Protein 3K9D (pdb70)

Secondary structure (DSSP, 8-state):
--SHHHHHHHHHHHHHHHHHHHHHHHTTS-HHHHHHHHHHHHHHHHHTHHHHHHHHHHHH--S-HHHHHHHHHIIIIIHHHHHTT---SEEEEEETTTTEEEEEEE--EEEEEE-SSSHHHHHHHHHHHHHHTT-EEEEEE-GGGHHHHHHHHHHHHHHHHHTTPPTTSEEE-SS--HHHHHHHHH-TTEEEEEE-S-HHHHHHHTTSSS-EEEB-----EEEE-TTS-HHHHHHHHHHHHTGGGG-STTS--EEEEEHHHHHHHHHHHHHTTEEEPPHHHHHHHHHHHB-TTSPBPGGGTT--HHHHHHHTT----TT--EEEEE----STT-GGGS---SSEEEEEEESSHHHHHHHHHHHHHHTTTEEEEEEE-S-HHHHHHHHHHSSEEEEEESS-HHHHHTTSSSSSPP-S-BB-TGGGT-S--SB--GGGSEEEEEEEE----HHHH-/--SHHHHHHHHHHHHHHHHHHHHHHHTT--HHHHHHHHHHHHHHHHHTHHHHHHHHHHHH--S-HHHHHHHHHIIIIIHHHHHTT---SSEEEEETTTTEEEEEEE-SEEEEEE-SSSHHHHHHHHHHHHHHTT-EEEEEE-GGGHHHHHHHHHHHHHHHHTTT--TTSEEE-SS--HHHHHHHHH-TTEEEEEE-S-HHHHHHHHSSSS-EEEB----EEEEE-TTS-HHHHHHHHHHHHHGGGGTSTTSEEEEEEEHHHHHHHHHHHHHHTEEEPPHHHHHHHHHHHB-TTSPBPGGGTT--HHHHHHHHT----TT--EEEEE----STT-GGGS---SSEEEEEEESSHHHHHHHHHHHHHHTTTEEEEEEE-S-HHHHHHHHHH-SEEEEEESS-HHHHHTTSSSSS---S-BB-TGGGT-S--SB--GGGSEEEEEEEE----HHHH-/--HHHHHHHHHHHHHHHHHHHHHHHHTS-HHHHHHHHHHHHHHHHHTHHHHHHHHHHHH--S-HHHHHHHHHIIIIIHHHHHTT---SEEEEEETTTTEEEEEEE-SEEEEEE-SSSHHHHHHHHHHHHHHTT-EEEEEE-GGGHHHHHHHHHHHHHHHHHTTPPTTSEEE-SS--HHHHHHHHH-TT--EEEE-S-HHHHHHHTTSSS-EEEB----EEEEE-TTS-HHHHHHHHHHHHTGGGGTSTTSEEEEEEETTTHHHHHHHHHHTT-EEPPHHHHHHHHHHHB-TTS-B-GGGTT--HHHHHHHTT----TT---EEEE----STT-GGGS---SSEEEEEEESSHHHHHHHHHHHHHHTTTTSEEEEE-S-HHHHHHHHHHS--SEEEESS-HHHHHTTSSSSS---S-BB-TGGGT-S--SB--GGGSEEEEEEEE----HHHHT-/--HHHHHHHHHHHHHHHHHHHHHHHSS--HHHHHHHHHHHHHHHHHTHHHHHHHHHHHH--S-HHHHHHHHHIIIIIHHHHHTT---SEEEEEETTTTEEEEEEE--EEEEEE-SSSHHHHHHHHHHHHHHTT-EEEEEE-GGGHHHHHHHHHHHHHHHHHHTPPTTSEEE-SS--HHHHHHHHH-TTEEEEEE-S-HHHHHHHHTSSS-EEEB-----EEEE-TTS-HHHHHHHHHHHHTGGGGTSTTS--EEEEETTTHHHHHHHHHHTTEEE--HHHHHHHHHHHB-TTSPBPTTTTT--HHHHHHHHT----TT--EEEEE----SSS-TTTS---SSEEEEEEESSHHHHHHHHHHHHTTTTTTSEEEEE-S-HHHHHHHHHH-S-SEEEESS-HHHHHTTSSSSS---S-BB-TGGGT-S--SB--GGGSEEEEEEEE----HHHH-

Sequence (1815 aa):
LEDKDLRSIQEVRNLIESANKAQKELAAMSQQQIDTIVKAIADAGYGAREKLAKMAHEETGFGIWQDKVIKNVFASKHVYNYIKDMKTIGMLKEDNEKKVMEVAVPLGVVAGLIPSTNPTSTVIYKTLISIKAGNSIVFSPHPNALKAILETVRIISEAAEKAGCPKGAISCMTVPTIQGTDQLMKHKDTAVILATGGSSAMVKAAYSSGTPAIGVGPGNGPAFIERSANIIPRAVKHILDSKTFDNGTICASEQSVVVERVNKEAVIAEFRKQGAHFLSDAEAVQLGKFILRPNGSMNPAIVGKSVQHIANLAGLTVPADARVLIAEETKVGAKIPYSREKLAPILAFYTAETWQEACELSMDILYHEGAGHTLIIHSEDKEIIREFALKKPVSRLLVNTPGALGGIGATTNLVPALTLGCGAVGGSSSSDNIGPENLFNIRRIATGVLELEDIRLEDKDLRSIQEVRNLIESANKAQKELAAMSQQQIDTIVKAIADAGYGAREKLAKMAHEETGFGIWQDKVIKNVFASKHVYNYIKDMKTIGMLKEDNEKKVMEVAVPLGVVAGLIPSTNPTSTVIYKTLISIKAGNSIVFSPHPNALKAILETVRIISEAAEKAGCPKGAISCMTVPTIQGTDQLMKHKDTAVILATGGSAMVKAAYSSGTPAIGVGPGNGPAFIERSANIPRAVKHILDSKKTFDNGTICASEQSVVVERVVNKEAVIAEFRKQGAHFLSDAEAVQLGKFILRPNGSSMNPAIVGKSVQHIANLAGLTVPADARVLIAEETKVGAKIPYSREKLAPILAFYTAETWQEACELSMDILYHEGAGHTLIIHSEDKEIIREFALKKPVSRLLVNTPGALGGIGATTNLVPALTLGCGAVGGSSSSDNIGPENLFNIRRIATGVLELEDIREDKDLRSIQEVRNLIESANKAQKELAAMSQQQIDTIVKAIADAGYGAREKLAKMAHEETGFGIWQDKVIKNVFASKKHVYNYIKDMKTIGMLKEDNEKKVMEVAVPLGVVAGLIPSTNPTSTVIYKTLISIKAGNSIVFSPHPNNALKAILETVRIISEAAEKAGCPKGAISCMTVPTIQGTDQLMKHKDTAVILATGGSAMVKAAYSSGTPAIGVGPGNGPAFIERSANIPRAVKHILDSKTFDNGTICCASEQSVVVERVNKEAVIAEFRKQGAHFLSDAEAVQLGKFILRPNGSMNPAIVGKSVQHIANLAGLTVPADARVLIAEETKVGAKIPYSREKLAPILAFYTAETWQEACELSMDILYHEGAGHTLIIHSEDKEIIREFALKKKPVSRLLVNTPGALGGIGATTNLVPALTLGCGAVGGSSSSDNIGPENLFNIRRIATGVLELEDIREEDKDLRSIQEVRNLIESANKAQKELAAMSQQQIDTIVKAIADAGYGAREKLAKMAHEETGFGIWQDDKVIKNVFASKHVYNYIKDMKTIGMLKEDNEKKVMEVAVPLGVVAGLIPSTNPTSTVIYKTLISIKAGNSIVFSPHPNALKAILETVRIISEAAEKAGCPKGAISCMTVPTIQGTDQLMKHKDTAVILATGGSAMVKAAYSSGTPAIGVGPGNGPAFIERSANIPRAVKHILDSKTFDNGTICASEQSVVVERVNKEAVIAEFRKQGAHFLSDAEAVQLGKFILRPNGSMNPAIVGKSVQHIANLAGLTVPADARVLIAEETKVGAKIPYSREKLAPILAFYTAETWQEACELSMDILYHEGAGHTLIIHSEDKEIIREFALKKPVSRLLVNTPGALGGIGATTNLVPALTLGCGAVGGSSSSDNIGPENLFNIRRIATGVLELEDIRR

Organism: Listeria monocytogenes serovar 1/2a (strain ATCC BAA-679 / EGD-e) (NCBI:txid169963)

CATH classification: 3.40.605.10 (+1 more: 3.40.309.10)

Solvent-accessible surface area: 64204 Å² total; per-residue (Å²): 68,137,49,119,27,3,97,0,23,16,33,0,56,58,31,0,95,47,0,41,132,4,17,124,102,0,57,93,31,51,37,136,97,0,32,74,1,0,99,19,0,0,60,22,0,74,58,11,69,92,105,0,0,60,55,0,51,116,60,19,29,29,7,66,104,113,18,4,17,15,4,0,27,5,0,0,58,54,0,30,92,72,0,83,111,32,160,0,30,23,39,50,112,94,47,112,155,114,97,12,39,25,4,5,28,30,19,11,1,0,0,0,3,6,16,7,22,12,2,3,2,1,0,0,0,0,0,0,1,0,0,0,0,0,0,0,0,0,0,8,4,66,83,84,0,37,144,0,0,49,25,0,10,113,28,0,12,92,26,0,54,193,30,46,7,12,163,18,0,9,13,7,0,68,31,28,17,152,77,0,11,58,32,0,9,109,39,188,52,6,10,8,0,0,0,15,27,50,82,86,66,13,135,36,0,10,40,8,24,7,6,6,10,0,18,11,57,0,2,0,0,0,0,0,5,118,48,14,78,22,74,81,2,0,60,2,0,0,12,0,0,23,6,0,18,0,3,1,35,0,1,0,2,3,0,0,0,4,141,107,19,44,156,52,0,20,60,26,0,144,170,44,19,8,46,22,17,57,120,68,43,12,73,82,0,8,161,55,0,43,91,114,117,34,36,34,22,78,41,2,23,1,50,49,10,64,72,0,1,115,77,9,55,12,129,12,66,98,113,13,93,0,0,0,0,100,28,123,126,27,4,60,154,19,15,12,4,36,39,0,30,0,3,0,0,0,1,4,39,1,79,60,56,95,75,0,9,107,32,0,35,66,2,1,136,110,34,6,15,0,0,0,0,0,0,3,1,111,47,168,127,15,20,98,62,0,0,64,117,0,8,3,6,3,0,0,6,17,0,0,0,0,2,0,0,6,7,7,1,8,57,9,42,16,0,10,0,3,0,1,0,11,68,32,31,2,52,14,4,34,11,0,4,0,122,43,0,21,17,38,15,50,5,0,39,21,58,74,49,12,100,91,17,160,70,113,50,129,23,4,91,0,24,16,33,0,47,61,31,0,96,48,0,42,116,2,20,123,104,1,56,89,30,47,34,128,82,0,35,73,0,0,89,18,0,1,66,16,0,69,62,12,79,103,108,0,0,84,50,0,54,113,61,17,29,28,9,58,88,92,20,4,25,17,5,0,26,3,0,0,75,47,0,33,87,79,0,81,124,32,156,1,25,21,40,40,97,96,35,106,157,87,96,12,31,41,2,8,22,31,22,12,0,0,0,0,2,7,20,11,18,11,2,4,2,0,0,0,0,0,0,0,1,0,0,0,1,0,0,0,0,0,0,7,5,61,80,86,0,37,144,0,0,51,31,0,11,118,32,0,12,71,25,0,64,180,31,48,8,12,162,20,1,8,15,7,0,70,26,28,21,145,72,0,14,63,15,0,9,113,34,180,47,7,9,10,0,0,0,13,25,51,71,82,76,9,132,44,0,13,51,19,20,8,7,6,10,0,14,10,52,0,2,0,0,0,0,0,5,128,52,9,70,29,71,68,0,0,61,1,0,0,12,0,0,23,4,0,16,0,2,2,34,0,1,0,2,3,0,0,0,2,158,108,10,51,154,59,0,22,58,25,0,143,170,45,15,8,42,23,16,58,121,77,44,10,76,87,0,8,152,49,0,39,82,115,114,34,44,32,20,76,41,2,29,1,47,49,9,76,69,0,3,121,83,9,56,17,133,11,68,97,117,11,95,0,0,0,0,91,30,116,132,27,5,67,141,26,14,9,3,37,39,1,31,0,2,0,0,0,1,3,45,0,78,57,63,92,77,0,10,109,31,0,34,60,2,0,135,110,32,4,19,1,0,1,0,0,0,0,1,114,46,166,126,17,20,119,60,0,0,62,111,0,10,4,6,2,0,0,4,12,0,0,0,0,2,0,0,3,7,6,0,6,63,12,41,12,0,8,0,2,0,0,1,10,72,32,28,2,54,15,4,32,12,0,4,1,118,49,0,21,13,41,13,49,2,0,34,25,80,76,32,16,82,78,20,159,143,52,132,26,3,94,1,27,10,37,0,51,58,30,0,110,46,0,37,128,4,18,130,104,1,58,91,37,39,19,129,98,0,32,77,1,1,102,21,0,4,77,20,0,62,56,14,68,76,103,0,0,83,57,0,58,137,60,17,32,25,8,58,73,94,12,4,16,17,4,0,26,3,0,0,89,49,0,39,81,71,0,87,110,29,124,1,28,20,38,55,106,82,38,123,166,113,98,16,36,39,3,7,27,27,20,10,0,0,0,0,2,6,19,11,17,17,2,3,2,1,0,0,0,0,0,0,0,0,0,0,0,0,0,0,0,0,0,6,6,69,84,71,0,34,146,0,0,49,31,0,10,106,24,0,13,89,26,0,51,186,31,44,6,16,163,20,0,9,15,8,0,64,25,32,21,142,68,0,13,58,33,0,11,111,38,166,55,5,11,12,0,0,0,18,29,50,83,82,71,10,142,40,0,10,39,9,23,7,7,7,12,0,13,11,50,0,2,0,0,0,0,0,6,146,50,12,82,26,66,85,2,0,61,2,0,1,12,0,0,24,7,0,17,0,2,4,37,0,0,0,1,3,0,0,0,10,145,89,9,38,118,57,0,14,58,24,0,138,172,42,21,10,37,21,16,56,127,68,42,10,78,95,0,6,156,56,0,40,94,117,121,29,32,31,24,74,45,2,27,0,47,47,10,75,76,0,2,114,68,10,61,16,130,10,69,98,120,13,96,0,0,0,0,92,25,122,129,28,12,74,173,31,14,10,5,36,47,0,28,0,4,0,0,0,1,3,35,0,74,62,67,92,79,0,11,107,32,0,39,61,2,1,129,114,32,4,15,0,0,0,0,0,0,2,1,117,45,164,127,13,22,102,69,1,0,68,115,0,10,4,7,3,0,0,4,17,0,0,0,0,2,0,0,6,7,5,0,8,56,9,44,16,0,14,0,2,0,0,1,10,75,29,31,1,48,13,3,37,12,0,3,0,116,43,0,22,14,35,12,47,4,0,35,20,72,74,45,13,72,72,17,119,188,147,45,131,29,3,99,0,26,11,36,0,48,66,31,0,95,54,0,36,127,1,22,123,99,1,60,92,31,45,13,122,93,0,33,76,1,0,97,17,0,0,64,14,0,79,59,13,74,112,94,0,0,80,52,0,38,129,64,21,34,33,8,55,118,103,18,4,20,11,8,0,28,6,0,0,53,59,0,30,81,74,0,96,110,30,128,1,28,18,42,46,133,94,59,125,137,98,96,11,34,34,2,7,26,31,22,9,2,0,0,0,5,4,28,3,24,13,3,4,1,1,0,0,0,0,0,0,2,0,0,0,0,0,0,0,0,0,0,5,5,78,79,82,0,40,148,0,0,50,35,0,12,105,24,0,10,86,31,0,52,186,35,40,10,13,161,17,0,11,14,5,0,63,27,26,24,148,75,0,12,53,30,0,8,117,40,182,58,5,14,10,0,0,0,16,26,49,62,84,84,12,133,39,0,10,43,9,22,8,9,6,13,0,11,9,47,0,2,0,0,0,0,0,7,105,50,10,72,39,72,69,0,0,55,6,0,0,15,0,0,21,6,0,15,0,1,3,39,0,1,0,4,3,0,0,0,1,134,114,12,36,140,53,0,20,59,26,0,143,167,48,19,10,37,25,17,64,130,70,48,19,98,74,0,10,165,50,0,37,76,117,112,40,52,35,22,86,37,2,24,1,39,50,12,67,87,0,1,128,85,19,54,14,128,18,72,97,121,13,97,0,0,0,0,97,31,120,116,8,9,65,141,32,10,7,1,29,34,1,34,0,1,0,0,0,1,3,49,2,92,59,67,99,84,0,7,99,30,0,31,53,1,2,137,108,36,4,18,0,0,0,0,0,0,2,0,102,48,152,120,12,19,104,82,0,0,71,120,0,8,4,6,2,0,0,6,16,0,0,0,0,1,0,0,7,7,4,1,9,60,10,44,13,0,15,0,3,0,0,0,13,70,26,33,2,52,8,5,38,10,0,4,0,117,43,0,21,15,38,16,56,2,0,43,26,55,84,49,10,78,83,18,164

Nearest PDB structures (foldseek):
  3k9d-assembly2_D  TM=9.999E-01  e=3.900E-82  Listeria monocytogenes
  8cej-assembly1_A  TM=9.499E-01  e=2.502E-48  Clostridium kluyveri
  7dag-assembly1_H  TM=9.141E-01  e=2.577E-42  Vibrio cholerae
  4c3s-assembly1_A-2  TM=9.317E-01  e=5.122E-38  Lachnoclostridium phytofermentans
  7dag-assembly1_A  TM=9.076E-01  e=1.305E-39  Vibrio cholerae

Structure (mmCIF, N/CA/C/O backbone):
data_3K9D
#
_entry.id   3K9D
#
_cell.length_a   226.092
_cell.length_b   226.092
_cell.length_c   81.951
_cell.angle_alpha   90.00
_cell.angle_beta   90.00
_cell.angle_gamma   90.00
#
_symmetry.space_group_name_H-M   'I 41'
#
loop_
_entity.id
_entity.type
_entity.pdbx_description
1 polymer 'ALDEHYDE DEHYDROGENASE'
2 non-polymer 'CHLORIDE ION'
3 non-polymer GLYCEROL
4 water water
#
loop_
_atom_site.group_PDB
_atom_site.id
_atom_site.type_symbol
_atom_site.label_atom_id
_atom_site.label_alt_id
_atom_site.label_comp_id
_atom_site.label_asym_id
_atom_site.label_entity_id
_atom_site.label_seq_id
_atom_site.pdbx_PDB_ins_code
_atom_site.Cartn_x
_atom_site.Cartn_y
_atom_site.Cartn_z
_atom_site.occupancy
_atom_site.B_iso_or_equiv
_atom_site.auth_seq_id
_atom_site.auth_comp_id
_atom_site.auth_asym_id
_atom_site.auth_atom_id
_atom_site.pdbx_PDB_model_num
ATOM 1 N N . LEU A 1 3 ? 52.590 -17.928 -8.842 1.00 30.80 3 LEU A N 1
ATOM 2 C CA 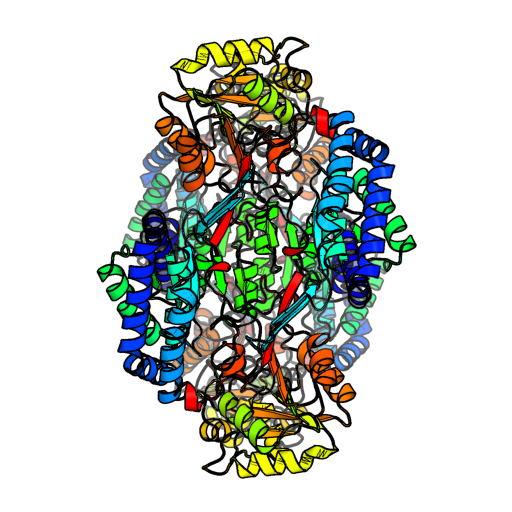. LEU A 1 3 ? 51.379 -17.133 -9.199 1.00 44.18 3 LEU A CA 1
ATOM 3 C C . LEU A 1 3 ? 51.050 -17.227 -10.691 1.00 43.50 3 LEU A C 1
ATOM 4 O O . LEU A 1 3 ? 51.874 -16.861 -11.535 1.00 47.95 3 LEU A O 1
ATOM 9 N N . GLU A 1 4 ? 49.855 -17.733 -11.009 1.00 17.80 4 GLU A N 1
ATOM 10 C CA . GLU A 1 4 ? 49.361 -17.735 -12.397 1.00 21.78 4 GLU A CA 1
ATOM 11 C C . GLU A 1 4 ? 47.989 -17.093 -12.592 1.00 10.52 4 GLU A C 1
ATOM 12 O O . GLU A 1 4 ? 47.731 -16.522 -13.649 1.00 14.17 4 GLU A O 1
ATOM 18 N N . ASP A 1 5 ? 47.119 -17.171 -11.585 1.00 14.98 5 ASP A N 1
ATOM 19 C CA . ASP A 1 5 ? 45.811 -16.509 -11.666 1.00 8.69 5 ASP A CA 1
ATOM 20 C C . ASP A 1 5 ? 45.937 -15.001 -11.837 1.00 12.00 5 ASP A C 1
ATOM 21 O O . ASP A 1 5 ? 46.748 -14.352 -11.171 1.00 12.66 5 ASP A O 1
ATOM 26 N N . LYS A 1 6 ? 45.095 -14.471 -12.726 1.00 22.15 6 LYS A N 1
ATOM 27 C CA . LYS A 1 6 ? 45.189 -13.112 -13.239 1.00 16.82 6 LYS A CA 1
ATOM 28 C C . LYS A 1 6 ? 45.034 -12.068 -12.146 1.00 21.27 6 LYS A C 1
ATOM 29 O O . LYS A 1 6 ? 45.753 -11.066 -12.137 1.00 16.20 6 LYS A O 1
ATOM 35 N N . ASP A 1 7 ? 44.096 -12.312 -11.231 1.00 20.50 7 ASP A N 1
ATOM 36 C CA . ASP A 1 7 ? 43.818 -11.380 -10.141 1.00 18.52 7 ASP A CA 1
ATOM 37 C C . ASP A 1 7 ? 44.996 -11.267 -9.154 1.00 11.23 7 ASP A C 1
ATOM 38 O O . ASP A 1 7 ? 45.364 -10.170 -8.747 1.00 18.00 7 ASP A O 1
ATOM 43 N N . LEU A 1 8 ? 45.615 -12.401 -8.844 1.00 18.98 8 LEU A N 1
ATOM 44 C CA . LEU A 1 8 ? 46.739 -12.460 -7.908 1.00 13.35 8 LEU A CA 1
ATOM 45 C C . LEU A 1 8 ? 48.047 -11.960 -8.512 1.00 16.67 8 LEU A C 1
ATOM 46 O O . LEU A 1 8 ? 48.840 -11.329 -7.808 1.00 15.70 8 LEU A O 1
ATOM 51 N N . ARG A 1 9 ? 48.277 -12.251 -9.796 1.00 13.52 9 ARG A N 1
ATOM 52 C CA . ARG A 1 9 ? 49.379 -11.619 -10.547 1.00 20.59 9 ARG A CA 1
ATOM 53 C C . ARG A 1 9 ? 49.237 -10.092 -10.567 1.00 13.54 9 ARG A C 1
ATOM 54 O O . ARG A 1 9 ? 50.219 -9.377 -10.391 1.00 18.06 9 ARG A O 1
ATOM 62 N N . SER A 1 10 ? 48.008 -9.611 -10.766 1.00 13.76 10 SER A N 1
ATOM 63 C CA . SER A 1 10 ? 47.710 -8.179 -10.794 1.00 17.28 10 SER A CA 1
ATOM 64 C C . SER A 1 10 ? 47.898 -7.466 -9.445 1.00 18.35 10 SER A C 1
ATOM 65 O O . SER A 1 10 ? 48.506 -6.396 -9.415 1.00 12.90 10 SER A O 1
ATOM 68 N N . ILE A 1 11 ? 47.375 -8.050 -8.357 1.00 14.21 11 ILE A N 1
ATOM 69 C CA . ILE A 1 11 ? 47.650 -7.579 -6.994 1.00 16.88 11 ILE A CA 1
ATOM 70 C C . ILE A 1 11 ? 49.164 -7.502 -6.719 1.00 16.52 11 ILE A C 1
ATOM 71 O O . ILE A 1 11 ? 49.678 -6.460 -6.263 1.00 20.19 11 ILE A O 1
ATOM 76 N N . GLN A 1 12 ? 49.863 -8.599 -7.007 1.00 9.77 12 GLN A N 1
ATOM 77 C CA . GLN A 1 12 ? 51.319 -8.648 -6.863 1.00 17.70 12 GLN A CA 1
ATOM 78 C C . GLN A 1 12 ? 51.997 -7.502 -7.611 1.00 13.28 12 GLN A C 1
ATOM 79 O O . GLN A 1 12 ? 52.862 -6.825 -7.054 1.00 13.01 12 GLN A O 1
ATOM 85 N N . GLU A 1 13 ? 51.557 -7.258 -8.847 1.00 15.73 13 GLU A N 1
ATOM 86 C CA . GLU A 1 13 ? 52.163 -6.234 -9.693 1.00 13.63 13 GLU A CA 1
ATOM 87 C C . GLU A 1 13 ? 52.046 -4.859 -9.070 1.00 11.78 13 GLU A C 1
ATOM 88 O O . GLU A 1 13 ? 53.010 -4.114 -9.009 1.00 21.38 13 GLU A O 1
ATOM 94 N N . VAL A 1 14 ? 50.844 -4.548 -8.600 1.00 19.40 14 VAL A N 1
ATOM 95 C CA . VAL A 1 14 ? 50.518 -3.275 -7.974 1.00 21.08 14 VAL A CA 1
ATOM 96 C C . VAL A 1 14 ? 51.366 -2.979 -6.714 1.00 20.15 14 VAL A C 1
ATOM 97 O O . VAL A 1 14 ? 51.894 -1.878 -6.562 1.00 15.10 14 VAL A O 1
ATOM 101 N N . ARG A 1 15 ? 51.503 -3.966 -5.835 1.00 18.06 15 ARG A N 1
ATOM 102 C CA . ARG A 1 15 ? 52.433 -3.883 -4.698 1.00 20.77 15 ARG A CA 1
ATOM 103 C C . ARG A 1 15 ? 53.904 -3.652 -5.118 1.00 16.99 15 ARG A C 1
ATOM 104 O O . ARG A 1 15 ? 54.600 -2.871 -4.484 1.00 20.92 15 ARG A O 1
ATOM 112 N N . ASN A 1 16 ? 54.354 -4.303 -6.191 1.00 17.14 16 ASN A N 1
ATOM 113 C CA . ASN A 1 16 ? 55.707 -4.070 -6.732 1.00 19.53 16 ASN A CA 1
ATOM 114 C C . ASN A 1 16 ? 55.852 -2.648 -7.278 1.00 15.53 16 ASN A C 1
ATOM 115 O O . ASN A 1 16 ? 56.806 -1.948 -6.956 1.00 18.36 16 ASN A O 1
ATOM 120 N N . LEU A 1 17 ? 54.879 -2.238 -8.083 1.00 15.82 17 LEU A N 1
ATOM 121 C CA . LEU A 1 17 ? 54.810 -0.892 -8.654 1.00 18.49 17 LEU A CA 1
ATOM 122 C C . LEU A 1 17 ? 54.767 0.234 -7.616 1.00 14.63 17 LEU A C 1
ATOM 123 O O . LEU A 1 17 ? 55.442 1.243 -7.769 1.00 20.94 17 LEU A O 1
ATOM 128 N N . ILE A 1 18 ? 53.970 0.056 -6.565 1.00 14.82 18 ILE A N 1
ATOM 129 C CA . ILE A 1 18 ? 53.921 1.012 -5.455 1.00 19.62 18 ILE A CA 1
ATOM 130 C C . ILE A 1 18 ? 55.273 1.094 -4.704 1.00 18.35 18 ILE A C 1
ATOM 131 O O . ILE A 1 18 ? 55.767 2.190 -4.425 1.00 15.17 18 ILE A O 1
ATOM 136 N N . GLU A 1 19 ? 55.867 -0.069 -4.446 1.00 16.25 19 GLU A N 1
ATOM 137 C CA . GLU A 1 19 ? 57.185 -0.198 -3.800 1.00 22.05 19 GLU A CA 1
ATOM 138 C C . GLU A 1 19 ? 58.314 0.549 -4.538 1.00 21.69 19 GLU A C 1
ATOM 139 O O . GLU A 1 19 ? 59.138 1.218 -3.902 1.00 16.46 19 GLU A O 1
ATOM 145 N N . SER A 1 20 ? 58.346 0.411 -5.865 1.00 15.27 20 SER A N 1
ATOM 146 C CA . SER A 1 20 ? 59.316 1.110 -6.713 1.00 23.25 20 SER A CA 1
ATOM 147 C C . SER A 1 20 ? 59.034 2.605 -6.725 1.00 19.76 20 SER A C 1
ATOM 148 O O . SER A 1 20 ? 59.952 3.413 -6.640 1.00 16.37 20 SER A O 1
ATOM 151 N N . ALA A 1 21 ? 57.755 2.962 -6.832 1.00 16.38 21 ALA A N 1
ATOM 152 C CA . ALA A 1 21 ? 57.345 4.358 -6.820 1.00 22.24 21 ALA A CA 1
ATOM 153 C C . ALA A 1 21 ? 57.658 5.033 -5.487 1.00 15.88 21 ALA A C 1
ATOM 154 O O . ALA A 1 21 ? 57.994 6.214 -5.462 1.00 14.91 21 ALA A O 1
ATOM 156 N N . ASN A 1 22 ? 57.554 4.268 -4.397 1.00 21.08 22 ASN A N 1
ATOM 157 C CA . ASN A 1 22 ? 57.868 4.730 -3.045 1.00 18.98 22 ASN A CA 1
ATOM 158 C C . ASN A 1 22 ? 59.332 5.157 -2.953 1.00 16.75 22 ASN A C 1
ATOM 159 O O . ASN A 1 22 ? 59.632 6.305 -2.595 1.00 16.19 22 ASN A O 1
ATOM 164 N N . LYS A 1 23 ? 60.223 4.241 -3.334 1.00 15.58 23 LYS A N 1
ATOM 165 C CA . LYS A 1 23 ? 61.670 4.495 -3.373 1.00 16.02 23 LYS A CA 1
ATOM 166 C C . LYS A 1 23 ? 62.041 5.661 -4.288 1.00 21.98 23 LYS A C 1
ATOM 167 O O . LYS A 1 23 ? 62.828 6.531 -3.911 1.00 14.71 23 LYS A O 1
ATOM 173 N N . ALA A 1 24 ? 61.443 5.683 -5.478 1.00 16.62 24 ALA A N 1
ATOM 174 C CA . ALA A 1 24 ? 61.756 6.684 -6.488 1.00 16.51 24 ALA A CA 1
ATOM 175 C C . ALA A 1 24 ? 61.381 8.092 -6.043 1.00 14.30 24 ALA A C 1
ATOM 176 O O . ALA A 1 24 ? 62.077 9.047 -6.373 1.00 19.14 24 ALA A O 1
ATOM 178 N N . GLN A 1 25 ? 60.273 8.206 -5.309 1.00 21.95 25 GLN A N 1
ATOM 179 C CA . GLN A 1 25 ? 59.776 9.495 -4.813 1.00 18.65 25 GLN A CA 1
ATOM 180 C C . GLN A 1 25 ? 60.736 10.075 -3.771 1.00 19.59 25 GLN A C 1
ATOM 181 O O . GLN A 1 25 ? 60.976 11.282 -3.749 1.00 21.64 25 GLN A O 1
ATOM 187 N N . LYS A 1 26 ? 61.299 9.209 -2.930 1.00 15.52 26 LYS A N 1
ATOM 188 C CA . LYS A 1 26 ? 62.310 9.637 -1.944 1.00 18.28 26 LYS A CA 1
ATOM 189 C C . LYS A 1 26 ? 63.538 10.218 -2.625 1.00 17.31 26 LYS A C 1
ATOM 190 O O . LYS A 1 26 ? 64.133 11.175 -2.140 1.00 22.79 26 LYS A O 1
ATOM 196 N N . GLU A 1 27 ? 63.857 9.679 -3.796 1.00 18.99 27 GLU A N 1
ATOM 197 C CA . GLU A 1 27 ? 64.866 10.260 -4.658 1.00 21.98 27 GLU A CA 1
ATOM 198 C C . GLU A 1 27 ? 64.417 11.594 -5.299 1.00 20.03 27 GLU A C 1
ATOM 199 O O . GLU A 1 27 ? 65.185 12.548 -5.323 1.00 19.75 27 GLU A O 1
ATOM 205 N N . LEU A 1 28 ? 63.174 11.670 -5.785 1.00 16.05 28 LEU A N 1
ATOM 206 C CA . LEU A 1 28 ? 62.620 12.937 -6.276 1.00 20.33 28 LEU A CA 1
ATOM 207 C C . LEU A 1 28 ? 62.557 14.004 -5.182 1.00 22.50 28 LEU A C 1
ATOM 208 O O . LEU A 1 28 ? 62.746 15.187 -5.458 1.00 16.19 28 LEU A O 1
ATOM 213 N N . ALA A 1 29 ? 62.272 13.566 -3.949 1.00 24.33 29 ALA A N 1
ATOM 214 C CA . ALA A 1 29 ? 62.160 14.435 -2.769 1.00 28.88 29 ALA A CA 1
ATOM 215 C C . ALA A 1 29 ? 63.470 15.149 -2.376 1.00 21.58 29 ALA A C 1
ATOM 216 O O . ALA A 1 29 ? 63.437 16.169 -1.693 1.00 25.31 29 ALA A O 1
ATOM 218 N N . ALA A 1 30 ? 64.611 14.615 -2.805 1.00 24.04 30 ALA A N 1
ATOM 219 C CA . ALA A 1 30 ? 65.906 15.256 -2.571 1.00 21.59 30 ALA A CA 1
ATOM 220 C C . ALA A 1 30 ? 66.286 16.285 -3.652 1.00 25.68 30 ALA A C 1
ATOM 221 O O . ALA A 1 30 ? 67.178 17.117 -3.444 1.00 26.41 30 ALA A O 1
ATOM 223 N N . MET A 1 31 ? 65.619 16.221 -4.803 1.00 22.15 31 MET A N 1
ATOM 224 C CA . MET A 1 31 ? 65.945 17.088 -5.944 1.00 22.52 31 MET A CA 1
ATOM 225 C C . MET A 1 31 ? 65.470 18.526 -5.749 1.00 23.24 31 MET A C 1
ATOM 226 O O . MET A 1 31 ? 64.434 18.766 -5.120 1.00 26.10 31 MET A O 1
ATOM 231 N N . SER A 1 32 ? 66.206 19.474 -6.327 1.00 13.09 32 SER A N 1
ATOM 232 C CA . SER A 1 32 ? 65.829 20.883 -6.275 1.00 17.66 32 SER A CA 1
ATOM 233 C C . SER A 1 32 ? 64.686 21.190 -7.245 1.00 22.17 32 SER A C 1
ATOM 234 O O . SER A 1 32 ? 64.269 20.316 -8.013 1.00 18.91 32 SER A O 1
ATOM 237 N N . GLN A 1 33 ? 64.176 22.427 -7.205 1.00 23.27 33 GLN A N 1
ATOM 238 C CA . GLN A 1 33 ? 63.111 22.863 -8.129 1.00 24.42 33 GLN A CA 1
ATOM 239 C C . GLN A 1 33 ? 63.596 22.803 -9.576 1.00 25.76 33 GLN A C 1
ATOM 240 O O . GLN A 1 33 ? 62.857 22.392 -10.467 1.00 24.96 33 GLN A O 1
ATOM 246 N N . GLN A 1 34 ? 64.842 23.221 -9.780 1.00 26.49 34 GLN A N 1
ATOM 247 C CA . GLN A 1 34 ? 65.517 23.173 -11.078 1.00 27.12 34 GLN A CA 1
ATOM 248 C C . GLN A 1 34 ? 65.573 21.756 -11.661 1.00 20.89 34 GLN A C 1
ATOM 249 O O . GLN A 1 34 ? 65.120 21.539 -12.785 1.00 18.06 34 GLN A O 1
ATOM 255 N N . GLN A 1 35 ? 66.089 20.802 -10.883 1.00 17.98 35 GLN A N 1
ATOM 256 C CA . GLN A 1 35 ? 66.116 19.384 -11.274 1.00 17.36 35 GLN A CA 1
ATOM 257 C C . GLN A 1 35 ? 64.734 18.780 -11.589 1.00 19.01 35 GLN A C 1
ATOM 258 O O . GLN A 1 35 ? 64.572 18.099 -12.610 1.00 14.71 35 GLN A O 1
ATOM 264 N N . ILE A 1 36 ? 63.745 19.040 -10.732 1.00 17.00 36 ILE A N 1
ATOM 265 C CA . ILE A 1 36 ? 62.338 18.654 -11.008 1.00 18.36 36 ILE A CA 1
ATOM 266 C C . ILE A 1 36 ? 61.793 19.215 -12.337 1.00 23.18 36 ILE A C 1
ATOM 267 O O . ILE A 1 36 ? 61.216 18.463 -13.147 1.00 15.95 36 ILE A O 1
ATOM 272 N N . ASP A 1 37 ? 61.992 20.521 -12.552 1.00 18.35 37 ASP A N 1
ATOM 273 C CA . ASP A 1 37 ? 61.439 21.230 -13.709 1.00 23.88 37 ASP A CA 1
ATOM 274 C C . ASP A 1 37 ? 62.047 20.772 -15.022 1.00 26.70 37 ASP A C 1
ATOM 275 O O . ASP A 1 37 ? 61.364 20.787 -16.052 1.00 22.28 37 ASP A O 1
ATOM 280 N N . THR A 1 38 ? 63.321 20.374 -14.968 1.00 20.69 38 THR A N 1
ATOM 281 C CA . THR A 1 38 ? 64.010 19.719 -16.073 1.00 16.57 38 THR A CA 1
ATOM 282 C C . THR A 1 38 ? 63.317 18.424 -16.519 1.00 15.62 38 THR A C 1
ATOM 283 O O . THR A 1 38 ? 63.150 18.187 -17.707 1.00 16.91 38 THR A O 1
ATOM 287 N N . ILE A 1 39 ? 62.912 17.601 -15.561 1.00 13.83 39 ILE A N 1
ATOM 288 C CA . ILE A 1 39 ? 62.178 16.367 -15.838 1.00 16.44 39 ILE A CA 1
ATOM 289 C C . ILE A 1 39 ? 60.778 16.656 -16.392 1.00 14.72 39 ILE A C 1
ATOM 290 O O . ILE A 1 39 ? 60.369 16.036 -17.369 1.00 19.46 39 ILE A O 1
ATOM 295 N N . VAL A 1 40 ? 60.068 17.593 -15.757 1.00 18.55 40 VAL A N 1
ATOM 296 C CA . VAL A 1 40 ? 58.735 18.059 -16.177 1.00 16.75 40 VAL A CA 1
ATOM 297 C C . VAL A 1 40 ? 58.736 18.499 -17.662 1.00 20.72 40 VAL A C 1
ATOM 298 O O . VAL A 1 40 ? 57.869 18.088 -18.440 1.00 15.71 40 VAL A O 1
ATOM 302 N N . LYS A 1 41 ? 59.729 19.305 -18.035 1.00 20.09 41 LYS A N 1
ATOM 303 C CA . LYS A 1 41 ? 59.903 19.779 -19.416 1.00 25.39 41 LYS A CA 1
ATOM 304 C C . LYS A 1 41 ? 60.156 18.626 -20.393 1.00 25.00 41 LYS A C 1
ATOM 305 O O . LYS A 1 41 ? 59.635 18.633 -21.515 1.00 26.48 41 LYS A O 1
ATOM 311 N N . ALA A 1 42 ? 60.931 17.632 -19.958 1.00 20.55 42 ALA A N 1
ATOM 312 C CA . ALA A 1 42 ? 61.205 16.441 -20.772 1.00 25.30 42 ALA A CA 1
ATOM 313 C C . ALA A 1 42 ? 59.952 15.594 -21.005 1.00 28.53 42 ALA A C 1
ATOM 314 O O . ALA A 1 42 ? 59.790 15.002 -22.077 1.00 16.58 42 ALA A O 1
ATOM 316 N N . ILE A 1 43 ? 59.080 15.536 -19.996 1.00 16.24 43 ILE A N 1
ATOM 317 C CA . ILE A 1 43 ? 57.801 14.825 -20.089 1.00 21.83 43 ILE A CA 1
ATOM 318 C C . ILE A 1 43 ? 56.878 15.541 -21.074 1.00 24.95 43 ILE A C 1
ATOM 319 O O . ILE A 1 43 ? 56.248 14.906 -21.946 1.00 20.61 43 ILE A O 1
ATOM 324 N N . ALA A 1 44 ? 56.830 16.865 -20.941 1.00 17.90 44 ALA A N 1
ATOM 325 C CA . ALA A 1 44 ? 56.010 17.705 -21.798 1.00 22.17 44 ALA A CA 1
ATOM 326 C C . ALA A 1 44 ? 56.455 17.602 -23.253 1.00 18.70 44 ALA A C 1
ATOM 327 O O . ALA A 1 44 ? 55.617 17.476 -24.151 1.00 20.94 44 ALA A O 1
ATOM 329 N N . ASP A 1 45 ? 57.747 17.630 -23.480 1.00 20.78 45 ASP A N 1
ATOM 330 C CA . ASP A 1 45 ? 58.290 17.503 -24.808 1.00 16.10 45 ASP A CA 1
ATOM 331 C C . ASP A 1 45 ? 57.985 16.161 -25.410 1.00 22.32 45 ASP A C 1
ATOM 332 O O . ASP A 1 45 ? 57.511 16.108 -26.507 1.00 18.61 45 ASP A O 1
ATOM 337 N N . ALA A 1 46 ? 58.230 15.090 -24.685 1.00 13.11 46 ALA A N 1
ATOM 338 C CA . ALA A 1 46 ? 57.918 13.733 -25.155 1.00 26.16 46 ALA A CA 1
ATOM 339 C C . ALA A 1 46 ? 56.431 13.509 -25.444 1.00 15.92 46 ALA A C 1
ATOM 340 O O . ALA A 1 46 ? 56.089 12.865 -26.436 1.00 14.91 46 ALA A O 1
ATOM 342 N N . GLY A 1 47 ? 55.567 14.046 -24.583 1.00 18.45 47 GLY A N 1
ATOM 343 C CA . GLY A 1 47 ? 54.120 13.991 -24.772 1.00 17.65 47 GLY A CA 1
ATOM 344 C C . GLY A 1 47 ? 53.676 14.707 -26.039 1.00 20.50 47 GLY A C 1
ATOM 345 O O . GLY A 1 47 ? 52.936 14.138 -26.851 1.00 19.87 47 GLY A O 1
ATOM 346 N N . TYR A 1 48 ? 54.139 15.949 -26.197 1.00 15.24 48 TYR A N 1
ATOM 347 C CA . TYR A 1 48 ? 53.882 16.759 -27.386 1.00 20.35 48 TYR A CA 1
ATOM 348 C C . TYR A 1 48 ? 54.373 16.091 -28.660 1.00 18.71 48 TYR A C 1
ATOM 349 O O . TYR A 1 48 ? 53.652 16.058 -29.635 1.00 23.44 48 TYR A O 1
ATOM 358 N N . GLY A 1 49 ? 55.574 15.520 -28.632 1.00 11.33 49 GLY A N 1
ATOM 359 C CA . GLY A 1 49 ? 56.172 14.904 -29.823 1.00 17.78 49 GLY A CA 1
ATOM 360 C C . GLY A 1 49 ? 55.418 13.668 -30.274 1.00 18.08 49 GLY A C 1
ATOM 361 O O . GLY A 1 49 ? 55.317 13.406 -31.463 1.00 14.64 49 GLY A O 1
ATOM 362 N N . ALA A 1 50 ? 54.866 12.927 -29.315 1.00 14.89 50 ALA A N 1
ATOM 363 C CA . ALA A 1 50 ? 54.075 11.730 -29.590 1.00 21.92 50 ALA A CA 1
ATOM 364 C C . ALA A 1 50 ? 52.568 12.007 -29.779 1.00 13.11 50 ALA A C 1
ATOM 365 O O . ALA A 1 50 ? 51.758 11.071 -29.792 1.00 14.94 50 ALA A O 1
ATOM 367 N N . ARG A 1 51 ? 52.195 13.272 -29.945 1.00 10.83 51 ARG A N 1
ATOM 368 C CA . ARG A 1 51 ? 50.771 13.658 -30.057 1.00 9.63 51 ARG A CA 1
ATOM 369 C C . ARG A 1 51 ? 49.925 12.875 -31.084 1.00 18.31 51 ARG A C 1
ATOM 370 O O . ARG A 1 51 ? 48.819 12.443 -30.770 1.00 16.45 51 ARG A O 1
ATOM 378 N N . GLU A 1 52 ? 50.467 12.668 -32.281 1.00 18.30 52 GLU A N 1
ATOM 379 C CA . GLU A 1 52 ? 49.770 11.952 -33.337 1.00 17.43 52 GLU A CA 1
ATOM 380 C C . GLU A 1 52 ? 49.715 10.450 -33.071 1.00 15.42 52 GLU A C 1
ATOM 381 O O . GLU A 1 52 ? 48.656 9.839 -33.202 1.00 19.94 52 GLU A O 1
ATOM 387 N N . LYS A 1 53 ? 50.867 9.880 -32.709 1.00 16.86 53 LYS A N 1
ATOM 388 C CA . LYS A 1 53 ? 51.009 8.473 -32.340 1.00 24.06 53 LYS A CA 1
ATOM 389 C C . LYS A 1 53 ? 50.006 7.998 -31.294 1.00 18.46 53 LYS A C 1
ATOM 390 O O . LYS A 1 53 ? 49.330 6.985 -31.487 1.00 15.96 53 LYS A O 1
ATOM 396 N N . LEU A 1 54 ? 49.927 8.747 -30.198 1.00 16.31 54 LEU A N 1
ATOM 397 C CA . LEU A 1 54 ? 49.108 8.383 -29.049 1.00 19.60 54 LEU A CA 1
ATOM 398 C C . LEU A 1 54 ? 47.621 8.606 -29.298 1.00 8.37 54 LEU A C 1
ATOM 399 O O . LEU A 1 54 ? 46.804 7.764 -28.924 1.00 19.63 54 LEU A O 1
ATOM 404 N N . ALA A 1 55 ? 47.279 9.731 -29.936 1.00 15.97 55 ALA A N 1
ATOM 405 C CA . ALA A 1 55 ? 45.902 9.998 -30.397 1.00 8.79 55 ALA A CA 1
ATOM 406 C C . ALA A 1 55 ? 45.372 8.882 -31.295 1.00 16.47 55 ALA A C 1
ATOM 407 O O . ALA A 1 55 ? 44.257 8.415 -31.083 1.00 12.91 55 ALA A O 1
ATOM 409 N N . LYS A 1 56 ? 46.172 8.451 -32.281 1.00 17.41 56 LYS A N 1
ATOM 410 C CA . LYS A 1 56 ? 45.764 7.347 -33.175 1.00 16.15 56 LYS A CA 1
ATOM 411 C C . LYS A 1 56 ? 45.609 6.016 -32.442 1.00 16.31 56 LYS A C 1
ATOM 412 O O . LYS A 1 56 ? 44.637 5.312 -32.683 1.00 15.12 56 LYS A O 1
ATOM 418 N N . MET A 1 57 ? 46.557 5.682 -31.556 1.00 14.67 57 MET A N 1
ATOM 419 C CA . MET A 1 57 ? 46.446 4.483 -30.703 1.00 19.64 57 MET A CA 1
ATOM 420 C C . MET A 1 57 ? 45.120 4.460 -29.921 1.00 17.14 57 MET A C 1
ATOM 421 O O . MET A 1 57 ? 44.377 3.475 -29.975 1.00 18.07 57 MET A O 1
ATOM 426 N N . ALA A 1 58 ? 44.814 5.561 -29.242 1.00 19.00 58 ALA A N 1
ATOM 427 C CA . ALA A 1 58 ? 43.613 5.664 -28.407 1.00 20.14 58 ALA A CA 1
ATOM 428 C C . ALA A 1 58 ? 42.330 5.579 -29.240 1.00 17.90 58 ALA A C 1
ATOM 429 O O . ALA A 1 58 ? 41.354 4.937 -28.825 1.00 17.63 58 ALA A O 1
ATOM 431 N N . HIS A 1 59 ? 42.357 6.201 -30.419 1.00 14.26 59 HIS A N 1
ATOM 432 C CA . HIS A 1 59 ? 41.236 6.178 -31.356 1.00 16.21 59 HIS A CA 1
ATOM 433 C C . HIS A 1 59 ? 40.978 4.760 -31.868 1.00 17.07 59 HIS A C 1
ATOM 434 O O . HIS A 1 59 ? 39.831 4.314 -31.886 1.00 14.86 59 HIS A O 1
ATOM 441 N N . GLU A 1 60 ? 42.044 4.049 -32.249 1.00 18.96 60 GLU A N 1
ATOM 442 C CA . GLU A 1 60 ? 41.924 2.687 -32.765 1.00 23.31 60 GLU A CA 1
ATOM 443 C C . GLU A 1 60 ? 41.514 1.680 -31.680 1.00 19.48 60 GLU A C 1
ATOM 444 O O . GLU A 1 60 ? 40.699 0.787 -31.926 1.00 20.24 60 GLU A O 1
ATOM 450 N N . GLU A 1 61 ? 42.106 1.804 -30.493 1.00 17.48 61 GLU A N 1
ATOM 451 C CA . GLU A 1 61 ? 41.849 0.851 -29.413 1.00 18.42 61 GLU A CA 1
ATOM 452 C C . GLU A 1 61 ? 40.447 0.981 -28.828 1.00 22.22 61 GLU A C 1
ATOM 453 O O . GLU A 1 61 ? 39.737 -0.009 -28.706 1.00 20.09 61 GLU A O 1
ATOM 459 N N . THR A 1 62 ? 40.060 2.201 -28.469 1.00 16.24 62 THR A N 1
ATOM 460 C CA . THR A 1 62 ? 38.782 2.432 -27.775 1.00 21.82 62 THR A CA 1
ATOM 461 C C . THR A 1 62 ? 37.605 2.473 -28.743 1.00 21.45 62 THR A C 1
ATOM 462 O O . THR A 1 62 ? 36.473 2.124 -28.385 1.00 23.52 62 THR A O 1
ATOM 466 N N . GLY A 1 63 ? 37.875 2.926 -29.963 1.00 18.54 63 GLY A N 1
ATOM 467 C CA . GLY A 1 63 ? 36.823 3.228 -30.931 1.00 16.00 63 GLY A CA 1
ATOM 468 C C . GLY A 1 63 ? 36.140 4.567 -30.709 1.00 20.40 63 GLY A C 1
ATOM 469 O O . GLY A 1 63 ? 35.216 4.919 -31.451 1.00 27.58 63 GLY A O 1
ATOM 470 N N . PHE A 1 64 ? 36.572 5.317 -29.693 1.00 24.88 64 PHE A N 1
ATOM 471 C CA . PHE A 1 64 ? 35.958 6.613 -29.387 1.00 23.21 64 PHE A CA 1
ATOM 472 C C . PHE A 1 64 ? 36.628 7.722 -30.175 1.00 21.96 64 PHE A C 1
ATOM 473 O O . PHE A 1 64 ? 37.812 7.645 -30.505 1.00 21.24 64 PHE A O 1
ATOM 481 N N . GLY A 1 65 ? 35.841 8.754 -30.442 1.00 21.84 65 GLY A N 1
ATOM 482 C CA . GLY A 1 65 ? 36.332 10.057 -30.834 1.00 21.87 65 GLY A CA 1
ATOM 483 C C . GLY A 1 65 ? 36.821 10.261 -32.247 1.00 18.19 65 GLY A C 1
ATOM 484 O O . GLY A 1 65 ? 36.545 9.468 -33.148 1.00 19.95 65 GLY A O 1
ATOM 485 N N . ILE A 1 66 ? 37.540 11.365 -32.415 1.00 17.30 66 ILE A N 1
ATOM 486 C CA . ILE A 1 66 ? 38.052 11.810 -33.703 1.00 18.41 66 ILE A CA 1
ATOM 487 C C . ILE A 1 66 ? 39.575 11.937 -33.555 1.00 17.99 66 ILE A C 1
ATOM 488 O O . ILE A 1 66 ? 40.065 12.575 -32.617 1.00 10.53 66 ILE A O 1
ATOM 493 N N . TRP A 1 67 ? 40.319 11.294 -34.452 1.00 18.26 67 TRP A N 1
ATOM 494 C CA . TRP A 1 67 ? 41.786 11.366 -34.415 1.00 15.96 67 TRP A CA 1
ATOM 495 C C . TRP A 1 67 ? 42.297 12.799 -34.228 1.00 15.32 67 TRP A C 1
ATOM 496 O O . TRP A 1 67 ? 42.982 13.075 -33.244 1.00 11.47 67 TRP A O 1
ATOM 507 N N . GLN A 1 68 ? 41.919 13.704 -35.132 1.00 14.08 68 GLN A N 1
ATOM 508 C CA . GLN A 1 68 ? 42.290 15.134 -35.067 1.00 9.51 68 GLN A CA 1
ATOM 509 C C . GLN A 1 68 ? 42.084 15.761 -33.680 1.00 21.19 68 GLN A C 1
ATOM 510 O O . GLN A 1 68 ? 42.982 16.417 -33.152 1.00 22.29 68 GLN A O 1
ATOM 516 N N . ASP A 1 69 ? 40.900 15.548 -33.106 1.00 19.65 69 ASP A N 1
ATOM 517 C CA . ASP A 1 69 ? 40.544 16.102 -31.799 1.00 19.29 69 ASP A CA 1
ATOM 518 C C . ASP A 1 69 ? 41.382 15.572 -30.630 1.00 19.01 69 ASP A C 1
ATOM 519 O O . ASP A 1 69 ? 41.729 16.335 -29.726 1.00 20.03 69 ASP A O 1
ATOM 524 N N . LYS A 1 70 ? 41.700 14.278 -30.656 1.00 13.78 70 LYS A N 1
ATOM 525 C CA . LYS A 1 70 ? 42.591 13.658 -29.661 1.00 23.14 70 LYS A CA 1
ATOM 526 C C . LYS A 1 70 ? 44.040 14.166 -29.742 1.00 21.01 70 LYS A C 1
ATOM 527 O O . LYS A 1 70 ? 44.756 14.146 -28.737 1.00 18.46 70 LYS A O 1
ATOM 533 N N . VAL A 1 71 ? 44.471 14.607 -30.931 1.00 18.49 71 VAL A N 1
ATOM 534 C CA . VAL A 1 71 ? 45.794 15.247 -31.095 1.00 21.68 71 VAL A CA 1
ATOM 535 C C . VAL A 1 71 ? 45.819 16.575 -30.333 1.00 11.11 71 VAL A C 1
ATOM 536 O O . VAL A 1 71 ? 46.759 16.847 -29.591 1.00 18.10 71 VAL A O 1
ATOM 540 N N . ILE A 1 72 ? 44.775 17.381 -30.502 1.00 18.31 72 ILE A N 1
ATOM 541 C CA . ILE A 1 72 ? 44.585 18.632 -29.746 1.00 17.93 72 ILE A CA 1
ATOM 542 C C . ILE A 1 72 ? 44.585 18.401 -28.212 1.00 14.85 72 ILE A C 1
ATOM 543 O O . ILE A 1 72 ? 45.181 19.180 -27.457 1.00 15.38 72 ILE A O 1
ATOM 548 N N . LYS A 1 73 ? 43.962 17.308 -27.775 1.00 15.67 73 LYS A N 1
ATOM 549 C CA . LYS A 1 73 ? 43.897 16.965 -26.339 1.00 17.75 73 LYS A CA 1
ATOM 550 C C . LYS A 1 73 ? 45.270 16.593 -25.826 1.00 20.59 73 LYS A C 1
ATOM 551 O O . LYS A 1 73 ? 45.622 16.890 -24.682 1.00 21.83 73 LYS A O 1
ATOM 557 N N . ASN A 1 74 ? 46.038 15.942 -26.689 1.00 17.82 74 ASN A N 1
ATOM 558 C CA . ASN A 1 74 ? 47.418 15.600 -26.386 1.00 15.23 74 ASN A CA 1
ATOM 559 C C . ASN A 1 74 ? 48.312 16.819 -26.336 1.00 15.34 74 ASN A C 1
ATOM 560 O O . ASN A 1 74 ? 49.193 16.892 -25.475 1.00 21.15 74 ASN A O 1
ATOM 565 N N . VAL A 1 75 ? 48.047 17.788 -27.228 1.00 17.55 75 VAL A N 1
ATOM 566 C CA . VAL A 1 75 ? 48.695 19.114 -27.224 1.00 13.24 75 VAL A CA 1
ATOM 567 C C . VAL A 1 75 ? 48.360 19.907 -25.957 1.00 13.04 75 VAL A C 1
ATOM 568 O O . VAL A 1 75 ? 49.241 20.531 -25.349 1.00 15.10 75 VAL A O 1
ATOM 572 N N . PHE A 1 76 ? 47.081 19.907 -25.599 1.00 15.67 76 PHE A N 1
ATOM 573 C CA . PHE A 1 76 ? 46.603 20.588 -24.407 1.00 23.21 76 PHE A CA 1
ATOM 574 C C . PHE A 1 76 ? 47.285 20.021 -23.159 1.00 19.50 76 PHE A C 1
ATOM 575 O O . PHE A 1 76 ? 47.908 20.764 -22.415 1.00 24.57 76 PHE A O 1
ATOM 583 N N . ALA A 1 77 ? 47.187 18.703 -22.974 1.00 19.46 77 ALA A N 1
ATOM 584 C CA . ALA A 1 77 ? 47.799 17.983 -21.851 1.00 17.40 77 ALA A CA 1
ATOM 585 C C . ALA A 1 77 ? 49.311 18.164 -21.703 1.00 23.68 77 ALA A C 1
ATOM 586 O O . ALA A 1 77 ? 49.836 18.102 -20.588 1.00 18.43 77 ALA A O 1
ATOM 588 N N . SER A 1 78 ? 50.004 18.350 -22.824 1.00 21.75 78 SER A N 1
ATOM 589 C CA . SER A 1 78 ? 51.449 18.552 -22.811 1.00 23.51 78 SER A CA 1
ATOM 590 C C . SER A 1 78 ? 51.785 20.052 -22.780 1.00 26.52 78 SER A C 1
ATOM 591 O O . SER A 1 78 ? 52.172 20.568 -21.727 1.00 21.93 78 SER A O 1
ATOM 594 N N . LYS A 1 79 ? 51.574 20.758 -23.893 1.00 22.17 79 LYS A N 1
ATOM 595 C CA . LYS A 1 79 ? 51.997 22.166 -24.016 1.00 19.23 79 LYS A CA 1
ATOM 596 C C . LYS A 1 79 ? 51.280 23.152 -23.099 1.00 17.72 79 LYS A C 1
ATOM 597 O O . LYS A 1 79 ? 51.925 24.008 -22.497 1.00 16.31 79 LYS A O 1
ATOM 603 N N . HIS A 1 80 ? 49.958 23.040 -23.007 1.00 15.80 80 HIS A N 1
ATOM 604 C CA . HIS A 1 80 ? 49.156 23.987 -22.234 1.00 22.00 80 HIS A CA 1
ATOM 605 C C . HIS A 1 80 ? 49.339 23.815 -20.712 1.00 18.42 80 HIS A C 1
ATOM 606 O O . HIS A 1 80 ? 49.455 24.809 -20.002 1.00 16.76 80 HIS A O 1
ATOM 613 N N . VAL A 1 81 ? 49.360 22.562 -20.237 1.00 20.70 81 VAL A N 1
ATOM 614 C CA . VAL A 1 81 ? 49.617 22.246 -18.814 1.00 14.38 81 VAL A CA 1
ATOM 615 C C . VAL A 1 81 ? 51.029 22.698 -18.434 1.00 22.60 81 VAL A C 1
ATOM 616 O O . VAL A 1 81 ? 51.213 23.389 -17.432 1.00 18.47 81 VAL A O 1
ATOM 620 N N . TYR A 1 82 ? 52.010 22.328 -19.261 1.00 18.99 82 TYR A N 1
ATOM 621 C CA . TYR A 1 82 ? 53.394 22.743 -19.075 1.00 17.77 82 TYR A CA 1
ATOM 622 C C . TYR A 1 82 ? 53.572 24.258 -18.946 1.00 17.60 82 TYR A C 1
ATOM 623 O O . TYR A 1 82 ? 54.245 24.719 -18.030 1.00 20.07 82 TYR A O 1
ATOM 632 N N . ASN A 1 83 ? 52.962 25.028 -19.845 1.00 19.12 83 ASN A N 1
ATOM 633 C CA . ASN A 1 83 ? 53.078 26.489 -19.779 1.00 21.96 83 ASN A CA 1
ATOM 634 C C . ASN A 1 83 ? 52.453 27.107 -18.519 1.00 24.78 83 ASN A C 1
ATOM 635 O O . ASN A 1 83 ? 52.917 28.141 -18.051 1.00 20.52 83 ASN A O 1
ATOM 640 N N . TYR A 1 84 ? 51.413 26.468 -17.978 1.00 20.67 84 TYR A N 1
ATOM 641 C CA . TYR A 1 84 ? 50.841 26.883 -16.692 1.00 24.51 84 TYR A CA 1
ATOM 642 C C . TYR A 1 84 ? 51.748 26.524 -15.496 1.00 24.40 84 TYR A C 1
ATOM 643 O O . TYR A 1 84 ? 51.843 27.297 -14.533 1.00 24.35 84 TYR A O 1
ATOM 652 N N . ILE A 1 85 ? 52.420 25.372 -15.564 1.00 21.54 85 ILE A N 1
ATOM 653 C CA . ILE A 1 85 ? 53.189 24.859 -14.412 1.00 19.99 85 ILE A CA 1
ATOM 654 C C . ILE A 1 85 ? 54.683 25.200 -14.376 1.00 24.65 85 ILE A C 1
ATOM 655 O O . ILE A 1 85 ? 55.279 25.180 -13.303 1.00 14.48 85 ILE A O 1
ATOM 660 N N . LYS A 1 86 ? 55.283 25.526 -15.524 1.00 20.33 86 LYS A N 1
ATOM 661 C CA . LYS A 1 86 ? 56.748 25.690 -15.615 1.00 22.63 86 LYS A CA 1
ATOM 662 C C . LYS A 1 86 ? 57.421 26.660 -14.606 1.00 19.58 86 LYS A C 1
ATOM 663 O O . LYS A 1 86 ? 58.530 26.396 -14.139 1.00 24.51 86 LYS A O 1
ATOM 669 N N . ASP A 1 87 ? 56.756 27.764 -14.266 1.00 26.21 87 ASP A N 1
ATOM 670 C CA . ASP A 1 87 ? 57.363 28.777 -13.395 1.00 28.94 87 ASP A CA 1
ATOM 671 C C . ASP A 1 87 ? 56.809 28.782 -11.960 1.00 28.59 87 ASP A C 1
ATOM 672 O O . ASP A 1 87 ? 57.210 29.609 -11.132 1.00 28.37 87 ASP A O 1
ATOM 677 N N . MET A 1 88 ? 55.913 27.839 -11.675 1.00 25.80 88 MET A N 1
ATOM 678 C CA . MET A 1 88 ? 55.308 27.685 -10.345 1.00 22.40 88 MET A CA 1
ATOM 679 C C . MET A 1 88 ? 56.314 27.135 -9.324 1.00 20.35 88 MET A C 1
ATOM 680 O O . MET A 1 88 ? 57.135 26.275 -9.655 1.00 18.13 88 MET A O 1
ATOM 685 N N . LYS A 1 89 ? 56.243 27.635 -8.090 1.00 21.53 89 LYS A N 1
ATOM 686 C CA . LYS A 1 89 ? 57.120 27.169 -7.003 1.00 23.44 89 LYS A CA 1
ATOM 687 C C . LYS A 1 89 ? 56.417 26.023 -6.285 1.00 22.99 89 LYS A C 1
ATOM 688 O O . LYS A 1 89 ? 55.325 26.206 -5.736 1.00 16.85 89 LYS A O 1
ATOM 694 N N . THR A 1 90 ? 57.022 24.835 -6.318 1.00 18.18 90 THR A N 1
ATOM 695 C CA . THR A 1 90 ? 56.359 23.609 -5.848 1.00 20.91 90 THR A CA 1
ATOM 696 C C . THR A 1 90 ? 57.245 22.708 -4.979 1.00 17.01 90 THR A C 1
ATOM 697 O O . THR A 1 90 ? 56.779 21.689 -4.450 1.00 17.01 90 THR A O 1
ATOM 701 N N . ILE A 1 91 ? 58.514 23.088 -4.845 1.00 17.04 91 ILE A N 1
ATOM 702 C CA . ILE A 1 91 ? 59.533 22.263 -4.203 1.00 18.59 91 ILE A CA 1
ATOM 703 C C . ILE A 1 91 ? 60.242 23.057 -3.099 1.00 19.74 91 ILE A C 1
ATOM 704 O O . ILE A 1 91 ? 60.707 24.173 -3.325 1.00 20.43 91 ILE A O 1
ATOM 709 N N . GLY A 1 92 ? 60.316 22.484 -1.902 1.00 17.33 92 GLY A N 1
ATOM 710 C CA . GLY A 1 92 ? 61.153 23.066 -0.845 1.00 16.99 92 GLY A CA 1
ATOM 711 C C . GLY A 1 92 ? 60.555 24.320 -0.234 1.00 13.70 92 GLY A C 1
ATOM 712 O O . GLY A 1 92 ? 59.342 24.485 -0.236 1.00 12.25 92 GLY A O 1
ATOM 713 N N . MET A 1 93 ? 61.420 25.202 0.268 1.00 13.82 93 MET A N 1
ATOM 714 C CA . MET A 1 93 ? 60.998 26.424 0.950 1.00 18.56 93 MET A CA 1
ATOM 715 C C . MET A 1 93 ? 60.265 27.374 0.008 1.00 21.63 93 MET A C 1
ATOM 716 O O . MET A 1 93 ? 60.836 27.833 -0.982 1.00 21.40 93 MET A O 1
ATOM 721 N N . LEU A 1 94 ? 59.009 27.671 0.336 1.00 16.69 94 LEU A N 1
ATOM 722 C CA . LEU A 1 94 ? 58.188 28.539 -0.487 1.00 20.60 94 LEU A CA 1
ATOM 723 C C . LEU A 1 94 ? 58.146 29.962 0.049 1.00 28.00 94 LEU A C 1
ATOM 724 O O . LEU A 1 94 ? 58.255 30.923 -0.711 1.00 27.71 94 LEU A O 1
ATOM 729 N N . LYS A 1 95 ? 57.986 30.093 1.361 1.00 21.93 95 LYS A N 1
ATOM 730 C CA . LYS A 1 95 ? 57.694 31.380 1.972 1.00 16.55 95 LYS A CA 1
ATOM 731 C C . LYS A 1 95 ? 58.424 31.495 3.292 1.00 20.52 95 LYS A C 1
ATOM 732 O O . LYS A 1 95 ? 58.551 30.503 4.007 1.00 18.11 95 LYS A O 1
ATOM 738 N N . GLU A 1 96 ? 58.913 32.699 3.594 1.00 17.00 96 GLU A N 1
ATOM 739 C CA . GLU A 1 96 ? 59.548 33.015 4.867 1.00 23.95 96 GLU A CA 1
ATOM 740 C C . GLU A 1 96 ? 58.959 34.325 5.383 1.00 32.23 96 GLU A C 1
ATOM 741 O O . GLU A 1 96 ? 59.476 35.406 5.080 1.00 38.69 96 GLU A O 1
ATOM 747 N N . ASP A 1 97 ? 57.867 34.229 6.139 1.00 26.77 97 ASP A N 1
ATOM 748 C CA . ASP A 1 97 ? 57.243 35.411 6.740 1.00 27.46 97 ASP A CA 1
ATOM 749 C C . ASP A 1 97 ? 57.966 35.755 8.034 1.00 29.98 97 ASP A C 1
ATOM 750 O O . ASP A 1 97 ? 57.834 35.045 9.030 1.00 29.31 97 ASP A O 1
ATOM 755 N N . ASN A 1 98 ? 58.725 36.853 8.013 1.00 28.59 98 ASN A N 1
ATOM 756 C CA . ASN A 1 98 ? 59.520 37.268 9.173 1.00 31.31 98 ASN A CA 1
ATOM 757 C C . ASN A 1 98 ? 58.723 38.072 10.194 1.00 28.19 98 ASN A C 1
ATOM 758 O O . ASN A 1 98 ? 59.121 38.150 11.351 1.00 24.73 98 ASN A O 1
ATOM 763 N N . GLU A 1 99 ? 57.609 38.659 9.755 1.00 27.71 99 GLU A N 1
ATOM 764 C CA . GLU A 1 99 ? 56.686 39.400 10.633 1.00 29.41 99 GLU A CA 1
ATOM 765 C C . GLU A 1 99 ? 55.905 38.452 11.539 1.00 24.75 99 GLU A C 1
ATOM 766 O O . GLU A 1 99 ? 55.837 38.656 12.755 1.00 25.63 99 GLU A O 1
ATOM 772 N N . LYS A 1 100 ? 55.311 37.425 10.936 1.00 26.09 100 LYS A N 1
ATOM 773 C CA . LYS A 1 100 ? 54.587 36.397 11.678 1.00 22.99 100 LYS A CA 1
ATOM 774 C C . LYS A 1 100 ? 55.520 35.337 12.286 1.00 22.95 100 LYS A C 1
ATOM 775 O O . LYS A 1 100 ? 55.114 34.595 13.195 1.00 21.74 100 LYS A O 1
ATOM 781 N N . LYS A 1 101 ? 56.760 35.295 11.783 1.00 13.89 101 LYS A N 1
ATOM 782 C CA . LYS A 1 101 ? 57.776 34.290 12.136 1.00 11.97 101 LYS A CA 1
ATOM 783 C C . LYS A 1 101 ? 57.303 32.880 11.800 1.00 20.37 101 LYS A C 1
ATOM 784 O O . LYS A 1 101 ? 57.370 31.969 12.623 1.00 12.19 101 LYS A O 1
ATOM 790 N N . VAL A 1 102 ? 56.803 32.736 10.570 1.00 12.40 102 VAL A N 1
ATOM 791 C CA . VAL A 1 102 ? 56.287 31.475 10.041 1.00 14.59 102 VAL A CA 1
ATOM 792 C C . VAL A 1 102 ? 56.884 31.233 8.641 1.00 18.76 102 VAL A C 1
ATOM 793 O O . VAL A 1 102 ? 56.727 32.056 7.739 1.00 15.83 102 VAL A O 1
ATOM 797 N N . MET A 1 103 ? 57.567 30.104 8.477 1.00 15.52 103 MET A N 1
ATOM 798 C CA . MET A 1 103 ? 58.084 29.680 7.180 1.00 15.58 103 MET A CA 1
ATOM 799 C C . MET A 1 103 ? 57.180 28.592 6.624 1.00 14.80 103 MET A C 1
ATOM 800 O O . MET A 1 103 ? 56.563 27.851 7.395 1.00 14.43 103 MET A O 1
ATOM 805 N N . GLU A 1 104 ? 57.097 28.497 5.298 1.00 11.07 104 GLU A N 1
ATOM 806 C CA . GLU A 1 104 ? 56.295 27.461 4.633 1.00 14.11 104 GLU A CA 1
ATOM 807 C C . GLU A 1 104 ? 57.145 26.646 3.660 1.00 20.28 104 GLU A C 1
ATOM 808 O O . GLU A 1 104 ? 57.926 27.203 2.880 1.00 20.15 104 GLU A O 1
ATOM 814 N N . VAL A 1 105 ? 56.979 25.325 3.720 1.00 18.77 105 VAL A N 1
ATOM 815 C CA . VAL A 1 105 ? 57.763 24.361 2.946 1.00 16.34 105 VAL A CA 1
ATOM 816 C C . VAL A 1 105 ? 56.791 23.395 2.282 1.00 17.60 105 VAL A C 1
ATOM 817 O O . VAL A 1 105 ? 55.930 22.819 2.949 1.00 13.75 105 VAL A O 1
ATOM 821 N N . ALA A 1 106 ? 56.929 23.228 0.965 1.00 20.59 106 ALA A N 1
ATOM 822 C CA . ALA A 1 106 ? 56.154 22.256 0.214 1.00 11.15 106 ALA A CA 1
ATOM 823 C C . ALA A 1 106 ? 56.601 20.825 0.525 1.00 14.59 106 ALA A C 1
ATOM 824 O O . ALA A 1 106 ? 57.800 20.498 0.499 1.00 19.40 106 ALA A O 1
ATOM 826 N N . VAL A 1 107 ? 55.631 19.977 0.835 1.00 17.38 107 VAL A N 1
ATOM 827 C CA . VAL A 1 107 ? 55.892 18.571 1.111 1.00 19.13 107 VAL A CA 1
ATOM 828 C C . VAL A 1 107 ? 55.118 17.745 0.108 1.00 15.03 107 VAL A C 1
ATOM 829 O O . VAL A 1 107 ? 53.889 17.801 0.105 1.00 13.90 107 VAL A O 1
ATOM 833 N N . PRO A 1 108 ? 55.823 16.970 -0.740 1.00 17.39 108 PRO A N 1
ATOM 834 C CA . PRO A 1 108 ? 55.154 16.110 -1.723 1.00 15.98 108 PRO A CA 1
ATOM 835 C C . PRO A 1 108 ? 54.262 15.090 -1.022 1.00 22.54 108 PRO A C 1
ATOM 836 O O . PRO A 1 108 ? 54.603 14.630 0.071 1.00 20.42 108 PRO A O 1
ATOM 840 N N . LEU A 1 109 ? 53.122 14.770 -1.634 1.00 23.27 109 LEU A N 1
ATOM 841 C CA . LEU A 1 109 ? 52.186 13.800 -1.071 1.00 18.74 109 LEU A CA 1
ATOM 842 C C . LEU A 1 109 ? 52.832 12.411 -0.962 1.00 19.59 109 LEU A C 1
ATOM 843 O O . LEU A 1 109 ? 52.669 11.732 0.050 1.00 19.06 109 LEU A O 1
ATOM 848 N N . GLY A 1 110 ? 53.608 12.018 -1.968 1.00 11.50 110 GLY A N 1
ATOM 849 C CA . GLY A 1 110 ? 54.140 10.667 -2.029 1.00 12.80 110 GLY A CA 1
ATOM 850 C C . GLY A 1 110 ? 53.827 9.939 -3.318 1.00 17.97 110 GLY A C 1
ATOM 851 O O . GLY A 1 110 ? 54.131 10.434 -4.402 1.00 14.17 110 GLY A O 1
ATOM 852 N N . VAL A 1 111 ? 53.257 8.742 -3.221 1.00 20.61 111 VAL A N 1
ATOM 853 C CA . VAL A 1 111 ? 52.919 7.978 -4.435 1.00 17.87 111 VAL A CA 1
ATOM 854 C C . VAL A 1 111 ? 51.447 8.218 -4.789 1.00 23.06 111 VAL A C 1
ATOM 855 O O . VAL A 1 111 ? 50.550 7.864 -4.016 1.00 22.16 111 VAL A O 1
ATOM 859 N N . VAL A 1 112 ? 51.226 8.839 -5.946 1.00 21.73 112 VAL A N 1
ATOM 860 C CA . VAL A 1 112 ? 49.898 9.164 -6.458 1.00 20.24 112 VAL A CA 1
ATOM 861 C C . VAL A 1 112 ? 49.320 7.949 -7.198 1.00 18.08 112 VAL A C 1
ATOM 862 O O . VAL A 1 112 ? 50.038 7.253 -7.925 1.00 17.83 112 VAL A O 1
ATOM 866 N N . ALA A 1 113 ? 48.036 7.682 -6.983 1.00 16.44 113 ALA A N 1
ATOM 867 C CA . ALA A 1 113 ? 47.310 6.699 -7.775 1.00 18.84 113 ALA A CA 1
ATOM 868 C C . ALA A 1 113 ? 46.445 7.441 -8.783 1.00 21.76 113 ALA A C 1
ATOM 869 O O . ALA A 1 113 ? 45.507 8.155 -8.413 1.00 16.00 113 ALA A O 1
ATOM 871 N N . GLY A 1 114 ? 46.796 7.298 -10.057 1.00 22.13 114 GLY A N 1
ATOM 872 C CA . GLY A 1 114 ? 46.040 7.919 -11.139 1.00 19.29 114 GLY A CA 1
ATOM 873 C C . GLY A 1 114 ? 45.119 6.924 -11.822 1.00 18.32 114 GLY A C 1
ATOM 874 O O . GLY A 1 114 ? 45.574 5.968 -12.447 1.00 19.81 114 GLY A O 1
ATOM 875 N N . LEU A 1 115 ? 43.819 7.153 -11.704 1.00 17.78 115 LEU A N 1
ATOM 876 C CA . LEU A 1 115 ? 42.833 6.360 -12.430 1.00 18.09 115 LEU A CA 1
ATOM 877 C C . LEU A 1 115 ? 42.604 7.026 -13.779 1.00 12.82 115 LEU A C 1
ATOM 878 O O . LEU A 1 115 ? 42.239 8.204 -13.826 1.00 21.62 115 LEU A O 1
ATOM 883 N N . ILE A 1 116 ? 42.814 6.267 -14.856 1.00 23.02 116 ILE A N 1
ATOM 884 C CA . ILE A 1 116 ? 42.705 6.783 -16.245 1.00 19.54 116 ILE A CA 1
ATOM 885 C C . ILE A 1 116 ? 41.487 6.220 -16.994 1.00 20.27 116 ILE A C 1
ATOM 886 O O . ILE A 1 116 ? 41.411 5.013 -17.216 1.00 17.43 116 ILE A O 1
ATOM 891 N N . PRO A 1 117 ? 40.558 7.096 -17.424 1.00 20.87 117 PRO A N 1
ATOM 892 C CA . PRO A 1 117 ? 39.383 6.627 -18.157 1.00 15.55 117 PRO A CA 1
ATOM 893 C C . PRO A 1 117 ? 39.719 6.353 -19.638 1.00 18.74 117 PRO A C 1
ATOM 894 O O . PRO A 1 117 ? 40.687 6.910 -20.170 1.00 21.46 117 PRO A O 1
ATOM 898 N N . SER A 1 118 ? 38.925 5.511 -20.295 1.00 16.67 118 SER A N 1
ATOM 899 C CA . SER A 1 118 ? 39.131 5.206 -21.725 1.00 17.58 118 SER A CA 1
ATOM 900 C C . SER A 1 118 ? 38.709 6.355 -22.649 1.00 24.43 118 SER A C 1
ATOM 901 O O . SER A 1 118 ? 39.036 6.344 -23.836 1.00 26.08 118 SER A O 1
ATOM 904 N N . THR A 1 119 ? 37.991 7.335 -22.100 1.00 22.57 119 THR A N 1
ATOM 905 C CA . THR A 1 119 ? 37.469 8.465 -22.874 1.00 21.77 119 THR A CA 1
ATOM 906 C C . THR A 1 119 ? 38.561 9.489 -23.207 1.00 25.08 119 THR A C 1
ATOM 907 O O . THR A 1 119 ? 38.660 9.944 -24.348 1.00 19.85 119 THR A O 1
ATOM 911 N N . ASN A 1 120 ? 39.398 9.823 -22.219 1.00 23.05 120 ASN A N 1
ATOM 912 C CA . ASN A 1 120 ? 40.516 10.759 -22.423 1.00 15.66 120 ASN A CA 1
ATOM 913 C C . ASN A 1 120 ? 41.891 10.159 -22.053 1.00 24.04 120 ASN A C 1
ATOM 914 O O . ASN A 1 120 ? 42.642 10.786 -21.307 1.00 23.12 120 ASN A O 1
ATOM 919 N N . PRO A 1 121 ? 42.262 8.986 -22.623 1.00 20.12 121 PRO A N 1
ATOM 920 C CA . PRO A 1 121 ? 43.293 8.150 -21.969 1.00 20.30 121 PRO A CA 1
ATOM 921 C C . PRO A 1 121 ? 44.745 8.617 -22.013 1.00 20.95 121 PRO A C 1
ATOM 922 O O . PRO A 1 121 ? 45.410 8.599 -20.982 1.00 19.53 121 PRO A O 1
ATOM 926 N N . THR A 1 122 ? 45.228 9.039 -23.178 1.00 19.15 122 THR A N 1
ATOM 927 C CA . THR A 1 122 ? 46.621 9.443 -23.336 1.00 20.57 122 THR A CA 1
ATOM 928 C C . THR A 1 122 ? 46.847 10.850 -22.800 1.00 22.05 122 THR A C 1
ATOM 929 O O . THR A 1 122 ? 47.857 11.109 -22.146 1.00 20.37 122 THR A O 1
ATOM 933 N N . SER A 1 123 ? 45.895 11.739 -23.068 1.00 17.84 123 SER A N 1
ATOM 934 C CA . SER A 1 123 ? 45.929 13.122 -22.585 1.00 16.67 123 SER A CA 1
ATOM 935 C C . SER A 1 123 ? 45.883 13.206 -21.045 1.00 17.90 123 SER A C 1
ATOM 936 O O . SER A 1 123 ? 46.548 14.047 -20.432 1.00 15.53 123 SER A O 1
ATOM 939 N N . THR A 1 124 ? 45.118 12.320 -20.425 1.00 13.21 124 THR A N 1
ATOM 940 C CA . THR A 1 124 ? 45.025 12.302 -18.957 1.00 16.74 124 THR A CA 1
ATOM 941 C C . THR A 1 124 ? 46.342 11.827 -18.311 1.00 19.22 124 THR A C 1
ATOM 942 O O . THR A 1 124 ? 46.797 12.418 -17.320 1.00 20.51 124 THR A O 1
ATOM 946 N N . VAL A 1 125 ? 46.952 10.785 -18.879 1.00 16.88 125 VAL A N 1
ATOM 947 C CA . VAL A 1 125 ? 48.260 10.306 -18.411 1.00 15.03 125 VAL A CA 1
ATOM 948 C C . VAL A 1 125 ? 49.316 11.405 -18.462 1.00 16.50 125 VAL A C 1
ATOM 949 O O . VAL A 1 125 ? 50.004 11.654 -17.470 1.00 16.49 125 VAL A O 1
ATOM 953 N N . ILE A 1 126 ? 49.423 12.077 -19.603 1.00 15.91 126 ILE A N 1
ATOM 954 C CA . ILE A 1 126 ? 50.441 13.122 -19.797 1.00 12.73 126 ILE A CA 1
ATOM 955 C C . ILE A 1 126 ? 50.281 14.188 -18.729 1.00 14.87 126 ILE A C 1
ATOM 956 O O . ILE A 1 126 ? 51.240 14.535 -18.055 1.00 12.44 126 ILE A O 1
ATOM 961 N N . TYR A 1 127 ? 49.053 14.677 -18.586 1.00 17.76 127 TYR A N 1
ATOM 962 C CA . TYR A 1 127 ? 48.698 15.750 -17.669 1.00 19.14 127 TYR A CA 1
ATOM 963 C C . TYR A 1 127 ? 48.934 15.392 -16.194 1.00 12.72 127 TYR A C 1
ATOM 964 O O . TYR A 1 127 ? 49.534 16.172 -15.491 1.00 15.41 127 TYR A O 1
ATOM 973 N N . LYS A 1 128 ? 48.475 14.216 -15.763 1.00 12.70 128 LYS A N 1
ATOM 974 C CA . LYS A 1 128 ? 48.629 13.762 -14.365 1.00 16.19 128 LYS A CA 1
ATOM 975 C C . LYS A 1 128 ? 50.091 13.559 -13.998 1.00 19.26 128 LYS A C 1
ATOM 976 O O . LYS A 1 128 ? 50.496 13.886 -12.889 1.00 16.85 128 LYS A O 1
ATOM 982 N N . THR A 1 129 ? 50.863 13.022 -14.944 1.00 13.16 129 THR A N 1
ATOM 983 C CA . THR A 1 129 ? 52.283 12.783 -14.764 1.00 14.36 129 THR A CA 1
ATOM 984 C C . THR A 1 129 ? 52.978 14.113 -14.508 1.00 16.46 129 THR A C 1
ATOM 985 O O . THR A 1 129 ? 53.656 14.273 -13.495 1.00 22.02 129 THR A O 1
ATOM 989 N N . LEU A 1 130 ? 52.756 15.068 -15.410 1.00 18.26 130 LEU A N 1
ATOM 990 C CA . LEU A 1 130 ? 53.349 16.399 -15.332 1.00 18.68 130 LEU A CA 1
ATOM 991 C C . LEU A 1 130 ? 53.084 17.096 -14.015 1.00 22.45 130 LEU A C 1
ATOM 992 O O . LEU A 1 130 ? 54.006 17.642 -13.415 1.00 21.88 130 LEU A O 1
ATOM 997 N N . ILE A 1 131 ? 51.830 17.078 -13.567 1.00 13.06 131 ILE A N 1
ATOM 998 C CA . ILE A 1 131 ? 51.476 17.735 -12.300 1.00 19.56 131 ILE A CA 1
ATOM 999 C C . ILE A 1 131 ? 51.970 17.002 -11.023 1.00 13.78 131 ILE A C 1
ATOM 1000 O O . ILE A 1 131 ? 52.400 17.651 -10.070 1.00 15.58 131 ILE A O 1
ATOM 1005 N N . SER A 1 132 ? 51.936 15.667 -11.029 1.00 17.79 132 SER A N 1
ATOM 1006 C CA . SER A 1 132 ? 52.463 14.865 -9.915 1.00 19.68 132 SER A CA 1
ATOM 1007 C C . SER A 1 132 ? 53.967 15.023 -9.766 1.00 22.26 132 SER A C 1
ATOM 1008 O O . SER A 1 132 ? 54.455 15.343 -8.680 1.00 15.21 132 SER A O 1
ATOM 1011 N N . ILE A 1 133 ? 54.693 14.818 -10.865 1.00 16.49 133 ILE A N 1
ATOM 1012 C CA . ILE A 1 133 ? 56.149 14.987 -10.898 1.00 19.95 133 ILE A CA 1
ATOM 1013 C C . ILE A 1 133 ? 56.564 16.420 -10.533 1.00 18.50 133 ILE A C 1
ATOM 1014 O O . ILE A 1 133 ? 57.533 16.613 -9.778 1.00 16.35 133 ILE A O 1
ATOM 1019 N N . LYS A 1 134 ? 55.805 17.407 -11.026 1.00 18.59 134 LYS A N 1
ATOM 1020 C CA . LYS A 1 134 ? 56.018 18.836 -10.694 1.00 13.73 134 LYS A CA 1
ATOM 1021 C C . LYS A 1 134 ? 55.996 19.110 -9.193 1.00 17.45 134 LYS A C 1
ATOM 1022 O O . LYS A 1 134 ? 56.751 19.957 -8.701 1.00 16.74 134 LYS A O 1
ATOM 1028 N N . ALA A 1 135 ? 55.140 18.386 -8.477 1.00 15.23 135 ALA A N 1
ATOM 1029 C CA . ALA A 1 135 ? 55.015 18.547 -7.028 1.00 23.47 135 ALA A CA 1
ATOM 1030 C C . ALA A 1 135 ? 55.918 17.592 -6.221 1.00 19.02 135 ALA A C 1
ATOM 1031 O O . ALA A 1 135 ? 55.867 17.579 -4.984 1.00 16.19 135 ALA A O 1
ATOM 1033 N N . GLY A 1 136 ? 56.752 16.817 -6.928 1.00 16.58 136 GLY A N 1
ATOM 1034 C CA . GLY A 1 136 ? 57.756 15.936 -6.305 1.00 16.39 136 GLY A CA 1
ATOM 1035 C C . GLY A 1 136 ? 57.256 14.548 -5.933 1.00 23.40 136 GLY A C 1
ATOM 1036 O O . GLY A 1 136 ? 57.838 13.880 -5.065 1.00 15.83 136 GLY A O 1
ATOM 1037 N N . ASN A 1 137 ? 56.190 14.112 -6.605 1.00 15.36 137 ASN A N 1
ATOM 1038 C CA . ASN A 1 137 ? 55.526 12.831 -6.332 1.00 9.37 137 ASN A CA 1
ATOM 1039 C C . ASN A 1 137 ? 55.860 11.796 -7.389 1.00 15.24 137 ASN A C 1
ATOM 1040 O O . ASN A 1 137 ? 56.171 12.152 -8.516 1.00 20.55 137 ASN A O 1
ATOM 1045 N N . SER A 1 138 ? 55.723 10.521 -7.048 1.00 19.66 138 SER A N 1
ATOM 1046 C CA . SER A 1 138 ? 55.704 9.469 -8.055 1.00 22.28 138 SER A CA 1
ATOM 1047 C C . SER A 1 138 ? 54.252 9.222 -8.424 1.00 20.65 138 SER A C 1
ATOM 1048 O O . SER A 1 138 ? 53.353 9.733 -7.748 1.00 14.97 138 SER A O 1
ATOM 1051 N N . ILE A 1 139 ? 54.010 8.451 -9.482 1.00 17.07 139 ILE A N 1
ATOM 1052 C CA . ILE A 1 139 ? 52.623 8.138 -9.889 1.00 12.39 139 ILE A CA 1
ATOM 1053 C C . ILE A 1 139 ? 52.508 6.719 -10.490 1.00 19.47 139 ILE A C 1
ATOM 1054 O O . ILE A 1 139 ? 53.353 6.310 -11.282 1.00 13.95 139 ILE A O 1
ATOM 1059 N N . VAL A 1 140 ? 51.499 5.958 -10.060 1.00 12.08 140 VAL A N 1
ATOM 1060 C CA . VAL A 1 140 ? 51.231 4.620 -10.612 1.00 13.10 140 VAL A CA 1
ATOM 1061 C C . VAL A 1 140 ? 49.821 4.612 -11.193 1.00 16.37 140 VAL A C 1
ATOM 1062 O O . VAL A 1 140 ? 48.856 4.890 -10.483 1.00 15.79 140 VAL A O 1
ATOM 1066 N N . PHE A 1 141 ? 49.713 4.301 -12.483 1.00 19.21 141 PHE A N 1
ATOM 1067 C CA . PHE A 1 141 ? 48.442 4.361 -13.193 1.00 13.20 141 PHE A CA 1
ATOM 1068 C C . PHE A 1 141 ? 47.641 3.078 -13.201 1.00 14.16 141 PHE A C 1
ATOM 1069 O O . PHE A 1 141 ? 48.182 1.980 -13.334 1.00 12.19 141 PHE A O 1
ATOM 1077 N N . SER A 1 142 ? 46.328 3.267 -13.077 1.00 11.25 142 SER A N 1
ATOM 1078 C CA . SER A 1 142 ? 45.335 2.245 -13.332 1.00 18.30 142 SER A CA 1
ATOM 1079 C C . SER A 1 142 ? 44.665 2.536 -14.681 1.00 16.14 142 SER A C 1
ATOM 1080 O O . SER A 1 142 ? 43.879 3.482 -14.798 1.00 16.42 142 SER A O 1
ATOM 1083 N N . PRO A 1 143 ? 44.992 1.731 -15.705 1.00 19.68 143 PRO A N 1
ATOM 1084 C CA . PRO A 1 143 ? 44.419 1.901 -17.043 1.00 19.15 143 PRO A CA 1
ATOM 1085 C C . PRO A 1 143 ? 43.035 1.291 -17.189 1.00 16.96 143 PRO A C 1
ATOM 1086 O O . PRO A 1 143 ? 42.768 0.206 -16.671 1.00 18.67 143 PRO A O 1
ATOM 1090 N N . HIS A 1 144 ? 42.149 1.999 -17.878 1.00 23.56 144 HIS A N 1
ATOM 1091 C CA . HIS A 1 144 ? 40.891 1.411 -18.291 1.00 22.27 144 HIS A CA 1
ATOM 1092 C C . HIS A 1 144 ? 41.281 0.319 -19.281 1.00 21.31 144 HIS A C 1
ATOM 1093 O O . HIS A 1 144 ? 42.137 0.557 -20.133 1.00 24.09 144 HIS A O 1
ATOM 1100 N N . PRO A 1 145 ? 40.711 -0.901 -19.132 1.00 20.95 145 PRO A N 1
ATOM 1101 C CA . PRO A 1 145 ? 41.130 -2.049 -19.945 1.00 10.81 145 PRO A CA 1
ATOM 1102 C C . PRO A 1 145 ? 40.914 -1.868 -21.452 1.00 19.96 145 PRO A C 1
ATOM 1103 O O . PRO A 1 145 ? 41.645 -2.463 -22.247 1.00 21.58 145 PRO A O 1
ATOM 1107 N N . ASN A 1 146 ? 39.961 -1.011 -21.825 1.00 22.70 146 ASN A N 1
ATOM 1108 C CA . ASN A 1 146 ? 39.707 -0.677 -23.229 1.00 29.11 146 ASN A CA 1
ATOM 1109 C C . ASN A 1 146 ? 40.704 0.299 -23.850 1.00 21.12 146 ASN A C 1
ATOM 1110 O O . ASN A 1 146 ? 40.641 0.577 -25.049 1.00 21.31 146 ASN A O 1
ATOM 1115 N N . ALA A 1 147 ? 41.626 0.804 -23.037 1.00 19.39 147 ALA A N 1
ATOM 1116 C CA . ALA A 1 147 ? 42.657 1.720 -23.513 1.00 16.41 147 ALA A CA 1
ATOM 1117 C C . ALA A 1 147 ? 44.049 1.307 -23.038 1.00 13.86 147 ALA A C 1
ATOM 1118 O O . ALA A 1 147 ? 44.959 2.134 -23.018 1.00 16.72 147 ALA A O 1
ATOM 1120 N N . LEU A 1 148 ? 44.210 0.032 -22.678 1.00 17.09 148 LEU A N 1
ATOM 1121 C CA . LEU A 1 148 ? 45.437 -0.468 -22.039 1.00 16.39 148 LEU A CA 1
ATOM 1122 C C . LEU A 1 148 ? 46.705 -0.152 -22.836 1.00 19.95 148 LEU A C 1
ATOM 1123 O O . LEU A 1 148 ? 47.628 0.467 -22.307 1.00 20.41 148 LEU A O 1
ATOM 1128 N N . LYS A 1 149 ? 46.712 -0.544 -24.110 1.00 16.77 149 LYS A N 1
ATOM 1129 C CA . LYS A 1 149 ? 47.871 -0.411 -24.985 1.00 17.90 149 LYS A CA 1
ATOM 1130 C C . LYS A 1 149 ? 48.334 1.038 -25.192 1.00 12.71 149 LYS A C 1
ATOM 1131 O O . LYS A 1 149 ? 49.531 1.327 -25.125 1.00 14.98 149 LYS A O 1
ATOM 1137 N N . ALA A 1 150 ? 47.378 1.927 -25.420 1.00 14.06 150 ALA A N 1
ATOM 1138 C CA . ALA A 1 150 ? 47.633 3.354 -25.620 1.00 15.59 150 ALA A CA 1
ATOM 1139 C C . ALA A 1 150 ? 48.168 4.023 -24.354 1.00 17.63 150 ALA A C 1
ATOM 1140 O O . ALA A 1 150 ? 49.071 4.868 -24.415 1.00 15.72 150 ALA A O 1
ATOM 1142 N N . ILE A 1 151 ? 47.619 3.626 -23.205 1.00 21.71 151 ILE A N 1
ATOM 1143 C CA . ILE A 1 151 ? 48.048 4.159 -21.911 1.00 16.91 151 ILE A CA 1
ATOM 1144 C C . ILE A 1 151 ? 49.462 3.696 -21.596 1.00 11.77 151 ILE A C 1
ATOM 1145 O O . ILE A 1 151 ? 50.305 4.519 -21.293 1.00 13.14 151 ILE A O 1
ATOM 1150 N N . LEU A 1 152 ? 49.698 2.391 -21.710 1.00 13.94 152 LEU A N 1
ATOM 1151 C CA . LEU A 1 152 ? 51.011 1.790 -21.510 1.00 16.15 152 LEU A CA 1
ATOM 1152 C C . LEU A 1 152 ? 52.072 2.431 -22.376 1.00 19.20 152 LEU A C 1
ATOM 1153 O O . LEU A 1 152 ? 53.153 2.727 -21.883 1.00 14.53 152 LEU A O 1
ATOM 1158 N N . GLU A 1 153 ? 51.748 2.679 -23.648 1.00 18.35 153 GLU A N 1
ATOM 1159 C CA . GLU A 1 153 ? 52.693 3.323 -24.570 1.00 20.96 153 GLU A CA 1
ATOM 1160 C C . GLU A 1 153 ? 52.954 4.805 -24.270 1.00 12.89 153 GLU A C 1
ATOM 1161 O O . GLU A 1 153 ? 54.092 5.249 -24.386 1.00 17.96 153 GLU A O 1
ATOM 1167 N N . THR A 1 154 ? 51.923 5.545 -23.855 1.00 14.79 154 THR A N 1
ATOM 1168 C CA . THR A 1 154 ? 52.080 6.903 -23.277 1.00 14.93 154 THR A CA 1
ATOM 1169 C C . THR A 1 154 ? 53.006 6.896 -22.057 1.00 24.03 154 THR A C 1
ATOM 1170 O O . THR A 1 154 ? 53.904 7.738 -21.939 1.00 16.67 154 THR A O 1
ATOM 1174 N N . VAL A 1 155 ? 52.770 5.942 -21.155 1.00 21.00 155 VAL A N 1
ATOM 1175 C CA . VAL A 1 155 ? 53.598 5.782 -19.971 1.00 17.18 155 VAL A CA 1
ATOM 1176 C C . VAL A 1 155 ? 55.034 5.438 -20.358 1.00 15.08 155 VAL A C 1
ATOM 1177 O O . VAL A 1 155 ? 55.964 6.073 -19.868 1.00 20.89 155 VAL A O 1
ATOM 1181 N N . ARG A 1 156 ? 55.207 4.473 -21.261 1.00 21.12 156 ARG A N 1
ATOM 1182 C CA . ARG A 1 156 ? 56.539 4.095 -21.752 1.00 11.79 156 ARG A CA 1
ATOM 1183 C C . ARG A 1 156 ? 57.319 5.292 -22.315 1.00 14.40 156 ARG A C 1
ATOM 1184 O O . ARG A 1 156 ? 58.497 5.486 -21.978 1.00 18.21 156 ARG A O 1
ATOM 1192 N N . ILE A 1 157 ? 56.647 6.094 -23.146 1.00 17.66 157 ILE A N 1
ATOM 1193 C CA . ILE A 1 157 ? 57.262 7.245 -23.829 1.00 13.73 157 ILE A CA 1
ATOM 1194 C C . ILE A 1 157 ? 57.691 8.368 -22.876 1.00 12.21 157 ILE A C 1
ATOM 1195 O O . ILE A 1 157 ? 58.832 8.821 -22.932 1.00 20.89 157 ILE A O 1
ATOM 1200 N N . ILE A 1 158 ? 56.794 8.812 -22.000 1.00 20.42 158 ILE A N 1
ATOM 1201 C CA . ILE A 1 158 ? 57.111 9.963 -21.141 1.00 15.90 158 ILE A CA 1
ATOM 1202 C C . ILE A 1 158 ? 58.071 9.593 -19.997 1.00 20.90 158 ILE A C 1
ATOM 1203 O O . ILE A 1 158 ? 58.792 10.450 -19.489 1.00 16.13 158 ILE A O 1
ATOM 1208 N N . SER A 1 159 ? 58.081 8.299 -19.654 1.00 19.78 159 SER A N 1
ATOM 1209 C CA . SER A 1 159 ? 58.901 7.704 -18.607 1.00 24.34 159 SER A CA 1
ATOM 1210 C C . SER A 1 159 ? 60.365 7.704 -19.028 1.00 21.40 159 SER A C 1
ATOM 1211 O O . SER A 1 159 ? 61.234 8.101 -18.267 1.00 15.73 159 SER A O 1
ATOM 1214 N N . GLU A 1 160 ? 60.622 7.255 -20.254 1.00 16.03 160 GLU A N 1
ATOM 1215 C CA . GLU A 1 160 ? 61.957 7.231 -20.811 1.00 19.76 160 GLU A CA 1
ATOM 1216 C C . GLU A 1 160 ? 62.570 8.626 -20.944 1.00 15.54 160 GLU A C 1
ATOM 1217 O O . GLU A 1 160 ? 63.755 8.790 -20.677 1.00 18.71 160 GLU A O 1
ATOM 1223 N N . ALA A 1 161 ? 61.768 9.620 -21.325 1.00 18.41 161 ALA A N 1
ATOM 1224 C CA . ALA A 1 161 ? 62.269 10.997 -21.478 1.00 18.40 161 ALA A CA 1
ATOM 1225 C C . ALA A 1 161 ? 62.523 11.616 -20.110 1.00 23.29 161 ALA A C 1
ATOM 1226 O O . ALA A 1 161 ? 63.504 12.332 -19.924 1.00 20.61 161 ALA A O 1
ATOM 1228 N N . ALA A 1 162 ? 61.633 11.329 -19.159 1.00 22.97 162 ALA A N 1
ATOM 1229 C CA . ALA A 1 162 ? 61.828 11.710 -17.758 1.00 19.00 162 ALA A CA 1
ATOM 1230 C C . ALA A 1 162 ? 63.136 11.129 -17.214 1.00 15.36 162 ALA A C 1
ATOM 1231 O O . ALA A 1 162 ? 63.951 11.861 -16.675 1.00 13.91 162 ALA A O 1
ATOM 1233 N N . GLU A 1 163 ? 63.332 9.823 -17.388 1.00 16.40 163 GLU A N 1
ATOM 1234 C CA . GLU A 1 163 ? 64.534 9.139 -16.904 1.00 21.24 163 GLU A CA 1
ATOM 1235 C C . GLU A 1 163 ? 65.824 9.642 -17.537 1.00 17.23 163 GLU A C 1
ATOM 1236 O O . GLU A 1 163 ? 66.853 9.731 -16.857 1.00 20.04 163 GLU A O 1
ATOM 1242 N N . LYS A 1 164 ? 65.754 9.990 -18.822 1.00 20.38 164 LYS A N 1
ATOM 1243 C CA . LYS A 1 164 ? 66.864 10.603 -19.557 1.00 24.72 164 LYS A CA 1
ATOM 1244 C C . LYS A 1 164 ? 67.189 12.005 -19.011 1.00 24.23 164 LYS A C 1
ATOM 1245 O O . LYS A 1 164 ? 68.348 12.444 -19.025 1.00 26.11 164 LYS A O 1
ATOM 1251 N N . ALA A 1 165 ? 66.158 12.692 -18.529 1.00 16.99 165 ALA A N 1
ATOM 1252 C CA . ALA A 1 165 ? 66.284 13.998 -17.884 1.00 22.99 165 ALA A CA 1
ATOM 1253 C C . ALA A 1 165 ? 66.726 13.940 -16.403 1.00 22.26 165 ALA A C 1
ATOM 1254 O O . ALA A 1 165 ? 66.919 14.986 -15.774 1.00 22.42 165 ALA A O 1
ATOM 1256 N N . GLY A 1 166 ? 66.851 12.734 -15.845 1.00 23.86 166 GLY A N 1
ATOM 1257 C CA . GLY A 1 166 ? 67.318 12.563 -14.465 1.00 26.24 166 GLY A CA 1
ATOM 1258 C C . GLY A 1 166 ? 66.388 11.855 -13.490 1.00 21.70 166 GLY A C 1
ATOM 1259 O O . GLY A 1 166 ? 66.799 11.506 -12.379 1.00 26.99 166 GLY A O 1
ATOM 1260 N N . CYS A 1 167 ? 65.135 11.654 -13.892 1.00 14.62 167 CYS A N 1
ATOM 1261 C CA . CYS A 1 167 ? 64.134 11.013 -13.051 1.00 19.77 167 CYS A CA 1
ATOM 1262 C C . CYS A 1 167 ? 64.478 9.561 -12.688 1.00 24.94 167 CYS A C 1
ATOM 1263 O O . CYS A 1 167 ? 64.922 8.794 -13.543 1.00 20.11 167 CYS A O 1
ATOM 1266 N N . PRO A 1 168 ? 64.281 9.185 -11.408 1.00 23.68 168 PRO A N 1
ATOM 1267 C CA . PRO A 1 168 ? 64.471 7.801 -10.972 1.00 22.68 168 PRO A CA 1
ATOM 1268 C C . PRO A 1 168 ? 63.513 6.853 -11.682 1.00 26.07 168 PRO A C 1
ATOM 1269 O O . PRO A 1 168 ? 62.358 7.211 -11.906 1.00 21.23 168 PRO A O 1
ATOM 1273 N N . LYS A 1 169 ? 64.006 5.667 -12.033 1.00 20.32 169 LYS A N 1
ATOM 1274 C CA . LYS A 1 169 ? 63.194 4.570 -12.570 1.00 25.23 169 LYS A CA 1
ATOM 1275 C C . LYS A 1 169 ? 62.097 4.200 -11.579 1.00 26.07 169 LYS A C 1
ATOM 1276 O O . LYS A 1 169 ? 62.320 4.216 -10.365 1.00 21.92 169 LYS A O 1
ATOM 1282 N N . GLY A 1 170 ? 60.920 3.869 -12.090 1.00 22.26 170 GLY A N 1
ATOM 1283 C CA . GLY A 1 170 ? 59.803 3.460 -11.234 1.00 20.50 170 GLY A CA 1
ATOM 1284 C C . GLY A 1 170 ? 58.943 4.587 -10.690 1.00 21.49 170 GLY A C 1
ATOM 1285 O O . GLY A 1 170 ? 57.891 4.331 -10.074 1.00 16.34 170 GLY A O 1
ATOM 1286 N N . ALA A 1 171 ? 59.375 5.830 -10.925 1.00 18.71 171 ALA A N 1
ATOM 1287 C CA . ALA A 1 171 ? 58.608 7.018 -10.536 1.00 16.55 171 ALA A CA 1
ATOM 1288 C C . ALA A 1 171 ? 57.363 7.207 -11.373 1.00 18.50 171 ALA A C 1
ATOM 1289 O O . ALA A 1 171 ? 56.408 7.828 -10.923 1.00 16.25 171 ALA A O 1
ATOM 1291 N N . ILE A 1 172 ? 57.381 6.697 -12.600 1.00 13.58 172 ILE A N 1
ATOM 1292 C CA . ILE A 1 172 ? 56.205 6.773 -13.487 1.00 21.44 172 ILE A CA 1
ATOM 1293 C C . ILE A 1 172 ? 55.921 5.381 -14.025 1.00 21.93 172 ILE A C 1
ATOM 1294 O O . ILE A 1 172 ? 56.717 4.829 -14.792 1.00 29.60 172 ILE A O 1
ATOM 1299 N N . SER A 1 173 ? 54.811 4.800 -13.599 1.00 18.70 173 SER A N 1
ATOM 1300 C CA . SER A 1 173 ? 54.509 3.422 -13.949 1.00 18.84 173 SER A CA 1
ATOM 1301 C C . SER A 1 173 ? 53.024 3.200 -14.197 1.00 16.97 173 SER A C 1
ATOM 1302 O O . SER A 1 173 ? 52.208 4.090 -13.969 1.00 15.30 173 SER A O 1
ATOM 1305 N N . CYS A 1 174 ? 52.681 1.998 -14.647 1.00 14.99 174 CYS A N 1
ATOM 1306 C CA . CYS A 1 174 ? 51.313 1.666 -14.992 1.00 24.35 174 CYS A CA 1
ATOM 1307 C C . CYS A 1 174 ? 51.119 0.176 -14.809 1.00 22.62 174 CYS A C 1
ATOM 1308 O O . CYS A 1 174 ? 52.001 -0.605 -15.187 1.00 18.50 174 CYS A O 1
ATOM 1311 N N . MET A 1 175 ? 49.985 -0.210 -14.215 1.00 16.40 175 MET A N 1
ATOM 1312 C CA . MET A 1 175 ? 49.523 -1.607 -14.217 1.00 15.56 175 MET A CA 1
ATOM 1313 C C . MET A 1 175 ? 49.431 -2.122 -15.658 1.00 20.18 175 MET A C 1
ATOM 1314 O O . MET A 1 175 ? 48.878 -1.446 -16.536 1.00 15.99 175 MET A O 1
ATOM 1319 N N . THR A 1 176 ? 49.972 -3.315 -15.890 1.00 19.05 176 THR A N 1
ATOM 1320 C CA . THR A 1 176 ? 49.993 -3.918 -17.219 1.00 21.18 176 THR A CA 1
ATOM 1321 C C . THR A 1 176 ? 48.864 -4.929 -17.385 1.00 25.95 176 THR A C 1
ATOM 1322 O O . THR A 1 176 ? 48.526 -5.317 -18.512 1.00 24.78 176 THR A O 1
ATOM 1326 N N . VAL A 1 177 ? 48.304 -5.346 -16.247 1.00 23.96 177 VAL A N 1
ATOM 1327 C CA . VAL A 1 177 ? 47.167 -6.266 -16.163 1.00 25.91 177 VAL A CA 1
ATOM 1328 C C . VAL A 1 177 ? 46.006 -5.581 -15.404 1.00 25.06 177 VAL A C 1
ATOM 1329 O O . VAL A 1 177 ? 46.009 -5.533 -14.161 1.00 27.00 177 VAL A O 1
ATOM 1333 N N . PRO A 1 178 ? 45.010 -5.049 -16.142 1.00 25.89 178 PRO A N 1
ATOM 1334 C CA . PRO A 1 178 ? 43.893 -4.365 -15.491 1.00 26.64 178 PRO A CA 1
ATOM 1335 C C . PRO A 1 178 ? 42.936 -5.349 -14.834 1.00 27.47 178 PRO A C 1
ATOM 1336 O O . PRO A 1 178 ? 42.359 -6.194 -15.515 1.00 26.65 178 PRO A O 1
ATOM 1340 N N . THR A 1 179 ? 42.812 -5.267 -13.510 1.00 21.53 179 THR A N 1
ATOM 1341 C CA . THR A 1 179 ? 41.793 -6.019 -12.779 1.00 19.22 179 THR A CA 1
ATOM 1342 C C . THR A 1 179 ? 41.167 -5.088 -11.758 1.00 19.20 179 THR A C 1
ATOM 1343 O O . THR A 1 179 ? 41.799 -4.114 -11.326 1.00 17.36 179 THR A O 1
ATOM 1347 N N . ILE A 1 180 ? 39.925 -5.374 -11.379 1.00 19.14 180 ILE A N 1
ATOM 1348 C CA . ILE A 1 180 ? 39.287 -4.643 -10.285 1.00 20.41 180 ILE A CA 1
ATOM 1349 C C . ILE A 1 180 ? 39.981 -4.954 -8.933 1.00 18.53 180 ILE A C 1
ATOM 1350 O O . ILE A 1 180 ? 40.000 -4.108 -8.040 1.00 21.02 180 ILE A O 1
ATOM 1355 N N . GLN A 1 181 ? 40.557 -6.152 -8.812 1.00 19.94 181 GLN A N 1
ATOM 1356 C CA . GLN A 1 181 ? 41.286 -6.566 -7.602 1.00 17.04 181 GLN A CA 1
ATOM 1357 C C . GLN A 1 181 ? 42.618 -5.821 -7.507 1.00 24.23 181 GLN A C 1
ATOM 1358 O O . GLN A 1 181 ? 43.083 -5.503 -6.416 1.00 17.92 181 GLN A O 1
ATOM 1364 N N . GLY A 1 182 ? 43.226 -5.554 -8.662 1.00 16.98 182 GLY A N 1
ATOM 1365 C CA . GLY A 1 182 ? 44.487 -4.822 -8.723 1.00 17.43 182 GLY A CA 1
ATOM 1366 C C . GLY A 1 182 ? 44.319 -3.345 -8.441 1.00 10.21 182 GLY A C 1
ATOM 1367 O O . GLY A 1 182 ? 45.139 -2.746 -7.750 1.00 18.10 182 GLY A O 1
ATOM 1368 N N . THR A 1 183 ? 43.259 -2.760 -8.985 1.00 11.31 183 THR A N 1
ATOM 1369 C CA . THR A 1 183 ? 42.942 -1.344 -8.782 1.00 17.98 183 THR A CA 1
ATOM 1370 C C . THR A 1 183 ? 42.458 -1.081 -7.345 1.00 15.96 183 THR A C 1
ATOM 1371 O O . THR A 1 183 ? 42.703 -0.008 -6.792 1.00 8.66 183 THR A O 1
ATOM 1375 N N . ASP A 1 184 ? 41.771 -2.057 -6.758 1.00 11.34 184 ASP A N 1
ATOM 1376 C CA . ASP A 1 184 ? 41.421 -2.000 -5.324 1.00 18.78 184 ASP A CA 1
ATOM 1377 C C . ASP A 1 184 ? 42.670 -1.958 -4.438 1.00 19.30 184 ASP A C 1
ATOM 1378 O O . ASP A 1 184 ? 42.712 -1.221 -3.451 1.00 18.48 184 ASP A O 1
ATOM 1383 N N . GLN A 1 185 ? 43.666 -2.763 -4.793 1.00 16.73 185 GLN A N 1
ATOM 1384 C CA . GLN A 1 185 ? 44.932 -2.818 -4.066 1.00 16.55 185 GLN A CA 1
ATOM 1385 C C . GLN A 1 185 ? 45.674 -1.491 -4.211 1.00 14.43 185 GLN A C 1
ATOM 1386 O O . GLN A 1 185 ? 46.209 -0.974 -3.233 1.00 19.36 185 GLN A O 1
ATOM 1392 N N . LEU A 1 186 ? 45.660 -0.920 -5.416 1.00 19.00 186 LEU A N 1
ATOM 1393 C CA . LEU A 1 186 ? 46.284 0.387 -5.662 1.00 15.07 186 LEU A CA 1
ATOM 1394 C C . LEU A 1 186 ? 45.686 1.489 -4.811 1.00 15.01 186 LEU A C 1
ATOM 1395 O O . LEU A 1 186 ? 46.415 2.315 -4.254 1.00 18.69 186 LEU A O 1
ATOM 1400 N N . MET A 1 187 ? 44.360 1.497 -4.709 1.00 10.98 187 MET A N 1
ATOM 1401 C CA . MET A 1 187 ? 43.668 2.518 -3.958 1.00 14.47 187 MET A CA 1
ATOM 1402 C C . MET A 1 187 ? 43.841 2.310 -2.444 1.00 13.56 187 MET A C 1
ATOM 1403 O O . MET A 1 187 ? 44.037 3.280 -1.725 1.00 15.00 187 MET A O 1
ATOM 1408 N N . LYS A 1 188 ? 43.743 1.061 -1.980 1.00 12.44 188 LYS A N 1
ATOM 1409 C CA . LYS A 1 188 ? 43.766 0.743 -0.524 1.00 18.43 188 LYS A CA 1
ATOM 1410 C C . LYS A 1 188 ? 45.148 0.725 0.132 1.00 22.85 188 LYS A C 1
ATOM 1411 O O . LYS A 1 188 ? 45.255 0.907 1.349 1.00 19.20 188 LYS A O 1
ATOM 1417 N N . HIS A 1 189 ? 46.196 0.505 -0.662 1.00 15.55 189 HIS A N 1
ATOM 1418 C CA . HIS A 1 189 ? 47.570 0.396 -0.150 1.00 21.07 189 HIS A CA 1
ATOM 1419 C C . HIS A 1 189 ? 48.007 1.540 0.763 1.00 18.73 189 HIS A C 1
ATOM 1420 O O . HIS A 1 189 ? 47.683 2.700 0.521 1.00 18.64 189 HIS A O 1
ATOM 1427 N N . LYS A 1 190 ? 48.743 1.180 1.812 1.00 23.00 190 LYS A N 1
ATOM 1428 C CA . LYS A 1 190 ? 49.268 2.109 2.810 1.00 20.58 190 LYS A CA 1
ATOM 1429 C C . LYS A 1 190 ? 50.255 3.139 2.224 1.00 21.49 190 LYS A C 1
ATOM 1430 O O . LYS A 1 190 ? 50.274 4.308 2.631 1.00 17.64 190 LYS A O 1
ATOM 1436 N N . ASP A 1 191 ? 51.052 2.699 1.252 1.00 17.69 191 ASP A N 1
ATOM 1437 C CA . ASP A 1 191 ? 52.073 3.543 0.628 1.00 18.06 191 ASP A CA 1
ATOM 1438 C C . ASP A 1 191 ? 51.563 4.472 -0.486 1.00 27.45 191 ASP A C 1
ATOM 1439 O O . ASP A 1 191 ? 52.254 5.432 -0.890 1.00 19.31 191 ASP A O 1
ATOM 1444 N N . THR A 1 192 ? 50.336 4.200 -0.940 1.00 22.37 192 THR A N 1
ATOM 1445 C CA . THR A 1 192 ? 49.571 5.127 -1.776 1.00 25.72 192 THR A CA 1
ATOM 1446 C C . THR A 1 192 ? 49.098 6.330 -0.955 1.00 20.11 192 THR A C 1
ATOM 1447 O O . THR A 1 192 ? 48.342 6.175 0.011 1.00 20.67 192 THR A O 1
ATOM 1451 N N . ALA A 1 193 ? 49.528 7.529 -1.355 1.00 12.02 193 ALA A N 1
ATOM 1452 C CA . ALA A 1 193 ? 49.279 8.748 -0.575 1.00 19.77 193 ALA A CA 1
ATOM 1453 C C . ALA A 1 193 ? 47.994 9.481 -0.943 1.00 15.69 193 ALA A C 1
ATOM 1454 O O . ALA A 1 193 ? 47.388 10.184 -0.106 1.00 11.20 193 ALA A O 1
ATOM 1456 N N . VAL A 1 194 ? 47.593 9.329 -2.200 1.00 13.76 194 VAL A N 1
ATOM 1457 C CA . VAL A 1 194 ? 46.447 10.047 -2.736 1.00 20.30 194 VAL A CA 1
ATOM 1458 C C . VAL A 1 194 ? 45.906 9.315 -3.963 1.00 15.57 194 VAL A C 1
ATOM 1459 O O . VAL A 1 194 ? 46.640 8.597 -4.643 1.00 16.92 194 VAL A O 1
ATOM 1463 N N . ILE A 1 195 ? 44.609 9.474 -4.214 1.00 17.95 195 ILE A N 1
ATOM 1464 C CA . ILE A 1 195 ? 43.998 8.952 -5.431 1.00 21.86 195 ILE A CA 1
ATOM 1465 C C . ILE A 1 195 ? 43.468 10.106 -6.266 1.00 23.49 195 ILE A C 1
ATOM 1466 O O . ILE A 1 195 ? 42.665 10.905 -5.775 1.00 18.84 195 ILE A O 1
ATOM 1471 N N . LEU A 1 196 ? 43.930 10.192 -7.520 1.00 22.85 196 LEU A N 1
ATOM 1472 C CA . LEU A 1 196 ? 43.246 10.992 -8.544 1.00 24.98 196 LEU A CA 1
ATOM 1473 C C . LEU A 1 196 ? 42.233 10.110 -9.261 1.00 24.15 196 LEU A C 1
ATOM 1474 O O . LEU A 1 196 ? 42.581 9.259 -10.086 1.00 18.43 196 LEU A O 1
ATOM 1479 N N . ALA A 1 197 ? 40.976 10.323 -8.914 1.00 15.70 197 ALA A N 1
ATOM 1480 C CA . ALA A 1 197 ? 39.905 9.408 -9.262 1.00 27.14 197 ALA A CA 1
ATOM 1481 C C . ALA A 1 197 ? 39.125 9.957 -10.450 1.00 26.24 197 ALA A C 1
ATOM 1482 O O . ALA A 1 197 ? 38.093 10.598 -10.278 1.00 23.28 197 ALA A O 1
ATOM 1484 N N . THR A 1 198 ? 39.641 9.713 -11.651 1.00 22.32 198 THR A N 1
ATOM 1485 C CA . THR A 1 198 ? 38.963 10.118 -12.886 1.00 26.91 198 THR A CA 1
ATOM 1486 C C . THR A 1 198 ? 38.240 8.911 -13.503 1.00 29.77 198 THR A C 1
ATOM 1487 O O . THR A 1 198 ? 38.870 7.942 -13.947 1.00 34.40 198 THR A O 1
ATOM 1491 N N . GLY A 1 199 ? 36.913 8.964 -13.488 1.00 34.19 199 GLY A N 1
ATOM 1492 C CA . GLY A 1 199 ? 36.086 7.896 -14.042 1.00 35.50 199 GLY A CA 1
ATOM 1493 C C . GLY A 1 199 ? 34.656 7.957 -13.541 1.00 32.54 199 GLY A C 1
ATOM 1494 O O . GLY A 1 199 ? 34.211 8.993 -13.054 1.00 25.87 199 GLY A O 1
ATOM 1495 N N . GLY A 1 200 ? 33.950 6.833 -13.657 1.00 37.04 200 GLY A N 1
ATOM 1496 C CA . GLY A 1 200 ? 32.524 6.727 -13.305 1.00 38.74 200 GLY A CA 1
ATOM 1497 C C . GLY A 1 200 ? 32.182 6.871 -11.830 1.00 36.82 200 GLY A C 1
ATOM 1498 O O . GLY A 1 200 ? 33.073 6.854 -10.976 1.00 33.45 200 GLY A O 1
ATOM 1499 N N . SER A 1 201 ? 30.882 6.991 -11.544 1.00 31.22 201 SER A N 1
ATOM 1500 C CA A SER A 1 201 ? 30.374 7.264 -10.191 0.50 34.82 201 SER A CA 1
ATOM 1501 C CA B SER A 1 201 ? 30.403 7.272 -10.183 0.50 32.09 201 SER A CA 1
ATOM 1502 C C . SER A 1 201 ? 30.683 6.180 -9.159 1.00 30.90 201 SER A C 1
ATOM 1503 O O . SER A 1 201 ? 30.889 6.476 -7.979 1.00 36.43 201 SER A O 1
ATOM 1508 N N . ALA A 1 202 ? 30.694 4.924 -9.603 1.00 27.18 202 ALA A N 1
ATOM 1509 C CA . ALA A 1 202 ? 31.006 3.805 -8.718 1.00 30.89 202 ALA A CA 1
ATOM 1510 C C . ALA A 1 202 ? 32.501 3.761 -8.444 1.00 35.85 202 ALA A C 1
ATOM 1511 O O . ALA A 1 202 ? 32.930 3.273 -7.398 1.00 31.35 202 ALA A O 1
ATOM 1513 N N . MET A 1 203 ? 33.285 4.279 -9.389 1.00 35.11 203 MET A N 1
ATOM 1514 C CA . MET A 1 203 ? 34.738 4.325 -9.261 1.00 35.76 203 MET A CA 1
ATOM 1515 C C . MET A 1 203 ? 35.192 5.357 -8.237 1.00 36.70 203 MET A C 1
ATOM 1516 O O . MET A 1 203 ? 36.128 5.118 -7.474 1.00 46.87 203 MET A O 1
ATOM 1521 N N . VAL A 1 204 ? 34.534 6.508 -8.233 1.00 39.60 204 VAL A N 1
ATOM 1522 C CA . VAL A 1 204 ? 34.922 7.604 -7.358 1.00 33.90 204 VAL A CA 1
ATOM 1523 C C . VAL A 1 204 ? 34.382 7.356 -5.946 1.00 31.13 204 VAL A C 1
ATOM 1524 O O . VAL A 1 204 ? 35.039 7.671 -4.960 1.00 31.45 204 VAL A O 1
ATOM 1528 N N . LYS A 1 205 ? 33.198 6.756 -5.856 1.00 31.36 205 LYS A N 1
ATOM 1529 C CA . LYS A 1 205 ? 32.670 6.330 -4.561 1.00 30.97 205 LYS A CA 1
ATOM 1530 C C . LYS A 1 205 ? 33.544 5.234 -3.960 1.00 21.76 205 LYS A C 1
ATOM 1531 O O . LYS A 1 205 ? 33.665 5.154 -2.732 1.00 26.96 205 LYS A O 1
ATOM 1537 N N . ALA A 1 206 ? 34.190 4.431 -4.822 1.00 21.68 206 ALA A N 1
ATOM 1538 C CA . ALA A 1 206 ? 35.160 3.417 -4.389 1.00 24.79 206 ALA A CA 1
ATOM 1539 C C . ALA A 1 206 ? 36.412 4.046 -3.794 1.00 24.29 206 ALA A C 1
ATOM 1540 O O . ALA A 1 206 ? 36.968 3.522 -2.828 1.00 21.56 206 ALA A O 1
ATOM 1542 N N . ALA A 1 207 ? 36.842 5.160 -4.387 1.00 23.84 207 ALA A N 1
ATOM 1543 C CA . ALA A 1 207 ? 38.042 5.883 -3.969 1.00 24.24 207 ALA A CA 1
ATOM 1544 C C . ALA A 1 207 ? 37.858 6.517 -2.588 1.00 15.49 207 ALA A C 1
ATOM 1545 O O . ALA A 1 207 ? 38.778 6.522 -1.764 1.00 20.90 207 ALA A O 1
ATOM 1547 N N . TYR A 1 208 ? 36.663 7.040 -2.331 1.00 20.25 208 TYR A N 1
ATOM 1548 C CA . TYR A 1 208 ? 36.377 7.630 -1.025 1.00 14.63 208 TYR A CA 1
ATOM 1549 C C . TYR A 1 208 ? 36.029 6.601 0.050 1.00 17.99 208 TYR A C 1
ATOM 1550 O O . TYR A 1 208 ? 35.847 6.952 1.226 1.00 22.58 208 TYR A O 1
ATOM 1559 N N . SER A 1 209 ? 35.968 5.332 -0.354 1.00 14.93 209 SER A N 1
ATOM 1560 C CA . SER A 1 209 ? 35.751 4.220 0.562 1.00 13.90 209 SER A CA 1
ATOM 1561 C C . SER A 1 209 ? 37.014 3.371 0.782 1.00 14.15 209 SER A C 1
ATOM 1562 O O . SER A 1 209 ? 36.968 2.358 1.478 1.00 20.12 209 SER A O 1
ATOM 1565 N N . SER A 1 210 ? 38.131 3.815 0.211 1.00 17.85 210 SER A N 1
ATOM 1566 C CA . SER A 1 210 ? 39.389 3.054 0.168 1.00 14.60 210 SER A CA 1
ATOM 1567 C C . SER A 1 210 ? 40.252 3.119 1.441 1.00 28.08 210 SER A C 1
ATOM 1568 O O . SER A 1 210 ? 41.130 2.260 1.653 1.00 17.98 210 SER A O 1
ATOM 1571 N N . GLY A 1 211 ? 40.021 4.139 2.269 1.00 21.60 211 GLY A N 1
ATOM 1572 C CA . GLY A 1 211 ? 40.898 4.414 3.408 1.00 20.26 211 GLY A CA 1
ATOM 1573 C C . GLY A 1 211 ? 42.041 5.356 3.077 1.00 19.50 211 GLY A C 1
ATOM 1574 O O . GLY A 1 211 ? 42.774 5.773 3.965 1.00 18.65 211 GLY A O 1
ATOM 1575 N N . THR A 1 212 ? 42.192 5.677 1.790 1.00 15.23 212 THR A N 1
ATOM 1576 C CA . THR A 1 212 ? 43.241 6.572 1.275 1.00 20.88 212 THR A CA 1
ATOM 1577 C C . THR A 1 212 ? 42.592 7.876 0.864 1.00 15.62 212 THR A C 1
ATOM 1578 O O . THR A 1 212 ? 41.488 7.845 0.308 1.00 17.16 212 THR A O 1
ATOM 1582 N N . PRO A 1 213 ? 43.248 9.028 1.145 1.00 17.63 213 PRO A N 1
ATOM 1583 C CA . PRO A 1 213 ? 42.779 10.323 0.623 1.00 18.63 213 PRO A CA 1
ATOM 1584 C C . PRO A 1 213 ? 42.508 10.289 -0.876 1.00 17.62 213 PRO A C 1
ATOM 1585 O O . PRO A 1 213 ? 43.344 9.828 -1.642 1.00 16.07 213 PRO A O 1
ATOM 1589 N N . ALA A 1 214 ? 41.332 10.760 -1.270 1.00 16.89 214 ALA A N 1
ATOM 1590 C CA . ALA A 1 214 ? 40.933 10.778 -2.672 1.00 21.57 214 ALA A CA 1
ATOM 1591 C C . ALA A 1 214 ? 40.546 12.164 -3.144 1.00 21.67 214 ALA A C 1
ATOM 1592 O O . ALA A 1 214 ? 40.120 13.018 -2.375 1.00 19.88 214 ALA A O 1
ATOM 1594 N N . ILE A 1 215 ? 40.723 12.387 -4.434 1.00 26.87 215 ILE A N 1
ATOM 1595 C CA . ILE A 1 215 ? 40.092 13.513 -5.075 1.00 26.43 215 ILE A CA 1
ATOM 1596 C C . ILE A 1 215 ? 39.349 13.033 -6.308 1.00 25.48 215 ILE A C 1
ATOM 1597 O O . ILE A 1 215 ? 39.934 12.500 -7.254 1.00 22.85 215 ILE A O 1
ATOM 1602 N N . GLY A 1 216 ? 38.035 13.209 -6.255 1.00 30.36 216 GLY A N 1
ATOM 1603 C CA . GLY A 1 216 ? 37.139 12.658 -7.249 1.00 22.12 216 GLY A CA 1
ATOM 1604 C C . GLY A 1 216 ? 36.577 13.657 -8.230 1.00 26.39 216 GLY A C 1
ATOM 1605 O O . GLY A 1 216 ? 36.639 14.870 -8.026 1.00 25.01 216 GLY A O 1
ATOM 1606 N N . VAL A 1 217 ? 36.037 13.126 -9.316 1.00 29.74 217 VAL A N 1
ATOM 1607 C CA . VAL A 1 217 ? 35.308 13.928 -10.291 1.00 24.27 217 VAL A CA 1
ATOM 1608 C C . VAL A 1 217 ? 33.834 13.573 -10.134 1.00 26.65 217 VAL A C 1
ATOM 1609 O O . VAL A 1 217 ? 33.483 12.699 -9.337 1.00 25.58 217 VAL A O 1
ATOM 1613 N N . GLY A 1 218 ? 32.960 14.260 -10.860 1.00 28.52 218 GLY A N 1
ATOM 1614 C CA . GLY A 1 218 ? 31.553 13.878 -10.883 1.00 21.41 218 GLY A CA 1
ATOM 1615 C C . GLY A 1 218 ? 31.085 13.768 -12.328 1.00 27.41 218 GLY A C 1
ATOM 1616 O O . GLY A 1 218 ? 31.847 14.100 -13.245 1.00 25.14 218 GLY A O 1
ATOM 1617 N N . PRO A 1 219 ? 29.839 13.295 -12.539 1.00 22.76 219 PRO A N 1
ATOM 1618 C CA . PRO A 1 219 ? 29.253 13.303 -13.879 1.00 27.13 219 PRO A CA 1
ATOM 1619 C C . PRO A 1 219 ? 29.031 14.743 -14.336 1.00 22.31 219 PRO A C 1
ATOM 1620 O O . PRO A 1 219 ? 28.569 15.576 -13.551 1.00 21.58 219 PRO A O 1
ATOM 1624 N N . GLY A 1 220 ? 29.416 15.036 -15.576 1.00 20.86 220 GLY A N 1
ATOM 1625 C CA . GLY A 1 220 ? 29.155 16.341 -16.190 1.00 24.30 220 GLY A CA 1
ATOM 1626 C C . GLY A 1 220 ? 27.833 16.349 -16.932 1.00 26.46 220 GLY A C 1
ATOM 1627 O O . GLY A 1 220 ? 27.618 15.564 -17.852 1.00 30.80 220 GLY A O 1
ATOM 1628 N N . ASN A 1 221 ? 26.942 17.245 -16.552 1.00 14.79 221 ASN A N 1
ATOM 1629 C CA . ASN A 1 221 ? 25.608 17.266 -17.153 1.00 18.27 221 ASN A CA 1
ATOM 1630 C C . ASN A 1 221 ? 25.178 18.702 -17.455 1.00 17.96 221 ASN A C 1
ATOM 1631 O O . ASN A 1 221 ? 24.029 19.072 -17.267 1.00 17.85 221 ASN A O 1
ATOM 1636 N N . GLY A 1 222 ? 26.125 19.496 -17.963 1.00 16.18 222 GLY A N 1
ATOM 1637 C CA . GLY A 1 222 ? 25.978 20.939 -17.973 1.00 19.88 222 GLY A CA 1
ATOM 1638 C C . GLY A 1 222 ? 24.967 21.483 -18.958 1.00 21.17 222 GLY A C 1
ATOM 1639 O O . GLY A 1 222 ? 25.099 21.236 -20.157 1.00 18.36 222 GLY A O 1
ATOM 1640 N N . PRO A 1 223 ? 23.941 22.208 -18.455 1.00 17.83 223 PRO A N 1
ATOM 1641 C CA . PRO A 1 223 ? 23.080 22.997 -19.348 1.00 19.76 223 PRO A CA 1
ATOM 1642 C C . PRO A 1 223 ? 23.840 24.156 -19.984 1.00 20.33 223 PRO A C 1
ATOM 1643 O O . PRO A 1 223 ? 24.787 24.696 -19.373 1.00 17.28 223 PRO A O 1
ATOM 1647 N N . ALA A 1 224 ? 23.443 24.526 -21.203 1.00 17.76 224 ALA A N 1
ATOM 1648 C CA . ALA A 1 224 ? 23.932 25.759 -21.848 1.00 17.08 224 ALA A CA 1
ATOM 1649 C C . ALA A 1 224 ? 22.760 26.694 -22.056 1.00 16.70 224 ALA A C 1
ATOM 1650 O O . ALA A 1 224 ? 21.926 26.461 -22.924 1.00 17.64 224 ALA A O 1
ATOM 1652 N N . PHE A 1 225 ? 22.700 27.748 -21.250 1.00 19.76 225 PHE A N 1
ATOM 1653 C CA . PHE A 1 225 ? 21.612 28.728 -21.321 1.00 15.37 225 PHE A CA 1
ATOM 1654 C C . PHE A 1 225 ? 22.006 29.856 -22.298 1.00 19.63 225 PHE A C 1
ATOM 1655 O O . PHE A 1 225 ? 22.871 30.686 -22.016 1.00 17.27 225 PHE A O 1
ATOM 1663 N N . ILE A 1 226 ? 21.390 29.846 -23.475 1.00 20.62 226 ILE A N 1
ATOM 1664 C CA . ILE A 1 226 ? 21.571 30.955 -24.398 1.00 16.22 226 ILE A CA 1
ATOM 1665 C C . ILE A 1 226 ? 20.524 31.970 -23.979 1.00 16.33 226 ILE A C 1
ATOM 1666 O O . ILE A 1 226 ? 19.341 31.834 -24.311 1.00 17.55 226 ILE A O 1
ATOM 1671 N N . GLU A 1 227 ? 20.966 32.956 -23.204 1.00 14.41 227 GLU A N 1
ATOM 1672 C CA . GLU A 1 227 ? 20.100 33.973 -22.674 1.00 13.96 227 GLU A CA 1
ATOM 1673 C C . GLU A 1 227 ? 19.805 34.960 -23.808 1.00 16.78 227 GLU A C 1
ATOM 1674 O O . GLU A 1 227 ? 20.539 34.991 -24.791 1.00 14.72 227 GLU A O 1
ATOM 1680 N N . ARG A 1 228 ? 18.723 35.734 -23.693 1.00 15.82 228 ARG A N 1
ATOM 1681 C CA . ARG A 1 228 ? 18.232 36.539 -24.816 1.00 21.07 228 ARG A CA 1
ATOM 1682 C C . ARG A 1 228 ? 19.184 37.634 -25.306 1.00 22.35 228 ARG A C 1
ATOM 1683 O O . ARG A 1 228 ? 19.131 38.026 -26.472 1.00 18.84 228 ARG A O 1
ATOM 1691 N N . SER A 1 229 ? 20.077 38.106 -24.438 1.00 16.99 229 SER A N 1
ATOM 1692 C CA . SER A 1 229 ? 21.065 39.099 -24.855 1.00 18.47 229 SER A CA 1
ATOM 1693 C C . SER A 1 229 ? 22.215 38.519 -25.697 1.00 19.68 229 SER A C 1
ATOM 1694 O O . SER A 1 229 ? 23.015 39.288 -26.215 1.00 17.12 229 SER A O 1
ATOM 1697 N N . ALA A 1 230 ? 22.286 37.185 -25.835 1.00 16.99 230 ALA A N 1
ATOM 1698 C CA . ALA A 1 230 ? 23.449 36.532 -26.444 1.00 16.87 230 ALA A CA 1
ATOM 1699 C C . ALA A 1 230 ? 23.575 36.732 -27.942 1.00 17.31 230 ALA A C 1
ATOM 1700 O O . ALA A 1 230 ? 22.600 36.972 -28.623 1.00 18.60 230 ALA A O 1
ATOM 1702 N N . ASN A 1 231 ? 24.805 36.616 -28.422 1.00 21.05 231 ASN A N 1
ATOM 1703 C CA . ASN A 1 231 ? 25.119 36.512 -29.834 1.00 21.97 231 ASN A CA 1
ATOM 1704 C C . ASN A 1 231 ? 24.853 35.049 -30.251 1.00 16.21 231 ASN A C 1
ATOM 1705 O O . ASN A 1 231 ? 25.646 34.170 -29.941 1.00 22.49 231 ASN A O 1
ATOM 1710 N N . ILE A 1 232 ? 23.737 34.813 -30.936 1.00 20.30 232 ILE A N 1
ATOM 1711 C CA A ILE A 1 232 ? 23.295 33.454 -31.297 0.50 22.27 232 ILE A CA 1
ATOM 1712 C CA B ILE A 1 232 ? 23.316 33.453 -31.266 0.50 21.30 232 ILE A CA 1
ATOM 1713 C C . ILE A 1 232 ? 24.286 32.728 -32.219 1.00 19.97 232 ILE A C 1
ATOM 1714 O O . ILE A 1 232 ? 24.688 31.606 -31.919 1.00 23.40 232 ILE A O 1
ATOM 1723 N N . PRO A 1 233 ? 24.676 33.360 -33.368 1.00 17.62 233 PRO A N 1
ATOM 1724 C CA . PRO A 1 233 ? 25.618 32.605 -34.202 1.00 11.08 233 PRO A CA 1
ATOM 1725 C C . PRO A 1 233 ? 26.890 32.136 -33.469 1.00 12.25 233 PRO A C 1
ATOM 1726 O O . PRO A 1 233 ? 27.342 31.015 -33.690 1.00 17.55 233 PRO A O 1
ATOM 1730 N N . ARG A 1 234 ? 27.450 32.972 -32.598 1.00 20.24 234 ARG A N 1
ATOM 1731 C CA . ARG A 1 234 ? 28.610 32.554 -31.801 1.00 15.36 234 ARG A CA 1
ATOM 1732 C C . ARG A 1 234 ? 28.250 31.561 -30.682 1.00 12.89 234 ARG A C 1
ATOM 1733 O O . ARG A 1 234 ? 29.020 30.645 -30.425 1.00 12.49 234 ARG A O 1
ATOM 1741 N N . ALA A 1 235 ? 27.093 31.738 -30.031 1.00 17.92 235 ALA A N 1
ATOM 1742 C CA . ALA A 1 235 ? 26.652 30.789 -28.998 1.00 16.06 235 ALA A CA 1
ATOM 1743 C C . ALA A 1 235 ? 26.464 29.402 -29.597 1.00 19.69 235 ALA A C 1
ATOM 1744 O O . ALA A 1 235 ? 26.914 28.422 -29.019 1.00 23.04 235 ALA A O 1
ATOM 1746 N N . VAL A 1 236 ? 25.836 29.338 -30.771 1.00 12.17 236 VAL A N 1
ATOM 1747 C CA . VAL A 1 236 ? 25.679 28.095 -31.502 1.00 13.39 236 VAL A CA 1
ATOM 1748 C C . VAL A 1 236 ? 27.031 27.482 -31.896 1.00 14.29 236 VAL A C 1
ATOM 1749 O O . VAL A 1 236 ? 27.238 26.291 -31.700 1.00 15.54 236 VAL A O 1
ATOM 1753 N N . LYS A 1 237 ? 27.947 28.301 -32.421 1.00 14.51 237 LYS A N 1
ATOM 1754 C CA . LYS A 1 237 ? 29.285 27.838 -32.851 1.00 15.36 237 LYS A CA 1
ATOM 1755 C C . LYS A 1 237 ? 30.067 27.259 -31.672 1.00 14.17 237 LYS A C 1
ATOM 1756 O O . LYS A 1 237 ? 30.687 26.214 -31.794 1.00 20.29 237 LYS A O 1
ATOM 1762 N N . HIS A 1 238 ? 30.013 27.942 -30.532 1.00 16.85 238 HIS A N 1
ATOM 1763 C CA . HIS A 1 238 ? 30.666 27.458 -29.311 1.00 17.12 238 HIS A CA 1
ATOM 1764 C C . HIS A 1 238 ? 30.113 26.105 -28.840 1.00 12.39 238 HIS A C 1
ATOM 1765 O O . HIS A 1 238 ? 30.875 25.191 -28.567 1.00 14.63 238 HIS A O 1
ATOM 1772 N N . ILE A 1 239 ? 28.795 25.983 -28.787 1.00 13.93 239 ILE A N 1
ATOM 1773 C CA . ILE A 1 239 ? 28.130 24.757 -28.328 1.00 19.59 239 ILE A CA 1
ATOM 1774 C C . ILE A 1 239 ? 28.470 23.604 -29.280 1.00 19.71 239 ILE A C 1
ATOM 1775 O O . ILE A 1 239 ? 28.734 22.489 -28.842 1.00 20.78 239 ILE A O 1
ATOM 1780 N N . LEU A 1 240 ? 28.475 23.889 -30.582 1.00 20.74 240 LEU A N 1
ATOM 1781 C CA . LEU A 1 240 ? 28.851 22.892 -31.579 1.00 17.77 240 LEU A CA 1
ATOM 1782 C C . LEU A 1 240 ? 30.333 22.550 -31.514 1.00 11.98 240 LEU A C 1
ATOM 1783 O O . LEU A 1 240 ? 30.673 21.382 -31.619 1.00 18.92 240 LEU A O 1
ATOM 1788 N N . ASP A 1 241 ? 31.192 23.558 -31.313 1.00 17.33 241 ASP A N 1
ATOM 1789 C CA . ASP A 1 241 ? 32.661 23.354 -31.194 1.00 19.12 241 ASP A CA 1
ATOM 1790 C C . ASP A 1 241 ? 32.996 22.364 -30.089 1.00 19.16 241 ASP A C 1
ATOM 1791 O O . ASP A 1 241 ? 33.872 21.508 -30.249 1.00 17.67 241 ASP A O 1
ATOM 1796 N N . SER A 1 242 ? 32.291 22.509 -28.967 1.00 17.29 242 SER A N 1
ATOM 1797 C CA . SER A 1 242 ? 32.488 21.675 -27.781 1.00 20.79 242 SER A CA 1
ATOM 1798 C C . SER A 1 242 ? 31.780 20.324 -27.863 1.00 14.82 242 SER A C 1
ATOM 1799 O O . SER A 1 242 ? 32.377 19.280 -27.603 1.00 16.10 242 SER A O 1
ATOM 1802 N N . LYS A 1 243 ? 30.510 20.349 -28.240 1.00 19.65 243 LYS A N 1
ATOM 1803 C CA . LYS A 1 243 ? 29.684 19.156 -28.204 1.00 20.26 243 LYS A CA 1
ATOM 1804 C C . LYS A 1 243 ? 30.094 18.104 -29.244 1.00 25.29 243 LYS A C 1
ATOM 1805 O O . LYS A 1 243 ? 29.958 16.904 -28.988 1.00 15.71 243 LYS A O 1
ATOM 1811 N N . THR A 1 244 ? 30.633 18.553 -30.385 1.00 17.02 244 THR A N 1
ATOM 1812 C CA . THR A 1 244 ? 31.156 17.639 -31.407 1.00 19.61 244 THR A CA 1
ATOM 1813 C C . THR A 1 244 ? 32.636 17.283 -31.231 1.00 20.79 244 THR A C 1
ATOM 1814 O O . THR A 1 244 ? 33.129 16.379 -31.900 1.00 21.28 244 THR A O 1
ATOM 1818 N N . PHE A 1 245 ? 33.342 18.001 -30.355 1.00 20.05 245 PHE A N 1
ATOM 1819 C CA . PHE A 1 245 ? 34.762 17.757 -30.098 1.00 21.94 245 PHE A CA 1
ATOM 1820 C C . PHE A 1 245 ? 35.023 16.350 -29.554 1.00 20.94 245 PHE A C 1
ATOM 1821 O O . PHE A 1 245 ? 34.586 16.021 -28.453 1.00 19.00 245 PHE A O 1
ATOM 1829 N N . ASP A 1 246 ? 35.729 15.541 -30.350 1.00 16.41 246 ASP A N 1
ATOM 1830 C CA . ASP A 1 246 ? 36.007 14.129 -30.061 1.00 20.79 246 ASP A CA 1
ATOM 1831 C C . ASP A 1 246 ? 34.718 13.303 -29.914 1.00 21.02 246 ASP A C 1
ATOM 1832 O O . ASP A 1 246 ? 34.665 12.351 -29.135 1.00 14.72 246 ASP A O 1
ATOM 1837 N N . ASN A 1 247 ? 33.684 13.686 -30.674 1.00 20.91 247 ASN A N 1
ATOM 1838 C CA . ASN A 1 247 ? 32.303 13.180 -30.515 1.00 15.52 247 ASN A CA 1
ATOM 1839 C C . ASN A 1 247 ? 31.766 13.222 -29.061 1.00 20.62 247 ASN A C 1
ATOM 1840 O O . ASN A 1 247 ? 31.106 12.289 -28.620 1.00 20.72 247 ASN A O 1
ATOM 1845 N N . GLY A 1 248 ? 32.089 14.286 -28.324 1.00 12.84 248 GLY A N 1
ATOM 1846 C CA . GLY A 1 248 ? 31.508 14.545 -26.989 1.00 17.60 248 GLY A CA 1
ATOM 1847 C C . GLY A 1 248 ? 32.071 13.803 -25.776 1.00 19.47 248 GLY A C 1
ATOM 1848 O O . GLY A 1 248 ? 31.380 13.652 -24.761 1.00 17.33 248 GLY A O 1
ATOM 1849 N N . THR A 1 249 ? 33.321 13.343 -25.858 1.00 22.67 249 THR A N 1
ATOM 1850 C CA . THR A 1 249 ? 33.943 12.570 -24.760 1.00 19.83 249 THR A CA 1
ATOM 1851 C C . THR A 1 249 ? 34.367 13.354 -23.519 1.00 22.25 249 THR A C 1
ATOM 1852 O O . THR A 1 249 ? 34.601 12.769 -22.462 1.00 16.54 249 THR A O 1
ATOM 1856 N N . ILE A 1 250 ? 34.516 14.664 -23.653 1.00 22.27 250 ILE A N 1
ATOM 1857 C CA . ILE A 1 250 ? 34.922 15.507 -22.537 1.00 21.24 250 ILE A CA 1
ATOM 1858 C C . ILE A 1 250 ? 33.694 15.829 -21.679 1.00 23.72 250 ILE A C 1
ATOM 1859 O O . ILE A 1 250 ? 32.645 16.191 -22.210 1.00 22.36 250 ILE A O 1
ATOM 1864 N N . CYS A 1 251 ? 33.833 15.686 -20.355 1.00 17.63 251 CYS A N 1
ATOM 1865 C CA . CYS A 1 251 ? 32.733 15.845 -19.376 1.00 20.66 251 CYS A CA 1
ATOM 1866 C C . CYS A 1 251 ? 32.219 17.273 -19.162 1.00 18.65 251 CYS A C 1
ATOM 1867 O O . CYS A 1 251 ? 31.099 17.465 -18.681 1.00 27.19 251 CYS A O 1
ATOM 1870 N N . ALA A 1 252 ? 33.034 18.271 -19.504 1.00 18.08 252 ALA A N 1
ATOM 1871 C CA . ALA A 1 252 ? 32.634 19.675 -19.394 1.00 18.34 252 ALA A CA 1
ATOM 1872 C C . ALA A 1 252 ? 31.813 20.181 -20.617 1.00 18.65 252 ALA A C 1
ATOM 1873 O O . ALA A 1 252 ? 31.321 21.315 -20.627 1.00 20.23 252 ALA A O 1
ATOM 1875 N N . SER A 1 253 ? 31.622 19.313 -21.603 1.00 20.75 253 SER A N 1
ATOM 1876 C CA . SER A 1 253 ? 30.774 19.615 -22.759 1.00 18.20 253 SER A CA 1
ATOM 1877 C C . SER A 1 253 ? 29.290 19.633 -22.370 1.00 19.37 253 SER A C 1
ATOM 1878 O O . SER A 1 253 ? 28.878 19.004 -21.378 1.00 21.13 253 SER A O 1
ATOM 1881 N N . GLU A 1 254 ? 28.515 20.386 -23.145 1.00 17.23 254 GLU A N 1
ATOM 1882 C CA . GLU A 1 254 ? 27.092 20.664 -22.933 1.00 19.67 254 GLU A CA 1
ATOM 1883 C C . GLU A 1 254 ? 26.246 19.400 -23.018 1.00 15.83 254 GLU A C 1
ATOM 1884 O O . GLU A 1 254 ? 26.571 18.501 -23.773 1.00 18.81 254 GLU A O 1
ATOM 1890 N N . GLN A 1 255 ? 25.148 19.336 -22.264 1.00 16.90 255 GLN A N 1
ATOM 1891 C CA . GLN A 1 255 ? 24.246 18.188 -22.338 1.00 18.22 255 GLN A CA 1
ATOM 1892 C C . GLN A 1 255 ? 22.806 18.584 -22.687 1.00 18.88 255 GLN A C 1
ATOM 1893 O O . GLN A 1 255 ? 21.995 17.768 -23.149 1.00 14.83 255 GLN A O 1
ATOM 1899 N N . SER A 1 256 ? 22.508 19.855 -22.474 1.00 13.82 256 SER A N 1
ATOM 1900 C CA . SER A 1 256 ? 21.235 20.428 -22.866 1.00 15.58 256 SER A CA 1
ATOM 1901 C C . SER A 1 256 ? 21.434 21.870 -23.319 1.00 21.86 256 SER A C 1
ATOM 1902 O O . SER A 1 256 ? 22.443 22.508 -22.970 1.00 18.26 256 SER A O 1
ATOM 1905 N N . VAL A 1 257 ? 20.490 22.343 -24.136 1.00 20.56 257 VAL A N 1
ATOM 1906 C CA . VAL A 1 257 ? 20.361 23.747 -24.462 1.00 18.65 257 VAL A CA 1
ATOM 1907 C C . VAL A 1 257 ? 19.069 24.263 -23.820 1.00 14.84 257 VAL A C 1
ATOM 1908 O O . VAL A 1 257 ? 18.016 23.665 -23.949 1.00 25.06 257 VAL A O 1
ATOM 1912 N N . VAL A 1 258 ? 19.180 25.359 -23.091 1.00 15.52 258 VAL A N 1
ATOM 1913 C CA . VAL A 1 258 ? 18.035 26.015 -22.495 1.00 15.58 258 VAL A CA 1
ATOM 1914 C C . VAL A 1 258 ? 17.932 27.384 -23.178 1.00 13.86 258 VAL A C 1
ATOM 1915 O O . VAL A 1 258 ? 18.912 28.094 -23.250 1.00 11.94 258 VAL A O 1
ATOM 1919 N N . VAL A 1 259 ? 16.753 27.715 -23.711 1.00 17.74 259 VAL A N 1
ATOM 1920 C CA . VAL A 1 259 ? 16.509 29.009 -24.366 1.00 18.84 259 VAL A CA 1
ATOM 1921 C C . VAL A 1 259 ? 15.261 29.638 -23.773 1.00 19.17 259 VAL A C 1
ATOM 1922 O O . VAL A 1 259 ? 14.392 28.927 -23.263 1.00 16.13 259 VAL A O 1
ATOM 1926 N N . GLU A 1 260 ? 15.179 30.964 -23.836 1.00 17.38 260 GLU A N 1
ATOM 1927 C CA . GLU A 1 260 ? 13.938 31.679 -23.538 1.00 18.92 260 GLU A CA 1
ATOM 1928 C C . GLU A 1 260 ? 13.015 31.594 -24.752 1.00 15.64 260 GLU A C 1
ATOM 1929 O O . GLU A 1 260 ? 13.485 31.478 -25.885 1.00 20.67 260 GLU A O 1
ATOM 1935 N N . ARG A 1 261 ? 11.706 31.642 -24.515 1.00 15.75 261 ARG A N 1
ATOM 1936 C CA . ARG A 1 261 ? 10.699 31.493 -25.581 1.00 21.66 261 ARG A CA 1
ATOM 1937 C C . ARG A 1 261 ? 10.838 32.519 -26.699 1.00 29.09 261 ARG A C 1
ATOM 1938 O O . ARG A 1 261 ? 10.691 32.175 -27.878 1.00 15.78 261 ARG A O 1
ATOM 1946 N N . VAL A 1 262 ? 11.132 33.770 -26.328 1.00 19.98 262 VAL A N 1
ATOM 1947 C CA . VAL A 1 262 ? 11.271 34.851 -27.305 1.00 26.58 262 VAL A CA 1
ATOM 1948 C C . VAL A 1 262 ? 12.426 34.603 -28.280 1.00 24.10 262 VAL A C 1
ATOM 1949 O O . VAL A 1 262 ? 12.428 35.127 -29.392 1.00 26.88 262 VAL A O 1
ATOM 1953 N N . ASN A 1 263 ? 13.383 33.776 -27.864 1.00 13.95 263 ASN A N 1
ATOM 1954 C CA . ASN A 1 263 ? 14.586 33.539 -28.625 1.00 15.37 263 ASN A CA 1
ATOM 1955 C C . ASN A 1 263 ? 14.622 32.165 -29.289 1.00 17.31 263 ASN A C 1
ATOM 1956 O O . ASN A 1 263 ? 15.575 31.851 -29.998 1.00 27.48 263 ASN A O 1
ATOM 1961 N N . LYS A 1 264 ? 13.583 31.366 -29.069 1.00 15.33 264 LYS A N 1
ATOM 1962 C CA . LYS A 1 264 ? 13.593 29.929 -29.420 1.00 17.69 264 LYS A CA 1
ATOM 1963 C C . LYS A 1 264 ? 13.690 29.699 -30.932 1.00 18.26 264 LYS A C 1
ATOM 1964 O O . LYS A 1 264 ? 14.605 29.027 -31.395 1.00 16.36 264 LYS A O 1
ATOM 1970 N N . GLU A 1 265 ? 12.751 30.287 -31.677 1.00 19.56 265 GLU A N 1
ATOM 1971 C CA . GLU A 1 265 ? 12.769 30.306 -33.146 1.00 24.43 265 GLU A CA 1
ATOM 1972 C C . GLU A 1 265 ? 14.120 30.684 -33.731 1.00 17.51 265 GLU A C 1
ATOM 1973 O O . GLU A 1 265 ? 14.631 29.985 -34.600 1.00 18.52 265 GLU A O 1
ATOM 1979 N N . ALA A 1 266 ? 14.689 31.788 -33.248 1.00 19.47 266 ALA A N 1
ATOM 1980 C CA . ALA A 1 266 ? 15.984 32.272 -33.733 1.00 18.90 266 ALA A CA 1
ATOM 1981 C C . ALA A 1 266 ? 17.124 31.291 -33.452 1.00 27.42 266 ALA A C 1
ATOM 1982 O O . ALA A 1 266 ? 17.987 31.063 -34.310 1.00 17.85 266 ALA A O 1
ATOM 1984 N N . VAL A 1 267 ? 17.105 30.702 -32.254 1.00 19.31 267 VAL A N 1
ATOM 1985 C CA . VAL A 1 267 ? 18.098 29.714 -31.838 1.00 20.26 267 VAL A CA 1
ATOM 1986 C C . VAL A 1 267 ? 18.003 28.400 -32.639 1.00 18.30 267 VAL A C 1
ATOM 1987 O O . VAL A 1 267 ? 19.023 27.869 -33.107 1.00 15.25 267 VAL A O 1
ATOM 1991 N N . ILE A 1 268 ? 16.788 27.889 -32.798 1.00 18.94 268 ILE A N 1
ATOM 1992 C CA . ILE A 1 268 ? 16.566 26.672 -33.593 1.00 17.01 268 ILE A CA 1
ATOM 1993 C C . ILE A 1 268 ? 17.037 26.883 -35.039 1.00 18.87 268 ILE A C 1
ATOM 1994 O O . ILE A 1 268 ? 17.818 26.078 -35.544 1.00 20.00 268 ILE A O 1
ATOM 1999 N N . ALA A 1 269 ? 16.633 27.999 -35.656 1.00 21.39 269 ALA A N 1
ATOM 2000 C CA . ALA A 1 269 ? 17.069 28.349 -37.021 1.00 17.16 269 ALA A CA 1
ATOM 2001 C C . ALA A 1 269 ? 18.597 28.401 -37.199 1.00 23.67 269 ALA A C 1
ATOM 2002 O O . ALA A 1 269 ? 19.135 27.891 -38.182 1.00 19.08 269 ALA A O 1
ATOM 2004 N N . GLU A 1 270 ? 19.289 28.992 -36.229 1.00 16.97 270 GLU A N 1
ATOM 2005 C CA . GLU A 1 270 ? 20.741 29.058 -36.254 1.00 13.62 270 GLU A CA 1
ATOM 2006 C C . GLU A 1 270 ? 21.402 27.702 -36.036 1.00 16.22 270 GLU A C 1
ATOM 2007 O O . GLU A 1 270 ? 22.379 27.371 -36.734 1.00 21.64 270 GLU A O 1
ATOM 2013 N N . PHE A 1 271 ? 20.884 26.925 -35.073 1.00 14.83 271 PHE A N 1
ATOM 2014 C CA . PHE A 1 271 ? 21.383 25.568 -34.834 1.00 18.18 271 PHE A CA 1
ATOM 2015 C C . PHE A 1 271 ? 21.289 24.779 -36.143 1.00 20.62 271 PHE A C 1
ATOM 2016 O O . PHE A 1 271 ? 22.254 24.134 -36.550 1.00 14.06 271 PHE A O 1
ATOM 2024 N N . ARG A 1 272 ? 20.142 24.889 -36.814 1.00 12.50 272 ARG A N 1
ATOM 2025 C CA . ARG A 1 272 ? 19.947 24.297 -38.159 1.00 18.43 272 ARG A CA 1
ATOM 2026 C C . ARG A 1 272 ? 20.926 24.735 -39.245 1.00 15.88 272 ARG A C 1
ATOM 2027 O O . ARG A 1 272 ? 21.495 23.890 -39.944 1.00 22.64 272 ARG A O 1
ATOM 2035 N N . LYS A 1 273 ? 21.110 26.048 -39.382 1.00 18.07 273 LYS A N 1
ATOM 2036 C CA . LYS A 1 273 ? 22.089 26.652 -40.302 1.00 18.64 273 LYS A CA 1
ATOM 2037 C C . LYS A 1 273 ? 23.513 26.103 -40.123 1.00 24.19 273 LYS A C 1
ATOM 2038 O O . LYS A 1 273 ? 24.244 25.871 -41.102 1.00 18.81 273 LYS A O 1
ATOM 2044 N N . GLN A 1 274 ? 23.894 25.866 -38.871 1.00 15.05 274 GLN A N 1
ATOM 2045 C CA . GLN A 1 274 ? 25.249 25.435 -38.544 1.00 11.90 274 GLN A CA 1
ATOM 2046 C C . GLN A 1 274 ? 25.419 23.911 -38.438 1.00 20.99 274 GLN A C 1
ATOM 2047 O O . GLN A 1 274 ? 26.484 23.422 -38.046 1.00 19.11 274 GLN A O 1
ATOM 2053 N N . GLY A 1 275 ? 24.366 23.170 -38.765 1.00 15.73 275 GLY A N 1
ATOM 2054 C CA . GLY A 1 275 ? 24.475 21.714 -38.972 1.00 15.72 275 GLY A CA 1
ATOM 2055 C C . GLY A 1 275 ? 23.771 20.799 -37.987 1.00 20.12 275 GLY A C 1
ATOM 2056 O O . GLY A 1 275 ? 23.881 19.576 -38.093 1.00 26.18 275 GLY A O 1
ATOM 2057 N N . ALA A 1 276 ? 23.050 21.379 -37.027 1.00 28.64 276 ALA A N 1
ATOM 2058 C CA . ALA A 1 276 ? 22.275 20.592 -36.059 1.00 19.28 276 ALA A CA 1
ATOM 2059 C C . ALA A 1 276 ? 20.980 20.027 -36.649 1.00 24.42 276 ALA A C 1
ATOM 2060 O O . ALA A 1 276 ? 20.283 20.691 -37.431 1.00 20.27 276 ALA A O 1
ATOM 2062 N N . HIS A 1 277 ? 20.689 18.783 -36.269 1.00 21.34 277 HIS A N 1
ATOM 2063 C CA . HIS A 1 277 ? 19.488 18.082 -36.661 1.00 14.68 277 HIS A CA 1
ATOM 2064 C C . HIS A 1 277 ? 18.570 17.833 -35.479 1.00 20.04 277 HIS A C 1
ATOM 2065 O O . HIS A 1 277 ? 18.919 17.116 -34.537 1.00 18.12 277 HIS A O 1
ATOM 2072 N N . PHE A 1 278 ? 17.386 18.430 -35.558 1.00 10.12 278 PHE A N 1
ATOM 2073 C CA . PHE A 1 278 ? 16.362 18.313 -34.543 1.00 16.73 278 PHE A CA 1
ATOM 2074 C C . PHE A 1 278 ? 15.524 17.075 -34.822 1.00 17.61 278 PHE A C 1
ATOM 2075 O O . PHE A 1 278 ? 15.022 16.871 -35.937 1.00 17.61 278 PHE A O 1
ATOM 2083 N N . LEU A 1 279 ? 15.417 16.236 -33.803 1.00 19.26 279 LEU A N 1
ATOM 2084 C CA . LEU A 1 279 ? 14.690 14.995 -33.888 1.00 15.32 279 LEU A CA 1
ATOM 2085 C C . LEU A 1 279 ? 13.218 15.297 -33.750 1.00 24.97 279 LEU A C 1
ATOM 2086 O O . LEU A 1 279 ? 12.847 16.269 -33.089 1.00 20.80 279 LEU A O 1
ATOM 2091 N N . SER A 1 280 ? 12.386 14.459 -34.370 1.00 20.03 280 SER A N 1
ATOM 2092 C CA . SER A 1 280 ? 10.944 14.547 -34.215 1.00 21.72 280 SER A CA 1
ATOM 2093 C C . SER A 1 280 ? 10.604 13.896 -32.883 1.00 18.36 280 SER A C 1
ATOM 2094 O O . SER A 1 280 ? 11.451 13.233 -32.298 1.00 20.54 280 SER A O 1
ATOM 2097 N N . ASP A 1 281 ? 9.375 14.084 -32.407 1.00 20.11 281 ASP A N 1
ATOM 2098 C CA . ASP A 1 281 ? 8.916 13.430 -31.174 1.00 25.41 281 ASP A CA 1
ATOM 2099 C C . ASP A 1 281 ? 9.182 11.921 -31.192 1.00 22.06 281 ASP A C 1
ATOM 2100 O O . ASP A 1 281 ? 9.794 11.389 -30.262 1.00 19.33 281 ASP A O 1
ATOM 2105 N N . ALA A 1 282 ? 8.766 11.250 -32.266 1.00 19.98 282 ALA A N 1
ATOM 2106 C CA . ALA A 1 282 ? 8.932 9.799 -32.395 1.00 17.56 282 ALA A CA 1
ATOM 2107 C C . ALA A 1 282 ? 10.407 9.369 -32.446 1.00 14.62 282 ALA A C 1
ATOM 2108 O O . ALA A 1 282 ? 10.789 8.384 -31.813 1.00 19.76 282 ALA A O 1
ATOM 2110 N N . GLU A 1 283 ? 11.232 10.120 -33.176 1.00 20.98 283 GLU A N 1
ATOM 2111 C CA . GLU A 1 283 ? 12.670 9.845 -33.245 1.00 17.93 283 GLU A CA 1
ATOM 2112 C C . GLU A 1 283 ? 13.351 10.069 -31.896 1.00 23.49 283 GLU A C 1
ATOM 2113 O O . GLU A 1 283 ? 14.242 9.314 -31.529 1.00 18.30 283 GLU A O 1
ATOM 2119 N N . ALA A 1 284 ? 12.939 11.127 -31.187 1.00 25.40 284 ALA A N 1
ATOM 2120 C CA . ALA A 1 284 ? 13.446 11.431 -29.851 1.00 21.82 284 ALA A CA 1
ATOM 2121 C C . ALA A 1 284 ? 13.083 10.325 -28.864 1.00 15.97 284 ALA A C 1
ATOM 2122 O O . ALA A 1 284 ? 13.899 9.953 -28.036 1.00 25.21 284 ALA A O 1
ATOM 2124 N N . VAL A 1 285 ? 11.861 9.811 -28.964 1.00 19.08 285 VAL A N 1
ATOM 2125 C CA . VAL A 1 285 ? 11.417 8.675 -28.146 1.00 23.70 285 VAL A CA 1
ATOM 2126 C C . VAL A 1 285 ? 12.192 7.396 -28.482 1.00 23.39 285 VAL A C 1
ATOM 2127 O O . VAL A 1 285 ? 12.592 6.650 -27.578 1.00 22.86 285 VAL A O 1
ATOM 2131 N N . GLN A 1 286 ? 12.415 7.156 -29.776 1.00 19.03 286 GLN A N 1
ATOM 2132 C CA . GLN A 1 286 ? 13.161 5.987 -30.236 1.00 21.23 286 GLN A CA 1
ATOM 2133 C C . GLN A 1 286 ? 14.589 5.981 -29.721 1.00 18.61 286 GLN A C 1
ATOM 2134 O O . GLN A 1 286 ? 15.050 4.974 -29.212 1.00 19.52 286 GLN A O 1
ATOM 2140 N N . LEU A 1 287 ? 15.276 7.120 -29.851 1.00 21.49 287 LEU A N 1
ATOM 2141 C CA . LEU A 1 287 ? 16.649 7.265 -29.369 1.00 18.64 287 LEU A CA 1
ATOM 2142 C C . LEU A 1 287 ? 16.703 7.199 -27.837 1.00 24.75 287 LEU A C 1
ATOM 2143 O O . LEU A 1 287 ? 17.637 6.633 -27.276 1.00 22.15 287 LEU A O 1
ATOM 2148 N N . GLY A 1 288 ? 15.686 7.746 -27.173 1.00 21.20 288 GLY A N 1
ATOM 2149 C CA . GLY A 1 288 ? 15.583 7.679 -25.711 1.00 25.93 288 GLY A CA 1
ATOM 2150 C C . GLY A 1 288 ? 15.495 6.261 -25.156 1.00 27.80 288 GLY A C 1
ATOM 2151 O O . GLY A 1 288 ? 16.141 5.933 -24.153 1.00 24.16 288 GLY A O 1
ATOM 2152 N N . LYS A 1 289 ? 14.694 5.421 -25.812 1.00 24.40 289 LYS A N 1
ATOM 2153 C CA . LYS A 1 289 ? 14.603 3.990 -25.479 1.00 22.25 289 LYS A CA 1
ATOM 2154 C C . LYS A 1 289 ? 15.947 3.274 -25.658 1.00 21.22 289 LYS A C 1
ATOM 2155 O O . LYS A 1 289 ? 16.339 2.460 -24.819 1.00 24.39 289 LYS A O 1
ATOM 2161 N N . PHE A 1 290 ? 16.669 3.606 -26.727 1.00 22.23 290 PHE A N 1
ATOM 2162 C CA . PHE A 1 290 ? 18.007 3.033 -26.968 1.00 27.68 290 PHE A CA 1
ATOM 2163 C C . PHE A 1 290 ? 19.100 3.486 -25.973 1.00 22.35 290 PHE A C 1
ATOM 2164 O O . PHE A 1 290 ? 19.906 2.667 -25.506 1.00 21.59 290 PHE A O 1
ATOM 2172 N N . ILE A 1 291 ? 19.129 4.788 -25.684 1.00 23.75 291 ILE A N 1
ATOM 2173 C CA . ILE A 1 291 ? 20.083 5.408 -24.763 1.00 20.52 291 ILE A CA 1
ATOM 2174 C C . ILE A 1 291 ? 19.956 4.892 -23.309 1.00 23.17 291 ILE A C 1
ATOM 2175 O O . ILE A 1 291 ? 20.973 4.604 -22.650 1.00 25.85 291 ILE A O 1
ATOM 2180 N N . LEU A 1 292 ? 18.721 4.780 -22.814 1.00 23.06 292 LEU A N 1
ATOM 2181 C CA . LEU A 1 292 ? 18.492 4.367 -21.430 1.00 18.89 292 LEU A CA 1
ATOM 2182 C C . LEU A 1 292 ? 18.306 2.852 -21.305 1.00 22.61 292 LEU A C 1
ATOM 2183 O O . LEU A 1 292 ? 17.346 2.293 -21.841 1.00 26.77 292 LEU A O 1
ATOM 2188 N N . ARG A 1 293 ? 19.244 2.215 -20.601 1.00 24.48 293 ARG A N 1
ATOM 2189 C CA . ARG A 1 293 ? 19.237 0.779 -20.312 1.00 27.29 293 ARG A CA 1
ATOM 2190 C C . ARG A 1 293 ? 18.196 0.441 -19.227 1.00 35.24 293 ARG A C 1
ATOM 2191 O O . ARG A 1 293 ? 17.835 1.318 -18.427 1.00 31.60 293 ARG A O 1
ATOM 2199 N N . PRO A 1 294 ? 17.687 -0.816 -19.214 1.00 38.89 294 PRO A N 1
ATOM 2200 C CA . PRO A 1 294 ? 16.707 -1.250 -18.203 1.00 40.10 294 PRO A CA 1
ATOM 2201 C C . PRO A 1 294 ? 17.216 -1.283 -16.753 1.00 36.75 294 PRO A C 1
ATOM 2202 O O . PRO A 1 294 ? 16.402 -1.246 -15.825 1.00 37.02 294 PRO A O 1
ATOM 2206 N N . ASN A 1 295 ? 18.533 -1.353 -16.556 1.00 32.64 295 ASN A N 1
ATOM 2207 C CA . ASN A 1 295 ? 19.101 -1.262 -15.201 1.00 36.46 295 ASN A CA 1
ATOM 2208 C C . ASN A 1 295 ? 19.213 0.178 -14.683 1.00 35.61 295 ASN A C 1
ATOM 2209 O O . ASN A 1 295 ? 19.538 0.406 -13.513 1.00 35.02 295 ASN A O 1
ATOM 2214 N N . GLY A 1 296 ? 18.936 1.139 -15.565 1.00 36.83 296 GLY A N 1
ATOM 2215 C CA . GLY A 1 296 ? 18.918 2.549 -15.203 1.00 31.60 296 GLY A CA 1
ATOM 2216 C C . GLY A 1 296 ? 20.134 3.312 -15.681 1.00 29.42 296 GLY A C 1
ATOM 2217 O O . GLY A 1 296 ? 20.165 4.544 -15.618 1.00 29.35 296 GLY A O 1
ATOM 2218 N N . SER A 1 297 ? 21.141 2.585 -16.155 1.00 29.40 297 SER A N 1
ATOM 2219 C CA . SER A 1 297 ? 22.343 3.209 -16.681 1.00 19.71 297 SER A CA 1
ATOM 2220 C C . SER A 1 297 ? 22.140 3.708 -18.120 1.00 28.98 297 SER A C 1
ATOM 2221 O O . SER A 1 297 ? 21.158 3.367 -18.794 1.00 25.33 297 SER A O 1
ATOM 2224 N N . MET A 1 298 ? 23.071 4.536 -18.571 1.00 32.20 298 MET A N 1
ATOM 2225 C CA . MET A 1 298 ? 23.065 5.035 -19.934 1.00 27.83 298 MET A CA 1
ATOM 2226 C C . MET A 1 298 ? 23.912 4.072 -20.771 1.00 29.27 298 MET A C 1
ATOM 2227 O O . MET A 1 298 ? 24.898 3.522 -20.274 1.00 25.28 298 MET A O 1
ATOM 2232 N N . ASN A 1 299 ? 23.503 3.872 -22.024 1.00 23.97 299 ASN A N 1
ATOM 2233 C CA . ASN A 1 299 ? 24.122 2.933 -22.972 1.00 24.12 299 ASN A CA 1
ATOM 2234 C C . ASN A 1 299 ? 25.543 3.332 -23.362 1.00 22.51 299 ASN A C 1
ATOM 2235 O O . ASN A 1 299 ? 25.728 4.373 -23.979 1.00 28.11 299 ASN A O 1
ATOM 2240 N N . PRO A 1 300 ? 26.556 2.505 -23.016 1.00 26.81 300 PRO A N 1
ATOM 2241 C CA . PRO A 1 300 ? 27.932 2.837 -23.408 1.00 29.51 300 PRO A CA 1
ATOM 2242 C C . PRO A 1 300 ? 28.181 2.807 -24.926 1.00 21.22 300 PRO A C 1
ATOM 2243 O O . PRO A 1 300 ? 29.161 3.377 -25.382 1.00 24.50 300 PRO A O 1
ATOM 2247 N N . ALA A 1 301 ? 27.278 2.173 -25.683 1.00 22.85 301 ALA A N 1
ATOM 2248 C CA . ALA A 1 301 ? 27.401 2.021 -27.141 1.00 22.74 301 ALA A CA 1
ATOM 2249 C C . ALA A 1 301 ? 27.431 3.350 -27.913 1.00 24.60 301 ALA A C 1
ATOM 2250 O O . ALA A 1 301 ? 27.881 3.401 -29.052 1.00 26.56 301 ALA A O 1
ATOM 2252 N N . ILE A 1 302 ? 26.961 4.416 -27.275 1.00 24.04 302 ILE A N 1
ATOM 2253 C CA . ILE A 1 302 ? 26.882 5.741 -27.887 1.00 20.02 302 ILE A CA 1
ATOM 2254 C C . ILE A 1 302 ? 28.137 6.590 -27.656 1.00 20.44 302 ILE A C 1
ATOM 2255 O O . ILE A 1 302 ? 28.350 7.579 -28.365 1.00 21.65 302 ILE A O 1
ATOM 2260 N N . VAL A 1 303 ? 28.962 6.188 -26.682 1.00 22.63 303 VAL A N 1
ATOM 2261 C CA . VAL A 1 303 ? 30.049 7.023 -26.155 1.00 20.71 303 VAL A CA 1
ATOM 2262 C C . VAL A 1 303 ? 31.150 7.275 -27.179 1.00 17.29 303 VAL A C 1
ATOM 2263 O O . VAL A 1 303 ? 31.741 6.332 -27.708 1.00 20.22 303 VAL A O 1
ATOM 2267 N N . GLY A 1 304 ? 31.386 8.558 -27.466 1.00 14.24 304 GLY A N 1
ATOM 2268 C CA . GLY A 1 304 ? 32.415 8.985 -28.411 1.00 16.44 304 GLY A CA 1
ATOM 2269 C C . GLY A 1 304 ? 32.194 8.581 -29.859 1.00 25.13 304 GLY A C 1
ATOM 2270 O O . GLY A 1 304 ? 33.157 8.516 -30.642 1.00 16.06 304 GLY A O 1
ATOM 2271 N N . LYS A 1 305 ? 30.933 8.328 -30.221 1.00 15.44 305 LYS A N 1
ATOM 2272 C CA . LYS A 1 305 ? 30.616 7.857 -31.573 1.00 12.63 305 LYS A CA 1
ATOM 2273 C C . LYS A 1 305 ? 29.996 8.959 -32.412 1.00 18.98 305 LYS A C 1
ATOM 2274 O O . LYS A 1 305 ? 29.408 9.900 -31.886 1.00 17.30 305 LYS A O 1
ATOM 2280 N N . SER A 1 306 ? 30.129 8.826 -33.728 1.00 15.51 306 SER A N 1
ATOM 2281 C CA . SER A 1 306 ? 29.570 9.782 -34.663 1.00 18.62 306 SER A CA 1
ATOM 2282 C C . SER A 1 306 ? 28.032 9.784 -34.654 1.00 12.80 306 SER A C 1
ATOM 2283 O O . SER A 1 306 ? 27.397 8.812 -34.229 1.00 17.10 306 SER A O 1
ATOM 2286 N N . VAL A 1 307 ? 27.465 10.882 -35.138 1.00 18.40 307 VAL A N 1
ATOM 2287 C CA . VAL A 1 307 ? 26.016 11.037 -35.335 1.00 23.47 307 VAL A CA 1
ATOM 2288 C C . VAL A 1 307 ? 25.429 9.906 -36.168 1.00 18.04 307 VAL A C 1
ATOM 2289 O O . VAL A 1 307 ? 24.406 9.326 -35.798 1.00 20.92 307 VAL A O 1
ATOM 2293 N N . GLN A 1 308 ? 26.100 9.586 -37.276 1.00 21.56 308 GLN A N 1
ATOM 2294 C CA . GLN A 1 308 ? 25.666 8.526 -38.181 1.00 14.47 308 GLN A CA 1
ATOM 2295 C C . GLN A 1 308 ? 25.671 7.174 -37.487 1.00 19.00 308 GLN A C 1
ATOM 2296 O O . GLN A 1 308 ? 24.708 6.437 -37.603 1.00 13.96 308 GLN A O 1
ATOM 2302 N N . HIS A 1 309 ? 26.743 6.885 -36.747 1.00 23.26 309 HIS A N 1
ATOM 2303 C CA . HIS A 1 309 ? 26.914 5.613 -36.028 1.00 18.86 309 HIS A CA 1
ATOM 2304 C C . HIS A 1 309 ? 25.767 5.359 -35.041 1.00 19.92 309 HIS A C 1
ATOM 2305 O O . HIS A 1 309 ? 25.177 4.268 -35.023 1.00 13.83 309 HIS A O 1
ATOM 2312 N N . ILE A 1 310 ? 25.468 6.385 -34.244 1.00 18.59 310 ILE A N 1
ATOM 2313 C CA . ILE A 1 310 ? 24.387 6.383 -33.248 1.00 25.32 310 ILE A CA 1
ATOM 2314 C C . ILE A 1 310 ? 23.018 6.252 -33.918 1.00 17.66 310 ILE A C 1
ATOM 2315 O O . ILE A 1 310 ? 22.163 5.486 -33.462 1.00 18.12 310 ILE A O 1
ATOM 2320 N N . ALA A 1 311 ? 22.842 6.981 -35.014 1.00 16.60 311 ALA A N 1
ATOM 2321 C CA . ALA A 1 311 ? 21.612 6.952 -35.777 1.00 19.02 311 ALA A CA 1
ATOM 2322 C C . ALA A 1 311 ? 21.343 5.543 -36.280 1.00 20.19 311 ALA A C 1
ATOM 2323 O O . ALA A 1 311 ? 20.224 5.068 -36.171 1.00 18.81 311 ALA A O 1
ATOM 2325 N N . ASN A 1 312 ? 22.380 4.879 -36.795 1.00 19.59 312 ASN A N 1
ATOM 2326 C CA . ASN A 1 312 ? 22.284 3.498 -37.246 1.00 15.40 312 ASN A CA 1
ATOM 2327 C C . ASN A 1 312 ? 21.934 2.544 -36.109 1.00 24.44 312 ASN A C 1
ATOM 2328 O O . ASN A 1 312 ? 21.076 1.678 -36.273 1.00 28.74 312 ASN A O 1
ATOM 2333 N N . LEU A 1 313 ? 22.604 2.710 -34.965 1.00 21.65 313 LEU A N 1
ATOM 2334 C CA . LEU A 1 313 ? 22.351 1.893 -33.773 1.00 19.97 313 LEU A CA 1
ATOM 2335 C C . LEU A 1 313 ? 20.897 2.004 -33.286 1.00 18.52 313 LEU A C 1
ATOM 2336 O O . LEU A 1 313 ? 20.274 0.999 -32.909 1.00 19.73 313 LEU A O 1
ATOM 2341 N N . ALA A 1 314 ? 20.352 3.216 -33.344 1.00 17.37 314 ALA A N 1
ATOM 2342 C CA . ALA A 1 314 ? 19.007 3.496 -32.847 1.00 17.99 314 ALA A CA 1
ATOM 2343 C C . ALA A 1 314 ? 17.948 3.326 -33.928 1.00 17.05 314 ALA A C 1
ATOM 2344 O O . ALA A 1 314 ? 16.752 3.512 -33.668 1.00 21.67 314 ALA A O 1
ATOM 2346 N N . GLY A 1 315 ? 18.392 2.987 -35.139 1.00 17.19 315 GLY A N 1
ATOM 2347 C CA . GLY A 1 315 ? 17.496 2.778 -36.270 1.00 21.92 315 GLY A CA 1
ATOM 2348 C C . GLY A 1 315 ? 16.895 4.067 -36.791 1.00 26.66 315 GLY A C 1
ATOM 2349 O O . GLY A 1 315 ? 15.792 4.067 -37.337 1.00 24.34 315 GLY A O 1
ATOM 2350 N N . LEU A 1 316 ? 17.617 5.173 -36.606 1.00 25.44 316 LEU A N 1
ATOM 2351 C CA . LEU A 1 316 ? 17.207 6.472 -37.129 1.00 22.60 316 LEU A CA 1
ATOM 2352 C C . LEU A 1 316 ? 17.850 6.701 -38.489 1.00 28.44 316 LEU A C 1
ATOM 2353 O O . LEU A 1 316 ? 18.925 6.156 -38.781 1.00 24.56 316 LEU A O 1
ATOM 2358 N N . THR A 1 317 ? 17.175 7.502 -39.311 1.00 20.63 317 THR A N 1
ATOM 2359 C CA . THR A 1 317 ? 17.693 7.961 -40.597 1.00 23.37 317 THR A CA 1
ATOM 2360 C C . THR A 1 317 ? 17.846 9.470 -40.493 1.00 14.56 317 THR A C 1
ATOM 2361 O O . THR A 1 317 ? 16.864 10.192 -40.339 1.00 19.54 317 THR A O 1
ATOM 2365 N N . VAL A 1 318 ? 19.088 9.921 -40.609 1.00 17.56 318 VAL A N 1
ATOM 2366 C CA . VAL A 1 318 ? 19.507 11.274 -40.250 1.00 18.53 318 VAL A CA 1
ATOM 2367 C C . VAL A 1 318 ? 20.432 11.748 -41.373 1.00 16.72 318 VAL A C 1
ATOM 2368 O O . VAL A 1 318 ? 21.248 10.953 -41.829 1.00 22.26 318 VAL A O 1
ATOM 2372 N N . PRO A 1 319 ? 20.313 13.029 -41.834 1.00 17.51 319 PRO A N 1
ATOM 2373 C CA . PRO A 1 319 ? 21.191 13.535 -42.912 1.00 21.26 319 PRO A CA 1
ATOM 2374 C C . PRO A 1 319 ? 22.694 13.354 -42.635 1.00 20.15 319 PRO A C 1
ATOM 2375 O O . PRO A 1 319 ? 23.132 13.513 -41.493 1.00 20.80 319 PRO A O 1
ATOM 2379 N N . ALA A 1 320 ? 23.462 13.000 -43.669 1.00 15.56 320 ALA A N 1
ATOM 2380 C CA . ALA A 1 320 ? 24.923 12.789 -43.552 1.00 18.83 320 ALA A CA 1
ATOM 2381 C C . ALA A 1 320 ? 25.752 13.949 -42.958 1.00 17.19 320 ALA A C 1
ATOM 2382 O O . ALA A 1 320 ? 26.831 13.731 -42.398 1.00 19.91 320 ALA A O 1
ATOM 2384 N N . ASP A 1 321 ? 25.256 15.171 -43.109 1.00 19.59 321 ASP A N 1
ATOM 2385 C CA . ASP A 1 321 ? 25.948 16.367 -42.628 1.00 29.38 321 ASP A CA 1
ATOM 2386 C C . ASP A 1 321 ? 25.491 16.815 -41.235 1.00 22.28 321 ASP A C 1
ATOM 2387 O O . ASP A 1 321 ? 25.866 17.895 -40.778 1.00 23.08 321 ASP A O 1
ATOM 2392 N N . ALA A 1 322 ? 24.661 16.004 -40.582 1.00 16.82 322 ALA A N 1
ATOM 2393 C CA . ALA A 1 322 ? 24.200 16.339 -39.229 1.00 17.97 322 ALA A CA 1
ATOM 2394 C C . ALA A 1 322 ? 25.355 16.238 -38.229 1.00 14.78 322 ALA A C 1
ATOM 2395 O O . ALA A 1 322 ? 26.036 15.214 -38.159 1.00 20.07 322 ALA A O 1
ATOM 2397 N N . ARG A 1 323 ? 25.564 17.326 -37.484 1.00 18.67 323 ARG A N 1
ATOM 2398 C CA . ARG A 1 323 ? 26.671 17.480 -36.542 1.00 18.74 323 ARG A CA 1
ATOM 2399 C C . ARG A 1 323 ? 26.318 17.044 -35.123 1.00 15.34 323 ARG A C 1
ATOM 2400 O O . ARG A 1 323 ? 27.189 16.564 -34.394 1.00 22.84 323 ARG A O 1
ATOM 2408 N N . VAL A 1 324 ? 25.052 17.226 -34.748 1.00 14.18 324 VAL A N 1
ATOM 2409 C CA . VAL A 1 324 ? 24.508 16.820 -33.437 1.00 21.88 324 VAL A CA 1
ATOM 2410 C C . VAL A 1 324 ? 23.028 16.478 -33.605 1.00 18.80 324 VAL A C 1
ATOM 2411 O O . VAL A 1 324 ? 22.344 16.997 -34.504 1.00 20.14 324 VAL A O 1
ATOM 2415 N N . LEU A 1 325 ? 22.533 15.624 -32.719 1.00 17.08 325 LEU A N 1
ATOM 2416 C CA . LEU A 1 325 ? 21.130 15.302 -32.665 1.00 16.09 325 LEU A CA 1
ATOM 2417 C C . LEU A 1 325 ? 20.549 16.010 -31.468 1.00 13.54 325 LEU A C 1
ATOM 2418 O O . LEU A 1 325 ? 21.094 15.918 -30.369 1.00 13.33 325 LEU A O 1
ATOM 2423 N N . ILE A 1 326 ? 19.464 16.752 -31.699 1.00 15.65 326 ILE A N 1
ATOM 2424 C CA . ILE A 1 326 ? 18.804 17.530 -30.653 1.00 19.35 326 ILE A CA 1
ATOM 2425 C C . ILE A 1 326 ? 17.341 17.109 -30.445 1.00 18.98 326 ILE A C 1
ATOM 2426 O O . ILE A 1 326 ? 16.529 17.096 -31.381 1.00 13.95 326 ILE A O 1
ATOM 2431 N N . ALA A 1 327 ? 17.028 16.759 -29.200 1.00 16.08 327 ALA A N 1
ATOM 2432 C CA . ALA A 1 327 ? 15.697 16.355 -28.798 1.00 19.32 327 ALA A CA 1
ATOM 2433 C C . ALA A 1 327 ? 15.137 17.394 -27.855 1.00 22.55 327 ALA A C 1
ATOM 2434 O O . ALA A 1 327 ? 15.756 17.713 -26.841 1.00 20.94 327 ALA A O 1
ATOM 2436 N N . GLU A 1 328 ? 13.974 17.936 -28.193 1.00 18.02 328 GLU A N 1
ATOM 2437 C CA . GLU A 1 328 ? 13.276 18.811 -27.272 1.00 19.70 328 GLU A CA 1
ATOM 2438 C C . GLU A 1 328 ? 12.846 18.002 -26.048 1.00 23.57 328 GLU A C 1
ATOM 2439 O O . GLU A 1 328 ? 12.455 16.828 -26.163 1.00 18.50 328 GLU A O 1
ATOM 2445 N N . GLU A 1 329 ? 12.982 18.617 -24.878 1.00 22.51 329 GLU A N 1
ATOM 2446 C CA . GLU A 1 329 ? 12.677 17.957 -23.610 1.00 20.19 329 GLU A CA 1
ATOM 2447 C C . GLU A 1 329 ? 11.889 18.899 -22.696 1.00 18.69 329 GLU A C 1
ATOM 2448 O O . GLU A 1 329 ? 12.023 20.124 -22.793 1.00 21.95 329 GLU A O 1
ATOM 2454 N N . THR A 1 330 ? 11.072 18.326 -21.809 1.00 25.93 330 THR A N 1
ATOM 2455 C CA . THR A 1 330 ? 10.280 19.101 -20.832 1.00 24.86 330 THR A CA 1
ATOM 2456 C C . THR A 1 330 ? 10.519 18.661 -19.367 1.00 25.89 330 THR A C 1
ATOM 2457 O O . THR A 1 330 ? 10.180 19.385 -18.420 1.00 25.05 330 THR A O 1
ATOM 2461 N N . LYS A 1 331 ? 11.095 17.476 -19.198 1.00 16.02 331 LYS A N 1
ATOM 2462 C CA . LYS A 1 331 ? 11.191 16.812 -17.897 1.00 20.74 331 LYS A CA 1
ATOM 2463 C C . LYS A 1 331 ? 12.643 16.618 -17.449 1.00 22.89 331 LYS A C 1
ATOM 2464 O O . LYS A 1 331 ? 13.574 16.689 -18.252 1.00 19.32 331 LYS A O 1
ATOM 2470 N N . VAL A 1 332 ? 12.808 16.365 -16.152 1.00 19.87 332 VAL A N 1
ATOM 2471 C CA . VAL A 1 332 ? 14.093 16.062 -15.525 1.00 22.86 332 VAL A CA 1
ATOM 2472 C C . VAL A 1 332 ? 13.903 14.788 -14.679 1.00 22.67 332 VAL A C 1
ATOM 2473 O O . VAL A 1 332 ? 12.878 14.628 -14.032 1.00 20.52 332 VAL A O 1
ATOM 2477 N N . GLY A 1 333 ? 14.870 13.875 -14.684 1.00 23.59 333 GLY A N 1
ATOM 2478 C CA . GLY A 1 333 ? 14.735 12.674 -13.851 1.00 23.57 333 GLY A CA 1
ATOM 2479 C C . GLY A 1 333 ? 15.522 11.474 -14.330 1.00 27.46 333 GLY A C 1
ATOM 2480 O O . GLY A 1 333 ? 15.935 11.427 -15.487 1.00 21.45 333 GLY A O 1
ATOM 2481 N N . ALA A 1 334 ? 15.713 10.495 -13.440 1.00 20.55 334 ALA A N 1
ATOM 2482 C CA . ALA A 1 334 ? 16.513 9.295 -13.749 1.00 26.42 334 ALA A CA 1
ATOM 2483 C C . ALA A 1 334 ? 15.956 8.511 -14.946 1.00 21.55 334 ALA A C 1
ATOM 2484 O O . ALA A 1 334 ? 16.715 7.915 -15.717 1.00 24.17 334 ALA A O 1
ATOM 2486 N N . LYS A 1 335 ? 14.629 8.558 -15.087 1.00 22.47 335 LYS A N 1
ATOM 2487 C CA . LYS A 1 335 ? 13.860 7.904 -16.153 1.00 30.56 335 LYS A CA 1
ATOM 2488 C C . LYS A 1 335 ? 13.801 8.751 -17.434 1.00 28.74 335 LYS A C 1
ATOM 2489 O O . LYS A 1 335 ? 13.106 8.388 -18.394 1.00 23.03 335 LYS A O 1
ATOM 2495 N N . ILE A 1 336 ? 14.498 9.886 -17.432 1.00 25.56 336 ILE A N 1
ATOM 2496 C CA . ILE A 1 336 ? 14.528 10.817 -18.571 1.00 23.63 336 ILE A CA 1
ATOM 2497 C C . ILE A 1 336 ? 15.979 10.922 -19.100 1.00 19.46 336 ILE A C 1
ATOM 2498 O O . ILE A 1 336 ? 16.773 11.732 -18.615 1.00 19.56 336 ILE A O 1
ATOM 2503 N N . PRO A 1 337 ? 16.337 10.066 -20.079 1.00 19.55 337 PRO A N 1
ATOM 2504 C CA . PRO A 1 337 ? 17.708 9.994 -20.628 1.00 22.97 337 PRO A CA 1
ATOM 2505 C C . PRO A 1 337 ? 18.319 11.317 -21.153 1.00 21.89 337 PRO A C 1
ATOM 2506 O O . PRO A 1 337 ? 19.524 11.523 -21.003 1.00 17.36 337 PRO A O 1
ATOM 2510 N N . TYR A 1 338 ? 17.510 12.205 -21.726 1.00 18.05 338 TYR A N 1
ATOM 2511 C CA . TYR A 1 338 ? 18.027 13.505 -22.223 1.00 21.89 338 TYR A CA 1
ATOM 2512 C C . TYR A 1 338 ? 18.455 14.493 -21.132 1.00 23.85 338 TYR A C 1
ATOM 2513 O O . TYR A 1 338 ? 19.281 15.388 -21.378 1.00 22.89 338 TYR A O 1
ATOM 2522 N N . SER A 1 339 ? 17.909 14.315 -19.928 1.00 22.24 339 SER A N 1
ATOM 2523 C CA . SER A 1 339 ? 18.264 15.135 -18.773 1.00 9.96 339 SER A CA 1
ATOM 2524 C C . SER A 1 339 ? 19.538 14.653 -18.080 1.00 23.02 339 SER A C 1
ATOM 2525 O O . SER A 1 339 ? 19.900 15.166 -17.019 1.00 23.55 339 SER A O 1
ATOM 2528 N N . ARG A 1 340 ? 20.223 13.686 -18.693 1.00 23.67 340 ARG A N 1
ATOM 2529 C CA . ARG A 1 340 ? 21.396 13.029 -18.105 1.00 21.69 340 ARG A CA 1
ATOM 2530 C C . ARG A 1 340 ? 22.617 13.050 -19.036 1.00 18.61 340 ARG A C 1
ATOM 2531 O O . ARG A 1 340 ? 22.534 13.482 -20.194 1.00 21.35 340 ARG A O 1
ATOM 2539 N N . GLU A 1 341 ? 23.755 12.591 -18.523 1.00 17.82 341 GLU A N 1
ATOM 2540 C CA . GLU A 1 341 ? 25.018 12.719 -19.229 1.00 16.58 341 GLU A CA 1
ATOM 2541 C C . GLU A 1 341 ? 25.073 11.768 -20.426 1.00 17.81 341 GLU A C 1
ATOM 2542 O O . GLU A 1 341 ? 24.967 10.550 -20.279 1.00 23.78 341 GLU A O 1
ATOM 2548 N N . LYS A 1 342 ? 25.156 12.356 -21.617 1.00 18.72 342 LYS A N 1
ATOM 2549 C CA . LYS A 1 342 ? 25.278 11.613 -22.858 1.00 13.40 342 LYS A CA 1
ATOM 2550 C C . LYS A 1 342 ? 26.611 12.033 -23.430 1.00 21.03 342 LYS A C 1
ATOM 2551 O O . LYS A 1 342 ? 26.765 13.158 -23.908 1.00 21.22 342 LYS A O 1
ATOM 2557 N N . LEU A 1 343 ? 27.589 11.147 -23.347 1.00 21.96 343 LEU A N 1
ATOM 2558 C CA . LEU A 1 343 ? 28.940 11.478 -23.780 1.00 18.91 343 LEU A CA 1
ATOM 2559 C C . LEU A 1 343 ? 29.055 11.207 -25.271 1.00 19.38 343 LEU A C 1
ATOM 2560 O O . LEU A 1 343 ? 29.772 10.312 -25.693 1.00 19.02 343 LEU A O 1
ATOM 2565 N N . ALA A 1 344 ? 28.340 12.018 -26.048 1.00 26.00 344 ALA A N 1
ATOM 2566 C CA . ALA A 1 344 ? 28.043 11.765 -27.454 1.00 20.40 344 ALA A CA 1
ATOM 2567 C C . ALA A 1 344 ? 27.442 13.043 -28.028 1.00 18.34 344 ALA A C 1
ATOM 2568 O O . ALA A 1 344 ? 26.878 13.840 -27.267 1.00 14.79 344 ALA A O 1
ATOM 2570 N N . PRO A 1 345 ? 27.520 13.240 -29.370 1.00 20.78 345 PRO A N 1
ATOM 2571 C CA . PRO A 1 345 ? 26.938 14.431 -30.018 1.00 15.40 345 PRO A CA 1
ATOM 2572 C C . PRO A 1 345 ? 25.393 14.442 -29.986 1.00 15.48 345 PRO A C 1
ATOM 2573 O O . PRO A 1 345 ? 24.713 14.481 -31.030 1.00 16.52 345 PRO A O 1
ATOM 2577 N N . ILE A 1 346 ? 24.850 14.387 -28.770 1.00 15.75 346 ILE A N 1
ATOM 2578 C CA . ILE A 1 346 ? 23.415 14.405 -28.534 1.00 14.36 346 ILE A CA 1
ATOM 2579 C C . ILE A 1 346 ? 23.103 15.493 -27.501 1.00 18.64 346 ILE A C 1
ATOM 2580 O O . ILE A 1 346 ? 23.729 15.541 -26.436 1.00 14.46 346 ILE A O 1
ATOM 2585 N N . LEU A 1 347 ? 22.100 16.317 -27.802 1.00 14.13 347 LEU A N 1
ATOM 2586 C CA . LEU A 1 347 ? 21.626 17.362 -26.895 1.00 22.51 347 LEU A CA 1
ATOM 2587 C C . LEU A 1 347 ? 20.131 17.274 -26.585 1.00 18.57 347 LEU A C 1
ATOM 2588 O O . LEU A 1 347 ? 19.334 16.939 -27.456 1.00 18.01 347 LEU A O 1
ATOM 2593 N N . ALA A 1 348 ? 19.768 17.561 -25.332 1.00 14.28 348 ALA A N 1
ATOM 2594 C CA . ALA A 1 348 ? 18.411 18.010 -24.995 1.00 10.35 348 ALA A CA 1
ATOM 2595 C C . ALA A 1 348 ? 18.213 19.483 -25.311 1.00 14.83 348 ALA A C 1
ATOM 2596 O O . ALA A 1 348 ? 19.168 20.254 -25.337 1.00 16.31 348 ALA A O 1
ATOM 2598 N N . PHE A 1 349 ? 16.962 19.882 -25.529 1.00 22.15 349 PHE A N 1
ATOM 2599 C CA . PHE A 1 349 ? 16.620 21.281 -25.801 1.00 17.62 349 PHE A CA 1
ATOM 2600 C C . PHE A 1 349 ? 15.384 21.706 -24.989 1.00 14.85 349 PHE A C 1
ATOM 2601 O O . PHE A 1 349 ? 14.283 21.221 -25.237 1.00 19.77 349 PHE A O 1
ATOM 2609 N N . TYR A 1 350 ? 15.575 22.614 -24.031 1.00 16.52 350 TYR A N 1
ATOM 2610 C CA . TYR A 1 350 ? 14.483 23.077 -23.158 1.00 17.64 350 TYR A CA 1
ATOM 2611 C C . TYR A 1 350 ? 14.087 24.514 -23.465 1.00 12.26 350 TYR A C 1
ATOM 2612 O O . TYR A 1 350 ? 14.935 25.346 -23.809 1.00 18.91 350 TYR A O 1
ATOM 2621 N N . THR A 1 351 ? 12.806 24.808 -23.284 1.00 17.47 351 THR A N 1
ATOM 2622 C CA . THR A 1 351 ? 12.281 26.166 -23.403 1.00 18.57 351 THR A CA 1
ATOM 2623 C C . THR A 1 351 ? 11.701 26.642 -22.063 1.00 20.71 351 THR A C 1
ATOM 2624 O O . THR A 1 351 ? 10.849 25.984 -21.462 1.00 23.77 351 THR A O 1
ATOM 2628 N N . ALA A 1 352 ? 12.220 27.773 -21.600 1.00 14.98 352 ALA A N 1
ATOM 2629 C CA . ALA A 1 352 ? 11.778 28.465 -20.386 1.00 16.25 352 ALA A CA 1
ATOM 2630 C C . ALA A 1 352 ? 11.224 29.827 -20.802 1.00 19.86 352 ALA A C 1
ATOM 2631 O O . ALA A 1 352 ? 11.441 30.242 -21.942 1.00 23.76 352 ALA A O 1
ATOM 2633 N N . GLU A 1 353 ? 10.514 30.522 -19.907 1.00 16.11 353 GLU A N 1
ATOM 2634 C CA . GLU A 1 353 ? 9.924 31.815 -20.264 1.00 22.01 353 GLU A CA 1
ATOM 2635 C C . GLU A 1 353 ? 10.865 32.970 -19.940 1.00 24.36 353 GLU A C 1
ATOM 2636 O O . GLU A 1 353 ? 10.980 33.913 -20.717 1.00 23.79 353 GLU A O 1
ATOM 2642 N N . THR A 1 354 ? 11.535 32.878 -18.789 1.00 18.45 354 THR A N 1
ATOM 2643 C CA . THR A 1 354 ? 12.389 33.943 -18.257 1.00 19.47 354 THR A CA 1
ATOM 2644 C C . THR A 1 354 ? 13.780 33.391 -17.911 1.00 18.79 354 THR A C 1
ATOM 2645 O O . THR A 1 354 ? 13.989 32.181 -17.915 1.00 16.80 354 THR A O 1
ATOM 2649 N N . TRP A 1 355 ? 14.728 34.267 -17.596 1.00 15.66 355 TRP A N 1
ATOM 2650 C CA . TRP A 1 355 ? 16.019 33.799 -17.058 1.00 23.33 355 TRP A CA 1
ATOM 2651 C C . TRP A 1 355 ? 15.880 33.157 -15.673 1.00 17.31 355 TRP A C 1
ATOM 2652 O O . TRP A 1 355 ? 16.653 32.278 -15.321 1.00 16.70 355 TRP A O 1
ATOM 2663 N N . GLN A 1 356 ? 14.893 33.620 -14.910 1.00 12.65 356 GLN A N 1
ATOM 2664 C CA . GLN A 1 356 ? 14.610 33.099 -13.583 1.00 15.55 356 GLN A CA 1
ATOM 2665 C C . GLN A 1 356 ? 14.171 31.633 -13.714 1.00 16.01 356 GLN A C 1
ATOM 2666 O O . GLN A 1 356 ? 14.663 30.771 -12.981 1.00 16.26 356 GLN A O 1
ATOM 2672 N N . GLU A 1 357 ? 13.317 31.349 -14.698 1.00 15.06 357 GLU A N 1
ATOM 2673 C CA . GLU A 1 357 ? 12.838 29.981 -14.947 1.00 19.38 357 GLU A CA 1
ATOM 2674 C C . GLU A 1 357 ? 13.962 29.095 -15.469 1.00 22.22 357 GLU A C 1
ATOM 2675 O O . GLU A 1 357 ? 14.059 27.932 -15.106 1.00 16.92 357 GLU A O 1
ATOM 2681 N N . ALA A 1 358 ? 14.828 29.684 -16.288 1.00 14.86 358 ALA A N 1
ATOM 2682 C CA . ALA A 1 358 ? 15.987 29.016 -16.843 1.00 15.43 358 ALA A CA 1
ATOM 2683 C C . ALA A 1 358 ? 16.972 28.584 -15.740 1.00 22.19 358 ALA A C 1
ATOM 2684 O O . ALA A 1 358 ? 17.505 27.466 -15.768 1.00 17.30 358 ALA A O 1
ATOM 2686 N N . CYS A 1 359 ? 17.195 29.492 -14.788 1.00 20.93 359 CYS A N 1
ATOM 2687 C CA . CYS A 1 359 ? 17.926 29.222 -13.551 1.00 19.86 359 CYS A CA 1
ATOM 2688 C C . CYS A 1 359 ? 17.326 28.051 -12.750 1.00 13.98 359 CYS A C 1
ATOM 2689 O O . CYS A 1 359 ? 18.044 27.120 -12.408 1.00 17.21 359 CYS A O 1
ATOM 2692 N N . GLU A 1 360 ? 16.023 28.117 -12.463 1.00 10.54 360 GLU A N 1
ATOM 2693 C CA . GLU A 1 360 ? 15.310 27.106 -11.681 1.00 12.06 360 GLU A CA 1
ATOM 2694 C C . GLU A 1 360 ? 15.353 25.750 -12.359 1.00 21.77 360 GLU A C 1
ATOM 2695 O O . GLU A 1 360 ? 15.549 24.705 -11.708 1.00 14.84 360 GLU A O 1
ATOM 2701 N N . LEU A 1 361 ? 15.165 25.773 -13.679 1.00 12.66 361 LEU A N 1
ATOM 2702 C CA . LEU A 1 361 ? 15.276 24.569 -14.473 1.00 21.03 361 LEU A CA 1
ATOM 2703 C C . LEU A 1 361 ? 16.697 24.027 -14.409 1.00 11.95 361 LEU A C 1
ATOM 2704 O O . LEU A 1 361 ? 16.880 22.830 -14.194 1.00 20.54 361 LEU A O 1
ATOM 2709 N N . SER A 1 362 ? 17.684 24.901 -14.575 1.00 10.64 362 SER A N 1
ATOM 2710 C CA . SER A 1 362 ? 19.103 24.482 -14.559 1.00 13.91 362 SER A CA 1
ATOM 2711 C C . SER A 1 362 ? 19.475 23.824 -13.227 1.00 23.47 362 SER A C 1
ATOM 2712 O O . SER A 1 362 ? 20.086 22.756 -13.218 1.00 17.52 362 SER A O 1
ATOM 2715 N N . MET A 1 363 ? 19.065 24.443 -12.116 1.00 21.86 363 MET A N 1
ATOM 2716 C CA . MET A 1 363 ? 19.249 23.870 -10.766 1.00 17.65 363 MET A CA 1
ATOM 2717 C C . MET A 1 363 ? 18.592 22.489 -10.627 1.00 17.68 363 MET A C 1
ATOM 2718 O O . MET A 1 363 ? 19.208 21.570 -10.077 1.00 20.22 363 MET A O 1
ATOM 2723 N N . ASP A 1 364 ? 17.378 22.346 -11.164 1.00 15.70 364 ASP A N 1
ATOM 2724 C CA . ASP A 1 364 ? 16.615 21.073 -11.164 1.00 22.79 364 ASP A CA 1
ATOM 2725 C C . ASP A 1 364 ? 17.323 19.955 -11.941 1.00 21.35 364 ASP A C 1
ATOM 2726 O O . ASP A 1 364 ? 17.368 18.798 -11.489 1.00 23.48 364 ASP A O 1
ATOM 2731 N N . ILE A 1 365 ? 17.859 20.313 -13.106 1.00 13.79 365 ILE A N 1
ATOM 2732 C CA . ILE A 1 365 ? 18.711 19.438 -13.916 1.00 22.06 365 ILE A CA 1
ATOM 2733 C C . ILE A 1 365 ? 19.907 18.995 -13.099 1.00 19.04 365 ILE A C 1
ATOM 2734 O O . ILE A 1 365 ? 20.128 17.792 -12.917 1.00 22.39 365 ILE A O 1
ATOM 2739 N N . LEU A 1 366 ? 20.658 19.974 -12.598 1.00 12.98 366 LEU A N 1
ATOM 2740 C CA . LEU A 1 366 ? 21.905 19.715 -11.895 1.00 16.04 366 LEU A CA 1
ATOM 2741 C C . LEU A 1 366 ? 21.719 18.920 -10.613 1.00 20.81 366 LEU A C 1
ATOM 2742 O O . LEU A 1 366 ? 22.491 18.005 -10.344 1.00 22.45 366 LEU A O 1
ATOM 2747 N N . TYR A 1 367 ? 20.674 19.228 -9.845 1.00 18.47 367 TYR A N 1
ATOM 2748 C CA . TYR A 1 367 ? 20.462 18.515 -8.572 1.00 21.23 367 TYR A CA 1
ATOM 2749 C C . TYR A 1 367 ? 20.126 17.040 -8.751 1.00 22.64 367 TYR A C 1
ATOM 2750 O O . TYR A 1 367 ? 20.495 16.224 -7.913 1.00 23.57 367 TYR A O 1
ATOM 2759 N N . HIS A 1 368 ? 19.470 16.691 -9.858 1.00 17.06 368 HIS A N 1
ATOM 2760 C CA . HIS A 1 368 ? 19.313 15.282 -10.220 1.00 22.11 368 HIS A CA 1
ATOM 2761 C C . HIS A 1 368 ? 20.614 14.641 -10.725 1.00 20.24 368 HIS A C 1
ATOM 2762 O O . HIS A 1 368 ? 20.920 13.513 -10.375 1.00 18.00 368 HIS A O 1
ATOM 2769 N N . GLU A 1 369 ? 21.353 15.362 -11.564 1.00 17.51 369 GLU A N 1
ATOM 2770 C CA . GLU A 1 369 ? 22.585 14.854 -12.148 1.00 23.09 369 GLU A CA 1
ATOM 2771 C C . GLU A 1 369 ? 23.451 16.017 -12.641 1.00 24.24 369 GLU A C 1
ATOM 2772 O O . GLU A 1 369 ? 22.983 16.869 -13.407 1.00 15.23 369 GLU A O 1
ATOM 2778 N N . GLY A 1 370 ? 24.709 16.045 -12.198 1.00 13.96 370 GLY A N 1
ATOM 2779 C CA . GLY A 1 370 ? 25.663 17.044 -12.658 1.00 20.43 370 GLY A CA 1
ATOM 2780 C C . GLY A 1 370 ? 26.053 18.161 -11.706 1.00 17.39 370 GLY A C 1
ATOM 2781 O O . GLY A 1 370 ? 26.977 18.912 -12.007 1.00 19.92 370 GLY A O 1
ATOM 2782 N N . ALA A 1 371 ? 25.360 18.280 -10.567 1.00 19.93 371 ALA A N 1
ATOM 2783 C CA . ALA A 1 371 ? 25.730 19.247 -9.518 1.00 17.58 371 ALA A CA 1
ATOM 2784 C C . ALA A 1 371 ? 27.225 19.202 -9.191 1.00 12.61 371 ALA A C 1
ATOM 2785 O O . ALA A 1 371 ? 27.825 18.125 -9.101 1.00 18.89 371 ALA A O 1
ATOM 2787 N N . GLY A 1 372 ? 27.832 20.368 -9.052 1.00 13.46 372 GLY A N 1
ATOM 2788 C CA . GLY A 1 372 ? 29.263 20.426 -8.801 1.00 15.17 372 GLY A CA 1
ATOM 2789 C C . GLY A 1 372 ? 30.161 20.474 -10.022 1.00 17.30 372 GLY A C 1
ATOM 2790 O O . GLY A 1 372 ? 31.305 20.877 -9.907 1.00 20.46 372 GLY A O 1
ATOM 2791 N N . HIS A 1 373 ? 29.680 20.047 -11.187 1.00 19.14 373 HIS A N 1
ATOM 2792 C CA . HIS A 1 373 ? 30.545 20.048 -12.361 1.00 15.21 373 HIS A CA 1
ATOM 2793 C C . HIS A 1 373 ? 30.489 21.400 -13.106 1.00 23.35 373 HIS A C 1
ATOM 2794 O O . HIS A 1 373 ? 31.062 22.389 -12.643 1.00 19.66 373 HIS A O 1
ATOM 2801 N N . THR A 1 374 ? 29.786 21.432 -14.240 1.00 23.00 374 THR A N 1
ATOM 2802 C CA . THR A 1 374 ? 29.807 22.572 -15.174 1.00 17.70 374 THR A CA 1
ATOM 2803 C C . THR A 1 374 ? 28.383 23.023 -15.553 1.00 16.04 374 THR A C 1
ATOM 2804 O O . THR A 1 374 ? 27.467 22.208 -15.596 1.00 16.11 374 THR A O 1
ATOM 2808 N N . LEU A 1 375 ? 28.217 24.327 -15.777 1.00 9.38 375 LEU A N 1
ATOM 2809 C CA . LEU A 1 375 ? 27.072 24.913 -16.464 1.00 19.12 375 LEU A CA 1
ATOM 2810 C C . LEU A 1 375 ? 27.653 25.997 -17.385 1.00 21.89 375 LEU A C 1
ATOM 2811 O O . LEU A 1 375 ? 28.661 26.609 -17.062 1.00 14.85 375 LEU A O 1
ATOM 2816 N N . ILE A 1 376 ? 27.030 26.201 -18.541 1.00 17.30 376 ILE A N 1
ATOM 2817 C CA . ILE A 1 376 ? 27.505 27.169 -19.532 1.00 18.62 376 ILE A CA 1
ATOM 2818 C C . ILE A 1 376 ? 26.401 28.214 -19.737 1.00 16.33 376 ILE A C 1
ATOM 2819 O O . ILE A 1 376 ? 25.227 27.888 -19.724 1.00 15.55 376 ILE A O 1
ATOM 2824 N N . ILE A 1 377 ? 26.776 29.487 -19.841 1.00 16.54 377 ILE A N 1
ATOM 2825 C CA . ILE A 1 377 ? 25.818 30.533 -20.132 1.00 14.31 377 ILE A CA 1
ATOM 2826 C C . ILE A 1 377 ? 26.362 31.449 -21.237 1.00 18.11 377 ILE A C 1
ATOM 2827 O O . ILE A 1 377 ? 27.547 31.812 -21.244 1.00 16.02 377 ILE A O 1
ATOM 2832 N N . HIS A 1 378 ? 25.483 31.798 -22.172 1.00 15.89 378 HIS A N 1
ATOM 2833 C CA . HIS A 1 378 ? 25.794 32.758 -23.210 1.00 15.21 378 HIS A CA 1
ATOM 2834 C C . HIS A 1 378 ? 24.892 33.930 -22.984 1.00 18.69 378 HIS A C 1
ATOM 2835 O O . HIS A 1 378 ? 23.666 33.798 -22.996 1.00 19.27 378 HIS A O 1
ATOM 2842 N N . SER A 1 379 ? 25.513 35.076 -22.754 1.00 15.09 379 SER A N 1
ATOM 2843 C CA . SER A 1 379 ? 24.800 36.256 -22.318 1.00 20.05 379 SER A CA 1
ATOM 2844 C C . SER A 1 379 ? 25.725 37.439 -22.428 1.00 22.11 379 SER A C 1
ATOM 2845 O O . SER A 1 379 ? 26.934 37.299 -22.241 1.00 24.87 379 SER A O 1
ATOM 2848 N N . GLU A 1 380 ? 25.146 38.600 -22.720 1.00 13.26 380 GLU A N 1
ATOM 2849 C CA . GLU A 1 380 ? 25.869 39.863 -22.597 1.00 19.39 380 GLU A CA 1
ATOM 2850 C C . GLU A 1 380 ? 25.369 40.674 -21.393 1.00 23.28 380 GLU A C 1
ATOM 2851 O O . GLU A 1 380 ? 25.663 41.871 -21.246 1.00 22.24 380 GLU A O 1
ATOM 2857 N N . ASP A 1 381 ? 24.621 40.011 -20.521 1.00 17.42 381 ASP A N 1
ATOM 2858 C CA . ASP A 1 381 ? 24.058 40.669 -19.354 1.00 20.55 381 ASP A CA 1
ATOM 2859 C C . ASP A 1 381 ? 24.827 40.260 -18.107 1.00 19.04 381 ASP A C 1
ATOM 2860 O O . ASP A 1 381 ? 24.621 39.171 -17.563 1.00 18.13 381 ASP A O 1
ATOM 2865 N N . LYS A 1 382 ? 25.683 41.164 -17.645 1.00 20.09 382 LYS A N 1
ATOM 2866 C CA . LYS A 1 382 ? 26.573 40.895 -16.521 1.00 24.99 382 LYS A CA 1
ATOM 2867 C C . LYS A 1 382 ? 25.837 40.714 -15.192 1.00 16.03 382 LYS A C 1
ATOM 2868 O O . LYS A 1 382 ? 26.340 40.044 -14.297 1.00 22.01 382 LYS A O 1
ATOM 2874 N N . GLU A 1 383 ? 24.636 41.275 -15.089 1.00 22.04 383 GLU A N 1
ATOM 2875 C CA . GLU A 1 383 ? 23.818 41.111 -13.892 1.00 20.34 383 GLU A CA 1
ATOM 2876 C C . GLU A 1 383 ? 23.225 39.715 -13.802 1.00 24.78 383 G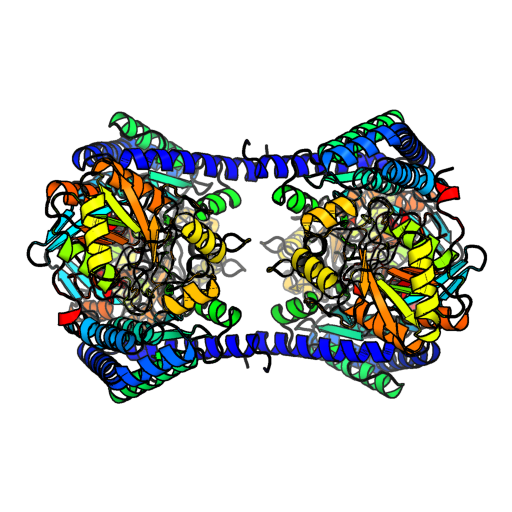LU A C 1
ATOM 2877 O O . GLU A 1 383 ? 23.247 39.113 -12.730 1.00 13.15 383 GLU A O 1
ATOM 2883 N N . ILE A 1 384 ? 22.736 39.187 -14.928 1.00 15.47 384 ILE A N 1
ATOM 2884 C CA . ILE A 1 384 ? 22.133 37.842 -14.957 1.00 15.27 384 ILE A CA 1
ATOM 2885 C C . ILE A 1 384 ? 23.218 36.800 -14.711 1.00 13.66 384 ILE A C 1
ATOM 2886 O O . ILE A 1 384 ? 23.014 35.845 -13.943 1.00 20.09 384 ILE A O 1
ATOM 2891 N N . ILE A 1 385 ? 24.365 37.010 -15.362 1.00 13.86 385 ILE A N 1
ATOM 2892 C CA . ILE A 1 385 ? 25.559 36.194 -15.206 1.00 14.69 385 ILE A CA 1
ATOM 2893 C C . ILE A 1 385 ? 26.000 36.110 -13.734 1.00 17.73 385 ILE A C 1
ATOM 2894 O O . ILE A 1 385 ? 26.277 35.019 -13.232 1.00 16.44 385 ILE A O 1
ATOM 2899 N N . ARG A 1 386 ? 26.051 37.260 -13.061 1.00 17.84 386 ARG A N 1
ATOM 2900 C CA . ARG A 1 386 ? 26.348 37.312 -11.618 1.00 19.24 386 ARG A CA 1
ATOM 2901 C C . ARG A 1 386 ? 25.343 36.516 -10.753 1.00 22.42 386 ARG A C 1
ATOM 2902 O O . ARG A 1 386 ? 25.735 35.897 -9.767 1.00 28.50 386 ARG A O 1
ATOM 2910 N N . GLU A 1 387 ? 24.059 36.534 -11.126 1.00 18.54 387 GLU A N 1
ATOM 2911 C CA . GLU A 1 387 ? 23.036 35.748 -10.424 1.00 18.76 387 GLU A CA 1
ATOM 2912 C C . GLU A 1 387 ? 23.301 34.249 -10.589 1.00 20.60 387 GLU A C 1
ATOM 2913 O O . GLU A 1 387 ? 23.182 33.484 -9.636 1.00 17.37 387 GLU A O 1
ATOM 2919 N N . PHE A 1 388 ? 23.659 33.849 -11.808 1.00 16.48 388 PHE A N 1
ATOM 2920 C CA . PHE A 1 388 ? 24.058 32.471 -12.116 1.00 21.58 388 PHE A CA 1
ATOM 2921 C C . PHE A 1 388 ? 25.330 32.084 -11.347 1.00 19.93 388 PHE A C 1
ATOM 2922 O O . PHE A 1 388 ? 25.421 30.981 -10.770 1.00 22.09 388 PHE A O 1
ATOM 2930 N N . ALA A 1 389 ? 26.276 33.021 -11.294 1.00 16.36 389 ALA A N 1
ATOM 2931 C CA . ALA A 1 389 ? 27.540 32.863 -10.555 1.00 20.04 389 ALA A CA 1
ATOM 2932 C C . ALA A 1 389 ? 27.357 32.552 -9.056 1.00 17.61 389 ALA A C 1
ATOM 2933 O O . ALA A 1 389 ? 28.098 31.758 -8.469 1.00 20.08 389 ALA A O 1
ATOM 2935 N N . LEU A 1 390 ? 26.362 33.176 -8.448 1.00 18.38 390 LEU A N 1
ATOM 2936 C CA . LEU A 1 390 ? 26.146 33.066 -7.010 1.00 21.29 390 LEU A CA 1
ATOM 2937 C C . LEU A 1 390 ? 25.228 31.893 -6.626 1.00 15.88 390 LEU A C 1
ATOM 2938 O O . LEU A 1 390 ? 25.124 31.541 -5.461 1.00 19.18 390 LEU A O 1
ATOM 2943 N N . LYS A 1 391 ? 24.575 31.283 -7.610 1.00 13.77 391 LYS A N 1
ATOM 2944 C CA . LYS A 1 391 ? 23.469 30.386 -7.318 1.00 15.50 391 LYS A CA 1
ATOM 2945 C C . LYS A 1 391 ? 23.515 28.999 -7.938 1.00 18.64 391 LYS A C 1
ATOM 2946 O O . LYS A 1 391 ? 23.062 28.038 -7.308 1.00 16.46 391 LYS A O 1
ATOM 2952 N N . LYS A 1 392 ? 24.035 28.882 -9.159 1.00 20.32 392 LYS A N 1
ATOM 2953 C CA . LYS A 1 392 ? 24.068 27.582 -9.862 1.00 23.53 392 LYS A CA 1
ATOM 2954 C C . LYS A 1 392 ? 25.018 26.615 -9.170 1.00 19.72 392 LYS A C 1
ATOM 2955 O O . LYS A 1 392 ? 26.191 26.947 -8.967 1.00 22.54 392 LYS A O 1
ATOM 2961 N N . PRO A 1 393 ? 24.523 25.408 -8.806 1.00 22.28 393 PRO A N 1
ATOM 2962 C CA . PRO A 1 393 ? 25.365 24.499 -8.010 1.00 15.68 393 PRO A CA 1
ATOM 2963 C C . PRO A 1 393 ? 26.429 23.771 -8.844 1.00 12.38 393 PRO A C 1
ATOM 2964 O O . PRO A 1 393 ? 26.332 22.563 -9.084 1.00 22.90 393 PRO A O 1
ATOM 2968 N N . VAL A 1 394 ? 27.429 24.518 -9.293 1.00 21.02 394 VAL A N 1
ATOM 2969 C CA . VAL A 1 394 ? 28.539 23.977 -10.094 1.00 14.33 394 VAL A CA 1
ATOM 2970 C C . VAL A 1 394 ? 29.853 24.501 -9.548 1.00 18.28 394 VAL A C 1
ATOM 2971 O O . VAL A 1 394 ? 29.862 25.432 -8.757 1.00 18.16 394 VAL A O 1
ATOM 2975 N N . SER A 1 395 ? 30.957 23.906 -9.979 1.00 14.52 395 SER A N 1
ATOM 2976 C CA . SER A 1 395 ? 32.284 24.382 -9.596 1.00 19.18 395 SER A CA 1
ATOM 2977 C C . SER A 1 395 ? 32.934 25.227 -10.675 1.00 24.25 395 SER A C 1
ATOM 2978 O O . SER A 1 395 ? 33.849 26.013 -10.401 1.00 19.35 395 SER A O 1
ATOM 2981 N N . ARG A 1 396 ? 32.466 25.059 -11.907 1.00 24.22 396 ARG A N 1
ATOM 2982 C CA . ARG A 1 396 ? 32.958 25.870 -13.014 1.00 28.16 396 ARG A CA 1
ATOM 2983 C C . ARG A 1 396 ? 31.769 26.362 -13.825 1.00 22.16 396 ARG A C 1
ATOM 2984 O O . ARG A 1 396 ? 30.991 25.576 -14.344 1.00 16.77 396 ARG A O 1
ATOM 2992 N N . LEU A 1 397 ? 31.611 27.676 -13.900 1.00 20.57 397 LEU A N 1
ATOM 2993 C CA . LEU A 1 397 ? 30.545 28.248 -14.709 1.00 22.18 397 LEU A CA 1
ATOM 2994 C C . LEU A 1 397 ? 31.124 29.013 -15.889 1.00 18.92 397 LEU A C 1
ATOM 2995 O O . LEU A 1 397 ? 31.821 30.007 -15.742 1.00 16.76 397 LEU A O 1
ATOM 3000 N N . LEU A 1 398 ? 30.809 28.539 -17.080 1.00 16.72 398 LEU A N 1
ATOM 3001 C CA . LEU A 1 398 ? 31.458 29.062 -18.268 1.00 19.38 398 LEU A CA 1
ATOM 3002 C C . LEU A 1 398 ? 30.619 30.122 -18.961 1.00 21.53 398 LEU A C 1
ATOM 3003 O O . LEU A 1 398 ? 29.423 29.951 -19.136 1.00 17.36 398 LEU A O 1
ATOM 3008 N N . VAL A 1 399 ? 31.264 31.239 -19.303 1.00 23.94 399 VAL A N 1
ATOM 3009 C CA . VAL A 1 399 ? 30.592 32.341 -19.963 1.00 21.81 399 VAL A CA 1
ATOM 3010 C C . VAL A 1 399 ? 31.169 32.539 -21.368 1.00 18.25 399 VAL A C 1
ATOM 3011 O O . VAL A 1 399 ? 32.383 32.725 -21.529 1.00 19.32 399 VAL A O 1
ATOM 3015 N N . ASN A 1 400 ? 30.283 32.481 -22.362 1.00 20.12 400 ASN A N 1
ATOM 3016 C CA . ASN A 1 400 ? 30.596 32.792 -23.774 1.00 23.55 400 ASN A CA 1
ATOM 3017 C C . ASN A 1 400 ? 31.781 31.997 -24.330 1.00 14.55 400 ASN A C 1
ATOM 3018 O O . ASN A 1 400 ? 32.728 32.564 -24.875 1.00 20.81 400 ASN A O 1
ATOM 3023 N N . THR A 1 401 ? 31.715 30.681 -24.184 1.00 11.31 401 THR A N 1
ATOM 3024 C CA . THR A 1 401 ? 32.843 29.827 -24.528 1.00 14.27 401 THR A CA 1
ATOM 3025 C C . THR A 1 401 ? 32.268 28.439 -24.776 1.00 13.92 401 THR A C 1
ATOM 3026 O O . THR A 1 401 ? 31.174 28.148 -24.288 1.00 20.62 401 THR A O 1
ATOM 3030 N N . PRO A 1 402 ? 32.961 27.607 -25.578 1.00 16.22 402 PRO A N 1
ATOM 3031 C CA . PRO A 1 402 ? 32.600 26.186 -25.695 1.00 22.49 402 PRO A CA 1
ATOM 3032 C C . PRO A 1 402 ? 32.762 25.451 -24.359 1.00 17.69 402 PRO A C 1
ATOM 3033 O O . PRO A 1 402 ? 33.794 25.590 -23.710 1.00 21.79 402 PRO A O 1
ATOM 3037 N N . GLY A 1 403 ? 31.756 24.670 -23.967 1.00 18.40 403 GLY A N 1
ATOM 3038 C CA . GLY A 1 403 ? 31.764 23.947 -22.677 1.00 16.02 403 GLY A CA 1
ATOM 3039 C C . GLY A 1 403 ? 32.958 23.043 -22.409 1.00 20.84 403 GLY A C 1
ATOM 3040 O O . GLY A 1 403 ? 33.592 23.158 -21.373 1.00 23.70 403 GLY A O 1
ATOM 3041 N N . ALA A 1 404 ? 33.262 22.152 -23.348 1.00 21.62 404 ALA A N 1
ATOM 3042 C CA . ALA A 1 404 ? 34.351 21.180 -23.214 1.00 16.14 404 ALA A CA 1
ATOM 3043 C C . ALA A 1 404 ? 35.704 21.863 -23.080 1.00 22.87 404 ALA A C 1
ATOM 3044 O O . ALA A 1 404 ? 36.521 21.497 -22.237 1.00 20.52 404 ALA A O 1
ATOM 3046 N N . LEU A 1 405 ? 35.898 22.871 -23.926 1.00 18.41 405 LEU A N 1
ATOM 3047 C CA . LEU A 1 405 ? 37.132 23.593 -24.081 1.00 16.84 405 LEU A CA 1
ATOM 3048 C C . LEU A 1 405 ? 37.291 24.665 -22.996 1.00 20.03 405 LEU A C 1
ATOM 3049 O O . LEU A 1 405 ? 38.395 24.959 -22.570 1.00 20.40 405 LEU A O 1
ATOM 3054 N N . GLY A 1 406 ? 36.190 25.254 -22.551 1.00 20.97 406 GLY A N 1
ATOM 3055 C CA . GLY A 1 406 ? 36.273 26.250 -21.489 1.00 16.61 406 GLY A CA 1
ATOM 3056 C C . GLY A 1 406 ? 36.441 25.635 -20.107 1.00 17.57 406 GLY A C 1
ATOM 3057 O O . GLY A 1 406 ? 37.173 26.171 -19.271 1.00 21.05 406 GLY A O 1
ATOM 3058 N N . GLY A 1 407 ? 35.785 24.494 -19.885 1.00 19.13 407 GLY A N 1
ATOM 3059 C CA . GLY A 1 407 ? 35.796 23.790 -18.583 1.00 16.04 407 GLY A CA 1
ATOM 3060 C C . GLY A 1 407 ? 37.142 23.213 -18.203 1.00 15.03 407 GLY A C 1
ATOM 3061 O O . GLY A 1 407 ? 37.512 23.193 -17.019 1.00 21.64 407 GLY A O 1
ATOM 3062 N N . ILE A 1 408 ? 37.885 22.761 -19.210 1.00 13.02 408 ILE A N 1
ATOM 3063 C CA . ILE A 1 408 ? 39.246 22.272 -19.008 1.00 12.19 408 ILE A CA 1
ATOM 3064 C C . ILE A 1 408 ? 40.308 23.389 -18.960 1.00 16.22 408 ILE A C 1
ATOM 3065 O O . ILE A 1 408 ? 41.455 23.128 -18.644 1.00 19.66 408 ILE A O 1
ATOM 3070 N N . GLY A 1 409 ? 39.925 24.625 -19.274 1.00 16.56 409 GLY A N 1
ATOM 3071 C CA . GLY A 1 409 ? 40.882 25.736 -19.303 1.00 13.61 409 GLY A CA 1
ATOM 3072 C C . GLY A 1 409 ? 41.678 25.889 -20.599 1.00 24.44 409 GLY A C 1
ATOM 3073 O O . GLY A 1 409 ? 42.793 26.427 -20.594 1.00 26.23 409 GLY A O 1
ATOM 3074 N N . ALA A 1 410 ? 41.115 25.412 -21.710 1.00 22.21 410 ALA A N 1
ATOM 3075 C CA . ALA A 1 410 ? 41.773 25.544 -23.014 1.00 27.70 410 ALA A CA 1
ATOM 3076 C C . ALA A 1 410 ? 41.352 26.845 -23.709 1.00 22.67 410 ALA A C 1
ATOM 3077 O O . ALA A 1 410 ? 42.180 27.536 -24.293 1.00 24.66 410 ALA A O 1
ATOM 3079 N N . THR A 1 411 ? 40.064 27.175 -23.625 1.00 18.10 411 THR A N 1
ATOM 3080 C CA . THR A 1 411 ? 39.567 28.466 -24.114 1.00 23.30 411 THR A CA 1
ATOM 3081 C C . THR A 1 411 ? 39.243 29.471 -22.997 1.00 20.79 411 THR A C 1
ATOM 3082 O O . THR A 1 411 ? 38.848 30.607 -23.283 1.00 29.29 411 THR A O 1
ATOM 3086 N N . THR A 1 412 ? 39.410 29.065 -21.742 1.00 20.93 412 THR A N 1
ATOM 3087 C CA . THR A 1 412 ? 39.303 30.006 -20.608 1.00 22.07 412 THR A CA 1
ATOM 3088 C C . THR A 1 412 ? 40.607 30.146 -19.821 1.00 23.62 412 THR A C 1
ATOM 3089 O O . THR A 1 412 ? 41.553 29.382 -20.008 1.00 20.65 412 THR A O 1
ATOM 3093 N N . ASN A 1 413 ? 40.696 31.121 -18.956 1.00 24.69 413 ASN A N 1
ATOM 3094 C CA . ASN A 1 413 ? 41.784 31.195 -18.035 1.00 22.61 413 ASN A CA 1
ATOM 3095 C C . ASN A 1 413 ? 41.689 30.371 -16.743 1.00 23.66 413 ASN A C 1
ATOM 3096 O O . ASN A 1 413 ? 42.397 30.614 -15.827 1.00 24.21 413 ASN A O 1
ATOM 3101 N N . LEU A 1 414 ? 40.813 29.392 -16.702 1.00 27.08 414 LEU A N 1
ATOM 3102 C CA . LEU A 1 414 ? 40.794 28.412 -15.609 1.00 20.85 414 LEU A CA 1
ATOM 3103 C C . LEU A 1 414 ? 42.091 27.608 -15.617 1.00 30.72 414 LEU A C 1
ATOM 3104 O O . LEU A 1 414 ? 42.818 27.583 -16.625 1.00 22.30 414 LEU A O 1
ATOM 3109 N N . VAL A 1 415 ? 42.394 26.960 -14.495 1.00 26.35 415 VAL A N 1
ATOM 3110 C CA . VAL A 1 415 ? 43.573 26.105 -14.434 1.00 16.89 415 VAL A CA 1
ATOM 3111 C C . VAL A 1 415 ? 43.434 24.994 -15.489 1.00 17.55 415 VAL A C 1
ATOM 3112 O O . VAL A 1 415 ? 42.415 24.308 -15.522 1.00 18.51 415 VAL A O 1
ATOM 3116 N N . PRO A 1 416 ? 44.440 24.859 -16.385 1.00 25.16 416 PRO A N 1
ATOM 3117 C CA . PRO A 1 416 ? 44.405 23.809 -17.407 1.00 21.45 416 PRO A CA 1
ATOM 3118 C C . PRO A 1 416 ? 44.500 22.422 -16.778 1.00 21.30 416 PRO A C 1
ATOM 3119 O O . PRO A 1 416 ? 45.515 22.099 -16.146 1.00 19.13 416 PRO A O 1
ATOM 3123 N N . ALA A 1 417 ? 43.451 21.617 -16.966 1.00 16.05 417 ALA A N 1
ATOM 3124 C CA . ALA A 1 417 ? 43.331 20.328 -16.295 1.00 21.21 417 ALA A CA 1
ATOM 3125 C C . ALA A 1 417 ? 42.370 19.378 -16.981 1.00 21.08 417 ALA A C 1
ATOM 3126 O O . ALA A 1 417 ? 41.389 19.790 -17.612 1.00 18.85 417 ALA A O 1
ATOM 3128 N N . LEU A 1 418 ? 42.639 18.090 -16.809 1.00 15.56 418 LEU A N 1
ATOM 3129 C CA . LEU A 1 418 ? 41.732 17.064 -17.276 1.00 18.23 418 LEU A CA 1
ATOM 3130 C C . LEU A 1 418 ? 41.106 16.296 -16.113 1.00 18.24 418 LEU A C 1
ATOM 3131 O O . LEU A 1 418 ? 40.321 15.372 -16.326 1.00 23.38 418 LEU A O 1
ATOM 3136 N N . THR A 1 419 ? 41.454 16.703 -14.887 1.00 28.56 419 THR A N 1
ATOM 3137 C CA . THR A 1 419 ? 40.739 16.278 -13.669 1.00 28.53 419 THR A CA 1
ATOM 3138 C C . THR A 1 419 ? 40.009 17.478 -13.069 1.00 22.93 419 THR A C 1
ATOM 3139 O O . THR A 1 419 ? 40.613 18.388 -12.503 1.00 17.40 419 THR A O 1
ATOM 3143 N N . LEU A 1 420 ? 38.694 17.463 -13.241 1.00 16.43 420 LEU A N 1
ATOM 3144 C CA . LEU A 1 420 ? 37.846 18.573 -12.902 1.00 19.90 420 LEU A CA 1
ATOM 3145 C C . LEU A 1 420 ? 37.058 18.173 -11.659 1.00 19.35 420 LEU A C 1
ATOM 3146 O O . LEU A 1 420 ? 36.133 17.365 -11.740 1.00 17.83 420 LEU A O 1
ATOM 3151 N N . GLY A 1 421 ? 37.455 18.698 -10.501 1.00 20.59 421 GLY A N 1
ATOM 3152 C CA . GLY A 1 421 ? 36.799 18.319 -9.249 1.00 19.45 421 GLY A CA 1
ATOM 3153 C C . GLY A 1 421 ? 35.380 18.850 -9.194 1.00 20.11 421 GLY A C 1
ATOM 3154 O O . GLY A 1 421 ? 35.115 19.936 -9.711 1.00 16.07 421 GLY A O 1
ATOM 3155 N N . CYS A 1 422 ? 34.469 18.073 -8.601 1.00 14.24 422 CYS A N 1
ATOM 3156 C CA . CYS A 1 422 ? 33.078 18.498 -8.448 1.00 20.93 422 CYS A CA 1
ATOM 3157 C C . CYS A 1 422 ? 32.782 19.104 -7.073 1.00 23.82 422 CYS A C 1
ATOM 3158 O O . CYS A 1 422 ? 31.672 19.606 -6.831 1.00 19.97 422 CYS A O 1
ATOM 3161 N N . GLY A 1 423 ? 33.770 19.066 -6.173 1.00 14.77 423 GLY A N 1
ATOM 3162 C CA . GLY A 1 423 ? 33.565 19.605 -4.841 1.00 14.48 423 GLY A CA 1
ATOM 3163 C C . GLY A 1 423 ? 32.609 18.796 -4.004 1.00 20.21 423 GLY A C 1
ATOM 3164 O O . GLY A 1 423 ? 32.186 17.699 -4.395 1.00 12.61 423 GLY A O 1
ATOM 3165 N N . ALA A 1 424 ? 32.257 19.353 -2.847 1.00 20.44 424 ALA A N 1
ATOM 3166 C CA . ALA A 1 424 ? 31.425 18.662 -1.874 1.00 12.30 424 ALA A CA 1
ATOM 3167 C C . ALA A 1 424 ? 30.034 18.292 -2.382 1.00 17.62 424 ALA A C 1
ATOM 3168 O O . ALA A 1 424 ? 29.540 17.209 -2.062 1.00 19.79 424 ALA A O 1
ATOM 3170 N N . VAL A 1 425 ? 29.411 19.170 -3.174 1.00 19.60 425 VAL A N 1
ATOM 3171 C CA . VAL A 1 425 ? 28.035 18.939 -3.648 1.00 17.04 425 VAL A CA 1
ATOM 3172 C C . VAL A 1 425 ? 27.962 17.699 -4.549 1.00 23.11 425 VAL A C 1
ATOM 3173 O O . VAL A 1 425 ? 26.973 16.968 -4.535 1.00 23.95 425 VAL A O 1
ATOM 3177 N N . GLY A 1 426 ? 29.052 17.425 -5.255 1.00 22.93 426 GLY A N 1
ATOM 3178 C CA . GLY A 1 426 ? 29.171 16.216 -6.051 1.00 27.41 426 GLY A CA 1
ATOM 3179 C C . GLY A 1 426 ? 29.871 15.060 -5.355 1.00 30.92 426 GLY A C 1
ATOM 3180 O O . GLY A 1 426 ? 30.097 14.024 -5.971 1.00 25.29 426 GLY A O 1
ATOM 3181 N N . GLY A 1 427 ? 30.208 15.226 -4.075 1.00 26.56 427 GLY A N 1
ATOM 3182 C CA . GLY A 1 427 ? 30.844 14.163 -3.286 1.00 22.66 427 GLY A CA 1
ATOM 3183 C C . GLY A 1 427 ? 32.361 14.071 -3.336 1.00 29.53 427 GLY A C 1
ATOM 3184 O O . GLY A 1 427 ? 32.938 13.009 -3.044 1.00 23.12 427 GLY A O 1
ATOM 3185 N N . SER A 1 428 ? 33.011 15.175 -3.703 1.00 24.45 428 SER A N 1
ATOM 3186 C CA . SER A 1 428 ? 34.468 15.230 -3.794 1.00 23.39 428 SER A CA 1
ATOM 3187 C C . SER A 1 428 ? 35.106 16.172 -2.773 1.00 20.21 428 SER A C 1
ATOM 3188 O O . SER A 1 428 ? 34.432 17.011 -2.175 1.00 26.97 428 SER A O 1
ATOM 3191 N N . SER A 1 429 ? 36.417 16.026 -2.596 1.00 24.89 429 SER A N 1
ATOM 3192 C CA . SER A 1 429 ? 37.204 16.852 -1.675 1.00 21.72 429 SER A CA 1
ATOM 3193 C C . SER A 1 429 ? 37.629 18.204 -2.248 1.00 24.80 429 SER A C 1
ATOM 3194 O O . SER A 1 429 ? 38.090 19.078 -1.509 1.00 23.42 429 SER A O 1
ATOM 3197 N N . SER A 1 430 ? 37.497 18.367 -3.561 1.00 19.25 430 SER A N 1
ATOM 3198 C CA . SER A 1 430 ? 37.948 19.577 -4.230 1.00 13.92 430 SER A CA 1
ATOM 3199 C C . SER A 1 430 ? 37.049 19.972 -5.390 1.00 22.31 430 SER A C 1
ATOM 3200 O O . SER A 1 430 ? 36.575 19.118 -6.135 1.00 16.64 430 SER A O 1
ATOM 3203 N N . SER A 1 431 ? 36.879 21.278 -5.566 1.00 15.39 431 SER A N 1
ATOM 3204 C CA . SER A 1 431 ? 36.160 21.841 -6.704 1.00 25.94 431 SER A CA 1
ATOM 3205 C C . SER A 1 431 ? 37.156 22.336 -7.755 1.00 23.87 431 SER A C 1
ATOM 3206 O O . SER A 1 431 ? 36.770 22.940 -8.763 1.00 19.35 431 SER A O 1
ATOM 3209 N N . ASP A 1 432 ? 38.444 22.090 -7.517 1.00 17.92 432 ASP A N 1
ATOM 3210 C CA . ASP A 1 432 ? 39.457 22.663 -8.389 1.00 17.25 432 ASP A CA 1
ATOM 3211 C C . ASP A 1 432 ? 39.592 21.915 -9.705 1.00 19.75 432 ASP A C 1
ATOM 3212 O O . ASP A 1 432 ? 39.275 20.720 -9.802 1.00 19.32 432 ASP A O 1
ATOM 3217 N N . ASN A 1 433 ? 40.020 22.651 -10.726 1.00 16.07 433 ASN A N 1
ATOM 3218 C CA . ASN A 1 433 ? 40.700 22.046 -11.863 1.00 15.45 433 ASN A CA 1
ATOM 3219 C C . ASN A 1 433 ? 42.062 21.757 -11.304 1.00 10.77 433 ASN A C 1
ATOM 3220 O O . ASN A 1 433 ? 42.816 22.671 -10.978 1.00 13.68 433 ASN A O 1
ATOM 3225 N N . ILE A 1 434 ? 42.394 20.493 -11.156 1.00 19.72 434 ILE A N 1
ATOM 3226 C CA . ILE A 1 434 ? 43.506 20.228 -10.274 1.00 23.70 434 ILE A CA 1
ATOM 3227 C C . ILE A 1 434 ? 44.864 20.209 -10.961 1.00 28.92 434 ILE A C 1
ATOM 3228 O O . ILE A 1 434 ? 44.983 19.926 -12.169 1.00 21.40 434 ILE A O 1
ATOM 3233 N N . GLY A 1 435 ? 45.857 20.626 -10.182 1.00 22.12 435 GLY A N 1
ATOM 3234 C CA . GLY A 1 435 ? 47.227 20.766 -10.644 1.00 19.97 435 GLY A CA 1
ATOM 3235 C C . GLY A 1 435 ? 48.174 20.552 -9.489 1.00 14.09 435 GLY A C 1
ATOM 3236 O O . GLY A 1 435 ? 47.799 19.920 -8.502 1.00 18.64 435 GLY A O 1
ATOM 3237 N N . PRO A 1 436 ? 49.403 21.096 -9.595 1.00 17.50 436 PRO A N 1
ATOM 3238 C CA . PRO A 1 436 ? 50.478 20.960 -8.595 1.00 19.92 436 PRO A CA 1
ATOM 3239 C C . PRO A 1 436 ? 50.072 21.293 -7.161 1.00 21.21 436 PRO A C 1
ATOM 3240 O O . PRO A 1 436 ? 50.406 20.550 -6.242 1.00 24.55 436 PRO A O 1
ATOM 3244 N N . GLU A 1 437 ? 49.318 22.378 -6.994 1.00 26.20 437 GLU A N 1
ATOM 3245 C CA . GLU A 1 437 ? 48.923 22.880 -5.679 1.00 21.23 437 GLU A CA 1
ATOM 3246 C C . GLU A 1 437 ? 47.914 22.008 -4.927 1.00 25.82 437 GLU A C 1
ATOM 3247 O O . GLU A 1 437 ? 47.623 22.268 -3.760 1.00 22.68 437 GLU A O 1
ATOM 3253 N N . ASN A 1 438 ? 47.382 20.985 -5.594 1.00 15.60 438 ASN A N 1
ATOM 3254 C CA . ASN A 1 438 ? 46.554 19.962 -4.952 1.00 21.47 438 ASN A CA 1
ATOM 3255 C C . ASN A 1 438 ? 47.339 18.690 -4.629 1.00 17.39 438 ASN A C 1
ATOM 3256 O O . ASN A 1 438 ? 46.770 17.696 -4.153 1.00 19.56 438 ASN A O 1
ATOM 3261 N N . LEU A 1 439 ? 48.637 18.716 -4.930 1.00 16.71 439 LEU A N 1
ATOM 3262 C CA . LEU A 1 439 ? 49.490 17.536 -4.838 1.00 16.43 439 LEU A CA 1
ATOM 3263 C C . LEU A 1 439 ? 50.755 17.769 -4.014 1.00 18.75 439 LEU A C 1
ATOM 3264 O O . LEU A 1 439 ? 51.742 17.044 -4.147 1.00 16.13 439 LEU A O 1
ATOM 3269 N N . PHE A 1 440 ? 50.721 18.808 -3.191 1.00 12.25 440 PHE A N 1
ATOM 3270 C CA . PHE A 1 440 ? 51.656 18.928 -2.071 1.00 18.29 440 PHE A CA 1
ATOM 3271 C C . PHE A 1 440 ? 50.947 19.474 -0.840 1.00 21.45 440 PHE A C 1
ATOM 3272 O O . PHE A 1 440 ? 49.960 20.214 -0.962 1.00 15.82 440 PHE A O 1
ATOM 3280 N N . ASN A 1 441 ? 51.441 19.066 0.333 1.00 20.77 441 ASN A N 1
ATOM 3281 C CA . ASN A 1 441 ? 51.039 19.629 1.611 1.00 23.68 441 ASN A CA 1
ATOM 3282 C C . ASN A 1 441 ? 51.974 20.787 1.941 1.00 19.46 441 ASN A C 1
ATOM 3283 O O . ASN A 1 441 ? 53.117 20.808 1.504 1.00 18.18 441 ASN A O 1
ATOM 3288 N N . ILE A 1 442 ? 51.495 21.736 2.736 1.00 17.95 442 ILE A N 1
ATOM 3289 C CA . ILE A 1 442 ? 52.363 22.775 3.271 1.00 17.43 442 ILE A CA 1
ATOM 3290 C C . ILE A 1 442 ? 52.753 22.480 4.729 1.00 17.07 442 ILE A C 1
ATOM 3291 O O . ILE A 1 442 ? 51.889 22.343 5.600 1.00 16.33 442 ILE A O 1
ATOM 3296 N N . ARG A 1 443 ? 54.053 22.363 4.971 1.00 18.74 443 ARG A N 1
ATOM 3297 C CA . ARG A 1 443 ? 54.602 22.333 6.334 1.00 17.02 443 ARG A CA 1
ATOM 3298 C C . ARG A 1 443 ? 54.912 23.755 6.811 1.00 16.18 443 ARG A C 1
ATOM 3299 O O . ARG A 1 443 ? 55.613 24.505 6.130 1.00 16.90 443 ARG A O 1
ATOM 3307 N N . ARG A 1 444 ? 54.397 24.107 7.984 1.00 18.23 444 ARG A N 1
ATOM 3308 C CA . ARG A 1 444 ? 54.665 25.407 8.581 1.00 13.05 444 ARG A CA 1
ATOM 3309 C C . ARG A 1 444 ? 55.573 25.342 9.790 1.00 16.90 444 ARG A C 1
ATOM 3310 O O . ARG A 1 444 ? 55.371 24.536 10.704 1.00 16.94 444 ARG A O 1
ATOM 3318 N N . ILE A 1 445 ? 56.588 26.197 9.779 1.00 20.16 445 ILE A N 1
ATOM 3319 C CA . ILE A 1 445 ? 57.593 26.219 10.830 1.00 14.82 445 ILE A CA 1
ATOM 3320 C C . ILE A 1 445 ? 57.417 27.552 11.520 1.00 20.16 445 ILE A C 1
ATOM 3321 O O . ILE A 1 445 ? 57.613 28.598 10.903 1.00 15.23 445 ILE A O 1
ATOM 3326 N N . ALA A 1 446 ? 57.012 27.501 12.788 1.00 16.29 446 ALA A N 1
ATOM 3327 C CA . ALA A 1 446 ? 56.591 28.694 13.511 1.00 11.56 446 ALA A CA 1
ATOM 3328 C C . ALA A 1 446 ? 57.326 28.869 14.827 1.00 14.04 446 ALA A C 1
ATOM 3329 O O . ALA A 1 446 ? 57.480 27.909 15.585 1.00 11.29 446 ALA A O 1
ATOM 3331 N N . THR A 1 447 ? 57.754 30.110 15.074 1.00 10.41 447 THR A N 1
ATOM 3332 C CA . THR A 1 447 ? 58.472 30.526 16.278 1.00 8.62 447 THR A CA 1
ATOM 3333 C C . THR A 1 447 ? 57.519 31.133 17.302 1.00 10.06 447 THR A C 1
ATOM 3334 O O . THR A 1 447 ? 56.638 31.911 16.936 1.00 10.28 447 THR A O 1
ATOM 3338 N N . GLY A 1 448 ? 57.713 30.779 18.579 1.00 8.56 448 GLY A N 1
ATOM 3339 C CA . GLY A 1 448 ? 56.944 31.348 19.680 1.00 13.68 448 GLY A CA 1
ATOM 3340 C C . GLY A 1 448 ? 56.993 32.858 19.754 1.00 14.80 448 GLY A C 1
ATOM 3341 O O . GLY A 1 448 ? 58.063 33.462 19.664 1.00 11.30 448 GLY A O 1
ATOM 3342 N N . VAL A 1 449 ? 55.817 33.459 19.887 1.00 10.84 449 VAL A N 1
ATOM 3343 C CA . VAL A 1 449 ? 55.680 34.914 19.986 1.00 19.65 449 VAL A CA 1
ATOM 3344 C C . VAL A 1 449 ? 55.012 35.321 21.313 1.00 18.33 449 VAL A C 1
ATOM 3345 O O . VAL A 1 449 ? 54.926 36.508 21.646 1.00 18.26 449 VAL A O 1
ATOM 3349 N N . LEU A 1 450 ? 54.556 34.319 22.063 1.00 7.92 450 LEU A N 1
ATOM 3350 C CA . LEU A 1 450 ? 53.784 34.530 23.285 1.00 17.05 450 LEU A CA 1
ATOM 3351 C C . LEU A 1 450 ? 54.083 33.438 24.300 1.00 13.92 450 LEU A C 1
ATOM 3352 O O . LEU A 1 450 ? 54.553 32.366 23.935 1.00 15.89 450 LEU A O 1
ATOM 3357 N N . GLU A 1 451 ? 53.804 33.722 25.572 1.00 17.75 451 GLU A N 1
ATOM 3358 C CA . GLU A 1 451 ? 53.951 32.737 26.645 1.00 13.25 451 GLU A CA 1
ATOM 3359 C C . GLU A 1 451 ? 52.589 32.288 27.189 1.00 12.73 451 GLU A C 1
ATOM 3360 O O . GLU A 1 451 ? 51.557 32.891 26.873 1.00 10.46 451 GLU A O 1
ATOM 3366 N N . LEU A 1 452 ? 52.592 31.223 27.997 1.00 12.19 452 LEU A N 1
ATOM 3367 C CA . LEU A 1 452 ? 51.392 30.744 28.696 1.00 17.90 452 LEU A CA 1
ATOM 3368 C C . LEU A 1 452 ? 50.782 31.869 29.529 1.00 21.23 452 LEU A C 1
ATOM 3369 O O . LEU A 1 452 ? 49.556 32.051 29.536 1.00 16.42 452 LEU A O 1
ATOM 3374 N N . GLU A 1 453 ? 51.660 32.611 30.212 1.00 2.00 453 GLU A N 1
ATOM 3375 C CA . GLU A 1 453 ? 51.295 33.756 31.059 1.00 8.87 453 GLU A CA 1
ATOM 3376 C C . GLU A 1 453 ? 50.572 34.878 30.301 1.00 18.31 453 GLU A C 1
ATOM 3377 O O . GLU A 1 453 ? 49.650 35.499 30.834 1.00 15.08 453 GLU A O 1
ATOM 3383 N N . ASP A 1 454 ? 51.000 35.124 29.062 1.00 20.78 454 ASP A N 1
ATOM 3384 C CA . ASP A 1 454 ? 50.396 36.130 28.189 1.00 18.13 454 ASP A CA 1
ATOM 3385 C C . ASP A 1 454 ? 48.943 35.799 27.842 1.00 20.90 454 ASP A C 1
ATOM 3386 O O . ASP A 1 454 ? 48.083 36.684 27.809 1.00 20.11 454 ASP A O 1
ATOM 3391 N N . ILE A 1 455 ? 48.678 34.522 27.584 1.00 15.75 455 ILE A N 1
ATOM 3392 C CA . ILE A 1 455 ? 47.354 34.088 27.157 1.00 19.39 455 ILE A CA 1
ATOM 3393 C C . ILE A 1 455 ? 46.436 33.776 28.356 1.00 31.21 455 ILE A C 1
ATOM 3394 O O . ILE A 1 455 ? 45.236 33.537 28.186 1.00 24.25 455 ILE A O 1
ATOM 3399 N N . ARG A 1 456 ? 47.011 33.812 29.558 1.00 16.52 456 ARG A N 1
ATOM 3400 C CA . ARG A 1 456 ? 46.292 33.543 30.802 1.00 17.47 456 ARG A CA 1
ATOM 3401 C C . ARG A 1 456 ? 45.372 34.700 31.164 1.00 12.46 456 ARG A C 1
ATOM 3402 O O . ARG A 1 456 ? 44.151 34.572 31.104 1.00 31.77 456 ARG A O 1
ATOM 3410 N N . LEU B 1 3 ? 11.292 5.828 16.325 1.00 18.18 3 LEU B N 1
ATOM 3411 C CA . LEU B 1 3 ? 11.627 5.091 15.067 1.00 30.57 3 LEU B CA 1
ATOM 3412 C C . LEU B 1 3 ? 10.503 5.242 14.054 1.00 23.89 3 LEU B C 1
ATOM 3413 O O . LEU B 1 3 ? 9.340 4.961 14.351 1.00 31.09 3 LEU B O 1
ATOM 3418 N N . GLU B 1 4 ? 10.864 5.698 12.861 1.00 25.49 4 GLU B N 1
ATOM 3419 C CA . GLU B 1 4 ? 9.895 5.948 11.804 1.00 28.45 4 GLU B CA 1
ATOM 3420 C C . GLU B 1 4 ? 10.317 5.343 10.468 1.00 30.03 4 GLU B C 1
ATOM 3421 O O . GLU B 1 4 ? 9.455 4.896 9.707 1.00 37.02 4 GLU B O 1
ATOM 3427 N N . ASP B 1 5 ? 11.625 5.314 10.192 1.00 13.09 5 ASP B N 1
ATOM 3428 C CA . ASP B 1 5 ? 12.110 4.731 8.947 1.00 9.30 5 ASP B CA 1
ATOM 3429 C C . ASP B 1 5 ? 11.826 3.237 8.893 1.00 12.88 5 ASP B C 1
ATOM 3430 O O . ASP B 1 5 ? 12.015 2.520 9.887 1.00 13.07 5 ASP B O 1
ATOM 3435 N N . LYS B 1 6 ? 11.369 2.801 7.716 1.00 17.82 6 LYS B N 1
ATOM 3436 C CA . LYS B 1 6 ? 10.943 1.431 7.444 1.00 17.34 6 LYS B CA 1
ATOM 3437 C C . LYS B 1 6 ? 11.982 0.405 7.852 1.00 20.39 6 LYS B C 1
ATOM 3438 O O . LYS B 1 6 ? 11.643 -0.584 8.498 1.00 11.12 6 LYS B O 1
ATOM 3444 N N . ASP B 1 7 ? 13.239 0.656 7.482 1.00 19.21 7 ASP B N 1
ATOM 3445 C CA . ASP B 1 7 ? 14.318 -0.292 7.732 1.00 17.43 7 ASP B CA 1
ATOM 3446 C C . ASP B 1 7 ? 14.616 -0.449 9.218 1.00 10.80 7 ASP B C 1
ATOM 3447 O O . ASP B 1 7 ? 14.841 -1.555 9.675 1.00 15.47 7 ASP B O 1
ATOM 3452 N N . LEU B 1 8 ? 14.572 0.650 9.965 1.00 15.53 8 LEU B N 1
ATOM 3453 C CA . LEU B 1 8 ? 14.854 0.591 11.396 1.00 16.26 8 LEU B CA 1
ATOM 3454 C C . LEU B 1 8 ? 13.705 -0.065 12.175 1.00 15.71 8 LEU B C 1
ATOM 3455 O O . LEU B 1 8 ? 13.949 -0.926 13.027 1.00 16.70 8 LEU B O 1
ATOM 3460 N N . ARG B 1 9 ? 12.465 0.303 11.842 1.00 13.45 9 ARG B N 1
ATOM 3461 C CA . ARG B 1 9 ? 11.275 -0.305 12.441 1.00 17.45 9 ARG B CA 1
ATOM 3462 C C . ARG B 1 9 ? 11.172 -1.792 12.120 1.00 14.71 9 ARG B C 1
ATOM 3463 O O . ARG B 1 9 ? 10.622 -2.565 12.908 1.00 16.13 9 ARG B O 1
ATOM 3471 N N . SER B 1 10 ? 11.684 -2.179 10.953 1.00 12.38 10 SER B N 1
ATOM 3472 C CA . SER B 1 10 ? 11.671 -3.571 10.540 1.00 18.01 10 SER B CA 1
ATOM 3473 C C . SER B 1 10 ? 12.656 -4.381 11.365 1.00 16.84 10 SER B C 1
ATOM 3474 O O . SER B 1 10 ? 12.333 -5.478 11.807 1.00 15.12 10 SER B O 1
ATOM 3477 N N . ILE B 1 11 ? 13.845 -3.821 11.572 1.00 17.35 11 ILE B N 1
ATOM 3478 C CA . ILE B 1 11 ? 14.888 -4.457 12.378 1.00 18.28 11 ILE B CA 1
ATOM 3479 C C . ILE B 1 11 ? 14.422 -4.609 13.837 1.00 11.75 11 ILE B C 1
ATOM 3480 O O . ILE B 1 11 ? 14.559 -5.686 14.424 1.00 18.28 11 ILE B O 1
ATOM 3485 N N . GLN B 1 12 ? 13.846 -3.539 14.382 1.00 13.16 12 GLN B N 1
ATOM 3486 C CA . GLN B 1 12 ? 13.244 -3.550 15.722 1.00 12.48 12 GLN B CA 1
ATOM 3487 C C . GLN B 1 12 ? 12.202 -4.648 15.905 1.00 13.32 12 GLN B C 1
ATOM 3488 O O . GLN B 1 12 ? 12.245 -5.369 16.905 1.00 12.10 12 GLN B O 1
ATOM 3494 N N . GLU B 1 13 ? 11.290 -4.781 14.942 1.00 17.29 13 GLU B N 1
ATOM 3495 C CA . GLU B 1 13 ? 10.247 -5.814 14.995 1.00 16.14 13 GLU B CA 1
ATOM 3496 C C . GLU B 1 13 ? 10.870 -7.205 15.019 1.00 16.82 13 GLU B C 1
ATOM 3497 O O . GLU B 1 13 ? 10.509 -8.035 15.853 1.00 23.50 13 GLU B O 1
ATOM 3503 N N . VAL B 1 14 ? 11.826 -7.427 14.116 1.00 20.52 14 VAL B N 1
ATOM 3504 C CA . VAL B 1 14 ? 12.538 -8.696 13.992 1.00 17.97 14 VAL B CA 1
ATOM 3505 C C . VAL B 1 14 ? 13.177 -9.135 15.319 1.00 18.55 14 VAL B C 1
ATOM 3506 O O . VAL B 1 14 ? 13.004 -10.281 15.734 1.00 15.47 14 VAL B O 1
ATOM 3510 N N . ARG B 1 15 ? 13.883 -8.215 15.981 1.00 14.32 15 ARG B N 1
ATOM 3511 C CA . ARG B 1 15 ? 14.448 -8.460 17.315 1.00 21.03 15 ARG B CA 1
ATOM 3512 C C . ARG B 1 15 ? 13.359 -8.765 18.362 1.00 17.31 15 ARG B C 1
ATOM 3513 O O . ARG B 1 15 ? 13.542 -9.638 19.217 1.00 18.76 15 ARG B O 1
ATOM 3521 N N . ASN B 1 16 ? 12.234 -8.054 18.284 1.00 18.26 16 ASN B N 1
ATOM 3522 C CA . ASN B 1 16 ? 11.104 -8.296 19.185 1.00 15.95 16 ASN B CA 1
ATOM 3523 C C . ASN B 1 16 ? 10.469 -9.658 18.934 1.00 16.35 16 ASN B C 1
ATOM 3524 O O . ASN B 1 16 ? 10.024 -10.317 19.873 1.00 18.82 16 ASN B O 1
ATOM 3529 N N . LEU B 1 17 ? 10.438 -10.079 17.670 1.00 15.81 17 LEU B N 1
ATOM 3530 C CA . LEU B 1 17 ? 9.799 -11.344 17.304 1.00 20.41 17 LEU B CA 1
ATOM 3531 C C . LEU B 1 17 ? 10.662 -12.518 17.722 1.00 12.28 17 LEU B C 1
ATOM 3532 O O . LEU B 1 17 ? 10.159 -13.487 18.271 1.00 20.96 17 LEU B O 1
ATOM 3537 N N . ILE B 1 18 ? 11.961 -12.416 17.457 1.00 19.16 18 ILE B N 1
ATOM 3538 C CA . ILE B 1 18 ? 12.941 -13.412 17.891 1.00 17.03 18 ILE B CA 1
ATOM 3539 C C . ILE B 1 18 ? 12.954 -13.551 19.421 1.00 19.44 18 ILE B C 1
ATOM 3540 O O . ILE B 1 18 ? 12.984 -14.672 19.932 1.00 16.88 18 ILE B O 1
ATOM 3545 N N . GLU B 1 19 ? 12.913 -12.414 20.125 1.00 16.73 19 GLU B N 1
ATOM 3546 C CA . GLU B 1 19 ? 12.813 -12.359 21.593 1.00 21.09 19 GLU B CA 1
ATOM 3547 C C . GLU B 1 19 ? 11.574 -13.076 22.133 1.00 16.10 19 GLU B C 1
ATOM 3548 O O . GLU B 1 19 ? 11.650 -13.805 23.127 1.00 15.51 19 GLU B O 1
ATOM 3554 N N . SER B 1 20 ? 10.439 -12.867 21.470 1.00 15.92 20 SER B N 1
ATOM 3555 C CA . SER B 1 20 ? 9.194 -13.510 21.872 1.00 22.48 20 SER B CA 1
ATOM 3556 C C . SER B 1 20 ? 9.158 -14.977 21.467 1.00 22.28 20 SER B C 1
ATOM 3557 O O . SER B 1 20 ? 8.524 -15.783 22.145 1.00 17.13 20 SER B O 1
ATOM 3560 N N . ALA B 1 21 ? 9.851 -15.317 20.376 1.00 14.27 21 ALA B N 1
ATOM 3561 C CA . ALA B 1 21 ? 9.911 -16.695 19.896 1.00 20.76 21 ALA B CA 1
ATOM 3562 C C . ALA B 1 21 ? 10.835 -17.510 20.772 1.00 15.01 21 ALA B C 1
ATOM 3563 O O . ALA B 1 21 ? 10.633 -18.711 20.956 1.00 11.55 21 ALA B O 1
ATOM 3565 N N . ASN B 1 22 ? 11.843 -16.835 21.307 1.00 18.20 22 ASN B N 1
ATOM 3566 C CA . ASN B 1 22 ? 12.833 -17.460 22.159 1.00 20.86 22 ASN B CA 1
ATOM 3567 C C . ASN B 1 22 ? 12.254 -17.773 23.531 1.00 15.77 22 ASN B C 1
ATOM 3568 O O . ASN B 1 22 ? 12.556 -18.814 24.100 1.00 17.73 22 ASN B O 1
ATOM 3573 N N . LYS B 1 23 ? 11.418 -16.868 24.036 1.00 18.30 23 LYS B N 1
ATOM 3574 C CA . LYS B 1 23 ? 10.676 -17.059 25.289 1.00 14.44 23 LYS B CA 1
ATOM 3575 C C . LYS B 1 23 ? 9.649 -18.176 25.175 1.00 20.98 23 LYS B C 1
ATOM 3576 O O . LYS B 1 23 ? 9.517 -18.998 26.079 1.00 19.27 23 LYS B O 1
ATOM 3582 N N . ALA B 1 24 ? 8.921 -18.176 24.059 1.00 16.48 24 ALA B N 1
ATOM 3583 C CA . ALA B 1 24 ? 7.939 -19.202 23.721 1.00 15.22 24 ALA B CA 1
ATOM 3584 C C . ALA B 1 24 ? 8.573 -20.585 23.590 1.00 17.43 24 ALA B C 1
ATOM 3585 O O . ALA B 1 24 ? 8.037 -21.574 24.110 1.00 18.05 24 ALA B O 1
ATOM 3587 N N . GLN B 1 25 ? 9.707 -20.633 22.890 1.00 18.80 25 GLN B N 1
ATOM 3588 C CA . GLN B 1 25 ? 10.514 -21.846 22.728 1.00 21.66 25 GLN B CA 1
ATOM 3589 C C . GLN B 1 25 ? 10.783 -22.605 24.034 1.00 19.24 25 GLN B C 1
ATOM 3590 O O . GLN B 1 25 ? 10.565 -23.817 24.075 1.00 21.85 25 GLN B O 1
ATOM 3596 N N . LYS B 1 26 ? 11.237 -21.903 25.079 1.00 18.94 26 LYS B N 1
ATOM 3597 C CA . LYS B 1 26 ? 11.552 -22.531 26.383 1.00 18.55 26 LYS B CA 1
ATOM 3598 C C . LYS B 1 26 ? 10.346 -23.285 26.941 1.00 17.29 26 LYS B C 1
ATOM 3599 O O . LYS B 1 26 ? 10.488 -24.404 27.439 1.00 23.70 26 LYS B O 1
ATOM 3605 N N . GLU B 1 27 ? 9.173 -22.655 26.840 1.00 20.30 27 GLU B N 1
ATOM 3606 C CA . GLU B 1 27 ? 7.884 -23.237 27.230 1.00 21.81 27 GLU B CA 1
ATOM 3607 C C . GLU B 1 27 ? 7.452 -24.405 26.342 1.00 20.28 27 GLU B C 1
ATOM 3608 O O . GLU B 1 27 ? 6.910 -25.386 26.838 1.00 23.42 27 GLU B O 1
ATOM 3614 N N . LEU B 1 28 ? 7.691 -24.294 25.036 1.00 15.31 28 LEU B N 1
ATOM 3615 C CA . LEU B 1 28 ? 7.473 -25.396 24.096 1.00 20.36 28 LEU B CA 1
ATOM 3616 C C . LEU B 1 28 ? 8.387 -26.583 24.384 1.00 20.27 28 LEU B C 1
ATOM 3617 O O . LEU B 1 28 ? 7.984 -27.738 24.219 1.00 20.47 28 LEU B O 1
ATOM 3622 N N . ALA B 1 29 ? 9.611 -26.289 24.821 1.00 22.00 29 ALA B N 1
ATOM 3623 C CA . ALA B 1 29 ? 10.621 -27.310 25.113 1.00 27.65 29 ALA B CA 1
ATOM 3624 C C . ALA B 1 29 ? 10.313 -28.128 26.371 1.00 22.08 29 ALA B C 1
ATOM 3625 O O . ALA B 1 29 ? 10.955 -29.147 26.616 1.00 25.39 29 ALA B O 1
ATOM 3627 N N . ALA B 1 30 ? 9.330 -27.673 27.151 1.00 24.99 30 ALA B N 1
ATOM 3628 C CA . ALA B 1 30 ? 8.908 -28.341 28.382 1.00 23.63 30 ALA B CA 1
ATOM 3629 C C . ALA B 1 30 ? 7.784 -29.353 28.158 1.00 25.95 30 ALA B C 1
ATOM 3630 O O . ALA B 1 30 ? 7.411 -30.083 29.082 1.00 28.68 30 ALA B O 1
ATOM 3632 N N . MET B 1 31 ? 7.252 -29.398 26.939 1.00 21.37 31 MET B N 1
ATOM 3633 C CA . MET B 1 31 ? 6.066 -30.208 26.636 1.00 21.35 31 MET B CA 1
ATOM 3634 C C . MET B 1 31 ? 6.406 -31.632 26.202 1.00 23.29 31 MET B C 1
ATOM 3635 O O . MET B 1 31 ? 7.415 -31.856 25.536 1.00 23.82 31 MET B O 1
ATOM 3640 N N . SER B 1 32 ? 5.549 -32.589 26.565 1.00 15.49 32 SER B N 1
ATOM 3641 C CA . SER B 1 32 ? 5.692 -33.971 26.101 1.00 19.02 32 SER B CA 1
ATOM 3642 C C . SER B 1 32 ? 5.291 -34.092 24.633 1.00 20.05 32 SER B C 1
ATOM 3643 O O . SER B 1 32 ? 4.776 -33.137 24.044 1.00 21.89 32 SER B O 1
ATOM 3646 N N . GLN B 1 33 ? 5.526 -35.269 24.054 1.00 20.25 33 GLN B N 1
ATOM 3647 C CA . GLN B 1 33 ? 5.109 -35.576 22.681 1.00 24.12 33 GLN B CA 1
ATOM 3648 C C . GLN B 1 33 ? 3.626 -35.269 22.450 1.00 27.36 33 GLN B C 1
ATOM 3649 O O . GLN B 1 33 ? 3.283 -34.596 21.482 1.00 24.51 33 GLN B O 1
ATOM 3655 N N . GLN B 1 34 ? 2.771 -35.737 23.363 1.00 24.65 34 GLN B N 1
ATOM 3656 C CA . GLN B 1 34 ? 1.309 -35.590 23.257 1.00 26.49 34 GLN B CA 1
ATOM 3657 C C . GLN B 1 34 ? 0.826 -34.147 23.095 1.00 21.42 34 GLN B C 1
ATOM 3658 O O . GLN B 1 34 ? 0.029 -33.861 22.195 1.00 21.80 34 GLN B O 1
ATOM 3664 N N . GLN B 1 35 ? 1.318 -33.247 23.949 1.00 15.45 35 GLN B N 1
ATOM 3665 C CA . GLN B 1 35 ? 0.892 -31.840 23.923 1.00 15.64 35 GLN B CA 1
ATOM 3666 C C . GLN B 1 35 ? 1.359 -31.085 22.681 1.00 19.18 35 GLN B C 1
ATOM 3667 O O . GLN B 1 35 ? 0.715 -30.119 22.261 1.00 19.10 35 GLN B O 1
ATOM 3673 N N . ILE B 1 36 ? 2.473 -31.542 22.112 1.00 17.40 36 ILE B N 1
ATOM 3674 C CA . ILE B 1 36 ? 2.996 -31.037 20.849 1.00 19.95 36 ILE B CA 1
ATOM 3675 C C . ILE B 1 36 ? 2.076 -31.493 19.718 1.00 21.85 36 ILE B C 1
ATOM 3676 O O . ILE B 1 36 ? 1.642 -30.681 18.900 1.00 15.69 36 ILE B O 1
ATOM 3681 N N . ASP B 1 37 ? 1.757 -32.786 19.711 1.00 22.02 37 ASP B N 1
ATOM 3682 C CA . ASP B 1 37 ? 0.892 -33.400 18.695 1.00 23.77 37 ASP B CA 1
ATOM 3683 C C . ASP B 1 37 ? -0.521 -32.825 18.697 1.00 23.86 37 ASP B C 1
ATOM 3684 O O . ASP B 1 37 ? -1.170 -32.793 17.661 1.00 20.27 37 ASP B O 1
ATOM 3689 N N . THR B 1 38 ? -0.978 -32.397 19.875 1.00 25.07 38 THR B N 1
ATOM 3690 C CA . THR B 1 38 ? -2.241 -31.679 20.060 1.00 16.57 38 THR B CA 1
ATOM 3691 C C . THR B 1 38 ? -2.200 -30.318 19.352 1.00 15.43 38 THR B C 1
ATOM 3692 O O . THR B 1 38 ? -3.138 -29.956 18.642 1.00 17.59 38 THR B O 1
ATOM 3696 N N . ILE B 1 39 ? -1.107 -29.582 19.544 1.00 17.95 39 ILE B N 1
ATOM 3697 C CA . ILE B 1 39 ? -0.906 -28.283 18.895 1.00 18.30 39 ILE B CA 1
ATOM 3698 C C . ILE B 1 39 ? -0.769 -28.452 17.377 1.00 15.72 39 ILE B C 1
ATOM 3699 O O . ILE B 1 39 ? -1.383 -27.711 16.614 1.00 18.32 39 ILE B O 1
ATOM 3704 N N . VAL B 1 40 ? 0.006 -29.454 16.961 1.00 16.51 40 VAL B N 1
ATOM 3705 C CA . VAL B 1 40 ? 0.206 -29.802 15.545 1.00 18.55 40 VAL B CA 1
ATOM 3706 C C . VAL B 1 40 ? -1.118 -30.118 14.809 1.00 18.89 40 VAL B C 1
ATOM 3707 O O . VAL B 1 40 ? -1.292 -29.748 13.641 1.00 14.67 40 VAL B O 1
ATOM 3711 N N . LYS B 1 41 ? -2.039 -30.779 15.515 1.00 21.23 41 LYS B N 1
ATOM 3712 C CA . LYS B 1 41 ? -3.391 -31.073 15.025 1.00 23.65 41 LYS B CA 1
ATOM 3713 C C . LYS B 1 41 ? -4.155 -29.777 14.785 1.00 25.39 41 LYS B C 1
ATOM 3714 O O . LYS B 1 41 ? -4.833 -29.632 13.763 1.00 28.78 41 LYS B O 1
ATOM 3720 N N . ALA B 1 42 ? -4.036 -28.840 15.726 1.00 22.59 42 ALA B N 1
ATOM 3721 C CA . ALA B 1 42 ? -4.735 -27.554 15.648 1.00 25.40 42 ALA B CA 1
ATOM 3722 C C . ALA B 1 42 ? -4.252 -26.673 14.492 1.00 27.47 42 ALA B C 1
ATOM 3723 O O . ALA B 1 42 ? -5.016 -25.859 13.969 1.00 12.62 42 ALA B O 1
ATOM 3725 N N . ILE B 1 43 ? -2.989 -26.842 14.101 1.00 19.53 43 ILE B N 1
ATOM 3726 C CA . ILE B 1 43 ? -2.418 -26.098 12.973 1.00 18.85 43 ILE B CA 1
ATOM 3727 C C . ILE B 1 43 ? -2.866 -26.702 11.633 1.00 25.40 43 ILE B C 1
ATOM 3728 O O . ILE B 1 43 ? -3.277 -25.971 10.729 1.00 23.97 43 ILE B O 1
ATOM 3733 N N . ALA B 1 44 ? -2.805 -28.029 11.523 1.00 21.46 44 ALA B N 1
ATOM 3734 C CA . ALA B 1 44 ? -3.272 -28.748 10.334 1.00 20.31 44 ALA B CA 1
ATOM 3735 C C . ALA B 1 44 ? -4.762 -28.520 10.071 1.00 20.01 44 ALA B C 1
ATOM 3736 O O . ALA B 1 44 ? -5.168 -28.324 8.918 1.00 17.61 44 ALA B O 1
ATOM 3738 N N . ASP B 1 45 ? -5.559 -28.543 11.146 1.00 23.84 45 ASP B N 1
ATOM 3739 C CA . ASP B 1 45 ? -7.005 -28.286 11.095 1.00 16.45 45 ASP B CA 1
ATOM 3740 C C . ASP B 1 45 ? -7.320 -26.875 10.612 1.00 21.00 45 ASP B C 1
ATOM 3741 O O . ASP B 1 45 ? -8.194 -26.694 9.765 1.00 18.35 45 ASP B O 1
ATOM 3746 N N . ALA B 1 46 ? -6.608 -25.891 11.163 1.00 14.60 46 ALA B N 1
ATOM 3747 C CA . ALA B 1 46 ? -6.808 -24.486 10.819 1.00 25.09 46 ALA B CA 1
ATOM 3748 C C . ALA B 1 46 ? -6.460 -24.248 9.359 1.00 19.71 46 ALA B C 1
ATOM 3749 O O . ALA B 1 46 ? -7.220 -23.603 8.628 1.00 12.40 46 ALA B O 1
ATOM 3751 N N . GLY B 1 47 ? -5.314 -24.798 8.951 1.00 14.35 47 GLY B N 1
ATOM 3752 C CA . GLY B 1 47 ? -4.808 -24.680 7.593 1.00 18.65 47 GLY B CA 1
ATOM 3753 C C . GLY B 1 47 ? -5.678 -25.341 6.550 1.00 16.93 47 GLY B C 1
ATOM 3754 O O . GLY B 1 47 ? -5.959 -24.741 5.519 1.00 20.52 47 GLY B O 1
ATOM 3755 N N . TYR B 1 48 ? -6.108 -26.571 6.815 1.00 16.82 48 TYR B N 1
ATOM 3756 C CA . TYR B 1 48 ? -7.060 -27.261 5.940 1.00 17.10 48 TYR B CA 1
ATOM 3757 C C . TYR B 1 48 ? -8.405 -26.542 5.910 1.00 20.81 48 TYR B C 1
ATOM 3758 O O . TYR B 1 48 ? -9.065 -26.508 4.875 1.00 27.96 48 TYR B O 1
ATOM 3767 N N . GLY B 1 49 ? -8.808 -25.970 7.044 1.00 17.05 49 GLY B N 1
ATOM 3768 C CA . GLY B 1 49 ? -10.089 -25.270 7.149 1.00 15.37 49 GLY B CA 1
ATOM 3769 C C . GLY B 1 49 ? -10.126 -23.896 6.498 1.00 16.25 49 GLY B C 1
ATOM 3770 O O . GLY B 1 49 ? -11.200 -23.353 6.248 1.00 17.87 49 GLY B O 1
ATOM 3771 N N . ALA B 1 50 ? -8.950 -23.329 6.236 1.00 20.15 50 ALA B N 1
ATOM 3772 C CA . ALA B 1 50 ? -8.841 -22.020 5.603 1.00 20.90 50 ALA B CA 1
ATOM 3773 C C . ALA B 1 50 ? -8.250 -22.114 4.201 1.00 14.31 50 ALA B C 1
ATOM 3774 O O . ALA B 1 50 ? -7.873 -21.095 3.616 1.00 11.04 50 ALA B O 1
ATOM 3776 N N . ARG B 1 51 ? -8.223 -23.336 3.665 1.00 14.99 51 ARG B N 1
ATOM 3777 C CA . ARG B 1 51 ? -7.563 -23.670 2.390 1.00 13.70 51 ARG B CA 1
ATOM 3778 C C . ARG B 1 51 ? -8.010 -22.784 1.222 1.00 19.69 51 ARG B C 1
ATOM 3779 O O . ARG B 1 51 ? -7.178 -22.319 0.451 1.00 18.48 51 ARG B O 1
ATOM 3787 N N . GLU B 1 52 ? -9.318 -22.540 1.121 1.00 22.23 52 GLU B N 1
ATOM 3788 C CA . GLU B 1 52 ? -9.893 -21.783 0.016 1.00 18.91 52 GLU B CA 1
ATOM 3789 C C . GLU B 1 52 ? -9.614 -20.283 0.110 1.00 18.35 52 GLU B C 1
ATOM 3790 O O . GLU B 1 52 ? -9.208 -19.679 -0.878 1.00 19.54 52 GLU B O 1
ATOM 3796 N N . LYS B 1 53 ? -9.836 -19.697 1.289 1.00 18.45 53 LYS B N 1
ATOM 3797 C CA . LYS B 1 53 ? -9.604 -18.263 1.523 1.00 20.96 53 LYS B CA 1
ATOM 3798 C C . LYS B 1 53 ? -8.153 -17.862 1.283 1.00 20.25 53 LYS B C 1
ATOM 3799 O O . LYS B 1 53 ? -7.876 -16.851 0.631 1.00 18.98 53 LYS B O 1
ATOM 3805 N N . LEU B 1 54 ? -7.232 -18.665 1.811 1.00 17.58 54 LEU B N 1
ATOM 3806 C CA . LEU B 1 54 ? -5.804 -18.381 1.693 1.00 21.46 54 LEU B CA 1
ATOM 3807 C C . LEU B 1 54 ? -5.284 -18.592 0.276 1.00 12.08 54 LEU B C 1
ATOM 3808 O O . LEU B 1 54 ? -4.340 -17.917 -0.137 1.00 20.16 54 LEU B O 1
ATOM 3813 N N . ALA B 1 55 ? -5.889 -19.539 -0.440 1.00 14.16 55 ALA B N 1
ATOM 3814 C CA . ALA B 1 55 ? -5.566 -19.800 -1.844 1.00 11.17 55 ALA B CA 1
ATOM 3815 C C . ALA B 1 55 ? -5.951 -18.586 -2.673 1.00 15.08 55 ALA B C 1
ATOM 3816 O O . ALA B 1 55 ? -5.131 -18.055 -3.432 1.00 17.04 55 ALA B O 1
ATOM 3818 N N . LYS B 1 56 ? -7.200 -18.153 -2.488 1.00 13.97 56 LYS B N 1
ATOM 3819 C CA . LYS B 1 56 ? -7.786 -16.987 -3.145 1.00 15.73 56 LYS B CA 1
ATOM 3820 C C . LYS B 1 56 ? -7.043 -15.680 -2.823 1.00 12.40 56 LYS B C 1
ATOM 3821 O O . LYS B 1 56 ? -6.767 -14.891 -3.726 1.00 20.62 56 LYS B O 1
ATOM 3827 N N . MET B 1 57 ? -6.715 -15.463 -1.548 1.00 13.63 57 MET B N 1
ATOM 3828 C CA . MET B 1 57 ? -5.846 -14.351 -1.125 1.00 17.66 57 MET B CA 1
ATOM 3829 C C . MET B 1 57 ? -4.491 -14.336 -1.830 1.00 20.28 57 MET B C 1
ATOM 3830 O O . MET B 1 57 ? -4.052 -13.281 -2.290 1.00 20.95 57 MET B O 1
ATOM 3835 N N . ALA B 1 58 ? -3.843 -15.505 -1.912 1.00 22.05 58 ALA B N 1
ATOM 3836 C CA . ALA B 1 58 ? -2.518 -15.630 -2.530 1.00 22.34 58 ALA B CA 1
ATOM 3837 C C . ALA B 1 58 ? -2.570 -15.341 -4.027 1.00 18.97 58 ALA B C 1
ATOM 3838 O O . ALA B 1 58 ? -1.800 -14.521 -4.518 1.00 16.39 58 ALA B O 1
ATOM 3840 N N . HIS B 1 59 ? -3.507 -15.987 -4.721 1.00 14.36 59 HIS B N 1
ATOM 3841 C CA . HIS B 1 59 ? -3.779 -15.729 -6.143 1.00 16.32 59 HIS B CA 1
ATOM 3842 C C . HIS B 1 59 ? -4.111 -14.266 -6.455 1.00 16.40 59 HIS B C 1
ATOM 3843 O O . HIS B 1 59 ? -3.628 -13.734 -7.441 1.00 17.86 59 HIS B O 1
ATOM 3850 N N . GLU B 1 60 ? -4.930 -13.629 -5.611 1.00 22.09 60 GLU B N 1
ATOM 3851 C CA . GLU B 1 60 ? -5.276 -12.202 -5.756 1.00 27.16 60 GLU B CA 1
ATOM 3852 C C . GLU B 1 60 ? -4.078 -11.268 -5.613 1.00 21.03 60 GLU B C 1
ATOM 3853 O O . GLU B 1 60 ? -3.864 -10.392 -6.445 1.00 22.98 60 GLU B O 1
ATOM 3859 N N . GLU B 1 61 ? -3.324 -11.465 -4.536 1.00 18.09 61 GLU B N 1
ATOM 3860 C CA . GLU B 1 61 ? -2.201 -10.613 -4.163 1.00 22.67 61 GLU B CA 1
ATOM 3861 C C . GLU B 1 61 ? -0.986 -10.789 -5.065 1.00 24.02 61 GLU B C 1
ATOM 3862 O O . GLU B 1 61 ? -0.358 -9.806 -5.472 1.00 16.59 61 GLU B O 1
ATOM 3868 N N . THR B 1 62 ? -0.654 -12.033 -5.382 1.00 12.00 62 THR B N 1
ATOM 3869 C CA . THR B 1 62 ? 0.553 -12.286 -6.178 1.00 20.05 62 THR B CA 1
ATOM 3870 C C . THR B 1 62 ? 0.320 -12.135 -7.676 1.00 19.10 62 THR B C 1
ATOM 3871 O O . THR B 1 62 ? 1.244 -11.809 -8.418 1.00 20.85 62 THR B O 1
ATOM 3875 N N . GLY B 1 63 ? -0.912 -12.399 -8.110 1.00 19.20 63 GLY B N 1
ATOM 3876 C CA . GLY B 1 63 ? -1.231 -12.530 -9.530 1.00 14.18 63 GLY B CA 1
ATOM 3877 C C . GLY B 1 63 ? -0.780 -13.859 -10.121 1.00 21.95 63 GLY B C 1
ATOM 3878 O O . GLY B 1 63 ? -0.963 -14.102 -11.313 1.00 24.18 63 GLY B O 1
ATOM 3879 N N . PHE B 1 64 ? -0.196 -14.723 -9.287 1.00 25.24 64 PHE B N 1
ATOM 3880 C CA . PHE B 1 64 ? 0.346 -16.001 -9.754 1.00 21.51 64 PHE B CA 1
ATOM 3881 C C . PHE B 1 64 ? -0.682 -17.097 -9.643 1.00 20.09 64 PHE B C 1
ATOM 3882 O O . PHE B 1 64 ? -1.516 -17.112 -8.724 1.00 21.24 64 PHE B O 1
ATOM 3890 N N . GLY B 1 65 ? -0.610 -18.015 -10.597 1.00 20.94 65 GLY B N 1
ATOM 3891 C CA . GLY B 1 65 ? -1.257 -19.311 -10.478 1.00 19.95 65 GLY B CA 1
ATOM 3892 C C . GLY B 1 65 ? -2.735 -19.381 -10.785 1.00 18.99 65 GLY B C 1
ATOM 3893 O O . GLY B 1 65 ? -3.276 -18.562 -11.518 1.00 21.43 65 GLY B O 1
ATOM 3894 N N . ILE B 1 66 ? -3.360 -20.396 -10.200 1.00 13.89 66 ILE B N 1
ATOM 3895 C CA . ILE B 1 66 ? -4.731 -20.789 -10.441 1.00 18.85 66 ILE B CA 1
ATOM 3896 C C . ILE B 1 66 ? -5.247 -21.072 -9.042 1.00 15.67 66 ILE B C 1
ATOM 3897 O O . ILE B 1 66 ? -4.636 -21.854 -8.328 1.00 20.36 66 ILE B O 1
ATOM 3902 N N . TRP B 1 67 ? -6.352 -20.442 -8.638 1.00 17.34 67 TRP B N 1
ATOM 3903 C CA . TRP B 1 67 ? -6.753 -20.497 -7.228 1.00 18.47 67 TRP B CA 1
ATOM 3904 C C . TRP B 1 67 ? -7.173 -21.883 -6.750 1.00 15.69 67 TRP B C 1
ATOM 3905 O O . TRP B 1 67 ? -6.939 -22.231 -5.591 1.00 22.85 67 TRP B O 1
ATOM 3916 N N . GLN B 1 68 ? -7.748 -22.687 -7.646 1.00 12.71 68 GLN B N 1
ATOM 3917 C CA . GLN B 1 68 ? -8.083 -24.080 -7.318 1.00 14.79 68 GLN B CA 1
ATOM 3918 C C . GLN B 1 68 ? -6.862 -24.993 -7.119 1.00 22.65 68 GLN B C 1
ATOM 3919 O O . GLN B 1 68 ? -6.950 -25.982 -6.384 1.00 22.32 68 GLN B O 1
ATOM 3925 N N . ASP B 1 69 ? -5.732 -24.660 -7.748 1.00 15.75 69 ASP B N 1
ATOM 3926 C CA . ASP B 1 69 ? -4.491 -25.413 -7.535 1.00 11.01 69 ASP B CA 1
ATOM 3927 C C . ASP B 1 69 ? -3.828 -25.063 -6.202 1.00 19.80 69 ASP B C 1
ATOM 3928 O O . ASP B 1 69 ? -3.218 -25.923 -5.551 1.00 20.42 69 ASP B O 1
ATOM 3933 N N . LYS B 1 70 ? -3.937 -23.794 -5.808 1.00 18.57 70 LYS B N 1
ATOM 3934 C CA . LYS B 1 70 ? -3.466 -23.343 -4.498 1.00 20.62 70 LYS B CA 1
ATOM 3935 C C . LYS B 1 70 ? -4.290 -23.932 -3.334 1.00 19.69 70 LYS B C 1
ATOM 3936 O O . LYS B 1 70 ? -3.786 -24.014 -2.218 1.00 16.23 70 LYS B O 1
ATOM 3942 N N . VAL B 1 71 ? -5.545 -24.315 -3.593 1.00 20.64 71 VAL B N 1
ATOM 3943 C CA . VAL B 1 71 ? -6.338 -25.101 -2.626 1.00 23.78 71 VAL B CA 1
ATOM 3944 C C . VAL B 1 71 ? -5.695 -26.482 -2.407 1.00 17.65 71 VAL B C 1
ATOM 3945 O O . VAL B 1 71 ? -5.420 -26.860 -1.270 1.00 17.24 71 VAL B O 1
ATOM 3949 N N . ILE B 1 72 ? -5.436 -27.202 -3.504 1.00 20.16 72 ILE B N 1
ATOM 3950 C CA . ILE B 1 72 ? -4.755 -28.513 -3.498 1.00 22.52 72 ILE B CA 1
ATOM 3951 C C . ILE B 1 72 ? -3.394 -28.438 -2.806 1.00 16.21 72 ILE B C 1
ATOM 3952 O O . ILE B 1 72 ? -3.004 -29.346 -2.059 1.00 17.72 72 ILE B O 1
ATOM 3957 N N . LYS B 1 73 ? -2.691 -27.338 -3.054 1.00 16.72 73 LYS B N 1
ATOM 3958 C CA . LYS B 1 73 ? -1.456 -27.004 -2.357 1.00 19.73 73 LYS B CA 1
ATOM 3959 C C . LYS B 1 73 ? -1.651 -26.820 -0.856 1.00 20.66 73 LYS B C 1
ATOM 3960 O O . LYS B 1 73 ? -0.856 -27.325 -0.063 1.00 18.37 73 LYS B O 1
ATOM 3966 N N . ASN B 1 74 ? -2.709 -26.106 -0.476 1.00 17.17 74 ASN B N 1
ATOM 3967 C CA . ASN B 1 74 ? -3.051 -25.917 0.933 1.00 16.69 74 ASN B CA 1
ATOM 3968 C C . ASN B 1 74 ? -3.544 -27.203 1.600 1.00 18.33 74 ASN B C 1
ATOM 3969 O O . ASN B 1 74 ? -3.245 -27.433 2.772 1.00 17.62 74 ASN B O 1
ATOM 3974 N N . VAL B 1 75 ? -4.284 -28.024 0.843 1.00 14.18 75 VAL B N 1
ATOM 3975 C CA . VAL B 1 75 ? -4.655 -29.395 1.252 1.00 14.81 75 VAL B CA 1
ATOM 3976 C C . VAL B 1 75 ? -3.403 -30.214 1.570 1.00 14.52 75 VAL B C 1
ATOM 3977 O O . VAL B 1 75 ? -3.246 -30.675 2.697 1.00 13.36 75 VAL B O 1
ATOM 3981 N N . PHE B 1 76 ? -2.501 -30.335 0.590 1.00 21.16 76 PHE B N 1
ATOM 3982 C CA . PHE B 1 76 ? -1.262 -31.103 0.734 1.00 22.61 76 PHE B CA 1
ATOM 3983 C C . PHE B 1 76 ? -0.413 -30.652 1.931 1.00 21.34 76 PHE B C 1
ATOM 3984 O O . PHE B 1 76 ? 0.107 -31.482 2.684 1.00 20.84 76 PHE B O 1
ATOM 3992 N N . ALA B 1 77 ? -0.281 -29.336 2.082 1.00 17.24 77 ALA B N 1
ATOM 3993 C CA . ALA B 1 77 ? 0.519 -28.736 3.150 1.00 19.32 77 ALA B CA 1
ATOM 3994 C C . ALA B 1 77 ? -0.065 -28.979 4.537 1.00 24.66 77 ALA B C 1
ATOM 3995 O O . ALA B 1 77 ? 0.676 -29.206 5.494 1.00 21.75 77 ALA B O 1
ATOM 3997 N N . SER B 1 78 ? -1.386 -28.926 4.648 1.00 21.15 78 SER B N 1
ATOM 3998 C CA . SER B 1 78 ? -2.028 -29.173 5.927 1.00 22.41 78 SER B CA 1
ATOM 3999 C C . SER B 1 78 ? -2.144 -30.663 6.210 1.00 25.00 78 SER B C 1
ATOM 4000 O O . SER B 1 78 ? -1.416 -31.178 7.057 1.00 19.31 78 SER B O 1
ATOM 4003 N N . LYS B 1 79 ? -3.015 -31.351 5.472 1.00 16.86 79 LYS B N 1
ATOM 4004 C CA . LYS B 1 79 ? -3.332 -32.756 5.739 1.00 15.52 79 LYS B CA 1
ATOM 4005 C C . LYS B 1 79 ? -2.279 -33.794 5.332 1.00 18.92 79 LYS B C 1
ATOM 4006 O O . LYS B 1 79 ? -2.010 -34.700 6.112 1.00 18.28 79 LYS B O 1
ATOM 4012 N N . HIS B 1 80 ? -1.693 -33.679 4.133 1.00 18.62 80 HIS B N 1
ATOM 4013 C CA . HIS B 1 80 ? -0.744 -34.701 3.633 1.00 17.62 80 HIS B CA 1
ATOM 4014 C C . HIS B 1 80 ? 0.554 -34.704 4.436 1.00 19.66 80 HIS B C 1
ATOM 4015 O O . HIS B 1 80 ? 1.188 -35.753 4.598 1.00 19.65 80 HIS B O 1
ATOM 4022 N N . VAL B 1 81 ? 0.953 -33.524 4.918 1.00 22.04 81 VAL B N 1
ATOM 4023 C CA . VAL B 1 81 ? 2.092 -33.404 5.828 1.00 19.72 81 VAL B CA 1
ATOM 4024 C C . VAL B 1 81 ? 1.715 -33.993 7.187 1.00 20.16 81 VAL B C 1
ATOM 4025 O O . VAL B 1 81 ? 2.500 -34.739 7.768 1.00 19.15 81 VAL B O 1
ATOM 4029 N N . TYR B 1 82 ? 0.510 -33.669 7.671 1.00 20.90 82 TYR B N 1
ATOM 4030 C CA . TYR B 1 82 ? 0.005 -34.196 8.947 1.00 17.30 82 TYR B CA 1
ATOM 4031 C C . TYR B 1 82 ? -0.048 -35.727 8.999 1.00 16.37 82 TYR B C 1
ATOM 4032 O O . TYR B 1 82 ? 0.412 -36.316 9.973 1.00 21.31 82 TYR B O 1
ATOM 4041 N N . ASN B 1 83 ? -0.578 -36.365 7.954 1.00 13.30 83 ASN B N 1
ATOM 4042 C CA . ASN B 1 83 ? -0.593 -37.839 7.852 1.00 21.17 83 ASN B CA 1
ATOM 4043 C C . ASN B 1 83 ? 0.795 -38.500 7.870 1.00 22.82 83 ASN B C 1
ATOM 4044 O O . ASN B 1 83 ? 0.916 -39.689 8.151 1.00 23.87 83 ASN B O 1
ATOM 4049 N N . TYR B 1 84 ? 1.833 -37.726 7.555 1.00 25.17 84 TYR B N 1
ATOM 4050 C CA . TYR B 1 84 ? 3.213 -38.205 7.648 1.00 26.03 84 TYR B CA 1
ATOM 4051 C C . TYR B 1 84 ? 3.831 -37.951 9.032 1.00 24.20 84 TYR B C 1
ATOM 4052 O O . TYR B 1 84 ? 4.488 -38.827 9.590 1.00 25.44 84 TYR B O 1
ATOM 4061 N N . ILE B 1 85 ? 3.616 -36.757 9.578 1.00 20.33 85 ILE B N 1
ATOM 4062 C CA . ILE B 1 85 ? 4.283 -36.353 10.820 1.00 16.75 85 ILE B CA 1
ATOM 4063 C C . ILE B 1 85 ? 3.604 -36.817 12.128 1.00 24.87 85 ILE B C 1
ATOM 4064 O O . ILE B 1 85 ? 4.270 -36.897 13.163 1.00 14.94 85 ILE B O 1
ATOM 4069 N N . LYS B 1 86 ? 2.307 -37.138 12.077 1.00 18.82 86 LYS B N 1
ATOM 4070 C CA . LYS B 1 86 ? 1.517 -37.414 13.296 1.00 25.09 86 LYS B CA 1
ATOM 4071 C C . LYS B 1 86 ? 2.059 -38.508 14.233 1.00 19.92 86 LYS B C 1
ATOM 4072 O O . LYS B 1 86 ? 2.097 -38.314 15.448 1.00 24.23 86 LYS B O 1
ATOM 4078 N N . ASP B 1 87 ? 2.494 -39.633 13.668 1.00 25.50 87 ASP B N 1
ATOM 4079 C CA . ASP B 1 87 ? 2.923 -40.788 14.465 1.00 29.87 87 ASP B CA 1
ATOM 4080 C C . ASP B 1 87 ? 4.417 -40.777 14.799 1.00 28.51 87 ASP B C 1
ATOM 4081 O O . ASP B 1 87 ? 4.889 -41.611 15.577 1.00 27.66 87 ASP B O 1
ATOM 4086 N N . MET B 1 88 ? 5.142 -39.826 14.209 1.00 24.11 88 MET B N 1
ATOM 4087 C CA . MET B 1 88 ? 6.593 -39.688 14.393 1.00 23.67 88 MET B CA 1
ATOM 4088 C C . MET B 1 88 ? 6.966 -39.278 15.819 1.00 17.75 88 MET B C 1
ATOM 4089 O O . MET B 1 88 ? 6.357 -38.369 16.387 1.00 20.89 88 MET B O 1
ATOM 4094 N N . LYS B 1 89 ? 7.957 -39.951 16.398 1.00 19.92 89 LYS B N 1
ATOM 4095 C CA . LYS B 1 89 ? 8.459 -39.568 17.722 1.00 23.78 89 LYS B CA 1
ATOM 4096 C C . LYS B 1 89 ? 9.635 -38.621 17.565 1.00 22.81 89 LYS B C 1
ATOM 4097 O O . LYS B 1 89 ? 10.669 -38.983 17.002 1.00 20.93 89 LYS B O 1
ATOM 4103 N N . THR B 1 90 ? 9.447 -37.393 18.043 1.00 16.58 90 THR B N 1
ATOM 4104 C CA . THR B 1 90 ? 10.329 -36.278 17.735 1.00 19.53 90 THR B CA 1
ATOM 4105 C C . THR B 1 90 ? 10.527 -35.348 18.930 1.00 14.54 90 THR B C 1
ATOM 4106 O O . THR B 1 90 ? 11.077 -34.264 18.776 1.00 18.24 90 THR B O 1
ATOM 4110 N N . ILE B 1 91 ? 10.051 -35.755 20.107 1.00 18.01 91 ILE B N 1
ATOM 4111 C CA . ILE B 1 91 ? 10.194 -34.974 21.350 1.00 20.69 91 ILE B CA 1
ATOM 4112 C C . ILE B 1 91 ? 10.749 -35.869 22.479 1.00 19.69 91 ILE B C 1
ATOM 4113 O O . ILE B 1 91 ? 10.282 -36.995 22.660 1.00 22.45 91 ILE B O 1
ATOM 4118 N N . GLY B 1 92 ? 11.739 -35.366 23.220 1.00 15.76 92 GLY B N 1
ATOM 4119 C CA . GLY B 1 92 ? 12.285 -36.048 24.408 1.00 17.96 92 GLY B CA 1
ATOM 4120 C C . GLY B 1 92 ? 13.067 -37.320 24.121 1.00 17.19 92 GLY B C 1
ATOM 4121 O O . GLY B 1 92 ? 13.780 -37.396 23.123 1.00 17.36 92 GLY B O 1
ATOM 4122 N N . MET B 1 93 ? 12.930 -38.313 25.002 1.00 12.27 93 MET B N 1
ATOM 4123 C CA . MET B 1 93 ? 13.547 -39.635 24.831 1.00 16.59 93 MET B CA 1
ATOM 4124 C C . MET B 1 93 ? 13.060 -40.348 23.561 1.00 21.12 93 MET B C 1
ATOM 4125 O O . MET B 1 93 ? 11.858 -40.350 23.262 1.00 19.70 93 MET B O 1
ATOM 4130 N N . LEU B 1 94 ? 14.002 -40.941 22.825 1.00 16.20 94 LEU B N 1
ATOM 4131 C CA . LEU B 1 94 ? 13.738 -41.538 21.514 1.00 18.03 94 LEU B CA 1
ATOM 4132 C C . LEU B 1 94 ? 14.125 -43.013 21.410 1.00 26.61 94 LEU B C 1
ATOM 4133 O O . LEU B 1 94 ? 13.381 -43.817 20.840 1.00 28.61 94 LEU B O 1
ATOM 4138 N N . LYS B 1 95 ? 15.293 -43.356 21.952 1.00 21.36 95 LYS B N 1
ATOM 4139 C CA . LYS B 1 95 ? 15.877 -44.684 21.799 1.00 18.76 95 LYS B CA 1
ATOM 4140 C C . LYS B 1 95 ? 16.666 -45.121 23.032 1.00 19.29 95 LYS B C 1
ATOM 4141 O O . LYS B 1 95 ? 17.136 -44.284 23.811 1.00 17.17 95 LYS B O 1
ATOM 4147 N N . GLU B 1 96 ? 16.796 -46.440 23.187 1.00 18.12 96 GLU B N 1
ATOM 4148 C CA . GLU B 1 96 ? 17.666 -47.073 24.181 1.00 23.15 96 GLU B CA 1
ATOM 4149 C C . GLU B 1 96 ? 18.236 -48.366 23.588 1.00 30.77 96 GLU B C 1
ATOM 4150 O O . GLU B 1 96 ? 17.504 -49.336 23.366 1.00 37.07 96 GLU B O 1
ATOM 4156 N N . ASP B 1 97 ? 19.540 -48.362 23.317 1.00 27.81 97 ASP B N 1
ATOM 4157 C CA . ASP B 1 97 ? 20.237 -49.528 22.773 1.00 27.57 97 ASP B CA 1
ATOM 4158 C C . ASP B 1 97 ? 21.104 -50.128 23.870 1.00 27.76 97 ASP B C 1
ATOM 4159 O O . ASP B 1 97 ? 22.314 -49.902 23.903 1.00 28.67 97 ASP B O 1
ATOM 4164 N N . ASN B 1 98 ? 20.483 -50.911 24.749 1.00 24.83 98 ASN B N 1
ATOM 4165 C CA . ASN B 1 98 ? 21.173 -51.488 25.907 1.00 30.89 98 ASN B CA 1
ATOM 4166 C C . ASN B 1 98 ? 22.131 -52.652 25.604 1.00 28.19 98 ASN B C 1
ATOM 4167 O O . ASN B 1 98 ? 22.732 -53.215 26.521 1.00 23.94 98 ASN B O 1
ATOM 4172 N N . GLU B 1 99 ? 22.268 -53.009 24.326 1.00 25.07 99 GLU B N 1
ATOM 4173 C CA . GLU B 1 99 ? 23.361 -53.878 23.882 1.00 29.79 99 GLU B CA 1
ATOM 4174 C C . GLU B 1 99 ? 24.657 -53.080 23.702 1.00 24.75 99 GLU B C 1
ATOM 4175 O O . GLU B 1 99 ? 25.751 -53.652 23.722 1.00 23.84 99 GLU B O 1
ATOM 4181 N N . LYS B 1 100 ? 24.532 -51.765 23.518 1.00 25.87 100 LYS B N 1
ATOM 4182 C CA . LYS B 1 100 ? 25.709 -50.886 23.444 1.00 24.90 100 LYS B CA 1
ATOM 4183 C C . LYS B 1 100 ? 25.644 -49.660 24.374 1.00 21.13 100 LYS B C 1
ATOM 4184 O O . LYS B 1 100 ? 26.570 -48.843 24.395 1.00 19.84 100 LYS B O 1
ATOM 4190 N N . LYS B 1 101 ? 24.556 -49.572 25.143 1.00 11.52 101 LYS B N 1
ATOM 4191 C CA . LYS B 1 101 ? 24.363 -48.592 26.231 1.00 13.72 101 LYS B CA 1
ATOM 4192 C C . LYS B 1 101 ? 24.360 -47.132 25.772 1.00 21.24 101 LYS B C 1
ATOM 4193 O O . LYS B 1 101 ? 24.909 -46.249 26.435 1.00 14.79 101 LYS B O 1
ATOM 4199 N N . VAL B 1 102 ? 23.721 -46.895 24.631 1.00 10.91 102 VAL B N 1
ATOM 4200 C CA . VAL B 1 102 ? 23.594 -45.557 24.069 1.00 16.41 102 VAL B CA 1
ATOM 4201 C C . VAL B 1 102 ? 22.111 -45.167 24.028 1.00 16.30 102 VAL B C 1
ATOM 4202 O O . VAL B 1 102 ? 21.300 -45.870 23.420 1.00 16.52 102 VAL B O 1
ATOM 4206 N N . MET B 1 103 ? 21.772 -44.063 24.696 1.00 12.47 103 MET B N 1
ATOM 4207 C CA . MET B 1 103 ? 20.417 -43.494 24.674 1.00 15.77 103 MET B CA 1
ATOM 4208 C C . MET B 1 103 ? 20.389 -42.308 23.708 1.00 13.76 103 MET B C 1
ATOM 4209 O O . MET B 1 103 ? 21.440 -41.759 23.373 1.00 16.69 103 MET B O 1
ATOM 4214 N N . GLU B 1 104 ? 19.195 -41.923 23.256 1.00 14.27 104 GLU B N 1
ATOM 4215 C CA . GLU B 1 104 ? 19.032 -40.828 22.293 1.00 15.31 104 GLU B CA 1
ATOM 4216 C C . GLU B 1 104 ? 17.879 -39.895 22.685 1.00 18.44 104 GLU B C 1
ATOM 4217 O O . GLU B 1 104 ? 16.755 -40.346 22.890 1.00 17.06 104 GLU B O 1
ATOM 4223 N N . VAL B 1 105 ? 18.174 -38.600 22.805 1.00 15.86 105 VAL B N 1
ATOM 4224 C CA . VAL B 1 105 ? 17.177 -37.591 23.200 1.00 18.00 105 VAL B CA 1
ATOM 4225 C C . VAL B 1 105 ? 17.059 -36.484 22.143 1.00 17.54 105 VAL B C 1
ATOM 4226 O O . VAL B 1 105 ? 18.068 -35.905 21.749 1.00 19.16 105 VAL B O 1
ATOM 4230 N N . ALA B 1 106 ? 15.833 -36.203 21.692 1.00 19.64 106 ALA B N 1
ATOM 4231 C CA . ALA B 1 106 ? 15.570 -35.081 20.783 1.00 14.90 106 ALA B CA 1
ATOM 4232 C C . ALA B 1 106 ? 15.816 -33.737 21.465 1.00 14.77 106 ALA B C 1
ATOM 4233 O O . ALA B 1 106 ? 15.380 -33.506 22.593 1.00 19.99 106 ALA B O 1
ATOM 4235 N N . VAL B 1 107 ? 16.555 -32.873 20.781 1.00 15.62 107 VAL B N 1
ATOM 4236 C CA . VAL B 1 107 ? 16.820 -31.520 21.252 1.00 16.59 107 VAL B CA 1
ATOM 4237 C C . VAL B 1 107 ? 16.274 -30.573 20.188 1.00 17.32 107 VAL B C 1
ATOM 4238 O O . VAL B 1 107 ? 16.753 -30.590 19.055 1.00 16.53 107 VAL B O 1
ATOM 4242 N N . PRO B 1 108 ? 15.247 -29.764 20.525 1.00 21.58 108 PRO B N 1
ATOM 4243 C CA . PRO B 1 108 ? 14.826 -28.783 19.528 1.00 15.48 108 PRO B CA 1
ATOM 4244 C C . PRO B 1 108 ? 15.945 -27.780 19.282 1.00 23.25 108 PRO B C 1
ATOM 4245 O O . PRO B 1 108 ? 16.766 -27.541 20.179 1.00 13.78 108 PRO B O 1
ATOM 4249 N N . LEU B 1 109 ? 15.972 -27.225 18.070 1.00 20.53 109 LEU B N 1
ATOM 4250 C CA . LEU B 1 109 ? 17.032 -26.329 17.619 1.00 17.26 109 LEU B CA 1
ATOM 4251 C C . LEU B 1 109 ? 16.959 -24.969 18.299 1.00 9.03 109 LEU B C 1
ATOM 4252 O O . LEU B 1 109 ? 17.974 -24.435 18.737 1.00 20.60 109 LEU B O 1
ATOM 4257 N N . GLY B 1 110 ? 15.750 -24.426 18.385 1.00 19.16 110 GLY B N 1
ATOM 4258 C CA . GLY B 1 110 ? 15.503 -23.107 18.959 1.00 15.37 110 GLY B CA 1
ATOM 4259 C C . GLY B 1 110 ? 14.487 -22.390 18.104 1.00 16.21 110 GLY B C 1
ATOM 4260 O O . GLY B 1 110 ? 13.415 -22.922 17.844 1.00 15.23 110 GLY B O 1
ATOM 4261 N N . VAL B 1 111 ? 14.835 -21.190 17.648 1.00 24.24 111 VAL B N 1
ATOM 4262 C CA . VAL B 1 111 ? 13.977 -20.438 16.729 1.00 17.57 111 VAL B CA 1
ATOM 4263 C C . VAL B 1 111 ? 14.360 -20.718 15.269 1.00 21.00 111 VAL B C 1
ATOM 4264 O O . VAL B 1 111 ? 15.498 -20.472 14.849 1.00 21.33 111 VAL B O 1
ATOM 4268 N N . VAL B 1 112 ? 13.403 -21.252 14.514 1.00 22.96 112 VAL B N 1
ATOM 4269 C CA . VAL B 1 112 ? 13.562 -21.496 13.082 1.00 17.74 112 VAL B CA 1
ATOM 4270 C C . VAL B 1 112 ? 13.245 -20.204 12.333 1.00 13.49 112 VAL B C 1
ATOM 4271 O O . VAL B 1 112 ? 12.221 -19.577 12.588 1.00 14.15 112 VAL B O 1
ATOM 4275 N N . ALA B 1 113 ? 14.150 -19.785 11.450 1.00 17.69 113 ALA B N 1
ATOM 4276 C CA . ALA B 1 113 ? 13.884 -18.672 10.540 1.00 21.28 113 ALA B CA 1
ATOM 4277 C C . ALA B 1 113 ? 13.289 -19.201 9.241 1.00 25.07 113 ALA B C 1
ATOM 4278 O O . ALA B 1 113 ? 13.948 -19.931 8.496 1.00 17.62 113 ALA B O 1
ATOM 4280 N N . GLY B 1 114 ? 12.036 -18.838 8.983 1.00 21.68 114 GLY B N 1
ATOM 4281 C CA . GLY B 1 114 ? 11.338 -19.295 7.787 1.00 20.39 114 GLY B CA 1
ATOM 4282 C C . GLY B 1 114 ? 11.194 -18.207 6.746 1.00 18.00 114 GLY B C 1
ATOM 4283 O O . GLY B 1 114 ? 10.436 -17.259 6.933 1.00 25.64 114 GLY B O 1
ATOM 4284 N N . LEU B 1 115 ? 11.915 -18.345 5.642 1.00 16.01 115 LEU B N 1
ATOM 4285 C CA . LEU B 1 115 ? 11.842 -17.371 4.550 1.00 17.87 115 LEU B CA 1
ATOM 4286 C C . LEU B 1 115 ? 10.794 -17.863 3.560 1.00 12.29 115 LEU B C 1
ATOM 4287 O O . LEU B 1 115 ? 10.838 -19.012 3.123 1.00 21.08 115 LEU B O 1
ATOM 4292 N N . ILE B 1 116 ? 9.835 -17.002 3.229 1.00 23.53 116 ILE B N 1
ATOM 4293 C CA . ILE B 1 116 ? 8.678 -17.421 2.431 1.00 17.92 116 ILE B CA 1
ATOM 4294 C C . ILE B 1 116 ? 8.658 -16.771 1.039 1.00 23.63 116 ILE B C 1
ATOM 4295 O O . ILE B 1 116 ? 8.679 -15.543 0.929 1.00 21.65 116 ILE B O 1
ATOM 4300 N N . PRO B 1 117 ? 8.612 -17.594 -0.031 1.00 24.86 117 PRO B N 1
ATOM 4301 C CA . PRO B 1 117 ? 8.505 -17.070 -1.404 1.00 18.15 117 PRO B CA 1
ATOM 4302 C C . PRO B 1 117 ? 7.084 -16.612 -1.772 1.00 18.71 117 PRO B C 1
ATOM 4303 O O . PRO B 1 117 ? 6.152 -16.786 -0.992 1.00 18.32 117 PRO B O 1
ATOM 4307 N N . SER B 1 118 ? 6.935 -16.025 -2.955 1.00 13.47 118 SER B N 1
ATOM 4308 C CA . SER B 1 118 ? 5.641 -15.574 -3.436 1.00 17.41 118 SER B CA 1
ATOM 4309 C C . SER B 1 118 ? 4.958 -16.610 -4.332 1.00 20.28 118 SER B C 1
ATOM 4310 O O . SER B 1 118 ? 3.807 -16.426 -4.726 1.00 29.07 118 SER B O 1
ATOM 4313 N N . THR B 1 119 ? 5.653 -17.699 -4.642 1.00 18.79 119 THR B N 1
ATOM 4314 C CA . THR B 1 119 ? 5.108 -18.734 -5.523 1.00 21.55 119 THR B CA 1
ATOM 4315 C C . THR B 1 119 ? 4.214 -19.714 -4.759 1.00 21.81 119 THR B C 1
ATOM 4316 O O . THR B 1 119 ? 3.118 -20.046 -5.223 1.00 17.57 119 THR B O 1
ATOM 4320 N N . ASN B 1 120 ? 4.687 -20.168 -3.594 1.00 21.60 120 ASN B N 1
ATOM 4321 C CA . ASN B 1 120 ? 3.874 -20.957 -2.655 1.00 18.77 120 ASN B CA 1
ATOM 4322 C C . ASN B 1 120 ? 3.777 -20.260 -1.277 1.00 25.06 120 ASN B C 1
ATOM 4323 O O . ASN B 1 120 ? 4.326 -20.766 -0.308 1.00 23.50 120 ASN B O 1
ATOM 4328 N N . PRO B 1 121 ? 3.069 -19.109 -1.176 1.00 25.25 121 PRO B N 1
ATOM 4329 C CA . PRO B 1 121 ? 3.152 -18.331 0.073 1.00 22.46 121 PRO B CA 1
ATOM 4330 C C . PRO B 1 121 ? 2.460 -18.956 1.296 1.00 22.58 121 PRO B C 1
ATOM 4331 O O . PRO B 1 121 ? 3.041 -19.022 2.374 1.00 17.26 121 PRO B O 1
ATOM 4335 N N . THR B 1 122 ? 1.236 -19.432 1.116 1.00 19.98 122 THR B N 1
ATOM 4336 C CA . THR B 1 122 ? 0.416 -19.865 2.235 1.00 22.08 122 THR B CA 1
ATOM 4337 C C . THR B 1 122 ? 0.691 -21.314 2.622 1.00 22.54 122 THR B C 1
ATOM 4338 O O . THR B 1 122 ? 0.687 -21.656 3.802 1.00 16.94 122 THR B O 1
ATOM 4342 N N . SER B 1 123 ? 0.943 -22.151 1.618 1.00 21.87 123 SER B N 1
ATOM 4343 C CA . SER B 1 123 ? 1.172 -23.572 1.828 1.00 18.36 123 SER B CA 1
ATOM 4344 C C . SER B 1 123 ? 2.528 -23.830 2.506 1.00 19.84 123 SER B C 1
ATOM 4345 O O . SER B 1 123 ? 2.642 -24.715 3.356 1.00 15.27 123 SER B O 1
ATOM 4348 N N . THR B 1 124 ? 3.539 -23.034 2.157 1.00 13.82 124 THR B N 1
ATOM 4349 C CA . THR B 1 124 ? 4.854 -23.136 2.798 1.00 19.01 124 THR B CA 1
ATOM 4350 C C . THR B 1 124 ? 4.825 -22.667 4.269 1.00 18.87 124 THR B C 1
ATOM 4351 O O . THR B 1 124 ? 5.540 -23.217 5.097 1.00 20.26 124 THR B O 1
ATOM 4355 N N . VAL B 1 125 ? 3.982 -21.685 4.592 1.00 18.64 125 VAL B N 1
ATOM 4356 C CA . VAL B 1 125 ? 3.717 -21.309 5.994 1.00 12.51 125 VAL B CA 1
ATOM 4357 C C . VAL B 1 125 ? 3.177 -22.502 6.821 1.00 19.43 125 VAL B C 1
ATOM 4358 O O . VAL B 1 125 ? 3.749 -22.850 7.859 1.00 15.26 125 VAL B O 1
ATOM 4362 N N . ILE B 1 126 ? 2.104 -23.133 6.337 1.00 14.56 126 ILE B N 1
ATOM 4363 C CA . ILE B 1 126 ? 1.465 -24.265 7.028 1.00 20.40 126 ILE B CA 1
ATOM 4364 C C . ILE B 1 126 ? 2.463 -25.421 7.207 1.00 19.52 126 ILE B C 1
ATOM 4365 O O . ILE B 1 126 ? 2.682 -25.887 8.325 1.00 18.19 126 ILE B O 1
ATOM 4370 N N . TYR B 1 127 ? 3.073 -25.846 6.101 1.00 20.76 127 TYR B N 1
ATOM 4371 C CA . TYR B 1 127 ? 4.073 -26.909 6.107 1.00 15.69 127 TYR B CA 1
ATOM 4372 C C . TYR B 1 127 ? 5.233 -26.628 7.066 1.00 18.49 127 TYR B C 1
ATOM 4373 O O . TYR B 1 127 ? 5.621 -27.517 7.833 1.00 19.68 127 TYR B O 1
ATOM 4382 N N . LYS B 1 128 ? 5.774 -25.408 7.026 1.00 16.79 128 LYS B N 1
ATOM 4383 C CA . LYS B 1 128 ? 6.909 -25.044 7.877 1.00 15.19 128 LYS B CA 1
ATOM 4384 C C . LYS B 1 128 ? 6.536 -24.950 9.343 1.00 17.24 128 LYS B C 1
ATOM 4385 O O . LYS B 1 128 ? 7.371 -25.244 10.193 1.00 15.28 128 LYS B O 1
ATOM 4391 N N . THR B 1 129 ? 5.304 -24.524 9.623 1.00 14.49 129 THR B N 1
ATOM 4392 C CA . THR B 1 129 ? 4.793 -24.401 10.994 1.00 12.86 129 THR B CA 1
ATOM 4393 C C . THR B 1 129 ? 4.571 -25.767 11.600 1.00 13.29 129 THR B C 1
ATOM 4394 O O . THR B 1 129 ? 5.053 -26.015 12.700 1.00 21.33 129 THR B O 1
ATOM 4398 N N . LEU B 1 130 ? 3.898 -26.655 10.864 1.00 11.92 130 LEU B N 1
ATOM 4399 C CA . LEU B 1 130 ? 3.722 -28.053 11.280 1.00 20.40 130 LEU B CA 1
ATOM 4400 C C . LEU B 1 130 ? 5.045 -28.727 11.647 1.00 23.36 130 LEU B C 1
ATOM 4401 O O . LEU B 1 130 ? 5.196 -29.205 12.770 1.00 20.90 130 LEU B O 1
ATOM 4406 N N . ILE B 1 131 ? 6.012 -28.731 10.726 1.00 13.83 131 ILE B N 1
ATOM 4407 C CA . ILE B 1 131 ? 7.251 -29.496 10.940 1.00 13.22 131 ILE B CA 1
ATOM 4408 C C . ILE B 1 131 ? 8.158 -28.907 12.013 1.00 13.35 131 ILE B C 1
ATOM 4409 O O . ILE B 1 131 ? 8.920 -29.637 12.642 1.00 19.03 131 ILE B O 1
ATOM 4414 N N . SER B 1 132 ? 8.059 -27.597 12.229 1.00 15.03 132 SER B N 1
ATOM 4415 C CA . SER B 1 132 ? 8.878 -26.920 13.231 1.00 18.32 132 SER B CA 1
ATOM 4416 C C . SER B 1 132 ? 8.322 -27.146 14.626 1.00 19.93 132 SER B C 1
ATOM 4417 O O . SER B 1 132 ? 9.086 -27.387 15.568 1.00 13.06 132 SER B O 1
ATOM 4420 N N . ILE B 1 133 ? 6.992 -27.077 14.744 1.00 11.92 133 ILE B N 1
ATOM 4421 C CA . ILE B 1 133 ? 6.314 -27.289 16.018 1.00 16.39 133 ILE B CA 1
ATOM 4422 C C . ILE B 1 133 ? 6.450 -28.760 16.425 1.00 19.13 133 ILE B C 1
ATOM 4423 O O . ILE B 1 133 ? 6.776 -29.054 17.581 1.00 20.20 133 ILE B O 1
ATOM 4428 N N . LYS B 1 134 ? 6.271 -29.663 15.456 1.00 16.21 134 LYS B N 1
ATOM 4429 C CA . LYS B 1 134 ? 6.425 -31.121 15.650 1.00 16.95 134 LYS B CA 1
ATOM 4430 C C . LYS B 1 134 ? 7.754 -31.507 16.315 1.00 15.69 134 LYS B C 1
ATOM 4431 O O . LYS B 1 134 ? 7.818 -32.458 17.109 1.00 15.03 134 LYS B O 1
ATOM 4437 N N . ALA B 1 135 ? 8.792 -30.735 16.016 1.00 17.27 135 ALA B N 1
ATOM 4438 C CA . ALA B 1 135 ? 10.124 -30.943 16.576 1.00 19.55 135 ALA B CA 1
ATOM 4439 C C . ALA B 1 135 ? 10.422 -30.040 17.788 1.00 14.00 135 ALA B C 1
ATOM 4440 O O . ALA B 1 135 ? 11.536 -30.057 18.335 1.00 17.09 135 ALA B O 1
ATOM 4442 N N . GLY B 1 136 ? 9.416 -29.281 18.218 1.00 14.21 136 GLY B N 1
ATOM 4443 C CA . GLY B 1 136 ? 9.495 -28.471 19.438 1.00 14.82 136 GLY B CA 1
ATOM 4444 C C . GLY B 1 136 ? 10.135 -27.103 19.296 1.00 20.05 136 GLY B C 1
ATOM 4445 O O . GLY B 1 136 ? 10.572 -26.521 20.289 1.00 15.74 136 GLY B O 1
ATOM 4446 N N . ASN B 1 137 ? 10.181 -26.585 18.068 1.00 18.77 137 ASN B N 1
ATOM 4447 C CA . ASN B 1 137 ? 10.822 -25.288 17.774 1.00 13.73 137 ASN B CA 1
ATOM 4448 C C . ASN B 1 137 ? 9.807 -24.159 17.698 1.00 18.07 137 ASN B C 1
ATOM 4449 O O . ASN B 1 137 ? 8.624 -24.397 17.445 1.00 22.62 137 ASN B O 1
ATOM 4454 N N . SER B 1 138 ? 10.273 -22.924 17.888 1.00 25.40 138 SER B N 1
ATOM 4455 C CA . SER B 1 138 ? 9.487 -21.753 17.496 1.00 20.64 138 SER B CA 1
ATOM 4456 C C . SER B 1 138 ? 9.848 -21.395 16.060 1.00 20.40 138 SER B C 1
ATOM 4457 O O . SER B 1 138 ? 10.938 -21.734 15.594 1.00 15.44 138 SER B O 1
ATOM 4460 N N . ILE B 1 139 ? 8.932 -20.713 15.373 1.00 16.65 139 ILE B N 1
ATOM 4461 C CA . ILE B 1 139 ? 9.163 -20.235 14.004 1.00 15.54 139 ILE B CA 1
ATOM 4462 C C . ILE B 1 139 ? 8.775 -18.753 13.819 1.00 17.21 139 ILE B C 1
ATOM 4463 O O . ILE B 1 139 ? 7.664 -18.327 14.174 1.00 10.65 139 ILE B O 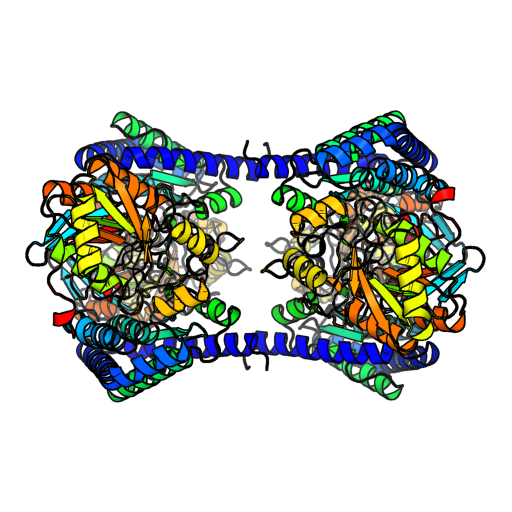1
ATOM 4468 N N . VAL B 1 140 ? 9.731 -17.978 13.306 1.00 13.37 140 VAL B N 1
ATOM 4469 C CA . VAL B 1 140 ? 9.519 -16.596 12.882 1.00 14.38 140 VAL B CA 1
ATOM 4470 C C . VAL B 1 140 ? 9.652 -16.543 11.358 1.00 19.13 140 VAL B C 1
ATOM 4471 O O . VAL B 1 140 ? 10.661 -16.998 10.797 1.00 10.61 140 VAL B O 1
ATOM 4475 N N . PHE B 1 141 ? 8.629 -15.988 10.703 1.00 16.25 141 PHE B N 1
ATOM 4476 C CA . PHE B 1 141 ? 8.569 -15.941 9.246 1.00 15.19 141 PHE B CA 1
ATOM 4477 C C . PHE B 1 141 ? 9.011 -14.619 8.626 1.00 9.99 141 PHE B C 1
ATOM 4478 O O . PHE B 1 141 ? 8.837 -13.548 9.205 1.00 18.64 141 PHE B O 1
ATOM 4486 N N . SER B 1 142 ? 9.585 -14.720 7.431 1.00 17.26 142 SER B N 1
ATOM 4487 C CA . SER B 1 142 ? 9.985 -13.571 6.636 1.00 18.15 142 SER B CA 1
ATOM 4488 C C . SER B 1 142 ? 9.198 -13.587 5.318 1.00 17.71 142 SER B C 1
ATOM 4489 O O . SER B 1 142 ? 9.520 -14.353 4.407 1.00 16.97 142 SER B O 1
ATOM 4492 N N . PRO B 1 143 ? 8.171 -12.729 5.207 1.00 18.66 143 PRO B N 1
ATOM 4493 C CA . PRO B 1 143 ? 7.317 -12.757 4.029 1.00 19.37 143 PRO B CA 1
ATOM 4494 C C . PRO B 1 143 ? 7.915 -12.057 2.806 1.00 18.64 143 PRO B C 1
ATOM 4495 O O . PRO B 1 143 ? 8.586 -11.017 2.921 1.00 17.43 143 PRO B O 1
ATOM 4499 N N . HIS B 1 144 ? 7.666 -12.642 1.642 1.00 23.20 144 HIS B N 1
ATOM 4500 C CA . HIS B 1 144 ? 7.811 -11.919 0.397 1.00 22.49 144 HIS B CA 1
ATOM 4501 C C . HIS B 1 144 ? 6.796 -10.766 0.403 1.00 22.89 144 HIS B C 1
ATOM 4502 O O . HIS B 1 144 ? 5.615 -10.989 0.712 1.00 21.22 144 HIS B O 1
ATOM 4509 N N . PRO B 1 145 ? 7.260 -9.527 0.107 1.00 19.49 145 PRO B N 1
ATOM 4510 C CA . PRO B 1 145 ? 6.401 -8.340 0.050 1.00 18.30 145 PRO B CA 1
ATOM 4511 C C . PRO B 1 145 ? 5.220 -8.440 -0.924 1.00 22.12 145 PRO B C 1
ATOM 4512 O O . PRO B 1 145 ? 4.197 -7.804 -0.704 1.00 21.38 145 PRO B O 1
ATOM 4516 N N . ASN B 1 146 ? 5.369 -9.244 -1.974 1.00 22.23 146 ASN B N 1
ATOM 4517 C CA . ASN B 1 146 ? 4.337 -9.428 -2.980 1.00 21.96 146 ASN B CA 1
ATOM 4518 C C . ASN B 1 146 ? 3.304 -10.477 -2.585 1.00 18.24 146 ASN B C 1
ATOM 4519 O O . ASN B 1 146 ? 2.379 -10.758 -3.346 1.00 18.69 146 ASN B O 1
ATOM 4524 N N . ALA B 1 147 ? 3.480 -11.056 -1.397 1.00 18.18 147 ALA B N 1
ATOM 4525 C CA . ALA B 1 147 ? 2.513 -11.983 -0.830 1.00 16.57 147 ALA B CA 1
ATOM 4526 C C . ALA B 1 147 ? 2.240 -11.705 0.656 1.00 16.27 147 ALA B C 1
ATOM 4527 O O . ALA B 1 147 ? 1.697 -12.549 1.347 1.00 11.62 147 ALA B O 1
ATOM 4529 N N . LEU B 1 148 ? 2.608 -10.511 1.121 1.00 17.06 148 LEU B N 1
ATOM 4530 C CA . LEU B 1 148 ? 2.612 -10.158 2.552 1.00 17.52 148 LEU B CA 1
ATOM 4531 C C . LEU B 1 148 ? 1.279 -10.373 3.305 1.00 22.91 148 LEU B C 1
ATOM 4532 O O . LEU B 1 148 ? 1.265 -10.935 4.414 1.00 17.08 148 LEU B O 1
ATOM 4537 N N . LYS B 1 149 ? 0.174 -9.939 2.700 1.00 20.27 149 LYS B N 1
ATOM 4538 C CA . LYS B 1 149 ? -1.149 -10.071 3.324 1.00 20.88 149 LYS B CA 1
ATOM 4539 C C . LYS B 1 149 ? -1.637 -11.519 3.413 1.00 13.18 149 LYS B C 1
ATOM 4540 O O . LYS B 1 149 ? -2.220 -11.905 4.423 1.00 16.55 149 LYS B O 1
ATOM 4546 N N . ALA B 1 150 ? -1.378 -12.306 2.364 1.00 18.04 150 ALA B N 1
ATOM 4547 C CA . ALA B 1 150 ? -1.700 -13.741 2.337 1.00 17.92 150 ALA B CA 1
ATOM 4548 C C . ALA B 1 150 ? -0.914 -14.498 3.397 1.00 16.31 150 ALA B C 1
ATOM 4549 O O . ALA B 1 150 ? -1.466 -15.352 4.088 1.00 19.23 150 ALA B O 1
ATOM 4551 N N . ILE B 1 151 ? 0.368 -14.156 3.527 1.00 21.91 151 ILE B N 1
ATOM 4552 C CA . ILE B 1 151 ? 1.265 -14.805 4.483 1.00 20.04 151 ILE B CA 1
ATOM 4553 C C . ILE B 1 151 ? 0.870 -14.461 5.918 1.00 17.47 151 ILE B C 1
ATOM 4554 O O . ILE B 1 151 ? 0.680 -15.370 6.733 1.00 17.61 151 ILE B O 1
ATOM 4559 N N . LEU B 1 152 ? 0.710 -13.168 6.204 1.00 16.18 152 LEU B N 1
ATOM 4560 C CA . LEU B 1 152 ? 0.237 -12.702 7.526 1.00 20.91 152 LEU B CA 1
ATOM 4561 C C . LEU B 1 152 ? -1.061 -13.359 7.996 1.00 18.19 152 LEU B C 1
ATOM 4562 O O . LEU B 1 152 ? -1.175 -13.733 9.163 1.00 18.67 152 LEU B O 1
ATOM 4567 N N . GLU B 1 153 ? -2.020 -13.516 7.084 1.00 20.70 153 GLU B N 1
ATOM 4568 C CA . GLU B 1 153 ? -3.323 -14.087 7.429 1.00 18.13 153 GLU B CA 1
ATOM 4569 C C . GLU B 1 153 ? -3.279 -15.600 7.641 1.00 14.94 153 GLU B C 1
ATOM 4570 O O . GLU B 1 153 ? -3.997 -16.125 8.501 1.00 11.23 153 GLU B O 1
ATOM 4576 N N . THR B 1 154 ? -2.438 -16.286 6.866 1.00 12.63 154 THR B N 1
ATOM 4577 C CA . THR B 1 154 ? -2.137 -17.708 7.088 1.00 15.18 154 THR B CA 1
ATOM 4578 C C . THR B 1 154 ? -1.600 -17.867 8.491 1.00 22.27 154 THR B C 1
ATOM 4579 O O . THR B 1 154 ? -2.107 -18.689 9.251 1.00 24.45 154 THR B O 1
ATOM 4583 N N . VAL B 1 155 ? -0.599 -17.047 8.818 1.00 22.29 155 VAL B N 1
ATOM 4584 C CA . VAL B 1 155 ? 0.045 -17.032 10.130 1.00 19.37 155 VAL B CA 1
ATOM 4585 C C . VAL B 1 155 ? -0.975 -16.808 11.255 1.00 17.83 155 VAL B C 1
ATOM 4586 O O . VAL B 1 155 ? -1.002 -17.576 12.218 1.00 22.83 155 VAL B O 1
ATOM 4590 N N . ARG B 1 156 ? -1.823 -15.791 11.105 1.00 20.55 156 ARG B N 1
ATOM 4591 C CA . ARG B 1 156 ? -2.816 -15.449 12.128 1.00 13.28 156 ARG B CA 1
ATOM 4592 C C . ARG B 1 156 ? -3.734 -16.623 12.448 1.00 14.27 156 ARG B C 1
ATOM 4593 O O . ARG B 1 156 ? -3.866 -17.001 13.614 1.00 19.48 156 ARG B O 1
ATOM 4601 N N . ILE B 1 157 ? -4.332 -17.202 11.410 1.00 17.79 157 ILE B N 1
ATOM 4602 C CA . ILE B 1 157 ? -5.266 -18.326 11.550 1.00 16.49 157 ILE B CA 1
ATOM 4603 C C . ILE B 1 157 ? -4.636 -19.526 12.263 1.00 11.16 157 ILE B C 1
ATOM 4604 O O . ILE B 1 157 ? -5.112 -19.932 13.331 1.00 13.71 157 ILE B O 1
ATOM 4609 N N . ILE B 1 158 ? -3.538 -20.043 11.712 1.00 21.19 158 ILE B N 1
ATOM 4610 C CA . ILE B 1 158 ? -2.908 -21.255 12.246 1.00 14.49 158 ILE B CA 1
ATOM 4611 C C . ILE B 1 158 ? -2.312 -21.086 13.653 1.00 22.25 158 ILE B C 1
ATOM 4612 O O . ILE B 1 158 ? -2.331 -22.025 14.448 1.00 20.17 158 ILE B O 1
ATOM 4617 N N . SER B 1 159 ? -1.832 -19.880 13.958 1.00 17.79 159 SER B N 1
ATOM 4618 C CA . SER B 1 159 ? -1.286 -19.566 15.274 1.00 22.89 159 SER B CA 1
ATOM 4619 C C . SER B 1 159 ? -2.358 -19.320 16.351 1.00 22.49 159 SER B C 1
ATOM 4620 O O . SER B 1 159 ? -2.118 -19.570 17.533 1.00 19.69 159 SER B O 1
ATOM 4623 N N . GLU B 1 160 ? -3.525 -18.817 15.951 1.00 18.46 160 GLU B N 1
ATOM 4624 C CA . GLU B 1 160 ? -4.633 -18.624 16.900 1.00 22.30 160 GLU B CA 1
ATOM 4625 C C . GLU B 1 160 ? -5.269 -19.944 17.279 1.00 17.31 160 GLU B C 1
ATOM 4626 O O . GLU B 1 160 ? -5.826 -20.081 18.364 1.00 23.60 160 GLU B O 1
ATOM 4632 N N . ALA B 1 161 ? -5.172 -20.910 16.373 1.00 15.38 161 ALA B N 1
ATOM 4633 C CA . ALA B 1 161 ? -5.619 -22.257 16.633 1.00 19.78 161 ALA B CA 1
ATOM 4634 C C . ALA B 1 161 ? -4.597 -22.991 17.487 1.00 23.13 161 ALA B C 1
ATOM 4635 O O . ALA B 1 161 ? -4.967 -23.760 18.371 1.00 22.20 161 ALA B O 1
ATOM 4637 N N . ALA B 1 162 ? -3.313 -22.743 17.225 1.00 22.28 162 ALA B N 1
ATOM 4638 C CA . ALA B 1 162 ? -2.244 -23.321 18.029 1.00 18.51 162 ALA B CA 1
ATOM 4639 C C . ALA B 1 162 ? -2.337 -22.890 19.499 1.00 19.12 162 ALA B C 1
ATOM 4640 O O . ALA B 1 162 ? -2.351 -23.742 20.387 1.00 17.39 162 ALA B O 1
ATOM 4642 N N . GLU B 1 163 ? -2.448 -21.581 19.741 1.00 18.69 163 GLU B N 1
ATOM 4643 C CA . GLU B 1 163 ? -2.630 -21.025 21.092 1.00 23.49 163 GLU B CA 1
ATOM 4644 C C . GLU B 1 163 ? -3.836 -21.597 21.853 1.00 16.42 163 GLU B C 1
ATOM 4645 O O . GLU B 1 163 ? -3.787 -21.749 23.072 1.00 16.51 163 GLU B O 1
ATOM 4651 N N . LYS B 1 164 ? -4.911 -21.906 21.125 1.00 21.42 164 LYS B N 1
ATOM 4652 C CA . LYS B 1 164 ? -6.144 -22.457 21.705 1.00 22.55 164 LYS B CA 1
ATOM 4653 C C . LYS B 1 164 ? -5.988 -23.937 22.030 1.00 24.73 164 LYS B C 1
ATOM 4654 O O . LYS B 1 164 ? -6.899 -24.572 22.558 1.00 25.48 164 LYS B O 1
ATOM 4660 N N . ALA B 1 165 ? -4.824 -24.483 21.698 1.00 24.23 165 ALA B N 1
ATOM 4661 C CA . ALA B 1 165 ? -4.533 -25.884 21.941 1.00 25.26 165 ALA B CA 1
ATOM 4662 C C . ALA B 1 165 ? -3.326 -26.046 22.851 1.00 21.61 165 ALA B C 1
ATOM 4663 O O . ALA B 1 165 ? -2.847 -27.161 23.048 1.00 22.16 165 ALA B O 1
ATOM 4665 N N . GLY B 1 166 ? -2.844 -24.935 23.406 1.00 19.64 166 GLY B N 1
ATOM 4666 C CA . GLY B 1 166 ? -1.721 -24.978 24.347 1.00 27.82 166 GLY B CA 1
ATOM 4667 C C . GLY B 1 166 ? -0.534 -24.076 24.047 1.00 18.90 166 GLY B C 1
ATOM 4668 O O . GLY B 1 166 ? 0.177 -23.674 24.971 1.00 28.09 166 GLY B O 1
ATOM 4669 N N . CYS B 1 167 ? -0.337 -23.745 22.767 1.00 17.83 167 CYS B N 1
ATOM 4670 C CA . CYS B 1 167 ? 0.874 -23.056 22.278 1.00 17.82 167 CYS B CA 1
ATOM 4671 C C . CYS B 1 167 ? 1.159 -21.720 22.951 1.00 24.77 167 CYS B C 1
ATOM 4672 O O . CYS B 1 167 ? 0.284 -20.847 22.983 1.00 22.79 167 CYS B O 1
ATOM 4675 N N . PRO B 1 168 ? 2.382 -21.574 23.507 1.00 23.06 168 PRO B N 1
ATOM 4676 C CA . PRO B 1 168 ? 2.970 -20.333 24.014 1.00 23.46 168 PRO B CA 1
ATOM 4677 C C . PRO B 1 168 ? 2.759 -19.154 23.069 1.00 27.29 168 PRO B C 1
ATOM 4678 O O . PRO B 1 168 ? 2.740 -19.331 21.844 1.00 20.61 168 PRO B O 1
ATOM 4682 N N . LYS B 1 169 ? 2.596 -17.968 23.645 1.00 22.42 169 LYS B N 1
ATOM 4683 C CA . LYS B 1 169 ? 2.324 -16.756 22.882 1.00 26.13 169 LYS B CA 1
ATOM 4684 C C . LYS B 1 169 ? 3.580 -16.304 22.145 1.00 26.10 169 LYS B C 1
ATOM 4685 O O . LYS B 1 169 ? 4.590 -15.972 22.772 1.00 26.00 169 LYS B O 1
ATOM 4691 N N . GLY B 1 170 ? 3.525 -16.308 20.816 1.00 24.00 170 GLY B N 1
ATOM 4692 C CA . GLY B 1 170 ? 4.662 -15.856 20.012 1.00 22.16 170 GLY B CA 1
ATOM 4693 C C . GLY B 1 170 ? 5.568 -16.966 19.513 1.00 19.75 170 GLY B C 1
ATOM 4694 O O . GLY B 1 170 ? 6.673 -16.701 19.049 1.00 21.47 170 GLY B O 1
ATOM 4695 N N . ALA B 1 171 ? 5.098 -18.207 19.599 1.00 14.81 171 ALA B N 1
ATOM 4696 C CA . ALA B 1 171 ? 5.821 -19.356 19.050 1.00 16.21 171 ALA B CA 1
ATOM 4697 C C . ALA B 1 171 ? 5.740 -19.437 17.516 1.00 17.33 171 ALA B C 1
ATOM 4698 O O . ALA B 1 171 ? 6.590 -20.058 16.871 1.00 16.18 171 ALA B O 1
ATOM 4700 N N . ILE B 1 172 ? 4.701 -18.823 16.946 1.00 14.58 172 ILE B N 1
ATOM 4701 C CA . ILE B 1 172 ? 4.501 -18.738 15.499 1.00 17.23 172 ILE B CA 1
ATOM 4702 C C . ILE B 1 172 ? 4.221 -17.273 15.156 1.00 22.51 172 ILE B C 1
ATOM 4703 O O . ILE B 1 172 ? 3.194 -16.722 15.556 1.00 26.98 172 ILE B O 1
ATOM 4708 N N . SER B 1 173 ? 5.144 -16.634 14.441 1.00 23.37 173 SER B N 1
ATOM 4709 C CA . SER B 1 173 ? 4.978 -15.226 14.067 1.00 18.57 173 SER B CA 1
ATOM 4710 C C . SER B 1 173 ? 5.556 -14.898 12.690 1.00 20.57 173 SER B C 1
ATOM 4711 O O . SER B 1 173 ? 6.082 -15.779 11.999 1.00 18.21 173 SER B O 1
ATOM 4714 N N . CYS B 1 174 ? 5.455 -13.626 12.310 1.00 16.58 174 CYS B N 1
ATOM 4715 C CA . CYS B 1 174 ? 5.815 -13.159 10.966 1.00 22.89 174 CYS B CA 1
ATOM 4716 C C . CYS B 1 174 ? 6.164 -11.663 10.999 1.00 21.85 174 CYS B C 1
ATOM 4717 O O . CYS B 1 174 ? 5.566 -10.905 11.763 1.00 18.37 174 CYS B O 1
ATOM 4720 N N . MET B 1 175 ? 7.136 -11.249 10.181 1.00 19.51 175 MET B N 1
ATOM 4721 C CA . MET B 1 175 ? 7.429 -9.821 9.965 1.00 16.20 175 MET B CA 1
ATOM 4722 C C . MET B 1 175 ? 6.228 -9.170 9.282 1.00 19.62 175 MET B C 1
ATOM 4723 O O . MET B 1 175 ? 5.664 -9.746 8.353 1.00 22.20 175 MET B O 1
ATOM 4728 N N . THR B 1 176 ? 5.816 -7.998 9.758 1.00 18.82 176 THR B N 1
ATOM 4729 C CA . THR B 1 176 ? 4.686 -7.284 9.158 1.00 21.53 176 THR B CA 1
ATOM 4730 C C . THR B 1 176 ? 5.229 -6.177 8.265 1.00 25.39 176 THR B C 1
ATOM 4731 O O . THR B 1 176 ? 4.492 -5.572 7.490 1.00 21.52 176 THR B O 1
ATOM 4735 N N . VAL B 1 177 ? 6.530 -5.924 8.407 1.00 23.60 177 VAL B N 1
ATOM 4736 C CA . VAL B 1 177 ? 7.258 -4.959 7.591 1.00 25.28 177 VAL B CA 1
ATOM 4737 C C . VAL B 1 177 ? 8.407 -5.679 6.867 1.00 23.31 177 VAL B C 1
ATOM 4738 O O . VAL B 1 177 ? 9.526 -5.731 7.390 1.00 28.30 177 VAL B O 1
ATOM 4742 N N . PRO B 1 178 ? 8.142 -6.259 5.675 1.00 20.20 178 PRO B N 1
ATOM 4743 C CA . PRO B 1 178 ? 9.229 -6.930 4.929 1.00 28.50 178 PRO B CA 1
ATOM 4744 C C . PRO B 1 178 ? 10.300 -5.986 4.336 1.00 28.09 178 PRO B C 1
ATOM 4745 O O . PRO B 1 178 ? 9.998 -5.158 3.482 1.00 28.07 178 PRO B O 1
ATOM 4749 N N . THR B 1 179 ? 11.537 -6.103 4.820 1.00 23.71 179 THR B N 1
ATOM 4750 C CA . THR B 1 179 ? 12.690 -5.392 4.252 1.00 17.42 179 THR B CA 1
ATOM 4751 C C . THR B 1 179 ? 13.862 -6.361 4.122 1.00 19.72 179 THR B C 1
ATOM 4752 O O . THR B 1 179 ? 13.884 -7.397 4.793 1.00 19.03 179 THR B O 1
ATOM 4756 N N . ILE B 1 180 ? 14.833 -6.040 3.266 1.00 13.33 180 ILE B N 1
ATOM 4757 C CA . ILE B 1 180 ? 16.057 -6.855 3.202 1.00 21.94 180 ILE B CA 1
ATOM 4758 C C . ILE B 1 180 ? 16.898 -6.742 4.485 1.00 15.81 180 ILE B C 1
ATOM 4759 O O . ILE B 1 180 ? 17.493 -7.724 4.902 1.00 21.34 180 ILE B O 1
ATOM 4764 N N . GLN B 1 181 ? 16.890 -5.559 5.105 1.00 20.93 181 GLN B N 1
ATOM 4765 C CA . GLN B 1 181 ? 17.570 -5.278 6.384 1.00 19.69 181 GLN B CA 1
ATOM 4766 C C . GLN B 1 181 ? 17.017 -6.080 7.561 1.00 24.27 181 GLN B C 1
ATOM 4767 O O . GLN B 1 181 ? 17.786 -6.588 8.386 1.00 17.03 181 GLN B O 1
ATOM 4773 N N . GLY B 1 182 ? 15.688 -6.138 7.654 1.00 17.90 182 GLY B N 1
ATOM 4774 C CA . GLY B 1 182 ? 14.985 -6.941 8.658 1.00 16.37 182 GLY B CA 1
ATOM 4775 C C . GLY B 1 182 ? 15.183 -8.429 8.447 1.00 15.74 182 GLY B C 1
ATOM 4776 O O . GLY B 1 182 ? 15.426 -9.169 9.405 1.00 18.53 182 GLY B O 1
ATOM 4777 N N . THR B 1 183 ? 15.105 -8.871 7.191 1.00 14.15 183 THR B N 1
ATOM 4778 C CA . THR B 1 183 ? 15.378 -10.274 6.842 1.00 19.13 183 THR B CA 1
ATOM 4779 C C . THR B 1 183 ? 16.826 -10.682 7.165 1.00 19.50 183 THR B C 1
ATOM 4780 O O . THR B 1 183 ? 17.068 -11.798 7.656 1.00 14.48 183 THR B O 1
ATOM 4784 N N . ASP B 1 184 ? 17.767 -9.762 6.929 1.00 17.79 184 ASP B N 1
ATOM 4785 C CA . ASP B 1 184 ? 19.166 -9.975 7.263 1.00 18.01 184 ASP B CA 1
ATOM 4786 C C . ASP B 1 184 ? 19.370 -10.080 8.774 1.00 20.08 184 ASP B C 1
ATOM 4787 O O . ASP B 1 184 ? 20.229 -10.830 9.220 1.00 15.27 184 ASP B O 1
ATOM 4792 N N . GLN B 1 185 ? 18.582 -9.325 9.542 1.00 18.10 185 GLN B N 1
ATOM 4793 C CA . GLN B 1 185 ? 18.629 -9.368 11.008 1.00 17.85 185 GLN B CA 1
ATOM 4794 C C . GLN B 1 185 ? 18.098 -10.695 11.557 1.00 15.81 185 GLN B C 1
ATOM 4795 O O . GLN B 1 185 ? 18.665 -11.240 12.505 1.00 18.02 185 GLN B O 1
ATOM 4801 N N . LEU B 1 186 ? 17.034 -11.209 10.939 1.00 17.37 186 LEU B N 1
ATOM 4802 C CA . LEU B 1 186 ? 16.431 -12.498 11.310 1.00 15.58 186 LEU B CA 1
ATOM 4803 C C . LEU B 1 186 ? 17.370 -13.652 10.992 1.00 16.84 186 LEU B C 1
ATOM 4804 O O . LEU B 1 186 ? 17.498 -14.610 11.767 1.00 21.88 186 LEU B O 1
ATOM 4809 N N . MET B 1 187 ? 18.029 -13.539 9.847 1.00 9.67 187 MET B N 1
ATOM 4810 C CA . MET B 1 187 ? 18.956 -14.544 9.373 1.00 15.85 187 MET B CA 1
ATOM 4811 C C . MET B 1 187 ? 20.238 -14.632 10.190 1.00 16.49 187 MET B C 1
ATOM 4812 O O . MET B 1 187 ? 20.758 -15.728 10.384 1.00 20.25 187 MET B O 1
ATOM 4817 N N . LYS B 1 188 ? 20.751 -13.490 10.649 1.00 11.81 188 LYS B N 1
ATOM 4818 C CA . LYS B 1 188 ? 22.050 -13.445 11.324 1.00 18.53 188 LYS B CA 1
ATOM 4819 C C . LYS B 1 188 ? 21.976 -13.452 12.862 1.00 22.49 188 LYS B C 1
ATOM 4820 O O . LYS B 1 188 ? 22.982 -13.716 13.524 1.00 18.89 188 LYS B O 1
ATOM 4826 N N . HIS B 1 189 ? 20.796 -13.183 13.421 1.00 12.90 189 HIS B N 1
ATOM 4827 C CA . HIS B 1 189 ? 20.635 -13.017 14.876 1.00 22.43 189 HIS B CA 1
ATOM 4828 C C . HIS B 1 189 ? 21.139 -14.207 15.688 1.00 20.07 189 HIS B C 1
ATOM 4829 O O . HIS B 1 189 ? 21.024 -15.361 15.260 1.00 20.27 189 HIS B O 1
ATOM 4836 N N . LYS B 1 190 ? 21.719 -13.901 16.847 1.00 22.46 190 LYS B N 1
ATOM 4837 C CA . LYS B 1 190 ? 22.266 -14.905 17.763 1.00 22.43 190 LYS B CA 1
ATOM 4838 C C . LYS B 1 190 ? 21.243 -15.955 18.218 1.00 22.91 190 LYS B C 1
ATOM 4839 O O . LYS B 1 190 ? 21.594 -17.118 18.418 1.00 20.80 190 LYS B O 1
ATOM 4845 N N . ASP B 1 191 ? 19.979 -15.549 18.346 1.00 18.30 191 ASP B N 1
ATOM 4846 C CA . ASP B 1 191 ? 18.932 -16.434 18.869 1.00 21.31 191 ASP B CA 1
ATOM 4847 C C . ASP B 1 191 ? 18.127 -17.131 17.772 1.00 25.21 191 ASP B C 1
ATOM 4848 O O . ASP B 1 191 ? 17.182 -17.857 18.057 1.00 21.91 191 ASP B O 1
ATOM 4853 N N . THR B 1 192 ? 18.520 -16.916 16.517 1.00 20.91 192 THR B N 1
ATOM 4854 C CA . THR B 1 192 ? 18.044 -17.743 15.420 1.00 23.38 192 THR B CA 1
ATOM 4855 C C . THR B 1 192 ? 18.901 -19.010 15.385 1.00 20.98 192 THR B C 1
ATOM 4856 O O . THR B 1 192 ? 20.137 -18.942 15.388 1.00 20.24 192 THR B O 1
ATOM 4860 N N . ALA B 1 193 ? 18.233 -20.161 15.369 1.00 14.62 193 ALA B N 1
ATOM 4861 C CA . ALA B 1 193 ? 18.891 -21.465 15.455 1.00 19.48 193 ALA B CA 1
ATOM 4862 C C . ALA B 1 193 ? 19.300 -22.013 14.097 1.00 15.08 193 ALA B C 1
ATOM 4863 O O . ALA B 1 193 ? 20.421 -22.503 13.924 1.00 17.68 193 ALA B O 1
ATOM 4865 N N . VAL B 1 194 ? 18.355 -21.962 13.160 1.00 18.97 194 VAL B N 1
ATOM 4866 C CA . VAL B 1 194 ? 18.528 -22.452 11.802 1.00 18.60 194 VAL B CA 1
ATOM 4867 C C . VAL B 1 194 ? 17.722 -21.563 10.851 1.00 16.55 194 VAL B C 1
ATOM 4868 O O . VAL B 1 194 ? 16.735 -20.921 11.263 1.00 16.60 194 VAL B O 1
ATOM 4872 N N . ILE B 1 195 ? 18.150 -21.509 9.590 1.00 15.98 195 ILE B N 1
ATOM 4873 C CA . ILE B 1 195 ? 17.370 -20.837 8.549 1.00 22.82 195 ILE B CA 1
ATOM 4874 C C . ILE B 1 195 ? 16.778 -21.856 7.574 1.00 22.73 195 ILE B C 1
ATOM 4875 O O . ILE B 1 195 ? 17.495 -22.687 7.027 1.00 21.30 195 ILE B O 1
ATOM 4880 N N . LEU B 1 196 ? 15.464 -21.802 7.380 1.00 19.75 196 LEU B N 1
ATOM 4881 C CA . LEU B 1 196 ? 14.828 -22.543 6.290 1.00 25.85 196 LEU B CA 1
ATOM 4882 C C . LEU B 1 196 ? 14.826 -21.683 5.033 1.00 23.72 196 LEU B C 1
ATOM 4883 O O . LEU B 1 196 ? 13.899 -20.902 4.792 1.00 20.50 196 LEU B O 1
ATOM 4888 N N . ALA B 1 197 ? 15.889 -21.830 4.245 1.00 21.40 197 ALA B N 1
ATOM 4889 C CA . ALA B 1 197 ? 16.133 -20.971 3.092 1.00 25.46 197 ALA B CA 1
ATOM 4890 C C . ALA B 1 197 ? 15.371 -21.443 1.860 1.00 24.07 197 ALA B C 1
ATOM 4891 O O . ALA B 1 197 ? 15.890 -22.212 1.053 1.00 25.95 197 ALA B O 1
ATOM 4893 N N . THR B 1 198 ? 14.127 -20.987 1.744 1.00 25.91 198 THR B N 1
ATOM 4894 C CA . THR B 1 198 ? 13.294 -21.254 0.577 1.00 25.28 198 THR B CA 1
ATOM 4895 C C . THR B 1 198 ? 13.208 -19.955 -0.231 1.00 30.17 198 THR B C 1
ATOM 4896 O O . THR B 1 198 ? 12.596 -18.970 0.202 1.00 34.26 198 THR B O 1
ATOM 4900 N N . GLY B 1 199 ? 13.855 -19.958 -1.393 1.00 34.78 199 GLY B N 1
ATOM 4901 C CA . GLY B 1 199 ? 13.971 -18.767 -2.237 1.00 35.37 199 GLY B CA 1
ATOM 4902 C C . GLY B 1 199 ? 15.037 -18.939 -3.308 1.00 35.62 199 GLY B C 1
ATOM 4903 O O . GLY B 1 199 ? 15.557 -20.040 -3.506 1.00 29.20 199 GLY B O 1
ATOM 4904 N N . GLY B 1 200 ? 15.376 -17.849 -3.992 1.00 36.00 200 GLY B N 1
ATOM 4905 C CA . GLY B 1 200 ? 16.368 -17.888 -5.068 1.00 37.72 200 GLY B CA 1
ATOM 4906 C C . GLY B 1 200 ? 17.789 -18.145 -4.600 1.00 37.96 200 GLY B C 1
ATOM 4907 O O . GLY B 1 200 ? 18.050 -18.249 -3.400 1.00 37.28 200 GLY B O 1
ATOM 4908 N N . SER B 1 201 ? 18.710 -18.236 -5.556 1.00 33.76 201 SER B N 1
ATOM 4909 C CA . SER B 1 201 ? 20.120 -18.526 -5.281 1.00 35.66 201 SER B CA 1
ATOM 4910 C C . SER B 1 201 ? 20.871 -17.406 -4.551 1.00 32.76 201 SER B C 1
ATOM 4911 O O . SER B 1 201 ? 21.917 -17.653 -3.948 1.00 37.00 201 SER B O 1
ATOM 4914 N N . ALA B 1 202 ? 20.352 -16.181 -4.621 1.00 27.25 202 ALA B N 1
ATOM 4915 C CA . ALA B 1 202 ? 20.942 -15.056 -3.894 1.00 31.76 202 ALA B CA 1
ATOM 4916 C C . ALA B 1 202 ? 20.563 -15.142 -2.418 1.00 35.78 202 ALA B C 1
ATOM 4917 O O . ALA B 1 202 ? 21.372 -14.850 -1.533 1.00 28.57 202 ALA B O 1
ATOM 4919 N N . MET B 1 203 ? 19.323 -15.555 -2.171 1.00 34.20 203 MET B N 1
ATOM 4920 C CA . MET B 1 203 ? 18.807 -15.711 -0.825 1.00 37.55 203 MET B CA 1
ATOM 4921 C C . MET B 1 203 ? 19.565 -16.802 -0.078 1.00 37.33 203 MET B C 1
ATOM 4922 O O . MET B 1 203 ? 20.009 -16.598 1.054 1.00 45.93 203 MET B O 1
ATOM 4927 N N . VAL B 1 204 ? 19.735 -17.942 -0.739 1.00 39.61 204 VAL B N 1
ATOM 4928 C CA . VAL B 1 204 ? 20.308 -19.140 -0.125 1.00 35.16 204 VAL B CA 1
ATOM 4929 C C . VAL B 1 204 ? 21.799 -18.959 0.181 1.00 32.29 204 VAL B C 1
ATOM 4930 O O . VAL B 1 204 ? 22.291 -19.416 1.212 1.00 31.59 204 VAL B O 1
ATOM 4934 N N . LYS B 1 205 ? 22.496 -18.243 -0.699 1.00 31.34 205 LYS B N 1
ATOM 4935 C CA . LYS B 1 205 ? 23.898 -17.895 -0.486 1.00 30.52 205 LYS B CA 1
ATOM 4936 C C . LYS B 1 205 ? 24.068 -16.906 0.674 1.00 20.47 205 LYS B C 1
ATOM 4937 O O . LYS B 1 205 ? 25.018 -17.013 1.450 1.00 18.54 205 LYS B O 1
ATOM 4943 N N . ALA B 1 206 ? 23.135 -15.964 0.797 1.00 19.60 206 ALA B N 1
ATOM 4944 C CA . ALA B 1 206 ? 23.100 -15.018 1.923 1.00 21.34 206 ALA B CA 1
ATOM 4945 C C . ALA B 1 206 ? 22.869 -15.739 3.254 1.00 23.26 206 ALA B C 1
ATOM 4946 O O . ALA B 1 206 ? 23.371 -15.303 4.291 1.00 19.15 206 ALA B O 1
ATOM 4948 N N . ALA B 1 207 ? 22.118 -16.844 3.193 1.00 23.06 207 ALA B N 1
ATOM 4949 C CA . ALA B 1 207 ? 21.797 -17.695 4.341 1.00 23.81 207 ALA B CA 1
ATOM 4950 C C . ALA B 1 207 ? 22.971 -18.571 4.777 1.00 15.92 207 ALA B C 1
ATOM 4951 O O . ALA B 1 207 ? 23.085 -18.920 5.953 1.00 24.38 207 ALA B O 1
ATOM 4953 N N . TYR B 1 208 ? 23.829 -18.946 3.836 1.00 23.66 208 TYR B N 1
ATOM 4954 C CA . TYR B 1 208 ? 25.038 -19.689 4.196 1.00 15.08 208 TYR B CA 1
ATOM 4955 C C . TYR B 1 208 ? 26.223 -18.781 4.485 1.00 16.89 208 TYR B C 1
ATOM 4956 O O . TYR B 1 208 ? 27.297 -19.268 4.845 1.00 22.39 208 TYR B O 1
ATOM 4965 N N . SER B 1 209 ? 26.023 -17.471 4.324 1.00 12.95 209 SER B N 1
ATOM 4966 C CA . SER B 1 209 ? 27.024 -16.458 4.660 1.00 15.41 209 SER B CA 1
ATOM 4967 C C . SER B 1 209 ? 26.589 -15.728 5.923 1.00 12.68 209 SER B C 1
ATOM 4968 O O . SER B 1 209 ? 27.222 -14.749 6.327 1.00 19.39 209 SER B O 1
ATOM 4971 N N . SER B 1 210 ? 25.511 -16.208 6.539 1.00 15.27 210 SER B N 1
ATOM 4972 C CA . SER B 1 210 ? 24.848 -15.504 7.641 1.00 16.55 210 SER B CA 1
ATOM 4973 C C . SER B 1 210 ? 25.532 -15.643 9.007 1.00 25.16 210 SER B C 1
ATOM 4974 O O . SER B 1 210 ? 25.526 -14.704 9.804 1.00 19.91 210 SER B O 1
ATOM 4977 N N . GLY B 1 211 ? 26.116 -16.808 9.275 1.00 21.29 211 GLY B N 1
ATOM 4978 C CA . GLY B 1 211 ? 26.671 -17.103 10.604 1.00 18.14 211 GLY B CA 1
ATOM 4979 C C . GLY B 1 211 ? 25.788 -18.056 11.390 1.00 18.37 211 GLY B C 1
ATOM 4980 O O . GLY B 1 211 ? 26.246 -18.687 12.331 1.00 18.40 211 GLY B O 1
ATOM 4981 N N . THR B 1 212 ? 24.513 -18.129 11.003 1.00 11.99 212 THR B N 1
ATOM 4982 C CA . THR B 1 212 ? 23.546 -19.093 11.521 1.00 19.58 212 THR B CA 1
ATOM 4983 C C . THR B 1 212 ? 23.449 -20.258 10.530 1.00 16.31 212 THR B C 1
ATOM 4984 O O . THR B 1 212 ? 23.423 -20.018 9.314 1.00 13.29 212 THR B O 1
ATOM 4988 N N . PRO B 1 213 ? 23.432 -21.517 11.034 1.00 19.00 213 PRO B N 1
ATOM 4989 C CA . PRO B 1 213 ? 23.197 -22.683 10.173 1.00 20.58 213 PRO B CA 1
ATOM 4990 C C . PRO B 1 213 ? 21.938 -22.549 9.324 1.00 18.17 213 PRO B C 1
ATOM 4991 O O . PRO B 1 213 ? 20.940 -21.993 9.773 1.00 15.73 213 PRO B O 1
ATOM 4995 N N . ALA B 1 214 ? 21.998 -23.041 8.093 1.00 20.32 214 ALA B N 1
ATOM 4996 C CA . ALA B 1 214 ? 20.877 -22.909 7.174 1.00 20.72 214 ALA B CA 1
ATOM 4997 C C . ALA B 1 214 ? 20.659 -24.209 6.430 1.00 24.13 214 ALA B C 1
ATOM 4998 O O . ALA B 1 214 ? 21.583 -25.011 6.288 1.00 22.35 214 ALA B O 1
ATOM 5000 N N . ILE B 1 215 ? 19.425 -24.428 5.992 1.00 22.86 215 ILE B N 1
ATOM 5001 C CA . ILE B 1 215 ? 19.115 -25.491 5.039 1.00 27.04 215 ILE B CA 1
ATOM 5002 C C . ILE B 1 215 ? 18.482 -24.844 3.802 1.00 27.46 215 ILE B C 1
ATOM 5003 O O . ILE B 1 215 ? 17.379 -24.295 3.860 1.00 25.14 215 ILE B O 1
ATOM 5008 N N . GLY B 1 216 ? 19.223 -24.904 2.696 1.00 27.75 216 GLY B N 1
ATOM 5009 C CA . GLY B 1 216 ? 18.894 -24.163 1.493 1.00 21.27 216 GLY B CA 1
ATOM 5010 C C . GLY B 1 216 ? 18.350 -24.980 0.342 1.00 27.85 216 GLY B C 1
ATOM 5011 O O . GLY B 1 216 ? 18.495 -26.211 0.308 1.00 26.94 216 GLY B O 1
ATOM 5012 N N . VAL B 1 217 ? 17.719 -24.277 -0.598 1.00 28.99 217 VAL B N 1
ATOM 5013 C CA . VAL B 1 217 ? 17.173 -24.877 -1.810 1.00 25.13 217 VAL B CA 1
ATOM 5014 C C . VAL B 1 217 ? 17.938 -24.400 -3.041 1.00 26.49 217 VAL B C 1
ATOM 5015 O O . VAL B 1 217 ? 18.696 -23.425 -2.986 1.00 27.63 217 VAL B O 1
ATOM 5019 N N . GLY B 1 218 ? 17.740 -25.102 -4.150 1.00 28.43 218 GLY B N 1
ATOM 5020 C CA . GLY B 1 218 ? 18.374 -24.744 -5.410 1.00 23.50 218 GLY B CA 1
ATOM 5021 C C . GLY B 1 218 ? 17.321 -24.433 -6.448 1.00 23.63 218 GLY B C 1
ATOM 5022 O O . GLY B 1 218 ? 16.136 -24.673 -6.211 1.00 28.32 218 GLY B O 1
ATOM 5023 N N . PRO B 1 219 ? 17.735 -23.854 -7.593 1.00 25.53 219 PRO B N 1
ATOM 5024 C CA . PRO B 1 219 ? 16.837 -23.772 -8.747 1.00 29.31 219 PRO B CA 1
ATOM 5025 C C . PRO B 1 219 ? 16.436 -25.160 -9.254 1.00 22.56 219 PRO B C 1
ATOM 5026 O O . PRO B 1 219 ? 17.238 -26.090 -9.221 1.00 23.27 219 PRO B O 1
ATOM 5030 N N . GLY B 1 220 ? 15.196 -25.278 -9.708 1.00 23.79 220 GLY B N 1
ATOM 5031 C CA . GLY B 1 220 ? 14.679 -26.522 -10.249 1.00 26.82 220 GLY B CA 1
ATOM 5032 C C . GLY B 1 220 ? 14.603 -26.481 -11.762 1.00 26.06 220 GLY B C 1
ATOM 5033 O O . GLY B 1 220 ? 13.781 -25.764 -12.343 1.00 26.07 220 GLY B O 1
ATOM 5034 N N . ASN B 1 221 ? 15.448 -27.283 -12.394 1.00 14.11 221 ASN B N 1
ATOM 5035 C CA . ASN B 1 221 ? 15.556 -27.311 -13.843 1.00 17.33 221 ASN B CA 1
ATOM 5036 C C . ASN B 1 221 ? 15.495 -28.748 -14.347 1.00 16.52 221 ASN B C 1
ATOM 5037 O O . ASN B 1 221 ? 16.371 -29.201 -15.080 1.00 22.68 221 ASN B O 1
ATOM 5042 N N . GLY B 1 222 ? 14.462 -29.475 -13.922 1.00 17.35 222 GLY B N 1
ATOM 5043 C CA . GLY B 1 222 ? 14.366 -30.905 -14.208 1.00 20.56 222 GLY B CA 1
ATOM 5044 C C . GLY B 1 222 ? 14.102 -31.257 -15.654 1.00 17.20 222 GLY B C 1
ATOM 5045 O O . GLY B 1 222 ? 13.133 -30.791 -16.233 1.00 17.03 222 GLY B O 1
ATOM 5046 N N . PRO B 1 223 ? 14.995 -32.047 -16.268 1.00 19.19 223 PRO B N 1
ATOM 5047 C CA . PRO B 1 223 ? 14.578 -32.627 -17.530 1.00 19.95 223 PRO B CA 1
ATOM 5048 C C . PRO B 1 223 ? 13.635 -33.811 -17.290 1.00 22.37 223 PRO B C 1
ATOM 5049 O O . PRO B 1 223 ? 13.735 -34.497 -16.261 1.00 16.25 223 PRO B O 1
ATOM 5053 N N . ALA B 1 224 ? 12.724 -34.031 -18.231 1.00 19.28 224 ALA B N 1
ATOM 5054 C CA . ALA B 1 224 ? 11.877 -35.220 -18.218 1.00 15.27 224 ALA B CA 1
ATOM 5055 C C . ALA B 1 224 ? 12.194 -36.083 -19.430 1.00 16.22 224 ALA B C 1
ATOM 5056 O O . ALA B 1 224 ? 11.799 -35.754 -20.546 1.00 23.57 224 ALA B O 1
ATOM 5058 N N . PHE B 1 225 ? 12.929 -37.174 -19.210 1.00 22.45 225 PHE B N 1
ATOM 5059 C CA . PHE B 1 225 ? 13.256 -38.114 -20.283 1.00 16.73 225 PHE B CA 1
ATOM 5060 C C . PHE B 1 225 ? 12.118 -39.119 -20.496 1.00 18.04 225 PHE B C 1
ATOM 5061 O O . PHE B 1 225 ? 11.818 -39.922 -19.617 1.00 19.53 225 PHE B O 1
ATOM 5069 N N . ILE B 1 226 ? 11.465 -39.039 -21.655 1.00 20.37 226 ILE B N 1
ATOM 5070 C CA . ILE B 1 226 ? 10.561 -40.106 -22.101 1.00 16.85 226 ILE B CA 1
ATOM 5071 C C . ILE B 1 226 ? 11.385 -41.095 -22.931 1.00 18.04 226 ILE B C 1
ATOM 5072 O O . ILE B 1 226 ? 11.968 -40.727 -23.954 1.00 24.77 226 ILE B O 1
ATOM 5077 N N . GLU B 1 227 ? 11.448 -42.342 -22.470 1.00 16.27 227 GLU B N 1
ATOM 5078 C CA . GLU B 1 227 ? 12.279 -43.381 -23.084 1.00 17.72 227 GLU B CA 1
ATOM 5079 C C . GLU B 1 227 ? 11.424 -44.290 -23.998 1.00 16.64 227 GLU B C 1
ATOM 5080 O O . GLU B 1 227 ? 10.208 -44.357 -23.829 1.00 16.81 227 GLU B O 1
ATOM 5086 N N . ARG B 1 228 ? 12.049 -44.958 -24.973 1.00 16.93 228 ARG B N 1
ATOM 5087 C CA . ARG B 1 228 ? 11.326 -45.758 -25.992 1.00 20.91 228 ARG B CA 1
ATOM 5088 C C . ARG B 1 228 ? 10.413 -46.883 -25.461 1.00 22.77 228 ARG B C 1
ATOM 5089 O O . ARG B 1 228 ? 9.513 -47.345 -26.170 1.00 24.83 228 ARG B O 1
ATOM 5097 N N . SER B 1 229 ? 10.636 -47.313 -24.222 1.00 17.19 229 SER B N 1
ATOM 5098 C CA . SER B 1 229 ? 9.774 -48.322 -23.604 1.00 20.02 229 SER B CA 1
ATOM 5099 C C . SER B 1 229 ? 8.518 -47.723 -22.964 1.00 20.82 229 SER B C 1
ATOM 5100 O O . SER B 1 229 ? 7.503 -48.410 -22.843 1.00 21.43 229 SER B O 1
ATOM 5103 N N . ALA B 1 230 ? 8.588 -46.445 -22.588 1.00 19.33 230 ALA B N 1
ATOM 5104 C CA . ALA B 1 230 ? 7.524 -45.756 -21.839 1.00 19.36 230 ALA B CA 1
ATOM 5105 C C . ALA B 1 230 ? 6.122 -45.727 -22.465 1.00 21.21 230 ALA B C 1
ATOM 5106 O O . ALA B 1 230 ? 5.956 -45.738 -23.692 1.00 18.24 230 ALA B O 1
ATOM 5108 N N . ASN B 1 231 ? 5.131 -45.711 -21.574 1.00 23.61 231 ASN B N 1
ATOM 5109 C CA . ASN B 1 231 ? 3.722 -45.460 -21.886 1.00 22.54 231 ASN B CA 1
ATOM 5110 C C . ASN B 1 231 ? 3.555 -43.981 -22.262 1.00 18.80 231 ASN B C 1
ATOM 5111 O O . ASN B 1 231 ? 3.399 -43.131 -21.378 1.00 24.86 231 ASN B O 1
ATOM 5116 N N . ILE B 1 232 ? 3.584 -43.698 -23.570 1.00 22.32 232 ILE B N 1
ATOM 5117 C CA . ILE B 1 232 ? 3.514 -42.323 -24.130 1.00 23.81 232 ILE B CA 1
ATOM 5118 C C . ILE B 1 232 ? 2.313 -41.459 -23.669 1.00 20.27 232 ILE B C 1
ATOM 5119 O O . ILE B 1 232 ? 2.549 -40.363 -23.157 1.00 22.78 232 ILE B O 1
ATOM 5124 N N . PRO B 1 233 ? 1.043 -41.930 -23.844 1.00 16.67 233 PRO B N 1
ATOM 5125 C CA . PRO B 1 233 ? -0.079 -41.150 -23.284 1.00 15.61 233 PRO B CA 1
ATOM 5126 C C . PRO B 1 233 ? 0.027 -40.801 -21.785 1.00 14.05 233 PRO B C 1
ATOM 5127 O O . PRO B 1 233 ? -0.248 -39.665 -21.403 1.00 19.36 233 PRO B O 1
ATOM 5131 N N . ARG B 1 234 ? 0.431 -41.754 -20.953 1.00 25.12 234 ARG B N 1
ATOM 5132 C CA . ARG B 1 234 ? 0.506 -41.508 -19.510 1.00 18.40 234 ARG B CA 1
ATOM 5133 C C . ARG B 1 234 ? 1.672 -40.587 -19.122 1.00 16.46 234 ARG B C 1
ATOM 5134 O O . ARG B 1 234 ? 1.557 -39.795 -18.181 1.00 17.87 234 ARG B O 1
ATOM 5142 N N . ALA B 1 235 ? 2.775 -40.686 -19.865 1.00 19.86 235 ALA B N 1
ATOM 5143 C CA . ALA B 1 235 ? 3.963 -39.859 -19.633 1.00 20.87 235 ALA B CA 1
ATOM 5144 C C . ALA B 1 235 ? 3.672 -38.381 -19.875 1.00 15.92 235 ALA B C 1
ATOM 5145 O O . ALA B 1 235 ? 4.076 -37.525 -19.088 1.00 15.90 235 ALA B O 1
ATOM 5147 N N . VAL B 1 236 ? 2.953 -38.106 -20.962 1.00 17.50 236 VAL B N 1
ATOM 5148 C CA . VAL B 1 236 ? 2.517 -36.760 -21.325 1.00 15.59 236 VAL B CA 1
ATOM 5149 C C . VAL B 1 236 ? 1.510 -36.214 -20.291 1.00 18.43 236 VAL B C 1
ATOM 5150 O O . VAL B 1 236 ? 1.589 -35.047 -19.885 1.00 12.81 236 VAL B O 1
ATOM 5154 N N . LYS B 1 237 ? 0.593 -37.070 -19.840 1.00 17.73 237 LYS B N 1
ATOM 5155 C CA . LYS B 1 237 ? -0.382 -36.681 -18.814 1.00 17.96 237 LYS B CA 1
ATOM 5156 C C . LYS B 1 237 ? 0.312 -36.177 -17.545 1.00 15.82 237 LYS B C 1
ATOM 5157 O O . LYS B 1 237 ? -0.029 -35.110 -17.041 1.00 23.85 237 LYS B O 1
ATOM 5163 N N . HIS B 1 238 ? 1.301 -36.928 -17.067 1.00 16.17 238 HIS B N 1
ATOM 5164 C CA . HIS B 1 238 ? 2.068 -36.575 -15.874 1.00 15.34 238 HIS B CA 1
ATOM 5165 C C . HIS B 1 238 ? 2.824 -35.252 -16.025 1.00 14.36 238 HIS B C 1
ATOM 5166 O O . HIS B 1 238 ? 2.750 -34.377 -15.154 1.00 14.91 238 HIS B O 1
ATOM 5173 N N . ILE B 1 239 ? 3.544 -35.112 -17.135 1.00 17.20 239 ILE B N 1
ATOM 5174 C CA . ILE B 1 239 ? 4.235 -33.862 -17.461 1.00 21.43 239 ILE B CA 1
ATOM 5175 C C . ILE B 1 239 ? 3.273 -32.668 -17.443 1.00 17.68 239 ILE B C 1
ATOM 5176 O O . ILE B 1 239 ? 3.526 -31.663 -16.765 1.00 19.12 239 ILE B O 1
ATOM 5181 N N . LEU B 1 240 ? 2.161 -32.802 -18.162 1.00 17.58 240 LEU B N 1
ATOM 5182 C CA . LEU B 1 240 ? 1.172 -31.742 -18.233 1.00 11.86 240 LEU B CA 1
ATOM 5183 C C . LEU B 1 240 ? 0.450 -31.519 -16.894 1.00 15.75 240 LEU B C 1
ATOM 5184 O O . LEU B 1 240 ? 0.157 -30.376 -16.546 1.00 19.28 240 LEU B O 1
ATOM 5189 N N . ASP B 1 241 ? 0.198 -32.594 -16.138 1.00 15.81 241 ASP B N 1
ATOM 5190 C CA . ASP B 1 241 ? -0.398 -32.485 -14.791 1.00 19.52 241 ASP B CA 1
ATOM 5191 C C . ASP B 1 241 ? 0.400 -31.526 -13.928 1.00 14.65 241 ASP B C 1
ATOM 5192 O O . ASP B 1 241 ? -0.145 -30.591 -13.341 1.00 16.07 241 ASP B O 1
ATOM 5197 N N . SER B 1 242 ? 1.709 -31.749 -13.901 1.00 18.42 242 SER B N 1
ATOM 5198 C CA . SER B 1 242 ? 2.631 -30.971 -13.090 1.00 21.30 242 SER B CA 1
ATOM 5199 C C . SER B 1 242 ? 2.971 -29.568 -13.609 1.00 21.24 242 SER B C 1
ATOM 5200 O O . SER B 1 242 ? 2.989 -28.613 -12.824 1.00 18.55 242 SER B O 1
ATOM 5203 N N . LYS B 1 243 ? 3.285 -29.446 -14.901 1.00 22.56 243 LYS B N 1
ATOM 5204 C CA A LYS B 1 243 ? 3.721 -28.166 -15.476 0.50 21.66 243 LYS B CA 1
ATOM 5205 C CA B LYS B 1 243 ? 3.721 -28.162 -15.446 0.50 24.64 243 LYS B CA 1
ATOM 5206 C C . LYS B 1 243 ? 2.584 -27.142 -15.533 1.00 23.59 243 LYS B C 1
ATOM 5207 O O . LYS B 1 243 ? 2.813 -25.937 -15.359 1.00 20.12 243 LYS B O 1
ATOM 5218 N N . THR B 1 244 ? 1.361 -27.618 -15.771 1.00 18.67 244 THR B N 1
ATOM 5219 C CA . THR B 1 244 ? 0.215 -26.717 -15.770 1.00 19.03 244 THR B CA 1
ATOM 5220 C C . THR B 1 244 ? -0.252 -26.397 -14.347 1.00 21.20 244 THR B C 1
ATOM 5221 O O . THR B 1 244 ? -0.954 -25.405 -14.140 1.00 17.87 244 THR B O 1
ATOM 5225 N N . PHE B 1 245 ? 0.168 -27.220 -13.379 1.00 20.61 245 PHE B N 1
ATOM 5226 C CA . PHE B 1 245 ? -0.240 -27.063 -11.975 1.00 20.32 245 PHE B CA 1
ATOM 5227 C C . PHE B 1 245 ? 0.197 -25.732 -11.380 1.00 17.96 245 PHE B C 1
ATOM 5228 O O . PHE B 1 245 ? 1.394 -25.446 -11.279 1.00 16.54 245 PHE B O 1
ATOM 5236 N N . ASP B 1 246 ? -0.802 -24.938 -10.986 1.00 14.85 246 ASP B N 1
ATOM 5237 C CA . ASP B 1 246 ? -0.638 -23.566 -10.498 1.00 19.63 246 ASP B CA 1
ATOM 5238 C C . ASP B 1 246 ? 0.226 -22.688 -11.430 1.00 16.64 246 ASP B C 1
ATOM 5239 O O . ASP B 1 246 ? 0.987 -21.843 -10.967 1.00 13.81 246 ASP B O 1
ATOM 5244 N N . ASN B 1 247 ? 0.071 -22.898 -12.743 1.00 17.87 247 ASN B N 1
ATOM 5245 C CA . ASN B 1 247 ? 0.897 -22.268 -13.800 1.00 14.85 247 ASN B CA 1
ATOM 5246 C C . ASN B 1 247 ? 2.413 -22.452 -13.653 1.00 22.42 247 ASN B C 1
ATOM 5247 O O . ASN B 1 247 ? 3.181 -21.567 -14.030 1.00 22.30 247 ASN B O 1
ATOM 5252 N N . GLY B 1 248 ? 2.839 -23.581 -13.099 1.00 14.87 248 GLY B N 1
ATOM 5253 C CA . GLY B 1 248 ? 4.264 -23.906 -13.011 1.00 18.24 248 GLY B CA 1
ATOM 5254 C C . GLY B 1 248 ? 5.038 -23.340 -11.829 1.00 21.85 248 GLY B C 1
ATOM 5255 O O . GLY B 1 248 ? 6.266 -23.249 -11.879 1.00 24.56 248 GLY B O 1
ATOM 5256 N N . THR B 1 249 ? 4.332 -22.981 -10.760 1.00 21.18 249 THR B N 1
ATOM 5257 C CA . THR B 1 249 ? 4.963 -22.366 -9.588 1.00 18.17 249 THR B CA 1
ATOM 5258 C C . THR B 1 249 ? 5.787 -23.305 -8.707 1.00 20.92 249 THR B C 1
ATOM 5259 O O . THR B 1 249 ? 6.614 -22.836 -7.929 1.00 16.24 249 THR B O 1
ATOM 5263 N N . ILE B 1 250 ? 5.564 -24.615 -8.800 1.00 20.44 250 ILE B N 1
ATOM 5264 C CA . ILE B 1 250 ? 6.355 -25.552 -7.990 1.00 24.12 250 ILE B CA 1
ATOM 5265 C C . ILE B 1 250 ? 7.681 -25.873 -8.688 1.00 24.00 250 ILE B C 1
ATOM 5266 O O . ILE B 1 250 ? 7.696 -26.236 -9.864 1.00 23.62 250 ILE B O 1
ATOM 5271 N N . CYS B 1 251 ? 8.780 -25.731 -7.942 1.00 19.28 251 CYS B N 1
ATOM 5272 C CA . CYS B 1 251 ? 10.158 -25.846 -8.449 1.00 16.93 251 CYS B CA 1
ATOM 5273 C C . CYS B 1 251 ? 10.553 -27.210 -9.021 1.00 16.92 251 CYS B C 1
ATOM 5274 O O . CYS B 1 251 ? 11.505 -27.307 -9.795 1.00 23.30 251 CYS B O 1
ATOM 5277 N N . ALA B 1 252 ? 9.832 -28.258 -8.626 1.00 15.46 252 ALA B N 1
ATOM 5278 C CA . ALA B 1 252 ? 10.132 -29.616 -9.063 1.00 16.92 252 ALA B CA 1
ATOM 5279 C C . ALA B 1 252 ? 9.330 -30.006 -10.304 1.00 17.96 252 ALA B C 1
ATOM 5280 O O . ALA B 1 252 ? 9.374 -31.154 -10.745 1.00 23.67 252 ALA B O 1
ATOM 5282 N N . SER B 1 253 ? 8.597 -29.049 -10.864 1.00 20.25 253 SER B N 1
ATOM 5283 C CA . SER B 1 253 ? 7.991 -29.214 -12.176 1.00 17.09 253 SER B CA 1
ATOM 5284 C C . SER B 1 253 ? 9.046 -29.347 -13.275 1.00 16.03 253 SER B C 1
ATOM 5285 O O . SER B 1 253 ? 10.185 -28.874 -13.129 1.00 17.98 253 SER B O 1
ATOM 5288 N N . GLU B 1 254 ? 8.642 -29.978 -14.374 1.00 20.32 254 GLU B N 1
ATOM 5289 C CA . GLU B 1 254 ? 9.501 -30.283 -15.523 1.00 18.08 254 GLU B CA 1
ATOM 5290 C C . GLU B 1 254 ? 9.952 -29.000 -16.181 1.00 16.89 254 GLU B C 1
ATOM 5291 O O . GLU B 1 254 ? 9.225 -28.030 -16.165 1.00 17.93 254 GLU B O 1
ATOM 5297 N N . GLN B 1 255 ? 11.154 -28.987 -16.747 1.00 16.36 255 GLN B N 1
ATOM 5298 C CA . GLN B 1 255 ? 11.652 -27.788 -17.429 1.00 17.02 255 GLN B CA 1
ATOM 5299 C C . GLN B 1 255 ? 12.002 -28.023 -18.886 1.00 14.77 255 GLN B C 1
ATOM 5300 O O . GLN B 1 255 ? 12.089 -27.085 -19.680 1.00 15.54 255 GLN B O 1
ATOM 5306 N N . SER B 1 256 ? 12.192 -29.293 -19.217 1.00 16.55 256 SER B N 1
ATOM 5307 C CA . SER B 1 256 ? 12.393 -29.751 -20.579 1.00 13.13 256 SER B CA 1
ATOM 5308 C C . SER B 1 256 ? 11.821 -31.157 -20.720 1.00 20.31 256 SER B C 1
ATOM 5309 O O . SER B 1 256 ? 11.591 -31.855 -19.728 1.00 16.86 256 SER B O 1
ATOM 5312 N N . VAL B 1 257 ? 11.562 -31.538 -21.963 1.00 18.83 257 VAL B N 1
ATOM 5313 C CA . VAL B 1 257 ? 11.223 -32.900 -22.317 1.00 16.29 257 VAL B CA 1
ATOM 5314 C C . VAL B 1 257 ? 12.408 -33.368 -23.154 1.00 17.65 257 VAL B C 1
ATOM 5315 O O . VAL B 1 257 ? 12.981 -32.590 -23.926 1.00 22.42 257 VAL B O 1
ATOM 5319 N N . VAL B 1 258 ? 12.812 -34.619 -22.956 1.00 20.01 258 VAL B N 1
ATOM 5320 C CA . VAL B 1 258 ? 13.860 -35.237 -23.758 1.00 16.60 258 VAL B CA 1
ATOM 5321 C C . VAL B 1 258 ? 13.286 -36.525 -24.341 1.00 16.80 258 VAL B C 1
ATOM 5322 O O . VAL B 1 258 ? 12.726 -37.351 -23.616 1.00 16.89 258 VAL B O 1
ATOM 5326 N N . VAL B 1 259 ? 13.391 -36.665 -25.658 1.00 20.43 259 VAL B N 1
ATOM 5327 C CA . VAL B 1 259 ? 12.935 -37.865 -26.356 1.00 17.66 259 VAL B CA 1
ATOM 5328 C C . VAL B 1 259 ? 14.107 -38.565 -27.022 1.00 21.32 259 VAL B C 1
ATOM 5329 O O . VAL B 1 259 ? 15.184 -37.983 -27.182 1.00 17.87 259 VAL B O 1
ATOM 5333 N N . GLU B 1 260 ? 13.896 -39.825 -27.389 1.00 21.67 260 GLU B N 1
ATOM 5334 C CA . GLU B 1 260 ? 14.776 -40.491 -28.330 1.00 17.53 260 GLU B CA 1
ATOM 5335 C C . GLU B 1 260 ? 14.234 -40.162 -29.726 1.00 19.79 260 GLU B C 1
ATOM 5336 O O . GLU B 1 260 ? 13.079 -39.719 -29.848 1.00 17.40 260 GLU B O 1
ATOM 5342 N N . ARG B 1 261 ? 15.064 -40.329 -30.760 1.00 17.52 261 ARG B N 1
ATOM 5343 C CA . ARG B 1 261 ? 14.651 -40.065 -32.148 1.00 23.56 261 ARG B CA 1
ATOM 5344 C C . ARG B 1 261 ? 13.482 -40.956 -32.568 1.00 27.70 261 ARG B C 1
ATOM 5345 O O . ARG B 1 261 ? 12.560 -40.502 -33.255 1.00 16.58 261 ARG B O 1
ATOM 5353 N N . VAL B 1 262 ? 13.535 -42.213 -32.124 1.00 22.02 262 VAL B N 1
ATOM 5354 C CA A VAL B 1 262 ? 12.489 -43.208 -32.398 0.50 26.04 262 VAL B CA 1
ATOM 5355 C CA B VAL B 1 262 ? 12.485 -43.195 -32.402 0.50 22.75 262 VAL B CA 1
ATOM 5356 C C . VAL B 1 262 ? 11.157 -42.791 -31.758 1.00 24.31 262 VAL B C 1
ATOM 5357 O O . VAL B 1 262 ? 10.088 -43.157 -32.241 1.00 26.31 262 VAL B O 1
ATOM 5364 N N . ASN B 1 263 ? 11.243 -42.011 -30.678 1.00 18.32 263 ASN B N 1
ATOM 5365 C CA . ASN B 1 263 ? 10.084 -41.518 -29.933 1.00 19.06 263 ASN B CA 1
ATOM 5366 C C . ASN B 1 263 ? 9.478 -40.243 -30.495 1.00 15.55 263 ASN B C 1
ATOM 5367 O O . ASN B 1 263 ? 8.262 -40.107 -30.525 1.00 27.95 263 ASN B O 1
ATOM 5372 N N . LYS B 1 264 ? 10.347 -39.320 -30.914 1.00 11.13 264 LYS B N 1
ATOM 5373 C CA . LYS B 1 264 ? 10.004 -37.926 -31.212 1.00 20.28 264 LYS B CA 1
ATOM 5374 C C . LYS B 1 264 ? 8.625 -37.707 -31.843 1.00 20.19 264 LYS B C 1
ATOM 5375 O O . LYS B 1 264 ? 7.791 -37.010 -31.273 1.00 22.13 264 LYS B O 1
ATOM 5381 N N . GLU B 1 265 ? 8.393 -38.339 -32.992 1.00 21.29 265 GLU B N 1
ATOM 5382 C CA . GLU B 1 265 ? 7.201 -38.106 -33.802 1.00 22.78 265 GLU B CA 1
ATOM 5383 C C . GLU B 1 265 ? 5.915 -38.480 -33.060 1.00 19.68 265 GLU B C 1
ATOM 5384 O O . GLU B 1 265 ? 4.925 -37.755 -33.137 1.00 20.71 265 GLU B O 1
ATOM 5390 N N . ALA B 1 266 ? 5.953 -39.590 -32.326 1.00 20.16 266 ALA B N 1
ATOM 5391 C CA . ALA B 1 266 ? 4.791 -40.068 -31.575 1.00 19.78 266 ALA B CA 1
ATOM 5392 C C . ALA B 1 266 ? 4.552 -39.261 -30.300 1.00 28.21 266 ALA B C 1
ATOM 5393 O O . ALA B 1 266 ? 3.401 -39.026 -29.916 1.00 18.58 266 ALA B O 1
ATOM 5395 N N . VAL B 1 267 ? 5.645 -38.841 -29.663 1.00 22.86 267 VAL B N 1
ATOM 5396 C CA . VAL B 1 267 ? 5.603 -38.003 -28.458 1.00 19.27 267 VAL B CA 1
ATOM 5397 C C . VAL B 1 267 ? 5.056 -36.597 -28.739 1.00 17.08 267 VAL B C 1
ATOM 5398 O O . VAL B 1 267 ? 4.220 -36.099 -27.986 1.00 19.24 267 VAL B O 1
ATOM 5402 N N . ILE B 1 268 ? 5.532 -35.975 -29.822 1.00 21.44 268 ILE B N 1
ATOM 5403 C CA . ILE B 1 268 ? 5.014 -34.684 -30.311 1.00 18.18 268 ILE B CA 1
ATOM 5404 C C . ILE B 1 268 ? 3.521 -34.745 -30.666 1.00 19.53 268 ILE B C 1
ATOM 5405 O O . ILE B 1 268 ? 2.762 -33.840 -30.308 1.00 19.86 268 ILE B O 1
ATOM 5410 N N . ALA B 1 269 ? 3.110 -35.835 -31.322 1.00 17.72 269 ALA B N 1
ATOM 5411 C CA . ALA B 1 269 ? 1.712 -36.077 -31.663 1.00 16.56 269 ALA B CA 1
ATOM 5412 C C . ALA B 1 269 ? 0.817 -36.154 -30.428 1.00 24.34 269 ALA B C 1
ATOM 5413 O O . ALA B 1 269 ? -0.285 -35.604 -30.430 1.00 20.62 269 ALA B O 1
ATOM 5415 N N . GLU B 1 270 ? 1.302 -36.823 -29.380 1.00 19.17 270 GLU B N 1
ATOM 5416 C CA . GLU B 1 270 ? 0.547 -36.989 -28.136 1.00 14.47 270 GLU B CA 1
ATOM 5417 C C . GLU B 1 270 ? 0.460 -35.707 -27.302 1.00 15.94 270 GLU B C 1
ATOM 5418 O O . GLU B 1 270 ? -0.588 -35.416 -26.714 1.00 27.43 270 GLU B O 1
ATOM 5424 N N . PHE B 1 271 ? 1.555 -34.956 -27.239 1.00 16.31 271 PHE B N 1
ATOM 5425 C CA . PHE B 1 271 ? 1.562 -33.643 -26.577 1.00 18.62 271 PHE B CA 1
ATOM 5426 C C . PHE B 1 271 ? 0.514 -32.716 -27.193 1.00 20.82 271 PHE B C 1
ATOM 5427 O O . PHE B 1 271 ? -0.302 -32.134 -26.478 1.00 20.03 271 PHE B O 1
ATOM 5435 N N . ARG B 1 272 ? 0.524 -32.618 -28.521 1.00 18.79 272 ARG B N 1
ATOM 5436 C CA . ARG B 1 272 ? -0.517 -31.916 -29.280 1.00 18.09 272 ARG B CA 1
ATOM 5437 C C . ARG B 1 272 ? -1.919 -32.459 -29.007 1.00 17.87 272 ARG B C 1
ATOM 5438 O O . ARG B 1 272 ? -2.853 -31.688 -28.786 1.00 16.54 272 ARG B O 1
ATOM 5446 N N . LYS B 1 273 ? -2.057 -33.785 -29.006 1.00 21.66 273 LYS B N 1
ATOM 5447 C CA . LYS B 1 273 ? -3.337 -34.430 -28.701 1.00 20.28 273 LYS B CA 1
ATOM 5448 C C . LYS B 1 273 ? -3.880 -34.047 -27.311 1.00 23.54 273 LYS B C 1
ATOM 5449 O O . LYS B 1 273 ? -5.093 -33.936 -27.115 1.00 19.19 273 LYS B O 1
ATOM 5455 N N . GLN B 1 274 ? -2.970 -33.808 -26.370 1.00 18.95 274 GLN B N 1
ATOM 5456 C CA . GLN B 1 274 ? -3.333 -33.520 -24.986 1.00 14.62 274 GLN B CA 1
ATOM 5457 C C . GLN B 1 274 ? -3.350 -32.039 -24.585 1.00 19.41 274 GLN B C 1
ATOM 5458 O O . GLN B 1 274 ? -3.666 -31.722 -23.442 1.00 23.34 274 GLN B O 1
ATOM 5464 N N . GLY B 1 275 ? -3.012 -31.130 -25.499 1.00 17.16 275 GLY B N 1
ATOM 5465 C CA . GLY B 1 275 ? -3.121 -29.697 -25.197 1.00 18.01 275 GLY B CA 1
ATOM 5466 C C . GLY B 1 275 ? -1.910 -28.815 -25.418 1.00 19.03 275 GLY B C 1
ATOM 5467 O O . GLY B 1 275 ? -2.015 -27.584 -25.429 1.00 21.27 275 GLY B O 1
ATOM 5468 N N . ALA B 1 276 ? -0.752 -29.438 -25.596 1.00 29.75 276 ALA B N 1
ATOM 5469 C CA . ALA B 1 276 ? 0.483 -28.706 -25.830 1.00 19.28 276 ALA B CA 1
ATOM 5470 C C . ALA B 1 276 ? 0.501 -28.008 -27.191 1.00 23.15 276 ALA B C 1
ATOM 5471 O O . ALA B 1 276 ? 0.013 -28.546 -28.189 1.00 22.85 276 ALA B O 1
ATOM 5473 N N . HIS B 1 277 ? 1.053 -26.798 -27.202 1.00 19.46 277 HIS B N 1
ATOM 5474 C CA . HIS B 1 277 ? 1.238 -26.023 -28.418 1.00 16.27 277 HIS B CA 1
ATOM 5475 C C . HIS B 1 277 ? 2.724 -25.867 -28.719 1.00 20.99 277 HIS B C 1
ATOM 5476 O O . HIS B 1 277 ? 3.482 -25.324 -27.910 1.00 20.69 277 HIS B O 1
ATOM 5483 N N . PHE B 1 278 ? 3.139 -26.370 -29.877 1.00 15.00 278 PHE B N 1
ATOM 5484 C CA . PHE B 1 278 ? 4.539 -26.295 -30.301 1.00 18.71 278 PHE B CA 1
ATOM 5485 C C . PHE B 1 278 ? 4.771 -25.001 -31.068 1.00 18.05 278 PHE B C 1
ATOM 5486 O O . PHE B 1 278 ? 4.046 -24.687 -32.005 1.00 17.13 278 PHE B O 1
ATOM 5494 N N . LEU B 1 279 ? 5.778 -24.250 -30.643 1.00 16.45 279 LEU B N 1
ATOM 5495 C CA . LEU B 1 279 ? 6.141 -23.014 -31.292 1.00 18.30 279 LEU B CA 1
ATOM 5496 C C . LEU B 1 279 ? 6.995 -23.267 -32.532 1.00 24.83 279 LEU B C 1
ATOM 5497 O O . LEU B 1 279 ? 7.818 -24.186 -32.557 1.00 23.21 279 LEU B O 1
ATOM 5502 N N . SER B 1 280 ? 6.796 -22.441 -33.555 1.00 19.93 280 SER B N 1
ATOM 5503 C CA . SER B 1 280 ? 7.667 -22.426 -34.716 1.00 19.46 280 SER B CA 1
ATOM 5504 C C . SER B 1 280 ? 9.033 -21.920 -34.267 1.00 22.28 280 SER B C 1
ATOM 5505 O O . SER B 1 280 ? 9.144 -21.296 -33.203 1.00 23.77 280 SER B O 1
ATOM 5508 N N . ASP B 1 281 ? 10.060 -22.189 -35.075 1.00 23.61 281 ASP B N 1
ATOM 5509 C CA . ASP B 1 281 ? 11.411 -21.716 -34.799 1.00 25.43 281 ASP B CA 1
ATOM 5510 C C . ASP B 1 281 ? 11.432 -20.191 -34.592 1.00 21.81 281 ASP B C 1
ATOM 5511 O O . ASP B 1 281 ? 12.068 -19.696 -33.659 1.00 22.38 281 ASP B O 1
ATOM 5516 N N . ALA B 1 282 ? 10.709 -19.469 -35.446 1.00 23.46 282 ALA B N 1
ATOM 5517 C CA . ALA B 1 282 ? 10.558 -18.015 -35.346 1.00 18.46 282 ALA B CA 1
ATOM 5518 C C . ALA B 1 282 ? 9.989 -17.531 -33.999 1.00 17.20 282 ALA B C 1
ATOM 5519 O O . ALA B 1 282 ? 10.586 -16.669 -33.341 1.00 17.38 282 ALA B O 1
ATOM 5521 N N . GLU B 1 283 ? 8.858 -18.094 -33.575 1.00 22.04 283 GLU B N 1
ATOM 5522 C CA . GLU B 1 283 ? 8.261 -17.682 -32.292 1.00 19.36 283 GLU B CA 1
ATOM 5523 C C . GLU B 1 283 ? 8.982 -18.206 -31.049 1.00 20.26 283 GLU B C 1
ATOM 5524 O O . GLU B 1 283 ? 8.967 -17.550 -30.005 1.00 19.90 283 GLU B O 1
ATOM 5530 N N . ALA B 1 284 ? 9.628 -19.366 -31.172 1.00 25.00 284 ALA B N 1
ATOM 5531 C CA . ALA B 1 284 ? 10.540 -19.862 -30.134 1.00 22.47 284 ALA B CA 1
ATOM 5532 C C . ALA B 1 284 ? 11.673 -18.863 -29.858 1.00 19.00 284 ALA B C 1
ATOM 5533 O O . ALA B 1 284 ? 12.036 -18.646 -28.701 1.00 22.11 284 ALA B O 1
ATOM 5535 N N . VAL B 1 285 ? 12.201 -18.248 -30.923 1.00 20.23 285 VAL B N 1
ATOM 5536 C CA . VAL B 1 285 ? 13.212 -17.182 -30.819 1.00 23.96 285 VAL B CA 1
ATOM 5537 C C . VAL B 1 285 ? 12.630 -15.924 -30.158 1.00 20.76 285 VAL B C 1
ATOM 5538 O O . VAL B 1 285 ? 13.236 -15.364 -29.239 1.00 20.58 285 VAL B O 1
ATOM 5542 N N . GLN B 1 286 ? 11.459 -15.500 -30.635 1.00 16.54 286 GLN B N 1
ATOM 5543 C CA . GLN B 1 286 ? 10.765 -14.309 -30.140 1.00 20.97 286 GLN B CA 1
ATOM 5544 C C . GLN B 1 286 ? 10.421 -14.399 -28.651 1.00 17.38 286 GLN B C 1
ATOM 5545 O O . GLN B 1 286 ? 10.578 -13.424 -27.921 1.00 21.47 286 GLN B O 1
ATOM 5551 N N . LEU B 1 287 ? 9.948 -15.563 -28.208 1.00 19.18 287 LEU B N 1
ATOM 5552 C CA . LEU B 1 287 ? 9.689 -15.786 -26.781 1.00 19.12 287 LEU B CA 1
ATOM 5553 C C . LEU B 1 287 ? 11.007 -15.901 -25.999 1.00 23.61 287 LEU B C 1
ATOM 5554 O O . LEU B 1 287 ? 11.123 -15.368 -24.899 1.00 19.16 287 LEU B O 1
ATOM 5559 N N . GLY B 1 288 ? 11.992 -16.578 -26.590 1.00 19.56 288 GLY B N 1
ATOM 5560 C CA . GLY B 1 288 ? 13.359 -16.629 -26.061 1.00 25.54 288 GLY B CA 1
ATOM 5561 C C . GLY B 1 288 ? 13.927 -15.273 -25.669 1.00 25.39 288 GLY B C 1
ATOM 5562 O O . GLY B 1 288 ? 14.365 -15.099 -24.532 1.00 22.91 288 GLY B O 1
ATOM 5563 N N . LYS B 1 289 ? 13.877 -14.310 -26.596 1.00 23.35 289 LYS B N 1
ATOM 5564 C CA . LYS B 1 289 ? 14.317 -12.922 -26.341 1.00 22.82 289 LYS B CA 1
ATOM 5565 C C . LYS B 1 289 ? 13.551 -12.292 -25.185 1.00 21.19 289 LYS B C 1
ATOM 5566 O O . LYS B 1 289 ? 14.105 -11.502 -24.424 1.00 24.67 289 LYS B O 1
ATOM 5572 N N . PHE B 1 290 ? 12.271 -12.632 -25.069 1.00 21.26 290 PHE B N 1
ATOM 5573 C CA . PHE B 1 290 ? 11.445 -12.050 -24.027 1.00 28.30 290 PHE B CA 1
ATOM 5574 C C . PHE B 1 290 ? 11.833 -12.540 -22.629 1.00 22.57 290 PHE B C 1
ATOM 5575 O O . PHE B 1 290 ? 12.029 -11.719 -21.728 1.00 21.03 290 PHE B O 1
ATOM 5583 N N . ILE B 1 291 ? 11.944 -13.858 -22.445 1.00 22.07 291 ILE B N 1
ATOM 5584 C CA . ILE B 1 291 ? 12.189 -14.395 -21.099 1.00 20.71 291 ILE B CA 1
ATOM 5585 C C . ILE B 1 291 ? 13.626 -14.199 -20.579 1.00 20.36 291 ILE B C 1
ATOM 5586 O O . ILE B 1 291 ? 13.857 -14.212 -19.374 1.00 26.15 291 ILE B O 1
ATOM 5591 N N . LEU B 1 292 ? 14.576 -13.968 -21.482 1.00 27.31 292 LEU B N 1
ATOM 5592 C CA . LEU B 1 292 ? 15.939 -13.636 -21.083 1.00 23.03 292 LEU B CA 1
ATOM 5593 C C . LEU B 1 292 ? 16.187 -12.128 -21.089 1.00 26.25 292 LEU B C 1
ATOM 5594 O O . LEU B 1 292 ? 16.114 -11.471 -22.137 1.00 29.35 292 LEU B O 1
ATOM 5599 N N . ARG B 1 293 ? 16.496 -11.593 -19.912 1.00 26.08 293 ARG B N 1
ATOM 5600 C CA . ARG B 1 293 ? 16.804 -10.174 -19.756 1.00 28.88 293 ARG B CA 1
ATOM 5601 C C . ARG B 1 293 ? 18.276 -9.881 -20.085 1.00 34.82 293 ARG B C 1
ATOM 5602 O O . ARG B 1 293 ? 19.113 -10.787 -19.977 1.00 32.64 293 ARG B O 1
ATOM 5610 N N . PRO B 1 294 ? 18.593 -8.629 -20.520 1.00 40.29 294 PRO B N 1
ATOM 5611 C CA . PRO B 1 294 ? 19.970 -8.172 -20.779 1.00 39.17 294 PRO B CA 1
ATOM 5612 C C . PRO B 1 294 ? 21.015 -8.545 -19.719 1.00 36.38 294 PRO B C 1
ATOM 5613 O O . PRO B 1 294 ? 22.117 -8.968 -20.073 1.00 35.52 294 PRO B O 1
ATOM 5617 N N . ASN B 1 295 ? 20.660 -8.407 -18.441 1.00 32.73 295 ASN B N 1
ATOM 5618 C CA . ASN B 1 295 ? 21.554 -8.723 -17.322 1.00 35.64 295 ASN B CA 1
ATOM 5619 C C . ASN B 1 295 ? 21.728 -10.227 -17.030 1.00 35.09 295 ASN B C 1
ATOM 5620 O O . ASN B 1 295 ? 22.295 -10.597 -16.001 1.00 33.81 295 ASN B O 1
ATOM 5625 N N . GLY B 1 296 ? 21.227 -11.080 -17.924 1.00 35.08 296 GLY B N 1
ATOM 5626 C CA . GLY B 1 296 ? 21.374 -12.533 -17.803 1.00 32.60 296 GLY B CA 1
ATOM 5627 C C . GLY B 1 296 ? 20.304 -13.246 -16.990 1.00 28.51 296 GLY B C 1
ATOM 5628 O O . GLY B 1 296 ? 20.205 -14.472 -17.041 1.00 30.81 296 GLY B O 1
ATOM 5629 N N . SER B 1 297 ? 19.505 -12.479 -16.248 1.00 30.52 297 SER B N 1
ATOM 5630 C CA A SER B 1 297 ? 18.454 -13.024 -15.393 0.50 29.64 297 SER B CA 1
ATOM 5631 C CA B SER B 1 297 ? 18.461 -13.047 -15.399 0.50 28.25 297 SER B CA 1
ATOM 5632 C C . SER B 1 297 ? 17.222 -13.431 -16.208 1.00 30.06 297 SER B C 1
ATOM 5633 O O . SER B 1 297 ? 17.017 -12.938 -17.322 1.00 22.75 297 SER B O 1
ATOM 5638 N N . MET B 1 298 ? 16.411 -14.337 -15.654 1.00 29.57 298 MET B N 1
ATOM 5639 C CA . MET B 1 298 ? 15.148 -14.733 -16.287 1.00 25.42 298 MET B CA 1
ATOM 5640 C C . MET B 1 298 ? 14.049 -13.720 -15.939 1.00 28.54 298 MET B C 1
ATOM 5641 O O . MET B 1 298 ? 13.987 -13.232 -14.809 1.00 27.69 298 MET B O 1
ATOM 5646 N N . ASN B 1 299 ? 13.192 -13.413 -16.914 1.00 25.68 299 ASN B N 1
ATOM 5647 C CA . ASN B 1 299 ? 12.127 -12.412 -16.772 1.00 26.08 299 ASN B CA 1
ATOM 5648 C C . ASN B 1 299 ? 11.024 -12.847 -15.803 1.00 21.11 299 ASN B C 1
ATOM 5649 O O . ASN B 1 299 ? 10.335 -13.840 -16.060 1.00 28.35 299 ASN B O 1
ATOM 5654 N N . PRO B 1 300 ? 10.833 -12.088 -14.701 1.00 25.74 300 PRO B N 1
ATOM 5655 C CA . PRO B 1 300 ? 9.820 -12.434 -13.698 1.00 28.65 300 PRO B CA 1
ATOM 5656 C C . PRO B 1 300 ? 8.381 -12.247 -14.181 1.00 21.31 300 PRO B C 1
ATOM 5657 O O . PRO B 1 300 ? 7.459 -12.752 -13.533 1.00 25.78 300 PRO B O 1
ATOM 5661 N N . ALA B 1 301 ? 8.189 -11.541 -15.301 1.00 21.49 301 ALA B N 1
ATOM 5662 C CA . ALA B 1 301 ? 6.855 -11.322 -15.882 1.00 20.94 301 ALA B CA 1
ATOM 5663 C C . ALA B 1 301 ? 6.129 -12.612 -16.291 1.00 23.73 301 ALA B C 1
ATOM 5664 O O . ALA B 1 301 ? 4.899 -12.640 -16.334 1.00 26.10 301 ALA B O 1
ATOM 5666 N N . ILE B 1 302 ? 6.882 -13.674 -16.572 1.00 21.74 302 ILE B N 1
ATOM 5667 C CA . ILE B 1 302 ? 6.284 -14.978 -16.886 1.00 20.93 302 ILE B CA 1
ATOM 5668 C C . ILE B 1 302 ? 5.833 -15.788 -15.667 1.00 18.37 302 ILE B C 1
ATOM 5669 O O . ILE B 1 302 ? 4.992 -16.662 -15.810 1.00 19.56 302 ILE B O 1
ATOM 5674 N N . VAL B 1 303 ? 6.402 -15.504 -14.494 1.00 22.60 303 VAL B N 1
ATOM 5675 C CA . VAL B 1 303 ? 6.217 -16.329 -13.285 1.00 22.02 303 VAL B CA 1
ATOM 5676 C C . VAL B 1 303 ? 4.749 -16.523 -12.914 1.00 16.21 303 VAL B C 1
ATOM 5677 O O . VAL B 1 303 ? 4.020 -15.553 -12.704 1.00 17.52 303 VAL B O 1
ATOM 5681 N N . GLY B 1 304 ? 4.312 -17.783 -12.897 1.00 11.38 304 GLY B N 1
ATOM 5682 C CA . GLY B 1 304 ? 2.968 -18.131 -12.478 1.00 12.48 304 GLY B CA 1
ATOM 5683 C C . GLY B 1 304 ? 1.844 -17.567 -13.330 1.00 22.48 304 GLY B C 1
ATOM 5684 O O . GLY B 1 304 ? 0.721 -17.424 -12.853 1.00 21.01 304 GLY B O 1
ATOM 5685 N N . LYS B 1 305 ? 2.148 -17.248 -14.589 1.00 16.70 305 LYS B N 1
ATOM 5686 C CA . LYS B 1 305 ? 1.182 -16.634 -15.501 1.00 12.42 305 LYS B CA 1
ATOM 5687 C C . LYS B 1 305 ? 0.673 -17.653 -16.500 1.00 17.69 305 LYS B C 1
ATOM 5688 O O . LYS B 1 305 ? 1.353 -18.633 -16.780 1.00 17.27 305 LYS B O 1
ATOM 5694 N N . SER B 1 306 ? -0.531 -17.428 -17.024 1.00 13.90 306 SER B N 1
ATOM 5695 C CA . SER B 1 306 ? -1.141 -18.343 -17.982 1.00 16.51 306 SER B CA 1
ATOM 5696 C C . SER B 1 306 ? -0.435 -18.265 -19.336 1.00 17.91 306 SER B C 1
ATOM 5697 O O . SER B 1 306 ? 0.233 -17.264 -19.637 1.00 15.06 306 SER B O 1
ATOM 5700 N N . VAL B 1 307 ? -0.604 -19.312 -20.149 1.00 17.60 307 VAL B N 1
ATOM 5701 C CA . VAL B 1 307 ? -0.107 -19.346 -21.543 1.00 23.60 307 VAL B CA 1
ATOM 5702 C C . VAL B 1 307 ? -0.526 -18.115 -22.369 1.00 17.63 307 VAL B C 1
ATOM 5703 O O . VAL B 1 307 ? 0.286 -17.565 -23.104 1.00 19.21 307 VAL B O 1
ATOM 5707 N N . GLN B 1 308 ? -1.788 -17.706 -22.235 1.00 14.95 308 GLN B N 1
ATOM 5708 C CA . GLN B 1 308 ? -2.345 -16.549 -22.942 1.00 19.56 308 GLN B CA 1
ATOM 5709 C C . GLN B 1 308 ? -1.733 -15.222 -22.509 1.00 21.04 308 GLN B C 1
ATOM 5710 O O . GLN B 1 308 ? -1.564 -14.319 -23.324 1.00 19.03 308 GLN B O 1
ATOM 5716 N N . HIS B 1 309 ? -1.448 -15.104 -21.215 1.00 21.06 309 HIS B N 1
ATOM 5717 C CA . HIS B 1 309 ? -0.831 -13.919 -20.654 1.00 17.82 309 HIS B CA 1
ATOM 5718 C C . HIS B 1 309 ? 0.576 -13.777 -21.216 1.00 17.51 309 HIS B C 1
ATOM 5719 O O . HIS B 1 309 ? 0.950 -12.709 -21.688 1.00 13.42 309 HIS B O 1
ATOM 5726 N N . ILE B 1 310 ? 1.333 -14.870 -21.163 1.00 14.50 310 ILE B N 1
ATOM 5727 C CA . ILE B 1 310 ? 2.731 -14.906 -21.620 1.00 22.17 310 ILE B CA 1
ATOM 5728 C C . ILE B 1 310 ? 2.844 -14.630 -23.137 1.00 17.15 310 ILE B C 1
ATOM 5729 O O . ILE B 1 310 ? 3.658 -13.813 -23.563 1.00 16.82 310 ILE B O 1
ATOM 5734 N N . ALA B 1 311 ? 1.978 -15.269 -23.930 1.00 23.38 311 ALA B N 1
ATOM 5735 C CA . ALA B 1 311 ? 1.886 -15.003 -25.373 1.00 19.23 311 ALA B CA 1
ATOM 5736 C C . ALA B 1 311 ? 1.643 -13.530 -25.671 1.00 18.96 311 ALA B C 1
ATOM 5737 O O . ALA B 1 311 ? 2.270 -12.968 -26.568 1.00 21.45 311 ALA B O 1
ATOM 5739 N N . ASN B 1 312 ? 0.753 -12.912 -24.897 1.00 17.76 312 ASN B N 1
ATOM 5740 C CA . ASN B 1 312 ? 0.382 -11.517 -25.082 1.00 20.07 312 ASN B CA 1
ATOM 5741 C C . ASN B 1 312 ? 1.559 -10.583 -24.826 1.00 21.84 312 ASN B C 1
ATOM 5742 O O . ASN B 1 312 ? 1.839 -9.696 -25.635 1.00 26.94 312 ASN B O 1
ATOM 5747 N N . LEU B 1 313 ? 2.252 -10.807 -23.712 1.00 17.33 313 LEU B N 1
ATOM 5748 C CA . LEU B 1 313 ? 3.489 -10.077 -23.397 1.00 20.70 313 LEU B CA 1
ATOM 5749 C C . LEU B 1 313 ? 4.616 -10.295 -24.424 1.00 16.25 313 LEU B C 1
ATOM 5750 O O . LEU B 1 313 ? 5.309 -9.344 -24.784 1.00 14.84 313 LEU B O 1
ATOM 5755 N N . ALA B 1 314 ? 4.774 -11.530 -24.908 1.00 12.89 314 ALA B N 1
ATOM 5756 C CA . ALA B 1 314 ? 5.855 -11.867 -25.862 1.00 19.46 314 ALA B CA 1
ATOM 5757 C C . ALA B 1 314 ? 5.496 -11.540 -27.320 1.00 16.66 314 ALA B C 1
ATOM 5758 O O . ALA B 1 314 ? 6.314 -11.713 -28.229 1.00 15.11 314 ALA B O 1
ATOM 5760 N N . GLY B 1 315 ? 4.265 -11.083 -27.525 1.00 17.30 315 GLY B N 1
ATOM 5761 C CA . GLY B 1 315 ? 3.785 -10.675 -28.841 1.00 22.98 315 GLY B CA 1
ATOM 5762 C C . GLY B 1 315 ? 3.369 -11.809 -29.751 1.00 24.53 315 GLY B C 1
ATOM 5763 O O . GLY B 1 315 ? 3.289 -11.628 -30.966 1.00 22.93 315 GLY B O 1
ATOM 5764 N N . LEU B 1 316 ? 3.099 -12.974 -29.163 1.00 23.96 316 LEU B N 1
ATOM 5765 C CA . LEU B 1 316 ? 2.717 -14.181 -29.916 1.00 21.90 316 LEU B CA 1
ATOM 5766 C C . LEU B 1 316 ? 1.197 -14.314 -30.035 1.00 27.49 316 LEU B C 1
ATOM 5767 O O . LEU B 1 316 ? 0.439 -13.604 -29.355 1.00 23.28 316 LEU B O 1
ATOM 5772 N N . THR B 1 317 ? 0.759 -15.213 -30.913 1.00 20.29 317 THR B N 1
ATOM 5773 C CA . THR B 1 317 ? -0.654 -15.548 -31.032 1.00 19.05 317 THR B CA 1
ATOM 5774 C C . THR B 1 317 ? -0.778 -17.055 -30.987 1.00 16.28 317 THR B C 1
ATOM 5775 O O . THR B 1 317 ? -0.303 -17.771 -31.872 1.00 15.63 317 THR B O 1
ATOM 5779 N N . VAL B 1 318 ? -1.415 -17.511 -29.915 1.00 17.24 318 VAL B N 1
ATOM 5780 C CA . VAL B 1 318 ? -1.442 -18.902 -29.517 1.00 18.96 318 VAL B CA 1
ATOM 5781 C C . VAL B 1 318 ? -2.908 -19.267 -29.276 1.00 15.34 318 VAL B C 1
ATOM 5782 O O . VAL B 1 318 ? -3.615 -18.508 -28.607 1.00 14.01 318 VAL B O 1
ATOM 5786 N N . PRO B 1 319 ? -3.368 -20.430 -29.805 1.00 18.96 319 PRO B N 1
ATOM 5787 C CA . PRO B 1 319 ? -4.739 -20.893 -29.619 1.00 17.70 319 PRO B CA 1
ATOM 5788 C C . PRO B 1 319 ? -5.181 -20.871 -28.153 1.00 19.35 319 PRO B C 1
ATOM 5789 O O . PRO B 1 319 ? -4.400 -21.234 -27.265 1.00 19.11 319 PRO B O 1
ATOM 5793 N N . ALA B 1 320 ? -6.423 -20.433 -27.925 1.00 13.45 320 ALA B N 1
ATOM 5794 C CA . ALA B 1 320 ? -7.004 -20.302 -26.588 1.00 16.65 320 ALA B CA 1
ATOM 5795 C C . ALA B 1 320 ? -6.894 -21.542 -25.689 1.00 17.60 320 ALA B C 1
ATOM 5796 O O . ALA B 1 320 ? -6.735 -21.405 -24.476 1.00 18.19 320 ALA B O 1
ATOM 5798 N N . ASP B 1 321 ? -6.954 -22.733 -26.292 1.00 16.88 321 ASP B N 1
ATOM 5799 C CA . ASP B 1 321 ? -6.967 -24.009 -25.562 1.00 25.09 321 ASP B CA 1
ATOM 5800 C C . ASP B 1 321 ? -5.584 -24.536 -25.140 1.00 23.97 321 ASP B C 1
ATOM 5801 O O . ASP B 1 321 ? -5.481 -25.612 -24.533 1.00 15.42 321 ASP B O 1
ATOM 5806 N N . ALA B 1 322 ? -4.532 -23.789 -25.472 1.00 15.16 322 ALA B N 1
ATOM 5807 C CA . ALA B 1 322 ? -3.159 -24.248 -25.266 1.00 17.20 322 ALA B CA 1
ATOM 5808 C C . ALA B 1 322 ? -2.754 -24.265 -23.793 1.00 17.62 322 ALA B C 1
ATOM 5809 O O . ALA B 1 322 ? -2.796 -23.245 -23.107 1.00 19.76 322 ALA B O 1
ATOM 5811 N N . ARG B 1 323 ? -2.375 -25.456 -23.341 1.00 17.53 323 ARG B N 1
ATOM 5812 C CA . ARG B 1 323 ? -2.072 -25.749 -21.942 1.00 18.69 323 ARG B CA 1
ATOM 5813 C C . ARG B 1 323 ? -0.636 -25.417 -21.572 1.00 13.34 323 ARG B C 1
ATOM 5814 O O . ARG B 1 323 ? -0.394 -24.897 -20.477 1.00 16.91 323 ARG B O 1
ATOM 5822 N N . VAL B 1 324 ? 0.304 -25.741 -22.473 1.00 16.91 324 VAL B N 1
ATOM 5823 C CA . VAL B 1 324 ? 1.718 -25.317 -22.392 1.00 18.44 324 VAL B CA 1
ATOM 5824 C C . VAL B 1 324 ? 2.269 -24.857 -23.747 1.00 19.36 324 VAL B C 1
ATOM 5825 O O . VAL B 1 324 ? 1.757 -25.234 -24.806 1.00 21.72 324 VAL B O 1
ATOM 5829 N N . LEU B 1 325 ? 3.297 -24.012 -23.687 1.00 19.04 325 LEU B N 1
ATOM 5830 C CA . LEU B 1 325 ? 4.111 -23.650 -24.844 1.00 14.23 325 LEU B CA 1
ATOM 5831 C C . LEU B 1 325 ? 5.360 -24.529 -24.849 1.00 15.80 325 LEU B C 1
ATOM 5832 O O . LEU B 1 325 ? 6.035 -24.658 -23.824 1.00 16.40 325 LEU B O 1
ATOM 5837 N N . ILE B 1 326 ? 5.655 -25.163 -25.980 1.00 13.93 326 ILE B N 1
ATOM 5838 C CA . ILE B 1 326 ? 6.842 -26.024 -26.077 1.00 20.31 326 ILE B CA 1
ATOM 5839 C C . ILE B 1 326 ? 7.783 -25.562 -27.188 1.00 13.30 326 ILE B C 1
ATOM 5840 O O . ILE B 1 326 ? 7.385 -25.475 -28.345 1.00 14.57 326 ILE B O 1
ATOM 5845 N N . ALA B 1 327 ? 9.027 -25.255 -26.834 1.00 20.10 327 ALA B N 1
ATOM 5846 C CA . ALA B 1 327 ? 10.021 -24.871 -27.832 1.00 17.43 327 ALA B CA 1
ATOM 5847 C C . ALA B 1 327 ? 11.071 -25.963 -28.001 1.00 24.46 327 ALA B C 1
ATOM 5848 O O . ALA B 1 327 ? 11.617 -26.460 -27.019 1.00 22.65 327 ALA B O 1
ATOM 5850 N N . GLU B 1 328 ? 11.338 -26.355 -29.245 1.00 23.25 328 GLU B N 1
ATOM 5851 C CA . GLU B 1 328 ? 12.459 -27.249 -29.511 1.00 18.15 328 GLU B CA 1
ATOM 5852 C C . GLU B 1 328 ? 13.774 -26.539 -29.208 1.00 23.22 328 GLU B C 1
ATOM 5853 O O . GLU B 1 328 ? 13.933 -25.346 -29.486 1.00 16.97 328 GLU B O 1
ATOM 5859 N N . GLU B 1 329 ? 14.690 -27.263 -28.575 1.00 19.41 329 GLU B N 1
ATOM 5860 C CA . GLU B 1 329 ? 15.968 -26.687 -28.163 1.00 20.32 329 GLU B CA 1
ATOM 5861 C C . GLU B 1 329 ? 17.073 -27.701 -28.407 1.00 14.83 329 GLU B C 1
ATOM 5862 O O . GLU B 1 329 ? 16.821 -28.900 -28.358 1.00 21.24 329 GLU B O 1
ATOM 5868 N N . THR B 1 330 ? 18.286 -27.218 -28.686 1.00 24.35 330 THR B N 1
ATOM 5869 C CA . THR B 1 330 ? 19.455 -28.086 -28.883 1.00 24.25 330 THR B CA 1
ATOM 5870 C C . THR B 1 330 ? 20.604 -27.783 -27.922 1.00 21.76 330 THR B C 1
ATOM 5871 O O . THR B 1 330 ? 21.404 -28.664 -27.627 1.00 22.20 330 THR B O 1
ATOM 5875 N N . LYS B 1 331 ? 20.666 -26.550 -27.425 1.00 18.37 331 LYS B N 1
ATOM 5876 C CA . LYS B 1 331 ? 21.831 -26.065 -26.680 1.00 21.73 331 LYS B CA 1
ATOM 5877 C C . LYS B 1 331 ? 21.595 -25.939 -25.179 1.00 20.63 331 LYS B C 1
ATOM 5878 O O . LYS B 1 331 ? 20.469 -26.022 -24.714 1.00 17.82 331 LYS B O 1
ATOM 5884 N N . VAL B 1 332 ? 22.682 -25.743 -24.432 1.00 19.85 332 VAL B N 1
ATOM 5885 C CA . VAL B 1 332 ? 22.639 -25.539 -22.985 1.00 24.17 332 VAL B CA 1
ATOM 5886 C C . VAL B 1 332 ? 23.540 -24.359 -22.603 1.00 22.89 332 VAL B C 1
ATOM 5887 O O . VAL B 1 332 ? 24.707 -24.318 -22.993 1.00 20.75 332 VAL B O 1
ATOM 5891 N N . GLY B 1 333 ? 23.010 -23.406 -21.842 1.00 17.97 333 GLY B N 1
ATOM 5892 C CA . GLY B 1 333 ? 23.850 -22.336 -21.313 1.00 19.56 333 GLY B CA 1
ATOM 5893 C C . GLY B 1 333 ? 23.130 -21.175 -20.664 1.00 24.36 333 GLY B C 1
ATOM 5894 O O . GLY B 1 333 ? 21.891 -21.136 -20.610 1.00 20.84 333 GLY B O 1
ATOM 5895 N N . ALA B 1 334 ? 23.928 -20.221 -20.183 1.00 20.56 334 ALA B N 1
ATOM 5896 C CA . ALA B 1 334 ? 23.432 -19.016 -19.508 1.00 26.23 334 ALA B CA 1
ATOM 5897 C C . ALA B 1 334 ? 22.626 -18.095 -20.430 1.00 21.65 334 ALA B C 1
ATOM 5898 O O . ALA B 1 334 ? 21.746 -17.374 -19.971 1.00 24.84 334 ALA B O 1
ATOM 5900 N N . LYS B 1 335 ? 22.940 -18.139 -21.722 1.00 21.05 335 LYS B N 1
ATOM 5901 C CA . LYS B 1 335 ? 22.273 -17.336 -22.740 1.00 31.17 335 LYS B CA 1
ATOM 5902 C C . LYS B 1 335 ? 21.238 -18.170 -23.494 1.00 28.72 335 LYS B C 1
ATOM 5903 O O . LYS B 1 335 ? 20.713 -17.733 -24.518 1.00 22.74 335 LYS B O 1
ATOM 5909 N N . ILE B 1 336 ? 20.971 -19.373 -22.984 1.00 25.62 336 ILE B N 1
ATOM 5910 C CA . ILE B 1 336 ? 19.970 -20.281 -23.545 1.00 21.16 336 ILE B CA 1
ATOM 5911 C C . ILE B 1 336 ? 18.836 -20.424 -22.504 1.00 23.03 336 ILE B C 1
ATOM 5912 O O . ILE B 1 336 ? 18.911 -21.254 -21.588 1.00 20.42 336 ILE B O 1
ATOM 5917 N N . PRO B 1 337 ? 17.791 -19.580 -22.634 1.00 19.86 337 PRO B N 1
ATOM 5918 C CA . PRO B 1 337 ? 16.703 -19.475 -21.651 1.00 21.80 337 PRO B CA 1
ATOM 5919 C C . PRO B 1 337 ? 15.881 -20.761 -21.481 1.00 21.62 337 PRO B C 1
ATOM 5920 O O . PRO B 1 337 ? 15.388 -21.040 -20.381 1.00 18.50 337 PRO B O 1
ATOM 5924 N N . TYR B 1 338 ? 15.736 -21.536 -22.554 1.00 20.24 338 TYR B N 1
ATOM 5925 C CA . TYR B 1 338 ? 14.938 -22.760 -22.478 1.00 21.91 338 TYR B CA 1
ATOM 5926 C C . TYR B 1 338 ? 15.656 -23.854 -21.696 1.00 21.24 338 TYR B C 1
ATOM 5927 O O . TYR B 1 338 ? 15.005 -24.676 -21.051 1.00 19.56 338 TYR B O 1
ATOM 5936 N N . SER B 1 339 ? 16.994 -23.815 -21.697 1.00 21.83 339 SER B N 1
ATOM 5937 C CA . SER B 1 339 ? 17.801 -24.701 -20.854 1.00 12.37 339 SER B CA 1
ATOM 5938 C C . SER B 1 339 ? 17.838 -24.288 -19.376 1.00 21.65 339 SER B C 1
ATOM 5939 O O . SER B 1 339 ? 18.642 -24.804 -18.612 1.00 18.58 339 SER B O 1
ATOM 5942 N N . ARG B 1 340 ? 16.951 -23.376 -18.978 1.00 23.56 340 ARG B N 1
ATOM 5943 C CA . ARG B 1 340 ? 16.971 -22.769 -17.647 1.00 19.85 340 ARG B CA 1
ATOM 5944 C C . ARG B 1 340 ? 15.583 -22.811 -16.997 1.00 19.69 340 ARG B C 1
ATOM 5945 O O . ARG B 1 340 ? 14.586 -23.065 -17.676 1.00 20.92 340 ARG B O 1
ATOM 5953 N N . GLU B 1 341 ? 15.522 -22.578 -15.686 1.00 20.44 341 GLU B N 1
ATOM 5954 C CA . GLU B 1 341 ? 14.259 -22.645 -14.950 1.00 15.34 341 GLU B CA 1
ATOM 5955 C C . GLU B 1 341 ? 13.302 -21.555 -15.414 1.00 21.28 341 GLU B C 1
ATOM 5956 O O . GLU B 1 341 ? 13.608 -20.357 -15.347 1.00 25.46 341 GLU B O 1
ATOM 5962 N N . LYS B 1 342 ? 12.156 -21.994 -15.921 1.00 16.53 342 LYS B N 1
ATOM 5963 C CA . LYS B 1 342 ? 11.082 -21.105 -16.325 1.00 11.58 342 LYS B CA 1
ATOM 5964 C C . LYS B 1 342 ? 9.882 -21.502 -15.492 1.00 18.23 342 LYS B C 1
ATOM 5965 O O . LYS B 1 342 ? 9.192 -22.469 -15.825 1.00 23.57 342 LYS B O 1
ATOM 5971 N N . LEU B 1 343 ? 9.642 -20.776 -14.399 1.00 21.59 343 LEU B N 1
ATOM 5972 C CA . LEU B 1 343 ? 8.507 -21.053 -13.508 1.00 20.53 343 LEU B CA 1
ATOM 5973 C C . LEU B 1 343 ? 7.171 -20.581 -14.105 1.00 19.55 343 LEU B C 1
ATOM 5974 O O . LEU B 1 343 ? 6.516 -19.672 -13.583 1.00 18.59 343 LEU B O 1
ATOM 5979 N N . ALA B 1 344 ? 6.766 -21.254 -15.181 1.00 24.47 344 ALA B N 1
ATOM 5980 C CA . ALA B 1 344 ? 5.665 -20.844 -16.053 1.00 20.69 344 ALA B CA 1
ATOM 5981 C C . ALA B 1 344 ? 5.307 -22.065 -16.911 1.00 10.62 344 ALA B C 1
ATOM 5982 O O . ALA B 1 344 ? 6.122 -22.959 -17.027 1.00 23.62 344 ALA B O 1
ATOM 5984 N N . PRO B 1 345 ? 4.114 -22.111 -17.541 1.00 17.19 345 PRO B N 1
ATOM 5985 C CA . PRO B 1 345 ? 3.895 -23.281 -18.399 1.00 16.10 345 PRO B CA 1
ATOM 5986 C C . PRO B 1 345 ? 4.631 -23.219 -19.755 1.00 15.08 345 PRO B C 1
ATOM 5987 O O . PRO B 1 345 ? 4.032 -22.933 -20.793 1.00 16.25 345 PRO B O 1
ATOM 5991 N N . ILE B 1 346 ? 5.937 -23.484 -19.719 1.00 15.99 346 ILE B N 1
ATOM 5992 C CA . ILE B 1 346 ? 6.810 -23.430 -20.889 1.00 18.29 346 ILE B CA 1
ATOM 5993 C C . ILE B 1 346 ? 7.853 -24.518 -20.715 1.00 19.54 346 ILE B C 1
ATOM 5994 O O . ILE B 1 346 ? 8.444 -24.637 -19.645 1.00 17.37 346 ILE B O 1
ATOM 5999 N N . LEU B 1 347 ? 8.086 -25.293 -21.772 1.00 14.75 347 LEU B N 1
ATOM 6000 C CA . LEU B 1 347 ? 8.999 -26.409 -21.731 1.00 21.27 347 LEU B CA 1
ATOM 6001 C C . LEU B 1 347 ? 9.941 -26.351 -22.904 1.00 15.04 347 LEU B C 1
ATOM 6002 O O . LEU B 1 347 ? 9.521 -26.062 -24.018 1.00 19.54 347 LEU B O 1
ATOM 6007 N N . ALA B 1 348 ? 11.211 -26.661 -22.662 1.00 15.40 348 ALA B N 1
ATOM 6008 C CA . ALA B 1 348 ? 12.124 -26.957 -23.753 1.00 7.72 348 ALA B CA 1
ATOM 6009 C C . ALA B 1 348 ? 11.818 -28.360 -24.280 1.00 18.80 348 ALA B C 1
ATOM 6010 O O . ALA B 1 348 ? 11.178 -29.175 -23.596 1.00 13.67 348 ALA B O 1
ATOM 6012 N N . PHE B 1 349 ? 12.248 -28.625 -25.507 1.00 18.42 349 PHE B N 1
ATOM 6013 C CA . PHE B 1 349 ? 12.056 -29.927 -26.109 1.00 18.75 349 PHE B CA 1
ATOM 6014 C C . PHE B 1 349 ? 13.342 -30.366 -26.794 1.00 18.43 349 PHE B C 1
ATOM 6015 O O . PHE B 1 349 ? 13.816 -29.708 -27.716 1.00 19.22 349 PHE B O 1
ATOM 6023 N N . TYR B 1 350 ? 13.880 -31.490 -26.334 1.00 14.87 350 TYR B N 1
ATOM 6024 C CA . TYR B 1 350 ? 15.175 -31.996 -26.764 1.00 18.75 350 TYR B CA 1
ATOM 6025 C C . TYR B 1 350 ? 15.084 -33.394 -27.362 1.00 16.56 350 TYR B C 1
ATOM 6026 O O . TYR B 1 350 ? 14.237 -34.193 -26.963 1.00 16.64 350 TYR B O 1
ATOM 6035 N N . THR B 1 351 ? 15.995 -33.692 -28.287 1.00 19.76 351 THR B N 1
ATOM 6036 C CA . THR B 1 351 ? 16.117 -35.035 -28.844 1.00 21.90 351 THR B CA 1
ATOM 6037 C C . THR B 1 351 ? 17.542 -35.567 -28.689 1.00 23.44 351 THR B C 1
ATOM 6038 O O . THR B 1 351 ? 18.512 -34.895 -29.046 1.00 23.62 351 THR B O 1
ATOM 6042 N N . ALA B 1 352 ? 17.639 -36.776 -28.137 1.00 18.22 352 ALA B N 1
ATOM 6043 C CA . ALA B 1 352 ? 18.851 -37.556 -28.118 1.00 16.80 352 ALA B CA 1
ATOM 6044 C C . ALA B 1 352 ? 18.564 -38.822 -28.919 1.00 23.75 352 ALA B C 1
ATOM 6045 O O . ALA B 1 352 ? 17.412 -39.087 -29.246 1.00 21.44 352 ALA B O 1
ATOM 6047 N N . GLU B 1 353 ? 19.600 -39.590 -29.251 1.00 17.79 353 GLU B N 1
ATOM 6048 C CA . GLU B 1 353 ? 19.426 -40.804 -30.063 1.00 24.97 353 GLU B CA 1
ATOM 6049 C C . GLU B 1 353 ? 19.263 -42.061 -29.210 1.00 23.72 353 GLU B C 1
ATOM 6050 O O . GLU B 1 353 ? 18.601 -43.019 -29.610 1.00 25.42 353 GLU B O 1
ATOM 6056 N N . THR B 1 354 ? 19.881 -42.039 -28.038 1.00 17.32 354 THR B N 1
ATOM 6057 C CA . THR B 1 354 ? 19.975 -43.194 -27.168 1.00 18.81 354 THR B CA 1
ATOM 6058 C C . THR B 1 354 ? 19.634 -42.735 -25.764 1.00 20.63 354 THR B C 1
ATOM 6059 O O . THR B 1 354 ? 19.465 -41.536 -25.528 1.00 19.51 354 THR B O 1
ATOM 6063 N N . TRP B 1 355 ? 19.537 -43.675 -24.827 1.00 15.25 355 TRP B N 1
ATOM 6064 C CA . TRP B 1 355 ? 19.355 -43.297 -23.428 1.00 24.01 355 TRP B CA 1
ATOM 6065 C C . TRP B 1 355 ? 20.639 -42.709 -22.840 1.00 17.03 355 TRP B C 1
ATOM 6066 O O . TRP B 1 355 ? 20.575 -41.864 -21.947 1.00 19.06 355 TRP B O 1
ATOM 6077 N N . GLN B 1 356 ? 21.788 -43.172 -23.338 1.00 17.24 356 GLN B N 1
ATOM 6078 C CA . GLN B 1 356 ? 23.102 -42.680 -22.909 1.00 15.53 356 GLN B CA 1
ATOM 6079 C C . GLN B 1 356 ? 23.275 -41.199 -23.259 1.00 16.57 356 GLN B C 1
ATOM 6080 O O . GLN B 1 356 ? 23.823 -40.430 -22.465 1.00 17.48 356 GLN B O 1
ATOM 6086 N N . GLU B 1 357 ? 22.809 -40.810 -24.446 1.00 15.84 357 GLU B N 1
ATOM 6087 C CA . GLU B 1 357 ? 22.929 -39.427 -24.896 1.00 17.94 357 GLU B CA 1
ATOM 6088 C C . GLU B 1 357 ? 21.954 -38.550 -24.117 1.00 21.05 357 GLU B C 1
ATOM 6089 O O . GLU B 1 357 ? 22.274 -37.407 -23.785 1.00 21.09 357 GLU B O 1
ATOM 6095 N N . ALA B 1 358 ? 20.778 -39.102 -23.810 1.00 16.51 358 ALA B N 1
ATOM 6096 C CA . ALA B 1 358 ? 19.786 -38.416 -22.983 1.00 17.15 358 ALA B CA 1
ATOM 6097 C C . ALA B 1 358 ? 20.335 -38.187 -21.577 1.00 20.66 358 ALA B C 1
ATOM 6098 O O . ALA B 1 358 ? 20.156 -37.114 -21.005 1.00 17.56 358 ALA B O 1
ATOM 6100 N N . CYS B 1 359 ? 21.016 -39.202 -21.049 1.00 21.62 359 CYS B N 1
ATOM 6101 C CA . CYS B 1 359 ? 21.720 -39.120 -19.771 1.00 18.93 359 CYS B CA 1
ATOM 6102 C C . CYS B 1 359 ? 22.806 -38.033 -19.747 1.00 12.32 359 CYS B C 1
ATOM 6103 O O . CYS B 1 359 ? 22.852 -37.224 -18.823 1.00 19.81 359 CYS B O 1
ATOM 6106 N N . GLU B 1 360 ? 23.680 -38.046 -20.754 1.00 18.55 360 GLU B N 1
ATOM 6107 C CA . GLU B 1 360 ? 24.751 -37.045 -20.910 1.00 16.30 360 GLU B CA 1
ATOM 6108 C C . GLU B 1 360 ? 24.189 -35.633 -21.079 1.00 20.12 360 GLU B C 1
ATOM 6109 O O . GLU B 1 360 ? 24.706 -34.681 -20.489 1.00 18.39 360 GLU B O 1
ATOM 6115 N N . LEU B 1 361 ? 23.128 -35.509 -21.878 1.00 12.36 361 LEU B N 1
ATOM 6116 C CA . LEU B 1 361 ? 22.432 -34.229 -22.052 1.00 20.37 361 LEU B CA 1
ATOM 6117 C C . LEU B 1 361 ? 21.822 -33.756 -20.740 1.00 13.30 361 LEU B C 1
ATOM 6118 O O . LEU B 1 361 ? 21.898 -32.570 -20.404 1.00 15.65 361 LEU B O 1
ATOM 6123 N N . SER B 1 362 ? 21.234 -34.693 -19.996 1.00 12.43 362 SER B N 1
ATOM 6124 C CA . SER B 1 362 ? 20.599 -34.349 -18.728 1.00 16.83 362 SER B CA 1
ATOM 6125 C C . SER B 1 362 ? 21.633 -33.807 -17.738 1.00 23.77 362 SER B C 1
ATOM 6126 O O . SER B 1 362 ? 21.390 -32.772 -17.125 1.00 17.11 362 SER B O 1
ATOM 6129 N N . MET B 1 363 ? 22.788 -34.478 -17.631 1.00 19.18 363 MET B N 1
ATOM 6130 C CA . MET B 1 363 ? 23.894 -34.024 -16.770 1.00 18.82 363 MET B CA 1
ATOM 6131 C C . MET B 1 363 ? 24.396 -32.620 -17.138 1.00 18.29 363 MET B C 1
ATOM 6132 O O . MET B 1 363 ? 24.610 -31.791 -16.261 1.00 19.67 363 MET B O 1
ATOM 6137 N N . ASP B 1 364 ? 24.548 -32.355 -18.433 1.00 18.38 364 ASP B N 1
ATOM 6138 C CA . ASP B 1 364 ? 24.960 -31.029 -18.920 1.00 23.96 364 ASP B CA 1
ATOM 6139 C C . ASP B 1 364 ? 23.941 -29.925 -18.609 1.00 23.75 364 ASP B C 1
ATOM 6140 O O . ASP B 1 364 ? 24.332 -28.843 -18.166 1.00 21.95 364 ASP B O 1
ATOM 6145 N N . ILE B 1 365 ? 22.653 -30.197 -18.854 1.00 18.29 365 ILE B N 1
ATOM 6146 C CA . ILE B 1 365 ? 21.571 -29.283 -18.454 1.00 22.78 365 ILE B CA 1
ATOM 6147 C C . ILE B 1 365 ? 21.685 -28.996 -16.954 1.00 21.96 365 ILE B C 1
ATOM 6148 O O . ILE B 1 365 ? 21.791 -27.835 -16.545 1.00 18.54 365 ILE B O 1
ATOM 6153 N N . LEU B 1 366 ? 21.719 -30.069 -16.164 1.00 15.38 366 LEU B N 1
ATOM 6154 C CA . LEU B 1 366 ? 21.751 -29.998 -14.701 1.00 19.63 366 LEU B CA 1
ATOM 6155 C C . LEU B 1 366 ? 22.981 -29.312 -14.112 1.00 22.16 366 LEU B C 1
ATOM 6156 O O . LEU B 1 366 ? 22.836 -28.518 -13.179 1.00 26.14 366 LEU B O 1
ATOM 6161 N N . TYR B 1 367 ? 24.171 -29.590 -14.653 1.00 15.62 367 TYR B N 1
ATOM 6162 C CA . TYR B 1 367 ? 25.394 -28.945 -14.167 1.00 20.91 367 TYR B CA 1
ATOM 6163 C C . TYR B 1 367 ? 25.431 -27.439 -14.426 1.00 24.01 367 TYR B C 1
ATOM 6164 O O . TYR B 1 367 ? 26.034 -26.690 -13.654 1.00 25.15 367 TYR B O 1
ATOM 6173 N N . HIS B 1 368 ? 24.788 -27.002 -15.506 1.00 18.97 368 HIS B N 1
ATOM 6174 C CA . HIS B 1 368 ? 24.690 -25.575 -15.812 1.00 18.85 368 HIS B CA 1
ATOM 6175 C C . HIS B 1 368 ? 23.692 -24.907 -14.880 1.00 22.18 368 HIS B C 1
ATOM 6176 O O . HIS B 1 368 ? 23.990 -23.870 -14.286 1.00 20.21 368 HIS B O 1
ATOM 6183 N N . GLU B 1 369 ? 22.519 -25.524 -14.747 1.00 19.39 369 GLU B N 1
ATOM 6184 C CA . GLU B 1 369 ? 21.471 -25.069 -13.821 1.00 24.19 369 GLU B CA 1
ATOM 6185 C C . GLU B 1 369 ? 20.609 -26.247 -13.363 1.00 22.26 369 GLU B C 1
ATOM 6186 O O . GLU B 1 369 ? 20.186 -27.059 -14.180 1.00 17.43 369 GLU B O 1
ATOM 6192 N N . GLY B 1 370 ? 20.365 -26.334 -12.059 1.00 12.96 370 GLY B N 1
ATOM 6193 C CA . GLY B 1 370 ? 19.417 -27.308 -11.512 1.00 20.54 370 GLY B CA 1
ATOM 6194 C C . GLY B 1 370 ? 20.031 -28.516 -10.828 1.00 17.68 370 GLY B C 1
ATOM 6195 O O . GLY B 1 370 ? 19.309 -29.453 -10.469 1.00 21.02 370 GLY B O 1
ATOM 6196 N N . ALA B 1 371 ? 21.356 -28.489 -10.646 1.00 19.71 371 ALA B N 1
ATOM 6197 C CA . ALA B 1 371 ? 22.097 -29.568 -9.986 1.00 17.51 371 ALA B CA 1
ATOM 6198 C C . ALA B 1 371 ? 21.653 -29.798 -8.542 1.00 10.83 371 ALA B C 1
ATOM 6199 O O . ALA B 1 371 ? 21.667 -28.884 -7.718 1.00 18.08 371 ALA B O 1
ATOM 6201 N N . GLY B 1 372 ? 21.271 -31.036 -8.255 1.00 16.02 372 GLY B N 1
ATOM 6202 C CA . GLY B 1 372 ? 20.836 -31.423 -6.922 1.00 15.06 372 GLY B CA 1
ATOM 6203 C C . GLY B 1 372 ? 19.343 -31.354 -6.697 1.00 18.22 372 GLY B C 1
ATOM 6204 O O . GLY B 1 372 ? 18.855 -31.776 -5.664 1.00 20.96 372 GLY B O 1
ATOM 6205 N N . HIS B 1 373 ? 18.603 -30.826 -7.660 1.00 18.62 373 HIS B N 1
ATOM 6206 C CA . HIS B 1 373 ? 17.169 -30.739 -7.484 1.00 15.28 373 HIS B CA 1
ATOM 6207 C C . HIS B 1 373 ? 16.454 -31.974 -8.033 1.00 21.87 373 HIS B C 1
ATOM 6208 O O . HIS B 1 373 ? 16.506 -33.045 -7.422 1.00 22.91 373 HIS B O 1
ATOM 6215 N N . THR B 1 374 ? 15.815 -31.830 -9.188 1.00 19.87 374 THR B N 1
ATOM 6216 C CA . THR B 1 374 ? 14.899 -32.843 -9.701 1.00 16.71 374 THR B CA 1
ATOM 6217 C C . THR B 1 374 ? 15.282 -33.286 -11.108 1.00 16.39 374 THR B C 1
ATOM 6218 O O . THR B 1 374 ? 15.776 -32.496 -11.906 1.00 14.19 374 THR B O 1
ATOM 6222 N N . LEU B 1 375 ? 15.093 -34.575 -11.375 1.00 13.25 375 LEU B N 1
ATOM 6223 C CA . LEU B 1 375 ? 15.019 -35.089 -12.729 1.00 19.81 375 LEU B CA 1
ATOM 6224 C C . LEU B 1 375 ? 13.866 -36.081 -12.766 1.00 20.89 375 LEU B C 1
ATOM 6225 O O . LEU B 1 375 ? 13.632 -36.814 -11.799 1.00 17.65 375 LEU B O 1
ATOM 6230 N N . ILE B 1 376 ? 13.156 -36.100 -13.891 1.00 16.10 376 ILE B N 1
ATOM 6231 C CA . ILE B 1 376 ? 12.092 -37.061 -14.103 1.00 16.35 376 ILE B CA 1
ATOM 6232 C C . ILE B 1 376 ? 12.433 -38.007 -15.258 1.00 13.85 376 ILE B C 1
ATOM 6233 O O . ILE B 1 376 ? 12.987 -37.594 -16.272 1.00 15.68 376 ILE B O 1
ATOM 6238 N N . ILE B 1 377 ? 12.136 -39.291 -15.070 1.00 16.78 377 ILE B N 1
ATOM 6239 C CA . ILE B 1 377 ? 12.253 -40.284 -16.128 1.00 12.57 377 ILE B CA 1
ATOM 6240 C C . ILE B 1 377 ? 10.934 -41.059 -16.308 1.00 18.91 377 ILE B C 1
ATOM 6241 O O . ILE B 1 377 ? 10.290 -41.495 -15.337 1.00 17.00 377 ILE B O 1
ATOM 6246 N N . HIS B 1 378 ? 10.521 -41.189 -17.563 1.00 18.23 378 HIS B N 1
ATOM 6247 C CA . HIS B 1 378 ? 9.383 -42.021 -17.915 1.00 15.34 378 HIS B CA 1
ATOM 6248 C C . HIS B 1 378 ? 9.904 -43.232 -18.659 1.00 21.61 378 HIS B C 1
ATOM 6249 O O . HIS B 1 378 ? 10.436 -43.112 -19.771 1.00 21.00 378 HIS B O 1
ATOM 6256 N N . SER B 1 379 ? 9.780 -44.393 -18.014 1.00 17.77 379 SER B N 1
ATOM 6257 C CA . SER B 1 379 ? 10.413 -45.610 -18.488 1.00 17.91 379 SER B CA 1
ATOM 6258 C C . SER B 1 379 ? 9.750 -46.831 -17.883 1.00 21.91 379 SER B C 1
ATOM 6259 O O . SER B 1 379 ? 9.231 -46.778 -16.766 1.00 23.76 379 SER B O 1
ATOM 6262 N N . GLU B 1 380 ? 9.761 -47.930 -18.632 1.00 18.77 380 GLU B N 1
ATOM 6263 C CA . GLU B 1 380 ? 9.377 -49.227 -18.096 1.00 18.51 380 GLU B CA 1
ATOM 6264 C C . GLU B 1 380 ? 10.560 -50.182 -18.222 1.00 21.88 380 GLU B C 1
ATOM 6265 O O . GLU B 1 380 ? 10.394 -51.402 -18.187 1.00 23.33 380 GLU B O 1
ATOM 6271 N N . ASP B 1 381 ? 11.753 -49.601 -18.361 1.00 20.23 381 ASP B N 1
ATOM 6272 C CA . ASP B 1 381 ? 13.018 -50.337 -18.428 1.00 20.05 381 ASP B CA 1
ATOM 6273 C C . ASP B 1 381 ? 13.793 -50.081 -17.137 1.00 16.80 381 ASP B C 1
ATOM 6274 O O . ASP B 1 381 ? 14.379 -49.011 -16.955 1.00 17.68 381 ASP B O 1
ATOM 6279 N N . LYS B 1 382 ? 13.784 -51.071 -16.247 1.00 19.45 382 LYS B N 1
ATOM 6280 C CA . LYS B 1 382 ? 14.370 -50.950 -14.907 1.00 25.35 382 LYS B CA 1
ATOM 6281 C C . LYS B 1 382 ? 15.892 -50.751 -14.891 1.00 19.65 382 LYS B C 1
ATOM 6282 O O . LYS B 1 382 ? 16.419 -50.096 -13.990 1.00 21.16 382 LYS B O 1
ATOM 6288 N N . GLU B 1 383 ? 16.579 -51.314 -15.885 1.00 20.68 383 GLU B N 1
ATOM 6289 C CA . GLU B 1 383 ? 18.031 -51.212 -15.994 1.00 20.37 383 GLU B CA 1
ATOM 6290 C C . GLU B 1 383 ? 18.477 -49.807 -16.409 1.00 23.48 383 GLU B C 1
ATOM 6291 O O . GLU B 1 383 ? 19.529 -49.351 -15.987 1.00 15.93 383 GLU B O 1
ATOM 6297 N N . ILE B 1 384 ? 17.671 -49.126 -17.221 1.00 15.65 384 ILE B N 1
ATOM 6298 C CA . ILE B 1 384 ? 17.961 -47.746 -17.621 1.00 11.61 384 ILE B CA 1
ATOM 6299 C C . ILE B 1 384 ? 17.707 -46.777 -16.455 1.00 14.45 384 ILE B C 1
ATOM 6300 O O . ILE B 1 384 ? 18.524 -45.881 -16.199 1.00 16.50 384 ILE B O 1
ATOM 6305 N N . ILE B 1 385 ? 16.571 -46.969 -15.768 1.00 17.56 385 ILE B N 1
ATOM 6306 C CA . ILE B 1 385 ? 16.218 -46.259 -14.526 1.00 14.94 385 ILE B CA 1
ATOM 6307 C C . ILE B 1 385 ? 17.332 -46.382 -13.473 1.00 14.89 385 ILE B C 1
ATOM 6308 O O . ILE B 1 385 ? 17.756 -45.375 -12.894 1.00 18.72 385 ILE B O 1
ATOM 6313 N N . ARG B 1 386 ? 17.807 -47.607 -13.247 1.00 19.22 386 ARG B N 1
ATOM 6314 C CA . ARG B 1 386 ? 18.907 -47.873 -12.304 1.00 19.59 386 ARG B CA 1
ATOM 6315 C C . ARG B 1 386 ? 20.195 -47.095 -12.629 1.00 21.95 386 ARG B C 1
ATOM 6316 O O . ARG B 1 386 ? 20.883 -46.640 -11.720 1.00 29.00 386 ARG B O 1
ATOM 6324 N N . GLU B 1 387 ? 20.497 -46.921 -13.917 1.00 19.39 387 GLU B N 1
ATOM 6325 C CA . GLU B 1 387 ? 21.676 -46.152 -14.351 1.00 19.72 387 GLU B CA 1
ATOM 6326 C C . GLU B 1 387 ? 21.556 -44.659 -14.035 1.00 21.03 387 GLU B C 1
ATOM 6327 O O . GLU B 1 387 ? 22.499 -44.049 -13.528 1.00 17.86 387 GLU B O 1
ATOM 6333 N N . PHE B 1 388 ? 20.388 -44.092 -14.342 1.00 21.16 388 PHE B N 1
ATOM 6334 C CA . PHE B 1 388 ? 20.035 -42.711 -14.004 1.00 19.96 388 PHE B CA 1
ATOM 6335 C C . PHE B 1 388 ? 20.067 -42.486 -12.493 1.00 20.29 388 PHE B C 1
ATOM 6336 O O . PHE B 1 388 ? 20.577 -41.474 -12.020 1.00 13.28 388 PHE B O 1
ATOM 6344 N N . ALA B 1 389 ? 19.523 -43.449 -11.747 1.00 20.46 389 ALA B N 1
ATOM 6345 C CA . ALA B 1 389 ? 19.578 -43.469 -10.279 1.00 21.41 389 ALA B CA 1
ATOM 6346 C C . ALA B 1 389 ? 21.005 -43.346 -9.720 1.00 18.92 389 ALA B C 1
ATOM 6347 O O . ALA B 1 389 ? 21.236 -42.637 -8.738 1.00 21.70 389 ALA B O 1
ATOM 6349 N N . LEU B 1 390 ? 21.953 -44.030 -10.356 1.00 17.56 390 LEU B N 1
ATOM 6350 C CA . LEU B 1 390 ? 23.349 -44.000 -9.933 1.00 20.00 390 LEU B CA 1
ATOM 6351 C C . LEU B 1 390 ? 24.110 -42.765 -10.420 1.00 18.75 390 LEU B C 1
ATOM 6352 O O . LEU B 1 390 ? 25.090 -42.364 -9.793 1.00 17.87 390 LEU B O 1
ATOM 6357 N N . LYS B 1 391 ? 23.654 -42.158 -11.520 1.00 16.58 391 LYS B N 1
ATOM 6358 C CA . LYS B 1 391 ? 24.457 -41.140 -12.226 1.00 17.36 391 LYS B CA 1
ATOM 6359 C C . LYS B 1 391 ? 23.939 -39.690 -12.309 1.00 18.59 391 LYS B C 1
ATOM 6360 O O . LYS B 1 391 ? 24.717 -38.789 -12.631 1.00 18.67 391 LYS B O 1
ATOM 6366 N N . LYS B 1 392 ? 22.658 -39.448 -12.034 1.00 21.48 392 LYS B N 1
ATOM 6367 C CA . LYS B 1 392 ? 22.104 -38.092 -12.208 1.00 17.20 392 LYS B CA 1
ATOM 6368 C C . LYS B 1 392 ? 22.387 -37.174 -11.027 1.00 20.68 392 LYS B C 1
ATOM 6369 O O . LYS B 1 392 ? 22.111 -37.543 -9.894 1.00 20.61 392 LYS B O 1
ATOM 6375 N N . PRO B 1 393 ? 22.942 -35.970 -11.289 1.00 24.22 393 PRO B N 1
ATOM 6376 C CA . PRO B 1 393 ? 23.264 -35.009 -10.223 1.00 15.72 393 PRO B CA 1
ATOM 6377 C C . PRO B 1 393 ? 22.037 -34.301 -9.617 1.00 17.53 393 PRO B C 1
ATOM 6378 O O . PRO B 1 393 ? 21.948 -33.069 -9.634 1.00 18.36 393 PRO B O 1
ATOM 6382 N N . VAL B 1 394 ? 21.104 -35.096 -9.090 1.00 19.17 394 VAL B N 1
ATOM 6383 C CA . VAL B 1 394 ? 19.881 -34.615 -8.451 1.00 18.00 394 VAL B CA 1
ATOM 6384 C C . VAL B 1 394 ? 19.702 -35.269 -7.074 1.00 22.15 394 VAL B C 1
ATOM 6385 O O . VAL B 1 394 ? 20.379 -36.248 -6.764 1.00 20.15 394 VAL B O 1
ATOM 6389 N N . SER B 1 395 ? 18.812 -34.712 -6.250 1.00 19.09 395 SER B N 1
ATOM 6390 C CA . SER B 1 395 ? 18.506 -35.276 -4.927 1.00 21.15 395 SER B CA 1
ATOM 6391 C C . SER B 1 395 ? 17.220 -36.076 -4.923 1.00 21.20 395 SER B C 1
ATOM 6392 O O . SER B 1 395 ? 17.030 -36.940 -4.070 1.00 22.57 395 SER B O 1
ATOM 6395 N N . ARG B 1 396 ? 16.336 -35.764 -5.865 1.00 20.24 396 ARG B N 1
ATOM 6396 C CA . ARG B 1 396 ? 15.132 -36.539 -6.094 1.00 23.27 396 ARG B CA 1
ATOM 6397 C C . ARG B 1 396 ? 15.026 -36.926 -7.573 1.00 22.57 396 ARG B C 1
ATOM 6398 O O . ARG B 1 396 ? 14.991 -36.073 -8.461 1.00 20.17 396 ARG B O 1
ATOM 6406 N N . LEU B 1 397 ? 15.025 -38.226 -7.835 1.00 21.96 397 LEU B N 1
ATOM 6407 C CA . LEU B 1 397 ? 14.779 -38.717 -9.180 1.00 20.58 397 LEU B CA 1
ATOM 6408 C C . LEU B 1 397 ? 13.401 -39.349 -9.219 1.00 18.88 397 LEU B C 1
ATOM 6409 O O . LEU B 1 397 ? 13.078 -40.238 -8.430 1.00 21.80 397 LEU B O 1
ATOM 6414 N N . LEU B 1 398 ? 12.598 -38.897 -10.162 1.00 16.12 398 LEU B N 1
ATOM 6415 C CA . LEU B 1 398 ? 11.197 -39.248 -10.186 1.00 17.07 398 LEU B CA 1
ATOM 6416 C C . LEU B 1 398 ? 10.870 -40.167 -11.353 1.00 18.61 398 LEU B C 1
ATOM 6417 O O . LEU B 1 398 ? 11.164 -39.861 -12.506 1.00 23.10 398 LEU B O 1
ATOM 6422 N N . VAL B 1 399 ? 10.262 -41.303 -11.040 1.00 20.11 399 VAL B N 1
ATOM 6423 C CA . VAL B 1 399 ? 9.978 -42.330 -12.035 1.00 23.27 399 VAL B CA 1
ATOM 6424 C C . VAL B 1 399 ? 8.470 -42.435 -12.280 1.00 19.13 399 VAL B C 1
ATOM 6425 O O . VAL B 1 399 ? 7.703 -42.711 -11.355 1.00 16.93 399 VAL B O 1
ATOM 6429 N N . ASN B 1 400 ? 8.067 -42.187 -13.529 1.00 24.27 400 ASN B N 1
ATOM 6430 C CA . ASN B 1 400 ? 6.671 -42.322 -13.984 1.00 21.64 400 ASN B CA 1
ATOM 6431 C C . ASN B 1 400 ? 5.646 -41.589 -13.123 1.00 16.96 400 ASN B C 1
ATOM 6432 O O . ASN B 1 400 ? 4.661 -42.184 -12.662 1.00 22.36 400 ASN B O 1
ATOM 6437 N N . THR B 1 401 ? 5.888 -40.298 -12.911 1.00 12.46 401 THR B N 1
ATOM 6438 C CA . THR B 1 401 ? 5.039 -39.482 -12.042 1.00 17.81 401 THR B CA 1
ATOM 6439 C C . THR B 1 401 ? 5.057 -38.026 -12.554 1.00 17.89 401 THR B C 1
ATOM 6440 O O . THR B 1 401 ? 5.990 -37.657 -13.284 1.00 17.06 401 THR B O 1
ATOM 6444 N N . PRO B 1 402 ? 4.013 -37.214 -12.231 1.00 20.23 402 PRO B N 1
ATOM 6445 C CA . PRO B 1 402 ? 4.145 -35.758 -12.401 1.00 21.26 402 PRO B CA 1
ATOM 6446 C C . PRO B 1 402 ? 5.288 -35.224 -11.548 1.00 14.12 402 PRO B C 1
ATOM 6447 O O . PRO B 1 402 ? 5.472 -35.689 -10.431 1.00 11.95 402 PRO B O 1
ATOM 6451 N N . GLY B 1 403 ? 6.035 -34.257 -12.079 1.00 17.62 403 GLY B N 1
ATOM 6452 C CA . GLY B 1 403 ? 7.239 -33.722 -11.423 1.00 16.71 403 GLY B CA 1
ATOM 6453 C C . GLY B 1 403 ? 6.976 -32.866 -10.195 1.00 20.58 403 GLY B C 1
ATOM 6454 O O . GLY B 1 403 ? 7.544 -33.126 -9.129 1.00 22.88 403 GLY B O 1
ATOM 6455 N N . ALA B 1 404 ? 6.126 -31.846 -10.352 1.00 19.68 404 ALA B N 1
ATOM 6456 C CA . ALA B 1 404 ? 5.778 -30.906 -9.276 1.00 18.16 404 ALA B CA 1
ATOM 6457 C C . ALA B 1 404 ? 5.119 -31.604 -8.094 1.00 19.57 404 ALA B C 1
ATOM 6458 O O . ALA B 1 404 ? 5.323 -31.220 -6.950 1.00 20.29 404 ALA B O 1
ATOM 6460 N N . LEU B 1 405 ? 4.321 -32.619 -8.386 1.00 14.73 405 LEU B N 1
ATOM 6461 C CA . LEU B 1 405 ? 3.601 -33.351 -7.352 1.00 18.24 405 LEU B CA 1
ATOM 6462 C C . LEU B 1 405 ? 4.424 -34.519 -6.809 1.00 21.44 405 LEU B C 1
ATOM 6463 O O . LEU B 1 405 ? 4.326 -34.863 -5.633 1.00 23.03 405 LEU B O 1
ATOM 6468 N N . GLY B 1 406 ? 5.235 -35.126 -7.670 1.00 21.14 406 GLY B N 1
ATOM 6469 C CA . GLY B 1 406 ? 6.112 -36.222 -7.263 1.00 18.01 406 GLY B CA 1
ATOM 6470 C C . GLY B 1 406 ? 7.276 -35.779 -6.404 1.00 20.63 406 GLY B C 1
ATOM 6471 O O . GLY B 1 406 ? 7.657 -36.482 -5.462 1.00 26.17 406 GLY B O 1
ATOM 6472 N N . GLY B 1 407 ? 7.828 -34.610 -6.722 1.00 18.65 407 GLY B N 1
ATOM 6473 C CA . GLY B 1 407 ? 9.011 -34.075 -6.047 1.00 18.93 407 GLY B CA 1
ATOM 6474 C C . GLY B 1 407 ? 8.726 -33.647 -4.628 1.00 16.79 407 GLY B C 1
ATOM 6475 O O . GLY B 1 407 ? 9.563 -33.812 -3.739 1.00 21.06 407 GLY B O 1
ATOM 6476 N N . ILE B 1 408 ? 7.527 -33.107 -4.422 1.00 17.05 408 ILE B N 1
ATOM 6477 C CA . ILE B 1 408 ? 7.083 -32.678 -3.097 1.00 12.61 408 ILE B CA 1
ATOM 6478 C C . ILE B 1 408 ? 6.553 -33.823 -2.238 1.00 16.86 408 ILE B C 1
ATOM 6479 O O . ILE B 1 408 ? 6.221 -33.618 -1.075 1.00 19.70 408 ILE B O 1
ATOM 6484 N N . GLY B 1 409 ? 6.466 -35.020 -2.815 1.00 14.56 409 GLY B N 1
ATOM 6485 C CA . GLY B 1 409 ? 6.008 -36.189 -2.079 1.00 17.40 409 GLY B CA 1
ATOM 6486 C C . GLY B 1 409 ? 4.500 -36.270 -1.956 1.00 24.21 409 GLY B C 1
ATOM 6487 O O . GLY B 1 409 ? 3.974 -36.671 -0.914 1.00 23.57 409 GLY B O 1
ATOM 6488 N N . ALA B 1 410 ? 3.805 -35.895 -3.026 1.00 22.35 410 ALA B N 1
ATOM 6489 C CA . ALA B 1 410 ? 2.355 -36.042 -3.093 1.00 23.83 410 ALA B CA 1
ATOM 6490 C C . ALA B 1 410 ? 1.957 -37.272 -3.913 1.00 24.59 410 ALA B C 1
ATOM 6491 O O . ALA B 1 410 ? 1.063 -38.027 -3.500 1.00 25.97 410 ALA B O 1
ATOM 6493 N N . THR B 1 411 ? 2.625 -37.490 -5.052 1.00 13.55 411 THR B N 1
ATOM 6494 C CA . THR B 1 411 ? 2.329 -38.656 -5.893 1.00 20.38 411 THR B CA 1
ATOM 6495 C C . THR B 1 411 ? 3.396 -39.747 -5.785 1.00 21.59 411 THR B C 1
ATOM 6496 O O . THR B 1 411 ? 3.327 -40.778 -6.453 1.00 23.97 411 THR B O 1
ATOM 6500 N N . THR B 1 412 ? 4.383 -39.500 -4.933 1.00 19.88 412 THR B N 1
ATOM 6501 C CA . THR B 1 412 ? 5.401 -40.481 -4.609 1.00 22.23 412 THR B CA 1
ATOM 6502 C C . THR B 1 412 ? 5.426 -40.652 -3.105 1.00 22.73 412 THR B C 1
ATOM 6503 O O . THR B 1 412 ? 4.749 -39.925 -2.379 1.00 20.59 412 THR B O 1
ATOM 6507 N N . ASN B 1 413 ? 6.226 -41.607 -2.648 1.00 24.08 413 ASN B N 1
ATOM 6508 C CA . ASN B 1 413 ? 6.370 -41.892 -1.233 1.00 22.64 413 ASN B CA 1
ATOM 6509 C C . ASN B 1 413 ? 7.578 -41.190 -0.616 1.00 23.97 413 ASN B C 1
ATOM 6510 O O . ASN B 1 413 ? 8.152 -41.660 0.371 1.00 22.54 413 ASN B O 1
ATOM 6515 N N . LEU B 1 414 ? 7.949 -40.055 -1.208 1.00 27.83 414 LEU B N 1
ATOM 6516 C CA . LEU B 1 414 ? 8.925 -39.135 -0.628 1.00 20.43 414 LEU B CA 1
ATOM 6517 C C . LEU B 1 414 ? 8.283 -38.430 0.562 1.00 29.07 414 LEU B C 1
ATOM 6518 O O . LEU B 1 414 ? 7.055 -38.397 0.673 1.00 21.93 414 LEU B O 1
ATOM 6523 N N . VAL B 1 415 ? 9.115 -37.875 1.442 1.00 23.24 415 VAL B N 1
ATOM 6524 C CA . VAL B 1 415 ? 8.654 -37.075 2.577 1.00 15.50 415 VAL B CA 1
ATOM 6525 C C . VAL B 1 415 ? 7.957 -35.813 2.065 1.00 21.03 415 VAL B C 1
ATOM 6526 O O . VAL B 1 415 ? 8.551 -35.062 1.293 1.00 19.25 415 VAL B O 1
ATOM 6530 N N . PRO B 1 416 ? 6.685 -35.591 2.473 1.00 24.66 416 PRO B N 1
ATOM 6531 C CA . PRO B 1 416 ? 5.905 -34.412 2.057 1.00 20.81 416 PRO B CA 1
ATOM 6532 C C . PRO B 1 416 ? 6.557 -33.087 2.465 1.00 20.34 416 PRO B C 1
ATOM 6533 O O . PRO B 1 416 ? 6.708 -32.806 3.656 1.00 17.74 416 PRO B O 1
ATOM 6537 N N . ALA B 1 417 ? 6.955 -32.285 1.477 1.00 17.52 417 ALA B N 1
ATOM 6538 C CA . ALA B 1 417 ? 7.759 -31.106 1.755 1.00 18.41 417 ALA B CA 1
ATOM 6539 C C . ALA B 1 417 ? 7.604 -30.036 0.705 1.00 19.88 417 ALA B C 1
ATOM 6540 O O . ALA B 1 417 ? 7.363 -30.341 -0.457 1.00 20.35 417 ALA B O 1
ATOM 6542 N N . LEU B 1 418 ? 7.737 -28.781 1.127 1.00 17.46 418 LEU B N 1
ATOM 6543 C CA . LEU B 1 418 ? 7.783 -27.644 0.203 1.00 14.82 418 LEU B CA 1
ATOM 6544 C C . LEU B 1 418 ? 9.112 -26.907 0.309 1.00 21.13 418 LEU B C 1
ATOM 6545 O O . LEU B 1 418 ? 9.321 -25.858 -0.310 1.00 24.08 418 LEU B O 1
ATOM 6550 N N . THR B 1 419 ? 10.010 -27.480 1.103 1.00 26.44 419 THR B N 1
ATOM 6551 C CA . THR B 1 419 ? 11.410 -27.103 1.094 1.00 27.00 419 THR B CA 1
ATOM 6552 C C . THR B 1 419 ? 12.137 -28.363 0.666 1.00 24.29 419 THR B C 1
ATOM 6553 O O . THR B 1 419 ? 12.107 -29.375 1.359 1.00 21.91 419 THR B O 1
ATOM 6557 N N . LEU B 1 420 ? 12.728 -28.310 -0.522 1.00 17.47 420 LEU B N 1
ATOM 6558 C CA . LEU B 1 420 ? 13.366 -29.469 -1.123 1.00 17.43 420 LEU B CA 1
ATOM 6559 C C . LEU B 1 420 ? 14.835 -29.124 -1.275 1.00 20.34 420 LEU B C 1
ATOM 6560 O O . LEU B 1 420 ? 15.200 -28.284 -2.105 1.00 17.18 420 LEU B O 1
ATOM 6565 N N . GLY B 1 421 ? 15.667 -29.750 -0.449 1.00 19.97 421 GLY B N 1
ATOM 6566 C CA . GLY B 1 421 ? 17.106 -29.500 -0.465 1.00 20.72 421 GLY B CA 1
ATOM 6567 C C . GLY B 1 421 ? 17.764 -29.999 -1.735 1.00 19.84 421 GLY B C 1
ATOM 6568 O O . GLY B 1 421 ? 17.310 -30.977 -2.329 1.00 17.65 421 GLY B O 1
ATOM 6569 N N . CYS B 1 422 ? 18.822 -29.306 -2.156 1.00 17.18 422 CYS B N 1
ATOM 6570 C CA . CYS B 1 422 ? 19.560 -29.657 -3.369 1.00 22.87 422 CYS B CA 1
ATOM 6571 C C . CYS B 1 422 ? 20.906 -30.347 -3.106 1.00 18.08 422 CYS B C 1
ATOM 6572 O O . CYS B 1 422 ? 21.675 -30.583 -4.038 1.00 21.33 422 CYS B O 1
ATOM 6575 N N . GLY B 1 423 ? 21.194 -30.653 -1.840 1.00 18.89 423 GLY B N 1
ATOM 6576 C CA . GLY B 1 423 ? 22.469 -31.262 -1.449 1.00 14.43 423 GLY B CA 1
ATOM 6577 C C . GLY B 1 423 ? 23.658 -30.327 -1.635 1.00 21.39 423 GLY B C 1
ATOM 6578 O O . GLY B 1 423 ? 23.486 -29.166 -2.004 1.00 17.84 423 GLY B O 1
ATOM 6579 N N . ALA B 1 424 ? 24.866 -30.837 -1.391 1.00 19.91 424 ALA B N 1
ATOM 6580 C CA . ALA B 1 424 ? 26.102 -30.042 -1.493 1.00 14.44 424 ALA B CA 1
ATOM 6581 C C . ALA B 1 424 ? 26.356 -29.447 -2.882 1.00 16.42 424 ALA B C 1
ATOM 6582 O O . ALA B 1 424 ? 26.901 -28.353 -2.987 1.00 20.56 424 ALA B O 1
ATOM 6584 N N . VAL B 1 425 ? 25.946 -30.164 -3.932 1.00 18.13 425 VAL B N 1
ATOM 6585 C CA . VAL B 1 425 ? 26.198 -29.755 -5.324 1.00 19.48 425 VAL B CA 1
ATOM 6586 C C . VAL B 1 425 ? 25.518 -28.411 -5.666 1.00 25.19 425 VAL B C 1
ATOM 6587 O O . VAL B 1 425 ? 26.031 -27.634 -6.476 1.00 22.20 425 VAL B O 1
ATOM 6591 N N . GLY B 1 426 ? 24.386 -28.138 -5.017 1.00 24.59 426 GLY B N 1
ATOM 6592 C CA . GLY B 1 426 ? 23.758 -26.829 -5.077 1.00 25.11 426 GLY B CA 1
ATOM 6593 C C . GLY B 1 426 ? 24.066 -25.953 -3.874 1.00 28.44 426 GLY B C 1
ATOM 6594 O O . GLY B 1 426 ? 23.366 -24.968 -3.631 1.00 29.13 426 GLY B O 1
ATOM 6595 N N . GLY B 1 427 ? 25.111 -26.307 -3.125 1.00 24.48 427 GLY B N 1
ATOM 6596 C CA . GLY B 1 427 ? 25.568 -25.523 -1.972 1.00 22.83 427 GLY B CA 1
ATOM 6597 C C . GLY B 1 427 ? 24.669 -25.616 -0.749 1.00 28.22 427 GLY B C 1
ATOM 6598 O O . GLY B 1 427 ? 24.607 -24.683 0.051 1.00 24.94 427 GLY B O 1
ATOM 6599 N N . SER B 1 428 ? 23.980 -26.745 -0.599 1.00 25.84 428 SER B N 1
ATOM 6600 C CA . SER B 1 428 ? 23.046 -26.958 0.516 1.00 23.74 428 SER B CA 1
ATOM 6601 C C . SER B 1 428 ? 23.522 -28.057 1.481 1.00 21.60 428 SER B C 1
ATOM 6602 O O . SER B 1 428 ? 24.259 -28.963 1.092 1.00 25.34 428 SER B O 1
ATOM 6605 N N . SER B 1 429 ? 23.092 -27.962 2.740 1.00 24.71 429 SER B N 1
ATOM 6606 C CA . SER B 1 429 ? 23.527 -28.883 3.794 1.00 20.45 429 SER B CA 1
ATOM 6607 C C . SER B 1 429 ? 22.678 -30.151 3.871 1.00 26.26 429 SER B C 1
ATOM 6608 O O . SER B 1 429 ? 22.968 -31.065 4.657 1.00 23.83 429 SER B O 1
ATOM 6611 N N . SER B 1 430 ? 21.630 -30.211 3.055 1.00 18.29 430 SER B N 1
ATOM 6612 C CA . SER B 1 430 ? 20.823 -31.410 2.970 1.00 15.27 430 SER B CA 1
ATOM 6613 C C . SER B 1 430 ? 20.254 -31.624 1.575 1.00 21.84 430 SER B C 1
ATOM 6614 O O . SER B 1 430 ? 19.973 -30.666 0.841 1.00 16.56 430 SER B O 1
ATOM 6617 N N . SER B 1 431 ? 20.078 -32.895 1.229 1.00 18.02 431 SER B N 1
ATOM 6618 C CA . SER B 1 431 ? 19.432 -33.281 -0.020 1.00 23.70 431 SER B CA 1
ATOM 6619 C C . SER B 1 431 ? 17.957 -33.645 0.193 1.00 24.93 431 SER B C 1
ATOM 6620 O O . SER B 1 431 ? 17.231 -33.927 -0.765 1.00 23.50 431 SER B O 1
ATOM 6623 N N . ASP B 1 432 ? 17.521 -33.605 1.452 1.00 20.38 432 ASP B N 1
ATOM 6624 C CA . ASP B 1 432 ? 16.238 -34.164 1.862 1.00 18.97 432 ASP B CA 1
ATOM 6625 C C . ASP B 1 432 ? 15.037 -33.317 1.486 1.00 19.21 432 ASP B C 1
ATOM 6626 O O . ASP B 1 432 ? 15.111 -32.085 1.455 1.00 20.16 432 ASP B O 1
ATOM 6631 N N . ASN B 1 433 ? 13.923 -33.967 1.170 1.00 18.97 433 ASN B N 1
ATOM 6632 C CA . ASN B 1 433 ? 12.635 -33.334 1.371 1.00 14.83 433 ASN B CA 1
ATOM 6633 C C . ASN B 1 433 ? 12.469 -33.148 2.833 1.00 15.30 433 ASN B C 1
ATOM 6634 O O . ASN B 1 433 ? 12.264 -34.090 3.532 1.00 18.82 433 ASN B O 1
ATOM 6639 N N . ILE B 1 434 ? 12.570 -31.921 3.282 1.00 17.03 434 ILE B N 1
ATOM 6640 C CA . ILE B 1 434 ? 12.740 -31.564 4.656 1.00 21.90 434 ILE B CA 1
ATOM 6641 C C . ILE B 1 434 ? 11.533 -31.861 5.552 1.00 26.80 434 ILE B C 1
ATOM 6642 O O . ILE B 1 434 ? 10.415 -31.949 5.081 1.00 21.18 434 ILE B O 1
ATOM 6647 N N . GLY B 1 435 ? 11.776 -31.932 6.855 1.00 25.52 435 GLY B N 1
ATOM 6648 C CA . GLY B 1 435 ? 10.879 -32.559 7.815 1.00 18.35 435 GLY B CA 1
ATOM 6649 C C . GLY B 1 435 ? 11.283 -32.320 9.258 1.00 17.51 435 GLY B C 1
ATOM 6650 O O . GLY B 1 435 ? 12.255 -31.654 9.506 1.00 16.60 435 GLY B O 1
ATOM 6651 N N . PRO B 1 436 ? 10.515 -32.842 10.226 1.00 20.82 436 PRO B N 1
ATOM 6652 C CA . PRO B 1 436 ? 10.895 -32.711 11.636 1.00 20.74 436 PRO B CA 1
ATOM 6653 C C . PRO B 1 436 ? 12.283 -33.277 11.971 1.00 19.57 436 PRO B C 1
ATOM 6654 O O . PRO B 1 436 ? 12.977 -32.700 12.803 1.00 17.35 436 PRO B O 1
ATOM 6658 N N . GLU B 1 437 ? 12.691 -34.354 11.299 1.00 21.55 437 GLU B N 1
ATOM 6659 C CA . GLU B 1 437 ? 14.002 -34.975 11.540 1.00 22.52 437 GLU B CA 1
ATOM 6660 C C . GLU B 1 437 ? 15.194 -34.105 11.127 1.00 24.64 437 GLU B C 1
ATOM 6661 O O . GLU B 1 437 ? 16.298 -34.253 11.652 1.00 17.77 437 GLU B O 1
ATOM 6667 N N . ASN B 1 438 ? 14.952 -33.183 10.200 1.00 19.26 438 ASN B N 1
ATOM 6668 C CA . ASN B 1 438 ? 15.930 -32.168 9.830 1.00 17.99 438 ASN B CA 1
ATOM 6669 C C . ASN B 1 438 ? 15.966 -31.014 10.834 1.00 14.86 438 ASN B C 1
ATOM 6670 O O . ASN B 1 438 ? 16.854 -30.166 10.780 1.00 23.42 438 ASN B O 1
ATOM 6675 N N . LEU B 1 439 ? 15.012 -31.004 11.762 1.00 15.88 439 LEU B N 1
ATOM 6676 C CA . LEU B 1 439 ? 14.788 -29.871 12.663 1.00 17.07 439 LEU B CA 1
ATOM 6677 C C . LEU B 1 439 ? 14.895 -30.175 14.165 1.00 19.06 439 LEU B C 1
ATOM 6678 O O . LEU B 1 439 ? 14.352 -29.437 14.997 1.00 20.44 439 LEU B O 1
ATOM 6683 N N . PHE B 1 440 ? 15.548 -31.279 14.505 1.00 13.46 440 PHE B N 1
ATOM 6684 C CA . PHE B 1 440 ? 16.029 -31.492 15.877 1.00 20.50 440 PHE B CA 1
ATOM 6685 C C . PHE B 1 440 ? 17.414 -32.137 15.885 1.00 19.31 440 PHE B C 1
ATOM 6686 O O . PHE B 1 440 ? 17.720 -32.970 15.024 1.00 16.68 440 PHE B O 1
ATOM 6694 N N . ASN B 1 441 ? 18.241 -31.723 16.848 1.00 19.63 441 ASN B N 1
ATOM 6695 C CA . ASN B 1 441 ? 19.494 -32.401 17.170 1.00 22.60 441 ASN B CA 1
ATOM 6696 C C . ASN B 1 441 ? 19.195 -33.697 17.923 1.00 23.28 441 ASN B C 1
ATOM 6697 O O . ASN B 1 441 ? 18.171 -33.798 18.594 1.00 17.20 441 ASN B O 1
ATOM 6702 N N . ILE B 1 442 ? 20.094 -34.673 17.817 1.00 17.63 442 ILE B N 1
ATOM 6703 C CA . ILE B 1 442 ? 20.040 -35.874 18.648 1.00 18.34 442 ILE B CA 1
ATOM 6704 C C . ILE B 1 442 ? 21.101 -35.712 19.729 1.00 16.62 442 ILE B C 1
ATOM 6705 O O . ILE B 1 442 ? 22.266 -35.471 19.421 1.00 16.28 442 ILE B O 1
ATOM 6710 N N . ARG B 1 443 ? 20.693 -35.827 20.989 1.00 21.28 443 ARG B N 1
ATOM 6711 C CA . ARG B 1 443 ? 21.631 -35.930 22.102 1.00 16.79 443 ARG B CA 1
ATOM 6712 C C . ARG B 1 443 ? 21.888 -37.404 22.400 1.00 18.36 443 ARG B C 1
ATOM 6713 O O . ARG B 1 443 ? 20.953 -38.200 22.443 1.00 18.21 443 ARG B O 1
ATOM 6721 N N . ARG B 1 444 ? 23.151 -37.764 22.609 1.00 16.58 444 ARG B N 1
ATOM 6722 C CA . ARG B 1 444 ? 23.497 -39.148 22.890 1.00 16.14 444 ARG B CA 1
ATOM 6723 C C . ARG B 1 444 ? 24.046 -39.342 24.298 1.00 16.20 444 ARG B C 1
ATOM 6724 O O . ARG B 1 444 ? 24.866 -38.562 24.770 1.00 13.72 444 ARG B O 1
ATOM 6732 N N . ILE B 1 445 ? 23.549 -40.378 24.969 1.00 19.60 445 ILE B N 1
ATOM 6733 C CA . ILE B 1 445 ? 23.931 -40.674 26.351 1.00 17.22 445 ILE B CA 1
ATOM 6734 C C . ILE B 1 445 ? 24.513 -42.076 26.408 1.00 15.90 445 ILE B C 1
ATOM 6735 O O . ILE B 1 445 ? 23.788 -43.066 26.318 1.00 13.26 445 ILE B O 1
ATOM 6740 N N . ALA B 1 446 ? 25.833 -42.142 26.536 1.00 17.25 446 ALA B N 1
ATOM 6741 C CA . ALA B 1 446 ? 26.561 -43.395 26.407 1.00 11.72 446 ALA B CA 1
ATOM 6742 C C . ALA B 1 446 ? 27.362 -43.761 27.659 1.00 13.89 446 ALA B C 1
ATOM 6743 O O . ALA B 1 446 ? 28.036 -42.911 28.249 1.00 11.99 446 ALA B O 1
ATOM 6745 N N . THR B 1 447 ? 27.269 -45.035 28.048 1.00 8.51 447 THR B N 1
ATOM 6746 C CA . THR B 1 447 ? 27.975 -45.573 29.217 1.00 8.98 447 THR B CA 1
ATOM 6747 C C . THR B 1 447 ? 29.325 -46.148 28.791 1.00 7.33 447 THR B C 1
ATOM 6748 O O . THR B 1 447 ? 29.483 -46.578 27.646 1.00 12.84 447 THR B O 1
ATOM 6752 N N . GLY B 1 448 ? 30.292 -46.143 29.710 1.00 10.14 448 GLY B N 1
ATOM 6753 C CA . GLY B 1 448 ? 31.602 -46.745 29.481 1.00 11.41 448 GLY B CA 1
ATOM 6754 C C . GLY B 1 448 ? 31.559 -48.247 29.325 1.00 14.35 448 GLY B C 1
ATOM 6755 O O . GLY B 1 448 ? 30.939 -48.943 30.127 1.00 12.39 448 GLY B O 1
ATOM 6756 N N . VAL B 1 449 ? 32.214 -48.729 28.271 1.00 14.02 449 VAL B N 1
ATOM 6757 C CA . VAL B 1 449 ? 32.318 -50.157 27.972 1.00 18.67 449 VAL B CA 1
ATOM 6758 C C . VAL B 1 449 ? 33.764 -50.611 28.169 1.00 17.29 449 VAL B C 1
ATOM 6759 O O . VAL B 1 449 ? 34.018 -51.663 28.754 1.00 20.71 449 VAL B O 1
ATOM 6763 N N . LEU B 1 450 ? 34.707 -49.798 27.702 1.00 11.99 450 LEU B N 1
ATOM 6764 C CA . LEU B 1 450 ? 36.129 -50.120 27.811 1.00 17.16 450 LEU B CA 1
ATOM 6765 C C . LEU B 1 450 ? 36.888 -49.147 28.720 1.00 14.99 450 LEU B C 1
ATOM 6766 O O . LEU B 1 450 ? 36.315 -48.173 29.221 1.00 16.02 450 LEU B O 1
ATOM 6771 N N . GLU B 1 451 ? 38.174 -49.438 28.930 1.00 17.92 451 GLU B N 1
ATOM 6772 C CA . GLU B 1 451 ? 39.074 -48.603 29.737 1.00 24.60 451 GLU B CA 1
ATOM 6773 C C . GLU B 1 451 ? 40.289 -48.118 28.944 1.00 22.09 451 GLU B C 1
ATOM 6774 O O . GLU B 1 451 ? 40.467 -48.502 27.785 1.00 35.58 451 GLU B O 1
ATOM 6780 N N . LEU B 1 452 ? 41.110 -47.274 29.572 1.00 25.05 452 LEU B N 1
ATOM 6781 C CA . LEU B 1 452 ? 42.329 -46.733 28.942 1.00 28.26 452 LEU B CA 1
ATOM 6782 C C . LEU B 1 452 ? 43.373 -47.816 28.667 1.00 14.18 452 LEU B C 1
ATOM 6783 O O . LEU B 1 452 ? 44.086 -47.756 27.666 1.00 25.66 452 LEU B O 1
ATOM 6788 N N . GLU B 1 453 ? 43.454 -48.799 29.560 1.00 16.71 453 GLU B N 1
ATOM 6789 C CA . GLU B 1 453 ? 44.398 -49.912 29.441 1.00 10.52 453 GLU B CA 1
ATOM 6790 C C . GLU B 1 453 ? 43.978 -50.891 28.341 1.00 15.00 453 GLU B C 1
ATOM 6791 O O . GLU B 1 453 ? 44.803 -51.640 27.812 1.00 17.26 453 GLU B O 1
ATOM 6797 N N . ASP B 1 454 ? 42.689 -50.871 28.008 1.00 12.41 454 ASP B N 1
ATOM 6798 C CA . ASP B 1 454 ? 42.099 -51.786 27.036 1.00 16.11 454 ASP B CA 1
ATOM 6799 C C . ASP B 1 454 ? 42.406 -51.369 25.599 1.00 18.84 454 ASP B C 1
ATOM 6800 O O . ASP B 1 454 ? 42.449 -52.211 24.697 1.00 11.04 454 ASP B O 1
ATOM 6805 N N . ILE B 1 455 ? 42.615 -50.071 25.392 1.00 19.32 455 ILE B N 1
ATOM 6806 C CA . ILE B 1 455 ? 42.847 -49.535 24.050 1.00 22.54 455 ILE B CA 1
ATOM 6807 C C . ILE B 1 455 ? 44.331 -49.419 23.687 1.00 15.84 455 ILE B C 1
ATOM 6808 O O . ILE B 1 455 ? 44.673 -49.331 22.507 1.00 19.93 455 ILE B O 1
ATOM 6813 N N . ARG B 1 456 ? 45.201 -49.417 24.697 1.00 27.69 456 ARG B N 1
ATOM 6814 C CA . ARG B 1 456 ? 46.648 -49.509 24.471 1.00 21.80 456 ARG B CA 1
ATOM 6815 C C . ARG B 1 456 ? 47.195 -50.878 24.865 1.00 26.22 456 ARG B C 1
ATOM 6816 O O . ARG B 1 456 ? 46.593 -51.907 24.560 1.00 28.02 456 ARG B O 1
ATOM 6824 N N . GLU C 1 4 ? 12.931 1.596 20.497 1.00 21.12 4 GLU C N 1
ATOM 6825 C CA . GLU C 1 4 ? 13.650 1.408 21.773 1.00 14.82 4 GLU C CA 1
ATOM 6826 C C . GLU C 1 4 ? 15.133 0.968 21.816 1.00 10.03 4 GLU C C 1
ATOM 6827 O O . GLU C 1 4 ? 15.873 1.464 22.657 1.00 13.46 4 GLU C O 1
ATOM 6833 N N . ASP C 1 5 ? 15.554 0.040 20.956 1.00 12.15 5 ASP C N 1
ATOM 6834 C CA . ASP C 1 5 ? 16.959 -0.416 20.952 1.00 11.84 5 ASP C CA 1
ATOM 6835 C C . ASP C 1 5 ? 17.904 0.732 20.592 1.00 12.75 5 ASP C C 1
ATOM 6836 O O . ASP C 1 5 ? 17.693 1.429 19.597 1.00 14.97 5 ASP C O 1
ATOM 6841 N N . LYS C 1 6 ? 18.931 0.904 21.423 1.00 17.29 6 LYS C N 1
ATOM 6842 C CA . LYS C 1 6 ? 19.811 2.085 21.450 1.00 14.06 6 LYS C CA 1
ATOM 6843 C C . LYS C 1 6 ? 20.512 2.427 20.126 1.00 22.64 6 LYS C C 1
ATOM 6844 O O . LYS C 1 6 ? 20.616 3.612 19.753 1.00 12.28 6 LYS C O 1
ATOM 6850 N N . ASP C 1 7 ? 20.990 1.402 19.423 1.00 17.96 7 ASP C N 1
ATOM 6851 C CA . ASP C 1 7 ? 21.669 1.632 18.142 1.00 17.60 7 ASP C CA 1
ATOM 6852 C C . ASP C 1 7 ? 20.693 2.093 17.051 1.00 13.59 7 ASP C C 1
ATOM 6853 O O . ASP C 1 7 ? 21.031 2.946 16.236 1.00 23.09 7 ASP C O 1
ATOM 6858 N N . LEU C 1 8 ? 19.477 1.556 17.070 1.00 18.87 8 LEU C N 1
ATOM 6859 C CA . LEU C 1 8 ? 18.451 1.915 16.093 1.00 14.87 8 LEU C CA 1
ATOM 6860 C C . LEU C 1 8 ? 17.940 3.338 16.305 1.00 15.84 8 LEU C C 1
ATOM 6861 O O . LEU C 1 8 ? 17.782 4.088 15.341 1.00 14.37 8 LEU C O 1
ATOM 6866 N N . ARG C 1 9 ? 17.705 3.694 17.571 1.00 15.50 9 ARG C N 1
ATOM 6867 C CA . ARG C 1 9 ? 17.333 5.055 17.967 1.00 20.02 9 ARG C CA 1
ATOM 6868 C C . ARG C 1 9 ? 18.400 6.067 17.587 1.00 14.67 9 ARG C C 1
ATOM 6869 O O . ARG C 1 9 ? 18.077 7.179 17.146 1.00 15.76 9 ARG C O 1
ATOM 6877 N N . SER C 1 10 ? 19.664 5.678 17.794 1.00 13.97 10 SER C N 1
ATOM 6878 C CA . SER C 1 10 ? 20.816 6.487 17.442 1.00 17.76 10 SER C CA 1
ATOM 6879 C C . SER C 1 10 ? 20.914 6.683 15.933 1.00 17.66 10 SER C C 1
ATOM 6880 O O . SER C 1 10 ? 21.139 7.802 15.486 1.00 14.11 10 SER C O 1
ATOM 6883 N N . ILE C 1 11 ? 20.750 5.602 15.166 1.00 17.35 11 ILE C N 1
ATOM 6884 C CA . ILE C 1 11 ? 20.746 5.688 13.690 1.00 17.80 11 ILE C CA 1
ATOM 6885 C C . ILE C 1 11 ? 19.595 6.576 13.209 1.00 12.13 11 ILE C C 1
ATOM 6886 O O . ILE C 1 11 ? 19.803 7.397 12.323 1.00 18.66 11 ILE C O 1
ATOM 6891 N N . GLN C 1 12 ? 18.407 6.427 13.813 1.00 12.21 12 GLN C N 1
ATOM 6892 C CA . GLN C 1 12 ? 17.246 7.281 13.505 1.00 12.79 12 GLN C CA 1
ATOM 6893 C C . GLN C 1 12 ? 17.549 8.745 13.790 1.00 12.70 12 GLN C C 1
ATOM 6894 O O . GLN C 1 12 ? 17.268 9.610 12.955 1.00 12.69 12 GLN C O 1
ATOM 6900 N N . GLU C 1 13 ? 18.150 9.011 14.949 1.00 12.60 13 GLU C N 1
ATOM 6901 C CA . GLU C 1 13 ? 18.389 10.385 15.375 1.00 15.35 13 GLU C CA 1
ATOM 6902 C C . GLU C 1 13 ? 19.375 11.084 14.462 1.00 12.61 13 GLU C C 1
ATOM 6903 O O . GLU C 1 13 ? 19.173 12.240 14.102 1.00 20.91 13 GLU C O 1
ATOM 6909 N N . VAL C 1 14 ? 20.428 10.360 14.089 1.00 18.42 14 VAL C N 1
ATOM 6910 C CA . VAL C 1 14 ? 21.419 10.825 13.137 1.00 20.43 14 VAL C CA 1
ATOM 6911 C C . VAL C 1 14 ? 20.745 11.234 11.818 1.00 17.46 14 VAL C C 1
ATOM 6912 O O . VAL C 1 14 ? 20.895 12.369 11.386 1.00 13.66 14 VAL C O 1
ATOM 6916 N N . ARG C 1 15 ? 19.955 10.337 11.228 1.00 15.93 15 ARG C N 1
ATOM 6917 C CA . ARG C 1 15 ? 19.225 10.647 9.988 1.00 21.03 15 ARG C CA 1
ATOM 6918 C C . ARG C 1 15 ? 18.332 11.888 10.141 1.00 20.48 15 ARG C C 1
ATOM 6919 O O . ARG C 1 15 ? 18.242 12.714 9.216 1.00 19.91 15 ARG C O 1
ATOM 6927 N N . ASN C 1 16 ? 17.698 12.016 11.315 1.00 19.24 16 ASN C N 1
ATOM 6928 C CA . ASN C 1 16 ? 16.872 13.184 11.650 1.00 14.69 16 ASN C CA 1
ATOM 6929 C C . ASN C 1 16 ? 17.695 14.473 11.720 1.00 16.28 16 ASN C C 1
ATOM 6930 O O . ASN C 1 16 ? 17.284 15.497 11.174 1.00 16.59 16 ASN C O 1
ATOM 6935 N N . LEU C 1 17 ? 18.859 14.416 12.374 1.00 16.50 17 LEU C N 1
ATOM 6936 C CA . LEU C 1 17 ? 19.711 15.601 12.559 1.00 14.94 17 LEU C CA 1
ATOM 6937 C C . LEU C 1 17 ? 20.317 16.109 11.242 1.00 12.13 17 LEU C C 1
ATOM 6938 O O . LEU C 1 17 ? 20.347 17.311 10.995 1.00 20.52 17 LEU C O 1
ATOM 6943 N N . ILE C 1 18 ? 20.831 15.190 10.429 1.00 17.06 18 ILE C N 1
ATOM 6944 C CA . ILE C 1 18 ? 21.343 15.510 9.089 1.00 17.74 18 ILE C CA 1
ATOM 6945 C C . ILE C 1 18 ? 20.274 16.167 8.202 1.00 18.11 18 ILE C C 1
ATOM 6946 O O . ILE C 1 18 ? 20.528 17.209 7.592 1.00 17.74 18 ILE C O 1
ATOM 6951 N N . GLU C 1 19 ? 19.088 15.568 8.148 1.00 17.12 19 GLU C N 1
ATOM 6952 C CA . GLU C 1 19 ? 17.962 16.153 7.394 1.00 21.06 19 GLU C CA 1
ATOM 6953 C C . GLU C 1 19 ? 17.661 17.588 7.841 1.00 15.47 19 GLU C C 1
ATOM 6954 O O . GLU C 1 19 ? 17.639 18.500 7.020 1.00 14.19 19 GLU C O 1
ATOM 6960 N N . SER C 1 20 ? 17.486 17.782 9.146 1.00 17.93 20 SER C N 1
ATOM 6961 C CA . SER C 1 20 ? 17.287 19.113 9.726 1.00 19.98 20 SER C CA 1
ATOM 6962 C C . SER C 1 20 ? 18.440 20.063 9.397 1.00 19.72 20 SER C C 1
ATOM 6963 O O . SER C 1 20 ? 18.208 21.232 9.092 1.00 14.69 20 SER C O 1
ATOM 6966 N N . ALA C 1 21 ? 19.668 19.543 9.453 1.00 14.92 21 ALA C N 1
ATOM 6967 C CA . ALA C 1 21 ? 20.884 20.315 9.175 1.00 21.20 21 ALA C CA 1
ATOM 6968 C C . ALA C 1 21 ? 21.062 20.664 7.703 1.00 9.85 21 ALA C C 1
ATOM 6969 O O . ALA C 1 21 ? 21.597 21.724 7.379 1.00 11.13 21 ALA C O 1
ATOM 6971 N N . ASN C 1 22 ? 20.661 19.749 6.825 1.00 16.60 22 ASN C N 1
ATOM 6972 C CA . ASN C 1 22 ? 20.650 20.006 5.384 1.00 17.96 22 ASN C CA 1
ATOM 6973 C C . ASN C 1 22 ? 19.765 21.197 4.992 1.00 17.35 22 ASN C C 1
ATOM 6974 O O . ASN C 1 22 ? 20.239 22.121 4.315 1.00 16.85 22 ASN C O 1
ATOM 6979 N N . LYS C 1 23 ? 18.510 21.199 5.448 1.00 17.18 23 LYS C N 1
ATOM 6980 C CA . LYS C 1 23 ? 17.632 22.348 5.208 1.00 14.94 23 LYS C CA 1
ATOM 6981 C C . LYS C 1 23 ? 18.051 23.613 5.953 1.00 21.90 23 LYS C C 1
ATOM 6982 O O . LYS C 1 23 ? 17.901 24.712 5.419 1.00 13.13 23 LYS C O 1
ATOM 6988 N N . ALA C 1 24 ? 18.610 23.465 7.158 1.00 15.07 24 ALA C N 1
ATOM 6989 C CA . ALA C 1 24 ? 19.153 24.619 7.864 1.00 10.99 24 ALA C CA 1
ATOM 6990 C C . ALA C 1 24 ? 20.324 25.305 7.123 1.00 16.97 24 ALA C C 1
ATOM 6991 O O . ALA C 1 24 ? 20.406 26.534 7.139 1.00 21.68 24 ALA C O 1
ATOM 6993 N N . GLN C 1 25 ? 21.167 24.539 6.466 1.00 18.97 25 GLN C N 1
ATOM 6994 C CA . GLN C 1 25 ? 22.261 25.079 5.687 1.00 17.52 25 GLN C CA 1
ATOM 6995 C C . GLN C 1 25 ? 21.826 25.884 4.455 1.00 18.46 25 GLN C C 1
ATOM 6996 O O . GLN C 1 25 ? 22.393 26.870 4.133 1.00 23.48 25 GLN C O 1
ATOM 7002 N N . LYS C 1 26 ? 20.797 25.425 3.777 1.00 18.73 26 LYS C N 1
ATOM 7003 C CA . LYS C 1 26 ? 20.252 26.079 2.585 1.00 19.28 26 LYS C CA 1
ATOM 7004 C C . LYS C 1 26 ? 19.832 27.492 2.963 1.00 20.19 26 LYS C C 1
ATOM 7005 O O . LYS C 1 26 ? 20.009 28.434 2.191 1.00 22.05 26 LYS C O 1
ATOM 7011 N N . GLU C 1 27 ? 19.319 27.629 4.183 1.00 21.84 27 GLU C N 1
ATOM 7012 C CA . GLU C 1 27 ? 19.000 28.935 4.737 1.00 22.44 27 GLU C CA 1
ATOM 7013 C C . GLU C 1 27 ? 20.229 29.776 5.062 1.00 19.27 27 GLU C C 1
ATOM 7014 O O . GLU C 1 27 ? 20.221 30.978 4.785 1.00 16.76 27 GLU C O 1
ATOM 7020 N N . LEU C 1 28 ? 21.273 29.163 5.638 1.00 11.65 28 LEU C N 1
ATOM 7021 C CA . LEU C 1 28 ? 22.561 29.849 5.833 1.00 20.44 28 LEU C CA 1
ATOM 7022 C C . LEU C 1 28 ? 23.185 30.337 4.520 1.00 20.98 28 LEU C C 1
ATOM 7023 O O . LEU C 1 28 ? 23.731 31.448 4.456 1.00 19.32 28 LEU C O 1
ATOM 7028 N N . ALA C 1 29 ? 23.101 29.492 3.488 1.00 21.33 29 ALA C N 1
ATOM 7029 C CA . ALA C 1 29 ? 23.671 29.744 2.150 1.00 26.80 29 ALA C CA 1
ATOM 7030 C C . ALA C 1 29 ? 23.140 31.012 1.502 1.00 21.45 29 ALA C C 1
ATOM 7031 O O . ALA C 1 29 ? 23.834 31.647 0.700 1.00 24.24 29 ALA C O 1
ATOM 7033 N N . ALA C 1 30 ? 21.901 31.359 1.862 1.00 25.69 30 ALA C N 1
ATOM 7034 C CA . ALA C 1 30 ? 21.202 32.555 1.388 1.00 24.53 30 ALA C CA 1
ATOM 7035 C C . ALA C 1 30 ? 21.646 33.815 2.126 1.00 25.03 30 ALA C C 1
ATOM 7036 O O . ALA C 1 30 ? 21.357 34.927 1.693 1.00 26.27 30 ALA C O 1
ATOM 7038 N N . MET C 1 31 ? 22.344 33.641 3.246 1.00 21.86 31 MET C N 1
ATOM 7039 C CA . MET C 1 31 ? 22.755 34.780 4.071 1.00 22.45 31 MET C CA 1
ATOM 7040 C C . MET C 1 31 ? 23.980 35.509 3.524 1.00 21.43 31 MET C C 1
ATOM 7041 O O . MET C 1 31 ? 24.837 34.904 2.874 1.00 22.45 31 MET C O 1
ATOM 7046 N N . SER C 1 32 ? 24.039 36.817 3.781 1.00 15.19 32 SER C N 1
ATOM 7047 C CA . SER C 1 32 ? 25.190 37.644 3.396 1.00 21.51 32 SER C CA 1
ATOM 7048 C C . SER C 1 32 ? 26.335 37.436 4.377 1.00 22.02 32 SER C C 1
ATOM 7049 O O . SER C 1 32 ? 26.131 36.853 5.443 1.00 18.91 32 SER C O 1
ATOM 7052 N N . GLN C 1 33 ? 27.530 37.914 4.018 1.00 18.60 33 GLN C N 1
ATOM 7053 C CA . GLN C 1 33 ? 28.704 37.851 4.901 1.00 24.14 33 GLN C CA 1
ATOM 7054 C C . GLN C 1 33 ? 28.462 38.518 6.267 1.00 27.04 33 GLN C C 1
ATOM 7055 O O . GLN C 1 33 ? 28.848 37.974 7.305 1.00 26.36 33 GLN C O 1
ATOM 7061 N N . GLN C 1 34 ? 27.816 39.681 6.251 1.00 24.03 34 GLN C N 1
ATOM 7062 C CA . GLN C 1 34 ? 27.510 40.447 7.465 1.00 26.94 34 GLN C CA 1
ATOM 7063 C C . GLN C 1 34 ? 26.586 39.659 8.390 1.00 22.49 34 GLN C C 1
ATOM 7064 O O . GLN C 1 34 ? 26.838 39.590 9.587 1.00 20.95 34 GLN C O 1
ATOM 7070 N N . GLN C 1 35 ? 25.536 39.057 7.820 1.00 19.43 35 GLN C N 1
ATOM 7071 C CA . GLN C 1 35 ? 24.600 38.207 8.566 1.00 17.31 35 GLN C CA 1
ATOM 7072 C C . GLN C 1 35 ? 25.273 36.989 9.191 1.00 19.32 35 GLN C C 1
ATOM 7073 O O . GLN C 1 35 ? 24.922 36.587 10.306 1.00 19.69 35 GLN C O 1
ATOM 7079 N N . ILE C 1 36 ? 26.236 36.418 8.467 1.00 17.79 36 ILE C N 1
ATOM 7080 C CA . ILE C 1 36 ? 27.021 35.264 8.919 1.00 18.85 36 ILE C CA 1
ATOM 7081 C C . ILE C 1 36 ? 27.940 35.636 10.086 1.00 21.17 36 ILE C C 1
ATOM 7082 O O . ILE C 1 36 ? 28.005 34.916 11.087 1.00 17.87 36 ILE C O 1
ATOM 7087 N N . ASP C 1 37 ? 28.630 36.767 9.955 1.00 21.50 37 ASP C N 1
ATOM 7088 C CA . ASP C 1 37 ? 29.535 37.274 10.982 1.00 23.42 37 ASP C CA 1
ATOM 7089 C C . ASP C 1 37 ? 28.824 37.681 12.276 1.00 28.15 37 ASP C C 1
ATOM 7090 O O . ASP C 1 37 ? 29.418 37.631 13.355 1.00 23.78 37 ASP C O 1
ATOM 7095 N N . THR C 1 38 ? 27.567 38.108 12.151 1.00 24.51 38 THR C N 1
ATOM 7096 C CA . THR C 1 38 ? 26.735 38.416 13.301 1.00 17.55 38 THR C CA 1
ATOM 7097 C C . THR C 1 38 ? 26.493 37.140 14.109 1.00 18.62 38 THR C C 1
ATOM 7098 O O . THR C 1 38 ? 26.579 37.153 15.342 1.00 17.48 38 THR C O 1
ATOM 7102 N N . ILE C 1 39 ? 26.248 36.038 13.400 1.00 17.68 39 ILE C N 1
ATOM 7103 C CA . ILE C 1 39 ? 26.061 34.717 14.012 1.00 18.60 39 ILE C CA 1
ATOM 7104 C C . ILE C 1 39 ? 27.343 34.201 14.682 1.00 17.71 39 ILE C C 1
ATOM 7105 O O . ILE C 1 39 ? 27.300 33.764 15.834 1.00 18.78 39 ILE C O 1
ATOM 7110 N N . VAL C 1 40 ? 28.458 34.282 13.949 1.00 16.43 40 VAL C N 1
ATOM 7111 C CA . VAL C 1 40 ? 29.781 33.861 14.401 1.00 16.78 40 VAL C CA 1
ATOM 7112 C C . VAL C 1 40 ? 30.205 34.563 15.695 1.00 19.46 40 VAL C C 1
ATOM 7113 O O . VAL C 1 40 ? 30.660 33.906 16.630 1.00 19.19 40 VAL C O 1
ATOM 7117 N N . LYS C 1 41 ? 30.020 35.879 15.762 1.00 20.89 41 LYS C N 1
ATOM 7118 C CA . LYS C 1 41 ? 30.348 36.640 16.979 1.00 25.94 41 LYS C CA 1
ATOM 7119 C C . LYS C 1 41 ? 29.499 36.234 18.202 1.00 24.90 41 LYS C C 1
ATOM 7120 O O . LYS C 1 41 ? 29.998 36.201 19.327 1.00 25.19 41 LYS C O 1
ATOM 7126 N N . ALA C 1 42 ? 28.229 35.917 17.960 1.00 22.95 42 ALA C N 1
ATOM 7127 C CA . ALA C 1 42 ? 27.314 35.446 19.002 1.00 24.04 42 ALA C CA 1
ATOM 7128 C C . ALA C 1 42 ? 27.682 34.065 19.572 1.00 26.85 42 ALA C C 1
ATOM 7129 O O . ALA C 1 42 ? 27.490 33.823 20.771 1.00 19.88 42 ALA C O 1
ATOM 7131 N N . ILE C 1 43 ? 28.185 33.170 18.712 1.00 21.17 43 ILE C N 1
ATOM 7132 C CA . ILE C 1 43 ? 28.712 31.847 19.117 1.00 20.25 43 ILE C CA 1
ATOM 7133 C C . ILE C 1 43 ? 29.996 32.026 19.926 1.00 27.59 43 ILE C C 1
ATOM 7134 O O . ILE C 1 43 ? 30.227 31.310 20.915 1.00 19.55 43 ILE C O 1
ATOM 7139 N N . ALA C 1 44 ? 30.829 32.976 19.488 1.00 21.34 44 ALA C N 1
ATOM 7140 C CA . ALA C 1 44 ? 32.092 33.300 20.166 1.00 21.73 44 ALA C CA 1
ATOM 7141 C C . ALA C 1 44 ? 31.840 33.730 21.602 1.00 18.06 44 ALA C C 1
ATOM 7142 O O . ALA C 1 44 ? 32.463 33.199 22.516 1.00 16.20 44 ALA C O 1
ATOM 7144 N N . ASP C 1 45 ? 30.902 34.668 21.765 1.00 19.03 45 ASP C N 1
ATOM 7145 C CA . ASP C 1 45 ? 30.517 35.262 23.052 1.00 14.84 45 ASP C CA 1
ATOM 7146 C C . ASP C 1 45 ? 29.904 34.260 24.030 1.00 19.39 45 ASP C C 1
ATOM 7147 O O . ASP C 1 45 ? 30.212 34.288 25.223 1.00 20.93 45 ASP C O 1
ATOM 7152 N N . ALA C 1 46 ? 29.012 33.401 23.530 1.00 17.56 46 ALA C N 1
ATOM 7153 C CA . ALA C 1 46 ? 28.366 32.382 24.363 1.00 26.82 46 ALA C CA 1
ATOM 7154 C C . ALA C 1 46 ? 29.357 31.305 24.797 1.00 20.16 46 ALA C C 1
ATOM 7155 O O . ALA C 1 46 ? 29.325 30.853 25.947 1.00 18.97 46 ALA C O 1
ATOM 7157 N N . GLY C 1 47 ? 30.227 30.901 23.870 1.00 16.92 47 GLY C N 1
ATOM 7158 C CA . GLY C 1 47 ? 31.333 29.989 24.170 1.00 18.95 47 GLY C CA 1
ATOM 7159 C C . GLY C 1 47 ? 32.247 30.532 25.257 1.00 20.57 47 GLY C C 1
ATOM 7160 O O . GLY C 1 47 ? 32.600 29.816 26.197 1.00 19.27 47 GLY C O 1
ATOM 7161 N N . TYR C 1 48 ? 32.587 31.814 25.136 1.00 18.34 48 TYR C N 1
ATOM 7162 C CA . TYR C 1 48 ? 33.499 32.484 26.047 1.00 20.28 48 TYR C CA 1
ATOM 7163 C C . TYR C 1 48 ? 32.847 32.734 27.399 1.00 20.35 48 TYR C C 1
ATOM 7164 O O . TYR C 1 48 ? 33.487 32.574 28.418 1.00 23.11 48 TYR C O 1
ATOM 7173 N N . GLY C 1 49 ? 31.582 33.150 27.396 1.00 16.96 49 GLY C N 1
ATOM 7174 C CA . GLY C 1 49 ? 30.845 33.415 28.636 1.00 11.59 49 GLY C CA 1
ATOM 7175 C C . GLY C 1 49 ? 30.639 32.183 29.496 1.00 19.38 49 GLY C C 1
ATOM 7176 O O . GLY C 1 49 ? 30.577 32.276 30.731 1.00 19.36 49 GLY C O 1
ATOM 7177 N N . ALA C 1 50 ? 30.536 31.027 28.843 1.00 17.86 50 ALA C N 1
ATOM 7178 C CA . ALA C 1 50 ? 30.347 29.759 29.535 1.00 22.18 50 ALA C CA 1
ATOM 7179 C C . ALA C 1 50 ? 31.658 28.987 29.699 1.00 15.27 50 ALA C C 1
ATOM 7180 O O . ALA C 1 50 ? 31.629 27.790 29.969 1.00 19.46 50 ALA C O 1
ATOM 7182 N N . ARG C 1 51 ? 32.796 29.672 29.557 1.00 11.78 51 ARG C N 1
ATOM 7183 C CA . ARG C 1 51 ? 34.123 29.031 29.628 1.00 12.58 51 ARG C CA 1
ATOM 7184 C C . ARG C 1 51 ? 34.367 28.239 30.925 1.00 16.92 51 ARG C C 1
ATOM 7185 O O . ARG C 1 51 ? 34.980 27.180 30.895 1.00 16.71 51 ARG C O 1
ATOM 7193 N N . GLU C 1 52 ? 33.853 28.744 32.045 1.00 19.56 52 GLU C N 1
ATOM 7194 C CA . GLU C 1 52 ? 34.115 28.163 33.360 1.00 20.73 52 GLU C CA 1
ATOM 7195 C C . GLU C 1 52 ? 33.244 26.930 33.592 1.00 18.12 52 GLU C C 1
ATOM 7196 O O . GLU C 1 52 ? 33.755 25.865 33.931 1.00 20.67 52 GLU C O 1
ATOM 7202 N N . LYS C 1 53 ? 31.940 27.096 33.371 1.00 16.27 53 LYS C N 1
ATOM 7203 C CA . LYS C 1 53 ? 30.936 26.041 33.544 1.00 25.53 53 LYS C CA 1
ATOM 7204 C C . LYS C 1 53 ? 31.230 24.817 32.682 1.00 20.81 53 LYS C C 1
ATOM 7205 O O . LYS C 1 53 ? 31.236 23.704 33.190 1.00 20.47 53 LYS C O 1
ATOM 7211 N N . LEU C 1 54 ? 31.495 25.033 31.391 1.00 20.21 54 LEU C N 1
ATOM 7212 C CA . LEU C 1 54 ? 31.846 23.946 30.466 1.00 18.22 54 LEU C CA 1
ATOM 7213 C C . LEU C 1 54 ? 33.186 23.305 30.769 1.00 6.77 54 LEU C C 1
ATOM 7214 O O . LEU C 1 54 ? 33.333 22.098 30.612 1.00 20.01 54 LEU C O 1
ATOM 7219 N N . ALA C 1 55 ? 34.154 24.093 31.224 1.00 10.67 55 ALA C N 1
ATOM 7220 C CA . ALA C 1 55 ? 35.458 23.535 31.608 1.00 12.15 55 ALA C CA 1
ATOM 7221 C C . ALA C 1 55 ? 35.359 22.589 32.810 1.00 15.91 55 ALA C C 1
ATOM 7222 O O . ALA C 1 55 ? 35.969 21.507 32.806 1.00 13.54 55 ALA C O 1
ATOM 7224 N N . LYS C 1 56 ? 34.582 23.005 33.816 1.00 17.63 56 LYS C N 1
ATOM 7225 C CA . LYS C 1 56 ? 34.297 22.194 35.005 1.00 15.11 56 LYS C CA 1
ATOM 7226 C C . LYS C 1 56 ? 33.481 20.947 34.685 1.00 16.98 56 LYS C C 1
ATOM 7227 O O . LYS C 1 56 ? 33.809 19.865 35.164 1.00 22.71 56 LYS C O 1
ATOM 7233 N N . MET C 1 57 ? 32.441 21.102 33.857 1.00 11.12 57 MET C N 1
ATOM 7234 C CA . MET C 1 57 ? 31.625 19.983 33.375 1.00 20.65 57 MET C CA 1
ATOM 7235 C C . MET C 1 57 ? 32.443 18.876 32.694 1.00 17.14 57 MET C C 1
ATOM 7236 O O . MET C 1 57 ? 32.206 17.688 32.930 1.00 16.89 57 MET C O 1
ATOM 7241 N N . ALA C 1 58 ? 33.404 19.276 31.862 1.00 17.28 58 ALA C N 1
ATOM 7242 C CA . ALA C 1 58 ? 34.192 18.347 31.064 1.00 20.11 58 ALA C CA 1
ATOM 7243 C C . ALA C 1 58 ? 35.163 17.574 31.941 1.00 16.74 58 ALA C C 1
ATOM 7244 O O . ALA C 1 58 ? 35.297 16.364 31.803 1.00 17.23 58 ALA C O 1
ATOM 7246 N N . HIS C 1 59 ? 35.831 18.298 32.834 1.00 13.58 59 HIS C N 1
ATOM 7247 C CA . HIS C 1 59 ? 36.769 17.727 33.804 1.00 17.28 59 HIS C CA 1
ATOM 7248 C C . HIS C 1 59 ? 36.098 16.692 34.726 1.00 15.89 59 HIS C C 1
ATOM 7249 O O . HIS C 1 59 ? 36.652 15.625 34.972 1.00 20.28 59 HIS C O 1
ATOM 7256 N N . GLU C 1 60 ? 34.897 17.015 35.204 1.00 21.45 60 GLU C N 1
ATOM 7257 C CA . GLU C 1 60 ? 34.140 16.140 36.101 1.00 25.10 60 GLU C CA 1
ATOM 7258 C C . GLU C 1 60 ? 33.604 14.873 35.422 1.00 21.69 60 GLU C C 1
ATOM 7259 O O . GLU C 1 60 ? 33.697 13.782 35.988 1.00 22.73 60 GLU C O 1
ATOM 7265 N N . GLU C 1 61 ? 33.065 15.012 34.210 1.00 18.27 61 GLU C N 1
ATOM 7266 C CA . GLU C 1 61 ? 32.533 13.863 33.479 1.00 19.60 61 GLU C CA 1
ATOM 7267 C C . GLU C 1 61 ? 33.608 12.910 32.930 1.00 24.81 61 GLU C C 1
ATOM 7268 O O . GLU C 1 61 ? 33.461 11.683 33.024 1.00 23.25 61 GLU C O 1
ATOM 7274 N N . THR C 1 62 ? 34.682 13.465 32.363 1.00 17.16 62 THR C N 1
ATOM 7275 C CA . THR C 1 62 ? 35.713 12.637 31.746 1.00 18.07 62 THR C CA 1
ATOM 7276 C C . THR C 1 62 ? 36.706 12.093 32.760 1.00 21.33 62 THR C C 1
ATOM 7277 O O . THR C 1 62 ? 37.326 11.054 32.535 1.00 21.24 62 THR C O 1
ATOM 7281 N N . GLY C 1 63 ? 36.865 12.812 33.866 1.00 20.25 63 GLY C N 1
ATOM 7282 C CA . GLY C 1 63 ? 37.984 12.572 34.770 1.00 19.24 63 GLY C CA 1
ATOM 7283 C C . GLY C 1 63 ? 39.329 12.987 34.191 1.00 23.01 63 GLY C C 1
ATOM 7284 O O . GLY C 1 63 ? 40.363 12.619 34.737 1.00 26.58 63 GLY C O 1
ATOM 7285 N N . PHE C 1 64 ? 39.325 13.757 33.098 1.00 21.41 64 PHE C N 1
ATOM 7286 C CA . PHE C 1 64 ? 40.571 14.193 32.459 1.00 24.92 64 PHE C CA 1
ATOM 7287 C C . PHE C 1 64 ? 40.915 15.610 32.855 1.00 23.36 64 PHE C C 1
ATOM 7288 O O . PHE C 1 64 ? 40.040 16.461 32.986 1.00 19.67 64 PHE C O 1
ATOM 7296 N N . GLY C 1 65 ? 42.208 15.845 33.026 1.00 20.41 65 GLY C N 1
ATOM 7297 C CA . GLY C 1 65 ? 42.754 17.182 33.036 1.00 16.87 65 GLY C CA 1
ATOM 7298 C C . GLY C 1 65 ? 42.569 18.038 34.265 1.00 21.23 65 GLY C C 1
ATOM 7299 O O . GLY C 1 65 ? 42.450 17.552 35.395 1.00 19.93 65 GLY C O 1
ATOM 7300 N N . ILE C 1 66 ? 42.578 19.336 34.007 1.00 10.23 66 ILE C N 1
ATOM 7301 C CA . ILE C 1 66 ? 42.695 20.373 35.011 1.00 18.59 66 ILE C CA 1
ATOM 7302 C C . ILE C 1 66 ? 41.660 21.379 34.534 1.00 17.31 66 ILE C C 1
ATOM 7303 O O . ILE C 1 66 ? 41.766 21.862 33.410 1.00 15.25 66 ILE C O 1
ATOM 7308 N N . TRP C 1 67 ? 40.649 21.668 35.350 1.00 17.18 67 TRP C N 1
ATOM 7309 C CA . TRP C 1 67 ? 39.535 22.517 34.885 1.00 19.69 67 TRP C CA 1
ATOM 7310 C C . TRP C 1 67 ? 40.004 23.917 34.512 1.00 15.22 67 TRP C C 1
ATOM 7311 O O . TRP C 1 67 ? 39.555 24.452 33.508 1.00 22.48 67 TRP C O 1
ATOM 7322 N N . GLN C 1 68 ? 40.935 24.473 35.295 1.00 11.93 68 GLN C N 1
ATOM 7323 C CA . GLN C 1 68 ? 41.513 25.800 35.042 1.00 15.48 68 GLN C CA 1
ATOM 7324 C C . GLN C 1 68 ? 42.252 25.864 33.691 1.00 20.53 68 GLN C C 1
ATOM 7325 O O . GLN C 1 68 ? 42.349 26.926 33.073 1.00 25.74 68 GLN C O 1
ATOM 7331 N N . ASP C 1 69 ? 42.772 24.726 33.247 1.00 18.92 69 ASP C N 1
ATOM 7332 C CA . ASP C 1 69 ? 43.440 24.645 31.946 1.00 19.10 69 ASP C CA 1
ATOM 7333 C C . ASP C 1 69 ? 42.450 24.493 30.809 1.00 17.64 69 ASP C C 1
ATOM 7334 O O . ASP C 1 69 ? 42.661 25.052 29.731 1.00 20.96 69 ASP C O 1
ATOM 7339 N N . LYS C 1 70 ? 41.378 23.736 31.056 1.00 12.11 70 LYS C N 1
ATOM 7340 C CA . LYS C 1 70 ? 40.248 23.644 30.121 1.00 20.94 70 LYS C CA 1
ATOM 7341 C C . LYS C 1 70 ? 39.581 24.990 29.883 1.00 16.83 70 LYS C C 1
ATOM 7342 O O . LYS C 1 70 ? 38.972 25.186 28.832 1.00 19.09 70 LYS C O 1
ATOM 7348 N N . VAL C 1 71 ? 39.672 25.903 30.858 1.00 19.31 71 VAL C N 1
ATOM 7349 C CA . VAL C 1 71 ? 39.115 27.262 30.717 1.00 25.32 71 VAL C CA 1
ATOM 7350 C C . VAL C 1 71 ? 39.884 28.001 29.621 1.00 18.25 71 VAL C C 1
ATOM 7351 O O . VAL C 1 71 ? 39.287 28.633 28.760 1.00 16.87 71 VAL C O 1
ATOM 7355 N N . ILE C 1 72 ? 41.210 27.889 29.667 1.00 21.72 72 ILE C N 1
ATOM 7356 C CA . ILE C 1 72 ? 42.104 28.536 28.711 1.00 20.82 72 ILE C CA 1
ATOM 7357 C C . ILE C 1 72 ? 41.902 27.937 27.322 1.00 11.69 72 ILE C C 1
ATOM 7358 O O . ILE C 1 72 ? 41.985 28.649 26.330 1.00 14.75 72 ILE C O 1
ATOM 7363 N N . LYS C 1 73 ? 41.607 26.637 27.267 1.00 17.95 73 LYS C N 1
ATOM 7364 C CA . LYS C 1 73 ? 41.201 25.969 26.019 1.00 15.91 73 LYS C CA 1
ATOM 7365 C C . LYS C 1 73 ? 39.901 26.515 25.452 1.00 23.89 73 LYS C C 1
ATOM 7366 O O . LYS C 1 73 ? 39.782 26.652 24.232 1.00 22.30 73 LYS C O 1
ATOM 7372 N N . ASN C 1 74 ? 38.941 26.816 26.334 1.00 15.21 74 ASN C N 1
ATOM 7373 C CA . ASN C 1 74 ? 37.660 27.425 25.955 1.00 14.51 74 ASN C CA 1
ATOM 7374 C C . ASN C 1 74 ? 37.830 28.877 25.476 1.00 16.07 74 ASN C C 1
ATOM 7375 O O . ASN C 1 74 ? 37.236 29.263 24.469 1.00 20.93 74 ASN C O 1
ATOM 7380 N N . VAL C 1 75 ? 38.633 29.665 26.198 1.00 13.86 75 VAL C N 1
ATOM 7381 C CA . VAL C 1 75 ? 39.045 31.031 25.797 1.00 12.65 75 VAL C CA 1
ATOM 7382 C C . VAL C 1 75 ? 39.729 31.035 24.417 1.00 14.23 75 VAL C C 1
ATOM 7383 O O . VAL C 1 75 ? 39.463 31.912 23.573 1.00 18.19 75 VAL C O 1
ATOM 7387 N N . PHE C 1 76 ? 40.597 30.052 24.197 1.00 15.54 76 PHE C N 1
ATOM 7388 C CA . PHE C 1 76 ? 41.315 29.935 22.943 1.00 21.63 76 PHE C CA 1
ATOM 7389 C C . PHE C 1 76 ? 40.346 29.568 21.814 1.00 20.12 76 PHE C C 1
ATOM 7390 O O . PHE C 1 76 ? 40.289 30.241 20.782 1.00 23.29 76 PHE C O 1
ATOM 7398 N N . ALA C 1 77 ? 39.566 28.514 22.038 1.00 15.92 77 ALA C N 1
ATOM 7399 C CA . ALA C 1 77 ? 38.545 28.074 21.085 1.00 15.99 77 ALA C CA 1
ATOM 7400 C C . ALA C 1 77 ? 37.524 29.140 20.737 1.00 20.33 77 ALA C C 1
ATOM 7401 O O . ALA C 1 77 ? 37.014 29.142 19.623 1.00 21.79 77 ALA C O 1
ATOM 7403 N N . SER C 1 78 ? 37.219 30.031 21.684 1.00 20.40 78 SER C N 1
ATOM 7404 C CA . SER C 1 78 ? 36.298 31.137 21.436 1.00 21.49 78 SER C CA 1
ATOM 7405 C C . SER C 1 78 ? 36.982 32.408 20.902 1.00 25.80 78 SER C C 1
ATOM 7406 O O . SER C 1 78 ? 36.995 32.626 19.688 1.00 21.28 78 SER C O 1
ATOM 7409 N N . LYS C 1 79 ? 37.558 33.215 21.791 1.00 18.96 79 LYS C N 1
ATOM 7410 C CA A LYS C 1 79 ? 38.141 34.520 21.442 0.50 17.70 79 LYS C CA 1
ATOM 7411 C CA B LYS C 1 79 ? 38.106 34.513 21.399 0.50 21.07 79 LYS C CA 1
ATOM 7412 C C . LYS C 1 79 ? 39.282 34.470 20.423 1.00 18.10 79 LYS C C 1
ATOM 7413 O O . LYS C 1 79 ? 39.328 35.283 19.498 1.00 17.78 79 LYS C O 1
ATOM 7424 N N . HIS C 1 80 ? 40.213 33.533 20.605 1.00 19.25 80 HIS C N 1
ATOM 7425 C CA . HIS C 1 80 ? 41.386 33.479 19.720 1.00 18.62 80 HIS C CA 1
ATOM 7426 C C . HIS C 1 80 ? 41.003 33.066 18.299 1.00 17.28 80 HIS C C 1
ATOM 7427 O O . HIS C 1 80 ? 41.482 33.661 17.330 1.00 16.48 80 HIS C O 1
ATOM 7434 N N . VAL C 1 81 ? 40.132 32.059 18.185 1.00 20.77 81 VAL C N 1
ATOM 7435 C CA . VAL C 1 81 ? 39.607 31.647 16.884 1.00 19.80 81 VAL C CA 1
ATOM 7436 C C . VAL C 1 81 ? 38.756 32.776 16.298 1.00 20.10 81 VAL C C 1
ATOM 7437 O O . VAL C 1 81 ? 38.912 33.103 15.119 1.00 16.04 81 VAL C O 1
ATOM 7441 N N . TYR C 1 82 ? 37.906 33.398 17.119 1.00 19.81 82 TYR C N 1
ATOM 7442 C CA . TYR C 1 82 ? 37.084 34.537 16.647 1.00 19.67 82 TYR C CA 1
ATOM 7443 C C . TYR C 1 82 ? 37.953 35.649 16.044 1.00 18.61 82 TYR C C 1
ATOM 7444 O O . TYR C 1 82 ? 37.711 36.070 14.910 1.00 20.22 82 TYR C O 1
ATOM 7453 N N . ASN C 1 83 ? 38.990 36.065 16.774 1.00 18.41 83 ASN C N 1
ATOM 7454 C CA . ASN C 1 83 ? 39.886 37.145 16.326 1.00 24.22 83 ASN C CA 1
ATOM 7455 C C . ASN C 1 83 ? 40.604 36.887 15.003 1.00 23.12 83 ASN C C 1
ATOM 7456 O O . ASN C 1 83 ? 40.816 37.827 14.230 1.00 22.41 83 ASN C O 1
ATOM 7461 N N . TYR C 1 84 ? 40.952 35.620 14.751 1.00 23.23 84 TYR C N 1
ATOM 7462 C CA . TYR C 1 84 ? 41.495 35.179 13.455 1.00 23.41 84 TYR C CA 1
ATOM 7463 C C . TYR C 1 84 ? 40.438 35.246 12.365 1.00 26.19 84 TYR C C 1
ATOM 7464 O O . TYR C 1 84 ? 40.687 35.805 11.300 1.00 29.95 84 TYR C O 1
ATOM 7473 N N . ILE C 1 85 ? 39.256 34.694 12.634 1.00 23.61 85 ILE C N 1
ATOM 7474 C CA . ILE C 1 85 ? 38.268 34.496 11.579 1.00 17.22 85 ILE C CA 1
ATOM 7475 C C . ILE C 1 85 ? 37.348 35.685 11.301 1.00 21.46 85 ILE C C 1
ATOM 7476 O O . ILE C 1 85 ? 36.730 35.708 10.248 1.00 14.11 85 ILE C O 1
ATOM 7481 N N . LYS C 1 86 ? 37.282 36.667 12.207 1.00 18.12 86 LYS C N 1
ATOM 7482 C CA . LYS C 1 86 ? 36.237 37.711 12.162 1.00 23.14 86 LYS C CA 1
ATOM 7483 C C . LYS C 1 86 ? 36.185 38.555 10.888 1.00 21.18 86 LYS C C 1
ATOM 7484 O O . LYS C 1 86 ? 35.107 38.994 10.477 1.00 22.14 86 LYS C O 1
ATOM 7490 N N . ASP C 1 87 ? 37.344 38.766 10.268 1.00 25.36 87 ASP C N 1
ATOM 7491 C CA . ASP C 1 87 ? 37.442 39.666 9.118 1.00 29.95 87 ASP C CA 1
ATOM 7492 C C . ASP C 1 87 ? 37.748 38.956 7.799 1.00 28.19 87 ASP C C 1
ATOM 7493 O O . ASP C 1 87 ? 37.966 39.609 6.777 1.00 29.37 87 ASP C O 1
ATOM 7498 N N . MET C 1 88 ? 37.731 37.627 7.832 1.00 22.70 88 MET C N 1
ATOM 7499 C CA . MET C 1 88 ? 37.949 36.803 6.642 1.00 26.56 88 MET C CA 1
ATOM 7500 C C . MET C 1 88 ? 36.726 36.820 5.730 1.00 21.42 88 MET C C 1
ATOM 7501 O O . MET C 1 88 ? 35.583 36.748 6.196 1.00 19.21 88 MET C O 1
ATOM 7506 N N . LYS C 1 89 ? 36.949 36.995 4.449 1.00 23.08 89 LYS C N 1
ATOM 7507 C CA . LYS C 1 89 ? 35.858 36.823 3.527 1.00 25.18 89 LYS C CA 1
ATOM 7508 C C . LYS C 1 89 ? 35.660 35.390 3.134 1.00 22.01 89 LYS C C 1
ATOM 7509 O O . LYS C 1 89 ? 36.525 34.777 2.597 1.00 18.20 89 LYS C O 1
ATOM 7515 N N . THR C 1 90 ? 34.503 34.870 3.450 1.00 15.78 90 THR C N 1
ATOM 7516 C CA . THR C 1 90 ? 34.235 33.433 3.336 1.00 21.29 90 THR C CA 1
ATOM 7517 C C . THR C 1 90 ? 32.892 33.161 2.646 1.00 15.09 90 THR C C 1
ATOM 7518 O O . THR C 1 90 ? 32.432 32.014 2.588 1.00 20.21 90 THR C O 1
ATOM 7522 N N . ILE C 1 91 ? 32.245 34.217 2.162 1.00 16.95 91 ILE C N 1
ATOM 7523 C CA . ILE C 1 91 ? 30.839 34.131 1.748 1.00 21.41 91 ILE C CA 1
ATOM 7524 C C . ILE C 1 91 ? 30.589 34.874 0.430 1.00 20.12 91 ILE C C 1
ATOM 7525 O O . ILE C 1 91 ? 30.936 36.054 0.292 1.00 18.58 91 ILE C O 1
ATOM 7530 N N . GLY C 1 92 ? 29.983 34.172 -0.524 1.00 16.46 92 GLY C N 1
ATOM 7531 C CA . GLY C 1 92 ? 29.587 34.771 -1.805 1.00 18.50 92 GLY C CA 1
ATOM 7532 C C . GLY C 1 92 ? 30.786 35.160 -2.641 1.00 16.64 92 GLY C C 1
ATOM 7533 O O . GLY C 1 92 ? 31.829 34.502 -2.567 1.00 15.94 92 GLY C O 1
ATOM 7534 N N . MET C 1 93 ? 30.649 36.248 -3.405 1.00 13.80 93 MET C N 1
ATOM 7535 C CA . MET C 1 93 ? 31.713 36.726 -4.305 1.00 19.46 93 MET C CA 1
ATOM 7536 C C . MET C 1 93 ? 33.008 37.080 -3.567 1.00 20.63 93 MET C C 1
ATOM 7537 O O . MET C 1 93 ? 33.023 37.968 -2.710 1.00 16.49 93 MET C O 1
ATOM 7542 N N . LEU C 1 94 ? 34.088 36.382 -3.916 1.00 16.01 94 LEU C N 1
ATOM 7543 C CA . LEU C 1 94 ? 35.389 36.612 -3.297 1.00 18.94 94 LEU C CA 1
ATOM 7544 C C . LEU C 1 94 ? 36.328 37.456 -4.161 1.00 27.37 94 LEU C C 1
ATOM 7545 O O . LEU C 1 94 ? 36.953 38.402 -3.673 1.00 26.16 94 LEU C O 1
ATOM 7550 N N . LYS C 1 95 ? 36.430 37.102 -5.438 1.00 20.29 95 LYS C N 1
ATOM 7551 C CA . LYS C 1 95 ? 37.385 37.726 -6.343 1.00 17.74 95 LYS C CA 1
ATOM 7552 C C . LYS C 1 95 ? 36.761 37.922 -7.700 1.00 18.63 95 LYS C C 1
ATOM 7553 O O . LYS C 1 95 ? 35.975 37.093 -8.152 1.00 17.44 95 LYS C O 1
ATOM 7559 N N . GLU C 1 96 ? 37.109 39.030 -8.346 1.00 19.96 96 GLU C N 1
ATOM 7560 C CA . GLU C 1 96 ? 36.750 39.266 -9.738 1.00 21.88 96 GLU C CA 1
ATOM 7561 C C . GLU C 1 96 ? 38.013 39.699 -10.488 1.00 30.69 96 GLU C C 1
ATOM 7562 O O . GLU C 1 96 ? 38.375 40.876 -10.482 1.00 38.04 96 GLU C O 1
ATOM 7568 N N . ASP C 1 97 ? 38.702 38.734 -11.100 1.00 26.59 97 ASP C N 1
ATOM 7569 C CA . ASP C 1 97 ? 39.866 39.029 -11.944 1.00 28.29 97 ASP C CA 1
ATOM 7570 C C . ASP C 1 97 ? 39.360 39.549 -13.280 1.00 27.80 97 ASP C C 1
ATOM 7571 O O . ASP C 1 97 ? 38.805 38.798 -14.079 1.00 29.20 97 ASP C O 1
ATOM 7576 N N . ASN C 1 98 ? 39.540 40.848 -13.505 1.00 24.79 98 ASN C N 1
ATOM 7577 C CA . ASN C 1 98 ? 39.094 41.506 -14.740 1.00 30.66 98 ASN C CA 1
ATOM 7578 C C . ASN C 1 98 ? 40.150 41.517 -15.857 1.00 31.24 98 ASN C C 1
ATOM 7579 O O . ASN C 1 98 ? 39.980 42.184 -16.883 1.00 24.49 98 ASN C O 1
ATOM 7584 N N . GLU C 1 99 ? 41.233 40.772 -15.646 1.00 25.49 99 GLU C N 1
ATOM 7585 C CA . GLU C 1 99 ? 42.266 40.594 -16.660 1.00 29.26 99 GLU C CA 1
ATOM 7586 C C . GLU C 1 99 ? 42.287 39.149 -17.151 1.00 24.94 99 GLU C C 1
ATOM 7587 O O . GLU C 1 99 ? 42.548 38.901 -18.318 1.00 23.17 99 GLU C O 1
ATOM 7593 N N . LYS C 1 100 ? 42.032 38.202 -16.248 1.00 24.66 100 LYS C N 1
ATOM 7594 C CA . LYS C 1 100 ? 41.914 36.790 -16.614 1.00 22.37 100 LYS C CA 1
ATOM 7595 C C . LYS C 1 100 ? 40.472 36.448 -16.962 1.00 20.26 100 LYS C C 1
ATOM 7596 O O . LYS C 1 100 ? 40.219 35.428 -17.605 1.00 19.98 100 LYS C O 1
ATOM 7602 N N . LYS C 1 101 ? 39.556 37.328 -16.551 1.00 12.30 101 LYS C N 1
ATOM 7603 C CA . LYS C 1 101 ? 38.097 37.163 -16.680 1.00 16.36 101 LYS C CA 1
ATOM 7604 C C . LYS C 1 101 ? 37.591 35.910 -15.960 1.00 21.54 101 LYS C C 1
ATOM 7605 O O . LYS C 1 101 ? 36.837 35.111 -16.509 1.00 13.33 101 LYS C O 1
ATOM 7611 N N . VAL C 1 102 ? 38.044 35.759 -14.717 1.00 14.83 102 VAL C N 1
ATOM 7612 C CA . VAL C 1 102 ? 37.630 34.682 -13.834 1.00 12.57 102 VAL C CA 1
ATOM 7613 C C . VAL C 1 102 ? 37.114 35.321 -12.543 1.00 19.36 102 VAL C C 1
ATOM 7614 O O . VAL C 1 102 ? 37.810 36.138 -11.919 1.00 15.71 102 VAL C O 1
ATOM 7618 N N . MET C 1 103 ? 35.885 34.969 -12.167 1.00 20.10 103 MET C N 1
ATOM 7619 C CA . MET C 1 103 ? 35.327 35.350 -10.866 1.00 14.06 103 MET C CA 1
ATOM 7620 C C . MET C 1 103 ? 35.328 34.134 -9.953 1.00 15.30 103 MET C C 1
ATOM 7621 O O . MET C 1 103 ? 35.186 33.000 -10.424 1.00 15.48 103 MET C O 1
ATOM 7626 N N . GLU C 1 104 ? 35.519 34.370 -8.652 1.00 11.66 104 GLU C N 1
ATOM 7627 C CA . GLU C 1 104 ? 35.555 33.299 -7.658 1.00 13.46 104 GLU C CA 1
ATOM 7628 C C . GLU C 1 104 ? 34.518 33.528 -6.551 1.00 20.80 104 GLU C C 1
ATOM 7629 O O . GLU C 1 104 ? 34.435 34.619 -5.993 1.00 17.35 104 GLU C O 1
ATOM 7635 N N . VAL C 1 105 ? 33.714 32.497 -6.280 1.00 16.32 105 VAL C N 1
ATOM 7636 C CA . VAL C 1 105 ? 32.631 32.535 -5.300 1.00 19.37 105 VAL C CA 1
ATOM 7637 C C . VAL C 1 105 ? 32.841 31.398 -4.299 1.00 18.04 105 VAL C C 1
ATOM 7638 O O . VAL C 1 105 ? 33.212 30.288 -4.685 1.00 17.23 105 VAL C O 1
ATOM 7642 N N . ALA C 1 106 ? 32.629 31.682 -3.016 1.00 17.38 106 ALA C N 1
ATOM 7643 C CA . ALA C 1 106 ? 32.757 30.667 -1.969 1.00 15.20 106 ALA C CA 1
ATOM 7644 C C . ALA C 1 106 ? 31.508 29.806 -1.981 1.00 11.99 106 ALA C C 1
ATOM 7645 O O . ALA C 1 106 ? 30.384 30.330 -1.991 1.00 15.07 106 ALA C O 1
ATOM 7647 N N . VAL C 1 107 ? 31.703 28.490 -1.991 1.00 18.93 107 VAL C N 1
ATOM 7648 C CA . VAL C 1 107 ? 30.588 27.543 -1.885 1.00 20.05 107 VAL C CA 1
ATOM 7649 C C . VAL C 1 107 ? 30.761 26.740 -0.604 1.00 16.00 107 VAL C C 1
ATOM 7650 O O . VAL C 1 107 ? 31.740 26.023 -0.459 1.00 14.40 107 VAL C O 1
ATOM 7654 N N . PRO C 1 108 ? 29.809 26.864 0.334 1.00 14.95 108 PRO C N 1
ATOM 7655 C CA . PRO C 1 108 ? 29.884 26.066 1.556 1.00 15.95 108 PRO C CA 1
ATOM 7656 C C . PRO C 1 108 ? 29.832 24.589 1.209 1.00 22.08 108 PRO C C 1
ATOM 7657 O O . PRO C 1 108 ? 29.202 24.205 0.220 1.00 18.47 108 PRO C O 1
ATOM 7661 N N . LEU C 1 109 ? 30.483 23.769 2.018 1.00 22.69 109 LEU C N 1
ATOM 7662 C CA . LEU C 1 109 ? 30.506 22.337 1.781 1.00 18.87 109 LEU C CA 1
ATOM 7663 C C . LEU C 1 109 ? 29.115 21.714 1.916 1.00 17.23 109 LEU C C 1
ATOM 7664 O O . LEU C 1 109 ? 28.749 20.868 1.103 1.00 16.04 109 LEU C O 1
ATOM 7669 N N . GLY C 1 110 ? 28.334 22.167 2.905 1.00 17.95 110 GLY C N 1
ATOM 7670 C CA . GLY C 1 110 ? 27.025 21.585 3.211 1.00 12.34 110 GLY C CA 1
ATOM 7671 C C . GLY C 1 110 ? 26.912 21.226 4.689 1.00 16.18 110 GLY C C 1
ATOM 7672 O O . GLY C 1 110 ? 27.119 22.079 5.552 1.00 13.20 110 GLY C O 1
ATOM 7673 N N . VAL C 1 111 ? 26.568 19.974 4.992 1.00 20.91 111 VAL C N 1
ATOM 7674 C CA . VAL C 1 111 ? 26.556 19.504 6.390 1.00 17.24 111 VAL C CA 1
ATOM 7675 C C . VAL C 1 111 ? 27.947 18.969 6.760 1.00 22.36 111 VAL C C 1
ATOM 7676 O O . VAL C 1 111 ? 28.473 18.065 6.102 1.00 19.43 111 VAL C O 1
ATOM 7680 N N . VAL C 1 112 ? 28.535 19.551 7.802 1.00 22.39 112 VAL C N 1
ATOM 7681 C CA . VAL C 1 112 ? 29.804 19.074 8.358 1.00 19.80 112 VAL C CA 1
ATOM 7682 C C . VAL C 1 112 ? 29.512 18.075 9.472 1.00 16.54 112 VAL C C 1
ATOM 7683 O O . VAL C 1 112 ? 28.692 18.345 10.351 1.00 15.34 112 VAL C O 1
ATOM 7687 N N . ALA C 1 113 ? 30.163 16.915 9.425 1.00 15.90 113 ALA C N 1
ATOM 7688 C CA . ALA C 1 113 ? 30.113 15.972 10.536 1.00 17.53 113 ALA C CA 1
ATOM 7689 C C . ALA C 1 113 ? 31.346 16.128 11.418 1.00 23.54 113 ALA C C 1
ATOM 7690 O O . ALA C 1 113 ? 32.434 15.732 11.021 1.00 21.59 113 ALA C O 1
ATOM 7692 N N . GLY C 1 114 ? 31.178 16.702 12.612 1.00 23.23 114 GLY C N 1
ATOM 7693 C CA . GLY C 1 114 ? 32.292 16.874 13.545 1.00 19.55 114 GLY C CA 1
ATOM 7694 C C . GLY C 1 114 ? 32.366 15.808 14.635 1.00 22.30 114 GLY C C 1
ATOM 7695 O O . GLY C 1 114 ? 31.469 15.707 15.470 1.00 17.31 114 GLY C O 1
ATOM 7696 N N . LEU C 1 115 ? 33.433 15.012 14.626 1.00 18.63 115 LEU C N 1
ATOM 7697 C CA . LEU C 1 115 ? 33.657 14.005 15.668 1.00 19.48 115 LEU C CA 1
ATOM 7698 C C . LEU C 1 115 ? 34.423 14.679 16.808 1.00 17.45 115 LEU C C 1
ATOM 7699 O O . LEU C 1 115 ? 35.480 15.286 16.576 1.00 23.39 115 LEU C O 1
ATOM 7704 N N . ILE C 1 116 ? 33.886 14.574 18.025 1.00 24.63 116 ILE C N 1
ATOM 7705 C CA . ILE C 1 116 ? 34.415 15.285 19.199 1.00 19.88 116 ILE C CA 1
ATOM 7706 C C . ILE C 1 116 ? 35.134 14.320 20.156 1.00 21.74 116 ILE C C 1
ATOM 7707 O O . ILE C 1 116 ? 34.524 13.351 20.622 1.00 16.43 116 ILE C O 1
ATOM 7712 N N . PRO C 1 117 ? 36.439 14.571 20.420 1.00 22.29 117 PRO C N 1
ATOM 7713 C CA . PRO C 1 117 ? 37.227 13.764 21.348 1.00 18.22 117 PRO C CA 1
ATOM 7714 C C . PRO C 1 117 ? 36.860 14.041 22.802 1.00 15.86 117 PRO C C 1
ATOM 7715 O O . PRO C 1 117 ? 36.424 15.146 23.135 1.00 19.73 117 PRO C O 1
ATOM 7719 N N . SER C 1 118 ? 37.031 13.037 23.657 1.00 16.99 118 SER C N 1
ATOM 7720 C CA . SER C 1 118 ? 36.808 13.208 25.097 1.00 15.11 118 SER C CA 1
ATOM 7721 C C . SER C 1 118 ? 37.911 14.038 25.772 1.00 21.77 118 SER C C 1
ATOM 7722 O O . SER C 1 118 ? 37.748 14.488 26.909 1.00 23.29 118 SER C O 1
ATOM 7725 N N . THR C 1 119 ? 39.025 14.243 25.067 1.00 22.96 119 THR C N 1
ATOM 7726 C CA . THR C 1 119 ? 40.205 14.924 25.624 1.00 20.02 119 THR C CA 1
ATOM 7727 C C . THR C 1 119 ? 40.062 16.445 25.639 1.00 24.23 119 THR C C 1
ATOM 7728 O O . THR C 1 119 ? 40.484 17.112 26.585 1.00 17.36 119 THR C O 1
ATOM 7732 N N . ASN C 1 120 ? 39.494 16.989 24.568 1.00 17.44 120 ASN C N 1
ATOM 7733 C CA . ASN C 1 120 ? 39.297 18.431 24.429 1.00 14.69 120 ASN C CA 1
ATOM 7734 C C . ASN C 1 120 ? 37.855 18.739 23.982 1.00 25.90 120 ASN C C 1
ATOM 7735 O O . ASN C 1 120 ? 37.659 19.389 22.949 1.00 19.70 120 ASN C O 1
ATOM 7740 N N . PRO C 1 121 ? 36.842 18.316 24.768 1.00 24.21 121 PRO C N 1
ATOM 7741 C CA . PRO C 1 121 ? 35.490 18.255 24.203 1.00 21.00 121 PRO C CA 1
ATOM 7742 C C . PRO C 1 121 ? 34.802 19.591 23.938 1.00 22.86 121 PRO C C 1
ATOM 7743 O O . PRO C 1 121 ? 34.370 19.818 22.814 1.00 21.05 121 PRO C O 1
ATOM 7747 N N . THR C 1 122 ? 34.703 20.458 24.946 1.00 15.92 122 THR C N 1
ATOM 7748 C CA . THR C 1 122 ? 33.911 21.680 24.838 1.00 22.68 122 THR C CA 1
ATOM 7749 C C . THR C 1 122 ? 34.614 22.713 23.963 1.00 24.33 122 THR C C 1
ATOM 7750 O O . THR C 1 122 ? 33.966 23.484 23.257 1.00 21.79 122 THR C O 1
ATOM 7754 N N . SER C 1 123 ? 35.940 22.706 24.011 1.00 21.58 123 SER C N 1
ATOM 7755 C CA . SER C 1 123 ? 36.734 23.623 23.227 1.00 17.32 123 SER C CA 1
ATOM 7756 C C . SER C 1 123 ? 36.662 23.294 21.728 1.00 16.17 123 SER C C 1
ATOM 7757 O O . SER C 1 123 ? 36.616 24.200 20.907 1.00 18.34 123 SER C O 1
ATOM 7760 N N . THR C 1 124 ? 36.632 22.003 21.390 1.00 13.23 124 THR C N 1
ATOM 7761 C CA . THR C 1 124 ? 36.619 21.536 20.001 1.00 21.28 124 THR C CA 1
ATOM 7762 C C . THR C 1 124 ? 35.249 21.790 19.364 1.00 20.96 124 THR C C 1
ATOM 7763 O O . THR C 1 124 ? 35.156 22.137 18.179 1.00 20.08 124 THR C O 1
ATOM 7767 N N . VAL C 1 125 ? 34.206 21.625 20.174 1.00 19.77 125 VAL C N 1
ATOM 7768 C CA . VAL C 1 125 ? 32.832 21.955 19.801 1.00 13.42 125 VAL C CA 1
ATOM 7769 C C . VAL C 1 125 ? 32.741 23.431 19.430 1.00 20.80 125 VAL C C 1
ATOM 7770 O O . VAL C 1 125 ? 32.232 23.752 18.361 1.00 18.56 125 VAL C O 1
ATOM 7774 N N . ILE C 1 126 ? 33.254 24.316 20.290 1.00 15.98 126 ILE C N 1
ATOM 7775 C CA . ILE C 1 126 ? 33.218 25.758 20.010 1.00 18.31 126 ILE C CA 1
ATOM 7776 C C . ILE C 1 126 ? 34.013 26.099 18.742 1.00 16.53 126 ILE C C 1
ATOM 7777 O O . ILE C 1 126 ? 33.535 26.844 17.892 1.00 15.03 126 ILE C O 1
ATOM 7782 N N . TYR C 1 127 ? 35.217 25.544 18.628 1.00 16.31 127 TYR C N 1
ATOM 7783 C CA . TYR C 1 127 ? 36.082 25.802 17.493 1.00 17.06 127 TYR C CA 1
ATOM 7784 C C . TYR C 1 127 ? 35.475 25.313 16.169 1.00 15.77 127 TYR C C 1
ATOM 7785 O O . TYR C 1 127 ? 35.513 26.033 15.172 1.00 16.83 127 TYR C O 1
ATOM 7794 N N . LYS C 1 128 ? 34.929 24.096 16.163 1.00 16.79 128 LYS C N 1
ATOM 7795 C CA . LYS C 1 128 ? 34.351 23.527 14.942 1.00 16.85 128 LYS C CA 1
ATOM 7796 C C . LYS C 1 128 ? 33.091 24.268 14.519 1.00 20.31 128 LYS C C 1
ATOM 7797 O O . LYS C 1 128 ? 32.863 24.440 13.330 1.00 17.86 128 LYS C O 1
ATOM 7803 N N . THR C 1 129 ? 32.309 24.731 15.493 1.00 11.03 129 THR C N 1
ATOM 7804 C CA . THR C 1 129 ? 31.100 25.499 15.214 1.00 12.52 129 THR C CA 1
ATOM 7805 C C . THR C 1 129 ? 31.416 26.857 14.577 1.00 15.69 129 THR C C 1
ATOM 7806 O O . THR C 1 129 ? 30.798 27.239 13.586 1.00 20.48 129 THR C O 1
ATOM 7810 N N . LEU C 1 130 ? 32.379 27.570 15.143 1.00 15.61 130 LEU C N 1
ATOM 7811 C CA . LEU C 1 130 ? 32.752 28.893 14.651 1.00 17.38 130 LEU C CA 1
ATOM 7812 C C . LEU C 1 130 ? 33.213 28.844 13.204 1.00 23.78 130 LEU C C 1
ATOM 7813 O O . LEU C 1 130 ? 32.774 29.646 12.391 1.00 19.83 130 LEU C O 1
ATOM 7818 N N . ILE C 1 131 ? 34.077 27.881 12.892 1.00 13.17 131 ILE C N 1
ATOM 7819 C CA . ILE C 1 131 ? 34.668 27.796 11.554 1.00 16.91 131 ILE C CA 1
ATOM 7820 C C . ILE C 1 131 ? 33.714 27.214 10.504 1.00 15.79 131 ILE C C 1
ATOM 7821 O O . ILE C 1 131 ? 33.789 27.588 9.330 1.00 23.17 131 ILE C O 1
ATOM 7826 N N . SER C 1 132 ? 32.815 26.315 10.922 1.00 14.68 132 SER C N 1
ATOM 7827 C CA . SER C 1 132 ? 31.849 25.718 10.002 1.00 17.31 132 SER C CA 1
ATOM 7828 C C . SER C 1 132 ? 30.758 26.722 9.631 1.00 20.79 132 SER C C 1
ATOM 7829 O O . SER C 1 132 ? 30.478 26.913 8.450 1.00 18.99 132 SER C O 1
ATOM 7832 N N . ILE C 1 133 ? 30.174 27.372 10.640 1.00 12.00 133 ILE C N 1
ATOM 7833 C CA . ILE C 1 133 ? 29.194 28.451 10.445 1.00 20.30 133 ILE C CA 1
ATOM 7834 C C . ILE C 1 133 ? 29.783 29.634 9.651 1.00 19.88 133 ILE C C 1
ATOM 7835 O O . ILE C 1 133 ? 29.089 30.218 8.799 1.00 19.98 133 ILE C O 1
ATOM 7840 N N . LYS C 1 134 ? 31.056 29.955 9.910 1.00 19.28 134 LYS C N 1
ATOM 7841 C CA . LYS C 1 134 ? 31.769 31.049 9.218 1.00 16.94 134 LYS C CA 1
ATOM 7842 C C . LYS C 1 134 ? 31.855 30.811 7.716 1.00 15.83 134 LYS C C 1
ATOM 7843 O O . LYS C 1 134 ? 31.704 31.751 6.927 1.00 12.09 134 LYS C O 1
ATOM 7849 N N . ALA C 1 135 ? 32.016 29.543 7.340 1.00 19.17 135 ALA C N 1
ATOM 7850 C CA . ALA C 1 135 ? 32.066 29.146 5.932 1.00 21.18 135 ALA C CA 1
ATOM 7851 C C . ALA C 1 135 ? 30.690 28.816 5.332 1.00 16.50 135 ALA C C 1
ATOM 7852 O O . ALA C 1 135 ? 30.597 28.444 4.162 1.00 17.17 135 ALA C O 1
ATOM 7854 N N . GLY C 1 136 ? 29.626 28.944 6.133 1.00 17.69 136 GLY C N 1
ATOM 7855 C CA . GLY C 1 136 ? 28.252 28.802 5.639 1.00 16.32 136 GLY C CA 1
ATOM 7856 C C . GLY C 1 136 ? 27.675 27.401 5.747 1.00 20.92 136 GLY C C 1
ATOM 7857 O O . GLY C 1 136 ? 26.715 27.066 5.058 1.00 20.01 136 GLY C O 1
ATOM 7858 N N . ASN C 1 137 ? 28.256 26.593 6.625 1.00 15.36 137 ASN C N 1
ATOM 7859 C CA . ASN C 1 137 ? 27.913 25.175 6.742 1.00 12.44 137 ASN C CA 1
ATOM 7860 C C . ASN C 1 137 ? 27.052 24.903 7.958 1.00 15.29 137 ASN C C 1
ATOM 7861 O O . ASN C 1 137 ? 27.091 25.655 8.928 1.00 19.69 137 ASN C O 1
ATOM 7866 N N . SER C 1 138 ? 26.294 23.809 7.910 1.00 26.20 138 SER C N 1
ATOM 7867 C CA . SER C 1 138 ? 25.676 23.244 9.110 1.00 19.70 138 SER C CA 1
ATOM 7868 C C . SER C 1 138 ? 26.612 22.210 9.722 1.00 19.05 138 SER C C 1
ATOM 7869 O O . SER C 1 138 ? 27.463 21.635 9.036 1.00 16.64 138 SER C O 1
ATOM 7872 N N . ILE C 1 139 ? 26.474 21.991 11.025 1.00 17.34 139 ILE C N 1
ATOM 7873 C CA . ILE C 1 139 ? 27.342 21.046 11.723 1.00 13.62 139 ILE C CA 1
ATOM 7874 C C . ILE C 1 139 ? 26.541 20.103 12.621 1.00 17.83 139 ILE C C 1
ATOM 7875 O O . ILE C 1 139 ? 25.714 20.545 13.424 1.00 18.20 139 ILE C O 1
ATOM 7880 N N . VAL C 1 140 ? 26.747 18.802 12.426 1.00 14.59 140 VAL C N 1
ATOM 7881 C CA . VAL C 1 140 ? 26.203 17.774 13.321 1.00 15.56 140 VAL C CA 1
ATOM 7882 C C . VAL C 1 140 ? 27.384 17.146 14.048 1.00 16.86 140 VAL C C 1
ATOM 7883 O O . VAL C 1 140 ? 28.316 16.697 13.396 1.00 13.77 140 VAL C O 1
ATOM 7887 N N . PHE C 1 141 ? 27.345 17.130 15.388 1.00 16.85 141 PHE C N 1
ATOM 7888 C CA . PHE C 1 141 ? 28.443 16.603 16.209 1.00 16.03 141 PHE C CA 1
ATOM 7889 C C . PHE C 1 141 ? 28.283 15.133 16.658 1.00 10.46 141 PHE C C 1
ATOM 7890 O O . PHE C 1 141 ? 27.180 14.669 16.941 1.00 16.21 141 PHE C O 1
ATOM 7898 N N . SER C 1 142 ? 29.395 14.408 16.686 1.00 16.57 142 SER C N 1
ATOM 7899 C CA . SER C 1 142 ? 29.440 13.060 17.227 1.00 16.22 142 SER C CA 1
ATOM 7900 C C . SER C 1 142 ? 30.260 13.063 18.515 1.00 17.08 142 SER C C 1
ATOM 7901 O O . SER C 1 142 ? 31.494 13.099 18.472 1.00 14.89 142 SER C O 1
ATOM 7904 N N . PRO C 1 143 ? 29.568 13.025 19.667 1.00 21.07 143 PRO C N 1
ATOM 7905 C CA . PRO C 1 143 ? 30.216 13.124 20.968 1.00 18.22 143 PRO C CA 1
ATOM 7906 C C . PRO C 1 143 ? 30.774 11.792 21.461 1.00 18.15 143 PRO C C 1
ATOM 7907 O O . PRO C 1 143 ? 30.177 10.725 21.235 1.00 20.85 143 PRO C O 1
ATOM 7911 N N . HIS C 1 144 ? 31.928 11.854 22.106 1.00 20.68 144 HIS C N 1
ATOM 7912 C CA . HIS C 1 144 ? 32.470 10.695 22.785 1.00 22.63 144 HIS C CA 1
ATOM 7913 C C . HIS C 1 144 ? 31.541 10.388 23.955 1.00 18.56 144 HIS C C 1
ATOM 7914 O O . HIS C 1 144 ? 31.147 11.303 24.685 1.00 22.78 144 HIS C O 1
ATOM 7921 N N . PRO C 1 145 ? 31.144 9.111 24.107 1.00 21.94 145 PRO C N 1
ATOM 7922 C CA . PRO C 1 145 ? 30.267 8.680 25.203 1.00 17.85 145 PRO C CA 1
ATOM 7923 C C . PRO C 1 145 ? 30.606 9.260 26.581 1.00 20.05 145 PRO C C 1
ATOM 7924 O O . PRO C 1 145 ? 29.684 9.615 27.315 1.00 23.29 145 PRO C O 1
ATOM 7928 N N . ASN C 1 146 ? 31.896 9.383 26.918 1.00 21.79 146 ASN C N 1
ATOM 7929 C CA A ASN C 1 146 ? 32.234 9.851 28.273 0.50 20.14 146 ASN C CA 1
ATOM 7930 C CA B ASN C 1 146 ? 32.352 9.823 28.245 0.50 8.60 146 ASN C CA 1
ATOM 7931 C C . ASN C 1 146 ? 32.484 11.340 28.425 1.00 16.43 146 ASN C C 1
ATOM 7932 O O . ASN C 1 146 ? 32.875 11.810 29.491 1.00 23.03 146 ASN C O 1
ATOM 7941 N N . ALA C 1 147 ? 32.173 12.102 27.376 1.00 16.78 147 ALA C N 1
ATOM 7942 C CA . ALA C 1 147 ? 32.105 13.557 27.494 1.00 13.65 147 ALA C CA 1
ATOM 7943 C C . ALA C 1 147 ? 30.720 14.078 27.046 1.00 16.97 147 ALA C C 1
ATOM 7944 O O . ALA C 1 147 ? 30.537 15.281 26.842 1.00 14.42 147 ALA C O 1
ATOM 7946 N N . LEU C 1 148 ? 29.758 13.162 26.932 1.00 16.00 148 LEU C N 1
ATOM 7947 C CA . LEU C 1 148 ? 28.436 13.428 26.333 1.00 17.60 148 LEU C CA 1
ATOM 7948 C C . LEU C 1 148 ? 27.704 14.655 26.871 1.00 20.02 148 LEU C C 1
ATOM 7949 O O . LEU C 1 148 ? 27.243 15.483 26.095 1.00 17.76 148 LEU C O 1
ATOM 7954 N N . LYS C 1 149 ? 27.614 14.773 28.196 1.00 17.30 149 LYS C N 1
ATOM 7955 C CA . LYS C 1 149 ? 26.851 15.854 28.825 1.00 14.32 149 LYS C CA 1
ATOM 7956 C C . LYS C 1 149 ? 27.501 17.226 28.653 1.00 10.02 149 LYS C C 1
ATOM 7957 O O . LYS C 1 149 ? 26.805 18.220 28.453 1.00 13.09 149 LYS C O 1
ATOM 7963 N N . ALA C 1 150 ? 28.827 17.277 28.739 1.00 14.11 150 ALA C N 1
ATOM 7964 C CA . ALA C 1 150 ? 29.584 18.504 28.501 1.00 15.96 150 ALA C CA 1
ATOM 7965 C C . ALA C 1 150 ? 29.373 19.019 27.065 1.00 16.19 150 ALA C C 1
ATOM 7966 O O . ALA C 1 150 ? 29.152 20.215 26.848 1.00 17.98 150 ALA C O 1
ATOM 7968 N N . ILE C 1 151 ? 29.448 18.102 26.107 1.00 22.20 151 ILE C N 1
ATOM 7969 C CA . ILE C 1 151 ? 29.331 18.436 24.681 1.00 18.85 151 ILE C CA 1
ATOM 7970 C C . ILE C 1 151 ? 27.909 18.878 24.391 1.00 17.30 151 ILE C C 1
ATOM 7971 O O . ILE C 1 151 ? 27.701 19.880 23.703 1.00 19.04 151 ILE C O 1
ATOM 7976 N N . LEU C 1 152 ? 26.939 18.157 24.953 1.00 17.54 152 LEU C N 1
ATOM 7977 C CA . LEU C 1 152 ? 25.528 18.490 24.759 1.00 19.23 152 LEU C CA 1
ATOM 7978 C C . LEU C 1 152 ? 25.161 19.875 25.284 1.00 21.87 152 LEU C C 1
ATOM 7979 O O . LEU C 1 152 ? 24.412 20.604 24.630 1.00 14.93 152 LEU C O 1
ATOM 7984 N N . GLU C 1 153 ? 25.692 20.232 26.457 1.00 20.71 153 GLU C N 1
ATOM 7985 C CA . GLU C 1 153 ? 25.518 21.580 27.005 1.00 17.53 153 GLU C CA 1
ATOM 7986 C C . GLU C 1 153 ? 26.293 22.679 26.239 1.00 14.40 153 GLU C C 1
ATOM 7987 O O . GLU C 1 153 ? 25.807 23.800 26.115 1.00 13.02 153 GLU C O 1
ATOM 7993 N N . THR C 1 154 ? 27.482 22.361 25.734 1.00 11.91 154 THR C N 1
ATOM 7994 C CA . THR C 1 154 ? 28.216 23.294 24.841 1.00 15.19 154 THR C CA 1
ATOM 7995 C C . THR C 1 154 ? 27.389 23.627 23.588 1.00 20.89 154 THR C C 1
ATOM 7996 O O . THR C 1 154 ? 27.194 24.799 23.272 1.00 19.89 154 THR C O 1
ATOM 8000 N N . VAL C 1 155 ? 26.886 22.588 22.921 1.00 21.20 155 VAL C N 1
ATOM 8001 C CA . VAL C 1 155 ? 26.010 22.718 21.745 1.00 15.57 155 VAL C CA 1
ATOM 8002 C C . VAL C 1 155 ? 24.733 23.490 22.093 1.00 17.37 155 VAL C C 1
ATOM 8003 O O . VAL C 1 155 ? 24.340 24.397 21.348 1.00 18.13 155 VAL C O 1
ATOM 8007 N N . ARG C 1 156 ? 24.114 23.167 23.237 1.00 22.76 156 ARG C N 1
ATOM 8008 C CA . ARG C 1 156 ? 22.901 23.860 23.680 1.00 13.95 156 ARG C CA 1
ATOM 8009 C C . ARG C 1 156 ? 23.146 25.358 23.827 1.00 12.11 156 ARG C C 1
ATOM 8010 O O . ARG C 1 156 ? 22.397 26.150 23.282 1.00 17.66 156 ARG C O 1
ATOM 8018 N N . ILE C 1 157 ? 24.199 25.722 24.559 1.00 19.50 157 ILE C N 1
ATOM 8019 C CA . ILE C 1 157 ? 24.545 27.124 24.821 1.00 13.35 157 ILE C CA 1
ATOM 8020 C C . ILE C 1 157 ? 24.871 27.892 23.527 1.00 12.06 157 ILE C C 1
ATOM 8021 O O . ILE C 1 157 ? 24.308 28.955 23.286 1.00 16.14 157 ILE C O 1
ATOM 8026 N N . ILE C 1 158 ? 25.762 27.354 22.694 1.00 18.67 158 ILE C N 1
ATOM 8027 C CA . ILE C 1 158 ? 26.168 28.090 21.490 1.00 14.30 158 ILE C CA 1
ATOM 8028 C C . ILE C 1 158 ? 25.115 28.145 20.380 1.00 18.34 158 ILE C C 1
ATOM 8029 O O . ILE C 1 158 ? 25.011 29.168 19.702 1.00 18.88 158 ILE C O 1
ATOM 8034 N N . SER C 1 159 ? 24.337 27.068 20.213 1.00 18.33 159 SER C N 1
ATOM 8035 C CA . SER C 1 159 ? 23.243 27.061 19.231 1.00 24.78 159 SER C CA 1
ATOM 8036 C C . SER C 1 159 ? 22.126 28.009 19.624 1.00 20.65 159 SER C C 1
ATOM 8037 O O . SER C 1 159 ? 21.526 28.626 18.748 1.00 18.49 159 SER C O 1
ATOM 8040 N N . GLU C 1 160 ? 21.859 28.144 20.927 1.00 16.62 160 GLU C N 1
ATOM 8041 C CA . GLU C 1 160 ? 20.841 29.095 21.394 1.00 21.89 160 GLU C CA 1
ATOM 8042 C C . GLU C 1 160 ? 21.215 30.551 21.106 1.00 15.88 160 GLU C C 1
ATOM 8043 O O . GLU C 1 160 ? 20.352 31.335 20.716 1.00 17.31 160 GLU C O 1
ATOM 8049 N N . ALA C 1 161 ? 22.490 30.898 21.303 1.00 17.25 161 ALA C N 1
ATOM 8050 C CA . ALA C 1 161 ? 22.994 32.254 21.018 1.00 18.68 161 ALA C CA 1
ATOM 8051 C C . ALA C 1 161 ? 23.037 32.560 19.519 1.00 23.23 161 ALA C C 1
ATOM 8052 O O . ALA C 1 161 ? 22.787 33.703 19.102 1.00 22.15 161 ALA C O 1
ATOM 8054 N N . ALA C 1 162 ? 23.362 31.541 18.725 1.00 19.55 162 ALA C N 1
ATOM 8055 C CA . ALA C 1 162 ? 23.404 31.671 17.259 1.00 20.51 162 ALA C CA 1
ATOM 8056 C C . ALA C 1 162 ? 22.012 31.939 16.719 1.00 17.85 162 ALA C C 1
ATOM 8057 O O . ALA C 1 162 ? 21.820 32.877 15.944 1.00 21.26 162 ALA C O 1
ATOM 8059 N N . GLU C 1 163 ? 21.051 31.128 17.162 1.00 18.51 163 GLU C N 1
ATOM 8060 C CA . GLU C 1 163 ? 19.651 31.236 16.770 1.00 22.74 163 GLU C CA 1
ATOM 8061 C C . GLU C 1 163 ? 19.024 32.576 17.149 1.00 17.40 163 GLU C C 1
ATOM 8062 O O . GLU C 1 163 ? 18.214 33.119 16.400 1.00 19.14 163 GLU C O 1
ATOM 8068 N N . LYS C 1 164 ? 19.418 33.097 18.309 1.00 20.87 164 LYS C N 1
ATOM 8069 C CA . LYS C 1 164 ? 19.114 34.466 18.718 1.00 22.09 164 LYS C CA 1
ATOM 8070 C C . LYS C 1 164 ? 19.609 35.523 17.734 1.00 24.38 164 LYS C C 1
ATOM 8071 O O . LYS C 1 164 ? 18.914 36.508 17.481 1.00 28.07 164 LYS C O 1
ATOM 8077 N N . ALA C 1 165 ? 20.798 35.301 17.172 1.00 25.84 165 ALA C N 1
ATOM 8078 C CA . ALA C 1 165 ? 21.434 36.248 16.257 1.00 25.21 165 ALA C CA 1
ATOM 8079 C C . ALA C 1 165 ? 21.042 36.060 14.781 1.00 26.62 165 ALA C C 1
ATOM 8080 O O . ALA C 1 165 ? 21.639 36.692 13.901 1.00 23.57 165 ALA C O 1
ATOM 8082 N N . GLY C 1 166 ? 20.063 35.192 14.513 1.00 23.39 166 GLY C N 1
ATOM 8083 C CA . GLY C 1 166 ? 19.556 34.986 13.150 1.00 27.70 166 GLY C CA 1
ATOM 8084 C C . GLY C 1 166 ? 19.797 33.629 12.501 1.00 21.45 166 GLY C C 1
ATOM 8085 O O . GLY C 1 166 ? 19.253 33.360 11.433 1.00 28.51 166 GLY C O 1
ATOM 8086 N N . CYS C 1 167 ? 20.608 32.781 13.142 1.00 16.87 167 CYS C N 1
ATOM 8087 C CA . CYS C 1 167 ? 20.914 31.434 12.651 1.00 18.72 167 CYS C CA 1
ATOM 8088 C C . CYS C 1 167 ? 19.663 30.553 12.626 1.00 26.82 167 CYS C C 1
ATOM 8089 O O . CYS C 1 167 ? 18.860 30.589 13.573 1.00 23.26 167 CYS C O 1
ATOM 8092 N N . PRO C 1 168 ? 19.470 29.785 11.527 1.00 26.48 168 PRO C N 1
ATOM 8093 C CA . PRO C 1 168 ? 18.281 28.936 11.473 1.00 24.12 168 PRO C CA 1
ATOM 8094 C C . PRO C 1 168 ? 18.433 27.793 12.457 1.00 27.43 168 PRO C C 1
ATOM 8095 O O . PRO C 1 168 ? 19.557 27.338 12.703 1.00 17.09 168 PRO C O 1
ATOM 8099 N N . LYS C 1 169 ? 17.319 27.365 13.040 1.00 18.67 169 LYS C N 1
ATOM 8100 C CA . LYS C 1 169 ? 17.302 26.195 13.912 1.00 25.52 169 LYS C CA 1
ATOM 8101 C C . LYS C 1 169 ? 17.790 24.958 13.153 1.00 24.31 169 LYS C C 1
ATOM 8102 O O . LYS C 1 169 ? 17.528 24.811 11.958 1.00 25.57 169 LYS C O 1
ATOM 8108 N N . GLY C 1 170 ? 18.528 24.094 13.839 1.00 21.50 170 GLY C N 1
ATOM 8109 C CA . GLY C 1 170 ? 19.009 22.846 13.248 1.00 20.59 170 GLY C CA 1
ATOM 8110 C C . GLY C 1 170 ? 20.367 22.904 12.564 1.00 20.97 170 GLY C C 1
ATOM 8111 O O . GLY C 1 170 ? 20.896 21.872 12.165 1.00 19.10 170 GLY C O 1
ATOM 8112 N N . ALA C 1 171 ? 20.930 24.106 12.437 1.00 18.54 171 ALA C N 1
ATOM 8113 C CA . ALA C 1 171 ? 22.255 24.304 11.824 1.00 18.03 171 ALA C CA 1
ATOM 8114 C C . ALA C 1 171 ? 23.413 23.818 12.699 1.00 17.10 171 ALA C C 1
ATOM 8115 O O . ALA C 1 171 ? 24.473 23.453 12.188 1.00 14.16 171 ALA C O 1
ATOM 8117 N N . ILE C 1 172 ? 23.204 23.844 14.014 1.00 14.16 172 ILE C N 1
ATOM 8118 C CA . ILE C 1 172 ? 24.171 23.371 15.006 1.00 18.77 172 ILE C CA 1
ATOM 8119 C C . ILE C 1 172 ? 23.459 22.356 15.913 1.00 22.74 172 ILE C C 1
ATOM 8120 O O . ILE C 1 172 ? 22.577 22.728 16.697 1.00 28.52 172 ILE C O 1
ATOM 8125 N N . SER C 1 173 ? 23.821 21.081 15.780 1.00 21.34 173 SER C N 1
ATOM 8126 C CA . SER C 1 173 ? 23.194 20.005 16.548 1.00 19.88 173 SER C CA 1
ATOM 8127 C C . SER C 1 173 ? 24.176 18.901 16.955 1.00 22.66 173 SER C C 1
ATOM 8128 O O . SER C 1 173 ? 25.341 18.904 16.546 1.00 14.54 173 SER C O 1
ATOM 8131 N N . CYS C 1 174 ? 23.697 17.958 17.764 1.00 16.97 174 CYS C N 1
ATOM 8132 C CA . CYS C 1 174 ? 24.570 16.947 18.336 1.00 21.73 174 CYS C CA 1
ATOM 8133 C C . CYS C 1 174 ? 23.785 15.677 18.588 1.00 23.27 174 CYS C C 1
ATOM 8134 O O . CYS C 1 174 ? 22.619 15.738 18.974 1.00 15.55 174 CYS C O 1
ATOM 8137 N N . MET C 1 175 ? 24.421 14.527 18.377 1.00 14.17 175 MET C N 1
ATOM 8138 C CA . MET C 1 175 ? 23.841 13.254 18.793 1.00 18.36 175 MET C CA 1
ATOM 8139 C C . MET C 1 175 ? 23.660 13.208 20.319 1.00 18.44 175 MET C C 1
ATOM 8140 O O . MET C 1 175 ? 24.584 13.533 21.070 1.00 16.18 175 MET C O 1
ATOM 8145 N N . THR C 1 176 ? 22.466 12.828 20.765 1.00 21.28 176 THR C N 1
ATOM 8146 C CA . THR C 1 176 ? 22.203 12.645 22.201 1.00 17.79 176 THR C CA 1
ATOM 8147 C C . THR C 1 176 ? 22.398 11.179 22.606 1.00 24.93 176 THR C C 1
ATOM 8148 O O . THR C 1 176 ? 22.509 10.857 23.799 1.00 21.39 176 THR C O 1
ATOM 8152 N N . VAL C 1 177 ? 22.432 10.296 21.608 1.00 19.80 177 VAL C N 1
ATOM 8153 C CA . VAL C 1 177 ? 22.607 8.852 21.818 1.00 25.99 177 VAL C CA 1
ATOM 8154 C C . VAL C 1 177 ? 23.885 8.349 21.101 1.00 24.74 177 VAL C C 1
ATOM 8155 O O . VAL C 1 177 ? 23.822 7.929 19.944 1.00 26.07 177 VAL C O 1
ATOM 8159 N N . PRO C 1 178 ? 25.054 8.402 21.784 1.00 24.52 178 PRO C N 1
ATOM 8160 C CA . PRO C 1 178 ? 26.318 7.983 21.154 1.00 27.70 178 PRO C CA 1
ATOM 8161 C C . PRO C 1 178 ? 26.432 6.466 20.942 1.00 31.41 178 PRO C C 1
ATOM 8162 O O . PRO C 1 178 ? 26.483 5.697 21.910 1.00 28.73 178 PRO C O 1
ATOM 8166 N N . THR C 1 179 ? 26.433 6.040 19.678 1.00 21.96 179 THR C N 1
ATOM 8167 C CA . THR C 1 179 ? 26.715 4.640 19.337 1.00 19.73 179 THR C CA 1
ATOM 8168 C C . THR C 1 179 ? 27.711 4.600 18.183 1.00 19.17 179 THR C C 1
ATOM 8169 O O . THR C 1 179 ? 27.809 5.570 17.425 1.00 20.87 179 THR C O 1
ATOM 8173 N N . ILE C 1 180 ? 28.437 3.494 18.035 1.00 16.27 180 ILE C N 1
ATOM 8174 C CA . ILE C 1 180 ? 29.301 3.334 16.860 1.00 18.48 180 ILE C CA 1
ATOM 8175 C C . ILE C 1 180 ? 28.474 3.289 15.557 1.00 20.19 180 ILE C C 1
ATOM 8176 O O . ILE C 1 180 ? 28.903 3.832 14.538 1.00 21.20 180 ILE C O 1
ATOM 8181 N N . GLN C 1 181 ? 27.283 2.681 15.631 1.00 19.27 181 GLN C N 1
ATOM 8182 C CA . GLN C 1 181 ? 26.357 2.526 14.506 1.00 17.24 181 GLN C CA 1
ATOM 8183 C C . GLN C 1 181 ? 25.820 3.882 14.061 1.00 24.12 181 GLN C C 1
ATOM 8184 O O . GLN C 1 181 ? 25.656 4.138 12.860 1.00 13.01 181 GLN C O 1
ATOM 8190 N N . GLY C 1 182 ? 25.544 4.735 15.046 1.00 17.09 182 GLY C N 1
ATOM 8191 C CA . GLY C 1 182 ? 25.054 6.089 14.816 1.00 17.53 182 GLY C CA 1
ATOM 8192 C C . GLY C 1 182 ? 26.100 6.945 14.136 1.00 16.06 182 GLY C C 1
ATOM 8193 O O . GLY C 1 182 ? 25.806 7.620 13.155 1.00 15.51 182 GLY C O 1
ATOM 8194 N N . THR C 1 183 ? 27.322 6.899 14.663 1.00 16.45 183 THR C N 1
ATOM 8195 C CA . THR C 1 183 ? 28.467 7.639 14.112 1.00 20.16 183 THR C CA 1
ATOM 8196 C C . THR C 1 183 ? 28.845 7.150 12.700 1.00 15.75 183 THR C C 1
ATOM 8197 O O . THR C 1 183 ? 29.202 7.954 11.842 1.00 14.51 183 THR C O 1
ATOM 8201 N N . ASP C 1 184 ? 28.727 5.840 12.485 1.00 16.51 184 ASP C N 1
ATOM 8202 C CA . ASP C 1 184 ? 28.883 5.201 11.176 1.00 18.99 184 ASP C CA 1
ATOM 8203 C C . ASP C 1 184 ? 27.942 5.782 10.136 1.00 22.11 184 ASP C C 1
ATOM 8204 O O . ASP C 1 184 ? 28.377 6.068 9.015 1.00 15.44 184 ASP C O 1
ATOM 8209 N N . GLN C 1 185 ? 26.664 5.945 10.515 1.00 16.85 185 GLN C N 1
ATOM 8210 C CA . GLN C 1 185 ? 25.637 6.549 9.663 1.00 20.70 185 GLN C CA 1
ATOM 8211 C C . GLN C 1 185 ? 25.907 8.028 9.367 1.00 13.38 185 GLN C C 1
ATOM 8212 O O . GLN C 1 185 ? 25.751 8.460 8.235 1.00 18.27 185 GLN C O 1
ATOM 8218 N N . LEU C 1 186 ? 26.318 8.785 10.385 1.00 13.64 186 LEU C N 1
ATOM 8219 C CA . LEU C 1 186 ? 26.648 10.199 10.228 1.00 8.75 186 LEU C CA 1
ATOM 8220 C C . LEU C 1 186 ? 27.763 10.391 9.209 1.00 19.90 186 LEU C C 1
ATOM 8221 O O . LEU C 1 186 ? 27.723 11.311 8.380 1.00 17.58 186 LEU C O 1
ATOM 8226 N N . MET C 1 187 ? 28.755 9.510 9.292 1.00 7.98 187 MET C N 1
ATOM 8227 C CA . MET C 1 187 ? 29.877 9.516 8.377 1.00 14.74 187 MET C CA 1
ATOM 8228 C C . MET C 1 187 ? 29.448 9.118 6.961 1.00 16.44 187 MET C C 1
ATOM 8229 O O . MET C 1 187 ? 29.762 9.823 6.004 1.00 15.49 187 MET C O 1
ATOM 8234 N N . LYS C 1 188 ? 28.715 8.011 6.837 1.00 14.52 188 LYS C N 1
ATOM 8235 C CA . LYS C 1 188 ? 28.384 7.430 5.530 1.00 16.35 188 LYS C CA 1
ATOM 8236 C C . LYS C 1 188 ? 27.274 8.158 4.760 1.00 23.43 188 LYS C C 1
ATOM 8237 O O . LYS C 1 188 ? 27.108 7.923 3.558 1.00 17.83 188 LYS C O 1
ATOM 8243 N N . HIS C 1 189 ? 26.524 9.023 5.447 1.00 14.92 189 HIS C N 1
ATOM 8244 C CA . HIS C 1 189 ? 25.289 9.595 4.903 1.00 21.78 189 HIS C CA 1
ATOM 8245 C C . HIS C 1 189 ? 25.533 10.432 3.663 1.00 20.66 189 HIS C C 1
ATOM 8246 O O . HIS C 1 189 ? 26.448 11.244 3.636 1.00 18.40 189 HIS C O 1
ATOM 8253 N N . LYS C 1 190 ? 24.684 10.233 2.660 1.00 21.13 190 LYS C N 1
ATOM 8254 C CA . LYS C 1 190 ? 24.736 10.959 1.387 1.00 22.26 190 LYS C CA 1
ATOM 8255 C C . LYS C 1 190 ? 24.766 12.479 1.579 1.00 20.63 190 LYS C C 1
ATOM 8256 O O . LYS C 1 190 ? 25.497 13.197 0.895 1.00 19.85 190 LYS C O 1
ATOM 8262 N N . ASP C 1 191 ? 24.013 12.945 2.569 1.00 18.69 191 ASP C N 1
ATOM 8263 C CA . ASP C 1 191 ? 23.849 14.360 2.833 1.00 19.14 191 ASP C CA 1
ATOM 8264 C C . ASP C 1 191 ? 24.860 14.911 3.835 1.00 24.14 191 ASP C C 1
ATOM 8265 O O . ASP C 1 191 ? 24.760 16.058 4.274 1.00 20.18 191 ASP C O 1
ATOM 8270 N N . THR C 1 192 ? 25.831 14.084 4.200 1.00 18.81 192 THR C N 1
ATOM 8271 C CA . THR C 1 192 ? 26.973 14.559 4.949 1.00 23.51 192 THR C CA 1
ATOM 8272 C C . THR C 1 192 ? 28.026 14.905 3.904 1.00 18.49 192 THR C C 1
ATOM 8273 O O . THR C 1 192 ? 28.405 14.059 3.085 1.00 20.08 192 THR C O 1
ATOM 8277 N N . ALA C 1 193 ? 28.472 16.159 3.939 1.00 16.35 193 ALA C N 1
ATOM 8278 C CA . ALA C 1 193 ? 29.395 16.714 2.954 1.00 22.54 193 ALA C CA 1
ATOM 8279 C C . ALA C 1 193 ? 30.865 16.437 3.268 1.00 16.42 193 ALA C C 1
ATOM 8280 O O . ALA C 1 193 ? 31.643 16.048 2.378 1.00 15.18 193 ALA C O 1
ATOM 8282 N N . VAL C 1 194 ? 31.255 16.654 4.521 1.00 16.50 194 VAL C N 1
ATOM 8283 C CA . VAL C 1 194 ? 32.633 16.374 4.957 1.00 17.67 194 VAL C CA 1
ATOM 8284 C C . VAL C 1 194 ? 32.637 15.899 6.419 1.00 13.08 194 VAL C C 1
ATOM 8285 O O . VAL C 1 194 ? 31.753 16.272 7.203 1.00 17.65 194 VAL C O 1
ATOM 8289 N N . ILE C 1 195 ? 33.618 15.067 6.765 1.00 17.44 195 ILE C N 1
ATOM 8290 C CA . ILE C 1 195 ? 33.845 14.659 8.149 1.00 19.42 195 ILE C CA 1
ATOM 8291 C C . ILE C 1 195 ? 35.087 15.360 8.683 1.00 23.83 195 ILE C C 1
ATOM 8292 O O . ILE C 1 195 ? 36.169 15.201 8.123 1.00 21.59 195 ILE C O 1
ATOM 8297 N N . LEU C 1 196 ? 34.924 16.142 9.748 1.00 16.36 196 LEU C N 1
ATOM 8298 C CA . LEU C 1 196 ? 36.054 16.614 10.537 1.00 27.07 196 LEU C CA 1
ATOM 8299 C C . LEU C 1 196 ? 36.376 15.523 11.561 1.00 24.23 196 LEU C C 1
ATOM 8300 O O . LEU C 1 196 ? 35.680 15.377 12.565 1.00 16.30 196 LEU C O 1
ATOM 8305 N N . ALA C 1 197 ? 37.421 14.749 11.266 1.00 22.09 197 ALA C N 1
ATOM 8306 C CA . ALA C 1 197 ? 37.755 13.532 11.987 1.00 26.24 197 ALA C CA 1
ATOM 8307 C C . ALA C 1 197 ? 38.862 13.760 13.011 1.00 25.41 197 ALA C C 1
ATOM 8308 O O . ALA C 1 197 ? 40.048 13.520 12.743 1.00 27.04 197 ALA C O 1
ATOM 8310 N N . THR C 1 198 ? 38.468 14.245 14.181 1.00 26.35 198 THR C N 1
ATOM 8311 C CA . THR C 1 198 ? 39.404 14.441 15.274 1.00 27.44 198 THR C CA 1
ATOM 8312 C C . THR C 1 198 ? 39.209 13.286 16.250 1.00 31.11 198 THR C C 1
ATOM 8313 O O . THR C 1 198 ? 38.229 13.250 16.997 1.00 37.50 198 THR C O 1
ATOM 8317 N N . GLY C 1 199 ? 40.133 12.330 16.199 1.00 33.19 199 GLY C N 1
ATOM 8318 C CA . GLY C 1 199 ? 40.071 11.122 17.019 1.00 35.15 199 GLY C CA 1
ATOM 8319 C C . GLY C 1 199 ? 41.254 10.201 16.764 1.00 36.90 199 GLY C C 1
ATOM 8320 O O . GLY C 1 199 ? 42.272 10.631 16.201 1.00 28.18 199 GLY C O 1
ATOM 8321 N N . GLY C 1 200 ? 41.115 8.936 17.175 1.00 34.52 200 GLY C N 1
ATOM 8322 C CA . GLY C 1 200 ? 42.163 7.921 17.000 1.00 38.31 200 GLY C CA 1
ATOM 8323 C C . GLY C 1 200 ? 42.447 7.514 15.558 1.00 39.62 200 GLY C C 1
ATOM 8324 O O . GLY C 1 200 ? 41.847 8.046 14.622 1.00 36.59 200 GLY C O 1
ATOM 8325 N N . SER C 1 201 ? 43.366 6.562 15.386 1.00 36.19 201 SER C N 1
ATOM 8326 C CA . SER C 1 201 ? 43.793 6.094 14.059 1.00 28.55 201 SER C CA 1
ATOM 8327 C C . SER C 1 201 ? 42.802 5.142 13.387 1.00 33.23 201 SER C C 1
ATOM 8328 O O . SER C 1 201 ? 42.762 5.054 12.157 1.00 36.65 201 SER C O 1
ATOM 8331 N N . ALA C 1 202 ? 42.021 4.417 14.187 1.00 28.75 202 ALA C N 1
ATOM 8332 C CA . ALA C 1 202 ? 40.947 3.586 13.654 1.00 30.14 202 ALA C CA 1
ATOM 8333 C C . ALA C 1 202 ? 39.757 4.447 13.237 1.00 34.43 202 ALA C C 1
ATOM 8334 O O . ALA C 1 202 ? 39.109 4.148 12.242 1.00 32.11 202 ALA C O 1
ATOM 8336 N N . MET C 1 203 ? 39.490 5.509 14.003 1.00 33.59 203 MET C N 1
ATOM 8337 C CA . MET C 1 203 ? 38.405 6.459 13.731 1.00 36.47 203 MET C CA 1
ATOM 8338 C C . MET C 1 203 ? 38.659 7.288 12.466 1.00 39.72 203 MET C C 1
ATOM 8339 O O . MET C 1 203 ? 37.736 7.543 11.683 1.00 45.28 203 MET C O 1
ATOM 8344 N N . VAL C 1 204 ? 39.908 7.706 12.271 1.00 40.39 204 VAL C N 1
ATOM 8345 C CA . VAL C 1 204 ? 40.291 8.435 11.061 1.00 35.20 204 VAL C CA 1
ATOM 8346 C C . VAL C 1 204 ? 40.241 7.530 9.826 1.00 31.75 204 VAL C C 1
ATOM 8347 O O . VAL C 1 204 ? 39.648 7.905 8.817 1.00 33.19 204 VAL C O 1
ATOM 8351 N N . LYS C 1 205 ? 40.834 6.340 9.926 1.00 27.63 205 LYS C N 1
ATOM 8352 C CA . LYS C 1 205 ? 40.755 5.315 8.874 1.00 31.94 205 LYS C CA 1
ATOM 8353 C C . LYS C 1 205 ? 39.309 4.972 8.470 1.00 24.68 205 LYS C C 1
ATOM 8354 O O . LYS C 1 205 ? 39.036 4.743 7.286 1.00 23.81 205 LYS C O 1
ATOM 8360 N N . ALA C 1 206 ? 38.402 4.948 9.451 1.00 20.36 206 ALA C N 1
ATOM 8361 C CA . ALA C 1 206 ? 36.974 4.773 9.193 1.00 26.15 206 ALA C CA 1
ATOM 8362 C C . ALA C 1 206 ? 36.411 5.925 8.360 1.00 25.39 206 ALA C C 1
ATOM 8363 O O . ALA C 1 206 ? 35.688 5.694 7.388 1.00 22.08 206 ALA C O 1
ATOM 8365 N N . ALA C 1 207 ? 36.772 7.153 8.728 1.00 19.26 207 ALA C N 1
ATOM 8366 C CA . ALA C 1 207 ? 36.317 8.345 8.028 1.00 23.73 207 ALA C CA 1
ATOM 8367 C C . ALA C 1 207 ? 36.780 8.406 6.568 1.00 17.38 207 ALA C C 1
ATOM 8368 O O . ALA C 1 207 ? 36.056 8.932 5.715 1.00 21.73 207 ALA C O 1
ATOM 8370 N N . TYR C 1 208 ? 37.967 7.863 6.287 1.00 23.25 208 TYR C N 1
ATOM 8371 C CA . TYR C 1 208 ? 38.497 7.798 4.916 1.00 16.22 208 TYR C CA 1
ATOM 8372 C C . TYR C 1 208 ? 38.007 6.578 4.164 1.00 16.38 208 TYR C C 1
ATOM 8373 O O . TYR C 1 208 ? 38.272 6.439 2.969 1.00 16.88 208 TYR C O 1
ATOM 8382 N N . SER C 1 209 ? 37.279 5.707 4.870 1.00 12.48 209 SER C N 1
ATOM 8383 C CA . SER C 1 209 ? 36.654 4.529 4.268 1.00 14.71 209 SER C CA 1
ATOM 8384 C C . SER C 1 209 ? 35.134 4.649 4.197 1.00 14.04 209 SER C C 1
ATOM 8385 O O . SER C 1 209 ? 34.450 3.678 3.879 1.00 20.16 209 SER C O 1
ATOM 8388 N N . SER C 1 210 ? 34.616 5.840 4.481 1.00 17.58 210 SER C N 1
ATOM 8389 C CA . SER C 1 210 ? 33.167 6.063 4.639 1.00 16.34 210 SER C CA 1
ATOM 8390 C C . SER C 1 210 ? 32.405 6.338 3.341 1.00 25.37 210 SER C C 1
ATOM 8391 O O . SER C 1 210 ? 31.181 6.147 3.287 1.00 15.10 210 SER C O 1
ATOM 8394 N N . GLY C 1 211 ? 33.124 6.819 2.324 1.00 18.40 211 GLY C N 1
ATOM 8395 C CA . GLY C 1 211 ? 32.512 7.285 1.075 1.00 18.55 211 GLY C CA 1
ATOM 8396 C C . GLY C 1 211 ? 32.356 8.797 1.026 1.00 20.80 211 GLY C C 1
ATOM 8397 O O . GLY C 1 211 ? 32.035 9.363 -0.017 1.00 22.30 211 GLY C O 1
ATOM 8398 N N . THR C 1 212 ? 32.580 9.446 2.163 1.00 13.38 212 THR C N 1
ATOM 8399 C CA . THR C 1 212 ? 32.363 10.877 2.326 1.00 19.53 212 THR C CA 1
ATOM 8400 C C . THR C 1 212 ? 33.754 11.440 2.422 1.00 18.44 212 THR C C 1
ATOM 8401 O O . THR C 1 212 ? 34.620 10.791 3.026 1.00 14.13 212 THR C O 1
ATOM 8405 N N . PRO C 1 213 ? 34.004 12.605 1.780 1.00 21.82 213 PRO C N 1
ATOM 8406 C CA . PRO C 1 213 ? 35.286 13.274 1.967 1.00 21.21 213 PRO C CA 1
ATOM 8407 C C . PRO C 1 213 ? 35.545 13.535 3.446 1.00 19.23 213 PRO C C 1
ATOM 8408 O O . PRO C 1 213 ? 34.646 13.962 4.176 1.00 16.09 213 PRO C O 1
ATOM 8412 N N . ALA C 1 214 ? 36.764 13.243 3.877 1.00 18.52 214 ALA C N 1
ATOM 8413 C CA . ALA C 1 214 ? 37.139 13.357 5.278 1.00 18.91 214 ALA C CA 1
ATOM 8414 C C . ALA C 1 214 ? 38.350 14.252 5.398 1.00 25.98 214 ALA C C 1
ATOM 8415 O O . ALA C 1 214 ? 39.190 14.324 4.484 1.00 15.87 214 ALA C O 1
ATOM 8417 N N . ILE C 1 215 ? 38.415 14.935 6.532 1.00 22.41 215 ILE C N 1
ATOM 8418 C CA . ILE C 1 215 ? 39.577 15.694 6.946 1.00 24.28 215 ILE C CA 1
ATOM 8419 C C . ILE C 1 215 ? 40.055 15.188 8.327 1.00 28.23 215 ILE C C 1
ATOM 8420 O O . ILE C 1 215 ? 39.424 15.433 9.371 1.00 20.96 215 ILE C O 1
ATOM 8425 N N . GLY C 1 216 ? 41.152 14.430 8.286 1.00 24.63 216 GLY C N 1
ATOM 8426 C CA . GLY C 1 216 ? 41.604 13.602 9.404 1.00 18.73 216 GLY C CA 1
ATOM 8427 C C . GLY C 1 216 ? 42.884 14.033 10.094 1.00 23.64 216 GLY C C 1
ATOM 8428 O O . GLY C 1 216 ? 43.634 14.882 9.605 1.00 23.07 216 GLY C O 1
ATOM 8429 N N . VAL C 1 217 ? 43.117 13.455 11.265 1.00 30.39 217 VAL C N 1
ATOM 8430 C CA . VAL C 1 217 ? 44.296 13.770 12.076 1.00 21.98 217 VAL C CA 1
ATOM 8431 C C . VAL C 1 217 ? 45.112 12.503 12.306 1.00 23.52 217 VAL C C 1
ATOM 8432 O O . VAL C 1 217 ? 44.691 11.407 11.944 1.00 32.77 217 VAL C O 1
ATOM 8436 N N . GLY C 1 218 ? 46.298 12.650 12.877 1.00 28.25 218 GLY C N 1
ATOM 8437 C CA . GLY C 1 218 ? 47.101 11.492 13.229 1.00 23.78 218 GLY C CA 1
ATOM 8438 C C . GLY C 1 218 ? 47.499 11.608 14.681 1.00 22.53 218 GLY C C 1
ATOM 8439 O O . GLY C 1 218 ? 47.132 12.593 15.338 1.00 28.80 218 GLY C O 1
ATOM 8440 N N . PRO C 1 219 ? 48.220 10.601 15.202 1.00 25.83 219 PRO C N 1
ATOM 8441 C CA . PRO C 1 219 ? 48.767 10.749 16.550 1.00 30.08 219 PRO C CA 1
ATOM 8442 C C . PRO C 1 219 ? 49.867 11.807 16.588 1.00 26.18 219 PRO C C 1
ATOM 8443 O O . PRO C 1 219 ? 50.639 11.955 15.616 1.00 21.93 219 PRO C O 1
ATOM 8447 N N . GLY C 1 220 ? 49.915 12.550 17.690 1.00 17.98 220 GLY C N 1
ATOM 8448 C CA . GLY C 1 220 ? 51.000 13.475 17.935 1.00 26.92 220 GLY C CA 1
ATOM 8449 C C . GLY C 1 220 ? 52.067 12.797 18.759 1.00 24.96 220 GLY C C 1
ATOM 8450 O O . GLY C 1 220 ? 51.816 12.384 19.884 1.00 23.35 220 GLY C O 1
ATOM 8451 N N . ASN C 1 221 ? 53.263 12.691 18.206 1.00 18.38 221 ASN C N 1
ATOM 8452 C CA . ASN C 1 221 ? 54.347 12.001 18.905 1.00 16.36 221 ASN C CA 1
ATOM 8453 C C . ASN C 1 221 ? 55.609 12.855 18.894 1.00 17.42 221 ASN C C 1
ATOM 8454 O O . ASN C 1 221 ? 56.728 12.364 18.662 1.00 19.10 221 ASN C O 1
ATOM 8459 N N . GLY C 1 222 ? 55.395 14.137 19.192 1.00 11.88 222 GLY C N 1
ATOM 8460 C CA . GLY C 1 222 ? 56.350 15.205 18.925 1.00 16.82 222 GLY C CA 1
ATOM 8461 C C . GLY C 1 222 ? 57.554 15.206 19.835 1.00 20.69 222 GLY C C 1
ATOM 8462 O O . GLY C 1 222 ? 57.408 15.369 21.040 1.00 16.14 222 GLY C O 1
ATOM 8463 N N . PRO C 1 223 ? 58.752 14.992 19.261 1.00 15.90 223 PRO C N 1
ATOM 8464 C CA . PRO C 1 223 ? 59.982 15.181 20.026 1.00 21.94 223 PRO C CA 1
ATOM 8465 C C . PRO C 1 223 ? 60.249 16.669 20.225 1.00 21.78 223 PRO C C 1
ATOM 8466 O O . PRO C 1 223 ? 59.884 17.464 19.367 1.00 15.22 223 PRO C O 1
ATOM 8470 N N . ALA C 1 224 ? 60.847 17.040 21.356 1.00 18.89 224 ALA C N 1
ATOM 8471 C CA . ALA C 1 224 ? 61.369 18.390 21.518 1.00 15.85 224 ALA C CA 1
ATOM 8472 C C . ALA C 1 224 ? 62.877 18.295 21.638 1.00 20.69 224 ALA C C 1
ATOM 8473 O O . ALA C 1 224 ? 63.415 17.885 22.666 1.00 19.82 224 ALA C O 1
ATOM 8475 N N . PHE C 1 225 ? 63.552 18.642 20.550 1.00 19.79 225 PHE C N 1
ATOM 8476 C CA . PHE C 1 225 ? 64.992 18.698 20.523 1.00 17.56 225 PHE C CA 1
ATOM 8477 C C . PHE C 1 225 ? 65.451 19.992 21.178 1.00 19.27 225 PHE C C 1
ATOM 8478 O O . PHE C 1 225 ? 65.097 21.074 20.729 1.00 16.78 225 PHE C O 1
ATOM 8486 N N . ILE C 1 226 ? 66.205 19.869 22.269 1.00 19.68 226 ILE C N 1
ATOM 8487 C CA . ILE C 1 226 ? 66.887 21.024 22.843 1.00 18.69 226 ILE C CA 1
ATOM 8488 C C . ILE C 1 226 ? 68.313 20.993 22.324 1.00 16.37 226 ILE C C 1
ATOM 8489 O O . ILE C 1 226 ? 69.119 20.152 22.745 1.00 17.17 226 ILE C O 1
ATOM 8494 N N . GLU C 1 227 ? 68.595 21.912 21.398 1.00 18.29 227 GLU C N 1
ATOM 8495 C CA . GLU C 1 227 ? 69.897 22.038 20.713 1.00 15.46 227 GLU C CA 1
ATOM 8496 C C . GLU C 1 227 ? 70.893 22.808 21.578 1.00 17.45 227 GLU C C 1
ATOM 8497 O O . GLU C 1 227 ? 70.499 23.654 22.384 1.00 17.47 227 GLU C O 1
ATOM 8503 N N . ARG C 1 228 ? 72.180 22.482 21.419 1.00 14.57 228 ARG C N 1
ATOM 8504 C CA . ARG C 1 228 ? 73.310 23.068 22.179 1.00 20.22 228 ARG C CA 1
ATOM 8505 C C . ARG C 1 228 ? 73.244 24.573 22.508 1.00 21.27 228 ARG C C 1
ATOM 8506 O O . ARG C 1 228 ? 73.660 24.976 23.588 1.00 21.99 228 ARG C O 1
ATOM 8514 N N . SER C 1 229 ? 72.698 25.382 21.595 1.00 18.46 229 SER C N 1
ATOM 8515 C CA . SER C 1 229 ? 72.632 26.842 21.772 1.00 20.75 229 SER C CA 1
ATOM 8516 C C . SER C 1 229 ? 71.327 27.379 22.423 1.00 19.44 229 SER C C 1
ATOM 8517 O O . SER C 1 229 ? 71.157 28.594 22.582 1.00 22.06 229 SER C O 1
ATOM 8520 N N . ALA C 1 230 ? 70.422 26.486 22.813 1.00 19.75 230 ALA C N 1
ATOM 8521 C CA . ALA C 1 230 ? 69.207 26.895 23.515 1.00 19.24 230 ALA C CA 1
ATOM 8522 C C . ALA C 1 230 ? 69.486 27.360 24.947 1.00 20.57 230 ALA C C 1
ATOM 8523 O O . ALA C 1 230 ? 70.372 26.825 25.623 1.00 17.40 230 ALA C O 1
ATOM 8525 N N . ASN C 1 231 ? 68.729 28.371 25.382 1.00 20.27 231 ASN C N 1
ATOM 8526 C CA . ASN C 1 231 ? 68.620 28.727 26.783 1.00 17.71 231 ASN C CA 1
ATOM 8527 C C . ASN C 1 231 ? 67.900 27.570 27.438 1.00 18.26 231 ASN C C 1
ATOM 8528 O O . ASN C 1 231 ? 66.719 27.311 27.151 1.00 22.33 231 ASN C O 1
ATOM 8533 N N . ILE C 1 232 ? 68.619 26.868 28.304 1.00 22.25 232 ILE C N 1
ATOM 8534 C CA . ILE C 1 232 ? 68.072 25.693 28.979 1.00 11.37 232 ILE C CA 1
ATOM 8535 C C . ILE C 1 232 ? 66.823 26.022 29.865 1.00 17.81 232 ILE C C 1
ATOM 8536 O O . ILE C 1 232 ? 65.787 25.380 29.675 1.00 20.60 232 ILE C O 1
ATOM 8541 N N . PRO C 1 233 ? 66.916 26.992 30.827 1.00 14.69 233 PRO C N 1
ATOM 8542 C CA . PRO C 1 233 ? 65.725 27.411 31.598 1.00 16.88 233 PRO C CA 1
ATOM 8543 C C . PRO C 1 233 ? 64.443 27.711 30.821 1.00 15.87 233 PRO C C 1
ATOM 8544 O O . PRO C 1 233 ? 63.362 27.295 31.247 1.00 21.02 233 PRO C O 1
ATOM 8548 N N . ARG C 1 234 ? 64.552 28.434 29.708 1.00 26.31 234 ARG C N 1
ATOM 8549 C CA . ARG C 1 234 ? 63.382 28.783 28.896 1.00 17.83 234 ARG C CA 1
ATOM 8550 C C . ARG C 1 234 ? 62.806 27.556 28.170 1.00 17.25 234 ARG C C 1
ATOM 8551 O O . ARG C 1 234 ? 61.597 27.346 28.167 1.00 16.61 234 ARG C O 1
ATOM 8559 N N . ALA C 1 235 ? 63.682 26.756 27.563 1.00 18.69 235 ALA C N 1
ATOM 8560 C CA . ALA C 1 235 ? 63.282 25.513 26.904 1.00 18.51 235 ALA C CA 1
ATOM 8561 C C . ALA C 1 235 ? 62.559 24.564 27.861 1.00 16.89 235 ALA C C 1
ATOM 8562 O O . ALA C 1 235 ? 61.505 24.033 27.529 1.00 18.91 235 ALA C O 1
ATOM 8564 N N . VAL C 1 236 ? 63.129 24.351 29.047 1.00 13.11 236 VAL C N 1
ATOM 8565 C CA . VAL C 1 236 ? 62.494 23.478 30.051 1.00 15.50 236 VAL C CA 1
ATOM 8566 C C . VAL C 1 236 ? 61.127 24.026 30.493 1.00 18.42 236 VAL C C 1
ATOM 8567 O O . VAL C 1 236 ? 60.146 23.271 30.570 1.00 17.55 236 VAL C O 1
ATOM 8571 N N . LYS C 1 237 ? 61.064 25.338 30.725 1.00 14.75 237 LYS C N 1
ATOM 8572 C CA . LYS C 1 237 ? 59.810 26.024 30.988 1.00 17.96 237 LYS C CA 1
ATOM 8573 C C . LYS C 1 237 ? 58.755 25.814 29.899 1.00 16.00 237 LYS C C 1
ATOM 8574 O O . LYS C 1 237 ? 57.605 25.512 30.223 1.00 21.33 237 LYS C O 1
ATOM 8580 N N . HIS C 1 238 ? 59.138 25.977 28.628 1.00 18.67 238 HIS C N 1
ATOM 8581 C CA . HIS C 1 238 ? 58.189 25.818 27.515 1.00 16.65 238 HIS C CA 1
ATOM 8582 C C . HIS C 1 238 ? 57.591 24.430 27.474 1.00 15.17 238 HIS C C 1
ATOM 8583 O O . HIS C 1 238 ? 56.367 24.284 27.357 1.00 16.60 238 HIS C O 1
ATOM 8590 N N . ILE C 1 239 ? 58.460 23.428 27.592 1.00 15.16 239 ILE C N 1
ATOM 8591 C CA . ILE C 1 239 ? 58.079 22.015 27.579 1.00 23.10 239 ILE C CA 1
ATOM 8592 C C . ILE C 1 239 ? 57.123 21.667 28.735 1.00 18.34 239 ILE C C 1
ATOM 8593 O O . ILE C 1 239 ? 56.101 21.028 28.517 1.00 16.70 239 ILE C O 1
ATOM 8598 N N . LEU C 1 240 ? 57.459 22.088 29.957 1.00 18.10 240 LEU C N 1
ATOM 8599 C CA . LEU C 1 240 ? 56.597 21.815 31.109 1.00 11.94 240 LEU C CA 1
ATOM 8600 C C . LEU C 1 240 ? 55.278 22.531 30.995 1.00 10.72 240 LEU C C 1
ATOM 8601 O O . LEU C 1 240 ? 54.245 21.919 31.256 1.00 20.45 240 LEU C O 1
ATOM 8606 N N . ASP C 1 241 ? 55.305 23.792 30.538 1.00 17.60 241 ASP C N 1
ATOM 8607 C CA . ASP C 1 241 ? 54.069 24.546 30.219 1.00 23.41 241 ASP C CA 1
ATOM 8608 C C . ASP C 1 241 ? 53.094 23.761 29.331 1.00 16.63 241 ASP C C 1
ATOM 8609 O O . ASP C 1 241 ? 51.888 23.773 29.564 1.00 21.34 241 ASP C O 1
ATOM 8614 N N . SER C 1 242 ? 53.636 23.073 28.333 1.00 14.32 242 SER C N 1
ATOM 8615 C CA . SER C 1 242 ? 52.859 22.321 27.367 1.00 22.93 242 SER C CA 1
ATOM 8616 C C . SER C 1 242 ? 52.480 20.916 27.857 1.00 18.19 242 SER C C 1
ATOM 8617 O O . SER C 1 242 ? 51.303 20.557 27.879 1.00 18.76 242 SER C O 1
ATOM 8620 N N . LYS C 1 243 ? 53.485 20.132 28.239 1.00 19.85 243 LYS C N 1
ATOM 8621 C CA . LYS C 1 243 ? 53.276 18.776 28.730 1.00 21.02 243 LYS C CA 1
ATOM 8622 C C . LYS C 1 243 ? 52.280 18.715 29.899 1.00 21.07 243 LYS C C 1
ATOM 8623 O O . LYS C 1 243 ? 51.403 17.861 29.910 1.00 21.27 243 LYS C O 1
ATOM 8629 N N . THR C 1 244 ? 52.395 19.638 30.851 1.00 19.50 244 THR C N 1
ATOM 8630 C CA . THR C 1 244 ? 51.490 19.643 32.007 1.00 21.57 244 THR C CA 1
ATOM 8631 C C . THR C 1 244 ? 50.155 20.352 31.758 1.00 22.86 244 THR C C 1
ATOM 8632 O O . THR C 1 244 ? 49.313 20.393 32.663 1.00 18.44 244 THR C O 1
ATOM 8636 N N . PHE C 1 245 ? 49.965 20.919 30.559 1.00 18.52 245 PHE C N 1
ATOM 8637 C CA . PHE C 1 245 ? 48.720 21.641 30.257 1.00 21.63 245 PHE C CA 1
ATOM 8638 C C . PHE C 1 245 ? 47.583 20.653 30.091 1.00 18.90 245 PHE C C 1
ATOM 8639 O O . PHE C 1 245 ? 47.621 19.805 29.198 1.00 17.87 245 PHE C O 1
ATOM 8647 N N . ASP C 1 246 ? 46.600 20.771 30.991 1.00 13.42 246 ASP C N 1
ATOM 8648 C CA . ASP C 1 246 ? 45.424 19.906 31.066 1.00 20.25 246 ASP C CA 1
ATOM 8649 C C . ASP C 1 246 ? 45.813 18.425 31.169 1.00 19.50 246 ASP C C 1
ATOM 8650 O O . ASP C 1 246 ? 45.156 17.574 30.572 1.00 15.74 246 ASP C O 1
ATOM 8655 N N . ASN C 1 247 ? 46.883 18.140 31.937 1.00 14.88 247 ASN C N 1
ATOM 8656 C CA . ASN C 1 247 ? 47.491 16.797 32.052 1.00 16.91 247 ASN C CA 1
ATOM 8657 C C . ASN C 1 247 ? 47.865 16.144 30.706 1.00 22.93 247 ASN C C 1
ATOM 8658 O O . ASN C 1 247 ? 47.716 14.926 30.534 1.00 21.36 247 ASN C O 1
ATOM 8663 N N . GLY C 1 248 ? 48.340 16.954 29.760 1.00 17.30 248 GLY C N 1
ATOM 8664 C CA . GLY C 1 248 ? 48.850 16.448 28.479 1.00 18.15 248 GLY C CA 1
ATOM 8665 C C . GLY C 1 248 ? 47.807 16.000 27.463 1.00 21.22 248 GLY C C 1
ATOM 8666 O O . GLY C 1 248 ? 48.111 15.177 26.599 1.00 21.76 248 GLY C O 1
ATOM 8667 N N . THR C 1 249 ? 46.590 16.540 27.544 1.00 20.41 249 THR C N 1
ATOM 8668 C CA . THR C 1 249 ? 45.499 16.116 26.644 1.00 18.56 249 THR C CA 1
ATOM 8669 C C . THR C 1 249 ? 45.638 16.585 25.183 1.00 20.86 249 THR C C 1
ATOM 8670 O O . THR C 1 249 ? 45.051 15.978 24.290 1.00 14.47 249 THR C O 1
ATOM 8674 N N . ILE C 1 250 ? 46.404 17.653 24.952 1.00 19.59 250 ILE C N 1
ATOM 8675 C CA . ILE C 1 250 ? 46.597 18.207 23.596 1.00 28.39 250 ILE C CA 1
ATOM 8676 C C . ILE C 1 250 ? 47.628 17.399 22.782 1.00 23.18 250 ILE C C 1
ATOM 8677 O O . ILE C 1 250 ? 48.743 17.177 23.248 1.00 23.35 250 ILE C O 1
ATOM 8682 N N . CYS C 1 251 ? 47.242 16.996 21.564 1.00 18.18 251 CYS C N 1
ATOM 8683 C CA A CYS C 1 251 ? 48.068 16.165 20.670 0.50 19.40 251 CYS C CA 1
ATOM 8684 C CA B CYS C 1 251 ? 48.093 16.148 20.718 0.50 22.26 251 CYS C CA 1
ATOM 8685 C C . CYS C 1 251 ? 49.409 16.782 20.266 1.00 16.69 251 CYS C C 1
ATOM 8686 O O . CYS C 1 251 ? 50.335 16.070 19.878 1.00 24.90 251 CYS C O 1
ATOM 8691 N N . ALA C 1 252 ? 49.500 18.107 20.326 1.00 14.58 252 ALA C N 1
ATOM 8692 C CA . ALA C 1 252 ? 50.704 18.817 19.906 1.00 15.38 252 ALA C CA 1
ATOM 8693 C C . ALA C 1 252 ? 51.718 18.962 21.038 1.00 20.62 252 ALA C C 1
ATOM 8694 O O . ALA C 1 252 ? 52.755 19.595 20.869 1.00 20.21 252 ALA C O 1
ATOM 8696 N N . SER C 1 253 ? 51.418 18.381 22.198 1.00 21.77 253 SER C N 1
ATOM 8697 C CA . SER C 1 253 ? 52.354 18.430 23.306 1.00 18.82 253 SER C CA 1
ATOM 8698 C C . SER C 1 253 ? 53.546 17.497 23.035 1.00 15.60 253 SER C C 1
ATOM 8699 O O . SER C 1 253 ? 53.471 16.590 22.194 1.00 19.09 253 SER C O 1
ATOM 8702 N N . GLU C 1 254 ? 54.646 17.755 23.734 1.00 19.60 254 GLU C N 1
ATOM 8703 C CA . GLU C 1 254 ? 55.893 17.009 23.588 1.00 15.89 254 GLU C CA 1
ATOM 8704 C C . GLU C 1 254 ? 55.658 15.574 24.026 1.00 16.61 254 GLU C C 1
ATOM 8705 O O . GLU C 1 254 ? 54.974 15.337 25.013 1.00 19.84 254 GLU C O 1
ATOM 8711 N N . GLN C 1 255 ? 56.219 14.618 23.300 1.00 15.29 255 GLN C N 1
ATOM 8712 C CA . GLN C 1 255 ? 56.190 13.220 23.749 1.00 14.78 255 GLN C CA 1
ATOM 8713 C C . GLN C 1 255 ? 57.571 12.731 24.191 1.00 15.00 255 GLN C C 1
ATOM 8714 O O . GLN C 1 255 ? 57.713 11.779 24.968 1.00 12.05 255 GLN C O 1
ATOM 8720 N N . SER C 1 256 ? 58.592 13.419 23.712 1.00 16.54 256 SER C N 1
ATOM 8721 C CA . SER C 1 256 ? 59.945 13.134 24.114 1.00 19.53 256 SER C CA 1
ATOM 8722 C C . SER C 1 256 ? 60.773 14.402 24.151 1.00 21.02 256 SER C C 1
ATOM 8723 O O . SER C 1 256 ? 60.396 15.424 23.581 1.00 19.88 256 SER C O 1
ATOM 8726 N N . VAL C 1 257 ? 61.898 14.307 24.852 1.00 22.76 257 VAL C N 1
ATOM 8727 C CA . VAL C 1 257 ? 62.944 15.320 24.846 1.00 17.39 257 VAL C CA 1
ATOM 8728 C C . VAL C 1 257 ? 64.156 14.636 24.241 1.00 13.62 257 VAL C C 1
ATOM 8729 O O . VAL C 1 257 ? 64.486 13.511 24.604 1.00 20.70 257 VAL C O 1
ATOM 8733 N N . VAL C 1 258 ? 64.770 15.302 23.271 1.00 14.70 258 VAL C N 1
ATOM 8734 C CA . VAL C 1 258 ? 66.058 14.904 22.723 1.00 17.62 258 VAL C CA 1
ATOM 8735 C C . VAL C 1 258 ? 67.089 15.955 23.129 1.00 14.20 258 VAL C C 1
ATOM 8736 O O . VAL C 1 258 ? 66.880 17.147 22.919 1.00 17.24 258 VAL C O 1
ATOM 8740 N N . VAL C 1 259 ? 68.190 15.520 23.733 1.00 16.50 259 VAL C N 1
ATOM 8741 C CA . VAL C 1 259 ? 69.251 16.448 24.129 1.00 16.64 259 VAL C CA 1
ATOM 8742 C C . VAL C 1 259 ? 70.541 16.052 23.434 1.00 20.44 259 VAL C C 1
ATOM 8743 O O . VAL C 1 259 ? 70.675 14.917 22.976 1.00 16.75 259 VAL C O 1
ATOM 8747 N N . GLU C 1 260 ? 71.479 16.991 23.344 1.00 21.17 260 GLU C N 1
ATOM 8748 C CA . GLU C 1 260 ? 72.830 16.679 22.911 1.00 16.80 260 GLU C CA 1
ATOM 8749 C C . GLU C 1 260 ? 73.678 16.277 24.112 1.00 16.45 260 GLU C C 1
ATOM 8750 O O . GLU C 1 260 ? 73.304 16.528 25.253 1.00 20.82 260 GLU C O 1
ATOM 8756 N N . ARG C 1 261 ? 74.822 15.654 23.856 1.00 19.17 261 ARG C N 1
ATOM 8757 C CA . ARG C 1 261 ? 75.706 15.242 24.930 1.00 23.24 261 ARG C CA 1
ATOM 8758 C C . ARG C 1 261 ? 76.198 16.434 25.751 1.00 30.53 261 ARG C C 1
ATOM 8759 O O . ARG C 1 261 ? 76.265 16.346 26.981 1.00 15.39 261 ARG C O 1
ATOM 8767 N N . VAL C 1 262 ? 76.497 17.550 25.081 1.00 15.26 262 VAL C N 1
ATOM 8768 C CA . VAL C 1 262 ? 77.046 18.724 25.767 1.00 26.76 262 VAL C CA 1
ATOM 8769 C C . VAL C 1 262 ? 76.079 19.322 26.815 1.00 23.70 262 VAL C C 1
ATOM 8770 O O . VAL C 1 262 ? 76.515 19.745 27.884 1.00 21.84 262 VAL C O 1
ATOM 8774 N N . ASN C 1 263 ? 74.779 19.313 26.515 1.00 11.26 263 ASN C N 1
ATOM 8775 C CA . ASN C 1 263 ? 73.773 19.854 27.412 1.00 16.51 263 ASN C CA 1
ATOM 8776 C C . ASN C 1 263 ? 72.984 18.825 28.228 1.00 15.69 263 ASN C C 1
ATOM 8777 O O . ASN C 1 263 ? 72.126 19.220 29.006 1.00 23.11 263 ASN C O 1
ATOM 8782 N N . LYS C 1 264 ? 73.282 17.529 28.068 1.00 7.32 264 LYS C N 1
ATOM 8783 C CA . LYS C 1 264 ? 72.439 16.475 28.685 1.00 19.62 264 LYS C CA 1
ATOM 8784 C C . LYS C 1 264 ? 72.160 16.671 30.186 1.00 18.85 264 LYS C C 1
ATOM 8785 O O . LYS C 1 264 ? 70.998 16.796 30.602 1.00 14.51 264 LYS C O 1
ATOM 8791 N N . GLU C 1 265 ? 73.229 16.719 30.973 1.00 18.17 265 GLU C N 1
ATOM 8792 C CA . GLU C 1 265 ? 73.100 16.856 32.428 1.00 22.55 265 GLU C CA 1
ATOM 8793 C C . GLU C 1 265 ? 72.582 18.215 32.861 1.00 18.22 265 GLU C C 1
ATOM 8794 O O . GLU C 1 265 ? 71.871 18.306 33.850 1.00 18.81 265 GLU C O 1
ATOM 8800 N N . ALA C 1 266 ? 72.914 19.262 32.105 1.00 19.18 266 ALA C N 1
ATOM 8801 C CA . ALA C 1 266 ? 72.434 20.612 32.400 1.00 16.25 266 ALA C CA 1
ATOM 8802 C C . ALA C 1 266 ? 70.924 20.705 32.234 1.00 27.91 266 ALA C C 1
ATOM 8803 O O . ALA C 1 266 ? 70.275 21.446 32.955 1.00 15.06 266 ALA C O 1
ATOM 8805 N N . VAL C 1 267 ? 70.391 19.936 31.283 1.00 21.61 267 VAL C N 1
ATOM 8806 C CA . VAL C 1 267 ? 68.960 19.845 31.009 1.00 16.43 267 VAL C CA 1
ATOM 8807 C C . VAL C 1 267 ? 68.219 18.982 32.033 1.00 12.56 267 VAL C C 1
ATOM 8808 O O . VAL C 1 267 ? 67.155 19.379 32.506 1.00 13.56 267 VAL C O 1
ATOM 8812 N N . ILE C 1 268 ? 68.783 17.821 32.373 1.00 17.01 268 ILE C N 1
ATOM 8813 C CA . ILE C 1 268 ? 68.213 16.942 33.412 1.00 17.54 268 ILE C CA 1
ATOM 8814 C C . ILE C 1 268 ? 68.072 17.691 34.735 1.00 17.97 268 ILE C C 1
ATOM 8815 O O . ILE C 1 268 ? 67.011 17.648 35.381 1.00 17.92 268 ILE C O 1
ATOM 8820 N N . ALA C 1 269 ? 69.129 18.410 35.100 1.00 18.18 269 ALA C N 1
ATOM 8821 C CA . ALA C 1 269 ? 69.130 19.228 36.324 1.00 19.06 269 ALA C CA 1
ATOM 8822 C C . ALA C 1 269 ? 68.079 20.344 36.308 1.00 22.75 269 ALA C C 1
ATOM 8823 O O . ALA C 1 269 ? 67.377 20.550 37.312 1.00 15.30 269 ALA C O 1
ATOM 8825 N N . GLU C 1 270 ? 67.942 21.026 35.165 1.00 13.96 270 GLU C N 1
ATOM 8826 C CA . GLU C 1 270 ? 66.891 22.061 34.984 1.00 13.74 270 GLU C CA 1
ATOM 8827 C C . GLU C 1 270 ? 65.462 21.530 35.022 1.00 17.83 270 GLU C C 1
ATOM 8828 O O . GLU C 1 270 ? 64.591 22.174 35.634 1.00 21.61 270 GLU C O 1
ATOM 8834 N N . PHE C 1 271 ? 65.217 20.380 34.375 1.00 12.50 271 PHE C N 1
ATOM 8835 C CA . PHE C 1 271 ? 63.927 19.686 34.503 1.00 21.22 271 PHE C CA 1
ATOM 8836 C C . PHE C 1 271 ? 63.584 19.391 35.963 1.00 20.42 271 PHE C C 1
ATOM 8837 O O . PHE C 1 271 ? 62.471 19.678 36.407 1.00 20.41 271 PHE C O 1
ATOM 8845 N N . ARG C 1 272 ? 64.551 18.834 36.688 1.00 17.71 272 ARG C N 1
ATOM 8846 C CA . ARG C 1 272 ? 64.416 18.552 38.115 1.00 16.79 272 ARG C CA 1
ATOM 8847 C C . ARG C 1 272 ? 64.118 19.832 38.904 1.00 17.91 272 ARG C C 1
ATOM 8848 O O . ARG C 1 272 ? 63.178 19.865 39.709 1.00 19.79 272 ARG C O 1
ATOM 8856 N N . LYS C 1 273 ? 64.886 20.889 38.633 1.00 17.82 273 LYS C N 1
ATOM 8857 C CA . LYS C 1 273 ? 64.743 22.169 39.333 1.00 17.93 273 LYS C CA 1
ATOM 8858 C C . LYS C 1 273 ? 63.367 22.793 39.140 1.00 22.51 273 LYS C C 1
ATOM 8859 O O . LYS C 1 273 ? 62.845 23.454 40.053 1.00 14.79 273 LYS C O 1
ATOM 8865 N N . GLN C 1 274 ? 62.765 22.560 37.971 1.00 15.92 274 GLN C N 1
ATOM 8866 C CA . GLN C 1 274 ? 61.410 23.055 37.684 1.00 11.06 274 GLN C CA 1
ATOM 8867 C C . GLN C 1 274 ? 60.290 22.042 37.984 1.00 18.01 274 GLN C C 1
ATOM 8868 O O . GLN C 1 274 ? 59.124 22.273 37.643 1.00 20.34 274 GLN C O 1
ATOM 8874 N N . GLY C 1 275 ? 60.649 20.915 38.599 1.00 17.54 275 GLY C N 1
ATOM 8875 C CA . GLY C 1 275 ? 59.665 20.012 39.182 1.00 14.54 275 GLY C CA 1
ATOM 8876 C C . GLY C 1 275 ? 59.429 18.687 38.481 1.00 19.38 275 GLY C C 1
ATOM 8877 O O . GLY C 1 275 ? 58.463 17.998 38.789 1.00 23.64 275 GLY C O 1
ATOM 8878 N N . ALA C 1 276 ? 60.301 18.312 37.547 1.00 26.79 276 ALA C N 1
ATOM 8879 C CA . ALA C 1 276 ? 60.172 17.013 36.877 1.00 16.22 276 ALA C CA 1
ATOM 8880 C C . ALA C 1 276 ? 60.730 15.882 37.734 1.00 21.60 276 ALA C C 1
ATOM 8881 O O . ALA C 1 276 ? 61.663 16.086 38.510 1.00 23.63 276 ALA C O 1
ATOM 8883 N N . HIS C 1 277 ? 60.164 14.687 37.595 1.00 19.20 277 HIS C N 1
ATOM 8884 C CA . HIS C 1 277 ? 60.695 13.526 38.297 1.00 16.37 277 HIS C CA 1
ATOM 8885 C C . HIS C 1 277 ? 61.230 12.509 37.304 1.00 23.31 277 HIS C C 1
ATOM 8886 O O . HIS C 1 277 ? 60.482 12.031 36.434 1.00 17.78 277 HIS C O 1
ATOM 8893 N N . PHE C 1 278 ? 62.524 12.200 37.434 1.00 10.57 278 PHE C N 1
ATOM 8894 C CA . PHE C 1 278 ? 63.171 11.207 36.577 1.00 18.07 278 PHE C CA 1
ATOM 8895 C C . PHE C 1 278 ? 63.009 9.823 37.170 1.00 18.93 278 PHE C C 1
ATOM 8896 O O . PHE C 1 278 ? 63.347 9.576 38.338 1.00 13.67 278 PHE C O 1
ATOM 8904 N N . LEU C 1 279 ? 62.447 8.930 36.365 1.00 17.51 279 LEU C N 1
ATOM 8905 C CA . LEU C 1 279 ? 62.259 7.565 36.787 1.00 15.41 279 LEU C CA 1
ATOM 8906 C C . LEU C 1 279 ? 63.599 6.881 36.756 1.00 25.30 279 LEU C C 1
ATOM 8907 O O . LEU C 1 279 ? 64.427 7.152 35.883 1.00 17.28 279 LEU C O 1
ATOM 8912 N N . SER C 1 280 ? 63.816 6.027 37.752 1.00 19.57 280 SER C N 1
ATOM 8913 C CA . SER C 1 280 ? 64.920 5.106 37.763 1.00 17.81 280 SER C CA 1
ATOM 8914 C C . SER C 1 280 ? 64.674 4.115 36.635 1.00 21.68 280 SER C C 1
ATOM 8915 O O . SER C 1 280 ? 63.569 4.043 36.092 1.00 23.20 280 SER C O 1
ATOM 8918 N N . ASP C 1 281 ? 65.701 3.361 36.274 1.00 24.09 281 ASP C N 1
ATOM 8919 C CA . ASP C 1 281 ? 65.581 2.355 35.226 1.00 26.31 281 ASP C CA 1
ATOM 8920 C C . ASP C 1 281 ? 64.462 1.369 35.540 1.00 21.05 281 ASP C C 1
ATOM 8921 O O . ASP C 1 281 ? 63.673 1.024 34.659 1.00 18.34 281 ASP C O 1
ATOM 8926 N N . ALA C 1 282 ? 64.390 0.956 36.805 1.00 22.97 282 ALA C N 1
ATOM 8927 C CA . ALA C 1 282 ? 63.391 0.013 37.301 1.00 19.03 282 ALA C CA 1
ATOM 8928 C C . ALA C 1 282 ? 61.977 0.578 37.299 1.00 14.33 282 ALA C C 1
ATOM 8929 O O . ALA C 1 282 ? 61.029 -0.108 36.895 1.00 18.59 282 ALA C O 1
ATOM 8931 N N . GLU C 1 283 ? 61.839 1.830 37.743 1.00 23.90 283 GLU C N 1
ATOM 8932 C CA . GLU C 1 283 ? 60.566 2.570 37.702 1.00 20.28 283 GLU C CA 1
ATOM 8933 C C . GLU C 1 283 ? 60.052 2.803 36.268 1.00 22.80 283 GLU C C 1
ATOM 8934 O O . GLU C 1 283 ? 58.841 2.858 36.035 1.00 14.49 283 GLU C O 1
ATOM 8940 N N . ALA C 1 284 ? 60.991 2.956 35.331 1.00 25.68 284 ALA C N 1
ATOM 8941 C CA . ALA C 1 284 ? 60.698 3.191 33.914 1.00 20.71 284 ALA C CA 1
ATOM 8942 C C . ALA C 1 284 ? 60.090 1.958 33.254 1.00 15.53 284 ALA C C 1
ATOM 8943 O O . ALA C 1 284 ? 59.078 2.063 32.562 1.00 25.51 284 ALA C O 1
ATOM 8945 N N . VAL C 1 285 ? 60.715 0.796 33.454 1.00 21.90 285 VAL C N 1
ATOM 8946 C CA . VAL C 1 285 ? 60.181 -0.460 32.896 1.00 25.45 285 VAL C CA 1
ATOM 8947 C C . VAL C 1 285 ? 58.843 -0.820 33.536 1.00 21.28 285 VAL C C 1
ATOM 8948 O O . VAL C 1 285 ? 57.915 -1.200 32.831 1.00 16.78 285 VAL C O 1
ATOM 8952 N N . GLN C 1 286 ? 58.733 -0.662 34.858 1.00 17.76 286 GLN C N 1
ATOM 8953 C CA . GLN C 1 286 ? 57.462 -0.879 35.554 1.00 21.43 286 GLN C CA 1
ATOM 8954 C C . GLN C 1 286 ? 56.285 -0.079 34.974 1.00 12.91 286 GLN C C 1
ATOM 8955 O O . GLN C 1 286 ? 55.238 -0.659 34.700 1.00 19.83 286 GLN C O 1
ATOM 8961 N N . LEU C 1 287 ? 56.462 1.229 34.774 1.00 14.77 287 LEU C N 1
ATOM 8962 C CA . LEU C 1 287 ? 55.447 2.063 34.133 1.00 16.84 287 LEU C CA 1
ATOM 8963 C C . LEU C 1 287 ? 55.259 1.696 32.652 1.00 24.26 287 LEU C C 1
ATOM 8964 O O . LEU C 1 287 ? 54.137 1.724 32.141 1.00 15.64 287 LEU C O 1
ATOM 8969 N N . GLY C 1 288 ? 56.357 1.331 31.987 1.00 21.07 288 GLY C N 1
ATOM 8970 C CA . GLY C 1 288 ? 56.320 0.928 30.575 1.00 25.68 288 GLY C CA 1
ATOM 8971 C C . GLY C 1 288 ? 55.471 -0.306 30.346 1.00 28.14 288 GLY C C 1
ATOM 8972 O O . GLY C 1 288 ? 54.675 -0.355 29.394 1.00 27.08 288 GLY C O 1
ATOM 8973 N N . LYS C 1 289 ? 55.633 -1.288 31.237 1.00 18.76 289 LYS C N 1
ATOM 8974 C CA . LYS C 1 289 ? 54.791 -2.494 31.280 1.00 25.19 289 LYS C CA 1
ATOM 8975 C C . LYS C 1 289 ? 53.305 -2.161 31.448 1.00 21.02 289 LYS C C 1
ATOM 8976 O O . LYS C 1 289 ? 52.452 -2.808 30.841 1.00 26.35 289 LYS C O 1
ATOM 8982 N N . PHE C 1 290 ? 53.006 -1.149 32.265 1.00 24.19 290 PHE C N 1
ATOM 8983 C CA . PHE C 1 290 ? 51.631 -0.700 32.489 1.00 27.95 290 PHE C CA 1
ATOM 8984 C C . PHE C 1 290 ? 51.054 0.092 31.305 1.00 21.63 290 PHE C C 1
ATOM 8985 O O . PHE C 1 290 ? 49.868 -0.028 30.997 1.00 23.12 290 PHE C O 1
ATOM 8993 N N . ILE C 1 291 ? 51.892 0.903 30.657 1.00 24.21 291 ILE C N 1
ATOM 8994 C CA . ILE C 1 291 ? 51.465 1.765 29.537 1.00 24.68 291 ILE C CA 1
ATOM 8995 C C . ILE C 1 291 ? 51.161 0.978 28.238 1.00 23.00 291 ILE C C 1
ATOM 8996 O O . ILE C 1 291 ? 50.159 1.245 27.544 1.00 23.64 291 ILE C O 1
ATOM 9001 N N . LEU C 1 292 ? 52.016 0.006 27.931 1.00 26.34 292 LEU C N 1
ATOM 9002 C CA . LEU C 1 292 ? 51.832 -0.849 26.761 1.00 24.59 292 LEU C CA 1
ATOM 9003 C C . LEU C 1 292 ? 50.962 -2.054 27.116 1.00 26.60 292 LEU C C 1
ATOM 9004 O O . LEU C 1 292 ? 51.362 -2.911 27.911 1.00 28.18 292 LEU C O 1
ATOM 9009 N N . ARG C 1 293 ? 49.774 -2.097 26.517 1.00 24.75 293 ARG C N 1
ATOM 9010 C CA . ARG C 1 293 ? 48.834 -3.205 26.688 1.00 27.85 293 ARG C CA 1
ATOM 9011 C C . ARG C 1 293 ? 49.273 -4.431 25.867 1.00 33.28 293 ARG C C 1
ATOM 9012 O O . ARG C 1 293 ? 50.084 -4.287 24.953 1.00 32.57 293 ARG C O 1
ATOM 9020 N N . PRO C 1 294 ? 48.772 -5.644 26.209 1.00 40.44 294 PRO C N 1
ATOM 9021 C CA . PRO C 1 294 ? 49.156 -6.865 25.465 1.00 40.05 294 PRO C CA 1
ATOM 9022 C C . PRO C 1 294 ? 48.880 -6.846 23.955 1.00 35.77 294 PRO C C 1
ATOM 9023 O O . PRO C 1 294 ? 49.636 -7.446 23.192 1.00 36.21 294 PRO C O 1
ATOM 9027 N N . ASN C 1 295 ? 47.825 -6.156 23.530 1.00 32.87 295 ASN C N 1
ATOM 9028 C CA . ASN C 1 295 ? 47.506 -6.033 22.104 1.00 35.04 295 ASN C CA 1
ATOM 9029 C C . ASN C 1 295 ? 48.324 -4.960 21.358 1.00 34.73 295 ASN C C 1
ATOM 9030 O O . ASN C 1 295 ? 48.170 -4.789 20.150 1.00 32.86 295 ASN C O 1
ATOM 9035 N N . GLY C 1 296 ? 49.180 -4.241 22.083 1.00 32.84 296 GLY C N 1
ATOM 9036 C CA . GLY C 1 296 ? 50.017 -3.192 21.491 1.00 34.37 296 GLY C CA 1
ATOM 9037 C C . GLY C 1 296 ? 49.376 -1.816 21.527 1.00 26.41 296 GLY C C 1
ATOM 9038 O O . GLY C 1 296 ? 49.945 -0.842 21.043 1.00 33.27 296 GLY C O 1
ATOM 9039 N N . SER C 1 297 ? 48.180 -1.741 22.097 1.00 30.44 297 SER C N 1
ATOM 9040 C CA . SER C 1 297 ? 47.510 -0.471 22.342 1.00 34.62 297 SER C CA 1
ATOM 9041 C C . SER C 1 297 ? 48.197 0.252 23.502 1.00 30.07 297 SER C C 1
ATOM 9042 O O . SER C 1 297 ? 48.871 -0.366 24.330 1.00 24.16 297 SER C O 1
ATOM 9045 N N . MET C 1 298 ? 48.053 1.567 23.538 1.00 27.64 298 MET C N 1
ATOM 9046 C CA . MET C 1 298 ? 48.525 2.332 24.674 1.00 27.12 298 MET C CA 1
ATOM 9047 C C . MET C 1 298 ? 47.389 2.421 25.702 1.00 27.59 298 MET C C 1
ATOM 9048 O O . MET C 1 298 ? 46.224 2.560 25.321 1.00 21.89 298 MET C O 1
ATOM 9053 N N . ASN C 1 299 ? 47.725 2.298 26.989 1.00 26.90 299 ASN C N 1
ATOM 9054 C CA . ASN C 1 299 ? 46.720 2.215 28.072 1.00 21.92 299 ASN C CA 1
ATOM 9055 C C . ASN C 1 299 ? 45.908 3.501 28.201 1.00 16.63 299 ASN C C 1
ATOM 9056 O O . ASN C 1 299 ? 46.470 4.538 28.545 1.00 23.63 299 ASN C O 1
ATOM 9061 N N . PRO C 1 300 ? 44.579 3.438 27.931 1.00 23.62 300 PRO C N 1
ATOM 9062 C CA . PRO C 1 300 ? 43.744 4.635 28.051 1.00 26.04 300 PRO C CA 1
ATOM 9063 C C . PRO C 1 300 ? 43.712 5.158 29.489 1.00 18.11 300 PRO C C 1
ATOM 9064 O O . PRO C 1 300 ? 43.549 6.361 29.689 1.00 24.80 300 PRO C O 1
ATOM 9068 N N . ALA C 1 301 ? 43.909 4.263 30.466 1.00 17.53 301 ALA C N 1
ATOM 9069 C CA . ALA C 1 301 ? 43.948 4.613 31.907 1.00 23.50 301 ALA C CA 1
ATOM 9070 C C . ALA C 1 301 ? 44.888 5.758 32.321 1.00 24.94 301 ALA C C 1
ATOM 9071 O O . ALA C 1 301 ? 44.728 6.314 33.415 1.00 24.19 301 ALA C O 1
ATOM 9073 N N . ILE C 1 302 ? 45.842 6.121 31.455 1.00 26.47 302 ILE C N 1
ATOM 9074 C CA . ILE C 1 302 ? 46.739 7.272 31.707 1.00 19.27 302 ILE C CA 1
ATOM 9075 C C . ILE C 1 302 ? 46.229 8.610 31.164 1.00 18.99 302 ILE C C 1
ATOM 9076 O O . ILE C 1 302 ? 46.672 9.665 31.619 1.00 20.31 302 ILE C O 1
ATOM 9081 N N . VAL C 1 303 ? 45.304 8.561 30.203 1.00 21.22 303 VAL C N 1
ATOM 9082 C CA . VAL C 1 303 ? 44.918 9.746 29.451 1.00 23.56 303 VAL C CA 1
ATOM 9083 C C . VAL C 1 303 ? 44.368 10.844 30.350 1.00 18.19 303 VAL C C 1
ATOM 9084 O O . VAL C 1 303 ? 43.401 10.626 31.094 1.00 16.98 303 VAL C O 1
ATOM 9088 N N . GLY C 1 304 ? 45.034 11.999 30.295 1.00 10.84 304 GLY C N 1
ATOM 9089 C CA . GLY C 1 304 ? 44.621 13.184 31.023 1.00 15.49 304 GLY C CA 1
ATOM 9090 C C . GLY C 1 304 ? 44.657 13.056 32.541 1.00 21.00 304 GLY C C 1
ATOM 9091 O O . GLY C 1 304 ? 43.942 13.778 33.236 1.00 18.36 304 GLY C O 1
ATOM 9092 N N . LYS C 1 305 ? 45.496 12.162 33.061 1.00 12.13 305 LYS C N 1
ATOM 9093 C CA . LYS C 1 305 ? 45.526 11.924 34.513 1.00 14.53 305 LYS C CA 1
ATOM 9094 C C . LYS C 1 305 ? 46.730 12.580 35.156 1.00 19.35 305 LYS C C 1
ATOM 9095 O O . LYS C 1 305 ? 47.711 12.873 34.478 1.00 15.94 305 LYS C O 1
ATOM 9101 N N . SER C 1 306 ? 46.651 12.809 36.468 1.00 12.93 306 SER C N 1
ATOM 9102 C CA . SER C 1 306 ? 47.712 13.482 37.189 1.00 16.34 306 SER C CA 1
ATOM 9103 C C . SER C 1 306 ? 48.919 12.552 37.321 1.00 15.31 306 SER C C 1
ATOM 9104 O O . SER C 1 306 ? 48.783 11.334 37.190 1.00 16.96 306 SER C O 1
ATOM 9107 N N . VAL C 1 307 ? 50.081 13.140 37.597 1.00 16.58 307 VAL C N 1
ATOM 9108 C CA . VAL C 1 307 ? 51.322 12.396 37.897 1.00 24.73 307 VAL C CA 1
ATOM 9109 C C . VAL C 1 307 ? 51.143 11.418 39.065 1.00 17.67 307 VAL C C 1
ATOM 9110 O O . VAL C 1 307 ? 51.593 10.265 38.988 1.00 20.70 307 VAL C O 1
ATOM 9114 N N . GLN C 1 308 ? 50.472 11.871 40.129 1.00 17.27 308 GLN C N 1
ATOM 9115 C CA . GLN C 1 308 ? 50.200 11.001 41.271 1.00 16.12 308 GLN C CA 1
ATOM 9116 C C . GLN C 1 308 ? 49.226 9.875 40.899 1.00 19.11 308 GLN C C 1
ATOM 9117 O O . GLN C 1 308 ? 49.395 8.734 41.353 1.00 17.62 308 GLN C O 1
ATOM 9123 N N . HIS C 1 309 ? 48.220 10.189 40.078 1.00 19.05 309 HIS C N 1
ATOM 9124 C CA . HIS C 1 309 ? 47.227 9.193 39.673 1.00 17.35 309 HIS C CA 1
ATOM 9125 C C . HIS C 1 309 ? 47.885 8.061 38.905 1.00 16.50 309 HIS C C 1
ATOM 9126 O O . HIS C 1 309 ? 47.631 6.892 39.187 1.00 14.48 309 HIS C O 1
ATOM 9133 N N . ILE C 1 310 ? 48.714 8.442 37.932 1.00 19.55 310 ILE C N 1
ATOM 9134 C CA . ILE C 1 310 ? 49.470 7.530 37.079 1.00 22.76 310 ILE C CA 1
ATOM 9135 C C . ILE C 1 310 ? 50.507 6.725 37.876 1.00 16.39 310 ILE C C 1
ATOM 9136 O O . ILE C 1 310 ? 50.603 5.507 37.698 1.00 18.96 310 ILE C O 1
ATOM 9141 N N . ALA C 1 311 ? 51.255 7.388 38.764 1.00 17.00 311 ALA C N 1
ATOM 9142 C CA . ALA C 1 311 ? 52.211 6.683 39.626 1.00 20.02 311 ALA C CA 1
ATOM 9143 C C . ALA C 1 311 ? 51.533 5.565 40.422 1.00 18.28 311 ALA C C 1
ATOM 9144 O O . ALA C 1 311 ? 52.037 4.447 40.443 1.00 16.05 311 ALA C O 1
ATOM 9146 N N . ASN C 1 312 ? 50.374 5.859 41.016 1.00 16.97 312 ASN C N 1
ATOM 9147 C CA . ASN C 1 312 ? 49.610 4.880 41.815 1.00 13.75 312 ASN C CA 1
ATOM 9148 C C . ASN C 1 312 ? 49.140 3.664 41.013 1.00 21.19 312 ASN C C 1
ATOM 9149 O O . ASN C 1 312 ? 49.258 2.531 41.481 1.00 25.75 312 ASN C O 1
ATOM 9154 N N . LEU C 1 313 ? 48.613 3.918 39.811 1.00 19.27 313 LEU C N 1
ATOM 9155 C CA . LEU C 1 313 ? 48.217 2.872 38.855 1.00 16.20 313 LEU C CA 1
ATOM 9156 C C . LEU C 1 313 ? 49.376 1.948 38.506 1.00 12.19 313 LEU C C 1
ATOM 9157 O O . LEU C 1 313 ? 49.205 0.731 38.435 1.00 17.44 313 LEU C O 1
ATOM 9162 N N . ALA C 1 314 ? 50.559 2.533 38.315 1.00 17.24 314 ALA C N 1
ATOM 9163 C CA . ALA C 1 314 ? 51.764 1.781 37.957 1.00 16.82 314 ALA C CA 1
ATOM 9164 C C . ALA C 1 314 ? 52.502 1.101 39.127 1.00 18.30 314 ALA C C 1
ATOM 9165 O O . ALA C 1 314 ? 53.510 0.414 38.903 1.00 20.25 314 ALA C O 1
ATOM 9167 N N . GLY C 1 315 ? 52.017 1.278 40.357 1.00 24.18 315 GLY C N 1
ATOM 9168 C CA . GLY C 1 315 ? 52.712 0.744 41.537 1.00 19.47 315 GLY C CA 1
ATOM 9169 C C . GLY C 1 315 ? 53.925 1.574 41.938 1.00 24.62 315 GLY C C 1
ATOM 9170 O O . GLY C 1 315 ? 54.853 1.069 42.576 1.00 20.92 315 GLY C O 1
ATOM 9171 N N . LEU C 1 316 ? 53.913 2.855 41.572 1.00 21.93 316 LEU C N 1
ATOM 9172 C CA . LEU C 1 316 ? 55.041 3.756 41.843 1.00 25.80 316 LEU C CA 1
ATOM 9173 C C . LEU C 1 316 ? 54.796 4.634 43.068 1.00 26.42 316 LEU C C 1
ATOM 9174 O O . LEU C 1 316 ? 53.654 4.947 43.421 1.00 24.08 316 LEU C O 1
ATOM 9179 N N . THR C 1 317 ? 55.889 5.032 43.705 1.00 17.33 317 THR C N 1
ATOM 9180 C CA . THR C 1 317 ? 55.850 6.039 44.755 1.00 21.09 317 THR C CA 1
ATOM 9181 C C . THR C 1 317 ? 56.755 7.183 44.333 1.00 17.37 317 THR C C 1
ATOM 9182 O O . THR C 1 317 ? 57.982 7.055 44.296 1.00 20.10 317 THR C O 1
ATOM 9186 N N . VAL C 1 318 ? 56.126 8.306 44.022 1.00 14.29 318 VAL C N 1
ATOM 9187 C CA . VAL C 1 318 ? 56.783 9.435 43.388 1.00 18.67 318 VAL C CA 1
ATOM 9188 C C . VAL C 1 318 ? 56.520 10.686 44.237 1.00 14.00 318 VAL C C 1
ATOM 9189 O O . VAL C 1 318 ? 55.423 10.813 44.797 1.00 20.39 318 VAL C O 1
ATOM 9193 N N . PRO C 1 319 ? 57.529 11.585 44.377 1.00 22.12 319 PRO C N 1
ATOM 9194 C CA . PRO C 1 319 ? 57.379 12.856 45.101 1.00 20.91 319 PRO C CA 1
ATOM 9195 C C . PRO C 1 319 ? 56.062 13.596 44.827 1.00 17.10 319 PRO C C 1
ATOM 9196 O O . PRO C 1 319 ? 55.562 13.594 43.706 1.00 19.50 319 PRO C O 1
ATOM 9200 N N . ALA C 1 320 ? 55.527 14.232 45.857 1.00 13.02 320 ALA C N 1
ATOM 9201 C CA . ALA C 1 320 ? 54.208 14.854 45.803 1.00 13.84 320 ALA C CA 1
ATOM 9202 C C . ALA C 1 320 ? 54.100 16.031 44.832 1.00 14.05 320 ALA C C 1
ATOM 9203 O O . ALA C 1 320 ? 53.042 16.255 44.247 1.00 14.41 320 ALA C O 1
ATOM 9205 N N . ASP C 1 321 ? 55.197 16.765 44.648 1.00 17.84 321 ASP C N 1
ATOM 9206 C CA . ASP C 1 321 ? 55.196 17.952 43.783 1.00 26.88 321 ASP C CA 1
ATOM 9207 C C . ASP C 1 321 ? 55.803 17.716 42.393 1.00 20.58 321 ASP C C 1
ATOM 9208 O O . ASP C 1 321 ? 56.137 18.678 41.688 1.00 21.71 321 ASP C O 1
ATOM 9213 N N . ALA C 1 322 ? 55.963 16.442 42.032 1.00 12.99 322 ALA C N 1
ATOM 9214 C CA . ALA C 1 322 ? 56.452 16.027 40.712 1.00 15.76 322 ALA C CA 1
ATOM 9215 C C . ALA C 1 322 ? 55.467 16.444 39.626 1.00 17.65 322 ALA C C 1
ATOM 9216 O O . ALA C 1 322 ? 54.278 16.172 39.742 1.00 17.35 322 ALA C O 1
ATOM 9218 N N . ARG C 1 323 ? 55.965 17.100 38.581 1.00 24.12 323 ARG C N 1
ATOM 9219 C CA . ARG C 1 323 ? 55.094 17.719 37.570 1.00 19.33 323 ARG C CA 1
ATOM 9220 C C . ARG C 1 323 ? 54.967 16.897 36.286 1.00 12.97 323 ARG C C 1
ATOM 9221 O O . ARG C 1 323 ? 53.930 16.935 35.621 1.00 14.21 323 ARG C O 1
ATOM 9229 N N . VAL C 1 324 ? 56.034 16.183 35.934 1.00 17.18 324 VAL C N 1
ATOM 9230 C CA . VAL C 1 324 ? 56.015 15.173 34.870 1.00 22.30 324 VAL C CA 1
ATOM 9231 C C . VAL C 1 324 ? 56.873 13.987 35.274 1.00 19.66 324 VAL C C 1
ATOM 9232 O O . VAL C 1 324 ? 57.836 14.134 36.038 1.00 20.96 324 VAL C O 1
ATOM 9236 N N . LEU C 1 325 ? 56.513 12.815 34.764 1.00 16.78 325 LEU C N 1
ATOM 9237 C CA . LEU C 1 325 ? 57.384 11.647 34.840 1.00 12.93 325 LEU C CA 1
ATOM 9238 C C . LEU C 1 325 ? 58.229 11.573 33.583 1.00 17.59 325 LEU C C 1
ATOM 9239 O O . LEU C 1 325 ? 57.712 11.691 32.480 1.00 16.10 325 LEU C O 1
ATOM 9244 N N . ILE C 1 326 ? 59.542 11.417 33.763 1.00 16.49 326 ILE C N 1
ATOM 9245 C CA . ILE C 1 326 ? 60.472 11.337 32.640 1.00 19.10 326 ILE C CA 1
ATOM 9246 C C . ILE C 1 326 ? 61.226 10.032 32.758 1.00 17.08 326 ILE C C 1
ATOM 9247 O O . ILE C 1 326 ? 61.686 9.669 33.850 1.00 15.34 326 ILE C O 1
ATOM 9252 N N . ALA C 1 327 ? 61.328 9.323 31.637 1.00 17.33 327 ALA C N 1
ATOM 9253 C CA . ALA C 1 327 ? 62.082 8.081 31.553 1.00 18.80 327 ALA C CA 1
ATOM 9254 C C . ALA C 1 327 ? 63.093 8.159 30.417 1.00 24.44 327 ALA C C 1
ATOM 9255 O O . ALA C 1 327 ? 62.751 8.554 29.300 1.00 20.98 327 ALA C O 1
ATOM 9257 N N . GLU C 1 328 ? 64.341 7.796 30.697 1.00 17.95 328 GLU C N 1
ATOM 9258 C CA . GLU C 1 328 ? 65.342 7.717 29.642 1.00 19.25 328 GLU C CA 1
ATOM 9259 C C . GLU C 1 328 ? 65.043 6.566 28.709 1.00 23.56 328 GLU C C 1
ATOM 9260 O O . GLU C 1 328 ? 64.654 5.486 29.141 1.00 17.62 328 GLU C O 1
ATOM 9266 N N . GLU C 1 329 ? 65.212 6.820 27.418 1.00 21.43 329 GLU C N 1
ATOM 9267 C CA . GLU C 1 329 ? 64.863 5.861 26.382 1.00 18.14 329 GLU C CA 1
ATOM 9268 C C . GLU C 1 329 ? 65.989 5.799 25.347 1.00 15.82 329 GLU C C 1
ATOM 9269 O O . GLU C 1 329 ? 66.642 6.804 25.089 1.00 18.90 329 GLU C O 1
ATOM 9275 N N . THR C 1 330 ? 66.237 4.615 24.792 1.00 21.28 330 THR C N 1
ATOM 9276 C CA . THR C 1 330 ? 67.264 4.448 23.750 1.00 22.26 330 THR C CA 1
ATOM 9277 C C . THR C 1 330 ? 66.704 3.938 22.421 1.00 21.23 330 THR C C 1
ATOM 9278 O O . THR C 1 330 ? 67.289 4.184 21.356 1.00 20.88 330 THR C O 1
ATOM 9282 N N . LYS C 1 331 ? 65.581 3.224 22.480 1.00 18.75 331 LYS C N 1
ATOM 9283 C CA . LYS C 1 331 ? 65.007 2.612 21.288 1.00 18.36 331 LYS C CA 1
ATOM 9284 C C . LYS C 1 331 ? 63.706 3.241 20.822 1.00 20.25 331 LYS C C 1
ATOM 9285 O O . LYS C 1 331 ? 63.173 4.142 21.461 1.00 21.25 331 LYS C O 1
ATOM 9291 N N . VAL C 1 332 ? 63.246 2.760 19.667 1.00 20.32 332 VAL C N 1
ATOM 9292 C CA . VAL C 1 332 ? 62.073 3.222 18.954 1.00 23.36 332 VAL C CA 1
ATOM 9293 C C . VAL C 1 332 ? 61.432 1.947 18.404 1.00 24.89 332 VAL C C 1
ATOM 9294 O O . VAL C 1 332 ? 62.137 1.028 17.954 1.00 17.72 332 VAL C O 1
ATOM 9298 N N . GLY C 1 333 ? 60.107 1.887 18.468 1.00 21.01 333 GLY C N 1
ATOM 9299 C CA . GLY C 1 333 ? 59.347 0.725 18.011 1.00 21.76 333 GLY C CA 1
ATOM 9300 C C . GLY C 1 333 ? 57.955 0.634 18.609 1.00 26.03 333 GLY C C 1
ATOM 9301 O O . GLY C 1 333 ? 57.612 1.371 19.546 1.00 27.02 333 GLY C O 1
ATOM 9302 N N . ALA C 1 334 ? 57.158 -0.290 18.078 1.00 18.21 334 ALA C N 1
ATOM 9303 C CA . ALA C 1 334 ? 55.790 -0.530 18.546 1.00 26.27 334 ALA C CA 1
ATOM 9304 C C . ALA C 1 334 ? 55.755 -1.142 19.957 1.00 22.89 334 ALA C C 1
ATOM 9305 O O . ALA C 1 334 ? 54.789 -0.959 20.693 1.00 26.24 334 ALA C O 1
ATOM 9307 N N . LYS C 1 335 ? 56.829 -1.834 20.326 1.00 20.89 335 LYS C N 1
ATOM 9308 C CA . LYS C 1 335 ? 56.975 -2.455 21.639 1.00 31.66 335 LYS C CA 1
ATOM 9309 C C . LYS C 1 335 ? 57.679 -1.548 22.661 1.00 29.87 335 LYS C C 1
ATOM 9310 O O . LYS C 1 335 ? 58.032 -1.992 23.764 1.00 22.56 335 LYS C O 1
ATOM 9316 N N . ILE C 1 336 ? 57.871 -0.282 22.289 1.00 24.22 336 ILE C N 1
ATOM 9317 C CA . ILE C 1 336 ? 58.653 0.671 23.078 1.00 22.06 336 ILE C CA 1
ATOM 9318 C C . ILE C 1 336 ? 57.701 1.809 23.427 1.00 20.84 336 ILE C C 1
ATOM 9319 O O . ILE C 1 336 ? 57.607 2.775 22.675 1.00 20.81 336 ILE C O 1
ATOM 9324 N N . PRO C 1 337 ? 56.967 1.688 24.556 1.00 17.23 337 PRO C N 1
ATOM 9325 C CA . PRO C 1 337 ? 55.903 2.651 24.865 1.00 22.37 337 PRO C CA 1
ATOM 9326 C C . PRO C 1 337 ? 56.355 4.109 25.017 1.00 16.09 337 PRO C C 1
ATOM 9327 O O . PRO C 1 337 ? 55.589 5.021 24.705 1.00 19.47 337 PRO C O 1
ATOM 9331 N N . TYR C 1 338 ? 57.582 4.328 25.478 1.00 20.76 338 TYR C N 1
ATOM 9332 C CA . TYR C 1 338 ? 58.082 5.698 25.652 1.00 21.42 338 TYR C CA 1
ATOM 9333 C C . TYR C 1 338 ? 58.272 6.401 24.298 1.00 19.40 338 TYR C C 1
ATOM 9334 O O . TYR C 1 338 ? 58.167 7.628 24.218 1.00 16.78 338 TYR C O 1
ATOM 9343 N N . SER C 1 339 ? 58.494 5.614 23.241 1.00 19.26 339 SER C N 1
ATOM 9344 C CA . SER C 1 339 ? 58.600 6.157 21.869 1.00 18.35 339 SER C CA 1
ATOM 9345 C C . SER C 1 339 ? 57.245 6.452 21.194 1.00 22.18 339 SER C C 1
ATOM 9346 O O . SER C 1 339 ? 57.203 6.787 19.998 1.00 15.37 339 SER C O 1
ATOM 9349 N N . ARG C 1 340 ? 56.145 6.310 21.935 1.00 21.40 340 ARG C N 1
ATOM 9350 C CA . ARG C 1 340 ? 54.788 6.473 21.363 1.00 18.48 340 ARG C CA 1
ATOM 9351 C C . ARG C 1 340 ? 53.957 7.564 22.061 1.00 16.78 340 ARG C C 1
ATOM 9352 O O . ARG C 1 340 ? 54.412 8.098 23.069 1.00 18.61 340 ARG C O 1
ATOM 9360 N N . GLU C 1 341 ? 52.772 7.922 21.531 1.00 16.07 341 GLU C N 1
ATOM 9361 C CA . GLU C 1 341 ? 51.959 8.991 22.150 1.00 19.00 341 GLU C CA 1
ATOM 9362 C C . GLU C 1 341 ? 51.314 8.619 23.493 1.00 19.69 341 GLU C C 1
ATOM 9363 O O . GLU C 1 341 ? 50.619 7.604 23.633 1.00 23.64 341 GLU C O 1
ATOM 9369 N N . LYS C 1 342 ? 51.609 9.460 24.474 1.00 19.62 342 LYS C N 1
ATOM 9370 C CA . LYS C 1 342 ? 51.212 9.280 25.875 1.00 15.69 342 LYS C CA 1
ATOM 9371 C C . LYS C 1 342 ? 50.555 10.590 26.203 1.00 19.10 342 LYS C C 1
ATOM 9372 O O . LYS C 1 342 ? 51.236 11.574 26.533 1.00 21.53 342 LYS C O 1
ATOM 9378 N N . LEU C 1 343 ? 49.228 10.610 26.082 1.00 21.50 343 LEU C N 1
ATOM 9379 C CA . LEU C 1 343 ? 48.446 11.797 26.346 1.00 18.50 343 LEU C CA 1
ATOM 9380 C C . LEU C 1 343 ? 48.310 11.968 27.856 1.00 19.25 343 LEU C C 1
ATOM 9381 O O . LEU C 1 343 ? 47.243 11.797 28.400 1.00 12.07 343 LEU C O 1
ATOM 9386 N N . ALA C 1 344 ? 49.421 12.317 28.500 1.00 24.43 344 ALA C N 1
ATOM 9387 C CA . ALA C 1 344 ? 49.594 12.265 29.957 1.00 19.49 344 ALA C CA 1
ATOM 9388 C C . ALA C 1 344 ? 50.859 13.071 30.237 1.00 18.33 344 ALA C C 1
ATOM 9389 O O . ALA C 1 344 ? 51.620 13.334 29.314 1.00 19.99 344 ALA C O 1
ATOM 9391 N N . PRO C 1 345 ? 51.102 13.478 31.499 1.00 19.13 345 PRO C N 1
ATOM 9392 C CA . PRO C 1 345 ? 52.373 14.148 31.753 1.00 16.44 345 PRO C CA 1
ATOM 9393 C C . PRO C 1 345 ? 53.564 13.161 31.939 1.00 16.74 345 PRO C C 1
ATOM 9394 O O . PRO C 1 345 ? 54.202 13.132 32.998 1.00 16.35 345 PRO C O 1
ATOM 9398 N N . ILE C 1 346 ? 53.821 12.361 30.897 1.00 13.71 346 ILE C N 1
ATOM 9399 C CA . ILE C 1 346 ? 54.913 11.389 30.809 1.00 15.37 346 ILE C CA 1
ATOM 9400 C C . ILE C 1 346 ? 55.729 11.650 29.537 1.00 21.84 346 ILE C C 1
ATOM 9401 O O . ILE C 1 346 ? 55.163 11.696 28.447 1.00 17.42 346 ILE C O 1
ATOM 9406 N N . LEU C 1 347 ? 57.047 11.817 29.684 1.00 18.16 347 LEU C N 1
ATOM 9407 C CA . LEU C 1 347 ? 57.946 12.116 28.560 1.00 24.51 347 LEU C CA 1
ATOM 9408 C C . LEU C 1 347 ? 59.047 11.073 28.465 1.00 16.96 347 LEU C C 1
ATOM 9409 O O . LEU C 1 347 ? 59.566 10.642 29.491 1.00 22.25 347 LEU C O 1
ATOM 9414 N N . ALA C 1 348 ? 59.413 10.664 27.250 1.00 16.00 348 ALA C N 1
ATOM 9415 C CA . ALA C 1 348 ? 60.683 9.940 27.066 1.00 11.77 348 ALA C CA 1
ATOM 9416 C C . ALA C 1 348 ? 61.820 10.948 27.006 1.00 15.80 348 ALA C C 1
ATOM 9417 O O . ALA C 1 348 ? 61.601 12.133 26.788 1.00 16.85 348 ALA C O 1
ATOM 9419 N N . PHE C 1 349 ? 63.029 10.473 27.248 1.00 16.85 349 PHE C N 1
ATOM 9420 C CA . PHE C 1 349 ? 64.177 11.336 27.303 1.00 19.37 349 PHE C CA 1
ATOM 9421 C C . PHE C 1 349 ? 65.310 10.632 26.573 1.00 12.12 349 PHE C C 1
ATOM 9422 O O . PHE C 1 349 ? 65.843 9.625 27.066 1.00 13.59 349 PHE C O 1
ATOM 9430 N N . TYR C 1 350 ? 65.646 11.169 25.395 1.00 15.70 350 TYR C N 1
ATOM 9431 C CA . TYR C 1 350 ? 66.698 10.648 24.494 1.00 17.39 350 TYR C CA 1
ATOM 9432 C C . TYR C 1 350 ? 67.964 11.517 24.455 1.00 11.60 350 TYR C C 1
ATOM 9433 O O . TYR C 1 350 ? 67.880 12.736 24.532 1.00 19.18 350 TYR C O 1
ATOM 9442 N N . THR C 1 351 ? 69.124 10.885 24.294 1.00 16.33 351 THR C N 1
ATOM 9443 C CA . THR C 1 351 ? 70.393 11.589 24.158 1.00 17.79 351 THR C CA 1
ATOM 9444 C C . THR C 1 351 ? 70.996 11.336 22.784 1.00 21.89 351 THR C C 1
ATOM 9445 O O . THR C 1 351 ? 71.144 10.186 22.375 1.00 20.56 351 THR C O 1
ATOM 9449 N N . ALA C 1 352 ? 71.346 12.412 22.090 1.00 15.15 352 ALA C N 1
ATOM 9450 C CA . ALA C 1 352 ? 72.064 12.331 20.822 1.00 18.60 352 ALA C CA 1
ATOM 9451 C C . ALA C 1 352 ? 73.409 12.999 21.015 1.00 23.20 352 ALA C C 1
ATOM 9452 O O . ALA C 1 352 ? 73.522 13.923 21.804 1.00 23.33 352 ALA C O 1
ATOM 9454 N N . GLU C 1 353 ? 74.434 12.534 20.311 1.00 15.44 353 GLU C N 1
ATOM 9455 C CA . GLU C 1 353 ? 75.745 13.145 20.439 1.00 21.36 353 GLU C CA 1
ATOM 9456 C C . GLU C 1 353 ? 75.812 14.501 19.734 1.00 27.11 353 GLU C C 1
ATOM 9457 O O . GLU C 1 353 ? 76.446 15.429 20.239 1.00 27.52 353 GLU C O 1
ATOM 9463 N N . THR C 1 354 ? 75.162 14.608 18.572 1.00 22.07 354 THR C N 1
ATOM 9464 C CA . THR C 1 354 ? 75.208 15.824 17.741 1.00 18.32 354 THR C CA 1
ATOM 9465 C C . THR C 1 354 ? 73.804 16.209 17.277 1.00 16.42 354 THR C C 1
ATOM 9466 O O . THR C 1 354 ? 72.856 15.455 17.499 1.00 19.36 354 THR C O 1
ATOM 9470 N N . TRP C 1 355 ? 73.660 17.363 16.612 1.00 11.42 355 TRP C N 1
ATOM 9471 C CA . TRP C 1 355 ? 72.337 17.750 16.075 1.00 22.44 355 TRP C CA 1
ATOM 9472 C C . TRP C 1 355 ? 71.905 16.863 14.900 1.00 15.56 355 TRP C C 1
ATOM 9473 O O . TRP C 1 355 ? 70.712 16.678 14.660 1.00 17.04 355 TRP C O 1
ATOM 9484 N N . GLN C 1 356 ? 72.885 16.336 14.170 1.00 16.12 356 GLN C N 1
ATOM 9485 C CA . GLN C 1 356 ? 72.619 15.447 13.042 1.00 16.28 356 GLN C CA 1
ATOM 9486 C C . GLN C 1 356 ? 72.149 14.083 13.525 1.00 16.14 356 GLN C C 1
ATOM 9487 O O . GLN C 1 356 ? 71.313 13.453 12.876 1.00 16.23 356 GLN C O 1
ATOM 9493 N N . GLU C 1 357 ? 72.684 13.626 14.658 1.00 12.67 357 GLU C N 1
ATOM 9494 C CA . GLU C 1 357 ? 72.191 12.397 15.280 1.00 21.23 357 GLU C CA 1
ATOM 9495 C C . GLU C 1 357 ? 70.765 12.586 15.823 1.00 17.65 357 GLU C C 1
ATOM 9496 O O . GLU C 1 357 ? 69.941 11.678 15.736 1.00 20.75 357 GLU C O 1
ATOM 9502 N N . ALA C 1 358 ? 70.481 13.784 16.330 1.00 13.07 358 ALA C N 1
ATOM 9503 C CA . ALA C 1 358 ? 69.154 14.158 16.857 1.00 18.49 358 ALA C CA 1
ATOM 9504 C C . ALA C 1 358 ? 68.078 14.262 15.785 1.00 22.91 358 ALA C C 1
ATOM 9505 O O . ALA C 1 358 ? 66.898 13.970 16.036 1.00 22.48 358 ALA C O 1
ATOM 9507 N N . CYS C 1 359 ? 68.486 14.753 14.618 1.00 22.45 359 CYS C N 1
ATOM 9508 C CA . CYS C 1 359 ? 67.638 14.800 13.430 1.00 15.63 359 CYS C CA 1
ATOM 9509 C C . CYS C 1 359 ? 67.295 13.377 13.001 1.00 12.02 359 CYS C C 1
ATOM 9510 O O . CYS C 1 359 ? 66.133 13.058 12.797 1.00 20.08 359 CYS C O 1
ATOM 9513 N N . GLU C 1 360 ? 68.310 12.518 12.882 1.00 14.75 360 GLU C N 1
ATOM 9514 C CA . GLU C 1 360 ? 68.097 11.123 12.471 1.00 15.85 360 GLU C CA 1
ATOM 9515 C C . GLU C 1 360 ? 67.193 10.353 13.426 1.00 15.74 360 GLU C C 1
ATOM 9516 O O . GLU C 1 360 ? 66.300 9.632 12.996 1.00 16.29 360 GLU C O 1
ATOM 9522 N N . LEU C 1 361 ? 67.407 10.527 14.728 1.00 18.61 361 LEU C N 1
ATOM 9523 C CA . LEU C 1 361 ? 66.562 9.892 15.732 1.00 16.90 361 LEU C CA 1
ATOM 9524 C C . LEU C 1 361 ? 65.128 10.410 15.681 1.00 11.84 361 LEU C C 1
ATOM 9525 O O . LEU C 1 361 ? 64.187 9.648 15.864 1.00 17.10 361 LEU C O 1
ATOM 9530 N N . SER C 1 362 ? 64.961 11.703 15.436 1.00 7.85 362 SER C N 1
ATOM 9531 C CA . SER C 1 362 ? 63.622 12.274 15.340 1.00 13.24 362 SER C CA 1
ATOM 9532 C C . SER C 1 362 ? 62.871 11.696 14.141 1.00 23.39 362 SER C C 1
ATOM 9533 O O . SER C 1 362 ? 61.683 11.388 14.239 1.00 21.66 362 SER C O 1
ATOM 9536 N N . MET C 1 363 ? 63.574 11.545 13.018 1.00 18.58 363 MET C N 1
ATOM 9537 C CA . MET C 1 363 ? 62.994 10.960 11.816 1.00 17.98 363 MET C CA 1
ATOM 9538 C C . MET C 1 363 ? 62.505 9.542 12.100 1.00 19.67 363 MET C C 1
ATOM 9539 O O . MET C 1 363 ? 61.368 9.204 11.770 1.00 20.58 363 MET C O 1
ATOM 9544 N N . ASP C 1 364 ? 63.347 8.768 12.786 1.00 17.82 364 ASP C N 1
ATOM 9545 C CA . ASP C 1 364 ? 63.042 7.395 13.201 1.00 24.50 364 ASP C CA 1
ATOM 9546 C C . ASP C 1 364 ? 61.864 7.279 14.176 1.00 23.80 364 ASP C C 1
ATOM 9547 O O . ASP C 1 364 ? 61.059 6.350 14.047 1.00 22.08 364 ASP C O 1
ATOM 9552 N N . ILE C 1 365 ? 61.771 8.217 15.130 1.00 19.81 365 ILE C N 1
ATOM 9553 C CA . ILE C 1 365 ? 60.622 8.335 16.037 1.00 20.49 365 ILE C CA 1
ATOM 9554 C C . ILE C 1 365 ? 59.352 8.613 15.234 1.00 21.83 365 ILE C C 1
ATOM 9555 O O . ILE C 1 365 ? 58.355 7.900 15.362 1.00 16.87 365 ILE C O 1
ATOM 9560 N N . LEU C 1 366 ? 59.419 9.642 14.389 1.00 18.87 366 LEU C N 1
ATOM 9561 C CA . LEU C 1 366 ? 58.265 10.132 13.639 1.00 18.16 366 LEU C CA 1
ATOM 9562 C C . LEU C 1 366 ? 57.760 9.138 12.601 1.00 23.11 366 LEU C C 1
ATOM 9563 O O . LEU C 1 366 ? 56.550 8.992 12.421 1.00 19.68 366 LEU C O 1
ATOM 9568 N N . TYR C 1 367 ? 58.689 8.425 11.967 1.00 20.79 367 TYR C N 1
ATOM 9569 C CA . TYR C 1 367 ? 58.340 7.401 10.991 1.00 24.99 367 TYR C CA 1
ATOM 9570 C C . TYR C 1 367 ? 57.627 6.190 11.578 1.00 25.59 367 TYR C C 1
ATOM 9571 O O . TYR C 1 367 ? 56.770 5.618 10.923 1.00 21.00 367 TYR C O 1
ATOM 9580 N N . HIS C 1 368 ? 57.957 5.807 12.807 1.00 19.86 368 HIS C N 1
ATOM 9581 C CA . HIS C 1 368 ? 57.230 4.708 13.444 1.00 18.45 368 HIS C CA 1
ATOM 9582 C C . HIS C 1 368 ? 55.853 5.147 13.935 1.00 22.64 368 HIS C C 1
ATOM 9583 O O . HIS C 1 368 ? 54.893 4.365 13.871 1.00 22.37 368 HIS C O 1
ATOM 9590 N N . GLU C 1 369 ? 55.773 6.396 14.410 1.00 19.78 369 GLU C N 1
ATOM 9591 C CA . GLU C 1 369 ? 54.546 7.007 14.932 1.00 22.45 369 GLU C CA 1
ATOM 9592 C C . GLU C 1 369 ? 54.686 8.529 15.019 1.00 21.27 369 GLU C C 1
ATOM 9593 O O . GLU C 1 369 ? 55.688 9.037 15.526 1.00 16.39 369 GLU C O 1
ATOM 9599 N N . GLY C 1 370 ? 53.672 9.253 14.552 1.00 11.85 370 GLY C N 1
ATOM 9600 C CA . GLY C 1 370 ? 53.651 10.724 14.655 1.00 20.53 370 GLY C CA 1
ATOM 9601 C C . GLY C 1 370 ? 54.051 11.556 13.439 1.00 12.98 370 GLY C C 1
ATOM 9602 O O . GLY C 1 370 ? 54.013 12.793 13.488 1.00 19.78 370 GLY C O 1
ATOM 9603 N N . ALA C 1 371 ? 54.438 10.898 12.352 1.00 18.77 371 ALA C N 1
ATOM 9604 C CA . ALA C 1 371 ? 54.755 11.592 11.097 1.00 17.68 371 ALA C CA 1
ATOM 9605 C C . ALA C 1 371 ? 53.583 12.449 10.626 1.00 15.52 371 ALA C C 1
ATOM 9606 O O . ALA C 1 371 ? 52.416 12.040 10.707 1.00 19.56 371 ALA C O 1
ATOM 9608 N N . GLY C 1 372 ? 53.894 13.654 10.160 1.00 18.19 372 GLY C N 1
ATOM 9609 C CA . GLY C 1 372 ? 52.867 14.565 9.677 1.00 11.19 372 GLY C CA 1
ATOM 9610 C C . GLY C 1 372 ? 52.254 15.446 10.730 1.00 21.63 372 GLY C C 1
ATOM 9611 O O . GLY C 1 372 ? 51.544 16.397 10.403 1.00 18.32 372 GLY C O 1
ATOM 9612 N N . HIS C 1 373 ? 52.533 15.156 11.999 1.00 19.43 373 HIS C N 1
ATOM 9613 C CA . HIS C 1 373 ? 51.991 15.981 13.060 1.00 16.64 373 HIS C CA 1
ATOM 9614 C C . HIS C 1 373 ? 52.978 17.077 13.450 1.00 22.93 373 HIS C C 1
ATOM 9615 O O . HIS C 1 373 ? 53.107 18.067 12.735 1.00 21.59 373 HIS C O 1
ATOM 9622 N N . THR C 1 374 ? 53.675 16.877 14.570 1.00 22.08 374 THR C N 1
ATOM 9623 C CA . THR C 1 374 ? 54.353 17.949 15.306 1.00 15.87 374 THR C CA 1
ATOM 9624 C C . THR C 1 374 ? 55.792 17.543 15.634 1.00 15.27 374 THR C C 1
ATOM 9625 O O . THR C 1 374 ? 56.068 16.385 15.927 1.00 15.90 374 THR C O 1
ATOM 9629 N N . LEU C 1 375 ? 56.713 18.490 15.536 1.00 12.09 375 LEU C N 1
ATOM 9630 C CA . LEU C 1 375 ? 58.020 18.364 16.184 1.00 19.34 375 LEU C CA 1
ATOM 9631 C C . LEU C 1 375 ? 58.382 19.735 16.739 1.00 19.73 375 LEU C C 1
ATOM 9632 O O . LEU C 1 375 ? 58.063 20.749 16.125 1.00 18.75 375 LEU C O 1
ATOM 9637 N N . ILE C 1 376 ? 59.059 19.747 17.888 1.00 18.75 376 ILE C N 1
ATOM 9638 C CA . ILE C 1 376 ? 59.588 20.969 18.505 1.00 17.02 376 ILE C CA 1
ATOM 9639 C C . ILE C 1 376 ? 61.127 21.001 18.499 1.00 19.45 376 ILE C C 1
ATOM 9640 O O . ILE C 1 376 ? 61.792 19.970 18.691 1.00 14.82 376 ILE C O 1
ATOM 9645 N N . ILE C 1 377 ? 61.682 22.185 18.243 1.00 17.30 377 ILE C N 1
ATOM 9646 C CA . ILE C 1 377 ? 63.115 22.426 18.376 1.00 12.63 377 ILE C CA 1
ATOM 9647 C C . ILE C 1 377 ? 63.370 23.692 19.204 1.00 15.63 377 ILE C C 1
ATOM 9648 O O . ILE C 1 377 ? 62.767 24.736 18.960 1.00 19.41 377 ILE C O 1
ATOM 9653 N N . HIS C 1 378 ? 64.229 23.576 20.213 1.00 16.62 378 HIS C N 1
ATOM 9654 C CA . HIS C 1 378 ? 64.676 24.738 20.980 1.00 15.60 378 HIS C CA 1
ATOM 9655 C C . HIS C 1 378 ? 66.107 24.967 20.583 1.00 20.59 378 HIS C C 1
ATOM 9656 O O . HIS C 1 378 ? 66.935 24.078 20.748 1.00 16.71 378 HIS C O 1
ATOM 9663 N N . SER C 1 379 ? 66.373 26.161 20.048 1.00 19.41 379 SER C N 1
ATOM 9664 C CA . SER C 1 379 ? 67.639 26.497 19.415 1.00 19.80 379 SER C CA 1
ATOM 9665 C C . SER C 1 379 ? 67.701 27.979 19.081 1.00 20.74 379 SER C C 1
ATOM 9666 O O . SER C 1 379 ? 66.679 28.613 18.795 1.00 20.18 379 SER C O 1
ATOM 9669 N N . GLU C 1 380 ? 68.918 28.507 19.102 1.00 16.65 380 GLU C N 1
ATOM 9670 C CA . GLU C 1 380 ? 69.226 29.835 18.561 1.00 16.72 380 GLU C CA 1
ATOM 9671 C C . GLU C 1 380 ? 70.001 29.715 17.244 1.00 20.02 380 GLU C C 1
ATOM 9672 O O . GLU C 1 380 ? 70.487 30.712 16.695 1.00 20.11 380 GLU C O 1
ATOM 9678 N N . ASP C 1 381 ? 70.136 28.490 16.744 1.00 19.68 381 ASP C N 1
ATOM 9679 C CA . ASP C 1 381 ? 70.888 28.264 15.501 1.00 21.22 381 ASP C CA 1
ATOM 9680 C C . ASP C 1 381 ? 69.951 28.283 14.280 1.00 18.79 381 ASP C C 1
ATOM 9681 O O . ASP C 1 381 ? 69.243 27.315 14.016 1.00 19.86 381 ASP C O 1
ATOM 9686 N N . LYS C 1 382 ? 69.981 29.392 13.542 1.00 16.84 382 LYS C N 1
ATOM 9687 C CA . LYS C 1 382 ? 69.189 29.579 12.316 1.00 25.17 382 LYS C CA 1
ATOM 9688 C C . LYS C 1 382 ? 69.454 28.511 11.242 1.00 16.42 382 LYS C C 1
ATOM 9689 O O . LYS C 1 382 ? 68.518 28.103 10.535 1.00 16.58 382 LYS C O 1
ATOM 9695 N N . GLU C 1 383 ? 70.707 28.050 11.149 1.00 20.63 383 GLU C N 1
ATOM 9696 C CA . GLU C 1 383 ? 71.115 27.048 10.148 1.00 17.62 383 GLU C CA 1
ATOM 9697 C C . GLU C 1 383 ? 70.548 25.663 10.450 1.00 22.03 383 GLU C C 1
ATOM 9698 O O . GLU C 1 383 ? 70.084 24.972 9.545 1.00 14.28 383 GLU C O 1
ATOM 9704 N N . ILE C 1 384 ? 70.595 25.266 11.722 1.00 15.85 384 ILE C N 1
ATOM 9705 C CA . ILE C 1 384 ? 70.048 23.979 12.180 1.00 13.84 384 ILE C CA 1
ATOM 9706 C C . ILE C 1 384 ? 68.508 23.961 12.105 1.00 8.90 384 ILE C C 1
ATOM 9707 O O . ILE C 1 384 ? 67.922 23.009 11.590 1.00 18.61 384 ILE C O 1
ATOM 9712 N N . ILE C 1 385 ? 67.861 25.008 12.602 1.00 14.46 385 ILE C N 1
ATOM 9713 C CA . ILE C 1 385 ? 66.403 25.169 12.438 1.00 15.23 385 ILE C CA 1
ATOM 9714 C C . ILE C 1 385 ? 65.947 25.000 10.967 1.00 14.50 385 ILE C C 1
ATOM 9715 O O . ILE C 1 385 ? 65.001 24.260 10.696 1.00 18.86 385 ILE C O 1
ATOM 9720 N N . ARG C 1 386 ? 66.646 25.651 10.037 1.00 20.26 386 ARG C N 1
ATOM 9721 C CA . ARG C 1 386 ? 66.329 25.534 8.602 1.00 18.04 386 ARG C CA 1
ATOM 9722 C C . ARG C 1 386 ? 66.484 24.105 8.056 1.00 22.20 386 ARG C C 1
ATOM 9723 O O . ARG C 1 386 ? 65.649 23.660 7.265 1.00 26.17 386 ARG C O 1
ATOM 9731 N N . GLU C 1 387 ? 67.537 23.400 8.487 1.00 19.19 387 GLU C N 1
ATOM 9732 C CA . GLU C 1 387 ? 67.737 21.987 8.140 1.00 15.64 387 GLU C CA 1
ATOM 9733 C C . GLU C 1 387 ? 66.584 21.115 8.650 1.00 19.11 387 GLU C C 1
ATOM 9734 O O . GLU C 1 387 ? 66.076 20.279 7.909 1.00 14.82 387 GLU C O 1
ATOM 9740 N N . PHE C 1 388 ? 66.190 21.313 9.917 1.00 18.87 388 PHE C N 1
ATOM 9741 C CA . PHE C 1 388 ? 65.003 20.668 10.512 1.00 20.24 388 PHE C CA 1
ATOM 9742 C C . PHE C 1 388 ? 63.730 21.001 9.725 1.00 19.14 388 PHE C C 1
ATOM 9743 O O . PHE C 1 388 ? 62.951 20.112 9.407 1.00 16.20 388 PHE C O 1
ATOM 9751 N N . ALA C 1 389 ? 63.551 22.279 9.401 1.00 13.96 389 ALA C N 1
ATOM 9752 C CA . ALA C 1 389 ? 62.418 22.769 8.607 1.00 20.66 389 ALA C CA 1
ATOM 9753 C C . ALA C 1 389 ? 62.312 22.078 7.237 1.00 14.43 389 ALA C C 1
ATOM 9754 O O . ALA C 1 389 ? 61.226 21.775 6.775 1.00 21.03 389 ALA C O 1
ATOM 9756 N N . LEU C 1 390 ? 63.449 21.825 6.607 1.00 15.39 390 LEU C N 1
ATOM 9757 C CA . LEU C 1 390 ? 63.457 21.191 5.289 1.00 22.07 390 LEU C CA 1
ATOM 9758 C C . LEU C 1 390 ? 63.436 19.654 5.308 1.00 19.18 390 LEU C C 1
ATOM 9759 O O . LEU C 1 390 ? 63.231 19.040 4.260 1.00 20.23 390 LEU C O 1
ATOM 9764 N N . LYS C 1 391 ? 63.612 19.033 6.479 1.00 13.55 391 LYS C N 1
ATOM 9765 C CA . LYS C 1 391 ? 63.774 17.570 6.542 1.00 13.81 391 LYS C CA 1
ATOM 9766 C C . LYS C 1 391 ? 62.869 16.777 7.496 1.00 16.22 391 LYS C C 1
ATOM 9767 O O . LYS C 1 391 ? 62.588 15.608 7.221 1.00 17.65 391 LYS C O 1
ATOM 9773 N N . LYS C 1 392 ? 62.439 17.383 8.610 1.00 24.65 392 LYS C N 1
ATOM 9774 C CA A LYS C 1 392 ? 61.554 16.722 9.589 0.50 21.40 392 LYS C CA 1
ATOM 9775 C CA B LYS C 1 392 ? 61.573 16.694 9.573 0.50 21.66 392 LYS C CA 1
ATOM 9776 C C . LYS C 1 392 ? 60.192 16.404 8.991 1.00 19.34 392 LYS C C 1
ATOM 9777 O O . LYS C 1 392 ? 59.485 17.322 8.593 1.00 17.32 392 LYS C O 1
ATOM 9788 N N . PRO C 1 393 ? 59.805 15.106 8.958 1.00 21.74 393 PRO C N 1
ATOM 9789 C CA . PRO C 1 393 ? 58.510 14.736 8.377 1.00 14.43 393 PRO C CA 1
ATOM 9790 C C . PRO C 1 393 ? 57.283 15.097 9.232 1.00 12.34 393 PRO C C 1
ATOM 9791 O O . PRO C 1 393 ? 56.576 14.199 9.710 1.00 19.42 393 PRO C O 1
ATOM 9795 N N . VAL C 1 394 ? 57.051 16.399 9.437 1.00 16.88 394 VAL C N 1
ATOM 9796 C CA . VAL C 1 394 ? 55.879 16.910 10.169 1.00 20.25 394 VAL C CA 1
ATOM 9797 C C . VAL C 1 394 ? 55.161 17.978 9.353 1.00 21.91 394 VAL C C 1
ATOM 9798 O O . VAL C 1 394 ? 55.661 18.403 8.313 1.00 19.84 394 VAL C O 1
ATOM 9802 N N . SER C 1 395 ? 54.002 18.425 9.838 1.00 20.84 395 SER C N 1
ATOM 9803 C CA . SER C 1 395 ? 53.265 19.511 9.178 1.00 19.75 395 SER C CA 1
ATOM 9804 C C . SER C 1 395 ? 53.390 20.809 9.946 1.00 24.16 395 SER C C 1
ATOM 9805 O O . SER C 1 395 ? 53.221 21.895 9.381 1.00 19.06 395 SER C O 1
ATOM 9808 N N . ARG C 1 396 ? 53.690 20.687 11.238 1.00 22.89 396 ARG C N 1
ATOM 9809 C CA . ARG C 1 396 ? 53.972 21.848 12.068 1.00 23.29 396 ARG C CA 1
ATOM 9810 C C . ARG C 1 396 ? 55.265 21.650 12.866 1.00 24.88 396 ARG C C 1
ATOM 9811 O O . ARG C 1 396 ? 55.377 20.719 13.677 1.00 18.45 396 ARG C O 1
ATOM 9819 N N . LEU C 1 397 ? 56.246 22.513 12.616 1.00 18.86 397 LEU C N 1
ATOM 9820 C CA . LEU C 1 397 ? 57.523 22.428 13.297 1.00 21.18 397 LEU C CA 1
ATOM 9821 C C . LEU C 1 397 ? 57.670 23.650 14.183 1.00 21.53 397 LEU C C 1
ATOM 9822 O O . LEU C 1 397 ? 57.730 24.788 13.701 1.00 19.63 397 LEU C O 1
ATOM 9827 N N . LEU C 1 398 ? 57.749 23.408 15.487 1.00 13.61 398 LEU C N 1
ATOM 9828 C CA . LEU C 1 398 ? 57.627 24.492 16.441 1.00 20.89 398 LEU C CA 1
ATOM 9829 C C . LEU C 1 398 ? 58.970 24.889 17.010 1.00 17.48 398 LEU C C 1
ATOM 9830 O O . LEU C 1 398 ? 59.785 24.045 17.352 1.00 21.32 398 LEU C O 1
ATOM 9835 N N . VAL C 1 399 ? 59.208 26.192 17.064 1.00 15.01 399 VAL C N 1
ATOM 9836 C CA . VAL C 1 399 ? 60.520 26.715 17.407 1.00 24.86 399 VAL C CA 1
ATOM 9837 C C . VAL C 1 399 ? 60.405 27.577 18.661 1.00 16.88 399 VAL C C 1
ATOM 9838 O O . VAL C 1 399 ? 59.643 28.538 18.672 1.00 18.03 399 VAL C O 1
ATOM 9842 N N . ASN C 1 400 ? 61.154 27.219 19.704 1.00 19.79 400 ASN C N 1
ATOM 9843 C CA . ASN C 1 400 ? 61.214 27.992 20.960 1.00 22.14 400 ASN C CA 1
ATOM 9844 C C . ASN C 1 400 ? 59.831 28.377 21.488 1.00 15.47 400 ASN C C 1
ATOM 9845 O O . ASN C 1 400 ? 59.520 29.565 21.676 1.00 19.58 400 ASN C O 1
ATOM 9850 N N . THR C 1 401 ? 58.985 27.367 21.664 1.00 12.94 401 THR C N 1
ATOM 9851 C CA . THR C 1 401 ? 57.611 27.583 22.121 1.00 12.03 401 THR C CA 1
ATOM 9852 C C . THR C 1 401 ? 57.137 26.304 22.800 1.00 16.86 401 THR C C 1
ATOM 9853 O O . THR C 1 401 ? 57.696 25.230 22.518 1.00 15.52 401 THR C O 1
ATOM 9857 N N . PRO C 1 402 ? 56.163 26.408 23.742 1.00 17.35 402 PRO C N 1
ATOM 9858 C CA . PRO C 1 402 ? 55.519 25.194 24.227 1.00 21.56 402 PRO C CA 1
ATOM 9859 C C . PRO C 1 402 ? 54.821 24.435 23.104 1.00 18.16 402 PRO C C 1
ATOM 9860 O O . PRO C 1 402 ? 54.113 25.046 22.308 1.00 22.04 402 PRO C O 1
ATOM 9864 N N . GLY C 1 403 ? 55.025 23.121 23.045 1.00 14.40 403 GLY C N 1
ATOM 9865 C CA . GLY C 1 403 ? 54.434 22.282 21.993 1.00 13.27 403 GLY C CA 1
ATOM 9866 C C . GLY C 1 403 ? 52.927 22.385 21.829 1.00 20.19 403 GLY C C 1
ATOM 9867 O O . GLY C 1 403 ? 52.432 22.732 20.750 1.00 20.49 403 GLY C O 1
ATOM 9868 N N . ALA C 1 404 ? 52.198 22.086 22.903 1.00 22.33 404 ALA C N 1
ATOM 9869 C CA . ALA C 1 404 ? 50.737 21.992 22.869 1.00 17.00 404 ALA C CA 1
ATOM 9870 C C . ALA C 1 404 ? 50.098 23.302 22.411 1.00 21.64 404 ALA C C 1
ATOM 9871 O O . ALA C 1 404 ? 49.161 23.320 21.612 1.00 19.68 404 ALA C O 1
ATOM 9873 N N . LEU C 1 405 ? 50.633 24.394 22.938 1.00 17.38 405 LEU C N 1
ATOM 9874 C CA . LEU C 1 405 ? 50.114 25.724 22.698 1.00 16.43 405 LEU C CA 1
ATOM 9875 C C . LEU C 1 405 ? 50.601 26.291 21.380 1.00 19.21 405 LEU C C 1
ATOM 9876 O O . LEU C 1 405 ? 49.888 27.053 20.741 1.00 21.15 405 LEU C O 1
ATOM 9881 N N . GLY C 1 406 ? 51.827 25.933 20.999 1.00 19.27 406 GLY C N 1
ATOM 9882 C CA . GLY C 1 406 ? 52.421 26.401 19.759 1.00 18.51 406 GLY C CA 1
ATOM 9883 C C . GLY C 1 406 ? 51.771 25.750 18.558 1.00 20.47 406 GLY C C 1
ATOM 9884 O O . GLY C 1 406 ? 51.607 26.393 17.530 1.00 22.15 406 GLY C O 1
ATOM 9885 N N . GLY C 1 407 ? 51.397 24.477 18.708 1.00 17.80 407 GLY C N 1
ATOM 9886 C CA . GLY C 1 407 ? 50.858 23.661 17.627 1.00 15.47 407 GLY C CA 1
ATOM 9887 C C . GLY C 1 407 ? 49.445 24.029 17.223 1.00 20.21 407 GLY C C 1
ATOM 9888 O O . GLY C 1 407 ? 49.089 23.925 16.043 1.00 26.52 407 GLY C O 1
ATOM 9889 N N . ILE C 1 408 ? 48.649 24.456 18.208 1.00 17.41 408 ILE C N 1
ATOM 9890 C CA . ILE C 1 408 ? 47.271 24.910 17.998 1.00 11.13 408 ILE C CA 1
ATOM 9891 C C . ILE C 1 408 ? 47.195 26.386 17.600 1.00 14.25 408 ILE C C 1
ATOM 9892 O O . ILE C 1 408 ? 46.130 26.873 17.258 1.00 18.23 408 ILE C O 1
ATOM 9897 N N . GLY C 1 409 ? 48.328 27.083 17.645 1.00 14.80 409 GLY C N 1
ATOM 9898 C CA . GLY C 1 409 ? 48.385 28.508 17.316 1.00 13.14 409 GLY C CA 1
ATOM 9899 C C . GLY C 1 409 ? 47.927 29.411 18.447 1.00 24.47 409 GLY C C 1
ATOM 9900 O O . GLY C 1 409 ? 47.297 30.444 18.205 1.00 23.80 409 GLY C O 1
ATOM 9901 N N . ALA C 1 410 ? 48.232 29.019 19.686 1.00 22.49 410 ALA C N 1
ATOM 9902 C CA . ALA C 1 410 ? 48.025 29.893 20.847 1.00 23.41 410 ALA C CA 1
ATOM 9903 C C . ALA C 1 410 ? 49.233 30.785 21.120 1.00 21.25 410 ALA C C 1
ATOM 9904 O O . ALA C 1 410 ? 49.074 31.959 21.468 1.00 25.64 410 ALA C O 1
ATOM 9906 N N . THR C 1 411 ? 50.434 30.220 20.994 1.00 17.66 411 THR C N 1
ATOM 9907 C CA . THR C 1 411 ? 51.673 30.954 21.270 1.00 19.41 411 THR C CA 1
ATOM 9908 C C . THR C 1 411 ? 52.494 31.232 19.995 1.00 20.28 411 THR C C 1
ATOM 9909 O O . THR C 1 411 ? 53.580 31.809 20.057 1.00 24.89 411 THR C O 1
ATOM 9913 N N . THR C 1 412 ? 51.974 30.808 18.844 1.00 20.29 412 THR C N 1
ATOM 9914 C CA . THR C 1 412 ? 52.616 31.088 17.558 1.00 21.36 412 THR C CA 1
ATOM 9915 C C . THR C 1 412 ? 51.625 31.808 16.637 1.00 26.76 412 THR C C 1
ATOM 9916 O O . THR C 1 412 ? 50.463 32.047 17.013 1.00 19.78 412 THR C O 1
ATOM 9920 N N . ASN C 1 413 ? 52.074 32.164 15.434 1.00 22.60 413 ASN C N 1
ATOM 9921 C CA . ASN C 1 413 ? 51.158 32.722 14.440 1.00 22.98 413 ASN C CA 1
ATOM 9922 C C . ASN C 1 413 ? 50.703 31.691 13.421 1.00 24.87 413 ASN C C 1
ATOM 9923 O O . ASN C 1 413 ? 50.476 32.016 12.260 1.00 23.96 413 ASN C O 1
ATOM 9928 N N . LEU C 1 414 ? 50.567 30.445 13.873 1.00 25.00 414 LEU C N 1
ATOM 9929 C CA . LEU C 1 414 ? 49.840 29.439 13.118 1.00 20.14 414 LEU C CA 1
ATOM 9930 C C . LEU C 1 414 ? 48.350 29.739 13.228 1.00 26.85 414 LEU C C 1
ATOM 9931 O O . LEU C 1 414 ? 47.917 30.456 14.135 1.00 20.63 414 LEU C O 1
ATOM 9936 N N . VAL C 1 415 ? 47.579 29.202 12.288 1.00 21.22 415 VAL C N 1
ATOM 9937 C CA . VAL C 1 415 ? 46.135 29.333 12.299 1.00 19.65 415 VAL C CA 1
ATOM 9938 C C . VAL C 1 415 ? 45.611 28.705 13.607 1.00 20.40 415 VAL C C 1
ATOM 9939 O O . VAL C 1 415 ? 45.970 27.572 13.921 1.00 19.63 415 VAL C O 1
ATOM 9943 N N . PRO C 1 416 ? 44.814 29.467 14.395 1.00 23.85 416 PRO C N 1
ATOM 9944 C CA . PRO C 1 416 ? 44.187 28.913 15.603 1.00 15.85 416 PRO C CA 1
ATOM 9945 C C . PRO C 1 416 ? 43.212 27.758 15.316 1.00 21.64 416 PRO C C 1
ATOM 9946 O O . PRO C 1 416 ? 42.171 27.950 14.663 1.00 19.64 416 PRO C O 1
ATOM 9950 N N . ALA C 1 417 ? 43.573 26.571 15.811 1.00 17.45 417 ALA C N 1
ATOM 9951 C CA . ALA C 1 417 ? 42.852 25.332 15.519 1.00 20.95 417 ALA C CA 1
ATOM 9952 C C . ALA C 1 417 ? 43.035 24.230 16.552 1.00 17.24 417 ALA C C 1
ATOM 9953 O O . ALA C 1 417 ? 44.117 24.052 17.127 1.00 16.98 417 ALA C O 1
ATOM 9955 N N . LEU C 1 418 ? 41.969 23.464 16.753 1.00 17.75 418 LEU C N 1
ATOM 9956 C CA . LEU C 1 418 ? 42.025 22.238 17.553 1.00 15.85 418 LEU C CA 1
ATOM 9957 C C . LEU C 1 418 ? 41.946 20.968 16.702 1.00 17.81 418 LEU C C 1
ATOM 9958 O O . LEU C 1 418 ? 41.931 19.866 17.236 1.00 19.70 418 LEU C O 1
ATOM 9963 N N . THR C 1 419 ? 41.893 21.136 15.376 1.00 26.86 419 THR C N 1
ATOM 9964 C CA . THR C 1 419 ? 42.036 20.026 14.421 1.00 26.04 419 THR C CA 1
ATOM 9965 C C . THR C 1 419 ? 43.322 20.294 13.655 1.00 24.15 419 THR C C 1
ATOM 9966 O O . THR C 1 419 ? 43.403 21.245 12.874 1.00 18.87 419 THR C O 1
ATOM 9970 N N . LEU C 1 420 ? 44.330 19.462 13.899 1.00 12.81 420 LEU C N 1
ATOM 9971 C CA . LEU C 1 420 ? 45.653 19.675 13.343 1.00 18.46 420 LEU C CA 1
ATOM 9972 C C . LEU C 1 420 ? 45.898 18.578 12.338 1.00 15.42 420 LEU C C 1
ATOM 9973 O O . LEU C 1 420 ? 46.199 17.447 12.704 1.00 21.47 420 LEU C O 1
ATOM 9978 N N . GLY C 1 421 ? 45.726 18.917 11.063 1.00 20.64 421 GLY C N 1
AT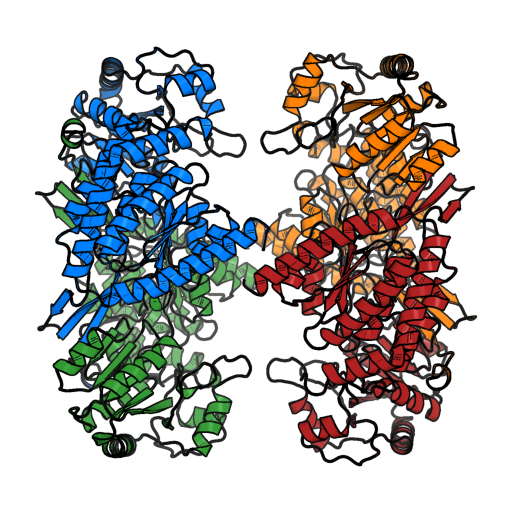OM 9979 C CA . GLY C 1 421 ? 45.835 17.953 9.985 1.00 17.64 421 GLY C CA 1
ATOM 9980 C C . GLY C 1 421 ? 47.241 17.395 9.898 1.00 17.68 421 GLY C C 1
ATOM 9981 O O . GLY C 1 421 ? 48.210 18.108 10.126 1.00 15.67 421 GLY C O 1
ATOM 9982 N N . CYS C 1 422 ? 47.349 16.105 9.613 1.00 12.94 422 CYS C N 1
ATOM 9983 C CA . CYS C 1 422 ? 48.659 15.458 9.562 1.00 21.96 422 CYS C CA 1
ATOM 9984 C C . CYS C 1 422 ? 49.196 15.275 8.146 1.00 19.55 422 CYS C C 1
ATOM 9985 O O . CYS C 1 422 ? 50.289 14.767 7.974 1.00 20.45 422 CYS C O 1
ATOM 9988 N N . GLY C 1 423 ? 48.422 15.683 7.136 1.00 18.07 423 GLY C N 1
ATOM 9989 C CA . GLY C 1 423 ? 48.870 15.607 5.739 1.00 16.74 423 GLY C CA 1
ATOM 9990 C C . GLY C 1 423 ? 48.927 14.192 5.238 1.00 20.99 423 GLY C C 1
ATOM 9991 O O . GLY C 1 423 ? 48.549 13.265 5.956 1.00 16.99 423 GLY C O 1
ATOM 9992 N N . ALA C 1 424 ? 49.421 14.023 4.011 1.00 18.74 424 ALA C N 1
ATOM 9993 C CA . ALA C 1 424 ? 49.392 12.731 3.341 1.00 15.18 424 ALA C CA 1
ATOM 9994 C C . ALA C 1 424 ? 50.266 11.669 3.993 1.00 15.73 424 ALA C C 1
ATOM 9995 O O . ALA C 1 424 ? 49.927 10.483 3.950 1.00 22.45 424 ALA C O 1
ATOM 9997 N N . VAL C 1 425 ? 51.376 12.093 4.599 1.00 15.05 425 VAL C N 1
ATOM 9998 C CA . VAL C 1 425 ? 52.264 11.175 5.305 1.00 19.09 425 VAL C CA 1
ATOM 9999 C C . VAL C 1 425 ? 51.564 10.534 6.529 1.00 22.95 425 VAL C C 1
ATOM 10000 O O . VAL C 1 425 ? 51.853 9.393 6.892 1.00 23.73 425 VAL C O 1
ATOM 10004 N N . GLY C 1 426 ? 50.607 11.251 7.110 1.00 21.86 426 GLY C N 1
ATOM 10005 C CA . GLY C 1 426 ? 49.782 10.706 8.181 1.00 28.38 426 GLY C CA 1
ATOM 10006 C C . GLY C 1 426 ? 48.468 10.098 7.715 1.00 30.58 426 GLY C C 1
ATOM 10007 O O . GLY C 1 426 ? 47.687 9.630 8.536 1.00 30.29 426 GLY C O 1
ATOM 10008 N N . GLY C 1 427 ? 48.211 10.123 6.408 1.00 20.17 427 GLY C N 1
ATOM 10009 C CA . GLY C 1 427 ? 47.052 9.444 5.831 1.00 22.40 427 GLY C CA 1
ATOM 10010 C C . GLY C 1 427 ? 45.849 10.355 5.667 1.00 29.53 427 GLY C C 1
ATOM 10011 O O . GLY C 1 427 ? 44.738 9.895 5.406 1.00 25.96 427 GLY C O 1
ATOM 10012 N N . SER C 1 428 ? 46.098 11.652 5.809 1.00 24.68 428 SER C N 1
ATOM 10013 C CA . SER C 1 428 ? 45.085 12.686 5.792 1.00 21.51 428 SER C CA 1
ATOM 10014 C C . SER C 1 428 ? 45.099 13.483 4.486 1.00 23.67 428 SER C C 1
ATOM 10015 O O . SER C 1 428 ? 46.054 13.430 3.713 1.00 23.64 428 SER C O 1
ATOM 10018 N N . SER C 1 429 ? 44.024 14.235 4.271 1.00 25.97 429 SER C N 1
ATOM 10019 C CA . SER C 1 429 ? 43.837 15.023 3.068 1.00 25.20 429 SER C CA 1
ATOM 10020 C C . SER C 1 429 ? 44.335 16.462 3.237 1.00 26.87 429 SER C C 1
ATOM 10021 O O . SER C 1 429 ? 44.336 17.244 2.276 1.00 20.12 429 SER C O 1
ATOM 10024 N N . SER C 1 430 ? 44.711 16.825 4.461 1.00 15.05 430 SER C N 1
ATOM 10025 C CA . SER C 1 430 ? 45.234 18.168 4.714 1.00 13.32 430 SER C CA 1
ATOM 10026 C C . SER C 1 430 ? 46.227 18.198 5.855 1.00 20.43 430 SER C C 1
ATOM 10027 O O . SER C 1 430 ? 46.117 17.415 6.799 1.00 15.24 430 SER C O 1
ATOM 10030 N N . SER C 1 431 ? 47.169 19.138 5.763 1.00 16.92 431 SER C N 1
ATOM 10031 C CA . SER C 1 431 ? 48.225 19.319 6.755 1.00 21.51 431 SER C CA 1
ATOM 10032 C C . SER C 1 431 ? 48.022 20.624 7.508 1.00 23.95 431 SER C C 1
ATOM 10033 O O . SER C 1 431 ? 48.812 20.966 8.384 1.00 26.61 431 SER C O 1
ATOM 10036 N N . ASP C 1 432 ? 46.941 21.334 7.168 1.00 19.46 432 ASP C N 1
ATOM 10037 C CA . ASP C 1 432 ? 46.643 22.642 7.722 1.00 16.25 432 ASP C CA 1
ATOM 10038 C C . ASP C 1 432 ? 46.162 22.540 9.158 1.00 16.91 432 ASP C C 1
ATOM 10039 O O . ASP C 1 432 ? 45.634 21.505 9.578 1.00 23.76 432 ASP C O 1
ATOM 10044 N N . ASN C 1 433 ? 46.340 23.627 9.903 1.00 17.81 433 ASN C N 1
ATOM 10045 C CA . ASN C 1 433 ? 45.544 23.853 11.097 1.00 16.56 433 ASN C CA 1
ATOM 10046 C C . ASN C 1 433 ? 44.209 24.305 10.534 1.00 17.36 433 ASN C C 1
ATOM 10047 O O . ASN C 1 433 ? 44.137 25.355 9.884 1.00 13.83 433 ASN C O 1
ATOM 10052 N N . ILE C 1 434 ? 43.176 23.494 10.739 1.00 20.45 434 ILE C N 1
ATOM 10053 C CA . ILE C 1 434 ? 41.912 23.666 10.010 1.00 20.43 434 ILE C CA 1
ATOM 10054 C C . ILE C 1 434 ? 41.168 24.952 10.393 1.00 27.66 434 ILE C C 1
ATOM 10055 O O . ILE C 1 434 ? 41.045 25.302 11.578 1.00 19.80 434 ILE C O 1
ATOM 10060 N N . GLY C 1 435 ? 40.734 25.664 9.353 1.00 23.67 435 GLY C N 1
ATOM 10061 C CA . GLY C 1 435 ? 40.002 26.908 9.456 1.00 17.77 435 GLY C CA 1
ATOM 10062 C C . GLY C 1 435 ? 38.902 26.970 8.410 1.00 18.74 435 GLY C C 1
ATOM 10063 O O . GLY C 1 435 ? 38.635 25.972 7.732 1.00 16.24 435 GLY C O 1
ATOM 10064 N N . PRO C 1 436 ? 38.264 28.146 8.266 1.00 17.75 436 PRO C N 1
ATOM 10065 C CA . PRO C 1 436 ? 37.124 28.363 7.340 1.00 20.93 436 PRO C CA 1
ATOM 10066 C C . PRO C 1 436 ? 37.455 28.111 5.874 1.00 20.08 436 PRO C C 1
ATOM 10067 O O . PRO C 1 436 ? 36.581 27.679 5.117 1.00 22.20 436 PRO C O 1
ATOM 10071 N N . GLU C 1 437 ? 38.709 28.354 5.500 1.00 23.49 437 GLU C N 1
ATOM 10072 C CA . GLU C 1 437 ? 39.191 28.146 4.131 1.00 22.02 437 GLU C CA 1
ATOM 10073 C C . GLU C 1 437 ? 39.277 26.677 3.724 1.00 25.85 437 GLU C C 1
ATOM 10074 O O . GLU C 1 437 ? 39.326 26.370 2.532 1.00 17.73 437 GLU C O 1
ATOM 10080 N N . ASN C 1 438 ? 39.281 25.775 4.708 1.00 15.37 438 ASN C N 1
ATOM 10081 C CA . ASN C 1 438 ? 39.198 24.335 4.456 1.00 15.39 438 ASN C CA 1
ATOM 10082 C C . ASN C 1 438 ? 37.758 23.846 4.298 1.00 16.61 438 ASN C C 1
ATOM 10083 O O . ASN C 1 438 ? 37.508 22.704 3.889 1.00 18.74 438 ASN C O 1
ATOM 10088 N N . LEU C 1 439 ? 36.810 24.721 4.615 1.00 14.06 439 LEU C N 1
ATOM 10089 C CA . LEU C 1 439 ? 35.412 24.331 4.683 1.00 15.92 439 LEU C CA 1
ATOM 10090 C C . LEU C 1 439 ? 34.504 25.044 3.688 1.00 18.10 439 LEU C C 1
ATOM 10091 O O . LEU C 1 439 ? 33.275 25.110 3.871 1.00 17.11 439 LEU C O 1
ATOM 10096 N N . PHE C 1 440 ? 35.109 25.591 2.635 1.00 12.90 440 PHE C N 1
ATOM 10097 C CA . PHE C 1 440 ? 34.339 25.994 1.461 1.00 18.07 440 PHE C CA 1
ATOM 10098 C C . PHE C 1 440 ? 35.087 25.689 0.168 1.00 18.93 440 PHE C C 1
ATOM 10099 O O . PHE C 1 440 ? 36.319 25.687 0.140 1.00 14.59 440 PHE C O 1
ATOM 10107 N N . ASN C 1 441 ? 34.314 25.415 -0.880 1.00 20.75 441 ASN C N 1
ATOM 10108 C CA . ASN C 1 441 ? 34.826 25.220 -2.228 1.00 23.78 441 ASN C CA 1
ATOM 10109 C C . ASN C 1 441 ? 34.903 26.561 -2.962 1.00 20.79 441 ASN C C 1
ATOM 10110 O O . ASN C 1 441 ? 34.159 27.504 -2.649 1.00 19.30 441 ASN C O 1
ATOM 10115 N N . ILE C 1 442 ? 35.804 26.651 -3.933 1.00 19.76 442 ILE C N 1
ATOM 10116 C CA . ILE C 1 442 ? 35.782 27.776 -4.865 1.00 18.53 442 ILE C CA 1
ATOM 10117 C C . ILE C 1 442 ? 35.080 27.375 -6.156 1.00 18.70 442 ILE C C 1
ATOM 10118 O O . ILE C 1 442 ? 35.463 26.414 -6.834 1.00 14.93 442 ILE C O 1
ATOM 10123 N N . ARG C 1 443 ? 34.027 28.118 -6.469 1.00 22.60 443 ARG C N 1
ATOM 10124 C CA . ARG C 1 443 ? 33.416 28.073 -7.774 1.00 18.05 443 ARG C CA 1
ATOM 10125 C C . ARG C 1 443 ? 34.046 29.174 -8.615 1.00 15.31 443 ARG C C 1
ATOM 10126 O O . ARG C 1 443 ? 34.086 30.333 -8.207 1.00 14.79 443 ARG C O 1
ATOM 10134 N N . ARG C 1 444 ? 34.512 28.813 -9.801 1.00 15.46 444 ARG C N 1
ATOM 10135 C CA . ARG C 1 444 ? 35.109 29.809 -10.694 1.00 16.63 444 ARG C CA 1
ATOM 10136 C C . ARG C 1 444 ? 34.273 30.056 -11.935 1.00 13.38 444 ARG C C 1
ATOM 10137 O O . ARG C 1 444 ? 33.803 29.125 -12.581 1.00 13.31 444 ARG C O 1
ATOM 10145 N N . ILE C 1 445 ? 34.091 31.330 -12.259 1.00 24.20 445 ILE C N 1
ATOM 10146 C CA . ILE C 1 445 ? 33.214 31.725 -13.359 1.00 14.27 445 ILE C CA 1
ATOM 10147 C C . ILE C 1 445 ? 34.085 32.407 -14.405 1.00 19.58 445 ILE C C 1
ATOM 10148 O O . ILE C 1 445 ? 34.544 33.540 -14.212 1.00 15.50 445 ILE C O 1
ATOM 10153 N N . ALA C 1 446 ? 34.343 31.683 -15.495 1.00 17.52 446 ALA C N 1
ATOM 10154 C CA . ALA C 1 446 ? 35.322 32.116 -16.495 1.00 11.97 446 ALA C CA 1
ATOM 10155 C C . ALA C 1 446 ? 34.701 32.437 -17.839 1.00 12.13 446 ALA C C 1
ATOM 10156 O O . ALA C 1 446 ? 33.831 31.703 -18.310 1.00 12.09 446 ALA C O 1
ATOM 10158 N N . THR C 1 447 ? 35.151 33.545 -18.440 1.00 7.98 447 THR C N 1
ATOM 10159 C CA . THR C 1 447 ? 34.691 33.983 -19.756 1.00 10.08 447 THR C CA 1
ATOM 10160 C C . THR C 1 447 ? 35.655 33.432 -20.810 1.00 5.01 447 THR C C 1
ATOM 10161 O O . THR C 1 447 ? 36.853 33.266 -20.536 1.00 12.34 447 THR C O 1
ATOM 10165 N N . GLY C 1 448 ? 35.121 33.125 -21.992 1.00 12.63 448 GLY C N 1
ATOM 10166 C CA . GLY C 1 448 ? 35.938 32.722 -23.141 1.00 11.96 448 GLY C CA 1
ATOM 10167 C C . GLY C 1 448 ? 36.952 33.761 -23.572 1.00 14.35 448 GLY C C 1
ATOM 10168 O O . GLY C 1 448 ? 36.633 34.941 -23.696 1.00 13.07 448 GLY C O 1
ATOM 10169 N N . VAL C 1 449 ? 38.179 33.300 -23.798 1.00 14.25 449 VAL C N 1
ATOM 10170 C CA . VAL C 1 449 ? 39.299 34.164 -24.164 1.00 18.97 449 VAL C CA 1
ATOM 10171 C C . VAL C 1 449 ? 39.852 33.768 -25.549 1.00 19.29 449 VAL C C 1
ATOM 10172 O O . VAL C 1 449 ? 40.344 34.625 -26.310 1.00 23.01 449 VAL C O 1
ATOM 10176 N N . LEU C 1 450 ? 39.745 32.479 -25.880 1.00 12.26 450 LEU C N 1
ATOM 10177 C CA . LEU C 1 450 ? 40.183 31.949 -27.188 1.00 17.79 450 LEU C CA 1
ATOM 10178 C C . LEU C 1 450 ? 39.074 31.170 -27.906 1.00 13.58 450 LEU C C 1
ATOM 10179 O O . LEU C 1 450 ? 38.082 30.792 -27.293 1.00 18.99 450 LEU C O 1
ATOM 10184 N N . GLU C 1 451 ? 39.247 30.945 -29.208 1.00 16.22 451 GLU C N 1
ATOM 10185 C CA . GLU C 1 451 ? 38.353 30.076 -29.981 1.00 11.55 451 GLU C CA 1
ATOM 10186 C C . GLU C 1 451 ? 39.058 28.744 -30.254 1.00 13.09 451 GLU C C 1
ATOM 10187 O O . GLU C 1 451 ? 40.270 28.669 -30.109 1.00 11.54 451 GLU C O 1
ATOM 10193 N N . LEU C 1 452 ? 38.305 27.710 -30.657 1.00 12.93 452 LEU C N 1
ATOM 10194 C CA . LEU C 1 452 ? 38.873 26.415 -31.066 1.00 15.17 452 LEU C CA 1
ATOM 10195 C C . LEU C 1 452 ? 39.950 26.593 -32.143 1.00 3.64 452 LEU C C 1
ATOM 10196 O O . LEU C 1 452 ? 41.013 25.988 -32.043 1.00 17.43 452 LEU C O 1
ATOM 10201 N N . GLU C 1 453 ? 39.685 27.461 -33.122 1.00 15.44 453 GLU C N 1
ATOM 10202 C CA . GLU C 1 453 ? 40.630 27.788 -34.208 1.00 12.47 453 GLU C CA 1
ATOM 10203 C C . GLU C 1 453 ? 41.984 28.306 -33.718 1.00 20.24 453 GLU C C 1
ATOM 10204 O O . GLU C 1 453 ? 42.996 28.108 -34.391 1.00 24.33 453 GLU C O 1
ATOM 10210 N N . ASP C 1 454 ? 41.998 28.961 -32.554 1.00 27.98 454 ASP C N 1
ATOM 10211 C CA . ASP C 1 454 ? 43.248 29.437 -31.941 1.00 26.04 454 ASP C CA 1
ATOM 10212 C C . ASP C 1 454 ? 44.067 28.308 -31.330 1.00 25.22 454 ASP C C 1
ATOM 10213 O O . ASP C 1 454 ? 45.293 28.341 -31.360 1.00 17.71 454 ASP C O 1
ATOM 10218 N N . ILE C 1 455 ? 43.392 27.306 -30.782 1.00 21.62 455 ILE C N 1
ATOM 10219 C CA . ILE C 1 455 ? 44.098 26.245 -30.072 1.00 25.03 455 ILE C CA 1
ATOM 10220 C C . ILE C 1 455 ? 44.640 25.134 -30.996 1.00 22.28 455 ILE C C 1
ATOM 10221 O O . ILE C 1 455 ? 45.619 24.474 -30.651 1.00 34.71 455 ILE C O 1
ATOM 10226 N N . ARG C 1 456 ? 44.017 24.938 -32.161 1.00 12.31 456 ARG C N 1
ATOM 10227 C CA . ARG C 1 456 ? 44.585 24.043 -33.188 1.00 29.50 456 ARG C CA 1
ATOM 10228 C C . ARG C 1 456 ? 45.446 24.753 -34.242 1.00 33.46 456 ARG C C 1
ATOM 10229 O O . ARG C 1 456 ? 45.623 24.247 -35.358 1.00 45.13 456 ARG C O 1
ATOM 10237 N N . GLU C 1 457 ? 45.977 25.920 -33.876 1.00 47.81 457 GLU C N 1
ATOM 10238 C CA . GLU C 1 457 ? 46.919 26.655 -34.718 1.00 49.33 457 GLU C CA 1
ATOM 10239 C C . GLU C 1 457 ? 48.168 27.075 -33.934 1.00 41.03 457 GLU C C 1
ATOM 10240 O O . GLU C 1 457 ? 48.209 26.983 -32.698 1.00 25.56 457 GLU C O 1
ATOM 10246 N N . GLU D 1 4 ? 55.101 -13.966 -5.525 1.00 5.80 4 GLU D N 1
ATOM 10247 C CA . GLU D 1 4 ? 56.146 -13.692 -4.498 1.00 19.36 4 GLU D CA 1
ATOM 10248 C C . GLU D 1 4 ? 55.616 -13.685 -3.063 1.00 16.19 4 GLU D C 1
ATOM 10249 O O . GLU D 1 4 ? 56.182 -14.362 -2.208 1.00 7.47 4 GLU D O 1
ATOM 10255 N N . ASP D 1 5 ? 54.537 -12.936 -2.810 1.00 12.90 5 ASP D N 1
ATOM 10256 C CA . ASP D 1 5 ? 54.012 -12.728 -1.453 1.00 8.05 5 ASP D CA 1
ATOM 10257 C C . ASP D 1 5 ? 53.377 -13.969 -0.861 1.00 11.53 5 ASP D C 1
ATOM 10258 O O . ASP D 1 5 ? 52.681 -14.705 -1.564 1.00 15.96 5 ASP D O 1
ATOM 10263 N N . LYS D 1 6 ? 53.598 -14.176 0.438 1.00 17.95 6 LYS D N 1
ATOM 10264 C CA . LYS D 1 6 ? 53.024 -15.310 1.174 1.00 12.25 6 LYS D CA 1
ATOM 10265 C C . LYS D 1 6 ? 51.505 -15.410 1.036 1.00 18.60 6 LYS D C 1
ATOM 10266 O O . LYS D 1 6 ? 50.985 -16.457 0.642 1.00 14.80 6 LYS D O 1
ATOM 10272 N N . ASP D 1 7 ? 50.798 -14.321 1.332 1.00 17.41 7 ASP D N 1
ATOM 10273 C CA . ASP D 1 7 ? 49.329 -14.325 1.247 1.00 17.50 7 ASP D CA 1
ATOM 10274 C C . ASP D 1 7 ? 48.791 -14.681 -0.151 1.00 7.70 7 ASP D C 1
ATOM 10275 O O . ASP D 1 7 ? 47.850 -15.457 -0.264 1.00 21.01 7 ASP D O 1
ATOM 10280 N N . LEU D 1 8 ? 49.418 -14.141 -1.198 1.00 14.11 8 LEU D N 1
ATOM 10281 C CA . LEU D 1 8 ? 49.038 -14.433 -2.590 1.00 11.44 8 LEU D CA 1
ATOM 10282 C C . LEU D 1 8 ? 49.390 -15.868 -3.019 1.00 12.74 8 LEU D C 1
ATOM 10283 O O . LEU D 1 8 ? 48.558 -16.557 -3.625 1.00 10.32 8 LEU D O 1
ATOM 10288 N N . ARG D 1 9 ? 50.615 -16.300 -2.698 1.00 10.72 9 ARG D N 1
ATOM 10289 C CA . ARG D 1 9 ? 51.071 -17.675 -2.930 1.00 18.09 9 ARG D CA 1
ATOM 10290 C C . ARG D 1 9 ? 50.215 -18.712 -2.209 1.00 8.74 9 ARG D C 1
ATOM 10291 O O . ARG D 1 9 ? 49.977 -19.805 -2.733 1.00 12.75 9 ARG D O 1
ATOM 10299 N N . SER D 1 10 ? 49.768 -18.370 -1.001 1.00 16.35 10 SER D N 1
ATOM 10300 C CA . SER D 1 10 ? 48.847 -19.219 -0.232 1.00 15.57 10 SER D CA 1
ATOM 10301 C C . SER D 1 10 ? 47.468 -19.321 -0.894 1.00 15.92 10 SER D C 1
ATOM 10302 O O . SER D 1 10 ? 46.953 -20.428 -1.072 1.00 14.70 10 SER D O 1
ATOM 10305 N N . ILE D 1 11 ? 46.883 -18.177 -1.264 1.00 17.67 11 ILE D N 1
ATOM 10306 C CA . ILE D 1 11 ? 45.593 -18.155 -1.988 1.00 16.13 11 ILE D CA 1
ATOM 10307 C C . ILE D 1 11 ? 45.702 -18.968 -3.280 1.00 7.76 11 ILE D C 1
ATOM 10308 O O . ILE D 1 11 ? 44.828 -19.782 -3.573 1.00 20.13 11 ILE D O 1
ATOM 10313 N N . GLN D 1 12 ? 46.812 -18.791 -4.003 1.00 15.85 12 GLN D N 1
ATOM 10314 C CA . GLN D 1 12 ? 47.078 -19.562 -5.215 1.00 14.01 12 GLN D CA 1
ATOM 10315 C C . GLN D 1 12 ? 47.139 -21.074 -4.990 1.00 12.62 12 GLN D C 1
ATOM 10316 O O . GLN D 1 12 ? 46.434 -21.814 -5.671 1.00 14.43 12 GLN D O 1
ATOM 10322 N N . GLU D 1 13 ? 47.957 -21.524 -4.036 1.00 16.54 13 GLU D N 1
ATOM 10323 C CA . GLU D 1 13 ? 48.090 -22.961 -3.737 1.00 18.28 13 GLU D CA 1
ATOM 10324 C C . GLU D 1 13 ? 46.741 -23.572 -3.394 1.00 14.18 13 GLU D C 1
ATOM 10325 O O . GLU D 1 13 ? 46.375 -24.626 -3.921 1.00 22.06 13 GLU D O 1
ATOM 10331 N N . VAL D 1 14 ? 46.008 -22.886 -2.520 1.00 18.74 14 VAL D N 1
ATOM 10332 C CA . VAL D 1 14 ? 44.657 -23.279 -2.143 1.00 19.09 14 VAL D CA 1
ATOM 10333 C C . VAL D 1 14 ? 43.804 -23.583 -3.379 1.00 17.94 14 VAL D C 1
ATOM 10334 O O . VAL D 1 14 ? 43.262 -24.687 -3.491 1.00 13.86 14 VAL D O 1
ATOM 10338 N N . ARG D 1 15 ? 43.757 -22.635 -4.320 1.00 15.04 15 ARG D N 1
ATOM 10339 C CA . ARG D 1 15 ? 43.031 -22.791 -5.585 1.00 17.22 15 ARG D CA 1
ATOM 10340 C C . ARG D 1 15 ? 43.484 -24.004 -6.402 1.00 13.02 15 ARG D C 1
ATOM 10341 O O . ARG D 1 15 ? 42.648 -24.736 -6.931 1.00 19.85 15 ARG D O 1
ATOM 10349 N N . ASN D 1 16 ? 44.797 -24.228 -6.477 1.00 15.59 16 ASN D N 1
ATOM 10350 C CA . ASN D 1 16 ? 45.356 -25.411 -7.143 1.00 15.28 16 ASN D CA 1
ATOM 10351 C C . ASN D 1 16 ? 44.907 -26.736 -6.495 1.00 15.34 16 ASN D C 1
ATOM 10352 O O . ASN D 1 16 ? 44.432 -27.640 -7.193 1.00 17.01 16 ASN D O 1
ATOM 10357 N N . LEU D 1 17 ? 45.055 -26.831 -5.172 1.00 15.36 17 LEU D N 1
ATOM 10358 C CA . LEU D 1 17 ? 44.679 -28.029 -4.387 1.00 17.68 17 LEU D CA 1
ATOM 10359 C C . LEU D 1 17 ? 43.202 -28.401 -4.556 1.00 8.72 17 LEU D C 1
ATOM 10360 O O . LEU D 1 17 ? 42.870 -29.561 -4.799 1.00 15.18 17 LEU D O 1
ATOM 10365 N N . ILE D 1 18 ? 42.335 -27.399 -4.440 1.00 19.13 18 ILE D N 1
ATOM 10366 C CA . ILE D 1 18 ? 40.897 -27.544 -4.678 1.00 12.16 18 ILE D CA 1
ATOM 10367 C C . ILE D 1 18 ? 40.558 -28.098 -6.071 1.00 16.91 18 ILE D C 1
ATOM 10368 O O . ILE D 1 18 ? 39.807 -29.080 -6.185 1.00 14.76 18 ILE D O 1
ATOM 10373 N N . GLU D 1 19 ? 41.137 -27.485 -7.106 1.00 18.06 19 GLU D N 1
ATOM 10374 C CA . GLU D 1 19 ? 40.958 -27.898 -8.502 1.00 19.17 19 GLU D CA 1
ATOM 10375 C C . GLU D 1 19 ? 41.404 -29.344 -8.746 1.00 18.30 19 GLU D C 1
ATOM 10376 O O . GLU D 1 19 ? 40.703 -30.099 -9.425 1.00 16.86 19 GLU D O 1
ATOM 10382 N N . SER D 1 20 ? 42.558 -29.713 -8.180 1.00 15.91 20 SER D N 1
ATOM 10383 C CA . SER D 1 20 ? 43.106 -31.063 -8.290 1.00 20.22 20 SER D CA 1
ATOM 10384 C C . SER D 1 20 ? 42.265 -32.097 -7.533 1.00 22.22 20 SER D C 1
ATOM 10385 O O . SER D 1 20 ? 41.970 -33.164 -8.071 1.00 19.75 20 SER D O 1
ATOM 10388 N N . ALA D 1 21 ? 41.875 -31.763 -6.301 1.00 16.13 21 ALA D N 1
ATOM 10389 C CA . ALA D 1 21 ? 41.003 -32.611 -5.481 1.00 20.41 21 ALA D CA 1
ATOM 10390 C C . ALA D 1 21 ? 39.636 -32.830 -6.109 1.00 16.19 21 ALA D C 1
ATOM 10391 O O . ALA D 1 21 ? 39.116 -33.941 -6.055 1.00 12.66 21 ALA D O 1
ATOM 10393 N N . ASN D 1 22 ? 39.076 -31.774 -6.706 1.00 18.78 22 ASN D N 1
ATOM 10394 C CA . ASN D 1 22 ? 37.841 -31.864 -7.487 1.00 17.58 22 ASN D CA 1
ATOM 10395 C C . ASN D 1 22 ? 37.912 -32.892 -8.611 1.00 18.01 22 ASN D C 1
ATOM 10396 O O . ASN D 1 22 ? 37.073 -33.785 -8.686 1.00 16.51 22 ASN D O 1
ATOM 10401 N N . LYS D 1 23 ? 38.933 -32.771 -9.462 1.00 18.91 23 LYS D N 1
ATOM 10402 C CA . LYS D 1 23 ? 39.167 -33.718 -10.558 1.00 18.64 23 LYS D CA 1
ATOM 10403 C C . LYS D 1 23 ? 39.375 -35.133 -10.032 1.00 20.30 23 LYS D C 1
ATOM 10404 O O . LYS D 1 23 ? 38.915 -36.102 -10.640 1.00 15.37 23 LYS D O 1
ATOM 10410 N N . ALA D 1 24 ? 40.046 -35.221 -8.885 1.00 15.56 24 ALA D N 1
ATOM 10411 C CA . ALA D 1 24 ? 40.267 -36.479 -8.176 1.00 16.73 24 ALA D CA 1
ATOM 10412 C C . ALA D 1 24 ? 39.000 -37.164 -7.646 1.00 14.54 24 ALA D C 1
ATOM 10413 O O . ALA D 1 24 ? 38.850 -38.370 -7.849 1.00 20.46 24 ALA D O 1
ATOM 10415 N N . GLN D 1 25 ? 38.098 -36.421 -6.991 1.00 20.24 25 GLN D N 1
ATOM 10416 C CA . GLN D 1 25 ? 36.840 -37.017 -6.475 1.00 21.37 25 GLN D CA 1
ATOM 10417 C C . GLN D 1 25 ? 35.914 -37.508 -7.583 1.00 19.42 25 GLN D C 1
ATOM 10418 O O . GLN D 1 25 ? 35.174 -38.464 -7.377 1.00 23.35 25 GLN D O 1
ATOM 10424 N N . LYS D 1 26 ? 35.979 -36.863 -8.748 1.00 16.57 26 LYS D N 1
ATOM 10425 C CA . LYS D 1 26 ? 35.303 -37.336 -9.957 1.00 15.93 26 LYS D CA 1
ATOM 10426 C C . LYS D 1 26 ? 35.814 -38.706 -10.423 1.00 18.75 26 LYS D C 1
ATOM 10427 O O . LYS D 1 26 ? 35.077 -39.456 -11.061 1.00 26.36 26 LYS D O 1
ATOM 10433 N N . GLU D 1 27 ? 37.067 -39.030 -10.105 1.00 19.89 27 GLU D N 1
ATOM 10434 C CA . GLU D 1 27 ? 37.593 -40.367 -10.367 1.00 24.68 27 GLU D CA 1
ATOM 10435 C C . GLU D 1 27 ? 37.253 -41.342 -9.230 1.00 20.62 27 GLU D C 1
ATOM 10436 O O . GLU D 1 27 ? 37.217 -42.558 -9.446 1.00 22.79 27 GLU D O 1
ATOM 10442 N N . LEU D 1 28 ? 37.030 -40.802 -8.027 1.00 14.93 28 LEU D N 1
ATOM 10443 C CA . LEU D 1 28 ? 36.580 -41.584 -6.861 1.00 21.11 28 LEU D CA 1
ATOM 10444 C C . LEU D 1 28 ? 35.094 -41.885 -6.929 1.00 19.41 28 LEU D C 1
ATOM 10445 O O . LEU D 1 28 ? 34.622 -42.848 -6.323 1.00 19.53 28 LEU D O 1
ATOM 10450 N N . ALA D 1 29 ? 34.366 -41.049 -7.665 1.00 19.42 29 ALA D N 1
ATOM 10451 C CA . ALA D 1 29 ? 32.927 -41.192 -7.851 1.00 26.81 29 ALA D CA 1
ATOM 10452 C C . ALA D 1 29 ? 32.612 -42.375 -8.753 1.00 21.34 29 ALA D C 1
ATOM 10453 O O . ALA D 1 29 ? 31.511 -42.916 -8.708 1.00 26.42 29 ALA D O 1
ATOM 10455 N N . ALA D 1 30 ? 33.585 -42.767 -9.571 1.00 24.00 30 ALA D N 1
ATOM 10456 C CA . ALA D 1 30 ? 33.423 -43.878 -10.499 1.00 24.98 30 ALA D CA 1
ATOM 10457 C C . ALA D 1 30 ? 33.499 -45.234 -9.803 1.00 24.17 30 ALA D C 1
ATOM 10458 O O . ALA D 1 30 ? 32.879 -46.196 -10.259 1.00 26.75 30 ALA D O 1
ATOM 10460 N N . MET D 1 31 ? 34.240 -45.286 -8.696 1.00 21.72 31 MET D N 1
ATOM 10461 C CA . MET D 1 31 ? 34.652 -46.542 -8.054 1.00 21.99 31 MET D CA 1
ATOM 10462 C C . MET D 1 31 ? 33.540 -47.270 -7.298 1.00 23.14 31 MET D C 1
ATOM 10463 O O . MET D 1 31 ? 32.642 -46.642 -6.728 1.00 23.09 31 MET D O 1
ATOM 10468 N N . SER D 1 32 ? 33.635 -48.600 -7.287 1.00 15.04 32 SER D N 1
ATOM 10469 C CA . SER D 1 32 ? 32.722 -49.468 -6.545 1.00 22.20 32 SER D CA 1
ATOM 10470 C C . SER D 1 32 ? 32.965 -49.350 -5.035 1.00 23.71 32 SER D C 1
ATOM 10471 O O . SER D 1 32 ? 33.925 -48.694 -4.605 1.00 23.34 32 SER D O 1
ATOM 10474 N N . GLN D 1 33 ? 32.105 -49.989 -4.238 1.00 21.08 33 GLN D N 1
ATOM 10475 C CA . GLN D 1 33 ? 32.308 -50.053 -2.784 1.00 24.99 33 GLN D CA 1
ATOM 10476 C C . GLN D 1 33 ? 33.615 -50.775 -2.431 1.00 27.08 33 GLN D C 1
ATOM 10477 O O . GLN D 1 33 ? 34.366 -50.318 -1.562 1.00 22.59 33 GLN D O 1
ATOM 10483 N N . GLN D 1 34 ? 33.871 -51.882 -3.136 1.00 26.36 34 GLN D N 1
ATOM 10484 C CA . GLN D 1 34 ? 35.069 -52.716 -2.958 1.00 28.03 34 GLN D CA 1
ATOM 10485 C C . GLN D 1 34 ? 36.361 -51.928 -3.123 1.00 21.14 34 GLN D C 1
ATOM 10486 O O . GLN D 1 34 ? 37.287 -52.087 -2.327 1.00 23.89 34 GLN D O 1
ATOM 10492 N N . GLN D 1 35 ? 36.409 -51.078 -4.149 1.00 19.88 35 GLN D N 1
ATOM 10493 C CA . GLN D 1 35 ? 37.597 -50.269 -4.452 1.00 16.99 35 GLN D CA 1
ATOM 10494 C C . GLN D 1 35 ? 37.817 -49.173 -3.419 1.00 17.61 35 GLN D C 1
ATOM 10495 O O . GLN D 1 35 ? 38.949 -48.862 -3.078 1.00 15.19 35 GLN D O 1
ATOM 10501 N N . ILE D 1 36 ? 36.722 -48.608 -2.924 1.00 19.76 36 ILE D N 1
ATOM 10502 C CA . ILE D 1 36 ? 36.738 -47.575 -1.879 1.00 20.01 36 ILE D CA 1
ATOM 10503 C C . ILE D 1 36 ? 37.230 -48.133 -0.536 1.00 22.96 36 ILE D C 1
ATOM 10504 O O . ILE D 1 36 ? 37.965 -47.457 0.195 1.00 18.88 36 ILE D O 1
ATOM 10509 N N . ASP D 1 37 ? 36.832 -49.372 -0.234 1.00 24.31 37 ASP D N 1
ATOM 10510 C CA . ASP D 1 37 ? 37.252 -50.061 0.986 1.00 23.34 37 ASP D CA 1
ATOM 10511 C C . ASP D 1 37 ? 38.747 -50.390 0.940 1.00 25.36 37 ASP D C 1
ATOM 10512 O O . ASP D 1 37 ? 39.443 -50.193 1.929 1.00 19.76 37 ASP D O 1
ATOM 10517 N N . THR D 1 38 ? 39.227 -50.856 -0.218 1.00 24.70 38 THR D N 1
ATOM 10518 C CA . THR D 1 38 ? 40.650 -51.192 -0.445 1.00 15.13 38 THR D CA 1
ATOM 10519 C C . THR D 1 38 ? 41.606 -50.017 -0.164 1.00 17.41 38 THR D C 1
ATOM 10520 O O . THR D 1 38 ? 42.669 -50.209 0.439 1.00 16.25 38 THR D O 1
ATOM 10524 N N . ILE D 1 39 ? 41.219 -48.818 -0.606 1.00 18.81 39 ILE D N 1
ATOM 10525 C CA . ILE D 1 39 ? 41.934 -47.569 -0.306 1.00 17.73 39 ILE D CA 1
ATOM 10526 C C . ILE D 1 39 ? 41.856 -47.228 1.189 1.00 14.84 39 ILE D C 1
ATOM 10527 O O . ILE D 1 39 ? 42.874 -46.921 1.806 1.00 19.21 39 ILE D O 1
ATOM 10532 N N . VAL D 1 40 ? 40.642 -47.284 1.747 1.00 17.65 40 VAL D N 1
ATOM 10533 C CA . VAL D 1 40 ? 40.368 -47.022 3.173 1.00 16.94 40 VAL D CA 1
ATOM 10534 C C . VAL D 1 40 ? 41.113 -48.012 4.089 1.00 21.39 40 VAL D C 1
ATOM 10535 O O . VAL D 1 40 ? 41.629 -47.629 5.150 1.00 16.80 40 VAL D O 1
ATOM 10539 N N . LYS D 1 41 ? 41.184 -49.270 3.648 1.00 21.06 41 LYS D N 1
ATOM 10540 C CA . LYS D 1 41 ? 42.042 -50.284 4.260 1.00 24.12 41 LYS D CA 1
ATOM 10541 C C . LYS D 1 41 ? 43.455 -49.717 4.398 1.00 25.04 41 LYS D C 1
ATOM 10542 O O . LYS D 1 41 ? 43.986 -49.643 5.506 1.00 27.65 41 LYS D O 1
ATOM 10548 N N . ALA D 1 42 ? 44.015 -49.267 3.271 1.00 24.70 42 ALA D N 1
ATOM 10549 C CA . ALA D 1 42 ? 45.400 -48.787 3.183 1.00 24.37 42 ALA D CA 1
ATOM 10550 C C . ALA D 1 42 ? 45.704 -47.512 3.975 1.00 25.38 42 ALA D C 1
ATOM 10551 O O . ALA D 1 42 ? 46.813 -47.365 4.489 1.00 16.65 42 ALA D O 1
ATOM 10553 N N . ILE D 1 43 ? 44.730 -46.606 4.067 1.00 18.24 43 ILE D N 1
ATOM 10554 C CA . ILE D 1 43 ? 44.884 -45.337 4.799 1.00 18.84 43 ILE D CA 1
ATOM 10555 C C . ILE D 1 43 ? 44.975 -45.597 6.308 1.00 26.73 43 ILE D C 1
ATOM 10556 O O . ILE D 1 43 ? 45.776 -44.973 7.018 1.00 21.12 43 ILE D O 1
ATOM 10561 N N . ALA D 1 44 ? 44.158 -46.539 6.775 1.00 21.86 44 ALA D N 1
ATOM 10562 C CA . ALA D 1 44 ? 44.195 -47.001 8.157 1.00 22.19 44 ALA D CA 1
ATOM 10563 C C . ALA D 1 44 ? 45.485 -47.767 8.438 1.00 18.76 44 ALA D C 1
ATOM 10564 O O . ALA D 1 44 ? 46.135 -47.522 9.458 1.00 15.59 44 ALA D O 1
ATOM 10566 N N . ASP D 1 45 ? 45.855 -48.671 7.521 1.00 22.06 45 ASP D N 1
ATOM 10567 C CA . ASP D 1 45 ? 47.128 -49.415 7.591 1.00 16.21 45 ASP D CA 1
ATOM 10568 C C . ASP D 1 45 ? 48.324 -48.468 7.714 1.00 19.20 45 ASP D C 1
ATOM 10569 O O . ASP D 1 45 ? 49.220 -48.706 8.523 1.00 21.91 45 ASP D O 1
ATOM 10574 N N . ALA D 1 46 ? 48.319 -47.402 6.908 1.00 15.11 46 ALA D N 1
ATOM 10575 C CA . ALA D 1 46 ? 49.380 -46.382 6.881 1.00 26.18 46 ALA D CA 1
ATOM 10576 C C . ALA D 1 46 ? 49.561 -45.622 8.196 1.00 18.17 46 ALA D C 1
ATOM 10577 O O . ALA D 1 46 ? 50.678 -45.527 8.713 1.00 17.83 46 ALA D O 1
ATOM 10579 N N . GLY D 1 47 ? 48.462 -45.075 8.713 1.00 18.93 47 GLY D N 1
ATOM 10580 C CA . GLY D 1 47 ? 48.467 -44.272 9.938 1.00 19.77 47 GLY D CA 1
ATOM 10581 C C . GLY D 1 47 ? 48.684 -45.074 11.210 1.00 19.76 47 GLY D C 1
ATOM 10582 O O . GLY D 1 47 ? 49.167 -44.537 12.214 1.00 20.48 47 GLY D O 1
ATOM 10583 N N . TYR D 1 48 ? 48.311 -46.355 11.175 1.00 19.70 48 TYR D N 1
ATOM 10584 C CA . TYR D 1 48 ? 48.649 -47.282 12.252 1.00 20.39 48 TYR D CA 1
ATOM 10585 C C . TYR D 1 48 ? 50.112 -47.674 12.136 1.00 20.27 48 TYR D C 1
ATOM 10586 O O . TYR D 1 48 ? 50.772 -47.904 13.144 1.00 28.41 48 TYR D O 1
ATOM 10595 N N . GLY D 1 49 ? 50.606 -47.759 10.901 1.00 17.94 49 GLY D N 1
ATOM 10596 C CA . GLY D 1 49 ? 51.998 -48.130 10.635 1.00 15.15 49 GLY D CA 1
ATOM 10597 C C . GLY D 1 49 ? 52.975 -47.071 11.113 1.00 18.58 49 GLY D C 1
ATOM 10598 O O . GLY D 1 49 ? 54.016 -47.388 11.694 1.00 20.96 49 GLY D O 1
ATOM 10599 N N . ALA D 1 50 ? 52.624 -45.809 10.880 1.00 20.92 50 ALA D N 1
ATOM 10600 C CA . ALA D 1 50 ? 53.457 -44.676 11.277 1.00 21.34 50 ALA D CA 1
ATOM 10601 C C . ALA D 1 50 ? 52.931 -44.007 12.548 1.00 15.78 50 ALA D C 1
ATOM 10602 O O . ALA D 1 50 ? 53.077 -42.797 12.722 1.00 14.88 50 ALA D O 1
ATOM 10604 N N . ARG D 1 51 ? 52.337 -44.812 13.433 1.00 16.93 51 ARG D N 1
ATOM 10605 C CA . ARG D 1 51 ? 51.782 -44.342 14.709 1.00 14.35 51 ARG D CA 1
ATOM 10606 C C . ARG D 1 51 ? 52.811 -43.635 15.600 1.00 19.01 51 ARG D C 1
ATOM 10607 O O . ARG D 1 51 ? 52.574 -42.495 16.004 1.00 14.99 51 ARG D O 1
ATOM 10615 N N . GLU D 1 52 ? 53.944 -44.308 15.859 1.00 19.29 52 GLU D N 1
ATOM 10616 C CA . GLU D 1 52 ? 55.009 -43.840 16.746 1.00 18.36 52 GLU D CA 1
ATOM 10617 C C . GLU D 1 52 ? 55.672 -42.615 16.139 1.00 21.02 52 GLU D C 1
ATOM 10618 O O . GLU D 1 52 ? 55.860 -41.594 16.812 1.00 25.60 52 GLU D O 1
ATOM 10624 N N . LYS D 1 53 ? 56.025 -42.756 14.861 1.00 16.80 53 LYS D N 1
ATOM 10625 C CA . LYS D 1 53 ? 56.654 -41.724 14.051 1.00 24.18 53 LYS D CA 1
ATOM 10626 C C . LYS D 1 53 ? 55.914 -40.393 14.130 1.00 21.09 53 LYS D C 1
ATOM 10627 O O . LYS D 1 53 ? 56.520 -39.371 14.454 1.00 19.65 53 LYS D O 1
ATOM 10633 N N . LEU D 1 54 ? 54.607 -40.429 13.860 1.00 19.73 54 LEU D N 1
ATOM 10634 C CA . LEU D 1 54 ? 53.796 -39.219 13.731 1.00 20.53 54 LEU D CA 1
ATOM 10635 C C . LEU D 1 54 ? 53.438 -38.573 15.061 1.00 11.84 54 LEU D C 1
ATOM 10636 O O . LEU D 1 54 ? 53.413 -37.347 15.166 1.00 17.84 54 LEU D O 1
ATOM 10641 N N . ALA D 1 55 ? 53.170 -39.412 16.063 1.00 15.12 55 ALA D N 1
ATOM 10642 C CA . ALA D 1 55 ? 52.926 -38.980 17.443 1.00 10.51 55 ALA D CA 1
ATOM 10643 C C . ALA D 1 55 ? 54.057 -38.103 17.983 1.00 16.79 55 ALA D C 1
ATOM 10644 O O . ALA D 1 55 ? 53.809 -37.022 18.531 1.00 12.64 55 ALA D O 1
ATOM 10646 N N . LYS D 1 56 ? 55.287 -38.592 17.804 1.00 13.50 56 LYS D N 1
ATOM 10647 C CA . LYS D 1 56 ? 56.504 -37.934 18.263 1.00 18.69 56 LYS D CA 1
ATOM 10648 C C . LYS D 1 56 ? 56.814 -36.666 17.472 1.00 16.86 56 LYS D C 1
ATOM 10649 O O . LYS D 1 56 ? 57.338 -35.703 18.031 1.00 21.58 56 LYS D O 1
ATOM 10655 N N . MET D 1 57 ? 56.517 -36.695 16.172 1.00 8.13 57 MET D N 1
ATOM 10656 C CA . MET D 1 57 ? 56.612 -35.515 15.308 1.00 19.91 57 MET D CA 1
ATOM 10657 C C . MET D 1 57 ? 55.677 -34.402 15.775 1.00 18.70 57 MET D C 1
ATOM 10658 O O . MET D 1 57 ? 56.073 -33.232 15.828 1.00 19.10 57 MET D O 1
ATOM 10663 N N . ALA D 1 58 ? 54.438 -34.791 16.098 1.00 19.43 58 ALA D N 1
ATOM 10664 C CA . ALA D 1 58 ? 53.402 -33.894 16.606 1.00 19.00 58 ALA D CA 1
ATOM 10665 C C . ALA D 1 58 ? 53.752 -33.320 17.981 1.00 16.20 58 ALA D C 1
ATOM 10666 O O . ALA D 1 58 ? 53.597 -32.123 18.211 1.00 16.82 58 ALA D O 1
ATOM 10668 N N . HIS D 1 59 ? 54.216 -34.187 18.882 1.00 16.43 59 HIS D N 1
ATOM 10669 C CA . HIS D 1 59 ? 54.715 -33.788 20.203 1.00 18.49 59 HIS D CA 1
ATOM 10670 C C . HIS D 1 59 ? 55.885 -32.804 20.107 1.00 19.13 59 HIS D C 1
ATOM 10671 O O . HIS D 1 59 ? 55.892 -31.790 20.813 1.00 20.34 59 HIS D O 1
ATOM 10678 N N . GLU D 1 60 ? 56.847 -33.093 19.227 1.00 17.89 60 GLU D N 1
ATOM 10679 C CA . GLU D 1 60 ? 58.002 -32.208 19.021 1.00 26.05 60 GLU D CA 1
ATOM 10680 C C . GLU D 1 60 ? 57.659 -30.845 18.413 1.00 22.16 60 GLU D C 1
ATOM 10681 O O . GLU D 1 60 ? 58.201 -29.835 18.846 1.00 23.23 60 GLU D O 1
ATOM 10687 N N . GLU D 1 61 ? 56.761 -30.814 17.428 1.00 18.94 61 GLU D N 1
ATOM 10688 C CA . GLU D 1 61 ? 56.503 -29.576 16.682 1.00 20.28 61 GLU D CA 1
ATOM 10689 C C . GLU D 1 61 ? 55.558 -28.623 17.427 1.00 23.96 61 GLU D C 1
ATOM 10690 O O . GLU D 1 61 ? 55.734 -27.402 17.374 1.00 20.92 61 GLU D O 1
ATOM 10696 N N . THR D 1 62 ? 54.571 -29.183 18.128 1.00 14.56 62 THR D N 1
ATOM 10697 C CA . THR D 1 62 ? 53.620 -28.379 18.902 1.00 20.75 62 THR D CA 1
ATOM 10698 C C . THR D 1 62 ? 54.149 -28.039 20.289 1.00 20.36 62 THR D C 1
ATOM 10699 O O . THR D 1 62 ? 53.841 -26.974 20.829 1.00 22.93 62 THR D O 1
ATOM 10703 N N . GLY D 1 63 ? 54.924 -28.960 20.866 1.00 19.72 63 GLY D N 1
ATOM 10704 C CA . GLY D 1 63 ? 55.303 -28.902 22.282 1.00 17.20 63 GLY D CA 1
ATOM 10705 C C . GLY D 1 63 ? 54.172 -29.317 23.222 1.00 24.39 63 GLY D C 1
ATOM 10706 O O . GLY D 1 63 ? 54.281 -29.153 24.440 1.00 27.30 63 GLY D O 1
ATOM 10707 N N . PHE D 1 64 ? 53.089 -29.856 22.652 1.00 24.52 64 PHE D N 1
ATOM 10708 C CA . PHE D 1 64 ? 51.892 -30.226 23.402 1.00 23.38 64 PHE D CA 1
ATOM 10709 C C . PHE D 1 64 ? 51.883 -31.700 23.781 1.00 21.15 64 PHE D C 1
ATOM 10710 O O . PHE D 1 64 ? 52.273 -32.560 22.984 1.00 20.45 64 PHE D O 1
ATOM 10718 N N . GLY D 1 65 ? 51.429 -31.975 25.002 1.00 23.31 65 GLY D N 1
ATOM 10719 C CA . GLY D 1 65 ? 51.025 -33.323 25.425 1.00 21.88 65 GLY D CA 1
ATOM 10720 C C . GLY D 1 65 ? 52.079 -34.351 25.795 1.00 18.03 65 GLY D C 1
ATOM 10721 O O . GLY D 1 65 ? 53.097 -34.022 26.389 1.00 20.78 65 GLY D O 1
ATOM 10722 N N . ILE D 1 66 ? 51.785 -35.612 25.470 1.00 12.17 66 ILE D N 1
ATOM 10723 C CA . ILE D 1 66 ? 52.622 -36.771 25.780 1.00 17.61 66 ILE D CA 1
ATOM 10724 C C . ILE D 1 66 ? 52.649 -37.692 24.555 1.00 16.62 66 ILE D C 1
ATOM 10725 O O . ILE D 1 66 ? 51.602 -38.179 24.137 1.00 18.63 66 ILE D O 1
ATOM 10730 N N . TRP D 1 67 ? 53.831 -37.955 23.998 1.00 16.40 67 TRP D N 1
ATOM 10731 C CA . TRP D 1 67 ? 53.940 -38.725 22.742 1.00 18.90 67 TRP D CA 1
ATOM 10732 C C . TRP D 1 67 ? 53.439 -40.177 22.836 1.00 18.33 67 TRP D C 1
ATOM 10733 O O . TRP D 1 67 ? 53.007 -40.757 21.830 1.00 18.78 67 TRP D O 1
ATOM 10744 N N . GLN D 1 68 ? 53.491 -40.739 24.045 1.00 13.26 68 GLN D N 1
ATOM 10745 C CA . GLN D 1 68 ? 53.060 -42.106 24.314 1.00 14.86 68 GLN D CA 1
ATOM 10746 C C . GLN D 1 68 ? 51.549 -42.274 24.145 1.00 22.16 68 GLN D C 1
ATOM 10747 O O . GLN D 1 68 ? 51.081 -43.343 23.735 1.00 27.09 68 GLN D O 1
ATOM 10753 N N . ASP D 1 69 ? 50.794 -41.224 24.462 1.00 14.70 69 ASP D N 1
ATOM 10754 C CA A ASP D 1 69 ? 49.332 -41.203 24.351 0.50 21.52 69 ASP D CA 1
ATOM 10755 C CA B ASP D 1 69 ? 49.353 -41.319 24.293 0.50 21.27 69 ASP D CA 1
ATOM 10756 C C . ASP D 1 69 ? 48.855 -40.696 22.987 1.00 19.00 69 ASP D C 1
ATOM 10757 O O . ASP D 1 69 ? 47.681 -40.843 22.629 1.00 23.31 69 ASP D O 1
ATOM 10766 N N . LYS D 1 70 ? 49.759 -40.048 22.251 1.00 16.64 70 LYS D N 1
ATOM 10767 C CA . LYS D 1 70 ? 49.417 -39.536 20.924 1.00 21.55 70 LYS D CA 1
ATOM 10768 C C . LYS D 1 70 ? 49.444 -40.692 19.921 1.00 22.64 70 LYS D C 1
ATOM 10769 O O . LYS D 1 70 ? 48.790 -40.629 18.870 1.00 19.30 70 LYS D O 1
ATOM 10775 N N . VAL D 1 71 ? 50.207 -41.735 20.263 1.00 18.38 71 VAL D N 1
ATOM 10776 C CA . VAL D 1 71 ? 50.149 -43.038 19.583 1.00 25.23 71 VAL D CA 1
ATOM 10777 C C . VAL D 1 71 ? 48.754 -43.655 19.760 1.00 18.61 71 VAL D C 1
ATOM 10778 O O . VAL D 1 71 ? 48.161 -44.170 18.803 1.00 19.00 71 VAL D O 1
ATOM 10782 N N . ILE D 1 72 ? 48.240 -43.593 20.989 1.00 21.34 72 ILE D N 1
ATOM 10783 C CA . ILE D 1 72 ? 46.913 -44.112 21.315 1.00 21.48 72 ILE D CA 1
ATOM 10784 C C . ILE D 1 72 ? 45.844 -43.409 20.462 1.00 16.44 72 ILE D C 1
ATOM 10785 O O . ILE D 1 72 ? 44.946 -44.063 19.921 1.00 18.06 72 ILE D O 1
ATOM 10790 N N . LYS D 1 73 ? 45.984 -42.093 20.315 1.00 16.37 73 LYS D N 1
ATOM 10791 C CA . LYS D 1 73 ? 45.161 -41.292 19.398 1.00 18.22 73 LYS D CA 1
ATOM 10792 C C . LYS D 1 73 ? 45.292 -41.738 17.937 1.00 22.93 73 LYS D C 1
ATOM 10793 O O . LYS D 1 73 ? 44.307 -41.737 17.197 1.00 17.07 73 LYS D O 1
ATOM 10799 N N . ASN D 1 74 ? 46.508 -42.113 17.534 1.00 15.13 74 ASN D N 1
ATOM 10800 C CA . ASN D 1 74 ? 46.794 -42.522 16.157 1.00 15.67 74 ASN D CA 1
ATOM 10801 C C . ASN D 1 74 ? 46.278 -43.930 15.844 1.00 18.13 74 ASN D C 1
ATOM 10802 O O . ASN D 1 74 ? 45.882 -44.215 14.709 1.00 17.86 74 ASN D O 1
ATOM 10807 N N . VAL D 1 75 ? 46.302 -44.802 16.852 1.00 14.02 75 VAL D N 1
ATOM 10808 C CA . VAL D 1 75 ? 45.676 -46.126 16.773 1.00 14.80 75 VAL D CA 1
ATOM 10809 C C . VAL D 1 75 ? 44.165 -45.943 16.641 1.00 16.22 75 VAL D C 1
ATOM 10810 O O . VAL D 1 75 ? 43.532 -46.506 15.736 1.00 14.40 75 VAL D O 1
ATOM 10814 N N . PHE D 1 76 ? 43.610 -45.120 17.529 1.00 13.19 76 PHE D N 1
ATOM 10815 C CA . PHE D 1 76 ? 42.184 -44.861 17.550 1.00 22.40 76 PHE D CA 1
ATOM 10816 C C . PHE D 1 76 ? 41.724 -44.344 16.192 1.00 20.93 76 PHE D C 1
ATOM 10817 O O . PHE D 1 76 ? 40.788 -44.885 15.605 1.00 24.29 76 PHE D O 1
ATOM 10825 N N . ALA D 1 77 ? 42.426 -43.337 15.678 1.00 20.22 77 ALA D N 1
ATOM 10826 C CA . ALA D 1 77 ? 42.031 -42.686 14.432 1.00 18.94 77 ALA D CA 1
ATOM 10827 C C . ALA D 1 77 ? 42.268 -43.552 13.186 1.00 23.03 77 ALA D C 1
ATOM 10828 O O . ALA D 1 77 ? 41.671 -43.302 12.135 1.00 20.43 77 ALA D O 1
ATOM 10830 N N . SER D 1 78 ? 43.131 -44.561 13.305 1.00 21.74 78 SER D N 1
ATOM 10831 C CA . SER D 1 78 ? 43.375 -45.490 12.196 1.00 23.99 78 SER D CA 1
ATOM 10832 C C . SER D 1 78 ? 42.587 -46.786 12.362 1.00 27.51 78 SER D C 1
ATOM 10833 O O . SER D 1 78 ? 41.685 -47.069 11.572 1.00 24.97 78 SER D O 1
ATOM 10836 N N . LYS D 1 79 ? 42.902 -47.548 13.404 1.00 18.76 79 LYS D N 1
ATOM 10837 C CA . LYS D 1 79 ? 42.311 -48.870 13.587 1.00 18.05 79 LYS D CA 1
ATOM 10838 C C . LYS D 1 79 ? 40.871 -48.886 14.101 1.00 18.47 79 LYS D C 1
ATOM 10839 O O . LYS D 1 79 ? 40.063 -49.655 13.584 1.00 19.61 79 LYS D O 1
ATOM 10845 N N . HIS D 1 80 ? 40.545 -48.063 15.102 1.00 13.53 80 HIS D N 1
ATOM 10846 C CA . HIS D 1 80 ? 39.191 -48.081 15.684 1.00 18.66 80 HIS D CA 1
ATOM 10847 C C . HIS D 1 80 ? 38.170 -47.482 14.725 1.00 18.05 80 HIS D C 1
ATOM 10848 O O . HIS D 1 80 ? 37.075 -48.025 14.549 1.00 18.79 80 HIS D O 1
ATOM 10855 N N . VAL D 1 81 ? 38.549 -46.356 14.118 1.00 23.32 81 VAL D N 1
ATOM 10856 C CA . VAL D 1 81 ? 37.783 -45.726 13.058 1.00 16.80 81 VAL D CA 1
ATOM 10857 C C . VAL D 1 81 ? 37.524 -46.721 11.915 1.00 20.52 81 VAL D C 1
ATOM 10858 O O . VAL D 1 81 ? 36.370 -46.916 11.521 1.00 18.18 81 VAL D O 1
ATOM 10862 N N . TYR D 1 82 ? 38.585 -47.373 11.426 1.00 20.27 82 TYR D N 1
ATOM 10863 C CA . TYR D 1 82 ? 38.471 -48.320 10.303 1.00 19.82 82 TYR D CA 1
ATOM 10864 C C . TYR D 1 82 ? 37.514 -49.485 10.564 1.00 16.96 82 TYR D C 1
ATOM 10865 O O . TYR D 1 82 ? 36.725 -49.853 9.686 1.00 20.63 82 TYR D O 1
ATOM 10874 N N . ASN D 1 83 ? 37.597 -50.057 11.765 1.00 17.98 83 ASN D N 1
ATOM 10875 C CA . ASN D 1 83 ? 36.746 -51.174 12.175 1.00 21.66 83 ASN D CA 1
ATOM 10876 C C . ASN D 1 83 ? 35.265 -50.829 12.127 1.00 23.34 83 ASN D C 1
ATOM 10877 O O . ASN D 1 83 ? 34.445 -51.656 11.725 1.00 23.75 83 ASN D O 1
ATOM 10882 N N . TYR D 1 84 ? 34.940 -49.602 12.533 1.00 23.36 84 TYR D N 1
ATOM 10883 C CA . TYR D 1 84 ? 33.581 -49.072 12.436 1.00 26.02 84 TYR D CA 1
ATOM 10884 C C . TYR D 1 84 ? 33.116 -48.922 10.983 1.00 27.18 84 TYR D C 1
ATOM 10885 O O . TYR D 1 84 ? 31.958 -49.231 10.668 1.00 26.52 84 TYR D O 1
ATOM 10894 N N . ILE D 1 85 ? 34.015 -48.479 10.100 1.00 21.63 85 ILE D N 1
ATOM 10895 C CA . ILE D 1 85 ? 33.614 -48.154 8.726 1.00 16.53 85 ILE D CA 1
ATOM 10896 C C . ILE D 1 85 ? 33.801 -49.293 7.709 1.00 23.31 85 ILE D C 1
ATOM 10897 O O . ILE D 1 85 ? 33.294 -49.195 6.597 1.00 20.60 85 ILE D O 1
ATOM 10902 N N . LYS D 1 86 ? 34.498 -50.363 8.090 1.00 16.33 86 LYS D N 1
ATOM 10903 C CA . LYS D 1 86 ? 34.845 -51.451 7.147 1.00 25.76 86 LYS D CA 1
ATOM 10904 C C . LYS D 1 86 ? 33.673 -52.080 6.369 1.00 23.11 86 LYS D C 1
ATOM 10905 O O . LYS D 1 86 ? 33.803 -52.353 5.172 1.00 26.62 86 LYS D O 1
ATOM 10911 N N . ASP D 1 87 ? 32.538 -52.286 7.034 1.00 26.51 87 ASP D N 1
ATOM 10912 C CA . ASP D 1 87 ? 31.396 -52.940 6.397 1.00 29.20 87 ASP D CA 1
ATOM 10913 C C . ASP D 1 87 ? 30.164 -52.041 6.329 1.00 27.62 87 ASP D C 1
ATOM 10914 O O . ASP D 1 87 ? 29.053 -52.501 6.044 1.00 26.53 87 ASP D O 1
ATOM 10919 N N . MET D 1 88 ? 30.385 -50.754 6.588 1.00 24.42 88 MET D N 1
ATOM 10920 C CA . MET D 1 88 ? 29.423 -49.709 6.269 1.00 25.13 88 MET D CA 1
ATOM 10921 C C . MET D 1 88 ? 29.246 -49.626 4.757 1.00 18.26 88 MET D C 1
ATOM 10922 O O . MET D 1 88 ? 30.223 -49.619 4.017 1.00 21.22 88 MET D O 1
ATOM 10927 N N . LYS D 1 89 ? 27.995 -49.596 4.307 1.00 23.08 89 LYS D N 1
ATOM 10928 C CA . LYS D 1 89 ? 27.690 -49.429 2.894 1.00 23.37 89 LYS D CA 1
ATOM 10929 C C . LYS D 1 89 ? 27.412 -47.959 2.627 1.00 22.98 89 LYS D C 1
ATOM 10930 O O . LYS D 1 89 ? 26.376 -47.428 3.041 1.00 22.89 89 LYS D O 1
ATOM 10936 N N . THR D 1 90 ? 28.353 -47.309 1.943 1.00 18.21 90 THR D N 1
ATOM 10937 C CA . THR D 1 90 ? 28.354 -45.850 1.763 1.00 20.02 90 THR D CA 1
ATOM 10938 C C . THR D 1 90 ? 28.537 -45.413 0.312 1.00 15.23 90 THR D C 1
ATOM 10939 O O . THR D 1 90 ? 28.665 -44.219 0.041 1.00 15.80 90 THR D O 1
ATOM 10943 N N . ILE D 1 91 ? 28.577 -46.369 -0.611 1.00 17.54 91 ILE D N 1
ATOM 10944 C CA . ILE D 1 91 ? 28.867 -46.065 -2.015 1.00 21.04 91 ILE D CA 1
ATOM 10945 C C . ILE D 1 91 ? 27.782 -46.628 -2.925 1.00 22.13 91 ILE D C 1
ATOM 10946 O O . ILE D 1 91 ? 27.496 -47.834 -2.895 1.00 21.66 91 ILE D O 1
ATOM 10951 N N . GLY D 1 92 ? 27.180 -45.743 -3.721 1.00 14.20 92 GLY D N 1
ATOM 10952 C CA . GLY D 1 92 ? 26.222 -46.141 -4.746 1.00 18.22 92 GLY D CA 1
ATOM 10953 C C . GLY D 1 92 ? 24.908 -46.634 -4.179 1.00 15.36 92 GLY D C 1
ATOM 10954 O O . GLY D 1 92 ? 24.397 -46.069 -3.212 1.00 14.09 92 GLY D O 1
ATOM 10955 N N . MET D 1 93 ? 24.379 -47.703 -4.778 1.00 14.62 93 MET D N 1
ATOM 10956 C CA . MET D 1 93 ? 23.052 -48.232 -4.443 1.00 18.35 93 MET D CA 1
ATOM 10957 C C . MET D 1 93 ? 22.992 -48.760 -3.010 1.00 20.63 93 MET D C 1
ATOM 10958 O O . MET D 1 93 ? 23.627 -49.764 -2.682 1.00 22.63 93 MET D O 1
ATOM 10963 N N . LEU D 1 94 ? 22.220 -48.073 -2.170 1.00 17.87 94 LEU D N 1
ATOM 10964 C CA . LEU D 1 94 ? 22.105 -48.406 -0.745 1.00 23.39 94 LEU D CA 1
ATOM 10965 C C . LEU D 1 94 ? 20.863 -49.244 -0.362 1.00 28.42 94 LEU D C 1
ATOM 10966 O O . LEU D 1 94 ? 20.986 -50.401 0.052 1.00 26.95 94 LEU D O 1
ATOM 10971 N N . LYS D 1 95 ? 19.678 -48.648 -0.466 1.00 21.33 95 LYS D N 1
ATOM 10972 C CA . LYS D 1 95 ? 18.433 -49.305 -0.038 1.00 20.19 95 LYS D CA 1
ATOM 10973 C C . LYS D 1 95 ? 17.421 -49.276 -1.166 1.00 17.15 95 LYS D C 1
ATOM 10974 O O . LYS D 1 95 ? 17.277 -48.263 -1.828 1.00 16.29 95 LYS D O 1
ATOM 10980 N N . GLU D 1 96 ? 16.725 -50.382 -1.397 1.00 18.55 96 GLU D N 1
ATOM 10981 C CA . GLU D 1 96 ? 15.659 -50.404 -2.397 1.00 22.24 96 GLU D CA 1
ATOM 10982 C C . GLU D 1 96 ? 14.312 -50.774 -1.773 1.00 31.47 96 GLU D C 1
ATOM 10983 O O . GLU D 1 96 ? 13.890 -51.937 -1.835 1.00 38.43 96 GLU D O 1
ATOM 10989 N N . ASP D 1 97 ? 13.647 -49.784 -1.170 1.00 27.53 97 ASP D N 1
ATOM 10990 C CA . ASP D 1 97 ? 12.329 -49.984 -0.552 1.00 28.27 97 ASP D CA 1
ATOM 10991 C C . ASP D 1 97 ? 11.292 -50.391 -1.600 1.00 29.37 97 ASP D C 1
ATOM 10992 O O . ASP D 1 97 ? 10.851 -49.585 -2.427 1.00 26.95 97 ASP D O 1
ATOM 10997 N N . ASN D 1 98 ? 10.948 -51.670 -1.550 1.00 23.55 98 ASN D N 1
ATOM 10998 C CA . ASN D 1 98 ? 10.010 -52.310 -2.454 1.00 29.52 98 ASN D CA 1
ATOM 10999 C C . ASN D 1 98 ? 8.559 -51.899 -2.203 1.00 27.95 98 ASN D C 1
ATOM 11000 O O . ASN D 1 98 ? 7.764 -51.817 -3.140 1.00 21.67 98 ASN D O 1
ATOM 11005 N N . GLU D 1 99 ? 8.226 -51.651 -0.938 1.00 25.49 99 GLU D N 1
ATOM 11006 C CA . GLU D 1 99 ? 6.883 -51.218 -0.542 1.00 29.41 99 GLU D CA 1
ATOM 11007 C C . GLU D 1 99 ? 6.634 -49.795 -1.017 1.00 25.86 99 GLU D C 1
ATOM 11008 O O . GLU D 1 99 ? 5.648 -49.518 -1.707 1.00 23.24 99 GLU D O 1
ATOM 11014 N N . LYS D 1 100 ? 7.559 -48.911 -0.656 1.00 24.97 100 LYS D N 1
ATOM 11015 C CA . LYS D 1 100 ? 7.512 -47.493 -1.001 1.00 23.34 100 LYS D CA 1
ATOM 11016 C C . LYS D 1 100 ? 7.728 -47.173 -2.487 1.00 24.54 100 LYS D C 1
ATOM 11017 O O . LYS D 1 100 ? 7.364 -46.077 -2.944 1.00 22.45 100 LYS D O 1
ATOM 11023 N N . LYS D 1 101 ? 8.310 -48.133 -3.217 1.00 16.15 101 LYS D N 1
ATOM 11024 C CA . LYS D 1 101 ? 8.767 -47.975 -4.608 1.00 14.96 101 LYS D CA 1
ATOM 11025 C C . LYS D 1 101 ? 9.845 -46.891 -4.709 1.00 21.27 101 LYS D C 1
ATOM 11026 O O . LYS D 1 101 ? 9.891 -46.116 -5.667 1.00 17.75 101 LYS D O 1
ATOM 11032 N N . VAL D 1 102 ? 10.712 -46.861 -3.696 1.00 13.83 102 VAL D N 1
ATOM 11033 C CA . VAL D 1 102 ? 11.747 -45.840 -3.547 1.00 17.11 102 VAL D CA 1
ATOM 11034 C C . VAL D 1 102 ? 13.099 -46.543 -3.415 1.00 16.45 102 VAL D C 1
ATOM 11035 O O . VAL D 1 102 ? 13.214 -47.520 -2.673 1.00 16.22 102 VAL D O 1
ATOM 11039 N N . MET D 1 103 ? 14.104 -46.066 -4.152 1.00 15.86 103 MET D N 1
ATOM 11040 C CA . MET D 1 103 ? 15.482 -46.548 -4.011 1.00 11.76 103 MET D CA 1
ATOM 11041 C C . MET D 1 103 ? 16.372 -45.439 -3.451 1.00 12.86 103 MET D C 1
ATOM 11042 O O . MET D 1 103 ? 16.081 -44.257 -3.625 1.00 16.33 103 MET D O 1
ATOM 11047 N N . GLU D 1 104 ? 17.454 -45.807 -2.774 1.00 15.10 104 GLU D N 1
ATOM 11048 C CA . GLU D 1 104 ? 18.383 -44.808 -2.229 1.00 13.90 104 GLU D CA 1
ATOM 11049 C C . GLU D 1 104 ? 19.815 -45.022 -2.712 1.00 18.39 104 GLU D C 1
ATOM 11050 O O . GLU D 1 104 ? 20.329 -46.141 -2.678 1.00 19.04 104 GLU D O 1
ATOM 11056 N N . VAL D 1 105 ? 20.429 -43.940 -3.191 1.00 18.35 105 VAL D N 1
ATOM 11057 C CA . VAL D 1 105 ? 21.822 -43.922 -3.662 1.00 17.94 105 VAL D CA 1
ATOM 11058 C C . VAL D 1 105 ? 22.572 -42.864 -2.854 1.00 17.46 105 VAL D C 1
ATOM 11059 O O . VAL D 1 105 ? 22.042 -41.779 -2.619 1.00 20.41 105 VAL D O 1
ATOM 11063 N N . ALA D 1 106 ? 23.784 -43.192 -2.407 1.00 18.80 106 ALA D N 1
ATOM 11064 C CA . ALA D 1 106 ? 24.630 -42.254 -1.674 1.00 12.87 106 ALA D CA 1
ATOM 11065 C C . ALA D 1 106 ? 25.356 -41.327 -2.635 1.00 14.37 106 ALA D C 1
ATOM 11066 O O . ALA D 1 106 ? 25.891 -41.777 -3.652 1.00 19.04 106 ALA D O 1
ATOM 11068 N N . VAL D 1 107 ? 25.386 -40.039 -2.297 1.00 17.08 107 VAL D N 1
ATOM 11069 C CA . VAL D 1 107 ? 26.021 -39.015 -3.137 1.00 15.28 107 VAL D CA 1
ATOM 11070 C C . VAL D 1 107 ? 27.139 -38.350 -2.356 1.00 15.97 107 VAL D C 1
ATOM 11071 O O . VAL D 1 107 ? 26.867 -37.652 -1.383 1.00 13.80 107 VAL D O 1
ATOM 11075 N N . PRO D 1 108 ? 28.404 -38.542 -2.791 1.00 18.49 108 PRO D N 1
ATOM 11076 C CA . PRO D 1 108 ? 29.501 -37.853 -2.118 1.00 15.89 108 PRO D CA 1
ATOM 11077 C C . PRO D 1 108 ? 29.313 -36.339 -2.210 1.00 21.32 108 PRO D C 1
ATOM 11078 O O . PRO D 1 108 ? 28.792 -35.841 -3.215 1.00 18.57 108 PRO D O 1
ATOM 11082 N N . LEU D 1 109 ? 29.688 -35.635 -1.148 1.00 20.24 109 LEU D N 1
ATOM 11083 C CA . LEU D 1 109 ? 29.558 -34.185 -1.080 1.00 17.80 109 LEU D CA 1
ATOM 11084 C C . LEU D 1 109 ? 30.447 -33.519 -2.138 1.00 18.72 109 LEU D C 1
ATOM 11085 O O . LEU D 1 109 ? 29.999 -32.619 -2.859 1.00 19.19 109 LEU D O 1
ATOM 11090 N N . GLY D 1 110 ? 31.685 -34.003 -2.244 1.00 15.51 110 GLY D N 1
ATOM 11091 C CA . GLY D 1 110 ? 32.646 -33.485 -3.207 1.00 17.63 110 GLY D CA 1
ATOM 11092 C C . GLY D 1 110 ? 33.983 -33.239 -2.535 1.00 17.88 110 GLY D C 1
ATOM 11093 O O . GLY D 1 110 ? 34.626 -34.172 -2.065 1.00 12.47 110 GLY D O 1
ATOM 11094 N N . VAL D 1 111 ? 34.374 -31.970 -2.470 1.00 20.61 111 VAL D N 1
ATOM 11095 C CA . VAL D 1 111 ? 35.634 -31.569 -1.868 1.00 17.47 111 VAL D CA 1
ATOM 11096 C C . VAL D 1 111 ? 35.431 -31.073 -0.445 1.00 19.12 111 VAL D C 1
ATOM 11097 O O . VAL D 1 111 ? 34.931 -29.975 -0.208 1.00 20.78 111 VAL D O 1
ATOM 11101 N N . VAL D 1 112 ? 35.835 -31.906 0.501 1.00 22.42 112 VAL D N 1
ATOM 11102 C CA . VAL D 1 112 ? 35.786 -31.562 1.912 1.00 19.73 112 VAL D CA 1
ATOM 11103 C C . VAL D 1 112 ? 36.991 -30.675 2.273 1.00 16.34 112 VAL D C 1
ATOM 11104 O O . VAL D 1 112 ? 38.133 -30.986 1.926 1.00 14.74 112 VAL D O 1
ATOM 11108 N N . ALA D 1 113 ? 36.722 -29.564 2.951 1.00 13.82 113 ALA D N 1
ATOM 11109 C CA . ALA D 1 113 ? 37.761 -28.765 3.592 1.00 18.64 113 ALA D CA 1
ATOM 11110 C C . ALA D 1 113 ? 37.826 -29.150 5.071 1.00 22.52 113 ALA D C 1
ATOM 11111 O O . ALA D 1 113 ? 36.797 -29.246 5.735 1.00 19.34 113 ALA D O 1
ATOM 11113 N N . GLY D 1 114 ? 39.032 -29.376 5.584 1.00 22.84 114 GLY D N 1
ATOM 11114 C CA . GLY D 1 114 ? 39.198 -29.772 6.980 1.00 21.08 114 GLY D CA 1
ATOM 11115 C C . GLY D 1 114 ? 40.189 -28.912 7.734 1.00 20.28 114 GLY D C 1
ATOM 11116 O O . GLY D 1 114 ? 41.370 -28.885 7.398 1.00 21.99 114 GLY D O 1
ATOM 11117 N N . LEU D 1 115 ? 39.707 -28.207 8.757 1.00 17.59 115 LEU D N 1
ATOM 11118 C CA . LEU D 1 115 ? 40.582 -27.423 9.627 1.00 16.12 115 LEU D CA 1
ATOM 11119 C C . LEU D 1 115 ? 41.144 -28.313 10.739 1.00 17.17 115 LEU D C 1
ATOM 11120 O O . LEU D 1 115 ? 40.390 -28.861 11.556 1.00 24.30 115 LEU D O 1
ATOM 11125 N N . ILE D 1 116 ? 42.469 -28.468 10.746 1.00 25.78 116 ILE D N 1
ATOM 11126 C CA . ILE D 1 116 ? 43.174 -29.298 11.728 1.00 18.81 116 ILE D CA 1
ATOM 11127 C C . ILE D 1 116 ? 43.715 -28.418 12.871 1.00 22.04 116 ILE D C 1
ATOM 11128 O O . ILE D 1 116 ? 44.579 -27.580 12.647 1.00 16.82 116 ILE D O 1
ATOM 11133 N N . PRO D 1 117 ? 43.193 -28.617 14.100 1.00 23.41 117 PRO D N 1
ATOM 11134 C CA . PRO D 1 117 ? 43.380 -27.749 15.282 1.00 16.68 117 PRO D CA 1
ATOM 11135 C C . PRO D 1 117 ? 44.784 -27.689 15.907 1.00 19.48 117 PRO D C 1
ATOM 11136 O O . PRO D 1 117 ? 45.099 -26.712 16.590 1.00 23.26 117 PRO D O 1
ATOM 11140 N N . SER D 1 118 ? 45.591 -28.728 15.694 1.00 12.04 118 SER D N 1
ATOM 11141 C CA . SER D 1 118 ? 46.909 -28.908 16.341 1.00 18.94 118 SER D CA 1
ATOM 11142 C C . SER D 1 118 ? 46.926 -28.933 17.885 1.00 24.67 118 SER D C 1
ATOM 11143 O O . SER D 1 118 ? 47.889 -28.485 18.521 1.00 26.54 118 SER D O 1
ATOM 11146 N N . THR D 1 119 ? 45.834 -29.421 18.463 1.00 20.22 119 THR D N 1
ATOM 11147 C CA . THR D 1 119 ? 45.828 -29.971 19.806 1.00 19.97 119 THR D CA 1
ATOM 11148 C C . THR D 1 119 ? 45.754 -31.470 19.534 1.00 23.43 119 THR D C 1
ATOM 11149 O O . THR D 1 119 ? 46.155 -32.296 20.356 1.00 18.47 119 THR D O 1
ATOM 11153 N N . ASN D 1 120 ? 45.224 -31.794 18.352 1.00 19.56 120 ASN D N 1
ATOM 11154 C CA . ASN D 1 120 ? 45.132 -33.163 17.844 1.00 18.68 120 ASN D CA 1
ATOM 11155 C C . ASN D 1 120 ? 45.495 -33.255 16.354 1.00 25.79 120 ASN D C 1
ATOM 11156 O O . ASN D 1 120 ? 44.646 -33.659 15.555 1.00 21.62 120 ASN D O 1
ATOM 11161 N N . PRO D 1 121 ? 46.749 -32.893 15.973 1.00 25.46 121 PRO D N 1
ATOM 11162 C CA . PRO D 1 121 ? 47.110 -32.812 14.549 1.00 22.31 121 PRO D CA 1
ATOM 11163 C C . PRO D 1 121 ? 47.039 -34.114 13.749 1.00 22.58 121 PRO D C 1
ATOM 11164 O O . PRO D 1 121 ? 46.205 -34.234 12.864 1.00 18.18 121 PRO D O 1
ATOM 11168 N N . THR D 1 122 ? 47.910 -35.065 14.071 1.00 20.56 122 THR D N 1
ATOM 11169 C CA . THR D 1 122 ? 48.112 -36.281 13.279 1.00 22.39 122 THR D CA 1
ATOM 11170 C C . THR D 1 122 ? 46.865 -37.172 13.182 1.00 25.46 122 THR D C 1
ATOM 11171 O O . THR D 1 122 ? 46.527 -37.687 12.106 1.00 16.67 122 THR D O 1
ATOM 11175 N N . SER D 1 123 ? 46.184 -37.314 14.317 1.00 22.48 123 SER D N 1
ATOM 11176 C CA . SER D 1 123 ? 45.037 -38.190 14.460 1.00 17.00 123 SER D CA 1
ATOM 11177 C C . SER D 1 123 ? 43.786 -37.651 13.749 1.00 18.94 123 SER D C 1
ATOM 11178 O O . SER D 1 123 ? 43.035 -38.422 13.153 1.00 15.98 123 SER D O 1
ATOM 11181 N N . THR D 1 124 ? 43.581 -36.335 13.790 1.00 10.42 124 THR D N 1
ATOM 11182 C CA . THR D 1 124 ? 42.448 -35.716 13.085 1.00 20.09 124 THR D CA 1
ATOM 11183 C C . THR D 1 124 ? 42.574 -35.839 11.556 1.00 21.07 124 THR D C 1
ATOM 11184 O O . THR D 1 124 ? 41.580 -36.073 10.879 1.00 19.31 124 THR D O 1
ATOM 11188 N N . VAL D 1 125 ? 43.796 -35.714 11.034 1.00 19.36 125 VAL D N 1
ATOM 11189 C CA . VAL D 1 125 ? 44.076 -35.906 9.606 1.00 14.58 125 VAL D CA 1
ATOM 11190 C C . VAL D 1 125 ? 43.771 -37.349 9.164 1.00 20.09 125 VAL D C 1
ATOM 11191 O O . VAL D 1 125 ? 43.069 -37.564 8.169 1.00 16.06 125 VAL D O 1
ATOM 11195 N N . ILE D 1 126 ? 44.294 -38.318 9.917 1.00 13.57 126 ILE D N 1
ATOM 11196 C CA . ILE D 1 126 ? 44.004 -39.743 9.714 1.00 17.94 126 ILE D CA 1
ATOM 11197 C C . ILE D 1 126 ? 42.489 -40.042 9.817 1.00 17.10 126 ILE D C 1
ATOM 11198 O O . ILE D 1 126 ? 41.941 -40.810 9.012 1.00 16.60 126 ILE D O 1
ATOM 11203 N N . TYR D 1 127 ? 41.827 -39.420 10.794 1.00 19.32 127 TYR D N 1
ATOM 11204 C CA . TYR D 1 127 ? 40.380 -39.584 10.998 1.00 16.30 127 TYR D CA 1
ATOM 11205 C C . TYR D 1 127 ? 39.540 -39.005 9.855 1.00 15.32 127 TYR D C 1
ATOM 11206 O O . TYR D 1 127 ? 38.665 -39.694 9.325 1.00 18.38 127 TYR D O 1
ATOM 11215 N N . LYS D 1 128 ? 39.822 -37.754 9.489 1.00 18.10 128 LYS D N 1
ATOM 11216 C CA . LYS D 1 128 ? 39.050 -37.015 8.480 1.00 18.09 128 LYS D CA 1
ATOM 11217 C C . LYS D 1 128 ? 39.217 -37.602 7.093 1.00 20.21 128 LYS D C 1
ATOM 11218 O O . LYS D 1 128 ? 38.258 -37.653 6.330 1.00 18.35 128 LYS D O 1
ATOM 11224 N N . THR D 1 129 ? 40.430 -38.064 6.792 1.00 12.51 129 THR D N 1
ATOM 11225 C CA . THR D 1 129 ? 40.741 -38.704 5.518 1.00 14.40 129 THR D CA 1
ATOM 11226 C C . THR D 1 129 ? 39.933 -39.980 5.385 1.00 12.75 129 THR D C 1
ATOM 11227 O O . THR D 1 129 ? 39.340 -40.244 4.336 1.00 18.87 129 THR D O 1
ATOM 11231 N N . LEU D 1 130 ? 39.897 -40.755 6.467 1.00 13.96 130 LEU D N 1
ATOM 11232 C CA . LEU D 1 130 ? 39.164 -42.010 6.471 1.00 20.13 130 LEU D CA 1
ATOM 11233 C C . LEU D 1 130 ? 37.664 -41.827 6.305 1.00 21.30 130 LEU D C 1
ATOM 11234 O O . LEU D 1 130 ? 37.045 -42.570 5.550 1.00 23.75 130 LEU D O 1
ATOM 11239 N N . ILE D 1 131 ? 37.089 -40.837 6.983 1.00 11.19 131 ILE D N 1
ATOM 11240 C CA . ILE D 1 131 ? 35.629 -40.636 6.909 1.00 18.61 131 ILE D CA 1
ATOM 11241 C C . ILE D 1 131 ? 35.165 -39.982 5.602 1.00 13.73 131 ILE D C 1
ATOM 11242 O O . ILE D 1 131 ? 34.005 -40.136 5.198 1.00 20.97 131 ILE D O 1
ATOM 11247 N N . SER D 1 132 ? 36.074 -39.267 4.942 1.00 18.58 132 SER D N 1
ATOM 11248 C CA . SER D 1 132 ? 35.776 -38.612 3.667 1.00 18.14 132 SER D CA 1
ATOM 11249 C C . SER D 1 132 ? 35.855 -39.581 2.489 1.00 18.54 132 SER D C 1
ATOM 11250 O O . SER D 1 132 ? 34.911 -39.680 1.699 1.00 16.99 132 SER D O 1
ATOM 11253 N N . ILE D 1 133 ? 36.977 -40.293 2.402 1.00 8.57 133 ILE D N 1
ATOM 11254 C CA . ILE D 1 133 ? 37.275 -41.268 1.345 1.00 17.71 133 ILE D CA 1
ATOM 11255 C C . ILE D 1 133 ? 36.294 -42.455 1.356 1.00 18.41 133 ILE D C 1
ATOM 11256 O O . ILE D 1 133 ? 35.857 -42.913 0.292 1.00 19.05 133 ILE D O 1
ATOM 11261 N N . LYS D 1 134 ? 35.942 -42.931 2.555 1.00 17.84 134 LYS D N 1
ATOM 11262 C CA . LYS D 1 134 ? 34.906 -43.959 2.736 1.00 17.34 134 LYS D CA 1
ATOM 11263 C C . LYS D 1 134 ? 33.591 -43.519 2.101 1.00 15.42 134 LYS D C 1
ATOM 11264 O O . LYS D 1 134 ? 32.869 -44.324 1.497 1.00 13.45 134 LYS D O 1
ATOM 11270 N N . ALA D 1 135 ? 33.318 -42.223 2.216 1.00 17.59 135 ALA D N 1
ATOM 11271 C CA . ALA D 1 135 ? 32.125 -41.618 1.647 1.00 21.14 135 ALA D CA 1
ATOM 11272 C C . ALA D 1 135 ? 32.337 -41.116 0.205 1.00 18.14 135 ALA D C 1
ATOM 11273 O O . ALA D 1 135 ? 31.476 -40.439 -0.351 1.00 17.59 135 ALA D O 1
ATOM 11275 N N . GLY D 1 136 ? 33.479 -41.450 -0.394 1.00 14.50 136 GLY D N 1
ATOM 11276 C CA . GLY D 1 136 ? 33.736 -41.151 -1.809 1.00 17.13 136 GLY D CA 1
ATOM 11277 C C . GLY D 1 136 ? 34.103 -39.705 -2.110 1.00 20.83 136 GLY D C 1
ATOM 11278 O O . GLY D 1 136 ? 33.960 -39.246 -3.247 1.00 15.61 136 GLY D O 1
ATOM 11279 N N . ASN D 1 137 ? 34.574 -38.998 -1.084 1.00 16.88 137 ASN D N 1
ATOM 11280 C CA . ASN D 1 137 ? 35.008 -37.607 -1.194 1.00 6.85 137 ASN D CA 1
ATOM 11281 C C . ASN D 1 137 ? 36.510 -37.477 -1.324 1.00 16.87 137 ASN D C 1
ATOM 11282 O O . ASN D 1 137 ? 37.257 -38.380 -0.925 1.00 23.03 137 ASN D O 1
ATOM 11287 N N . SER D 1 138 ? 36.946 -36.343 -1.870 1.00 21.15 138 SER D N 1
ATOM 11288 C CA . SER D 1 138 ? 38.327 -35.891 -1.726 1.00 22.33 138 SER D CA 1
ATOM 11289 C C . SER D 1 138 ? 38.367 -34.950 -0.532 1.00 17.11 138 SER D C 1
ATOM 11290 O O . SER D 1 138 ? 37.330 -34.436 -0.134 1.00 7.48 138 SER D O 1
ATOM 11293 N N . ILE D 1 139 ? 39.555 -34.738 0.035 1.00 15.07 139 ILE D N 1
ATOM 11294 C CA . ILE D 1 139 ? 39.753 -33.797 1.152 1.00 12.14 139 ILE D CA 1
ATOM 11295 C C . ILE D 1 139 ? 40.996 -32.924 0.978 1.00 17.55 139 ILE D C 1
ATOM 11296 O O . ILE D 1 139 ? 42.066 -33.408 0.590 1.00 13.07 139 ILE D O 1
ATOM 11301 N N . VAL D 1 140 ? 40.822 -31.632 1.256 1.00 13.97 140 VAL D N 1
ATOM 11302 C CA . VAL D 1 140 ? 41.906 -30.648 1.292 1.00 15.28 140 VAL D CA 1
ATOM 11303 C C . VAL D 1 140 ? 42.028 -30.099 2.713 1.00 13.43 140 VAL D C 1
ATOM 11304 O O . VAL D 1 140 ? 41.070 -29.546 3.246 1.00 13.04 140 VAL D O 1
ATOM 11308 N N . PHE D 1 141 ? 43.205 -30.245 3.322 1.00 17.50 141 PHE D N 1
ATOM 11309 C CA . PHE D 1 141 ? 43.416 -29.765 4.690 1.00 12.42 141 PHE D CA 1
ATOM 11310 C C . PHE D 1 141 ? 43.937 -28.337 4.792 1.00 10.42 141 PHE D C 1
ATOM 11311 O O . PHE D 1 141 ? 44.705 -27.868 3.944 1.00 15.40 141 PHE D O 1
ATOM 11319 N N . SER D 1 142 ? 43.487 -27.648 5.837 1.00 15.67 142 SER D N 1
ATOM 11320 C CA . SER D 1 142 ? 44.096 -26.408 6.305 1.00 11.87 142 SER D CA 1
ATOM 11321 C C . SER D 1 142 ? 44.747 -26.690 7.660 1.00 17.63 142 SER D C 1
ATOM 11322 O O . SER D 1 142 ? 44.041 -26.947 8.649 1.00 18.06 142 SER D O 1
ATOM 11325 N N . PRO D 1 143 ? 46.095 -26.663 7.712 1.00 21.26 143 PRO D N 1
ATOM 11326 C CA . PRO D 1 143 ? 46.793 -26.892 8.974 1.00 20.19 143 PRO D CA 1
ATOM 11327 C C . PRO D 1 143 ? 46.965 -25.624 9.814 1.00 21.66 143 PRO D C 1
ATOM 11328 O O . PRO D 1 143 ? 47.142 -24.519 9.270 1.00 16.76 143 PRO D O 1
ATOM 11332 N N . HIS D 1 144 ? 46.890 -25.800 11.134 1.00 25.37 144 HIS D N 1
ATOM 11333 C CA . HIS D 1 144 ? 47.368 -24.805 12.085 1.00 24.22 144 HIS D CA 1
ATOM 11334 C C . HIS D 1 144 ? 48.878 -24.723 11.870 1.00 22.38 144 HIS D C 1
ATOM 11335 O O . HIS D 1 144 ? 49.518 -25.767 11.684 1.00 22.58 144 HIS D O 1
ATOM 11342 N N . PRO D 1 145 ? 49.449 -23.494 11.856 1.00 21.24 145 PRO D N 1
ATOM 11343 C CA . PRO D 1 145 ? 50.883 -23.314 11.602 1.00 16.89 145 PRO D CA 1
ATOM 11344 C C . PRO D 1 145 ? 51.810 -24.115 12.529 1.00 21.96 145 PRO D C 1
ATOM 11345 O O . PRO D 1 145 ? 52.889 -24.537 12.097 1.00 22.58 145 PRO D O 1
ATOM 11349 N N . ASN D 1 146 ? 51.365 -24.351 13.765 1.00 21.48 146 ASN D N 1
ATOM 11350 C CA . ASN D 1 146 ? 52.182 -24.987 14.802 1.00 19.57 146 ASN D CA 1
ATOM 11351 C C . ASN D 1 146 ? 52.314 -26.505 14.720 1.00 17.79 146 ASN D C 1
ATOM 11352 O O . ASN D 1 146 ? 53.076 -27.091 15.485 1.00 23.39 146 ASN D O 1
ATOM 11357 N N . ALA D 1 147 ? 51.582 -27.143 13.809 1.00 17.13 147 ALA D N 1
ATOM 11358 C CA . ALA D 1 147 ? 51.773 -28.574 13.544 1.00 15.05 147 ALA D CA 1
ATOM 11359 C C . ALA D 1 147 ? 51.876 -28.887 12.058 1.00 16.88 147 ALA D C 1
ATOM 11360 O O . ALA D 1 147 ? 51.711 -30.042 11.645 1.00 15.43 147 ALA D O 1
ATOM 11362 N N . LEU D 1 148 ? 52.188 -27.848 11.283 1.00 16.28 148 LEU D N 1
ATOM 11363 C CA . LEU D 1 148 ? 52.386 -27.907 9.834 1.00 17.83 148 LEU D CA 1
ATOM 11364 C C . LEU D 1 148 ? 53.157 -29.130 9.316 1.00 16.38 148 LEU D C 1
ATOM 11365 O O . LEU D 1 148 ? 52.636 -29.875 8.480 1.00 14.04 148 LEU D O 1
ATOM 11370 N N . LYS D 1 149 ? 54.374 -29.341 9.826 1.00 18.43 149 LYS D N 1
ATOM 11371 C CA . LYS D 1 149 ? 55.202 -30.484 9.415 1.00 15.72 149 LYS D CA 1
ATOM 11372 C C . LYS D 1 149 ? 54.587 -31.837 9.756 1.00 10.94 149 LYS D C 1
ATOM 11373 O O . LYS D 1 149 ? 54.671 -32.774 8.952 1.00 14.91 149 LYS D O 1
ATOM 11379 N N . ALA D 1 150 ? 53.981 -31.924 10.942 1.00 17.40 150 ALA D N 1
ATOM 11380 C CA . ALA D 1 150 ? 53.306 -33.146 11.407 1.00 19.74 150 ALA D CA 1
ATOM 11381 C C . ALA D 1 150 ? 52.170 -33.505 10.466 1.00 15.38 150 ALA D C 1
ATOM 11382 O O . ALA D 1 150 ? 52.112 -34.626 9.946 1.00 20.27 150 ALA D O 1
ATOM 11384 N N . ILE D 1 151 ? 51.292 -32.534 10.237 1.00 22.22 151 ILE D N 1
ATOM 11385 C CA . ILE D 1 151 ? 50.172 -32.683 9.321 1.00 17.37 151 ILE D CA 1
ATOM 11386 C C . ILE D 1 151 ? 50.644 -33.075 7.913 1.00 18.39 151 ILE D C 1
ATOM 11387 O O . ILE D 1 151 ? 50.156 -34.063 7.349 1.00 18.39 151 ILE D O 1
ATOM 11392 N N . LEU D 1 152 ? 51.633 -32.349 7.386 1.00 18.31 152 LEU D N 1
ATOM 11393 C CA . LEU D 1 152 ? 52.157 -32.624 6.048 1.00 16.97 152 LEU D CA 1
ATOM 11394 C C . LEU D 1 152 ? 52.671 -34.048 5.891 1.00 19.29 152 LEU D C 1
ATOM 11395 O O . LEU D 1 152 ? 52.325 -34.726 4.923 1.00 17.48 152 LEU D O 1
ATOM 11400 N N . GLU D 1 153 ? 53.454 -34.509 6.868 1.00 22.03 153 GLU D N 1
ATOM 11401 C CA . GLU D 1 153 ? 53.950 -35.884 6.884 1.00 17.00 153 GLU D CA 1
ATOM 11402 C C . GLU D 1 153 ? 52.834 -36.927 7.018 1.00 14.42 153 GLU D C 1
ATOM 11403 O O . GLU D 1 153 ? 52.887 -37.975 6.363 1.00 15.94 153 GLU D O 1
ATOM 11409 N N . THR D 1 154 ? 51.831 -36.625 7.844 1.00 12.23 154 THR D N 1
ATOM 11410 C CA . THR D 1 154 ? 50.648 -37.484 7.983 1.00 15.96 154 THR D CA 1
ATOM 11411 C C . THR D 1 154 ? 49.996 -37.663 6.621 1.00 22.73 154 THR D C 1
ATOM 11412 O O . THR D 1 154 ? 49.871 -38.802 6.146 1.00 21.78 154 THR D O 1
ATOM 11416 N N . VAL D 1 155 ? 49.637 -36.529 6.004 1.00 22.41 155 VAL D N 1
ATOM 11417 C CA . VAL D 1 155 ? 49.114 -36.450 4.636 1.00 17.44 155 VAL D CA 1
ATOM 11418 C C . VAL D 1 155 ? 49.979 -37.236 3.655 1.00 14.00 155 VAL D C 1
ATOM 11419 O O . VAL D 1 155 ? 49.461 -38.116 2.974 1.00 21.22 155 VAL D O 1
ATOM 11423 N N . ARG D 1 156 ? 51.285 -36.947 3.621 1.00 22.88 156 ARG D N 1
ATOM 11424 C CA . ARG D 1 156 ? 52.227 -37.636 2.725 1.00 10.53 156 ARG D CA 1
ATOM 11425 C C . ARG D 1 156 ? 52.061 -39.154 2.817 1.00 16.07 156 ARG D C 1
ATOM 11426 O O . ARG D 1 156 ? 51.786 -39.809 1.805 1.00 22.80 156 ARG D O 1
ATOM 11434 N N . ILE D 1 157 ? 52.165 -39.683 4.038 1.00 19.92 157 ILE D N 1
ATOM 11435 C CA . ILE D 1 157 ? 52.165 -41.130 4.296 1.00 16.80 157 ILE D CA 1
ATOM 11436 C C . ILE D 1 157 ? 50.846 -41.785 3.900 1.00 9.32 157 ILE D C 1
ATOM 11437 O O . ILE D 1 157 ? 50.834 -42.795 3.186 1.00 18.30 157 ILE D O 1
ATOM 11442 N N . ILE D 1 158 ? 49.740 -41.188 4.327 1.00 23.22 158 ILE D N 1
ATOM 11443 C CA . ILE D 1 158 ? 48.426 -41.748 4.028 1.00 12.85 158 ILE D CA 1
ATOM 11444 C C . ILE D 1 158 ? 48.061 -41.655 2.536 1.00 21.70 158 ILE D C 1
ATOM 11445 O O . ILE D 1 158 ? 47.436 -42.568 1.994 1.00 22.85 158 ILE D O 1
ATOM 11450 N N . SER D 1 159 ? 48.505 -40.584 1.878 1.00 18.87 159 SER D N 1
ATOM 11451 C CA . SER D 1 159 ? 48.264 -40.382 0.447 1.00 24.27 159 SER D CA 1
ATOM 11452 C C . SER D 1 159 ? 49.002 -41.391 -0.423 1.00 22.09 159 SER D C 1
ATOM 11453 O O . SER D 1 159 ? 48.412 -41.958 -1.346 1.00 18.42 159 SER D O 1
ATOM 11456 N N . GLU D 1 160 ? 50.285 -41.606 -0.123 1.00 18.94 160 GLU D N 1
ATOM 11457 C CA . GLU D 1 160 ? 51.123 -42.535 -0.876 1.00 20.47 160 GLU D CA 1
ATOM 11458 C C . GLU D 1 160 ? 50.592 -43.970 -0.813 1.00 17.55 160 GLU D C 1
ATOM 11459 O O . GLU D 1 160 ? 50.561 -44.666 -1.832 1.00 23.58 160 GLU D O 1
ATOM 11465 N N . ALA D 1 161 ? 50.165 -44.399 0.375 1.00 18.26 161 ALA D N 1
ATOM 11466 C CA . ALA D 1 161 ? 49.565 -45.721 0.554 1.00 20.01 161 ALA D CA 1
ATOM 11467 C C . ALA D 1 161 ? 48.217 -45.806 -0.157 1.00 21.74 161 ALA D C 1
ATOM 11468 O O . ALA D 1 161 ? 47.907 -46.827 -0.781 1.00 22.73 161 ALA D O 1
ATOM 11470 N N . ALA D 1 162 ? 47.439 -44.723 -0.076 1.00 23.44 162 ALA D N 1
ATOM 11471 C CA . ALA D 1 162 ? 46.161 -44.601 -0.789 1.00 17.22 162 ALA D CA 1
ATOM 11472 C C . ALA D 1 162 ? 46.338 -44.722 -2.307 1.00 16.83 162 ALA D C 1
ATOM 11473 O O . ALA D 1 162 ? 45.646 -45.510 -2.959 1.00 18.08 162 ALA D O 1
ATOM 11475 N N . GLU D 1 163 ? 47.288 -43.961 -2.851 1.00 20.28 163 GLU D N 1
ATOM 11476 C CA . GLU D 1 163 ? 47.616 -43.993 -4.280 1.00 19.82 163 GLU D CA 1
ATOM 11477 C C . GLU D 1 163 ? 48.217 -45.322 -4.732 1.00 19.12 163 GLU D C 1
ATOM 11478 O O . GLU D 1 163 ? 48.050 -45.710 -5.891 1.00 22.20 163 GLU D O 1
ATOM 11484 N N . LYS D 1 164 ? 48.912 -46.014 -3.825 1.00 22.59 164 LYS D N 1
ATOM 11485 C CA . LYS D 1 164 ? 49.403 -47.365 -4.110 1.00 23.53 164 LYS D CA 1
ATOM 11486 C C . LYS D 1 164 ? 48.289 -48.407 -4.072 1.00 24.40 164 LYS D C 1
ATOM 11487 O O . LYS D 1 164 ? 48.366 -49.424 -4.767 1.00 27.18 164 LYS D O 1
ATOM 11493 N N . ALA D 1 165 ? 47.252 -48.140 -3.277 1.00 24.93 165 ALA D N 1
ATOM 11494 C CA . ALA D 1 165 ? 46.026 -48.945 -3.293 1.00 25.12 165 ALA D CA 1
ATOM 11495 C C . ALA D 1 165 ? 45.153 -48.619 -4.517 1.00 25.12 165 ALA D C 1
ATOM 11496 O O . ALA D 1 165 ? 44.214 -49.357 -4.847 1.00 22.89 165 ALA D O 1
ATOM 11498 N N . GLY D 1 166 ? 45.465 -47.510 -5.182 1.00 25.26 166 GLY D N 1
ATOM 11499 C CA . GLY D 1 166 ? 44.801 -47.144 -6.426 1.00 26.49 166 GLY D CA 1
ATOM 11500 C C . GLY D 1 166 ? 43.913 -45.924 -6.317 1.00 20.98 166 GLY D C 1
ATOM 11501 O O . GLY D 1 166 ? 42.983 -45.765 -7.111 1.00 29.73 166 GLY D O 1
ATOM 11502 N N . CYS D 1 167 ? 44.195 -45.068 -5.335 1.00 17.84 167 CYS D N 1
ATOM 11503 C CA . CYS D 1 167 ? 43.526 -43.777 -5.194 1.00 18.06 167 CYS D CA 1
ATOM 11504 C C . CYS D 1 167 ? 43.993 -42.857 -6.308 1.00 25.35 167 CYS D C 1
ATOM 11505 O O . CYS D 1 167 ? 45.172 -42.898 -6.678 1.00 24.57 167 CYS D O 1
ATOM 11508 N N . PRO D 1 168 ? 43.073 -42.038 -6.860 1.00 25.78 168 PRO D N 1
ATOM 11509 C CA . PRO D 1 168 ? 43.474 -40.981 -7.788 1.00 24.12 168 PRO D CA 1
ATOM 11510 C C . PRO D 1 168 ? 44.304 -39.889 -7.104 1.00 27.19 168 PRO D C 1
ATOM 11511 O O . PRO D 1 168 ? 44.134 -39.630 -5.906 1.00 21.27 168 PRO D O 1
ATOM 11515 N N . LYS D 1 169 ? 45.197 -39.273 -7.876 1.00 24.53 169 LYS D N 1
ATOM 11516 C CA . LYS D 1 169 ? 46.124 -38.267 -7.374 1.00 25.01 169 LYS D CA 1
ATOM 11517 C C . LYS D 1 169 ? 45.410 -36.960 -7.026 1.00 25.46 169 LYS D C 1
ATOM 11518 O O . LYS D 1 169 ? 44.537 -36.500 -7.769 1.00 23.15 169 LYS D O 1
ATOM 11524 N N . GLY D 1 170 ? 45.788 -36.371 -5.894 1.00 24.57 170 GLY D N 1
ATOM 11525 C CA . GLY D 1 170 ? 45.215 -35.100 -5.450 1.00 20.50 170 GLY D CA 1
ATOM 11526 C C . GLY D 1 170 ? 43.982 -35.193 -4.559 1.00 22.75 170 GLY D C 1
ATOM 11527 O O . GLY D 1 170 ? 43.499 -34.168 -4.068 1.00 20.93 170 GLY D O 1
ATOM 11528 N N . ALA D 1 171 ? 43.479 -36.411 -4.339 1.00 18.24 171 ALA D N 1
ATOM 11529 C CA . ALA D 1 171 ? 42.287 -36.635 -3.503 1.00 16.68 171 ALA D CA 1
ATOM 11530 C C . ALA D 1 171 ? 42.532 -36.325 -2.032 1.00 16.90 171 ALA D C 1
ATOM 11531 O O . ALA D 1 171 ? 41.609 -35.988 -1.296 1.00 15.17 171 ALA D O 1
ATOM 11533 N N . ILE D 1 172 ? 43.784 -36.450 -1.611 1.00 12.23 172 ILE D N 1
ATOM 11534 C CA . ILE D 1 172 ? 44.185 -36.160 -0.239 1.00 19.25 172 ILE D CA 1
ATOM 11535 C C . ILE D 1 172 ? 45.374 -35.215 -0.311 1.00 23.39 172 ILE D C 1
ATOM 11536 O O . ILE D 1 172 ? 46.418 -35.553 -0.884 1.00 28.08 172 ILE D O 1
ATOM 11541 N N . SER D 1 173 ? 45.201 -34.027 0.261 1.00 24.17 173 SER D N 1
ATOM 11542 C CA . SER D 1 173 ? 46.189 -32.960 0.152 1.00 18.43 173 SER D CA 1
ATOM 11543 C C . SER D 1 173 ? 46.015 -31.968 1.293 1.00 19.43 173 SER D C 1
ATOM 11544 O O . SER D 1 173 ? 45.036 -32.035 2.026 1.00 15.90 173 SER D O 1
ATOM 11547 N N . CYS D 1 174 ? 46.955 -31.030 1.403 1.00 17.87 174 CYS D N 1
ATOM 11548 C CA . CYS D 1 174 ? 47.035 -30.088 2.520 1.00 22.78 174 CYS D CA 1
ATOM 11549 C C . CYS D 1 174 ? 47.818 -28.825 2.117 1.00 23.38 174 CYS D C 1
ATOM 11550 O O . CYS D 1 174 ? 48.785 -28.919 1.352 1.00 15.71 174 CYS D O 1
ATOM 11553 N N . MET D 1 175 ? 47.397 -27.663 2.636 1.00 16.63 175 MET D N 1
ATOM 11554 C CA . MET D 1 175 ? 48.097 -26.378 2.432 1.00 16.42 175 MET D CA 1
ATOM 11555 C C . MET D 1 175 ? 49.501 -26.404 3.029 1.00 21.00 175 MET D C 1
ATOM 11556 O O . MET D 1 175 ? 49.658 -26.613 4.233 1.00 18.70 175 MET D O 1
ATOM 11561 N N . THR D 1 176 ? 50.515 -26.196 2.192 1.00 18.35 176 THR D N 1
ATOM 11562 C CA . THR D 1 176 ? 51.906 -26.148 2.669 1.00 20.16 176 THR D CA 1
ATOM 11563 C C . THR D 1 176 ? 52.277 -24.745 3.160 1.00 23.47 176 THR D C 1
ATOM 11564 O O . THR D 1 176 ? 53.236 -24.572 3.903 1.00 19.61 176 THR D O 1
ATOM 11568 N N . VAL D 1 177 ? 51.504 -23.751 2.727 1.00 24.95 177 VAL D N 1
ATOM 11569 C CA . VAL D 1 177 ? 51.708 -22.355 3.112 1.00 24.78 177 VAL D CA 1
ATOM 11570 C C . VAL D 1 177 ? 50.434 -21.872 3.815 1.00 26.18 177 VAL D C 1
ATOM 11571 O O . VAL D 1 177 ? 49.530 -21.358 3.159 1.00 29.32 177 VAL D O 1
ATOM 11575 N N . PRO D 1 178 ? 50.347 -22.059 5.148 1.00 23.51 178 PRO D N 1
ATOM 11576 C CA . PRO D 1 178 ? 49.170 -21.630 5.903 1.00 25.77 178 PRO D CA 1
ATOM 11577 C C . PRO D 1 178 ? 49.106 -20.117 6.175 1.00 28.28 178 PRO D C 1
ATOM 11578 O O . PRO D 1 178 ? 50.040 -19.546 6.750 1.00 26.56 178 PRO D O 1
ATOM 11582 N N . THR D 1 179 ? 48.018 -19.478 5.733 1.00 21.39 179 THR D N 1
ATOM 11583 C CA . THR D 1 179 ? 47.711 -18.084 6.079 1.00 16.95 179 THR D CA 1
ATOM 11584 C C . THR D 1 179 ? 46.214 -17.953 6.342 1.00 18.52 179 THR D C 1
ATOM 11585 O O . THR D 1 179 ? 45.444 -18.881 6.076 1.00 15.57 179 THR D O 1
ATOM 11589 N N . ILE D 1 180 ? 45.813 -16.790 6.851 1.00 13.60 180 ILE D N 1
ATOM 11590 C CA . ILE D 1 180 ? 44.398 -16.487 7.092 1.00 20.63 180 ILE D CA 1
ATOM 11591 C C . ILE D 1 180 ? 43.633 -16.191 5.795 1.00 18.03 180 ILE D C 1
ATOM 11592 O O . ILE D 1 180 ? 42.435 -16.442 5.715 1.00 21.16 180 ILE D O 1
ATOM 11597 N N . GLN D 1 181 ? 44.332 -15.677 4.782 1.00 21.74 181 GLN D N 1
ATOM 11598 C CA . GLN D 1 181 ? 43.721 -15.407 3.477 1.00 18.78 181 GLN D CA 1
ATOM 11599 C C . GLN D 1 181 ? 43.558 -16.709 2.697 1.00 22.38 181 GLN D C 1
ATOM 11600 O O . GLN D 1 181 ? 42.568 -16.904 2.002 1.00 8.82 181 GLN D O 1
ATOM 11606 N N . GLY D 1 182 ? 44.534 -17.602 2.831 1.00 15.78 182 GLY D N 1
ATOM 11607 C CA . GLY D 1 182 ? 44.476 -18.924 2.210 1.00 17.08 182 GLY D CA 1
ATOM 11608 C C . GLY D 1 182 ? 43.419 -19.839 2.808 1.00 16.43 182 GLY D C 1
ATOM 11609 O O . GLY D 1 182 ? 42.788 -20.627 2.090 1.00 17.67 182 GLY D O 1
ATOM 11610 N N . THR D 1 183 ? 43.212 -19.745 4.120 1.00 11.36 183 THR D N 1
ATOM 11611 C CA . THR D 1 183 ? 42.200 -20.575 4.769 1.00 17.75 183 THR D CA 1
ATOM 11612 C C . THR D 1 183 ? 40.819 -20.057 4.372 1.00 15.23 183 THR D C 1
ATOM 11613 O O . THR D 1 183 ? 39.930 -20.851 4.062 1.00 14.84 183 THR D O 1
ATOM 11617 N N . ASP D 1 184 ? 40.687 -18.729 4.328 1.00 15.88 184 ASP D N 1
ATOM 11618 C CA . ASP D 1 184 ? 39.464 -18.055 3.896 1.00 19.97 184 ASP D CA 1
ATOM 11619 C C . ASP D 1 184 ? 39.086 -18.405 2.462 1.00 21.29 184 ASP D C 1
ATOM 11620 O O . ASP D 1 184 ? 37.905 -18.590 2.172 1.00 17.67 184 ASP D O 1
ATOM 11625 N N . GLN D 1 185 ? 40.088 -18.497 1.580 1.00 15.92 185 GLN D N 1
ATOM 11626 C CA . GLN D 1 185 ? 39.871 -18.900 0.192 1.00 15.03 185 GLN D CA 1
ATOM 11627 C C . GLN D 1 185 ? 39.323 -20.322 0.109 1.00 16.00 185 GLN D C 1
ATOM 11628 O O . GLN D 1 185 ? 38.360 -20.578 -0.635 1.00 17.86 185 GLN D O 1
ATOM 11634 N N . LEU D 1 186 ? 39.926 -21.225 0.891 1.00 16.18 186 LEU D N 1
ATOM 11635 C CA . LEU D 1 186 ? 39.473 -22.618 1.023 1.00 12.16 186 LEU D CA 1
ATOM 11636 C C . LEU D 1 186 ? 38.043 -22.695 1.540 1.00 15.29 186 LEU D C 1
ATOM 11637 O O . LEU D 1 186 ? 37.262 -23.510 1.060 1.00 23.11 186 LEU D O 1
ATOM 11642 N N . MET D 1 187 ? 37.696 -21.828 2.489 1.00 9.10 187 MET D N 1
ATOM 11643 C CA . MET D 1 187 ? 36.331 -21.797 3.039 1.00 10.59 187 MET D CA 1
ATOM 11644 C C . MET D 1 187 ? 35.299 -21.266 2.047 1.00 15.56 187 MET D C 1
ATOM 11645 O O . MET D 1 187 ? 34.247 -21.875 1.866 1.00 16.64 187 MET D O 1
ATOM 11650 N N . LYS D 1 188 ? 35.611 -20.141 1.407 1.00 12.48 188 LYS D N 1
ATOM 11651 C CA . LYS D 1 188 ? 34.707 -19.486 0.448 1.00 18.48 188 LYS D CA 1
ATOM 11652 C C . LYS D 1 188 ? 34.531 -20.169 -0.920 1.00 19.97 188 LYS D C 1
ATOM 11653 O O . LYS D 1 188 ? 33.508 -19.972 -1.562 1.00 19.11 188 LYS D O 1
ATOM 11659 N N . HIS D 1 189 ? 35.524 -20.943 -1.368 1.00 17.75 189 HIS D N 1
ATOM 11660 C CA . HIS D 1 189 ? 35.581 -21.462 -2.748 1.00 21.41 189 HIS D CA 1
ATOM 11661 C C . HIS D 1 189 ? 34.325 -22.221 -3.176 1.00 21.14 189 HIS D C 1
ATOM 11662 O O . HIS D 1 189 ? 33.770 -22.996 -2.402 1.00 18.13 189 HIS D O 1
ATOM 11669 N N . LYS D 1 190 ? 33.894 -21.980 -4.414 1.00 22.18 190 LYS D N 1
ATOM 11670 C CA . LYS D 1 190 ? 32.700 -22.600 -4.991 1.00 22.41 190 LYS D CA 1
ATOM 11671 C C . LYS D 1 190 ? 32.796 -24.135 -5.080 1.00 22.20 190 LYS D C 1
ATOM 11672 O O . LYS D 1 190 ? 31.799 -24.828 -4.915 1.00 16.44 190 LYS D O 1
ATOM 11678 N N . ASP D 1 191 ? 34.000 -24.653 -5.314 1.00 16.47 191 ASP D N 1
ATOM 11679 C CA . ASP D 1 191 ? 34.216 -26.103 -5.415 1.00 21.74 191 ASP D CA 1
ATOM 11680 C C . ASP D 1 191 ? 34.517 -26.811 -4.087 1.00 24.82 191 ASP D C 1
ATOM 11681 O O . ASP D 1 191 ? 34.549 -28.036 -4.042 1.00 23.30 191 ASP D O 1
ATOM 11686 N N . THR D 1 192 ? 34.740 -26.043 -3.022 1.00 18.91 192 THR D N 1
ATOM 11687 C CA . THR D 1 192 ? 34.677 -26.575 -1.659 1.00 23.05 192 THR D CA 1
ATOM 11688 C C . THR D 1 192 ? 33.216 -26.896 -1.339 1.00 18.57 192 THR D C 1
ATOM 11689 O O . THR D 1 192 ? 32.378 -25.992 -1.269 1.00 20.41 192 THR D O 1
ATOM 11693 N N . ALA D 1 193 ? 32.919 -28.180 -1.156 1.00 15.20 193 ALA D N 1
ATOM 11694 C CA . ALA D 1 193 ? 31.538 -28.641 -0.943 1.00 18.50 193 ALA D CA 1
ATOM 11695 C C . ALA D 1 193 ? 31.052 -28.520 0.505 1.00 17.56 193 ALA D C 1
ATOM 11696 O O . ALA D 1 193 ? 29.863 -28.244 0.756 1.00 13.94 193 ALA D O 1
ATOM 11698 N N . VAL D 1 194 ? 31.967 -28.748 1.449 1.00 19.22 194 VAL D N 1
ATOM 11699 C CA . VAL D 1 194 ? 31.663 -28.732 2.884 1.00 16.15 194 VAL D CA 1
ATOM 11700 C C . VAL D 1 194 ? 32.928 -28.359 3.688 1.00 17.36 194 VAL D C 1
ATOM 11701 O O . VAL D 1 194 ? 34.069 -28.597 3.241 1.00 8.52 194 VAL D O 1
ATOM 11705 N N . ILE D 1 195 ? 32.720 -27.744 4.853 1.00 18.33 195 ILE D N 1
ATOM 11706 C CA . ILE D 1 195 ? 33.816 -27.458 5.786 1.00 24.19 195 ILE D CA 1
ATOM 11707 C C . ILE D 1 195 ? 33.654 -28.209 7.116 1.00 24.07 195 ILE D C 1
ATOM 11708 O O . ILE D 1 195 ? 32.678 -27.998 7.842 1.00 20.43 195 ILE D O 1
ATOM 11713 N N . LEU D 1 196 ? 34.616 -29.076 7.420 1.00 21.91 196 LEU D N 1
ATOM 11714 C CA . LEU D 1 196 ? 34.756 -29.641 8.761 1.00 24.84 196 LEU D CA 1
ATOM 11715 C C . LEU D 1 196 ? 35.589 -28.674 9.579 1.00 20.55 196 LEU D C 1
ATOM 11716 O O . LEU D 1 196 ? 36.817 -28.674 9.495 1.00 19.81 196 LEU D O 1
ATOM 11721 N N . ALA D 1 197 ? 34.915 -27.835 10.353 1.00 13.54 197 ALA D N 1
ATOM 11722 C CA . ALA D 1 197 ? 35.582 -26.778 11.105 1.00 26.53 197 ALA D CA 1
ATOM 11723 C C . ALA D 1 197 ? 35.875 -27.212 12.540 1.00 25.98 197 ALA D C 1
ATOM 11724 O O . ALA D 1 197 ? 35.118 -26.893 13.465 1.00 24.92 197 ALA D O 1
ATOM 11726 N N . THR D 1 198 ? 36.967 -27.958 12.707 1.00 24.43 198 THR D N 1
ATOM 11727 C CA . THR D 1 198 ? 37.447 -28.352 14.026 1.00 25.20 198 THR D CA 1
ATOM 11728 C C . THR D 1 198 ? 38.488 -27.334 14.497 1.00 30.81 198 THR D C 1
ATOM 11729 O O . THR D 1 198 ? 39.650 -27.374 14.089 1.00 33.84 198 THR D O 1
ATOM 11733 N N . GLY D 1 199 ? 38.045 -26.411 15.344 1.00 31.99 199 GLY D N 1
ATOM 11734 C CA . GLY D 1 199 ? 38.893 -25.345 15.861 1.00 34.36 199 GLY D CA 1
ATOM 11735 C C . GLY D 1 199 ? 38.089 -24.394 16.723 1.00 35.11 199 GLY D C 1
ATOM 11736 O O . GLY D 1 199 ? 36.981 -24.725 17.143 1.00 27.91 199 GLY D O 1
ATOM 11737 N N . GLY D 1 200 ? 38.639 -23.204 16.967 1.00 35.98 200 GLY D N 1
ATOM 11738 C CA . GLY D 1 200 ? 38.007 -22.195 17.825 1.00 36.40 200 GLY D CA 1
ATOM 11739 C C . GLY D 1 200 ? 36.669 -21.695 17.317 1.00 38.29 200 GLY D C 1
ATOM 11740 O O . GLY D 1 200 ? 36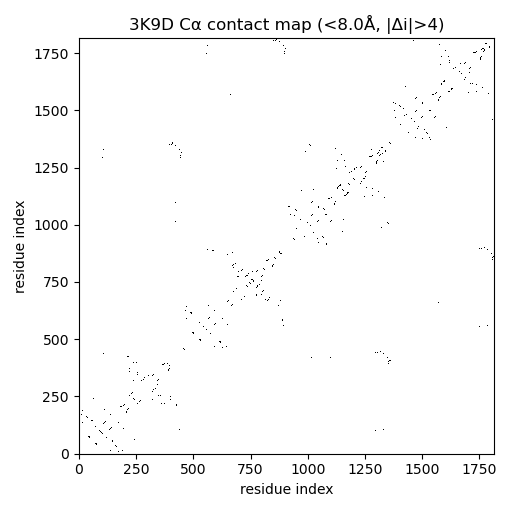.305 -21.946 16.166 1.00 35.96 200 GLY D O 1
ATOM 11741 N N . SER D 1 201 ? 35.942 -20.980 18.177 1.00 34.21 201 SER D N 1
ATOM 11742 C CA . SER D 1 201 ? 34.568 -20.555 17.879 1.00 41.35 201 SER D CA 1
ATOM 11743 C C . SER D 1 201 ? 34.482 -19.398 16.876 1.00 34.45 201 SER D C 1
ATOM 11744 O O . SER D 1 201 ? 33.602 -19.397 16.014 1.00 36.54 201 SER D O 1
ATOM 11747 N N . ALA D 1 202 ? 35.389 -18.426 16.992 1.00 28.48 202 ALA D N 1
ATOM 11748 C CA . ALA D 1 202 ? 35.489 -17.327 16.026 1.00 31.53 202 ALA D CA 1
ATOM 11749 C C . ALA D 1 202 ? 35.830 -17.853 14.628 1.00 35.29 202 ALA D C 1
ATOM 11750 O O . ALA D 1 202 ? 35.321 -17.348 13.623 1.00 31.75 202 ALA D O 1
ATOM 11752 N N . MET D 1 203 ? 36.682 -18.878 14.593 1.00 35.61 203 MET D N 1
ATOM 11753 C CA . MET D 1 203 ? 37.030 -19.621 13.384 1.00 36.32 203 MET D CA 1
ATOM 11754 C C . MET D 1 203 ? 35.821 -20.408 12.861 1.00 37.87 203 MET D C 1
ATOM 11755 O O . MET D 1 203 ? 35.650 -20.566 11.649 1.00 45.17 203 MET D O 1
ATOM 11760 N N . VAL D 1 204 ? 34.988 -20.888 13.785 1.00 40.01 204 VAL D N 1
ATOM 11761 C CA . VAL D 1 204 ? 33.796 -21.665 13.449 1.00 33.98 204 VAL D CA 1
ATOM 11762 C C . VAL D 1 204 ? 32.689 -20.764 12.888 1.00 32.22 204 VAL D C 1
ATOM 11763 O O . VAL D 1 204 ? 31.934 -21.179 12.002 1.00 34.16 204 VAL D O 1
ATOM 11767 N N . LYS D 1 205 ? 32.627 -19.525 13.381 1.00 29.99 205 LYS D N 1
ATOM 11768 C CA . LYS D 1 205 ? 31.636 -18.546 12.936 1.00 31.50 205 LYS D CA 1
ATOM 11769 C C . LYS D 1 205 ? 31.990 -18.050 11.534 1.00 22.66 205 LYS D C 1
ATOM 11770 O O . LYS D 1 205 ? 31.108 -17.790 10.721 1.00 24.04 205 LYS D O 1
ATOM 11776 N N . ALA D 1 206 ? 33.287 -17.949 11.263 1.00 22.71 206 ALA D N 1
ATOM 11777 C CA . ALA D 1 206 ? 33.798 -17.670 9.923 1.00 23.09 206 ALA D CA 1
ATOM 11778 C C . ALA D 1 206 ? 33.346 -18.721 8.901 1.00 22.75 206 ALA D C 1
ATOM 11779 O O . ALA D 1 206 ? 33.000 -18.384 7.775 1.00 20.70 206 ALA D O 1
ATOM 11781 N N . ALA D 1 207 ? 33.330 -19.985 9.312 1.00 22.19 207 ALA D N 1
ATOM 11782 C CA . ALA D 1 207 ? 32.855 -21.084 8.476 1.00 22.22 207 ALA D CA 1
ATOM 11783 C C . ALA D 1 207 ? 31.335 -21.038 8.208 1.00 19.58 207 ALA D C 1
ATOM 11784 O O . ALA D 1 207 ? 30.895 -21.337 7.093 1.00 22.07 207 ALA D O 1
ATOM 11786 N N . TYR D 1 208 ? 30.543 -20.658 9.220 1.00 22.11 208 TYR D N 1
ATOM 11787 C CA . TYR D 1 208 ? 29.097 -20.415 9.038 1.00 17.54 208 TYR D CA 1
ATOM 11788 C C . TYR D 1 208 ? 28.769 -19.088 8.352 1.00 16.90 208 TYR D C 1
ATOM 11789 O O . TYR D 1 208 ? 27.624 -18.851 7.969 1.00 21.65 208 TYR D O 1
ATOM 11798 N N . SER D 1 209 ? 29.779 -18.236 8.195 1.00 15.02 209 SER D N 1
ATOM 11799 C CA . SER D 1 209 ? 29.656 -16.999 7.429 1.00 13.38 209 SER D CA 1
ATOM 11800 C C . SER D 1 209 ? 30.328 -17.102 6.052 1.00 15.61 209 SER D C 1
ATOM 11801 O O . SER D 1 209 ? 30.399 -16.107 5.334 1.00 16.08 209 SER D O 1
ATOM 11804 N N . SER D 1 210 ? 30.798 -18.296 5.679 1.00 14.68 210 SER D N 1
ATOM 11805 C CA . SER D 1 210 ? 31.651 -18.451 4.489 1.00 17.13 210 SER D CA 1
ATOM 11806 C C . SER D 1 210 ? 30.921 -18.560 3.146 1.00 26.86 210 SER D C 1
ATOM 11807 O O . SER D 1 210 ? 31.544 -18.385 2.097 1.00 16.00 210 SER D O 1
ATOM 11810 N N . GLY D 1 211 ? 29.624 -18.872 3.175 1.00 16.38 211 GLY D N 1
ATOM 11811 C CA . GLY D 1 211 ? 28.844 -19.087 1.949 1.00 18.14 211 GLY D CA 1
ATOM 11812 C C . GLY D 1 211 ? 28.743 -20.561 1.601 1.00 19.49 211 GLY D C 1
ATOM 11813 O O . GLY D 1 211 ? 27.990 -20.958 0.707 1.00 19.93 211 GLY D O 1
ATOM 11814 N N . THR D 1 212 ? 29.511 -21.364 2.336 1.00 15.82 212 THR D N 1
ATOM 11815 C CA . THR D 1 212 ? 29.661 -22.798 2.123 1.00 21.58 212 THR D CA 1
ATOM 11816 C C . THR D 1 212 ? 29.081 -23.494 3.363 1.00 16.96 212 THR D C 1
ATOM 11817 O O . THR D 1 212 ? 29.298 -23.009 4.480 1.00 12.97 212 THR D O 1
ATOM 11821 N N . PRO D 1 213 ? 28.324 -24.604 3.178 1.00 19.62 213 PRO D N 1
ATOM 11822 C CA . PRO D 1 213 ? 27.818 -25.369 4.325 1.00 20.89 213 PRO D CA 1
ATOM 11823 C C . PRO D 1 213 ? 28.940 -25.850 5.256 1.00 19.28 213 PRO D C 1
ATOM 11824 O O . PRO D 1 213 ? 29.884 -26.529 4.823 1.00 17.95 213 PRO D O 1
ATOM 11828 N N . ALA D 1 214 ? 28.841 -25.460 6.524 1.00 20.58 214 ALA D N 1
ATOM 11829 C CA . ALA D 1 214 ? 29.850 -25.814 7.525 1.00 20.32 214 ALA D CA 1
ATOM 11830 C C . ALA D 1 214 ? 29.280 -26.792 8.537 1.00 25.41 214 ALA D C 1
ATOM 11831 O O . ALA D 1 214 ? 28.080 -26.780 8.842 1.00 19.87 214 ALA D O 1
ATOM 11833 N N . ILE D 1 215 ? 30.151 -27.648 9.049 1.00 20.43 215 ILE D N 1
ATOM 11834 C CA . ILE D 1 215 ? 29.789 -28.565 10.117 1.00 25.93 215 ILE D CA 1
ATOM 11835 C C . ILE D 1 215 ? 30.895 -28.398 11.159 1.00 26.44 215 ILE D C 1
ATOM 11836 O O . ILE D 1 215 ? 32.033 -28.827 10.963 1.00 22.89 215 ILE D O 1
ATOM 11841 N N . GLY D 1 216 ? 30.557 -27.688 12.234 1.00 26.89 216 GLY D N 1
ATOM 11842 C CA . GLY D 1 216 ? 31.554 -27.167 13.162 1.00 23.03 216 GLY D CA 1
ATOM 11843 C C . GLY D 1 216 ? 31.396 -27.596 14.610 1.00 26.72 216 GLY D C 1
ATOM 11844 O O . GLY D 1 216 ? 30.420 -28.255 14.982 1.00 25.09 216 GLY D O 1
ATOM 11845 N N . VAL D 1 217 ? 32.374 -27.197 15.422 1.00 30.20 217 VAL D N 1
ATOM 11846 C CA . VAL D 1 217 ? 32.484 -27.601 16.823 1.00 24.68 217 VAL D CA 1
ATOM 11847 C C . VAL D 1 217 ? 32.369 -26.402 17.772 1.00 27.11 217 VAL D C 1
ATOM 11848 O O . VAL D 1 217 ? 32.538 -25.247 17.364 1.00 27.98 217 VAL D O 1
ATOM 11852 N N . GLY D 1 218 ? 32.072 -26.691 19.037 1.00 28.35 218 GLY D N 1
ATOM 11853 C CA . GLY D 1 218 ? 32.083 -25.680 20.090 1.00 22.68 218 GLY D CA 1
ATOM 11854 C C . GLY D 1 218 ? 33.173 -25.935 21.122 1.00 25.79 218 GLY D C 1
ATOM 11855 O O . GLY D 1 218 ? 33.813 -26.999 21.101 1.00 27.73 218 GLY D O 1
ATOM 11856 N N . PRO D 1 219 ? 33.398 -24.958 22.027 1.00 22.69 219 PRO D N 1
ATOM 11857 C CA . PRO D 1 219 ? 34.322 -25.138 23.146 1.00 28.48 219 PRO D CA 1
ATOM 11858 C C . PRO D 1 219 ? 33.816 -26.209 24.116 1.00 24.54 219 PRO D C 1
ATOM 11859 O O . PRO D 1 219 ? 32.614 -26.286 24.387 1.00 25.81 219 PRO D O 1
ATOM 11863 N N . GLY D 1 220 ? 34.729 -27.046 24.592 1.00 20.04 220 GLY D N 1
ATOM 11864 C CA . GLY D 1 220 ? 34.405 -28.094 25.552 1.00 27.79 220 GLY D CA 1
ATOM 11865 C C . GLY D 1 220 ? 34.659 -27.653 26.980 1.00 27.18 220 GLY D C 1
ATOM 11866 O O . GLY D 1 220 ? 35.810 -27.614 27.429 1.00 26.81 220 GLY D O 1
ATOM 11867 N N . ASN D 1 221 ? 33.575 -27.334 27.687 1.00 18.20 221 ASN D N 1
ATOM 11868 C CA . ASN D 1 221 ? 33.622 -26.876 29.079 1.00 18.29 221 ASN D CA 1
ATOM 11869 C C . ASN D 1 221 ? 32.876 -27.853 30.029 1.00 17.31 221 ASN D C 1
ATOM 11870 O O . ASN D 1 221 ? 32.297 -27.460 31.044 1.00 16.98 221 ASN D O 1
ATOM 11875 N N . GLY D 1 222 ? 32.947 -29.140 29.696 1.00 17.04 222 GLY D N 1
ATOM 11876 C CA . GLY D 1 222 ? 32.145 -30.186 30.338 1.00 18.02 222 GLY D CA 1
ATOM 11877 C C . GLY D 1 222 ? 32.457 -30.555 31.777 1.00 18.77 222 GLY D C 1
ATOM 11878 O O . GLY D 1 222 ? 33.565 -31.000 32.081 1.00 20.07 222 GLY D O 1
ATOM 11879 N N . PRO D 1 223 ? 31.475 -30.367 32.677 1.00 18.79 223 PRO D N 1
ATOM 11880 C CA . PRO D 1 223 ? 31.563 -30.782 34.082 1.00 19.84 223 PRO D CA 1
ATOM 11881 C C . PRO D 1 223 ? 31.580 -32.303 34.276 1.00 20.69 223 PRO D C 1
ATOM 11882 O O . PRO D 1 223 ? 31.243 -33.062 33.361 1.00 16.50 223 PRO D O 1
ATOM 11886 N N . ALA D 1 224 ? 31.983 -32.733 35.467 1.00 19.66 224 ALA D N 1
ATOM 11887 C CA . ALA D 1 224 ? 31.941 -34.138 35.842 1.00 16.83 224 ALA D CA 1
ATOM 11888 C C . ALA D 1 224 ? 31.242 -34.271 37.177 1.00 17.34 224 ALA D C 1
ATOM 11889 O O . ALA D 1 224 ? 31.838 -34.030 38.230 1.00 20.53 224 ALA D O 1
ATOM 11891 N N . PHE D 1 225 ? 29.971 -34.647 37.127 1.00 17.39 225 PHE D N 1
ATOM 11892 C CA . PHE D 1 225 ? 29.196 -34.858 38.335 1.00 15.20 225 PHE D CA 1
ATOM 11893 C C . PHE D 1 225 ? 29.410 -36.271 38.862 1.00 17.45 225 PHE D C 1
ATOM 11894 O O . PHE D 1 225 ? 28.936 -37.246 38.274 1.00 16.74 225 PHE D O 1
ATOM 11902 N N . ILE D 1 226 ? 30.151 -36.373 39.960 1.00 18.60 226 ILE D N 1
ATOM 11903 C CA . ILE D 1 226 ? 30.217 -37.620 40.702 1.00 17.23 226 ILE D CA 1
ATOM 11904 C C . ILE D 1 226 ? 29.118 -37.565 41.755 1.00 17.38 226 ILE D C 1
ATOM 11905 O O . ILE D 1 226 ? 29.226 -36.838 42.751 1.00 20.27 226 ILE D O 1
ATOM 11910 N N . GLU D 1 227 ? 28.057 -38.328 41.504 1.00 14.25 227 GLU D N 1
ATOM 11911 C CA . GLU D 1 227 ? 26.897 -38.412 42.384 1.00 15.50 227 GLU D CA 1
ATOM 11912 C C . GLU D 1 227 ? 27.237 -39.324 43.580 1.00 17.21 227 GLU D C 1
ATOM 11913 O O . GLU D 1 227 ? 28.253 -40.028 43.565 1.00 14.00 227 GLU D O 1
ATOM 11919 N N . ARG D 1 228 ? 26.397 -39.310 44.613 1.00 17.02 228 ARG D N 1
ATOM 11920 C CA . ARG D 1 228 ? 26.693 -40.030 45.853 1.00 19.55 228 ARG D CA 1
ATOM 11921 C C . ARG D 1 228 ? 26.447 -41.542 45.821 1.00 22.78 228 ARG D C 1
ATOM 11922 O O . ARG D 1 228 ? 26.702 -42.231 46.815 1.00 24.35 228 ARG D O 1
ATOM 11930 N N . SER D 1 229 ? 25.955 -42.061 44.696 1.00 19.28 229 SER D N 1
ATOM 11931 C CA . SER D 1 229 ? 25.828 -43.511 44.526 1.00 20.39 229 SER D CA 1
ATOM 11932 C C . SER D 1 229 ? 26.889 -44.080 43.573 1.00 20.54 229 SER D C 1
ATOM 11933 O O . SER D 1 229 ? 26.851 -45.263 43.234 1.00 20.14 229 SER D O 1
ATOM 11936 N N . ALA D 1 230 ? 27.840 -43.238 43.165 1.00 19.40 230 ALA D N 1
ATOM 11937 C CA . ALA D 1 230 ? 28.896 -43.633 42.225 1.00 19.47 230 ALA D CA 1
ATOM 11938 C C . ALA D 1 230 ? 30.027 -44.439 42.860 1.00 19.21 230 ALA D C 1
ATOM 11939 O O . ALA D 1 230 ? 30.371 -44.229 44.023 1.00 17.64 230 ALA D O 1
ATOM 11941 N N . ASN D 1 231 ? 30.603 -45.345 42.068 1.00 20.42 231 ASN D N 1
ATOM 11942 C CA . ASN D 1 231 ? 31.868 -46.009 42.386 1.00 21.48 231 ASN D CA 1
ATOM 11943 C C . ASN D 1 231 ? 32.987 -44.962 42.402 1.00 18.66 231 ASN D C 1
ATOM 11944 O O . ASN D 1 231 ? 33.507 -44.585 41.351 1.00 22.65 231 ASN D O 1
ATOM 11949 N N . ILE D 1 232 ? 33.335 -44.500 43.603 1.00 19.69 232 ILE D N 1
ATOM 11950 C CA . ILE D 1 232 ? 34.295 -43.400 43.806 1.00 19.06 232 ILE D CA 1
ATOM 11951 C C . ILE D 1 232 ? 35.753 -43.662 43.326 1.00 18.95 232 ILE D C 1
ATOM 11952 O O . ILE D 1 232 ? 36.333 -42.788 42.668 1.00 22.88 232 ILE D O 1
ATOM 11957 N N . PRO D 1 233 ? 36.351 -44.838 43.652 1.00 18.48 233 PRO D N 1
ATOM 11958 C CA . PRO D 1 233 ? 37.652 -45.151 43.039 1.00 15.69 233 PRO D CA 1
ATOM 11959 C C . PRO D 1 233 ? 37.660 -45.239 41.507 1.00 13.58 233 PRO D C 1
ATOM 11960 O O . PRO D 1 233 ? 38.621 -44.785 40.889 1.00 17.03 233 PRO D O 1
ATOM 11964 N N . ARG D 1 234 ? 36.608 -45.803 40.909 1.00 22.69 234 ARG D N 1
ATOM 11965 C CA . ARG D 1 234 ? 36.523 -45.898 39.446 1.00 17.07 234 ARG D CA 1
ATOM 11966 C C . ARG D 1 234 ? 36.268 -44.542 38.800 1.00 16.33 234 ARG D C 1
ATOM 11967 O O . ARG D 1 234 ? 36.819 -44.258 37.733 1.00 16.12 234 ARG D O 1
ATOM 11975 N N . ALA D 1 235 ? 35.448 -43.715 39.453 1.00 18.14 235 ALA D N 1
ATOM 11976 C CA . ALA D 1 235 ? 35.160 -42.356 38.984 1.00 19.19 235 ALA D CA 1
ATOM 11977 C C . ALA D 1 235 ? 36.432 -41.513 38.900 1.00 17.55 235 ALA D C 1
ATOM 11978 O O . ALA D 1 235 ? 36.730 -40.942 37.849 1.00 17.87 235 ALA D O 1
ATOM 11980 N N . VAL D 1 236 ? 37.172 -41.471 40.008 1.00 13.79 236 VAL D N 1
ATOM 11981 C CA . VAL D 1 236 ? 38.438 -40.733 40.130 1.00 15.83 236 VAL D CA 1
ATOM 11982 C C . VAL D 1 236 ? 39.491 -41.200 39.119 1.00 15.74 236 VAL D C 1
ATOM 11983 O O . VAL D 1 236 ? 40.134 -40.377 38.469 1.00 13.70 236 VAL D O 1
ATOM 11987 N N . LYS D 1 237 ? 39.632 -42.519 38.976 1.00 14.49 237 LYS D N 1
ATOM 11988 C CA . LYS D 1 237 ? 40.506 -43.122 37.964 1.00 16.69 237 LYS D CA 1
ATOM 11989 C C . LYS D 1 237 ? 40.155 -42.638 36.545 1.00 17.42 237 LYS D C 1
ATOM 11990 O O . LYS D 1 237 ? 41.042 -42.246 35.789 1.00 19.93 237 LYS D O 1
ATOM 11996 N N . HIS D 1 238 ? 38.860 -42.645 36.219 1.00 19.56 238 HIS D N 1
ATOM 11997 C CA . HIS D 1 238 ? 38.345 -42.228 34.912 1.00 14.68 238 HIS D CA 1
ATOM 11998 C C . HIS D 1 238 ? 38.583 -40.754 34.605 1.00 17.17 238 HIS D C 1
ATOM 11999 O O . HIS D 1 238 ? 38.967 -40.400 33.484 1.00 15.21 238 HIS D O 1
ATOM 12006 N N . ILE D 1 239 ? 38.328 -39.901 35.597 1.00 16.42 239 ILE D N 1
ATOM 12007 C CA . ILE D 1 239 ? 38.563 -38.470 35.458 1.00 19.76 239 ILE D CA 1
ATOM 12008 C C . ILE D 1 239 ? 40.057 -38.226 35.250 1.00 17.56 239 ILE D C 1
ATOM 12009 O O . ILE D 1 239 ? 40.441 -37.472 34.365 1.00 21.05 239 ILE D O 1
ATOM 12014 N N . LEU D 1 240 ? 40.891 -38.920 36.015 1.00 19.99 240 LEU D N 1
ATOM 12015 C CA . LEU D 1 240 ? 42.341 -38.834 35.833 1.00 15.13 240 LEU D CA 1
ATOM 12016 C C . LEU D 1 240 ? 42.850 -39.490 34.543 1.00 13.68 240 LEU D C 1
ATOM 12017 O O . LEU D 1 240 ? 43.845 -39.040 33.980 1.00 18.67 240 LEU D O 1
ATOM 12022 N N . ASP D 1 241 ? 42.164 -40.539 34.082 1.00 17.50 241 ASP D N 1
ATOM 12023 C CA . ASP D 1 241 ? 42.464 -41.183 32.796 1.00 20.67 241 ASP D CA 1
ATOM 12024 C C . ASP D 1 241 ? 42.329 -40.197 31.636 1.00 16.83 241 ASP D C 1
ATOM 12025 O O . ASP D 1 241 ? 43.164 -40.171 30.738 1.00 18.52 241 ASP D O 1
ATOM 12030 N N . SER D 1 242 ? 41.277 -39.385 31.665 1.00 21.16 242 SER D N 1
ATOM 12031 C CA . SER D 1 242 ? 41.005 -38.449 30.580 1.00 20.45 242 SER D CA 1
ATOM 12032 C C . SER D 1 242 ? 41.766 -37.139 30.767 1.00 18.10 242 SER D C 1
ATOM 12033 O O . SER D 1 242 ? 42.530 -36.722 29.896 1.00 14.70 242 SER D O 1
ATOM 12036 N N . LYS D 1 243 ? 41.551 -36.497 31.910 1.00 18.87 243 LYS D N 1
ATOM 12037 C CA . LYS D 1 243 ? 42.043 -35.131 32.148 1.00 6.71 243 LYS D CA 1
ATOM 12038 C C . LYS D 1 243 ? 43.568 -34.981 31.982 1.00 21.71 243 LYS D C 1
ATOM 12039 O O . LYS D 1 243 ? 44.061 -33.897 31.658 1.00 19.22 243 LYS D O 1
ATOM 12045 N N . THR D 1 244 ? 44.302 -36.069 32.196 1.00 18.88 244 THR D N 1
ATOM 12046 C CA . THR D 1 244 ? 45.751 -36.059 32.022 1.00 21.17 244 THR D CA 1
ATOM 12047 C C . THR D 1 244 ? 46.167 -36.623 30.655 1.00 21.40 244 THR D C 1
ATOM 12048 O O . THR D 1 244 ? 47.344 -36.539 30.281 1.00 21.02 244 THR D O 1
ATOM 12052 N N . PHE D 1 245 ? 45.206 -37.197 29.924 1.00 19.49 245 PHE D N 1
ATOM 12053 C CA . PHE D 1 245 ? 45.473 -37.790 28.608 1.00 20.94 245 PHE D CA 1
ATOM 12054 C C . PHE D 1 245 ? 45.904 -36.729 27.615 1.00 18.52 245 PHE D C 1
ATOM 12055 O O . PHE D 1 245 ? 45.092 -35.898 27.204 1.00 20.24 245 PHE D O 1
ATOM 12063 N N . ASP D 1 246 ? 47.180 -36.802 27.232 1.00 14.99 246 ASP D N 1
ATOM 12064 C CA . ASP D 1 246 ? 47.868 -35.802 26.404 1.00 21.27 246 ASP D CA 1
ATOM 12065 C C . ASP D 1 246 ? 47.865 -34.427 27.075 1.00 18.16 246 ASP D C 1
ATOM 12066 O O . ASP D 1 246 ? 47.789 -33.398 26.404 1.00 16.29 246 ASP D O 1
ATOM 12071 N N . ASN D 1 247 ? 47.945 -34.438 28.408 1.00 18.18 247 ASN D N 1
ATOM 12072 C CA . ASN D 1 247 ? 47.848 -33.242 29.253 1.00 14.91 247 ASN D CA 1
ATOM 12073 C C . ASN D 1 247 ? 46.606 -32.370 28.974 1.00 22.52 247 ASN D C 1
ATOM 12074 O O . ASN D 1 247 ? 46.680 -31.140 28.994 1.00 18.20 247 ASN D O 1
ATOM 12079 N N . GLY D 1 248 ? 45.478 -33.032 28.694 1.00 15.00 248 GLY D N 1
ATOM 12080 C CA . GLY D 1 248 ? 44.178 -32.372 28.544 1.00 18.74 248 GLY D CA 1
ATOM 12081 C C . GLY D 1 248 ? 43.802 -31.767 27.197 1.00 22.35 248 GLY D C 1
ATOM 12082 O O . GLY D 1 248 ? 42.910 -30.920 27.142 1.00 22.33 248 GLY D O 1
ATOM 12083 N N . THR D 1 249 ? 44.446 -32.208 26.112 1.00 22.86 249 THR D N 1
ATOM 12084 C CA . THR D 1 249 ? 44.224 -31.609 24.780 1.00 21.91 249 THR D CA 1
ATOM 12085 C C . THR D 1 249 ? 42.865 -31.907 24.140 1.00 22.53 249 THR D C 1
ATOM 12086 O O . THR D 1 249 ? 42.356 -31.092 23.371 1.00 13.50 249 THR D O 1
ATOM 12090 N N . ILE D 1 250 ? 42.299 -33.076 24.446 1.00 22.18 250 ILE D N 1
ATOM 12091 C CA . ILE D 1 250 ? 40.997 -33.477 23.901 1.00 24.84 250 ILE D CA 1
ATOM 12092 C C . ILE D 1 250 ? 39.874 -32.698 24.596 1.00 22.16 250 ILE D C 1
ATOM 12093 O O . ILE D 1 250 ? 39.780 -32.700 25.820 1.00 20.51 250 ILE D O 1
ATOM 12098 N N . CYS D 1 251 ? 39.043 -32.024 23.799 1.00 20.22 251 CYS D N 1
ATOM 12099 C CA . CYS D 1 251 ? 37.987 -31.126 24.299 1.00 25.72 251 CYS D CA 1
ATOM 12100 C C . CYS D 1 251 ? 36.841 -31.830 25.047 1.00 17.73 251 CYS D C 1
ATOM 12101 O O . CYS D 1 251 ? 36.142 -31.209 25.854 1.00 25.54 251 CYS D O 1
ATOM 12104 N N . ALA D 1 252 ? 36.663 -33.124 24.783 1.00 18.31 252 ALA D N 1
ATOM 12105 C CA . ALA D 1 252 ? 35.684 -33.948 25.491 1.00 14.44 252 ALA D CA 1
ATOM 12106 C C . ALA D 1 252 ? 36.107 -34.315 26.924 1.00 19.28 252 ALA D C 1
ATOM 12107 O O . ALA D 1 252 ? 35.296 -34.854 27.687 1.00 19.49 252 ALA D O 1
ATOM 12109 N N . SER D 1 253 ? 37.364 -34.040 27.288 1.00 21.78 253 SER D N 1
ATOM 12110 C CA . SER D 1 253 ? 37.837 -34.238 28.671 1.00 16.22 253 SER D CA 1
ATOM 12111 C C . SER D 1 253 ? 37.099 -33.349 29.681 1.00 18.21 253 SER D C 1
ATOM 12112 O O . SER D 1 253 ? 36.436 -32.370 29.309 1.00 15.13 253 SER D O 1
ATOM 12115 N N . GLU D 1 254 ? 37.213 -33.720 30.957 1.00 20.54 254 GLU D N 1
ATOM 12116 C CA . GLU D 1 254 ? 36.621 -32.985 32.078 1.00 18.02 254 GLU D CA 1
ATOM 12117 C C . GLU D 1 254 ? 37.100 -31.536 32.139 1.00 16.85 254 GLU D C 1
ATOM 12118 O O . GLU D 1 254 ? 38.163 -31.208 31.621 1.00 21.59 254 GLU D O 1
ATOM 12124 N N . GLN D 1 255 ? 36.304 -30.676 32.765 1.00 16.26 255 GLN D N 1
ATOM 12125 C CA . GLN D 1 255 ? 36.707 -29.295 32.996 1.00 16.09 255 GLN D CA 1
ATOM 12126 C C . GLN D 1 255 ? 36.486 -28.857 34.437 1.00 16.91 255 GLN D C 1
ATOM 12127 O O . GLN D 1 255 ? 37.220 -28.016 34.960 1.00 12.16 255 GLN D O 1
ATOM 12133 N N . SER D 1 256 ? 35.463 -29.432 35.065 1.00 17.29 256 SER D N 1
ATOM 12134 C CA . SER D 1 256 ? 35.177 -29.224 36.480 1.00 14.79 256 SER D CA 1
ATOM 12135 C C . SER D 1 256 ? 34.718 -30.542 37.104 1.00 21.47 256 SER D C 1
ATOM 12136 O O . SER D 1 256 ? 34.382 -31.495 36.390 1.00 18.90 256 SER D O 1
ATOM 12139 N N . VAL D 1 257 ? 34.734 -30.602 38.432 1.00 19.00 257 VAL D N 1
ATOM 12140 C CA . VAL D 1 257 ? 34.138 -31.723 39.156 1.00 17.83 257 VAL D CA 1
ATOM 12141 C C . VAL D 1 257 ? 32.985 -31.189 40.000 1.00 16.67 257 VAL D C 1
ATOM 12142 O O . VAL D 1 257 ? 33.140 -30.207 40.730 1.00 20.99 257 VAL D O 1
ATOM 12146 N N . VAL D 1 258 ? 31.823 -31.823 39.862 1.00 15.86 258 VAL D N 1
ATOM 12147 C CA . VAL D 1 258 ? 30.663 -31.515 40.697 1.00 18.14 258 VAL D CA 1
ATOM 12148 C C . VAL D 1 258 ? 30.449 -32.641 41.710 1.00 14.47 258 VAL D C 1
ATOM 12149 O O . VAL D 1 258 ? 30.337 -33.817 41.337 1.00 12.48 258 VAL D O 1
ATOM 12153 N N . VAL D 1 259 ? 30.427 -32.280 42.992 1.00 18.59 259 VAL D N 1
ATOM 12154 C CA . VAL D 1 259 ? 30.171 -33.250 44.065 1.00 18.87 259 VAL D CA 1
ATOM 12155 C C . VAL D 1 259 ? 28.994 -32.863 44.961 1.00 20.56 259 VAL D C 1
ATOM 12156 O O . VAL D 1 259 ? 28.651 -31.684 45.099 1.00 16.15 259 VAL D O 1
ATOM 12160 N N . GLU D 1 260 ? 28.375 -33.875 45.558 1.00 21.17 260 GLU D N 1
ATOM 12161 C CA . GLU D 1 260 ? 27.438 -33.654 46.644 1.00 19.06 260 GLU D CA 1
ATOM 12162 C C . GLU D 1 260 ? 28.236 -33.556 47.943 1.00 17.95 260 GLU D C 1
ATOM 12163 O O . GLU D 1 260 ? 29.310 -34.161 48.068 1.00 18.08 260 GLU D O 1
ATOM 12169 N N . ARG D 1 261 ? 27.712 -32.782 48.894 1.00 19.28 261 ARG D N 1
ATOM 12170 C CA . ARG D 1 261 ? 28.399 -32.486 50.159 1.00 23.42 261 ARG D CA 1
ATOM 12171 C C . ARG D 1 261 ? 28.673 -33.726 51.021 1.00 28.45 261 ARG D C 1
ATOM 12172 O O . ARG D 1 261 ? 29.685 -33.784 51.720 1.00 19.88 261 ARG D O 1
ATOM 12180 N N . VAL D 1 262 ? 27.771 -34.708 50.947 1.00 21.46 262 VAL D N 1
ATOM 12181 C CA . VAL D 1 262 ? 27.897 -35.998 51.641 1.00 23.61 262 VAL D CA 1
ATOM 12182 C C . VAL D 1 262 ? 29.075 -36.836 51.099 1.00 23.39 262 VAL D C 1
ATOM 12183 O O . VAL D 1 262 ? 29.772 -37.521 51.857 1.00 24.26 262 VAL D O 1
ATOM 12187 N N . ASN D 1 263 ? 29.297 -36.753 49.789 1.00 15.04 263 ASN D N 1
ATOM 12188 C CA . ASN D 1 263 ? 30.426 -37.411 49.125 1.00 17.05 263 ASN D CA 1
ATOM 12189 C C . ASN D 1 263 ? 31.747 -36.628 49.149 1.00 18.50 263 ASN D C 1
ATOM 12190 O O . ASN D 1 263 ? 32.806 -37.226 48.941 1.00 24.96 263 ASN D O 1
ATOM 12195 N N . LYS D 1 264 ? 31.668 -35.313 49.401 1.00 12.79 264 LYS D N 1
ATOM 12196 C CA . LYS D 1 264 ? 32.781 -34.351 49.232 1.00 18.82 264 LYS D CA 1
ATOM 12197 C C . LYS D 1 264 ? 34.175 -34.841 49.629 1.00 18.95 264 LYS D C 1
ATOM 12198 O O . LYS D 1 264 ? 35.062 -34.929 48.779 1.00 14.10 264 LYS D O 1
ATOM 12204 N N . GLU D 1 265 ? 34.348 -35.171 50.910 1.00 21.36 265 GLU D N 1
ATOM 12205 C CA . GLU D 1 265 ? 35.654 -35.560 51.445 1.00 23.06 265 GLU D CA 1
ATOM 12206 C C . GLU D 1 265 ? 36.135 -36.904 50.904 1.00 19.04 265 GLU D C 1
ATOM 12207 O O . GLU D 1 265 ? 37.304 -37.034 50.541 1.00 18.31 265 GLU D O 1
ATOM 12213 N N . ALA D 1 266 ? 35.229 -37.881 50.831 1.00 19.01 266 ALA D N 1
ATOM 12214 C CA . ALA D 1 266 ? 35.530 -39.210 50.269 1.00 19.11 266 ALA D CA 1
ATOM 12215 C C . ALA D 1 266 ? 36.009 -39.156 48.806 1.00 26.70 266 ALA D C 1
ATOM 12216 O O . ALA D 1 266 ? 36.875 -39.934 48.399 1.00 19.57 266 ALA D O 1
ATOM 12218 N N . VAL D 1 267 ? 35.448 -38.230 48.032 1.00 19.10 267 VAL D N 1
ATOM 12219 C CA . VAL D 1 267 ? 35.884 -37.995 46.653 1.00 18.96 267 VAL D CA 1
ATOM 12220 C C . VAL D 1 267 ? 37.258 -37.300 46.616 1.00 15.73 267 VAL D C 1
ATOM 12221 O O . VAL D 1 267 ? 38.162 -37.757 45.914 1.00 15.96 267 VAL D O 1
ATOM 12225 N N . ILE D 1 268 ? 37.398 -36.219 47.392 1.00 19.35 268 ILE D N 1
ATOM 12226 C CA . ILE D 1 268 ? 38.666 -35.481 47.570 1.00 17.93 268 ILE D CA 1
ATOM 12227 C C . ILE D 1 268 ? 39.834 -36.399 47.972 1.00 18.78 268 ILE D C 1
ATOM 12228 O O . ILE D 1 268 ? 40.900 -36.356 47.354 1.00 20.75 268 ILE D O 1
ATOM 12233 N N . ALA D 1 269 ? 39.600 -37.245 48.978 1.00 18.67 269 ALA D N 1
ATOM 12234 C CA . ALA D 1 269 ? 40.608 -38.168 49.508 1.00 17.72 269 ALA D CA 1
ATOM 12235 C C . ALA D 1 269 ? 40.985 -39.290 48.536 1.00 23.41 269 ALA D C 1
ATOM 12236 O O . ALA D 1 269 ? 42.121 -39.767 48.558 1.00 18.27 269 ALA D O 1
ATOM 12238 N N . GLU D 1 270 ? 40.035 -39.706 47.696 1.00 16.63 270 GLU D N 1
ATOM 12239 C CA . GLU D 1 270 ? 40.298 -40.691 46.640 1.00 14.03 270 GLU D CA 1
ATOM 12240 C C . GLU D 1 270 ? 41.071 -40.062 45.479 1.00 15.82 270 GLU D C 1
ATOM 12241 O O . GLU D 1 270 ? 41.842 -40.742 44.796 1.00 21.01 270 GLU D O 1
ATOM 12247 N N . PHE D 1 271 ? 40.853 -38.766 45.262 1.00 16.07 271 PHE D N 1
ATOM 12248 C CA . PHE D 1 271 ? 41.651 -37.993 44.315 1.00 19.19 271 PHE D CA 1
ATOM 12249 C C . PHE D 1 271 ? 43.099 -37.875 44.817 1.00 22.08 271 PHE D C 1
ATOM 12250 O O . PHE D 1 271 ? 44.044 -38.178 44.080 1.00 20.14 271 PHE D O 1
ATOM 12258 N N . ARG D 1 272 ? 43.255 -37.471 46.079 1.00 19.17 272 ARG D N 1
ATOM 12259 C CA . ARG D 1 272 ? 44.572 -37.344 46.729 1.00 19.61 272 ARG D CA 1
ATOM 12260 C C . ARG D 1 272 ? 45.327 -38.678 46.841 1.00 17.68 272 ARG D C 1
ATOM 12261 O O . ARG D 1 272 ? 46.555 -38.699 46.842 1.00 18.14 272 ARG D O 1
ATOM 12269 N N . LYS D 1 273 ? 44.579 -39.777 46.936 1.00 19.69 273 LYS D N 1
ATOM 12270 C CA . LYS D 1 273 ? 45.145 -41.127 46.922 1.00 18.93 273 LYS D CA 1
ATOM 12271 C C . LYS D 1 273 ? 45.602 -41.538 45.515 1.00 20.80 273 LYS D C 1
ATOM 12272 O O . LYS D 1 273 ? 46.508 -42.359 45.367 1.00 17.23 273 LYS D O 1
ATOM 12278 N N . GLN D 1 274 ? 44.978 -40.966 44.486 1.00 17.81 274 GLN D N 1
ATOM 12279 C CA . GLN D 1 274 ? 45.354 -41.257 43.098 1.00 13.36 274 GLN D CA 1
ATOM 12280 C C . GLN D 1 274 ? 46.177 -40.150 42.420 1.00 19.69 274 GLN D C 1
ATOM 12281 O O . GLN D 1 274 ? 46.295 -40.111 41.190 1.00 20.39 274 GLN D O 1
ATOM 12287 N N . GLY D 1 275 ? 46.742 -39.256 43.228 1.00 14.94 275 GLY D N 1
ATOM 12288 C CA . GLY D 1 275 ? 47.751 -38.314 42.754 1.00 16.49 275 GLY D CA 1
ATOM 12289 C C . GLY D 1 275 ? 47.301 -36.894 42.463 1.00 21.33 275 GLY D C 1
ATOM 12290 O O . GLY D 1 275 ? 48.037 -36.137 41.829 1.00 23.93 275 GLY D O 1
ATOM 12291 N N . ALA D 1 276 ? 46.106 -36.521 42.920 1.00 27.42 276 ALA D N 1
ATOM 12292 C CA . ALA D 1 276 ? 45.612 -35.156 42.719 1.00 18.20 276 ALA D CA 1
ATOM 12293 C C . ALA D 1 276 ? 46.140 -34.185 43.772 1.00 21.93 276 ALA D C 1
ATOM 12294 O O . ALA D 1 276 ? 46.347 -34.554 44.930 1.00 22.30 276 ALA D O 1
ATOM 12296 N N . HIS D 1 277 ? 46.360 -32.944 43.348 1.00 19.45 277 HIS D N 1
ATOM 12297 C CA . HIS D 1 277 ? 46.831 -31.887 44.231 1.00 16.42 277 HIS D CA 1
ATOM 12298 C C . HIS D 1 277 ? 45.751 -30.826 44.349 1.00 21.38 277 HIS D C 1
ATOM 12299 O O . HIS D 1 277 ? 45.364 -30.214 43.350 1.00 19.88 277 HIS D O 1
ATOM 12306 N N . PHE D 1 278 ? 45.251 -30.633 45.569 1.00 13.50 278 PHE D N 1
ATOM 12307 C CA . PHE D 1 278 ? 44.239 -29.610 45.832 1.00 18.68 278 PHE D CA 1
ATOM 12308 C C . PHE D 1 278 ? 44.883 -28.277 46.204 1.00 17.56 278 PHE D C 1
ATOM 12309 O O . PHE D 1 278 ? 45.659 -28.192 47.158 1.00 18.19 278 PHE D O 1
ATOM 12317 N N . LEU D 1 279 ? 44.564 -27.249 45.423 1.00 18.27 279 LEU D N 1
ATOM 12318 C CA . LEU D 1 279 ? 45.071 -25.901 45.647 1.00 15.49 279 LEU D CA 1
ATOM 12319 C C . LEU D 1 279 ? 44.3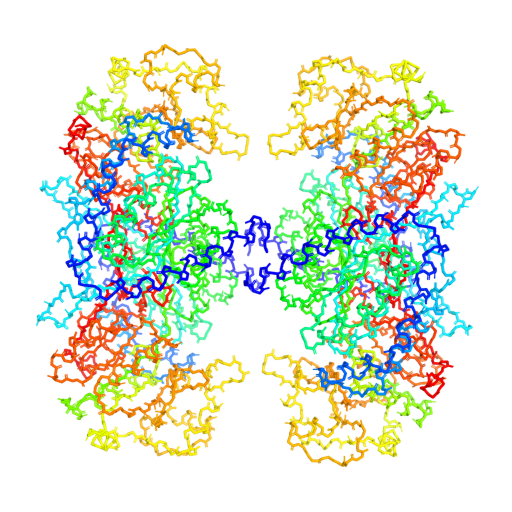85 -25.234 46.832 1.00 24.33 279 LEU D C 1
ATOM 12320 O O . LEU D 1 279 ? 43.210 -25.497 47.109 1.00 21.88 279 LEU D O 1
ATOM 12325 N N . SER D 1 280 ? 45.119 -24.372 47.528 1.00 20.07 280 SER D N 1
ATOM 12326 C CA . SER D 1 280 ? 44.553 -23.593 48.623 1.00 19.90 280 SER D CA 1
ATOM 12327 C C . SER D 1 280 ? 44.022 -22.252 48.129 1.00 21.84 280 SER D C 1
ATOM 12328 O O . SER D 1 280 ? 44.050 -21.965 46.932 1.00 22.41 280 SER D O 1
ATOM 12331 N N . ASP D 1 281 ? 43.539 -21.433 49.058 1.00 24.83 281 ASP D N 1
ATOM 12332 C CA . ASP D 1 281 ? 42.887 -20.177 48.708 1.00 26.36 281 ASP D CA 1
ATOM 12333 C C . ASP D 1 281 ? 43.827 -19.268 47.924 1.00 22.15 281 ASP D C 1
ATOM 12334 O O . ASP D 1 281 ? 43.415 -18.609 46.968 1.00 20.71 281 ASP D O 1
ATOM 12339 N N . ALA D 1 282 ? 45.091 -19.236 48.333 1.00 23.50 282 ALA D N 1
ATOM 12340 C CA . ALA D 1 282 ? 46.079 -18.369 47.702 1.00 18.96 282 ALA D CA 1
ATOM 12341 C C . ALA D 1 282 ? 46.586 -18.971 46.396 1.00 16.59 282 ALA D C 1
ATOM 12342 O O . ALA D 1 282 ? 46.988 -18.249 45.484 1.00 15.89 282 ALA D O 1
ATOM 12344 N N . GLU D 1 283 ? 46.564 -20.297 46.313 1.00 22.94 283 GLU D N 1
ATOM 12345 C CA . GLU D 1 283 ? 47.017 -21.000 45.113 1.00 21.04 283 GLU D CA 1
ATOM 12346 C C . GLU D 1 283 ? 45.965 -21.042 44.000 1.00 20.77 283 GLU D C 1
ATOM 12347 O O . GLU D 1 283 ? 46.311 -21.147 42.820 1.00 13.99 283 GLU D O 1
ATOM 12353 N N . ALA D 1 284 ? 44.690 -20.975 44.381 1.00 24.22 284 ALA D N 1
ATOM 12354 C CA . ALA D 1 284 ? 43.590 -20.909 43.414 1.00 22.06 284 ALA D CA 1
ATOM 12355 C C . ALA D 1 284 ? 43.477 -19.516 42.806 1.00 17.95 284 ALA D C 1
ATOM 12356 O O . ALA D 1 284 ? 43.187 -19.377 41.614 1.00 24.00 284 ALA D O 1
ATOM 12358 N N . VAL D 1 285 ? 43.703 -18.495 43.635 1.00 20.46 285 VAL D N 1
ATOM 12359 C CA . VAL D 1 285 ? 43.596 -17.102 43.205 1.00 23.44 285 VAL D CA 1
ATOM 12360 C C . VAL D 1 285 ? 44.801 -16.677 42.351 1.00 22.02 285 VAL D C 1
ATOM 12361 O O . VAL D 1 285 ? 44.676 -15.796 41.493 1.00 21.44 285 VAL D O 1
ATOM 12365 N N . GLN D 1 286 ? 45.947 -17.330 42.560 1.00 17.09 286 GLN D N 1
ATOM 12366 C CA . GLN D 1 286 ? 47.160 -17.022 41.800 1.00 21.62 286 GLN D CA 1
ATOM 12367 C C . GLN D 1 286 ? 47.091 -17.532 40.361 1.00 16.25 286 GLN D C 1
ATOM 12368 O O . GLN D 1 286 ? 47.351 -16.779 39.423 1.00 22.37 286 GLN D O 1
ATOM 12374 N N . LEU D 1 287 ? 46.737 -18.807 40.199 1.00 19.25 287 LEU D N 1
ATOM 12375 C CA . LEU D 1 287 ? 46.653 -19.452 38.886 1.00 18.37 287 LEU D CA 1
ATOM 12376 C C . LEU D 1 287 ? 45.532 -18.850 38.027 1.00 24.98 287 LEU D C 1
ATOM 12377 O O . LEU D 1 287 ? 45.657 -18.777 36.801 1.00 19.33 287 LEU D O 1
ATOM 12382 N N . GLY D 1 288 ? 44.459 -18.405 38.684 1.00 22.07 288 GLY D N 1
ATOM 12383 C CA . GLY D 1 288 ? 43.338 -17.732 38.024 1.00 26.26 288 GLY D CA 1
ATOM 12384 C C . GLY D 1 288 ? 43.709 -16.446 37.299 1.00 27.65 288 GLY D C 1
ATOM 12385 O O . GLY D 1 288 ? 43.131 -16.124 36.258 1.00 27.95 288 GLY D O 1
ATOM 12386 N N . LYS D 1 289 ? 44.672 -15.712 37.850 1.00 22.82 289 LYS D N 1
ATOM 12387 C CA . LYS D 1 289 ? 45.217 -14.522 37.194 1.00 24.24 289 LYS D CA 1
ATOM 12388 C C . LYS D 1 289 ? 46.107 -14.897 36.005 1.00 21.56 289 LYS D C 1
ATOM 12389 O O . LYS D 1 289 ? 46.193 -14.153 35.026 1.00 25.37 289 LYS D O 1
ATOM 12395 N N . PHE D 1 290 ? 46.767 -16.049 36.093 1.00 22.48 290 PHE D N 1
ATOM 12396 C CA . PHE D 1 290 ? 47.624 -16.508 35.004 1.00 27.83 290 PHE D CA 1
ATOM 12397 C C . PHE D 1 290 ? 46.821 -17.108 33.848 1.00 22.98 290 PHE D C 1
ATOM 12398 O O . PHE D 1 290 ? 47.212 -16.962 32.691 1.00 20.74 290 PHE D O 1
ATOM 12406 N N . ILE D 1 291 ? 45.711 -17.781 34.160 1.00 22.93 291 ILE D N 1
ATOM 12407 C CA . ILE D 1 291 ? 44.866 -18.382 33.120 1.00 24.07 291 ILE D CA 1
ATOM 12408 C C . ILE D 1 291 ? 44.057 -17.302 32.380 1.00 23.10 291 ILE D C 1
ATOM 12409 O O . ILE D 1 291 ? 44.027 -17.276 31.146 1.00 24.34 291 ILE D O 1
ATOM 12414 N N . LEU D 1 292 ? 43.417 -16.414 33.139 1.00 25.59 292 LEU D N 1
ATOM 12415 C CA . LEU D 1 292 ? 42.643 -15.320 32.556 1.00 23.46 292 LEU D CA 1
ATOM 12416 C C . LEU D 1 292 ? 43.544 -14.138 32.217 1.00 25.56 292 LEU D C 1
ATOM 12417 O O . LEU D 1 292 ? 44.157 -13.538 33.100 1.00 27.60 292 LEU D O 1
ATOM 12422 N N . ARG D 1 293 ? 43.616 -13.822 30.926 1.00 26.23 293 ARG D N 1
ATOM 12423 C CA . ARG D 1 293 ? 44.362 -12.663 30.436 1.00 29.17 293 ARG D CA 1
ATOM 12424 C C . ARG D 1 293 ? 43.482 -11.404 30.479 1.00 34.03 293 ARG D C 1
ATOM 12425 O O . ARG D 1 293 ? 42.250 -11.520 30.487 1.00 32.34 293 ARG D O 1
ATOM 12433 N N . PRO D 1 294 ? 44.097 -10.200 30.550 1.00 39.09 294 PRO D N 1
ATOM 12434 C CA . PRO D 1 294 ? 43.319 -8.949 30.592 1.00 40.52 294 PRO D CA 1
ATOM 12435 C C . PRO D 1 294 ? 42.636 -8.548 29.267 1.00 36.87 294 PRO D C 1
ATOM 12436 O O . PRO D 1 294 ? 42.806 -7.419 28.793 1.00 35.59 294 PRO D O 1
ATOM 12440 N N . ASN D 1 295 ? 41.869 -9.476 28.696 1.00 33.47 295 ASN D N 1
ATOM 12441 C CA . ASN D 1 295 ? 41.027 -9.242 27.520 1.00 34.99 295 ASN D CA 1
ATOM 12442 C C . ASN D 1 295 ? 39.878 -10.261 27.462 1.00 35.46 295 ASN D C 1
ATOM 12443 O O . ASN D 1 295 ? 39.124 -10.319 26.483 1.00 33.38 295 ASN D O 1
ATOM 12448 N N . GLY D 1 296 ? 39.766 -11.063 28.523 1.00 35.51 296 GLY D N 1
ATOM 12449 C CA . GLY D 1 296 ? 38.697 -12.052 28.672 1.00 33.24 296 GLY D CA 1
ATOM 12450 C C . GLY D 1 296 ? 38.958 -13.397 28.018 1.00 27.95 296 GLY D C 1
ATOM 12451 O O . GLY D 1 296 ? 38.103 -14.281 28.056 1.00 30.79 296 GLY D O 1
ATOM 12452 N N . SER D 1 297 ? 40.131 -13.550 27.411 1.00 29.61 297 SER D N 1
ATOM 12453 C CA . SER D 1 297 ? 40.516 -14.798 26.764 1.00 24.12 297 SER D CA 1
ATOM 12454 C C . SER D 1 297 ? 41.364 -15.638 27.716 1.00 29.13 297 SER D C 1
ATOM 12455 O O . SER D 1 297 ? 41.880 -15.122 28.711 1.00 23.86 297 SER D O 1
ATOM 12458 N N . MET D 1 298 ? 41.493 -16.932 27.417 1.00 31.13 298 MET D N 1
ATOM 12459 C CA . MET D 1 298 ? 42.290 -17.849 28.247 1.00 26.76 298 MET D CA 1
ATOM 12460 C C . MET D 1 298 ? 43.723 -17.994 27.712 1.00 28.33 298 MET D C 1
ATOM 12461 O O . MET D 1 298 ? 43.944 -17.945 26.497 1.00 26.08 298 MET D O 1
ATOM 12466 N N . ASN D 1 299 ? 44.678 -18.164 28.629 1.00 25.50 299 ASN D N 1
ATOM 12467 C CA . ASN D 1 299 ? 46.120 -18.170 28.319 1.00 24.85 299 ASN D CA 1
ATOM 12468 C C . ASN D 1 299 ? 46.559 -19.401 27.524 1.00 21.86 299 ASN D C 1
ATOM 12469 O O . ASN D 1 299 ? 46.404 -20.528 27.996 1.00 26.16 299 ASN D O 1
ATOM 12474 N N . PRO D 1 300 ? 47.124 -19.188 26.317 1.00 25.03 300 PRO D N 1
ATOM 12475 C CA . PRO D 1 300 ? 47.604 -20.278 25.452 1.00 27.30 300 PRO D CA 1
ATOM 12476 C C . PRO D 1 300 ? 48.814 -21.044 26.011 1.00 20.43 300 PRO D C 1
ATOM 12477 O O . PRO D 1 300 ? 49.232 -22.045 25.419 1.00 26.09 300 PRO D O 1
ATOM 12481 N N . ALA D 1 301 ? 49.362 -20.579 27.134 1.00 20.64 301 ALA D N 1
ATOM 12482 C CA . ALA D 1 301 ? 50.568 -21.161 27.732 1.00 22.85 301 ALA D CA 1
ATOM 12483 C C . ALA D 1 301 ? 50.306 -22.282 28.751 1.00 23.97 301 ALA D C 1
ATOM 12484 O O . ALA D 1 301 ? 51.249 -22.878 29.281 1.00 25.93 301 ALA D O 1
ATOM 12486 N N . ILE D 1 302 ? 49.036 -22.570 29.032 1.00 23.61 302 ILE D N 1
ATOM 12487 C CA . ILE D 1 302 ? 48.710 -23.733 29.870 1.00 21.67 302 ILE D CA 1
ATOM 12488 C C . ILE D 1 302 ? 48.346 -24.928 28.998 1.00 22.22 302 ILE D C 1
ATOM 12489 O O . ILE D 1 302 ? 48.523 -26.080 29.412 1.00 22.78 302 ILE D O 1
ATOM 12494 N N . VAL D 1 303 ? 47.851 -24.624 27.795 1.00 22.61 303 VAL D N 1
ATOM 12495 C CA . VAL D 1 303 ? 47.367 -25.608 26.824 1.00 22.62 303 VAL D CA 1
ATOM 12496 C C . VAL D 1 303 ? 48.378 -26.737 26.612 1.00 19.97 303 VAL D C 1
ATOM 12497 O O . VAL D 1 303 ? 49.531 -26.479 26.258 1.00 17.59 303 VAL D O 1
ATOM 12501 N N . GLY D 1 304 ? 47.945 -27.967 26.908 1.00 14.51 304 GLY D N 1
ATOM 12502 C CA . GLY D 1 304 ? 48.695 -29.195 26.605 1.00 14.63 304 GLY D CA 1
ATOM 12503 C C . GLY D 1 304 ? 49.995 -29.432 27.354 1.00 20.08 304 GLY D C 1
ATOM 12504 O O . GLY D 1 304 ? 50.790 -30.285 26.962 1.00 13.40 304 GLY D O 1
ATOM 12505 N N . LYS D 1 305 ? 50.207 -28.679 28.429 1.00 10.58 305 LYS D N 1
ATOM 12506 C CA . LYS D 1 305 ? 51.438 -28.747 29.202 1.00 14.43 305 LYS D CA 1
ATOM 12507 C C . LYS D 1 305 ? 51.291 -29.666 30.413 1.00 16.71 305 LYS D C 1
ATOM 12508 O O . LYS D 1 305 ? 50.191 -29.875 30.903 1.00 14.80 305 LYS D O 1
ATOM 12514 N N . SER D 1 306 ? 52.406 -30.206 30.896 1.00 14.74 306 SER D N 1
ATOM 12515 C CA . SER D 1 306 ? 52.411 -30.978 32.143 1.00 18.21 306 SER D CA 1
ATOM 12516 C C . SER D 1 306 ? 52.165 -30.081 33.366 1.00 15.99 306 SER D C 1
ATOM 12517 O O . SER D 1 306 ? 52.342 -28.862 33.301 1.00 15.84 306 SER D O 1
ATOM 12520 N N . VAL D 1 307 ? 51.756 -30.701 34.471 1.00 19.94 307 VAL D N 1
ATOM 12521 C CA . VAL D 1 307 ? 51.445 -30.002 35.729 1.00 24.19 307 VAL D CA 1
ATOM 12522 C C . VAL D 1 307 ? 52.611 -29.153 36.246 1.00 20.06 307 VAL D C 1
ATOM 12523 O O . VAL D 1 307 ? 52.411 -28.019 36.693 1.00 20.15 307 VAL D O 1
ATOM 12527 N N . GLN D 1 308 ? 53.818 -29.713 36.164 1.00 18.84 308 GLN D N 1
ATOM 12528 C CA . GLN D 1 308 ? 55.048 -29.021 36.538 1.00 17.22 308 GLN D CA 1
ATOM 12529 C C . GLN D 1 308 ? 55.390 -27.867 35.591 1.00 20.19 308 GLN D C 1
ATOM 12530 O O . GLN D 1 308 ? 55.926 -26.844 36.027 1.00 15.57 308 GLN D O 1
ATOM 12536 N N . HIS D 1 309 ? 55.086 -28.049 34.303 1.00 21.84 309 HIS D N 1
ATOM 12537 C CA . HIS D 1 309 ? 55.301 -27.018 33.280 1.00 19.04 309 HIS D CA 1
ATOM 12538 C C . HIS D 1 309 ? 54.420 -25.807 33.584 1.00 19.79 309 HIS D C 1
ATOM 12539 O O . HIS D 1 309 ? 54.913 -24.676 33.619 1.00 17.41 309 HIS D O 1
ATOM 12546 N N . ILE D 1 310 ? 53.134 -26.075 33.837 1.00 17.95 310 ILE D N 1
ATOM 12547 C CA . ILE D 1 310 ? 52.128 -25.071 34.210 1.00 22.29 310 ILE D CA 1
ATOM 12548 C C . ILE D 1 310 ? 52.452 -24.366 35.530 1.00 15.70 310 ILE D C 1
ATOM 12549 O O . ILE D 1 310 ? 52.420 -23.137 35.598 1.00 16.59 310 ILE D O 1
ATOM 12554 N N . ALA D 1 311 ? 52.770 -25.150 36.560 1.00 19.12 311 ALA D N 1
ATOM 12555 C CA . ALA D 1 311 ? 53.187 -24.627 37.869 1.00 20.35 311 ALA D CA 1
ATOM 12556 C C . ALA D 1 311 ? 54.424 -23.720 37.811 1.00 19.21 311 ALA D C 1
ATOM 12557 O O . ALA D 1 311 ? 54.493 -22.722 38.532 1.00 18.75 311 ALA D O 1
ATOM 12559 N N . ASN D 1 312 ? 55.393 -24.069 36.966 1.00 18.34 312 ASN D N 1
ATOM 12560 C CA . ASN D 1 312 ? 56.574 -23.219 36.762 1.00 18.76 312 ASN D CA 1
ATOM 12561 C C . ASN D 1 312 ? 56.223 -21.891 36.079 1.00 23.87 312 ASN D C 1
ATOM 12562 O O . ASN D 1 312 ? 56.732 -20.833 36.469 1.00 27.51 312 ASN D O 1
ATOM 12567 N N . LEU D 1 313 ? 55.344 -21.961 35.077 1.00 17.37 313 LEU D N 1
ATOM 12568 C CA . LEU D 1 313 ? 54.887 -20.777 34.338 1.00 19.66 313 LEU D CA 1
ATOM 12569 C C . LEU D 1 313 ? 53.924 -19.911 35.154 1.00 15.07 313 LEU D C 1
ATOM 12570 O O . LEU D 1 313 ? 53.834 -18.702 34.937 1.00 18.09 313 LEU D O 1
ATOM 12575 N N . ALA D 1 314 ? 53.210 -20.536 36.086 1.00 18.70 314 ALA D N 1
ATOM 12576 C CA . ALA D 1 314 ? 52.300 -19.823 36.983 1.00 19.66 314 ALA D CA 1
ATOM 12577 C C . ALA D 1 314 ? 53.040 -19.218 38.174 1.00 17.21 314 ALA D C 1
ATOM 12578 O O . ALA D 1 314 ? 52.777 -18.076 38.560 1.00 17.10 314 ALA D O 1
ATOM 12580 N N . GLY D 1 315 ? 53.962 -19.989 38.745 1.00 18.54 315 GLY D N 1
ATOM 12581 C CA . GLY D 1 315 ? 54.657 -19.595 39.965 1.00 21.31 315 GLY D CA 1
ATOM 12582 C C . GLY D 1 315 ? 54.186 -20.388 41.171 1.00 24.35 315 GLY D C 1
ATOM 12583 O O . GLY D 1 315 ? 54.322 -19.937 42.311 1.00 18.93 315 GLY D O 1
ATOM 12584 N N . LEU D 1 316 ? 53.626 -21.570 40.912 1.00 24.08 316 LEU D N 1
ATOM 12585 C CA . LEU D 1 316 ? 53.176 -22.483 41.964 1.00 23.93 316 LEU D CA 1
ATOM 12586 C C . LEU D 1 316 ? 54.207 -23.585 42.236 1.00 25.92 316 LEU D C 1
ATOM 12587 O O . LEU D 1 316 ? 54.926 -24.002 41.328 1.00 24.09 316 LEU D O 1
ATOM 12592 N N . THR D 1 317 ? 54.277 -24.036 43.490 1.00 19.58 317 THR D N 1
ATOM 12593 C CA . THR D 1 317 ? 55.192 -25.112 43.897 1.00 21.12 317 THR D CA 1
ATOM 12594 C C . THR D 1 317 ? 54.406 -26.393 44.165 1.00 16.26 317 THR D C 1
ATOM 12595 O O . THR D 1 317 ? 53.572 -26.447 45.069 1.00 16.93 317 THR D O 1
ATOM 12599 N N . VAL D 1 318 ? 54.701 -27.421 43.371 1.00 16.37 318 VAL D N 1
ATOM 12600 C CA . VAL D 1 318 ? 53.856 -28.613 43.249 1.00 20.54 318 VAL D CA 1
ATOM 12601 C C . VAL D 1 318 ? 54.689 -29.906 43.398 1.00 17.64 318 VAL D C 1
ATOM 12602 O O . VAL D 1 318 ? 55.785 -29.998 42.831 1.00 21.83 318 VAL D O 1
ATOM 12606 N N . PRO D 1 319 ? 54.192 -30.891 44.190 1.00 21.06 319 PRO D N 1
ATOM 12607 C CA . PRO D 1 319 ? 54.826 -32.220 44.311 1.00 21.20 319 PRO D CA 1
ATOM 12608 C C . PRO D 1 319 ? 55.068 -32.916 42.964 1.00 19.43 319 PRO D C 1
ATOM 12609 O O . PRO D 1 319 ? 54.282 -32.738 42.030 1.00 19.40 319 PRO D O 1
ATOM 12613 N N . ALA D 1 320 ? 56.152 -33.690 42.882 1.00 15.95 320 ALA D N 1
ATOM 12614 C CA . ALA D 1 320 ? 56.606 -34.307 41.629 1.00 15.51 320 ALA D CA 1
ATOM 12615 C C . ALA D 1 320 ? 55.581 -35.256 41.005 1.00 18.23 320 ALA D C 1
ATOM 12616 O O . ALA D 1 320 ? 55.341 -35.204 39.797 1.00 17.70 320 ALA D O 1
ATOM 12618 N N . ASP D 1 321 ? 54.960 -36.098 41.832 1.00 20.02 321 ASP D N 1
ATOM 12619 C CA . ASP D 1 321 ? 53.979 -37.074 41.339 1.00 26.91 321 ASP D CA 1
ATOM 12620 C C . ASP D 1 321 ? 52.520 -36.574 41.313 1.00 22.93 321 ASP D C 1
ATOM 12621 O O . ASP D 1 321 ? 51.589 -37.382 41.227 1.00 22.26 321 ASP D O 1
ATOM 12626 N N . ALA D 1 322 ? 52.330 -35.251 41.369 1.00 17.71 322 ALA D N 1
ATOM 12627 C CA . ALA D 1 322 ? 50.993 -34.650 41.260 1.00 17.95 322 ALA D CA 1
ATOM 12628 C C . ALA D 1 322 ? 50.492 -34.659 39.817 1.00 18.46 322 ALA D C 1
ATOM 12629 O O . ALA D 1 322 ? 51.168 -34.169 38.908 1.00 19.29 322 ALA D O 1
ATOM 12631 N N . ARG D 1 323 ? 49.298 -35.216 39.626 1.00 18.32 323 ARG D N 1
ATOM 12632 C CA . ARG D 1 323 ? 48.760 -35.497 38.297 1.00 19.59 323 ARG D CA 1
ATOM 12633 C C . ARG D 1 323 ? 47.870 -34.377 37.746 1.00 15.73 323 ARG D C 1
ATOM 12634 O O . ARG D 1 323 ? 47.767 -34.205 36.527 1.00 14.34 323 ARG D O 1
ATOM 12642 N N . VAL D 1 324 ? 47.234 -33.631 38.650 1.00 17.49 324 VAL D N 1
ATOM 12643 C CA . VAL D 1 324 ? 46.392 -32.479 38.294 1.00 23.07 324 VAL D CA 1
ATOM 12644 C C . VAL D 1 324 ? 46.521 -31.349 39.322 1.00 19.68 324 VAL D C 1
ATOM 12645 O O . VAL D 1 324 ? 47.199 -31.492 40.344 1.00 23.81 324 VAL D O 1
ATOM 12649 N N . LEU D 1 325 ? 45.880 -30.223 39.020 1.00 18.92 325 LEU D N 1
ATOM 12650 C CA . LEU D 1 325 ? 45.664 -29.146 39.977 1.00 15.37 325 LEU D CA 1
ATOM 12651 C C . LEU D 1 325 ? 44.158 -28.972 40.131 1.00 16.78 325 LEU D C 1
ATOM 12652 O O . LEU D 1 325 ? 43.451 -28.749 39.151 1.00 15.97 325 LEU D O 1
ATOM 12657 N N . ILE D 1 326 ? 43.661 -29.102 41.355 1.00 16.88 326 ILE D N 1
ATOM 12658 C CA . ILE D 1 326 ? 42.236 -28.928 41.602 1.00 18.67 326 ILE D CA 1
ATOM 12659 C C . ILE D 1 326 ? 42.003 -27.734 42.521 1.00 15.69 326 ILE D C 1
ATOM 12660 O O . ILE D 1 326 ? 42.542 -27.669 43.622 1.00 14.85 326 ILE D O 1
ATOM 12665 N N . ALA D 1 327 ? 41.211 -26.782 42.043 1.00 17.79 327 ALA D N 1
ATOM 12666 C CA . ALA D 1 327 ? 40.866 -25.600 42.822 1.00 19.25 327 ALA D CA 1
ATOM 12667 C C . ALA D 1 327 ? 39.362 -25.549 43.059 1.00 23.44 327 ALA D C 1
ATOM 12668 O O . ALA D 1 327 ? 38.576 -25.743 42.127 1.00 22.93 327 ALA D O 1
ATOM 12670 N N . GLU D 1 328 ? 38.965 -25.293 44.303 1.00 18.52 328 GLU D N 1
ATOM 12671 C CA . GLU D 1 328 ? 37.548 -25.143 44.632 1.00 21.11 328 GLU D CA 1
ATOM 12672 C C . GLU D 1 328 ? 36.980 -23.851 44.054 1.00 24.13 328 GLU D C 1
ATOM 12673 O O . GLU D 1 328 ? 37.621 -22.798 44.113 1.00 21.67 328 GLU D O 1
ATOM 12679 N N . GLU D 1 329 ? 35.785 -23.947 43.476 1.00 21.36 329 GLU D N 1
ATOM 12680 C CA . GLU D 1 329 ? 35.142 -22.798 42.854 1.00 20.32 329 GLU D CA 1
ATOM 12681 C C . GLU D 1 329 ? 33.661 -22.738 43.209 1.00 18.17 329 GLU D C 1
ATOM 12682 O O . GLU D 1 329 ? 33.001 -23.763 43.329 1.00 19.87 329 GLU D O 1
ATOM 12688 N N . THR D 1 330 ? 33.158 -21.523 43.385 1.00 23.79 330 THR D N 1
ATOM 12689 C CA . THR D 1 330 ? 31.776 -21.305 43.783 1.00 23.93 330 THR D CA 1
ATOM 12690 C C . THR D 1 330 ? 30.981 -20.624 42.672 1.00 24.02 330 THR D C 1
ATOM 12691 O O . THR D 1 330 ? 29.765 -20.822 42.555 1.00 23.64 330 THR D O 1
ATOM 12695 N N . LYS D 1 331 ? 31.667 -19.826 41.861 1.00 19.66 331 LYS D N 1
ATOM 12696 C CA . LYS D 1 331 ? 31.001 -18.959 40.896 1.00 20.19 331 LYS D CA 1
ATOM 12697 C C . LYS D 1 331 ? 31.085 -19.535 39.486 1.00 19.93 331 LYS D C 1
ATOM 12698 O O . LYS D 1 331 ? 31.797 -20.508 39.244 1.00 18.83 331 LYS D O 1
ATOM 12704 N N . VAL D 1 332 ? 30.351 -18.926 38.559 1.00 20.24 332 VAL D N 1
ATOM 12705 C CA . VAL D 1 332 ? 30.546 -19.183 37.137 1.00 22.53 332 VAL D CA 1
ATOM 12706 C C . VAL D 1 332 ? 30.539 -17.885 36.337 1.00 23.28 332 VAL D C 1
ATOM 12707 O O . VAL D 1 332 ? 30.802 -16.810 36.877 1.00 22.23 332 VAL D O 1
ATOM 12711 N N . GLY D 1 333 ? 30.237 -17.992 35.048 1.00 23.87 333 GLY D N 1
ATOM 12712 C CA . GLY D 1 333 ? 31.243 -18.312 34.053 1.00 20.85 333 GLY D CA 1
ATOM 12713 C C . GLY D 1 333 ? 31.931 -17.077 33.505 1.00 26.47 333 GLY D C 1
ATOM 12714 O O . GLY D 1 333 ? 32.377 -17.060 32.358 1.00 24.15 333 GLY D O 1
ATOM 12715 N N . ALA D 1 334 ? 32.018 -16.039 34.331 1.00 21.74 334 ALA D N 1
ATOM 12716 C CA . ALA D 1 334 ? 32.056 -14.697 33.847 1.00 27.32 334 ALA D CA 1
ATOM 12717 C C . ALA D 1 334 ? 33.513 -14.430 33.526 1.00 23.64 334 ALA D C 1
ATOM 12718 O O . ALA D 1 334 ? 34.015 -14.847 32.511 1.00 26.79 334 ALA D O 1
ATOM 12720 N N . LYS D 1 335 ? 34.177 -13.774 34.444 1.00 23.02 335 LYS D N 1
ATOM 12721 C CA . LYS D 1 335 ? 35.597 -13.666 34.467 1.00 29.16 335 LYS D CA 1
ATOM 12722 C C . LYS D 1 335 ? 36.275 -14.753 35.308 1.00 29.31 335 LYS D C 1
ATOM 12723 O O . LYS D 1 335 ? 37.238 -14.480 35.982 1.00 22.78 335 LYS D O 1
ATOM 12729 N N . ILE D 1 336 ? 35.748 -15.971 35.236 1.00 25.06 336 ILE D N 1
ATOM 12730 C CA . ILE D 1 336 ? 35.986 -16.982 36.258 1.00 20.13 336 ILE D CA 1
ATOM 12731 C C . ILE D 1 336 ? 36.567 -18.249 35.637 1.00 22.36 336 ILE D C 1
ATOM 12732 O O . ILE D 1 336 ? 35.846 -19.208 35.363 1.00 18.49 336 ILE D O 1
ATOM 12737 N N . PRO D 1 337 ? 37.877 -18.240 35.419 1.00 19.16 337 PRO D N 1
ATOM 12738 C CA . PRO D 1 337 ? 38.521 -19.170 34.493 1.00 21.24 337 PRO D CA 1
ATOM 12739 C C . PRO D 1 337 ? 38.349 -20.624 34.869 1.00 21.66 337 PRO D C 1
ATOM 12740 O O . PRO D 1 337 ? 38.851 -21.472 34.174 1.00 21.50 337 PRO D O 1
ATOM 12744 N N . TYR D 1 338 ? 37.683 -20.893 35.980 1.00 22.24 338 TYR D N 1
ATOM 12745 C CA . TYR D 1 338 ? 37.447 -22.260 36.419 1.00 24.25 338 TYR D CA 1
ATOM 12746 C C . TYR D 1 338 ? 36.182 -22.794 35.853 1.00 21.43 338 TYR D C 1
ATOM 12747 O O . TYR D 1 338 ? 36.037 -23.970 35.621 1.00 22.40 338 TYR D O 1
ATOM 12756 N N . SER D 1 339 ? 35.285 -21.881 35.554 1.00 22.42 339 SER D N 1
ATOM 12757 C CA . SER D 1 339 ? 34.072 -22.188 34.857 1.00 13.18 339 SER D CA 1
ATOM 12758 C C . SER D 1 339 ? 34.284 -22.289 33.374 1.00 22.70 339 SER D C 1
ATOM 12759 O O . SER D 1 339 ? 33.392 -22.687 32.648 1.00 15.54 339 SER D O 1
ATOM 12762 N N . ARG D 1 340 ? 35.472 -21.891 32.920 1.00 22.91 340 ARG D N 1
ATOM 12763 C CA . ARG D 1 340 ? 35.731 -21.823 31.505 1.00 21.00 340 ARG D CA 1
ATOM 12764 C C . ARG D 1 340 ? 36.807 -22.791 31.203 1.00 20.22 340 ARG D C 1
ATOM 12765 O O . ARG D 1 340 ? 37.452 -23.272 32.095 1.00 20.63 340 ARG D O 1
ATOM 12773 N N . GLU D 1 341 ? 36.971 -23.084 29.932 1.00 19.17 341 GLU D N 1
ATOM 12774 C CA . GLU D 1 341 ? 37.807 -24.209 29.508 1.00 18.72 341 GLU D CA 1
ATOM 12775 C C . GLU D 1 341 ? 39.301 -23.956 29.695 1.00 19.74 341 GLU D C 1
ATOM 12776 O O . GLU D 1 341 ? 39.808 -22.871 29.404 1.00 23.78 341 GLU D O 1
ATOM 12782 N N . LYS D 1 342 ? 39.964 -24.966 30.255 1.00 19.28 342 LYS D N 1
ATOM 12783 C CA . LYS D 1 342 ? 41.404 -24.992 30.468 1.00 15.81 342 LYS D CA 1
ATOM 12784 C C . LYS D 1 342 ? 41.844 -26.351 29.939 1.00 20.83 342 LYS D C 1
ATOM 12785 O O . LYS D 1 342 ? 41.666 -27.366 30.628 1.00 24.07 342 LYS D O 1
ATOM 12791 N N . LEU D 1 343 ? 42.390 -26.386 28.719 1.00 21.85 343 LEU D N 1
ATOM 12792 C CA . LEU D 1 343 ? 42.805 -27.651 28.089 1.00 19.81 343 LEU D CA 1
ATOM 12793 C C . LEU D 1 343 ? 44.152 -28.119 28.648 1.00 20.62 343 LEU D C 1
ATOM 12794 O O . LEU D 1 343 ? 45.159 -28.197 27.936 1.00 18.98 343 LEU D O 1
ATOM 12799 N N . ALA D 1 344 ? 44.137 -28.441 29.936 1.00 23.17 344 ALA D N 1
ATOM 12800 C CA . ALA D 1 344 ? 45.333 -28.596 30.748 1.00 21.21 344 ALA D CA 1
ATOM 12801 C C . ALA D 1 344 ? 44.934 -29.459 31.947 1.00 15.73 344 ALA D C 1
ATOM 12802 O O . ALA D 1 344 ? 43.747 -29.563 32.243 1.00 20.89 344 ALA D O 1
ATOM 12804 N N . PRO D 1 345 ? 45.903 -30.107 32.627 1.00 20.60 345 PRO D N 1
ATOM 12805 C CA . PRO D 1 345 ? 45.585 -30.771 33.905 1.00 16.50 345 PRO D CA 1
ATOM 12806 C C . PRO D 1 345 ? 45.188 -29.816 35.052 1.00 16.03 345 PRO D C 1
ATOM 12807 O O . PRO D 1 345 ? 45.901 -29.723 36.055 1.00 16.36 345 PRO D O 1
ATOM 12811 N N . ILE D 1 346 ? 44.065 -29.108 34.885 1.00 16.36 346 ILE D N 1
ATOM 12812 C CA . ILE D 1 346 ? 43.514 -28.191 35.899 1.00 16.82 346 ILE D CA 1
ATOM 12813 C C . ILE D 1 346 ? 41.999 -28.414 36.013 1.00 19.63 346 ILE D C 1
ATOM 12814 O O . ILE D 1 346 ? 41.300 -28.408 35.004 1.00 17.35 346 ILE D O 1
ATOM 12819 N N . LEU D 1 347 ? 41.497 -28.615 37.233 1.00 18.31 347 LEU D N 1
ATOM 12820 C CA . LEU D 1 347 ? 40.063 -28.850 37.452 1.00 21.51 347 LEU D CA 1
ATOM 12821 C C . LEU D 1 347 ? 39.426 -27.886 38.454 1.00 17.40 347 LEU D C 1
ATOM 12822 O O . LEU D 1 347 ? 39.976 -27.639 39.523 1.00 17.78 347 LEU D O 1
ATOM 12827 N N . ALA D 1 348 ? 38.256 -27.349 38.107 1.00 17.65 348 ALA D N 1
ATOM 12828 C CA . ALA D 1 348 ? 37.422 -26.652 39.094 1.00 13.23 348 ALA D CA 1
ATOM 12829 C C . ALA D 1 348 ? 36.759 -27.673 40.020 1.00 16.99 348 ALA D C 1
ATOM 12830 O O . ALA D 1 348 ? 36.542 -28.820 39.626 1.00 18.60 348 ALA D O 1
ATOM 12832 N N . PHE D 1 349 ? 36.444 -27.261 41.246 1.00 19.64 349 PHE D N 1
ATOM 12833 C CA . PHE D 1 349 ? 35.788 -28.157 42.202 1.00 18.97 349 PHE D CA 1
ATOM 12834 C C . PHE D 1 349 ? 34.555 -27.509 42.824 1.00 16.72 349 PHE D C 1
ATOM 12835 O O . PHE D 1 349 ? 34.657 -26.541 43.586 1.00 18.05 349 PHE D O 1
ATOM 12843 N N . TYR D 1 350 ? 33.393 -28.059 42.491 1.00 15.48 350 TYR D N 1
ATOM 12844 C CA . TYR D 1 350 ? 32.118 -27.482 42.896 1.00 18.58 350 TYR D CA 1
ATOM 12845 C C . TYR D 1 350 ? 31.389 -28.347 43.915 1.00 14.67 350 TYR D C 1
ATOM 12846 O O . TYR D 1 350 ? 31.272 -29.560 43.732 1.00 19.08 350 TYR D O 1
ATOM 12855 N N . THR D 1 351 ? 30.902 -27.708 44.979 1.00 17.93 351 THR D N 1
ATOM 12856 C CA . THR D 1 351 ? 30.114 -28.381 46.023 1.00 21.34 351 THR D CA 1
ATOM 12857 C C . THR D 1 351 ? 28.634 -27.986 45.961 1.00 21.40 351 THR D C 1
ATOM 12858 O O . THR D 1 351 ? 28.283 -26.815 46.136 1.00 22.66 351 THR D O 1
ATOM 12862 N N . ALA D 1 352 ? 27.778 -28.973 45.710 1.00 19.57 352 ALA D N 1
ATOM 12863 C CA . ALA D 1 352 ? 26.323 -28.783 45.724 1.00 18.92 352 ALA D CA 1
ATOM 12864 C C . ALA D 1 352 ? 25.681 -29.558 46.877 1.00 21.23 352 ALA D C 1
ATOM 12865 O O . ALA D 1 352 ? 26.239 -30.548 47.358 1.00 22.24 352 ALA D O 1
ATOM 12867 N N . GLU D 1 353 ? 24.514 -29.099 47.323 1.00 19.13 353 GLU D N 1
ATOM 12868 C CA . GLU D 1 353 ? 23.817 -29.714 48.458 1.00 23.58 353 GLU D CA 1
ATOM 12869 C C . GLU D 1 353 ? 23.042 -30.954 48.022 1.00 25.27 353 GLU D C 1
ATOM 12870 O O . GLU D 1 353 ? 23.137 -32.011 48.651 1.00 25.53 353 GLU D O 1
ATOM 12876 N N . THR D 1 354 ? 22.271 -30.802 46.946 1.00 19.64 354 THR D N 1
ATOM 12877 C CA . THR D 1 354 ? 21.444 -31.873 46.399 1.00 19.12 354 THR D CA 1
ATOM 12878 C C . THR D 1 354 ? 21.841 -32.120 44.949 1.00 20.49 354 THR D C 1
ATOM 12879 O O . THR D 1 354 ? 22.591 -31.330 44.368 1.00 18.74 354 THR D O 1
ATOM 12883 N N . TRP D 1 355 ? 21.336 -33.210 44.367 1.00 15.92 355 TRP D N 1
ATOM 12884 C CA . TRP D 1 355 ? 21.581 -33.507 42.956 1.00 21.92 355 TRP D CA 1
ATOM 12885 C C . TRP D 1 355 ? 20.840 -32.538 42.030 1.00 18.16 355 TRP D C 1
ATOM 12886 O O . TRP D 1 355 ? 21.290 -32.285 40.910 1.00 18.67 355 TRP D O 1
ATOM 12897 N N . GLN D 1 356 ? 19.705 -32.012 42.493 1.00 14.34 356 GLN D N 1
ATOM 12898 C CA . GLN D 1 356 ? 18.955 -31.023 41.718 1.00 15.89 356 GLN D CA 1
ATOM 12899 C C . GLN D 1 356 ? 19.694 -29.686 41.623 1.00 15.93 356 GLN D C 1
ATOM 12900 O O . GLN D 1 356 ? 19.583 -28.988 40.615 1.00 14.31 356 GLN D O 1
ATOM 12906 N N . GLU D 1 357 ? 20.450 -29.341 42.667 1.00 16.29 357 GLU D N 1
ATOM 12907 C CA . GLU D 1 357 ? 21.300 -28.145 42.648 1.00 19.66 357 GLU D CA 1
ATOM 12908 C C . GLU D 1 357 ? 22.546 -28.388 41.805 1.00 20.32 357 GLU D C 1
ATOM 12909 O O . GLU D 1 357 ? 23.113 -27.447 41.234 1.00 21.58 357 GLU D O 1
ATOM 12915 N N . ALA D 1 358 ? 22.968 -29.651 41.733 1.00 13.76 358 ALA D N 1
ATOM 12916 C CA . ALA D 1 358 ? 24.076 -30.053 40.863 1.00 17.58 358 ALA D CA 1
ATOM 12917 C C . ALA D 1 358 ? 23.692 -29.966 39.388 1.00 22.27 358 ALA D C 1
ATOM 12918 O O . ALA D 1 358 ? 24.510 -29.563 38.554 1.00 20.46 358 ALA D O 1
ATOM 12920 N N . CYS D 1 359 ? 22.453 -30.356 39.081 1.00 20.66 359 CYS D N 1
ATOM 12921 C CA . CYS D 1 359 ? 21.889 -30.217 37.737 1.00 19.90 359 CYS D CA 1
ATOM 12922 C C . CYS D 1 359 ? 21.795 -28.746 37.305 1.00 15.30 359 CYS D C 1
ATOM 12923 O O . CYS D 1 359 ? 22.151 -28.406 36.170 1.00 17.75 359 CYS D O 1
ATOM 12926 N N . GLU D 1 360 ? 21.333 -27.888 38.220 1.00 16.68 360 GLU D N 1
ATOM 12927 C CA . GLU D 1 360 ? 21.159 -26.456 37.950 1.00 15.52 360 GLU D CA 1
ATOM 12928 C C . GLU D 1 360 ? 22.485 -25.711 37.770 1.00 20.45 360 GLU D C 1
ATOM 12929 O O . GLU D 1 360 ? 22.561 -24.728 37.020 1.00 17.90 360 GLU D O 1
ATOM 12935 N N . LEU D 1 361 ? 23.519 -26.180 38.463 1.00 13.04 361 LEU D N 1
ATOM 12936 C CA . LEU D 1 361 ? 24.854 -25.599 38.343 1.00 20.32 361 LEU D CA 1
ATOM 12937 C C . LEU D 1 361 ? 25.512 -25.991 37.019 1.00 12.34 361 LEU D C 1
ATOM 12938 O O . LEU D 1 361 ? 26.106 -25.149 36.344 1.00 16.89 361 LEU D O 1
ATOM 12943 N N . SER D 1 362 ? 25.386 -27.270 36.663 1.00 13.63 362 SER D N 1
ATOM 12944 C CA . SER D 1 362 ? 25.893 -27.814 35.402 1.00 13.74 362 SER D CA 1
ATOM 12945 C C . SER D 1 362 ? 25.324 -27.096 34.182 1.00 23.66 362 SER D C 1
ATOM 12946 O O . SER D 1 362 ? 26.057 -26.835 33.228 1.00 18.15 362 SER D O 1
ATOM 12949 N N . MET D 1 363 ? 24.026 -26.777 34.227 1.00 20.02 363 MET D N 1
ATOM 12950 C CA . MET D 1 363 ? 23.369 -25.998 33.173 1.00 20.24 363 MET D CA 1
ATOM 12951 C C . MET D 1 363 ? 23.857 -24.546 33.137 1.00 19.67 363 MET D C 1
ATOM 12952 O O . MET D 1 363 ? 24.039 -23.980 32.062 1.00 20.97 363 MET D O 1
ATOM 12957 N N . ASP D 1 364 ? 24.075 -23.963 34.316 1.00 19.59 364 ASP D N 1
ATOM 12958 C CA . ASP D 1 364 ? 24.609 -22.600 34.458 1.00 22.16 364 ASP D CA 1
ATOM 12959 C C . ASP D 1 364 ? 26.059 -22.505 33.958 1.00 24.26 364 ASP D C 1
ATOM 12960 O O . ASP D 1 364 ? 26.490 -21.448 33.476 1.00 22.64 364 ASP D O 1
ATOM 12965 N N . ILE D 1 365 ? 26.799 -23.611 34.087 1.00 19.64 365 ILE D N 1
ATOM 12966 C CA . ILE D 1 365 ? 28.159 -23.734 33.553 1.00 20.40 365 ILE D CA 1
ATOM 12967 C C . ILE D 1 365 ? 28.111 -23.754 32.025 1.00 22.62 365 ILE D C 1
ATOM 12968 O O . ILE D 1 365 ? 28.807 -22.976 31.362 1.00 19.67 365 ILE D O 1
ATOM 12973 N N . LEU D 1 366 ? 27.251 -24.620 31.490 1.00 16.11 366 LEU D N 1
ATOM 12974 C CA . LEU D 1 366 ? 27.103 -24.822 30.052 1.00 19.81 366 LEU D CA 1
ATOM 12975 C C . LEU D 1 366 ? 26.503 -23.622 29.310 1.00 22.43 366 LEU D C 1
ATOM 12976 O O . LEU D 1 366 ? 26.890 -23.349 28.177 1.00 26.63 366 LEU D O 1
ATOM 12981 N N . TYR D 1 367 ? 25.590 -22.896 29.957 1.00 19.91 367 TYR D N 1
ATOM 12982 C CA . TYR D 1 367 ? 24.975 -21.705 29.360 1.00 23.02 367 TYR D CA 1
ATOM 12983 C C . TYR D 1 367 ? 25.829 -20.440 29.489 1.00 24.79 367 TYR D C 1
ATOM 12984 O O . TYR D 1 367 ? 25.354 -19.328 29.242 1.00 25.39 367 TYR D O 1
ATOM 12993 N N . HIS D 1 368 ? 27.084 -20.615 29.889 1.00 21.25 368 HIS D N 1
ATOM 12994 C CA . HIS D 1 368 ? 28.076 -19.551 29.817 1.00 21.14 368 HIS D CA 1
ATOM 12995 C C . HIS D 1 368 ? 29.144 -19.942 28.804 1.00 20.81 368 HIS D C 1
ATOM 12996 O O . HIS D 1 368 ? 29.485 -19.161 27.920 1.00 19.58 368 HIS D O 1
ATOM 13003 N N . GLU D 1 369 ? 29.652 -21.164 28.929 1.00 21.67 369 GLU D N 1
ATOM 13004 C CA . GLU D 1 369 ? 30.537 -21.740 27.927 1.00 21.06 369 GLU D CA 1
ATOM 13005 C C . GLU D 1 369 ? 30.319 -23.244 27.866 1.00 21.60 369 GLU D C 1
ATOM 13006 O O . GLU D 1 369 ? 30.167 -23.898 28.896 1.00 17.04 369 GLU D O 1
ATOM 13012 N N . GLY D 1 370 ? 30.273 -23.788 26.655 1.00 11.44 370 GLY D N 1
ATOM 13013 C CA . GLY D 1 370 ? 30.281 -25.233 26.478 1.00 20.67 370 GLY D CA 1
ATOM 13014 C C . GLY D 1 370 ? 28.970 -25.895 26.125 1.00 15.74 370 GLY D C 1
ATOM 13015 O O . GLY D 1 370 ? 28.926 -27.123 25.969 1.00 16.96 370 GLY D O 1
ATOM 13016 N N . ALA D 1 371 ? 27.906 -25.097 25.997 1.00 21.00 371 ALA D N 1
ATOM 13017 C CA . ALA D 1 371 ? 26.591 -25.625 25.620 1.00 16.81 371 ALA D CA 1
ATOM 13018 C C . ALA D 1 371 ? 26.686 -26.417 24.326 1.00 13.09 371 ALA D C 1
ATOM 13019 O O . ALA D 1 371 ? 27.326 -25.988 23.362 1.00 20.43 371 ALA D O 1
ATOM 13021 N N . GLY D 1 372 ? 26.089 -27.601 24.342 1.00 16.34 372 GLY D N 1
ATOM 13022 C CA . GLY D 1 372 ? 26.092 -28.476 23.190 1.00 13.20 372 GLY D CA 1
ATOM 13023 C C . GLY D 1 372 ? 27.293 -29.384 23.061 1.00 18.06 372 GLY D C 1
ATOM 13024 O O . GLY D 1 372 ? 27.331 -30.214 22.164 1.00 20.09 372 GLY D O 1
ATOM 13025 N N . HIS D 1 373 ? 28.274 -29.256 23.948 1.00 17.44 373 HIS D N 1
ATOM 13026 C CA . HIS D 1 373 ? 29.408 -30.170 23.893 1.00 17.43 373 HIS D CA 1
ATOM 13027 C C . HIS D 1 373 ? 29.204 -31.418 24.772 1.00 22.04 373 HIS D C 1
ATOM 13028 O O . HIS D 1 373 ? 28.443 -32.318 24.411 1.00 20.89 373 HIS D O 1
ATOM 13035 N N . THR D 1 374 ? 29.879 -31.457 25.919 1.00 22.86 374 THR D N 1
ATOM 13036 C CA . THR D 1 374 ? 30.012 -32.677 26.723 1.00 18.97 374 THR D CA 1
ATOM 13037 C C . THR D 1 374 ? 29.577 -32.440 28.183 1.00 18.60 374 THR D C 1
ATOM 13038 O O . THR D 1 374 ? 29.635 -31.306 28.677 1.00 14.37 374 THR D O 1
ATOM 13042 N N . LEU D 1 375 ? 29.078 -33.500 28.832 1.00 13.12 375 LEU D N 1
ATOM 13043 C CA . LEU D 1 375 ? 28.931 -33.559 30.288 1.00 17.87 375 LEU D CA 1
ATOM 13044 C C . LEU D 1 375 ? 29.126 -35.005 30.739 1.00 19.99 375 LEU D C 1
ATOM 13045 O O . LEU D 1 375 ? 28.722 -35.940 30.047 1.00 18.14 375 LEU D O 1
ATOM 13050 N N . ILE D 1 376 ? 29.751 -35.184 31.899 1.00 19.71 376 ILE D N 1
ATOM 13051 C CA . ILE D 1 376 ? 30.003 -36.518 32.440 1.00 16.92 376 ILE D CA 1
ATOM 13052 C C . ILE D 1 376 ? 29.243 -36.719 33.750 1.00 16.85 376 ILE D C 1
ATOM 13053 O O . ILE D 1 376 ? 29.322 -35.894 34.660 1.00 14.51 376 ILE D O 1
ATOM 13058 N N . ILE D 1 377 ? 28.493 -37.812 33.833 1.00 17.41 377 ILE D N 1
ATOM 13059 C CA . ILE D 1 377 ? 27.935 -38.240 35.112 1.00 15.60 377 ILE D CA 1
ATOM 13060 C C . ILE D 1 377 ? 28.562 -39.554 35.585 1.00 16.45 377 ILE D C 1
ATOM 13061 O O . ILE D 1 377 ? 28.716 -40.518 34.821 1.00 16.31 377 ILE D O 1
ATOM 13066 N N . HIS D 1 378 ? 28.997 -39.559 36.817 1.00 16.84 378 HIS D N 1
ATOM 13067 C CA . HIS D 1 378 ? 29.277 -40.800 37.514 1.00 15.91 378 HIS D CA 1
ATOM 13068 C C . HIS D 1 378 ? 28.186 -41.051 38.564 1.00 19.03 378 HIS D C 1
ATOM 13069 O O . HIS D 1 378 ? 28.046 -40.360 39.544 1.00 16.50 378 HIS D O 1
ATOM 13076 N N . SER D 1 379 ? 27.363 -42.030 38.273 1.00 18.41 379 SER D N 1
ATOM 13077 C CA . SER D 1 379 ? 26.226 -42.375 39.112 1.00 18.43 379 SER D CA 1
ATOM 13078 C C . SER D 1 379 ? 25.782 -43.796 38.814 1.00 22.56 379 SER D C 1
ATOM 13079 O O . SER D 1 379 ? 25.921 -44.276 37.688 1.00 24.78 379 SER D O 1
ATOM 13082 N N . GLU D 1 380 ? 25.255 -44.466 39.834 1.00 17.91 380 GLU D N 1
ATOM 13083 C CA . GLU D 1 380 ? 24.626 -45.763 39.651 1.00 17.43 380 GLU D CA 1
ATOM 13084 C C . GLU D 1 380 ? 23.103 -45.632 39.775 1.00 21.00 380 GLU D C 1
ATOM 13085 O O . GLU D 1 380 ? 22.376 -46.628 39.716 1.00 21.73 380 GLU D O 1
ATOM 13091 N N . ASP D 1 381 ? 22.642 -44.391 39.941 1.00 16.90 381 ASP D N 1
ATOM 13092 C CA . ASP D 1 381 ? 21.219 -44.059 40.062 1.00 19.58 381 ASP D CA 1
ATOM 13093 C C . ASP D 1 381 ? 20.629 -43.826 38.672 1.00 16.03 381 ASP D C 1
ATOM 13094 O O . ASP D 1 381 ? 20.694 -42.713 38.144 1.00 18.00 381 ASP D O 1
ATOM 13099 N N . LYS D 1 382 ? 20.049 -44.881 38.096 1.00 17.41 382 LYS D N 1
ATOM 13100 C CA . LYS D 1 382 ? 19.515 -44.865 36.725 1.00 24.12 382 LYS D CA 1
ATOM 13101 C C . LYS D 1 382 ? 18.436 -43.800 36.499 1.00 19.34 382 LYS D C 1
ATOM 13102 O O . LYS D 1 382 ? 18.323 -43.253 35.402 1.00 21.69 382 LYS D O 1
ATOM 13108 N N . GLU D 1 383 ? 17.677 -43.498 37.551 1.00 21.24 383 GLU D N 1
ATOM 13109 C CA . GLU D 1 383 ? 16.633 -42.470 37.513 1.00 21.18 383 GLU D CA 1
ATOM 13110 C C . GLU D 1 383 ? 17.206 -41.047 37.410 1.00 22.44 383 GLU D C 1
ATOM 13111 O O . GLU D 1 383 ? 16.647 -40.193 36.721 1.00 14.22 383 GLU D O 1
ATOM 13117 N N . ILE D 1 384 ? 18.330 -40.811 38.081 1.00 16.24 384 ILE D N 1
ATOM 13118 C CA . ILE D 1 384 ? 19.039 -39.531 38.016 1.00 14.10 384 ILE D CA 1
ATOM 13119 C C . ILE D 1 384 ? 19.680 -39.334 36.631 1.00 15.36 384 ILE D C 1
ATOM 13120 O O . ILE D 1 384 ? 19.515 -38.276 36.007 1.00 16.09 384 ILE D O 1
ATOM 13125 N N . ILE D 1 385 ? 20.377 -40.375 36.166 1.00 16.87 385 ILE D N 1
ATOM 13126 C CA . ILE D 1 385 ? 21.012 -40.444 34.841 1.00 14.43 385 ILE D CA 1
ATOM 13127 C C . ILE D 1 385 ? 20.014 -40.145 33.715 1.00 16.18 385 ILE D C 1
ATOM 13128 O O . ILE D 1 385 ? 20.311 -39.372 32.792 1.00 17.41 385 ILE D O 1
ATOM 13133 N N . ARG D 1 386 ? 18.820 -40.729 33.823 1.00 20.97 386 ARG D N 1
ATOM 13134 C CA . ARG D 1 386 ? 17.756 -40.501 32.851 1.00 21.59 386 ARG D CA 1
ATOM 13135 C C . ARG D 1 386 ? 17.153 -39.091 32.943 1.00 23.28 386 ARG D C 1
ATOM 13136 O O . ARG D 1 386 ? 16.615 -38.585 31.953 1.00 30.51 386 ARG D O 1
ATOM 13144 N N . GLU D 1 387 ? 17.249 -38.461 34.117 1.00 18.78 387 GLU D N 1
ATOM 13145 C CA . GLU D 1 387 ? 16.797 -37.073 34.283 1.00 17.48 387 GLU D CA 1
ATOM 13146 C C . GLU D 1 387 ? 17.821 -36.072 33.753 1.00 20.38 387 GLU D C 1
ATOM 13147 O O . GLU D 1 387 ? 17.447 -35.018 33.240 1.00 20.72 387 GLU D O 1
ATOM 13153 N N . PHE D 1 388 ? 19.106 -36.404 33.880 1.00 19.44 388 PHE D N 1
ATOM 13154 C CA . PHE D 1 388 ? 20.182 -35.595 33.294 1.00 19.94 388 PHE D CA 1
ATOM 13155 C C . PHE D 1 388 ? 20.119 -35.672 31.767 1.00 20.39 388 PHE D C 1
ATOM 13156 O O . PHE D 1 388 ? 20.271 -34.662 31.084 1.00 16.52 388 PHE D O 1
ATOM 13164 N N . ALA D 1 389 ? 19.867 -36.879 31.260 1.00 19.28 389 ALA D N 1
ATOM 13165 C CA . ALA D 1 389 ? 19.747 -37.167 29.830 1.00 19.85 389 ALA D CA 1
ATOM 13166 C C . ALA D 1 389 ? 18.718 -36.286 29.128 1.00 18.49 389 ALA D C 1
ATOM 13167 O O . ALA D 1 389 ? 18.974 -35.772 28.034 1.00 20.17 389 ALA D O 1
ATOM 13169 N N . 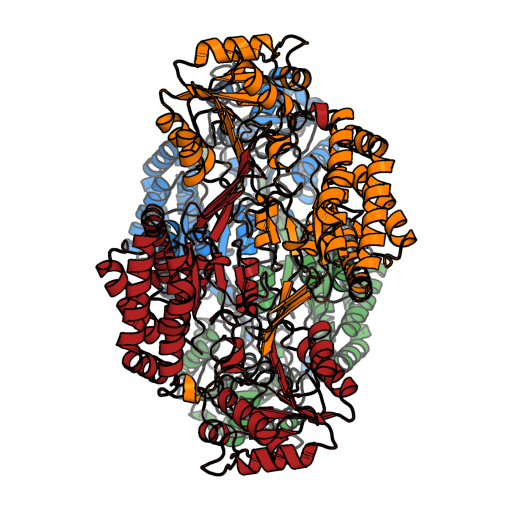LEU D 1 390 ? 17.566 -36.111 29.774 1.00 18.58 390 LEU D N 1
ATOM 13170 C CA . LEU D 1 390 ? 16.479 -35.286 29.248 1.00 20.62 390 LEU D CA 1
ATOM 13171 C C . LEU D 1 390 ? 16.745 -33.777 29.338 1.00 19.07 390 LEU D C 1
ATOM 13172 O O . LEU D 1 390 ? 16.196 -33.004 28.550 1.00 17.63 390 LEU D O 1
ATOM 13177 N N . LYS D 1 391 ? 17.597 -33.365 30.277 1.00 16.91 391 LYS D N 1
ATOM 13178 C CA . LYS D 1 391 ? 17.703 -31.955 30.660 1.00 13.31 391 LYS D CA 1
ATOM 13179 C C . LYS D 1 391 ? 19.028 -31.274 30.288 1.00 18.80 391 LYS D C 1
ATOM 13180 O O . LYS D 1 391 ? 19.074 -30.050 30.146 1.00 18.02 391 LYS D O 1
ATOM 13186 N N . LYS D 1 392 ? 20.095 -32.057 30.126 1.00 17.67 392 LYS D N 1
ATOM 13187 C CA . LYS D 1 392 ? 21.434 -31.489 29.925 1.00 21.22 392 LYS D CA 1
ATOM 13188 C C . LYS D 1 392 ? 21.657 -30.859 28.558 1.00 21.38 392 LYS D C 1
ATOM 13189 O O . LYS D 1 392 ? 21.506 -31.533 27.549 1.00 22.05 392 LYS D O 1
ATOM 13195 N N . PRO D 1 393 ? 22.045 -29.567 28.531 1.00 19.92 393 PRO D N 1
ATOM 13196 C CA . PRO D 1 393 ? 22.294 -28.816 27.297 1.00 17.23 393 PRO D CA 1
ATOM 13197 C C . PRO D 1 393 ? 23.604 -29.229 26.617 1.00 16.02 393 PRO D C 1
ATOM 13198 O O . PRO D 1 393 ? 24.471 -28.388 26.366 1.00 20.05 393 PRO D O 1
ATOM 13202 N N . VAL D 1 394 ? 23.729 -30.526 26.338 1.00 19.28 394 VAL D N 1
ATOM 13203 C CA . VAL D 1 394 ? 24.892 -31.110 25.677 1.00 18.22 394 VAL D CA 1
ATOM 13204 C C . VAL D 1 394 ? 24.430 -31.950 24.488 1.00 21.27 394 VAL D C 1
ATOM 13205 O O . VAL D 1 394 ? 23.240 -32.244 24.365 1.00 19.41 394 VAL D O 1
ATOM 13209 N N . SER D 1 395 ? 25.363 -32.317 23.611 1.00 17.58 395 SER D N 1
ATOM 13210 C CA . SER D 1 395 ? 25.059 -33.207 22.491 1.00 18.54 395 SER D CA 1
ATOM 13211 C C . SER D 1 395 ? 25.546 -34.613 22.791 1.00 24.14 395 SER D C 1
ATOM 13212 O O . SER D 1 395 ? 25.184 -35.573 22.099 1.00 22.88 395 SER D O 1
ATOM 13215 N N . ARG D 1 396 ? 26.388 -34.716 23.818 1.00 24.63 396 ARG D N 1
ATOM 13216 C CA . ARG D 1 396 ? 26.814 -36.000 24.364 1.00 25.12 396 ARG D CA 1
ATOM 13217 C C . ARG D 1 396 ? 26.930 -35.953 25.894 1.00 25.49 396 ARG D C 1
ATOM 13218 O O . ARG D 1 396 ? 27.591 -35.067 26.451 1.00 19.69 396 ARG D O 1
ATOM 13226 N N . LEU D 1 397 ? 26.246 -36.889 26.556 1.00 20.79 397 LEU D N 1
ATOM 13227 C CA . LEU D 1 397 ? 26.344 -37.068 28.006 1.00 23.07 397 LEU D CA 1
ATOM 13228 C C . LEU D 1 397 ? 26.979 -38.422 28.301 1.00 16.84 397 LEU D C 1
ATOM 13229 O O . LEU D 1 397 ? 26.492 -39.461 27.867 1.00 20.48 397 LEU D O 1
ATOM 13234 N N . LEU D 1 398 ? 28.062 -38.409 29.057 1.00 14.11 398 LEU D N 1
ATOM 13235 C CA . LEU D 1 398 ? 28.842 -39.619 29.249 1.00 19.59 398 LEU D CA 1
ATOM 13236 C C . LEU D 1 398 ? 28.643 -40.227 30.642 1.00 17.71 398 LEU D C 1
ATOM 13237 O O . LEU D 1 398 ? 28.824 -39.552 31.650 1.00 17.32 398 LEU D O 1
ATOM 13242 N N . VAL D 1 399 ? 28.241 -41.496 30.679 1.00 18.91 399 VAL D N 1
ATOM 13243 C CA . VAL D 1 399 ? 27.973 -42.201 31.940 1.00 22.45 399 VAL D CA 1
ATOM 13244 C C . VAL D 1 399 ? 29.119 -43.143 32.306 1.00 14.75 399 VAL D C 1
ATOM 13245 O O . VAL D 1 399 ? 29.461 -44.028 31.528 1.00 13.87 399 VAL D O 1
ATOM 13249 N N . ASN D 1 400 ? 29.706 -42.935 33.486 1.00 19.91 400 ASN D N 1
ATOM 13250 C CA . ASN D 1 400 ? 30.707 -43.852 34.071 1.00 21.90 400 ASN D CA 1
ATOM 13251 C C . ASN D 1 400 ? 31.864 -44.211 33.126 1.00 15.88 400 ASN D C 1
ATOM 13252 O O . ASN D 1 400 ? 32.191 -45.387 32.937 1.00 20.76 400 ASN D O 1
ATOM 13257 N N . THR D 1 401 ? 32.463 -43.181 32.530 1.00 15.01 401 THR D N 1
ATOM 13258 C CA . THR D 1 401 ? 33.504 -43.343 31.515 1.00 16.07 401 THR D CA 1
ATOM 13259 C C . THR D 1 401 ? 34.465 -42.141 31.586 1.00 17.47 401 THR D C 1
ATOM 13260 O O . THR D 1 401 ? 34.062 -41.073 32.070 1.00 17.95 401 THR D O 1
ATOM 13264 N N . PRO D 1 402 ? 35.743 -42.319 31.161 1.00 17.51 402 PRO D N 1
ATOM 13265 C CA . PRO D 1 402 ? 36.638 -41.165 31.037 1.00 19.92 402 PRO D CA 1
ATOM 13266 C C . PRO D 1 402 ? 36.109 -40.193 29.988 1.00 16.31 402 PRO D C 1
ATOM 13267 O O . PRO D 1 402 ? 35.721 -40.628 28.904 1.00 18.29 402 PRO D O 1
ATOM 13271 N N . GLY D 1 403 ? 36.086 -38.904 30.327 1.00 13.57 403 GLY D N 1
ATOM 13272 C CA . GLY D 1 403 ? 35.544 -37.851 29.467 1.00 16.95 403 GLY D CA 1
ATOM 13273 C C . GLY D 1 403 ? 36.078 -37.820 28.048 1.00 19.41 403 GLY D C 1
ATOM 13274 O O . GLY D 1 403 ? 35.309 -37.966 27.096 1.00 21.60 403 GLY D O 1
ATOM 13275 N N . ALA D 1 404 ? 37.392 -37.632 27.921 1.00 21.70 404 ALA D N 1
ATOM 13276 C CA . ALA D 1 404 ? 38.068 -37.507 26.628 1.00 18.03 404 ALA D CA 1
ATOM 13277 C C . ALA D 1 404 ? 37.873 -38.752 25.781 1.00 23.04 404 ALA D C 1
ATOM 13278 O O . ALA D 1 404 ? 37.473 -38.664 24.616 1.00 20.82 404 ALA D O 1
ATOM 13280 N N . LEU D 1 405 ? 38.125 -39.904 26.391 1.00 11.94 405 LEU D N 1
ATOM 13281 C CA . LEU D 1 405 ? 38.121 -41.182 25.687 1.00 19.71 405 LEU D CA 1
ATOM 13282 C C . LEU D 1 405 ? 36.710 -41.643 25.322 1.00 20.84 405 LEU D C 1
ATOM 13283 O O . LEU D 1 405 ? 36.512 -42.335 24.323 1.00 21.25 405 LEU D O 1
ATOM 13288 N N . GLY D 1 406 ? 35.736 -41.226 26.126 1.00 20.65 406 GLY D N 1
ATOM 13289 C CA . GLY D 1 406 ? 34.348 -41.627 25.946 1.00 18.04 406 GLY D CA 1
ATOM 13290 C C . GLY D 1 406 ? 33.557 -40.764 24.988 1.00 20.37 406 GLY D C 1
ATOM 13291 O O . GLY D 1 406 ? 32.663 -41.266 24.301 1.00 20.70 406 GLY D O 1
ATOM 13292 N N . GLY D 1 407 ? 33.864 -39.467 24.966 1.00 17.72 407 GLY D N 1
ATOM 13293 C CA . GLY D 1 407 ? 33.246 -38.525 24.029 1.00 19.55 407 GLY D CA 1
ATOM 13294 C C . GLY D 1 407 ? 33.585 -38.837 22.583 1.00 18.72 407 GLY D C 1
ATOM 13295 O O . GLY D 1 407 ? 32.720 -38.781 21.708 1.00 24.27 407 GLY D O 1
ATOM 13296 N N . ILE D 1 408 ? 34.849 -39.186 22.351 1.00 17.02 408 ILE D N 1
ATOM 13297 C CA . ILE D 1 408 ? 35.349 -39.527 21.021 1.00 9.12 408 ILE D CA 1
ATOM 13298 C C . ILE D 1 408 ? 34.947 -40.939 20.589 1.00 16.40 408 ILE D C 1
ATOM 13299 O O . ILE D 1 408 ? 35.059 -41.283 19.420 1.00 21.03 408 ILE D O 1
ATOM 13304 N N . GLY D 1 409 ? 34.484 -41.752 21.538 1.00 16.86 409 GLY D N 1
ATOM 13305 C CA . GLY D 1 409 ? 34.011 -43.109 21.253 1.00 15.52 409 GLY D CA 1
ATOM 13306 C C . GLY D 1 409 ? 35.114 -44.143 21.224 1.00 22.44 409 GLY D C 1
ATOM 13307 O O . GLY D 1 409 ? 35.098 -45.057 20.396 1.00 25.74 409 GLY D O 1
ATOM 13308 N N . ALA D 1 410 ? 36.078 -43.993 22.127 1.00 19.45 410 ALA D N 1
ATOM 13309 C CA . ALA D 1 410 ? 37.137 -44.979 22.285 1.00 23.80 410 ALA D CA 1
ATOM 13310 C C . ALA D 1 410 ? 36.805 -45.941 23.434 1.00 23.43 410 ALA D C 1
ATOM 13311 O O . ALA D 1 410 ? 37.146 -47.127 23.373 1.00 25.45 410 ALA D O 1
ATOM 13313 N N . THR D 1 411 ? 36.136 -45.425 24.467 1.00 14.45 411 THR D N 1
ATOM 13314 C CA . THR D 1 411 ? 35.695 -46.244 25.605 1.00 21.22 411 THR D CA 1
ATOM 13315 C C . THR D 1 411 ? 34.171 -46.395 25.672 1.00 19.50 411 THR D C 1
ATOM 13316 O O . THR D 1 411 ? 33.640 -47.080 26.553 1.00 24.43 411 THR D O 1
ATOM 13320 N N . THR D 1 412 ? 33.479 -45.748 24.738 1.00 23.04 412 THR D N 1
ATOM 13321 C CA . THR D 1 412 ? 32.032 -45.898 24.584 1.00 21.93 412 THR D CA 1
ATOM 13322 C C . THR D 1 412 ? 31.705 -46.458 23.198 1.00 23.40 412 THR D C 1
ATOM 13323 O O . THR D 1 412 ? 32.598 -46.647 22.368 1.00 18.67 412 THR D O 1
ATOM 13327 N N . ASN D 1 413 ? 30.427 -46.725 22.952 1.00 21.31 413 ASN D N 1
ATOM 13328 C CA . ASN D 1 413 ? 29.992 -47.203 21.645 1.00 22.76 413 ASN D CA 1
ATOM 13329 C C . ASN D 1 413 ? 29.359 -46.106 20.788 1.00 24.17 413 ASN D C 1
ATOM 13330 O O . ASN D 1 413 ? 28.547 -46.390 19.908 1.00 20.99 413 ASN D O 1
ATOM 13335 N N . LEU D 1 414 ? 29.750 -44.856 21.053 1.00 27.36 414 LEU D N 1
ATOM 13336 C CA . LEU D 1 414 ? 29.514 -43.731 20.136 1.00 22.84 414 LEU D CA 1
ATOM 13337 C C . LEU D 1 414 ? 30.364 -43.885 18.876 1.00 27.65 414 LEU D C 1
ATOM 13338 O O . LEU D 1 414 ? 31.318 -44.671 18.852 1.00 17.67 414 LEU D O 1
ATOM 13343 N N . VAL D 1 415 ? 30.021 -43.125 17.837 1.00 24.30 415 VAL D N 1
ATOM 13344 C CA . VAL D 1 415 ? 30.791 -43.120 16.599 1.00 17.96 415 VAL D CA 1
ATOM 13345 C C . VAL D 1 415 ? 32.224 -42.617 16.880 1.00 18.86 415 VAL D C 1
ATOM 13346 O O . VAL D 1 415 ? 32.409 -41.535 17.450 1.00 19.24 415 VAL D O 1
ATOM 13350 N N . PRO D 1 416 ? 33.234 -43.436 16.531 1.00 22.93 416 PRO D N 1
ATOM 13351 C CA . PRO D 1 416 ? 34.633 -43.058 16.711 1.00 19.76 416 PRO D CA 1
ATOM 13352 C C . PRO D 1 416 ? 35.013 -41.799 15.911 1.00 22.20 416 PRO D C 1
ATOM 13353 O O . PRO D 1 416 ? 35.267 -41.875 14.704 1.00 21.89 416 PRO D O 1
ATOM 13357 N N . ALA D 1 417 ? 35.041 -40.652 16.593 1.00 18.36 417 ALA D N 1
ATOM 13358 C CA . ALA D 1 417 ? 35.220 -39.357 15.930 1.00 20.32 417 ALA D CA 1
ATOM 13359 C C . ALA D 1 417 ? 36.087 -38.348 16.685 1.00 17.60 417 ALA D C 1
ATOM 13360 O O . ALA D 1 417 ? 36.051 -38.281 17.905 1.00 16.41 417 ALA D O 1
ATOM 13362 N N . LEU D 1 418 ? 36.836 -37.542 15.934 1.00 19.62 418 LEU D N 1
ATOM 13363 C CA . LEU D 1 418 ? 37.588 -36.414 16.496 1.00 15.48 418 LEU D CA 1
ATOM 13364 C C . LEU D 1 418 ? 36.981 -35.047 16.145 1.00 20.91 418 LEU D C 1
ATOM 13365 O O . LEU D 1 418 ? 37.545 -34.003 16.499 1.00 21.90 418 LEU D O 1
ATOM 13370 N N . THR D 1 419 ? 35.840 -35.059 15.449 1.00 23.84 419 THR D N 1
ATOM 13371 C CA . THR D 1 419 ? 35.048 -33.851 15.220 1.00 26.69 419 THR D CA 1
ATOM 13372 C C . THR D 1 419 ? 33.738 -33.966 16.012 1.00 24.73 419 THR D C 1
ATOM 13373 O O . THR D 1 419 ? 32.899 -34.832 15.734 1.00 21.54 419 THR D O 1
ATOM 13377 N N . LEU D 1 420 ? 33.574 -33.097 17.005 1.00 14.25 420 LEU D N 1
ATOM 13378 C CA . LEU D 1 420 ? 32.483 -33.254 17.960 1.00 19.15 420 LEU D CA 1
ATOM 13379 C C . LEU D 1 420 ? 31.452 -32.150 17.816 1.00 19.17 420 LEU D C 1
ATOM 13380 O O . LEU D 1 420 ? 31.608 -31.048 18.372 1.00 13.11 420 LEU D O 1
ATOM 13385 N N . GLY D 1 421 ? 30.405 -32.475 17.054 1.00 20.73 421 GLY D N 1
ATOM 13386 C CA . GLY D 1 421 ? 29.340 -31.544 16.724 1.00 19.64 421 GLY D CA 1
ATOM 13387 C C . GLY D 1 421 ? 28.589 -31.124 17.963 1.00 20.44 421 GLY D C 1
ATOM 13388 O O . GLY D 1 421 ? 28.177 -31.966 18.766 1.00 18.51 421 GLY D O 1
ATOM 13389 N N . CYS D 1 422 ? 28.421 -29.816 18.111 1.00 13.61 422 CYS D N 1
ATOM 13390 C CA . CYS D 1 422 ? 27.835 -29.232 19.308 1.00 20.03 422 CYS D CA 1
ATOM 13391 C C . CYS D 1 422 ? 26.385 -28.747 19.153 1.00 18.91 422 CYS D C 1
ATOM 13392 O O . CYS D 1 422 ? 25.886 -28.006 20.001 1.00 19.28 422 CYS D O 1
ATOM 13395 N N . GLY D 1 423 ? 25.724 -29.153 18.067 1.00 19.76 423 GLY D N 1
ATOM 13396 C CA . GLY D 1 423 ? 24.322 -28.788 17.802 1.00 17.91 423 GLY D CA 1
ATOM 13397 C C . GLY D 1 423 ? 24.038 -27.308 17.592 1.00 20.12 423 GLY D C 1
ATOM 13398 O O . GLY D 1 423 ? 24.950 -26.491 17.598 1.00 13.79 423 GLY D O 1
ATOM 13399 N N . ALA D 1 424 ? 22.755 -26.977 17.441 1.00 19.43 424 ALA D N 1
ATOM 13400 C CA . ALA D 1 424 ? 22.287 -25.603 17.221 1.00 15.92 424 ALA D CA 1
ATOM 13401 C C . ALA D 1 424 ? 22.525 -24.653 18.396 1.00 13.99 424 ALA D C 1
ATOM 13402 O O . ALA D 1 424 ? 22.745 -23.465 18.191 1.00 21.86 424 ALA D O 1
ATOM 13404 N N . VAL D 1 425 ? 22.467 -25.180 19.618 1.00 20.90 425 VAL D N 1
ATOM 13405 C CA . VAL D 1 425 ? 22.704 -24.389 20.835 1.00 18.13 425 VAL D CA 1
ATOM 13406 C C . VAL D 1 425 ? 24.146 -23.856 20.880 1.00 25.06 425 VAL D C 1
ATOM 13407 O O . VAL D 1 425 ? 24.392 -22.754 21.382 1.00 24.13 425 VAL D O 1
ATOM 13411 N N . GLY D 1 426 ? 25.075 -24.627 20.311 1.00 22.94 426 GLY D N 1
ATOM 13412 C CA . GLY D 1 426 ? 26.450 -24.190 20.124 1.00 26.80 426 GLY D CA 1
ATOM 13413 C C . GLY D 1 426 ? 26.698 -23.587 18.749 1.00 30.53 426 GLY D C 1
ATOM 13414 O O . GLY D 1 426 ? 27.843 -23.472 18.318 1.00 29.14 426 GLY D O 1
ATOM 13415 N N . GLY D 1 427 ? 25.622 -23.216 18.054 1.00 25.55 427 GLY D N 1
ATOM 13416 C CA . GLY D 1 427 ? 25.714 -22.518 16.766 1.00 23.72 427 GLY D CA 1
ATOM 13417 C C . GLY D 1 427 ? 26.139 -23.373 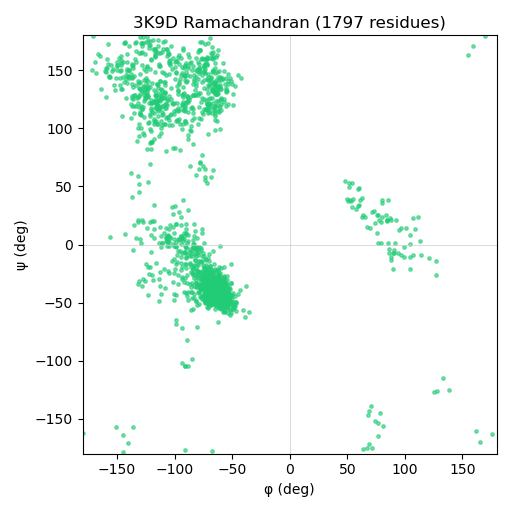15.584 1.00 28.67 427 GLY D C 1
ATOM 13418 O O . GLY D 1 427 ? 26.549 -22.842 14.555 1.00 24.28 427 GLY D O 1
ATOM 13419 N N . SER D 1 428 ? 26.025 -24.692 15.724 1.00 25.33 428 SER D N 1
ATOM 13420 C CA . SER D 1 428 ? 26.463 -25.633 14.694 1.00 22.17 428 SER D CA 1
ATOM 13421 C C . SER D 1 428 ? 25.274 -26.281 13.977 1.00 20.93 428 SER D C 1
ATOM 13422 O O . SER D 1 428 ? 24.131 -26.144 14.413 1.00 25.16 428 SER D O 1
ATOM 13425 N N . SER D 1 429 ? 25.548 -26.969 12.870 1.00 24.12 429 SER D N 1
ATOM 13426 C CA . SER D 1 429 ? 24.510 -27.634 12.076 1.00 21.18 429 SER D CA 1
ATOM 13427 C C . SER D 1 429 ? 24.312 -29.086 12.514 1.00 24.79 429 SER D C 1
ATOM 13428 O O . SER D 1 429 ? 23.408 -29.769 12.030 1.00 18.98 429 SER D O 1
ATOM 13431 N N . SER D 1 430 ? 25.170 -29.544 13.423 1.00 18.99 430 SER D N 1
ATOM 13432 C CA . SER D 1 430 ? 25.260 -30.957 13.766 1.00 16.06 430 SER D CA 1
ATOM 13433 C C . SER D 1 430 ? 25.560 -31.163 15.243 1.00 20.95 430 SER D C 1
ATOM 13434 O O . SER D 1 430 ? 26.366 -30.432 15.822 1.00 13.03 430 SER D O 1
ATOM 13437 N N . SER D 1 431 ? 24.899 -32.157 15.839 1.00 16.97 431 SER D N 1
ATOM 13438 C CA . SER D 1 431 ? 25.179 -32.582 17.208 1.00 22.57 431 SER D CA 1
ATOM 13439 C C . SER D 1 431 ? 25.931 -33.915 17.208 1.00 26.25 431 SER D C 1
ATOM 13440 O O . SER D 1 431 ? 26.143 -34.528 18.263 1.00 20.37 431 SER D O 1
ATOM 13443 N N . ASP D 1 432 ? 26.344 -34.345 16.018 1.00 19.36 432 ASP D N 1
ATOM 13444 C CA . ASP D 1 432 ? 26.819 -35.708 15.809 1.00 17.32 432 ASP D CA 1
ATOM 13445 C C . ASP D 1 432 ? 28.294 -35.878 16.128 1.00 18.49 432 ASP D C 1
ATOM 13446 O O . ASP D 1 432 ? 29.057 -34.909 16.124 1.00 20.51 432 ASP D O 1
ATOM 13451 N N . ASN D 1 433 ? 28.671 -37.121 16.423 1.00 19.70 433 ASN D N 1
ATOM 13452 C CA . ASN D 1 433 ? 30.042 -37.577 16.239 1.00 16.46 433 ASN D CA 1
ATOM 13453 C C . ASN D 1 433 ? 30.201 -37.876 14.757 1.00 14.01 433 ASN D C 1
ATOM 13454 O O . ASN D 1 433 ? 29.639 -38.856 14.244 1.00 14.58 433 ASN D O 1
ATOM 13459 N N . ILE D 1 434 ? 30.965 -37.019 14.079 1.00 24.97 434 ILE D N 1
ATOM 13460 C CA . ILE D 1 434 ? 31.065 -37.011 12.615 1.00 19.33 434 ILE D CA 1
ATOM 13461 C C . ILE D 1 434 ? 31.709 -38.282 12.038 1.00 26.21 434 ILE D C 1
ATOM 13462 O O . ILE D 1 434 ? 32.761 -38.733 12.496 1.00 20.44 434 ILE D O 1
ATOM 13467 N N . GLY D 1 435 ? 31.029 -38.867 11.056 1.00 21.97 435 GLY D N 1
ATOM 13468 C CA . GLY D 1 435 ? 31.524 -40.025 10.319 1.00 18.28 435 GLY D CA 1
ATOM 13469 C C . GLY D 1 435 ? 31.077 -39.917 8.871 1.00 18.84 435 GLY D C 1
ATOM 13470 O O . GLY D 1 435 ? 30.673 -38.836 8.438 1.00 19.86 435 GLY D O 1
ATOM 13471 N N . PRO D 1 436 ? 31.144 -41.036 8.117 1.00 20.05 436 PRO D N 1
ATOM 13472 C CA . PRO D 1 436 ? 30.791 -41.112 6.691 1.00 22.27 436 PRO D CA 1
ATOM 13473 C C . PRO D 1 436 ? 29.371 -40.631 6.358 1.00 22.49 436 PRO D C 1
ATOM 13474 O O . PRO D 1 436 ? 29.166 -40.026 5.309 1.00 23.59 436 PRO D O 1
ATOM 13478 N N . GLU D 1 437 ? 28.419 -40.875 7.258 1.00 25.42 437 GLU D N 1
ATOM 13479 C CA . GLU D 1 437 ? 27.012 -40.512 7.041 1.00 23.64 437 GLU D CA 1
ATOM 13480 C C . GLU D 1 437 ? 26.727 -39.011 7.144 1.00 22.33 437 GLU D C 1
ATOM 13481 O O . GLU D 1 437 ? 25.696 -38.541 6.670 1.00 17.15 437 GLU D O 1
ATOM 13487 N N . ASN D 1 438 ? 27.644 -38.270 7.761 1.00 17.32 438 ASN D N 1
ATOM 13488 C CA . ASN D 1 438 ? 27.642 -36.803 7.708 1.00 19.46 438 ASN D CA 1
ATOM 13489 C C . ASN D 1 438 ? 28.321 -36.252 6.445 1.00 14.90 438 ASN D C 1
ATOM 13490 O O . ASN D 1 438 ? 28.385 -35.038 6.253 1.00 19.17 438 ASN D O 1
ATOM 13495 N N . LEU D 1 439 ? 28.842 -37.147 5.607 1.00 16.94 439 LEU D N 1
ATOM 13496 C CA . LEU D 1 439 ? 29.654 -36.762 4.447 1.00 18.20 439 LEU D CA 1
ATOM 13497 C C . LEU D 1 439 ? 29.189 -37.386 3.128 1.00 18.77 439 LEU D C 1
ATOM 13498 O O . LEU D 1 439 ? 29.973 -37.514 2.177 1.00 18.72 439 LEU D O 1
ATOM 13503 N N . PHE D 1 440 ? 27.925 -37.801 3.090 1.00 12.55 440 PHE D N 1
ATOM 13504 C CA . PHE D 1 440 ? 27.225 -38.023 1.825 1.00 19.45 440 PHE D CA 1
ATOM 13505 C C . PHE D 1 440 ? 25.763 -37.567 1.882 1.00 19.87 440 PHE D C 1
ATOM 13506 O O . PHE D 1 440 ? 25.170 -37.474 2.958 1.00 12.82 440 PHE D O 1
ATOM 13514 N N . ASN D 1 441 ? 25.204 -37.279 0.711 1.00 22.79 441 ASN D N 1
ATOM 13515 C CA . ASN D 1 441 ? 23.787 -36.954 0.576 1.00 21.95 441 ASN D CA 1
ATOM 13516 C C . ASN D 1 441 ? 23.033 -38.197 0.156 1.00 20.09 441 ASN D C 1
ATOM 13517 O O . ASN D 1 441 ? 23.629 -39.149 -0.345 1.00 16.29 441 ASN D O 1
ATOM 13522 N N . ILE D 1 442 ? 21.722 -38.187 0.362 1.00 16.28 442 ILE D N 1
ATOM 13523 C CA . ILE D 1 442 ? 20.884 -39.265 -0.118 1.00 19.54 442 ILE D CA 1
ATOM 13524 C C . ILE D 1 442 ? 20.189 -38.836 -1.409 1.00 16.71 442 ILE D C 1
ATOM 13525 O O . ILE D 1 442 ? 19.495 -37.824 -1.437 1.00 16.17 442 ILE D O 1
ATOM 13530 N N . ARG D 1 443 ? 20.411 -39.594 -2.479 1.00 20.54 443 ARG D N 1
ATOM 13531 C CA . ARG D 1 443 ? 19.604 -39.465 -3.681 1.00 17.81 443 ARG D CA 1
ATOM 13532 C C . ARG D 1 443 ? 18.474 -40.477 -3.582 1.00 17.90 443 ARG D C 1
ATOM 13533 O O . ARG D 1 443 ? 18.703 -41.682 -3.462 1.00 10.36 443 ARG D O 1
ATOM 13541 N N . ARG D 1 444 ? 17.250 -39.968 -3.617 1.00 19.98 444 ARG D N 1
ATOM 13542 C CA . ARG D 1 444 ? 16.076 -40.808 -3.513 1.00 12.97 444 ARG D CA 1
ATOM 13543 C C . ARG D 1 444 ? 15.394 -40.878 -4.864 1.00 17.15 444 ARG D C 1
ATOM 13544 O O . ARG D 1 444 ? 15.299 -39.870 -5.571 1.00 17.02 444 ARG D O 1
ATOM 13552 N N . ILE D 1 445 ? 14.967 -42.085 -5.230 1.00 17.67 445 ILE D N 1
ATOM 13553 C CA . ILE D 1 445 ? 14.485 -42.387 -6.575 1.00 15.53 445 ILE D CA 1
ATOM 13554 C C . ILE D 1 445 ? 13.094 -43.024 -6.483 1.00 17.84 445 ILE D C 1
ATOM 13555 O O . ILE D 1 445 ? 12.949 -44.235 -6.288 1.00 17.19 445 ILE D O 1
ATOM 13560 N N . ALA D 1 446 ? 12.065 -42.192 -6.607 1.00 19.70 446 ALA D N 1
ATOM 13561 C CA . ALA D 1 446 ? 10.716 -42.612 -6.242 1.00 11.67 446 ALA D CA 1
ATOM 13562 C C . ALA D 1 446 ? 9.800 -42.814 -7.448 1.00 15.12 446 ALA D C 1
ATOM 13563 O O . ALA D 1 446 ? 9.713 -41.947 -8.324 1.00 14.56 446 ALA D O 1
ATOM 13565 N N . THR D 1 447 ? 9.136 -43.975 -7.474 1.00 10.01 447 THR D N 1
ATOM 13566 C CA . THR D 1 447 ? 8.232 -44.378 -8.552 1.00 10.22 447 THR D CA 1
ATOM 13567 C C . THR D 1 447 ? 6.811 -43.885 -8.253 1.00 9.09 447 THR D C 1
ATOM 13568 O O . THR D 1 447 ? 6.379 -43.902 -7.095 1.00 12.82 447 THR D O 1
ATOM 13572 N N . GLY D 1 448 ? 6.106 -43.433 -9.293 1.00 11.44 448 GLY D N 1
ATOM 13573 C CA . GLY D 1 448 ? 4.741 -42.892 -9.174 1.00 10.36 448 GLY D CA 1
ATOM 13574 C C . GLY D 1 448 ? 3.743 -43.793 -8.474 1.00 15.80 448 GLY D C 1
ATOM 13575 O O . GLY D 1 448 ? 3.485 -44.913 -8.925 1.00 15.42 448 GLY D O 1
ATOM 13576 N N . VAL D 1 449 ? 3.176 -43.282 -7.379 1.00 14.68 449 VAL D N 1
ATOM 13577 C CA . VAL D 1 449 ? 2.262 -44.035 -6.503 1.00 18.06 449 VAL D CA 1
ATOM 13578 C C . VAL D 1 449 ? 0.795 -43.562 -6.621 1.00 20.41 449 VAL D C 1
ATOM 13579 O O . VAL D 1 449 ? -0.129 -44.382 -6.579 1.00 18.35 449 VAL D O 1
ATOM 13583 N N . LEU D 1 450 ? 0.584 -42.254 -6.784 1.00 12.71 450 LEU D N 1
ATOM 13584 C CA . LEU D 1 450 ? -0.770 -41.705 -6.972 1.00 15.55 450 LEU D CA 1
ATOM 13585 C C . LEU D 1 450 ? -0.866 -40.770 -8.184 1.00 16.08 450 LEU D C 1
ATOM 13586 O O . LEU D 1 450 ? 0.131 -40.525 -8.881 1.00 19.40 450 LEU D O 1
ATOM 13591 N N . GLU D 1 451 ? -2.073 -40.261 -8.429 1.00 19.74 451 GLU D N 1
ATOM 13592 C CA . GLU D 1 451 ? -2.360 -39.375 -9.560 1.00 10.49 451 GLU D CA 1
ATOM 13593 C C . GLU D 1 451 ? -2.880 -38.033 -9.046 1.00 19.72 451 GLU D C 1
ATOM 13594 O O . GLU D 1 451 ? -3.370 -37.968 -7.922 1.00 23.42 451 GLU D O 1
ATOM 13600 N N . LEU D 1 452 ? -2.789 -36.975 -9.861 1.00 9.23 452 LEU D N 1
ATOM 13601 C CA . LEU D 1 452 ? -3.330 -35.647 -9.495 1.00 13.72 452 LEU D CA 1
ATOM 13602 C C . LEU D 1 452 ? -4.829 -35.699 -9.133 1.00 19.35 452 LEU D C 1
ATOM 13603 O O . LEU D 1 452 ? -5.273 -35.021 -8.207 1.00 24.31 452 LEU D O 1
ATOM 13608 N N . GLU D 1 453 ? -5.589 -36.519 -9.854 1.00 23.76 453 GLU D N 1
ATOM 13609 C CA . GLU D 1 453 ? -7.027 -36.693 -9.605 1.00 20.95 453 GLU D CA 1
ATOM 13610 C C . GLU D 1 453 ? -7.312 -37.343 -8.255 1.00 15.52 453 GLU D C 1
ATOM 13611 O O . GLU D 1 453 ? -8.339 -37.053 -7.641 1.00 21.63 453 GLU D O 1
ATOM 13617 N N . ASP D 1 454 ? -6.406 -38.211 -7.803 1.00 17.33 454 ASP D N 1
ATOM 13618 C CA . ASP D 1 454 ? -6.476 -38.791 -6.459 1.00 22.94 454 ASP D CA 1
ATOM 13619 C C . ASP D 1 454 ? -6.289 -37.717 -5.383 1.00 29.08 454 ASP D C 1
ATOM 13620 O O . ASP D 1 454 ? -6.956 -37.761 -4.346 1.00 30.53 454 ASP D O 1
ATOM 13625 N N . ILE D 1 455 ? -5.384 -36.767 -5.634 1.00 26.68 455 ILE D N 1
ATOM 13626 C CA . ILE D 1 455 ? -5.138 -35.651 -4.706 1.00 36.81 455 ILE D CA 1
ATOM 13627 C C . ILE D 1 455 ? -6.377 -34.751 -4.533 1.00 40.45 455 ILE D C 1
ATOM 13628 O O . ILE D 1 455 ? -6.763 -34.447 -3.397 1.00 34.67 455 ILE D O 1
ATOM 13633 N N . ARG D 1 456 ? -6.999 -34.355 -5.651 1.00 39.61 456 ARG D N 1
ATOM 13634 C CA A ARG D 1 456 ? -8.158 -33.459 -5.541 0.50 39.98 456 ARG D CA 1
ATOM 13635 C CA B ARG D 1 456 ? -8.194 -33.502 -5.714 0.50 38.97 456 ARG D CA 1
ATOM 13636 C C . ARG D 1 456 ? -9.461 -34.177 -5.188 1.00 39.11 456 ARG D C 1
ATOM 13637 O O . ARG D 1 456 ? -9.475 -35.375 -4.907 1.00 39.86 456 ARG D O 1
#

InterPro domains:
  IPR013357 Acetaldehyde dehydrogenase, acetylating [TIGR02518] (5-486)
  IPR015590 Aldehyde dehydrogenase domain [PF00171] (12-326)
  IPR016161 Aldehyde/histidinol dehydrogenase [SSF53720] (10-450)
  IPR016162 Aldehyde dehydrogenase, N-terminal [G3DSA:3.40.605.10] (14-445)
  IPR016163 Aldehyde dehydrogenase, C-terminal [G3DSA:3.40.309.10] (223-407)

B-factor: mean 21.08, std 7.21, range [2.0, 75.37]

Radius of gyration: 38.46 Å; Cα contacts (8 Å, |Δi|>4): 4665; chains: 4; bounding box: 87×95×95 Å

Foldseek 3Di:
DPDQLVVLQVVLVVLLVLLQVLLVVLLPDDLVLLLLLLLLLLVLLLVCLQVLLVLLCVQQVFFDSVLSSVLSNLLRVVLNVLLNVDDQAFWDDQDPPQRKTKTWFFLEEEEEEADSLNHLSALSNVCSQNSSNSYAYEYQYDPSNLVSNQVSQVRSQVSSVVSPRRPSSGYYRNRHDPSNSLSNLQDPRHREYLQPDAPVRQVSNVVRPHHYFAAFAAAAEEEAEPQFDQLLSLVQLLVQCLRLQQSFRQHYLAYEYAPVCPVVNVVSNVVVAADEDDPVRLVLLLVVQADPVLHGDPLQANDAPVSSCVSSVHDDDPRHSAYEYEDDDAASSGRSLGHRSGRYYYYYYDHHLVRVQVVRQRSCLRGRFLAEYEYGHPDVVSVVVCVVRRRYLDYHYSHRRRCVRCCNPHPFNRASRAGSPVSRPGPDRHRDGNVVRIDMDMDRDDPDDPVRVD/DPDLLVVLQVVLVVLLVQLQVLLVVLLPDDLVLLLLLLLLLLCLQLVCLQVLLVLLCVLQVFFDSVLSSVLSNLLRPVLCVVLNVDDQAAWDDADVVFGKTKTWFFQEEEEEEADSLNQLSQLSNVCSQNSSNRYAYEYAYDPSNLVSNQVSQVRSVVSSVVSPGRDSSTYYRNRHDPSSSLSNLQPPRHREYAADDALVSQVSSVVRNHHYFYAFAAAAEEEEEPAFDLLLSLVLLLVACLRRQQSFRQHYLAYEYAPVCVVVNVVNNVVVAADEDDPVLLVLLLVVQADPVLHGDCQQANDAPVSSCVSSVHDDDPRHSAYEYEDDDAASSGPSLGDRSGRYYYYYYDNHLVRVLVVRQRSCLRGRFAAEYEYGHPDVVSVVVCVVRGRYLDYHYSHRGSCVRCCNGHNFNRASRAGRPPSRPGPDRHRDGSVVRIDMDMDGDDDDDPVRVD/DDQLVVLQVVLVVLLVLQQVLLVVLLPDDLVLLLLLLLLLLVLLLVCLQVLLVLLCVQQVFFDSVLLSVLSNLLRVVLCVQLNPDDQAAWDDQDPVQRKTKTWFFLEEEEEEADSLNHLSQLSNVVSFNSSNRYAYEYQYDPSRLVSNQVSQVRSQVSSVVSPRDPSSGYYRNRHDPSSSLSNLQPPRHREYAQDDAPVSQVSSVVRPHHYFYAFAQAAEEEEAPAFDLLLSLVQLLCQCLRRQQSFRQHYLAYEYAPVCQVVNVVSNVVVAADEDDPVRQVLLLPVQQDPVLDGDCQQANHAPVSSCVSSVHDTDPRHRAYEYEDDDAASSGRSLEDGSGRYHYYHYDNHLVRVLVVQQRSCLRGRFLAEYEYEHPDPVSVVVCVVRRRYLYYHYSHGRRCVRCCNPHNANRASRAGSPVSRPGPDRHRDGNVVRIDMDMDRDDDDDPVVVVD/DDLLVVLQVVLVVLLVQLQVQLVVLLPDDLVLLLLLLLQLLVQLLVCLLVLLVLLCVLQVFFDSVLLSVLSNLLRVVQSVVLNPDDQAAWDDQPPPQNKTKTWFFLEEEEEEAASLNQLSQLSNVCSQRSSNSYAYEYAYDPSSLVSNQVSQVRSQVSSVVSPRDPSSGYYRNRHDPSSSLSNLQDPSHREYLAEYALVSQVSSVVRPHHYFADFAQLAEEEEEPAFPLLLSLVQLLVACNSLQQSFRLHHQAYEYEPVCVVVNVVSNVVVAADEDDPVRQVQLLPVQQDVPRHGDPQQARDFPVSSCVSSVHDDDPRHRAYEYEDDDDDGSGCSLPDRSGRYYYYYYDHDVVRVLVVSQVSVLVGRFQAEYEYGHPPVVSVVVCVVRGRYLDYHYSHRRRCPQCCNGHPFNNASGAGRPVSSPGPDRHRDGNVVRIDMDMDGDDDDDPVVVD